Protein 6NPS (pdb70)

Foldseek 3Di:
DDAWQKDFLLCQDPVRHQAAAEEDDPLAFPLLVVLLLVLQVLVCLAHVGGGDYDPDPLRHTLEHEYAGEPVRDVLVVLCCVVPQDPCVVAAPADLKWKWWKGACSDPNHGIYTYIYANHLLNRSQSSLVVSVQSLAFLCCPVQVQRGHHDRMHIDGRTDIDMDHFFQAAAEEAEAELAPPFVQVLCCVPPNGPAQVVVVSVLSSCSSLVGQEYAYYFDPDWQCCPNVHNVSLVSSLSNNRAYEHDQAAFLQRGQCNCVVQEDCPGQLYHDLACVPRVRSVLVVSLVNCQSRLAGHYAGEFFHADGPPHGNDDPPDDLLNSLVVRVVRLVSNLVSCCVRRNVPSLPHAYEHECPDPNVCQACDDPPRRHNDPPPSCQLYAYEFEDLQQLFGAAADDPVRLVGHNFYHYEGEQFHQFPPAGFAFAGQAAVLSNQVRVLLNVLRGRRHHYYYHCHSVFNCVLVSSVSSVCRRCVVVRHDVNFQCVLVVQLVSLCSSQVVFDDPVLSVLLSCQVNVLNLVCNQFPQLRAAACLFALFAQCPLVVLLVSLVVNLVSLVVVCVRGDPSRNSSSLRHGNLNRLLRSLSNNLRSLLNNLVVCQVVLFQVSVVSLVVSVVSVVVNVVSLVVNCPPPNRSSHSSRVADGHADPHNHNPPGDGRDRHHHDADDDFWKKKFWGNDRDIDRADPVDAQEAEHEQQLQQPDFKGKMKIFTNHQAKKKKAKDKDDPQKDKPDGIDIAGSPPRGMDIIMIGGNLVVDDQKDKIWMWMDIPRHIHIYIYIHGNPLPPVDDFLEAEDRPQKFKFFPVSFPAKDWFADDVGDIWTWDWRASDANDGTKIFIPPQADQDDPPPGWIKTKHKYADQAWDKKKKKFKWQLHWANDPVGWAWKWKDKAPDDIDIDTQDDDPDDSVDDQSSVCSSSRIGMGIDMDTHHHTMMMMMMIHGGGPTITTMMMMGHPPDDDDDGSPPNPGHDTNPD/DPAWQKDFLQCQDPVRHQAAAEEDAPLAQVLLVVLLQVLQVLVCLAHVHRGDYDPDPNRHTLEHEYEGEVVRDVLVVLCCVVVQDPCVVQAPAALKWKWWKGACSDPSHGIYTYIYANHLLNRSQSSLVVSVLSLAFLCCPVQVQGGHYDRMDIDGNGDIDIDHFFQFAAEEAEAEPAPPFLQVLCCVPPNGPAQVVCVVVLSSCSSLVGQEYAYYFPQDWQCCRNVHRVSLVSSQSNNRAYEHDQAQFLQRGDCRCVVQEDCPGQLYHDLDCVVRVRNVLVVSLVNCLSRLAGHYAGEFFHDPDDLQVVLVVRLVRLVSNLVSCCVRRNVPSLPHAYEHECEPVCVCQQCPDDPHHHCPPPPSCQLYAYEAEDLQQLFGAAADDPVSLPGHNFYEYEGEQFHQDPPAGFAFAGQAAVLSNQVRVLLNVLRGRRHHYYYHCHSVFNCSLVSSVSSVCRRCVVVRHDVNFQCVLVVQLVSLCSRQVVFDDPVLSVLLSCQVNVLNLVCNQFPQLRQAACLFQLFAQCPLVVLLVSLVVNLVSLVVCCVRTDPSCNSVSLRHGNLSRLLRSLSNNLRSLLNNLVVCQVVLFLVSVVSLVVSVVSVVVNVVSLVVNCPPPNRSSHSSNVADGHADPHNHNPPGDHRDRHHHDADDDFWKKKFFGNDGDIDRADPVDAQEAEHEQQLFQVDFKGKIKIFTNHQAKKKKAKDKDDPQKDKPDGIDIAGSPPRGMDIIMIGGNLVVDDQKDKMWMWMQIPRHIHIYIYIHGNDLVVVDDFLEAEDRPQKFKDFAVSFPAKFWFADPVGDIWTKDWRASDFNDGTWIFIPPQADQDDPPPGWIKTKHKYADQAWFKKKKKFKWQLHFANDPPGWAWKWKDKQNPDIDIDTQDDDPDDSVDDQSSVCSSSRIGMGIDMDTDHHTMMMMMMTHGGGPTITGMIMMGHPPDDDDDGSVPNDGHDTNPD

Organism: Amphibacillus xylanus (strain ATCC 51415 / DSM 6626 / JCM 7361 / LMG 17667 / NBRC 15112 / Ep01) (NCBI:txid698758)

Sequence (1926 aa):
QGMDFTLNQEMLMTDTKSGALFYQEEEALSGVRKIANKVMHDVELVFGYQPEATKDRDMLSRHAVLYGTVGHSPLLDELNAAALIDLTEIAGKREVFLFQVVDQPIQGVEKALVIAGSDKRGTIYGLFHLSEKLGVSPLVDWSGVLPARKESFSLKGDYKYVSKEPSVKYRGFFINDEWPAFGNWSAKNFGGFNAEMYDHVFELLLRLKGNYLWPAMWSARFNDDGPGLANVELADEYGVIMGASHHEPCLRYGEEYKYLRGPDSIYGDAWNFITNREGITKFWEDGLKRTGHFENIITIGMRGEADTKIMGEDATLEDNINLLRDVIQTQNKLIKEHVNPNLKEVPRMLALYKEVEPFFYGDENTPGLINSEELEDVILMLCDDNHGNLRTLPTEDMRKHSGGYGMYYHFDYHGGPVSYEWINSSYLPKIWEQMTMAYDFGVRDLWIVNVGDIATQELPLSFFLDLAYDFDKWGTNNAINKTDDYTKQWIEQQFAGVFNLEQKDKVFELLNGYTKIAHNRRPEAMNVDVYHPVNYHETDQLLDRIDHLLGLAEELYQEVDQQHFTAYFALVYYPTVGNLNLQKMWLLNGKNKYAAQLNLIEANKLAEQVKKACLKRRDQEIVDEYHTIADGKFYGMGLSEHIGFVHWNEDENKNPVLSYVLPVNKPRLLVSIDGTELRSEGSPWHVNTLPLVDFLEPDVNQASFTISSVSEKKAEYHISTDQDWLSCSAANGVLDGKNKLSETIHVFVDRDGLADQAEGRITVKTPVGKVTIVVPVVNNDFTNYPDMTFVDTKGYISIEAEHFATQKATENLDGTLNRFEVLDGYGKTLSAIKAFPTDTHYQVGKDAPFVEYHFVTQEAGVYELEFYLQPSNPVTRREGTMYAGIQVNENDVDVINVLPDGYHVDGPHWGIDVINNIRTTKTKITCEQGLNKLRIYAVSPGFALEKIVIYPDGKKLANSYLGPNETYYVGRQGMDFTLNQEMLMTDTKSGALFYQEEEALSGVRKIANKVMHDVELVFGYQPEATKDRDMLSRHAVLYGTVGHSPLLDELNAAALIDLTEIAGKREVFLFQVVDQQPIQGVEKALVIAGSDKRGTIYGLFHLSEKLGVSPLVDWSGVLPARKESFSLKGDYKYVSKEPSVKYRGFFINDEWPAFGNWSAKNFGGFNAEMYDHVFELLLRLKGNYLWPAMWSARFNDDGPGLANVVELADEYGVIMGASHHEPCLRYGEEYKYLRGPDSIYGDAWNFITNREGITKFWEDGLKRTGHFENIITIGMRDATLEDNINLLRDVIQTQNKLIKEHVNPNLKEVPRMLALYKEVEPFFYGDENTPGLINSEELEDVILMLCCDDNHGNLRTLPTEDMRKHSGGYGMYYHFDYHGGPVSYEWINSSYLPKIWEQMTMAYDFGVRDLWIVNVGDIATQELPLSFFLDLAYDFDKWGTNAINKTDDYTKQWIEQQFAGVFNLEQKDKVFELLNGYTKIAHNRRPEAMNVDVYHPVNYHETDQLLDRIDHLLGLAEELYQEVDQQQHFTAYFALVYYPTVGNLNLQKMWLLNGKNKYAAQLNLIEANKLAEQVKACLKRDQEIVDEYHTIADGKFYGMGLSEHIGFVHWNEDENKNPVLSYVLPVNKPRLLVSIDGTELRSEGSPWHVNTLPLVDFLEPDVNQASFTISSVSEKKAEYHISTDQDWLSCSAANGVLDGKNKLSETIHVFVDRDGLADQAEGRITVKTPVGKVTIVVPVVNNDFTNYPDMTFVDTKGYISIEAEHFATQKATENLDGTLNRFEVLDGYGKTLSAIKAFPTDTHYQVGKDAPFVEYHFVTQQEAGVYELEFYLQPSNPVTREGTMYAGIQVNENDVDVINVLPDGYHVDGPHWGIDVINNIRTTKTKITCEQGLNKLRIYAVSPGFALEKIVIYPDGKKLANSYLGPNETYYVGR

Nearest PDB structures (foldseek):
  6nps-assembly1_B  TM=1.001E+00  e=0.000E+00  Amphibacillus xylanus NBRC 15112
  6nps-assembly1_A  TM=9.978E-01  e=0.000E+00  Amphibacillus xylanus NBRC 15112
  4zmh-assembly1_A  TM=9.050E-01  e=3.331E-96  Saccharophagus degradans 2-40
  4zmh-assembly1_B  TM=9.073E-01  e=1.981E-95  Saccharophagus degradans 2-40
  5by3-assembly1_A  TM=8.675E-01  e=7.682E-57  Bacteroides thetaiotaomicron VPI-5482

Solvent-accessible surface area: 72082 Å² total; per-residue (Å²): 108,45,155,59,2,29,4,32,33,95,47,10,38,126,122,76,74,48,15,12,8,1,17,35,12,150,84,16,49,54,1,1,64,76,0,3,72,41,0,22,95,2,0,62,44,0,0,33,93,125,1,86,21,19,154,74,72,127,112,10,3,139,28,0,2,2,14,2,5,36,61,78,2,57,5,4,73,86,3,53,89,65,86,59,8,69,10,110,55,0,55,84,98,76,1,0,5,0,0,28,5,7,66,120,15,27,164,56,2,76,5,0,0,0,0,0,0,16,45,46,30,0,0,0,7,0,0,15,32,4,2,95,66,1,42,7,2,21,0,14,47,16,0,20,4,60,11,45,142,62,131,58,19,59,11,118,4,89,61,106,90,39,5,160,76,6,32,0,82,22,0,0,0,4,0,14,4,0,103,45,1,0,0,47,16,1,58,108,48,52,66,16,19,22,12,108,0,1,30,55,0,0,12,4,0,1,16,8,48,0,1,0,0,0,2,1,9,89,63,5,59,2,6,39,41,1,110,37,52,31,0,7,90,22,0,45,43,4,0,0,5,12,1,3,0,14,12,3,2,0,14,13,13,24,37,4,3,115,127,69,80,10,126,147,35,108,23,18,63,30,39,52,5,110,104,17,99,136,5,0,31,85,2,0,29,36,2,1,121,84,5,11,140,32,66,18,0,1,1,1,1,5,10,4,62,82,56,70,96,36,42,48,152,140,32,67,53,89,54,11,3,88,13,6,88,50,0,2,103,21,0,5,133,11,0,103,92,59,45,39,108,74,37,155,118,10,52,2,0,5,4,2,5,47,33,6,11,64,16,3,21,9,45,168,131,20,115,14,3,54,121,13,152,50,2,74,34,0,10,4,0,0,1,2,2,5,8,2,2,9,25,13,3,2,61,154,111,17,87,179,34,60,22,12,5,0,0,3,4,3,2,4,16,62,9,32,44,25,2,6,30,10,7,0,2,10,5,10,14,19,1,7,1,4,0,1,6,0,35,22,9,14,0,94,42,0,0,0,0,1,0,0,10,1,11,6,8,10,11,1,0,4,0,0,0,28,0,0,31,38,10,116,120,17,0,39,143,11,45,59,94,13,59,55,10,6,89,106,6,2,77,72,5,0,44,72,24,7,88,148,104,28,41,66,39,0,24,61,0,2,43,13,5,6,25,1,0,17,5,29,49,1,2,12,1,43,39,65,26,9,32,13,32,3,29,68,9,2,56,106,8,12,95,107,0,70,98,13,27,34,10,0,84,72,0,65,159,93,13,58,172,108,25,45,29,3,0,0,5,7,0,2,1,2,0,4,1,0,0,8,2,0,51,1,6,6,15,4,4,52,0,77,37,4,0,101,17,2,11,9,49,0,35,117,20,0,79,88,0,77,61,7,29,142,62,5,70,83,0,7,74,46,3,15,95,19,54,137,3,61,12,84,0,9,2,76,13,24,10,11,0,22,77,57,60,10,47,32,23,6,41,15,1,46,1,13,31,4,14,43,8,62,75,41,12,0,7,0,26,3,36,15,40,82,65,83,1,8,1,8,112,168,41,89,39,56,2,59,0,51,34,0,27,10,6,58,33,90,143,10,23,0,23,0,2,3,0,2,76,102,149,2,91,8,73,11,63,45,84,66,157,42,3,54,24,60,27,58,102,21,80,0,33,3,135,134,94,21,34,46,59,0,87,0,93,14,82,37,132,86,23,67,81,142,24,90,0,95,0,35,0,95,14,64,61,21,105,0,26,0,20,0,28,2,11,32,51,68,24,122,113,51,74,95,46,0,0,6,9,22,60,30,28,2,0,0,22,1,54,25,31,33,63,77,119,39,36,125,52,186,115,41,68,82,6,74,7,44,37,6,84,28,2,3,10,28,81,3,0,0,5,9,7,43,5,51,46,97,8,99,45,79,144,31,7,0,13,0,11,0,29,0,13,6,109,113,59,27,65,11,24,1,17,2,28,2,2,5,6,6,13,10,29,123,128,33,50,1,80,0,0,7,20,8,20,145,84,130,49,74,74,20,67,1,14,37,146,69,25,103,25,86,7,101,85,12,10,103,18,15,31,40,14,13,3,63,24,118,27,123,10,86,4,105,123,18,81,0,53,0,54,0,20,2,20,15,9,4,6,0,0,3,4,0,0,3,13,34,65,69,117,182,44,52,101,34,23,37,5,5,78,29,5,6,25,13,58,103,126,50,149,58,2,40,5,36,31,70,37,8,38,126,121,75,63,42,14,5,7,1,19,35,12,132,95,13,46,50,1,1,62,78,0,4,71,40,0,28,91,1,0,51,43,0,0,34,87,124,6,96,30,18,110,65,71,106,108,10,2,132,23,0,2,1,14,1,6,38,61,77,5,56,4,2,74,82,3,52,90,65,87,61,8,68,8,106,44,0,55,89,88,80,2,0,5,0,0,26,5,6,51,136,14,26,164,61,4,93,5,0,0,0,0,0,0,18,46,46,31,0,0,0,7,0,0,15,32,3,2,87,73,1,43,6,1,20,1,13,47,18,1,25,3,60,13,45,150,64,92,67,20,59,9,140,4,80,62,104,93,42,4,162,76,5,31,0,78,23,0,0,0,8,0,14,7,0,98,50,1,0,1,49,16,0,54,100,49,52,66,17,20,18,10,106,0,1,30,54,0,0,12,4,0,1,16,9,45,0,1,0,0,2,0,0,16,88,53,5,59,3,8,42,41,1,112,36,47,33,0,6,87,23,1,42,43,3,0,0,5,14,2,4,4,24,61,2,2,0,14,15,12,33,24,6,14,122,123,72,102,12,123,144,35,115,23,18,68,33,88,55,8,137,107,20,101,131,5,0,22,82,2,0,26,37,2,1,108,89,5,8,140,33,64,16,0,1,1,2,4,29,160,203,70,80,53,95,84,40,4,75,65,10,61,43,2,0,83,21,0,12,131,11,0,96,99,52,46,39,113,64,40,136,108,9,51,2,0,6,8,3,46,78,123,27,9,45,40,2,58,10,82,173,138,28,110,10,0,43,129,18,150,27,1,88,36,0,9,0,2,5,12,2,2,32,8,3,2,3,22,21,6,3,68,151,112,21,88,166,26,55,26,12,2,0,0,10,4,6,1,4,44,62,9,33,46,27,1,7,23,12,7,0,2,10,7,10,15,19,2,9,2,1,0,2,3,0,38,23,10,14,0,89,40,0,0,0,0,1,1,0,12,0,12,10,7,11,13,1,1,4,0,0,0,28,0,0,30,50,13,109,117,14,0,34,135,11,47,62,77,12,59,52,10,5,86,93,7,2,77,66,5,1,42,76,26,9,86,142,111,24,20,67,34,0,25,63,0,2,42,11,5,6,24,1,0,17,3,32,46,1,2,11,1,41,38,68,25,8,33,13,36,1,28,67,8,2,60,109,5,11,102,108,0,71,98,11,10,39,16,0,60,64,0,51,136,90,15,79,150,131,28,31,39,2,0,0,5,8,0,10,0,1,0,0,2,0,0,2,2,0,36,1,7,6,10,4,4,59,0,74,37,4,1,97,18,1,10,13,50,0,39,137,19,0,89,79,0,76,64,7,30,140,66,7,73,97,8,9,74,51,2,17,94,20,44,140,6,61,12,82,0,10,3,68,13,20,12,11,0,22,76,55,56,9,55,34,27,6,42,14,1,44,0,12,33,4,16,44,9,61,74,39,11,0,6,0,26,3,35,14,38,79,66,80,0,6,2,9,109,168,41,97,42,64,5,57,0,53,33,0,27,13,16,63,32,92,140,10,23,0,24,0,3,2,0,2,75,98,139,2,99,8,77,11,67,43,87,66,153,37,4,52,27,60,30,58,102,22,61,1,9,2,120,116,89,26,48,71,62,0,88,0,94,15,84,36,131,85,25,67,83,139,27,90,1,97,0,32,0,109,14,64,61,20,102,0,24,0,20,0,29,2,8,34,36,77,23,100,110,52,72,96,44,0,0,2,6,27,59,18,29,2,0,0,19,0,54,26,34,33,62,85,124,40,33,128,47,198,112,44,72,93,3,82,7,47,38,6,83,27,2,3,9,29,82,2,0,0,4,8,6,48,5,48,41,96,9,106,45,77,170,35,6,0,21,0,13,0,19,0,9,4,116,98,54,28,66,12,23,0,15,1,26,3,4,4,2,4,11,6,38,117,135,28,42,2,81,0,0,8,18,17,38,134,110,134,46,80,70,23,65,2,12,37,128,69,20,87,14,100,6,101,80,12,11,107,19,15,30,41,19,14,3,62,26,112,32,120,9,98,3,103,113,16,64,0,85,0,50,0,19,3,21,16,9,2,7,1,0,4,6,0,0,3,15,42,68,69,75,173,36,53,114,34,22,36,6,7,83,29,5,17,22,11,58,113

Structure (mmCIF, N/CA/C/O backbone):
data_6NPS
#
_entry.id   6NPS
#
_cell.length_a   63.080
_cell.length_b   96.210
_cell.length_c   111.750
_cell.angle_alpha   84.37
_cell.angle_beta   78.37
_cell.angle_gamma   83.32
#
_symmetry.space_group_name_H-M   'P 1'
#
loop_
_entity.id
_entity.type
_entity.pdbx_description
1 polymer AxyAgu115A
2 non-polymer 'CHLORIDE ION'
3 non-polymer GLYCEROL
4 water water
#
loop_
_atom_site.group_PDB
_atom_site.id
_atom_site.type_symbol
_atom_site.label_atom_id
_atom_site.label_alt_id
_atom_site.label_comp_id
_atom_site.label_asym_id
_atom_site.label_entity_id
_atom_site.label_seq_id
_atom_site.pdbx_PDB_ins_code
_atom_site.Cartn_x
_atom_site.Cartn_y
_atom_site.Cartn_z
_atom_site.occupancy
_atom_site.B_iso_or_equiv
_atom_site.auth_seq_id
_atom_site.auth_comp_id
_atom_site.auth_asym_id
_atom_site.auth_atom_id
_atom_site.pdbx_PDB_model_num
ATOM 1 N N . GLN A 1 1 ? 90.010 106.875 27.546 1.00 108.02 -1 GLN A N 1
ATOM 2 C CA . GLN A 1 1 ? 90.765 106.563 28.758 1.00 104.93 -1 GLN A CA 1
ATOM 3 C C . GLN A 1 1 ? 92.247 106.920 28.598 1.00 102.62 -1 GLN A C 1
ATOM 4 O O . GLN A 1 1 ? 92.813 107.656 29.410 1.00 102.27 -1 GLN A O 1
ATOM 10 N N . GLY A 1 2 ? 92.871 106.401 27.541 1.00 99.28 0 GLY A N 1
ATOM 11 C CA . GLY A 1 2 ? 94.290 106.620 27.337 1.00 92.89 0 GLY A CA 1
ATOM 12 C C . GLY A 1 2 ? 95.153 105.723 28.214 1.00 86.51 0 GLY A C 1
ATOM 13 O O . GLY A 1 2 ? 94.754 104.632 28.647 1.00 84.77 0 GLY A O 1
ATOM 14 N N . MET A 1 3 ? 96.376 106.194 28.457 1.00 77.87 1 MET A N 1
ATOM 15 C CA . MET A 1 3 ? 97.316 105.487 29.312 1.00 72.39 1 MET A CA 1
ATOM 16 C C . MET A 1 3 ? 96.998 105.766 30.784 1.00 59.09 1 MET A C 1
ATOM 17 O O . MET A 1 3 ? 96.164 106.617 31.119 1.00 54.02 1 MET A O 1
ATOM 22 N N . ASP A 1 4 ? 97.676 105.037 31.668 1.00 53.13 2 ASP A N 1
ATOM 23 C CA . ASP A 1 4 ? 97.536 105.278 33.101 1.00 52.40 2 ASP A CA 1
ATOM 24 C C . ASP A 1 4 ? 98.205 106.595 33.504 1.00 46.20 2 ASP A C 1
ATOM 25 O O . ASP A 1 4 ? 99.168 107.051 32.887 1.00 51.10 2 ASP A O 1
ATOM 30 N N . PHE A 1 5 ? 97.709 107.196 34.572 1.00 45.09 3 PHE A N 1
ATOM 31 C CA . PHE A 1 5 ? 98.505 108.189 35.269 1.00 43.94 3 PHE A CA 1
ATOM 32 C C . PHE A 1 5 ? 99.593 107.468 36.056 1.00 47.01 3 PHE A C 1
ATOM 33 O O . PHE A 1 5 ? 99.302 106.541 36.810 1.00 48.34 3 PHE A O 1
ATOM 41 N N . THR A 1 6 ? 100.837 107.896 35.900 1.00 50.38 4 THR A N 1
ATOM 42 C CA . THR A 1 6 ? 101.968 107.236 36.532 1.00 53.81 4 THR A CA 1
ATOM 43 C C . THR A 1 6 ? 102.801 108.247 37.304 1.00 57.94 4 THR A C 1
ATOM 44 O O . THR A 1 6 ? 103.010 109.372 36.842 1.00 55.17 4 THR A O 1
ATOM 48 N N . LEU A 1 7 ? 103.279 107.839 38.476 1.00 51.97 5 LEU A N 1
ATOM 49 C CA . LEU A 1 7 ? 104.319 108.565 39.184 1.00 49.65 5 LEU A CA 1
ATOM 50 C C . LEU A 1 7 ? 105.420 107.572 39.528 1.00 50.25 5 LEU A C 1
ATOM 51 O O . LEU A 1 7 ? 105.135 106.493 40.064 1.00 44.80 5 LEU A O 1
ATOM 56 N N . ASN A 1 8 ? 106.666 107.895 39.186 1.00 46.49 6 ASN A N 1
ATOM 57 C CA . ASN A 1 8 ? 107.749 107.007 39.589 1.00 48.21 6 ASN A CA 1
ATOM 58 C C . ASN A 1 8 ? 108.985 107.830 39.927 1.00 47.66 6 ASN A C 1
ATOM 59 O O . ASN A 1 8 ? 109.010 109.055 39.754 1.00 47.69 6 ASN A O 1
ATOM 64 N N . GLN A 1 9 ? 110.002 107.135 40.449 1.00 47.25 7 GLN A N 1
ATOM 65 C CA . GLN A 1 9 ? 111.223 107.795 40.903 1.00 50.78 7 GLN A CA 1
ATOM 66 C C . GLN A 1 9 ? 111.903 108.575 39.784 1.00 51.85 7 GLN A C 1
ATOM 67 O O . GLN A 1 9 ? 112.430 109.669 40.023 1.00 52.36 7 GLN A O 1
ATOM 73 N N . GLU A 1 10 ? 111.975 107.991 38.581 1.00 49.39 8 GLU A N 1
ATOM 74 C CA . GLU A 1 10 ? 112.581 108.683 37.442 1.00 59.09 8 GLU A CA 1
ATOM 75 C C . GLU A 1 10 ? 111.943 110.052 37.225 1.00 57.25 8 GLU A C 1
ATOM 76 O O . GLU A 1 10 ? 112.630 111.026 36.891 1.00 57.64 8 GLU A O 1
ATOM 82 N N . MET A 1 11 ? 110.640 110.134 37.418 1.00 48.22 9 MET A N 1
ATOM 83 C CA . MET A 1 11 ? 109.938 111.387 37.219 1.00 52.34 9 MET A CA 1
ATOM 84 C C . MET A 1 11 ? 110.413 112.445 38.205 1.00 56.66 9 MET A C 1
ATOM 85 O O . MET A 1 11 ? 110.290 113.642 37.948 1.00 54.64 9 MET A O 1
ATOM 90 N N . LEU A 1 12 ? 110.954 112.002 39.336 1.00 50.37 10 LEU A N 1
ATOM 91 C CA . LEU A 1 12 ? 111.329 112.935 40.389 1.00 51.47 10 LEU A CA 1
ATOM 92 C C . LEU A 1 12 ? 112.821 113.253 40.412 1.00 51.52 10 LEU A C 1
ATOM 93 O O . LEU A 1 12 ? 113.205 114.303 40.940 1.00 52.04 10 LEU A O 1
ATOM 98 N N . MET A 1 13 ? 113.659 112.402 39.830 1.00 48.31 11 MET A N 1
ATOM 99 C CA . MET A 1 13 ? 115.100 112.607 39.888 1.00 53.40 11 MET A CA 1
ATOM 100 C C . MET A 1 13 ? 115.521 113.683 38.910 1.00 66.40 11 MET A C 1
ATOM 101 O O . MET A 1 13 ? 115.001 113.759 37.794 1.00 66.78 11 MET A O 1
ATOM 106 N N . THR A 1 14 ? 116.502 114.490 39.325 1.00 77.69 12 THR A N 1
ATOM 107 C CA . THR A 1 14 ? 116.882 115.676 38.556 1.00 82.88 12 THR A CA 1
ATOM 108 C C . THR A 1 14 ? 117.404 115.330 37.166 1.00 78.37 12 THR A C 1
ATOM 109 O O . THR A 1 14 ? 117.198 116.107 36.228 1.00 80.17 12 THR A O 1
ATOM 113 N N . ASP A 1 15 ? 118.062 114.175 37.002 1.00 77.40 13 ASP A N 1
ATOM 114 C CA . ASP A 1 15 ? 118.630 113.828 35.700 1.00 79.19 13 ASP A CA 1
ATOM 115 C C . ASP A 1 15 ? 117.588 113.343 34.687 1.00 70.26 13 ASP A C 1
ATOM 116 O O . ASP A 1 15 ? 117.853 113.380 33.483 1.00 68.17 13 ASP A O 1
ATOM 121 N N . THR A 1 16 ? 116.407 112.904 35.135 1.00 64.64 14 THR A N 1
ATOM 122 C CA . THR A 1 16 ? 115.427 112.308 34.234 1.00 64.14 14 THR A CA 1
ATOM 123 C C . THR A 1 16 ? 114.051 112.958 34.279 1.00 59.22 14 THR A C 1
ATOM 124 O O . THR A 1 16 ? 113.212 112.624 33.439 1.00 60.51 14 THR A O 1
ATOM 128 N N . LYS A 1 17 ? 113.766 113.828 35.231 1.00 56.74 15 LYS A N 1
ATOM 129 C CA . LYS A 1 17 ? 112.415 114.365 35.285 1.00 57.35 15 LYS A CA 1
ATOM 130 C C . LYS A 1 17 ? 112.141 115.300 34.104 1.00 58.90 15 LYS A C 1
ATOM 131 O O . LYS A 1 17 ? 113.053 115.872 33.495 1.00 56.57 15 LYS A O 1
ATOM 137 N N . SER A 1 18 ? 110.856 115.412 33.756 1.00 58.94 16 SER A N 1
ATOM 138 C CA . SER A 1 18 ? 110.399 116.287 32.684 1.00 58.81 16 SER A CA 1
ATOM 139 C C . SER A 1 18 ? 109.883 117.631 33.192 1.00 59.93 16 SER A C 1
ATOM 140 O O . SER A 1 18 ? 109.741 118.563 32.399 1.00 62.05 16 SER A O 1
ATOM 143 N N . GLY A 1 19 ? 109.613 117.755 34.483 1.00 56.57 17 GLY A N 1
ATOM 144 C CA . GLY A 1 19 ? 109.152 119.016 35.018 1.00 55.08 17 GLY A CA 1
ATOM 145 C C . GLY A 1 19 ? 108.651 118.818 36.429 1.00 54.08 17 GLY A C 1
ATOM 146 O O . GLY A 1 19 ? 108.788 117.737 37.013 1.00 53.26 17 GLY A O 1
ATOM 147 N N . ALA A 1 20 ? 108.071 119.881 36.963 1.00 48.12 18 ALA A N 1
ATOM 148 C CA . ALA A 1 20 ? 107.571 119.843 38.316 1.00 47.74 18 ALA A CA 1
ATOM 149 C C . ALA A 1 20 ? 106.299 119.011 38.388 1.00 48.31 18 ALA A C 1
ATOM 150 O O . ALA A 1 20 ? 105.485 118.994 37.462 1.00 46.99 18 ALA A O 1
ATOM 152 N N . LEU A 1 21 ? 106.130 118.327 39.516 1.00 42.55 19 LEU A N 1
ATOM 153 C CA . LEU A 1 21 ? 104.992 117.437 39.694 1.00 45.46 19 LEU A CA 1
ATOM 154 C C . LEU A 1 21 ? 103.704 118.200 40.006 1.00 47.56 19 LEU A C 1
ATOM 155 O O . LEU A 1 21 ? 102.652 117.921 39.419 1.00 49.27 19 LEU A O 1
ATOM 160 N N . PHE A 1 22 ? 103.762 119.137 40.954 1.00 42.53 20 PHE A N 1
ATOM 161 C CA . PHE A 1 22 ? 102.585 119.848 41.447 1.00 42.84 20 PHE A CA 1
ATOM 162 C C . PHE A 1 22 ? 102.505 121.216 40.796 1.00 45.79 20 PHE A C 1
ATOM 163 O O . PHE A 1 22 ? 103.525 121.877 40.578 1.00 46.63 20 PHE A O 1
ATOM 171 N N . TYR A 1 23 ? 101.284 121.639 40.507 1.00 43.65 21 TYR A N 1
ATOM 172 C CA . TYR A 1 23 ? 101.021 122.951 39.946 1.00 42.43 21 TYR A CA 1
ATOM 173 C C . TYR A 1 23 ? 100.500 123.847 41.059 1.00 46.84 21 TYR A C 1
ATOM 174 O O . TYR A 1 23 ? 99.711 123.401 41.896 1.00 46.88 21 TYR A O 1
ATOM 183 N N . GLN A 1 24 ? 100.954 125.098 41.094 1.00 47.34 22 GLN A N 1
ATOM 184 C CA . GLN A 1 24 ? 100.605 125.996 42.187 1.00 52.72 22 GLN A CA 1
ATOM 185 C C . GLN A 1 24 ? 99.926 127.245 41.630 1.00 53.03 22 GLN A C 1
ATOM 186 O O . GLN A 1 24 ? 100.418 127.846 40.662 1.00 53.80 22 GLN A O 1
ATOM 192 N N . GLU A 1 25 ? 98.800 127.636 42.222 1.00 48.98 23 GLU A N 1
ATOM 193 C CA . GLU A 1 25 ? 98.089 128.823 41.762 1.00 58.83 23 GLU A CA 1
ATOM 194 C C . GLU A 1 25 ? 98.148 129.914 42.822 1.00 57.87 23 GLU A C 1
ATOM 195 O O . GLU A 1 25 ? 97.973 129.648 44.017 1.00 56.43 23 GLU A O 1
ATOM 201 N N . GLU A 1 26 ? 98.410 131.137 42.362 1.00 62.92 24 GLU A N 1
ATOM 202 C CA . GLU A 1 26 ? 98.279 132.324 43.199 1.00 70.06 24 GLU A CA 1
ATOM 203 C C . GLU A 1 26 ? 96.921 132.422 43.896 1.00 65.08 24 GLU A C 1
ATOM 204 O O . GLU A 1 26 ? 96.858 132.861 45.048 1.00 63.94 24 GLU A O 1
ATOM 210 N N . GLU A 1 27 ? 95.843 131.993 43.236 1.00 60.43 25 GLU A N 1
ATOM 211 C CA . GLU A 1 27 ? 94.498 132.133 43.771 1.00 55.28 25 GLU A CA 1
ATOM 212 C C . GLU A 1 27 ? 94.170 131.102 44.839 1.00 52.02 25 GLU A C 1
ATOM 213 O O . GLU A 1 27 ? 93.131 131.232 45.496 1.00 53.09 25 GLU A O 1
ATOM 219 N N . ALA A 1 28 ? 95.019 130.092 45.022 1.00 48.41 26 ALA A N 1
ATOM 220 C CA . ALA A 1 28 ? 94.745 129.041 45.989 1.00 45.57 26 ALA A CA 1
ATOM 221 C C . ALA A 1 28 ? 94.715 129.602 47.407 1.00 46.18 26 ALA A C 1
ATOM 222 O O . ALA A 1 28 ? 95.399 130.579 47.718 1.00 42.73 26 ALA A O 1
ATOM 224 N N . LEU A 1 29 ? 93.913 128.959 48.260 1.00 44.10 27 LEU A N 1
ATOM 225 C CA . LEU A 1 29 ? 93.869 129.294 49.673 1.00 45.01 27 LEU A CA 1
ATOM 226 C C . LEU A 1 29 ? 95.182 128.922 50.334 1.00 45.66 27 LEU A C 1
ATOM 227 O O . LEU A 1 29 ? 95.761 127.860 50.066 1.00 41.65 27 LEU A O 1
ATOM 232 N N . SER A 1 30 ? 95.644 129.809 51.217 1.00 43.54 28 SER A N 1
ATOM 233 C CA . SER A 1 30 ? 96.919 129.609 51.895 1.00 47.33 28 SER A CA 1
ATOM 234 C C . SER A 1 30 ? 96.975 128.265 52.612 1.00 44.43 28 SER A C 1
ATOM 235 O O . SER A 1 30 ? 97.996 127.562 52.568 1.00 44.98 28 SER A O 1
ATOM 238 N N . GLY A 1 31 ? 95.892 127.902 53.297 1.00 36.70 29 GLY A N 1
ATOM 239 C CA . GLY A 1 31 ? 95.879 126.647 54.026 1.00 32.40 29 GLY A CA 1
ATOM 240 C C . GLY A 1 31 ? 95.947 125.432 53.110 1.00 37.96 29 GLY A C 1
ATOM 241 O O . GLY A 1 31 ? 96.538 124.415 53.466 1.00 35.73 29 GLY A O 1
ATOM 242 N N . VAL A 1 32 ? 95.307 125.511 51.937 1.00 39.88 30 VAL A N 1
ATOM 243 C CA . VAL A 1 32 ? 95.351 124.416 50.971 1.00 38.46 30 VAL A CA 1
ATOM 244 C C . VAL A 1 32 ? 96.764 124.244 50.427 1.00 38.65 30 VAL A C 1
ATOM 245 O O . VAL A 1 32 ? 97.276 123.124 50.344 1.00 40.49 30 VAL A O 1
ATOM 249 N N . ARG A 1 33 ? 97.437 125.347 50.107 1.00 42.77 31 ARG A N 1
ATOM 250 C CA . ARG A 1 33 ? 98.829 125.269 49.673 1.00 45.42 31 ARG A CA 1
ATOM 251 C C . ARG A 1 33 ? 99.712 124.628 50.743 1.00 43.15 31 ARG A C 1
ATOM 252 O O . ARG A 1 33 ? 100.566 123.791 50.424 1.00 40.94 31 ARG A O 1
ATOM 260 N N . LYS A 1 34 ? 99.497 124.976 52.028 1.00 39.77 32 LYS A N 1
ATOM 261 C CA . LYS A 1 34 ? 100.273 124.352 53.111 1.00 45.48 32 LYS A CA 1
ATOM 262 C C . LYS A 1 34 ? 100.019 122.847 53.215 1.00 36.75 32 LYS A C 1
ATOM 263 O O . LYS A 1 34 ? 100.938 122.080 53.548 1.00 37.40 32 LYS A O 1
ATOM 269 N N . ILE A 1 35 ? 98.770 122.407 53.032 1.00 38.57 33 ILE A N 1
ATOM 270 C CA . ILE A 1 35 ? 98.496 120.966 53.047 1.00 36.40 33 ILE A CA 1
ATOM 271 C C . ILE A 1 35 ? 99.159 120.298 51.834 1.00 35.16 33 ILE A C 1
ATOM 272 O O . ILE A 1 35 ? 99.740 119.214 51.938 1.00 38.13 33 ILE A O 1
ATOM 277 N N . ALA A 1 36 ? 99.102 120.959 50.663 1.00 38.79 34 ALA A N 1
ATOM 278 C CA . ALA A 1 36 ? 99.761 120.442 49.460 1.00 40.46 34 ALA A CA 1
ATOM 279 C C . ALA A 1 36 ? 101.259 120.224 49.688 1.00 44.60 34 ALA A C 1
ATOM 280 O O . ALA A 1 36 ? 101.818 119.201 49.252 1.00 42.20 34 ALA A O 1
ATOM 282 N N . ASN A 1 37 ? 101.920 121.148 50.409 1.00 38.52 35 ASN A N 1
ATOM 283 C CA . ASN A 1 37 ? 103.325 120.930 50.785 1.00 42.70 35 ASN A CA 1
ATOM 284 C C . ASN A 1 37 ? 103.514 119.731 51.711 1.00 40.26 35 ASN A C 1
ATOM 285 O O . ASN A 1 37 ? 104.542 119.045 51.632 1.00 42.38 35 ASN A O 1
ATOM 290 N N . LYS A 1 38 ? 102.565 119.470 52.615 1.00 33.32 36 LYS A N 1
ATOM 291 C CA . LYS A 1 38 ? 102.659 118.268 53.431 1.00 34.67 36 LYS A CA 1
ATOM 292 C C . LYS A 1 38 ? 102.543 117.019 52.573 1.00 36.65 36 LYS A C 1
ATOM 293 O O . LYS A 1 38 ? 103.254 116.035 52.797 1.00 41.43 36 LYS A O 1
ATOM 299 N N . VAL A 1 39 ? 101.648 117.041 51.580 1.00 34.16 37 VAL A N 1
ATOM 300 C CA . VAL A 1 39 ? 101.501 115.873 50.723 1.00 38.40 37 VAL A CA 1
ATOM 301 C C . VAL A 1 39 ? 102.748 115.665 49.853 1.00 37.09 37 VAL A C 1
ATOM 302 O O . VAL A 1 39 ? 103.130 114.517 49.571 1.00 40.77 37 VAL A O 1
ATOM 306 N N . MET A 1 40 ? 103.404 116.744 49.423 1.00 36.95 38 MET A N 1
ATOM 307 C CA . MET A 1 40 ? 104.681 116.612 48.720 1.00 41.30 38 MET A CA 1
ATOM 308 C C . MET A 1 40 ? 105.718 115.953 49.602 1.00 43.82 38 MET A C 1
ATOM 309 O O . MET A 1 40 ? 106.572 115.196 49.113 1.00 44.67 38 MET A O 1
ATOM 314 N N . HIS A 1 41 ? 105.679 116.238 50.903 1.00 40.32 39 HIS A N 1
ATOM 315 C CA . HIS A 1 41 ? 106.594 115.531 51.783 1.00 42.06 39 HIS A CA 1
ATOM 316 C C . HIS A 1 41 ? 106.233 114.045 51.862 1.00 37.66 39 HIS A C 1
ATOM 317 O O . HIS A 1 41 ? 107.124 113.199 51.889 1.00 38.23 39 HIS A O 1
ATOM 324 N N . ASP A 1 42 ? 104.934 113.709 51.854 1.00 37.89 40 ASP A N 1
ATOM 325 C CA . ASP A 1 42 ? 104.520 112.307 51.788 1.00 45.05 40 ASP A CA 1
ATOM 326 C C . ASP A 1 42 ? 105.034 111.631 50.508 1.00 42.57 40 ASP A C 1
ATOM 327 O O . ASP A 1 42 ? 105.490 110.480 50.545 1.00 42.41 40 ASP A O 1
ATOM 332 N N . VAL A 1 43 ? 104.993 112.336 49.373 1.00 39.03 41 VAL A N 1
ATOM 333 C CA . VAL A 1 43 ? 105.549 111.775 48.143 1.00 39.71 41 VAL A CA 1
ATOM 334 C C . VAL A 1 43 ? 107.033 111.457 48.328 1.00 41.80 41 VAL A C 1
ATOM 335 O O . VAL A 1 43 ? 107.516 110.390 47.918 1.00 41.35 41 VAL A O 1
ATOM 339 N N . GLU A 1 44 ? 107.779 112.376 48.941 1.00 36.67 42 GLU A N 1
ATOM 340 C CA . GLU A 1 44 ? 109.201 112.138 49.193 1.00 41.56 42 GLU A CA 1
ATOM 341 C C . GLU A 1 44 ? 109.427 110.924 50.096 1.00 40.49 42 GLU A C 1
ATOM 342 O O . GLU A 1 44 ? 110.408 110.190 49.929 1.00 41.93 42 GLU A O 1
ATOM 348 N N . LEU A 1 45 ? 108.541 110.688 51.062 1.00 38.03 43 LEU A N 1
ATOM 349 C CA . LEU A 1 45 ? 108.768 109.545 51.945 1.00 36.54 43 LEU A CA 1
ATOM 350 C C . LEU A 1 45 ? 108.539 108.233 51.221 1.00 38.73 43 LEU A C 1
ATOM 351 O O . LEU A 1 45 ? 109.185 107.226 51.547 1.00 41.81 43 LEU A O 1
ATOM 356 N N . VAL A 1 46 ? 107.598 108.215 50.282 1.00 36.41 44 VAL A N 1
ATOM 357 C CA . VAL A 1 46 ? 107.270 106.995 49.544 1.00 40.56 44 VAL A CA 1
ATOM 358 C C . VAL A 1 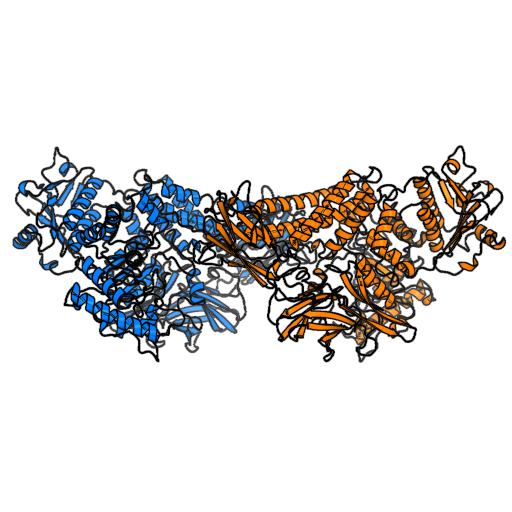46 ? 108.328 106.704 48.487 1.00 37.89 44 VAL A C 1
ATOM 359 O O . VAL A 1 46 ? 108.791 105.557 48.344 1.00 37.46 44 VAL A O 1
ATOM 363 N N . PHE A 1 47 ? 108.705 107.725 47.695 1.00 37.07 45 PHE A N 1
ATOM 364 C CA . PHE A 1 47 ? 109.602 107.503 46.559 1.00 38.59 45 PHE A CA 1
ATOM 365 C C . PHE A 1 47 ? 111.071 107.797 46.844 1.00 43.25 45 PHE A C 1
ATOM 366 O O . PHE A 1 47 ? 111.939 107.330 46.094 1.00 42.73 45 PHE A O 1
ATOM 374 N N . GLY A 1 48 ? 111.389 108.528 47.908 1.00 45.91 46 GLY A N 1
ATOM 375 C CA . GLY A 1 48 ? 112.771 108.826 48.224 1.00 46.49 46 GLY A CA 1
ATOM 376 C C . GLY A 1 48 ? 113.349 110.063 47.572 1.00 47.75 46 GLY A C 1
ATOM 377 O O . GLY A 1 48 ? 114.554 110.305 47.707 1.00 47.60 46 GLY A O 1
ATOM 378 N N . TYR A 1 49 ? 112.545 110.860 46.869 1.00 45.98 47 TYR A N 1
ATOM 379 C CA . TYR A 1 49 ? 113.062 112.054 46.210 1.00 45.00 47 TYR A CA 1
ATOM 380 C C . TYR A 1 49 ? 112.035 113.172 46.344 1.00 47.76 47 TYR A C 1
ATOM 381 O O . TYR A 1 49 ? 110.825 112.928 46.361 1.00 48.38 47 TYR A O 1
ATOM 390 N N . GLN A 1 50 ? 112.516 114.396 46.450 1.00 47.37 48 GLN A N 1
ATOM 391 C CA . GLN A 1 50 ? 111.624 115.511 46.760 1.00 53.51 48 GLN A CA 1
ATOM 392 C C . GLN A 1 50 ? 110.903 115.985 45.500 1.00 50.46 48 GLN A C 1
ATOM 393 O O . GLN A 1 50 ? 111.567 116.383 44.536 1.00 50.33 48 GLN A O 1
ATOM 399 N N . PRO A 1 51 ? 109.569 115.942 45.451 1.00 45.63 49 PRO A N 1
ATOM 400 C CA . PRO A 1 51 ? 108.857 116.549 44.318 1.00 47.23 49 PRO A CA 1
ATOM 401 C C . PRO A 1 51 ? 108.863 118.061 44.413 1.00 50.77 49 PRO A C 1
ATOM 402 O O . PRO A 1 51 ? 109.074 118.660 45.474 1.00 46.91 49 PRO A O 1
ATOM 406 N N . GLU A 1 52 ? 108.618 118.697 43.271 1.00 56.48 50 GLU A N 1
ATOM 407 C CA . GLU A 1 52 ? 108.609 120.152 43.200 1.00 60.38 50 GLU A CA 1
ATOM 408 C C . GLU A 1 52 ? 107.363 120.738 42.538 1.00 60.03 50 GLU A C 1
ATOM 409 O O . GLU A 1 52 ? 106.849 120.208 41.552 1.00 67.22 50 GLU A O 1
ATOM 415 N N . ALA A 1 53 ? 106.896 121.843 43.106 1.00 52.68 51 ALA A N 1
ATOM 416 C CA . ALA A 1 53 ? 105.738 122.581 42.627 1.00 49.44 51 ALA A CA 1
ATOM 417 C C . ALA A 1 53 ? 106.200 123.730 41.745 1.00 50.21 51 ALA A C 1
ATOM 418 O O . ALA A 1 53 ? 107.305 124.252 41.908 1.00 54.79 51 ALA A O 1
ATOM 420 N N . THR A 1 54 ? 105.367 124.115 40.788 1.00 44.98 52 THR A N 1
ATOM 421 C CA . THR A 1 54 ? 105.688 125.263 39.954 1.00 52.43 52 THR A CA 1
ATOM 422 C C . THR A 1 54 ? 104.438 126.096 39.722 1.00 54.06 52 THR A C 1
ATOM 423 O O . THR A 1 54 ? 103.319 125.579 39.751 1.00 53.65 52 THR A O 1
ATOM 427 N N . LYS A 1 55 ? 104.638 127.399 39.510 1.00 60.48 53 LYS A N 1
ATOM 428 C CA . LYS A 1 55 ? 103.558 128.274 39.081 1.00 66.88 53 LYS A CA 1
ATOM 429 C C . LYS A 1 55 ? 103.498 128.441 37.570 1.00 67.83 53 LYS A C 1
ATOM 430 O O . LYS A 1 55 ? 102.510 128.977 37.062 1.00 71.77 53 LYS A O 1
ATOM 436 N N . ASP A 1 56 ? 104.514 127.994 36.842 1.00 65.75 54 ASP A N 1
ATOM 437 C CA . ASP A 1 56 ? 104.556 128.115 35.389 1.00 65.38 54 ASP A CA 1
ATOM 438 C C . ASP A 1 56 ? 104.050 126.813 34.777 1.00 64.51 54 ASP A C 1
ATOM 439 O O . ASP A 1 56 ? 104.614 125.736 35.031 1.00 63.93 54 ASP A O 1
ATOM 444 N N . ARG A 1 57 ? 103.005 126.894 33.993 1.00 58.32 55 ARG A N 1
ATOM 445 C CA . ARG A 1 57 ? 102.457 125.703 33.398 1.00 61.45 55 ARG A CA 1
ATOM 446 C C . ARG A 1 57 ? 103.373 125.000 32.416 1.00 63.11 55 ARG A C 1
ATOM 447 O O . ARG A 1 57 ? 103.258 123.832 32.195 1.00 60.87 55 ARG A O 1
ATOM 455 N N . ASP A 1 58 ? 104.237 125.730 31.771 1.00 62.15 56 ASP A N 1
ATOM 456 C CA . ASP A 1 58 ? 105.175 125.060 30.881 1.00 70.03 56 ASP A CA 1
ATOM 457 C C . ASP A 1 58 ? 106.258 124.295 31.626 1.00 57.63 56 ASP A C 1
ATOM 458 O O . ASP A 1 58 ? 107.031 123.576 30.992 1.00 67.23 56 ASP A O 1
ATOM 463 N N . MET A 1 59 ? 106.305 124.422 32.947 1.00 55.59 57 MET A N 1
ATOM 464 C CA . MET A 1 59 ? 107.309 123.724 33.749 1.00 61.49 57 MET A CA 1
ATOM 465 C C . MET A 1 59 ? 106.791 122.443 34.411 1.00 55.44 57 MET A C 1
ATOM 466 O O . MET A 1 59 ? 107.498 121.825 35.208 1.00 51.20 57 MET A O 1
ATOM 471 N N . LEU A 1 60 ? 105.564 122.046 34.085 1.00 51.79 58 LEU A N 1
ATOM 472 C CA . LEU A 1 60 ? 104.959 120.874 34.693 1.00 51.29 58 LEU A CA 1
ATOM 473 C C . LEU A 1 60 ? 105.529 119.608 34.058 1.00 50.09 58 LEU A C 1
ATOM 474 O O . LEU A 1 60 ? 106.032 119.617 32.931 1.00 52.13 58 LEU A O 1
ATOM 479 N N . SER A 1 61 ? 105.421 118.519 34.795 1.00 48.18 59 SER A N 1
ATOM 480 C CA . SER A 1 61 ? 105.823 117.227 34.272 1.00 56.46 59 SER A CA 1
ATOM 481 C C . SER A 1 61 ? 104.766 116.715 33.290 1.00 51.40 59 SER A C 1
ATOM 482 O O . SER A 1 61 ? 103.607 117.140 33.310 1.00 52.75 59 SER A O 1
ATOM 485 N N . ARG A 1 62 ? 105.172 115.799 32.410 1.00 50.87 60 ARG A N 1
ATOM 486 C CA . ARG A 1 62 ? 104.194 115.169 31.523 1.00 53.34 60 ARG A CA 1
ATOM 487 C C . ARG A 1 62 ? 103.020 114.551 32.288 1.00 49.51 60 ARG A C 1
ATOM 488 O O . ARG A 1 62 ? 101.895 114.564 31.780 1.00 50.05 60 ARG A O 1
ATOM 496 N N . HIS A 1 63 ? 103.241 114.044 33.510 1.00 46.89 61 HIS A N 1
ATOM 497 C CA . HIS A 1 63 ? 102.170 113.618 34.418 1.00 44.91 61 HIS A CA 1
ATOM 498 C C . HIS A 1 63 ? 102.204 114.532 35.636 1.00 49.09 61 HIS A C 1
ATOM 499 O O . HIS A 1 63 ? 103.231 114.613 36.327 1.00 46.91 61 HIS A O 1
ATOM 506 N N . ALA A 1 64 ? 101.086 115.204 35.910 1.00 42.75 62 ALA A N 1
ATOM 507 C CA . ALA A 1 64 ? 101.074 116.296 36.868 1.00 41.81 62 ALA A CA 1
ATOM 508 C C . ALA A 1 64 ? 99.895 116.132 37.815 1.00 44.51 62 ALA A C 1
ATOM 509 O O . ALA A 1 64 ? 98.914 115.455 37.502 1.00 43.12 62 ALA A O 1
ATOM 511 N N . VAL A 1 65 ? 100.010 116.744 38.996 1.00 42.33 63 VAL A N 1
ATOM 512 C CA . VAL A 1 65 ? 98.958 116.752 40.005 1.00 37.88 63 VAL A CA 1
ATOM 513 C C . VAL A 1 65 ? 98.395 118.171 40.009 1.00 43.19 63 VAL A C 1
ATOM 514 O O . VAL A 1 65 ? 99.145 119.134 40.198 1.00 40.90 63 VAL A O 1
ATOM 518 N N . LEU A 1 66 ? 97.098 118.304 39.738 1.00 43.38 64 LEU A N 1
ATOM 519 C CA . LEU A 1 66 ? 96.434 119.606 39.617 1.00 46.46 64 LEU A CA 1
ATOM 520 C C . LEU A 1 66 ? 95.338 119.656 40.671 1.00 48.53 64 LEU A C 1
ATOM 521 O O . LEU A 1 66 ? 94.365 118.898 40.591 1.00 50.67 64 LEU A O 1
ATOM 526 N N . TYR A 1 67 ? 95.504 120.521 41.675 1.00 44.62 65 TYR A N 1
ATOM 527 C CA . TYR A 1 67 ? 94.581 120.594 42.794 1.00 37.81 65 TYR A CA 1
ATOM 528 C C . TYR A 1 67 ? 94.032 122.012 42.944 1.00 38.49 65 TYR A C 1
ATOM 529 O O . TYR A 1 67 ? 94.616 122.985 42.466 1.00 38.05 65 TYR A O 1
ATOM 538 N N . GLY A 1 68 ? 92.900 122.127 43.617 1.00 39.07 66 GLY A N 1
ATOM 539 C CA . GLY A 1 68 ? 92.288 123.430 43.776 1.00 41.92 66 GLY A CA 1
ATOM 540 C C . GLY A 1 68 ? 90.960 123.321 44.481 1.00 41.99 66 GLY A C 1
ATOM 541 O O . GLY A 1 68 ? 90.414 122.225 44.672 1.00 42.21 66 GLY A O 1
ATOM 542 N N . THR A 1 69 ? 90.460 124.494 44.882 1.00 42.93 67 THR A N 1
ATOM 543 C CA . THR A 1 69 ? 89.149 124.681 45.490 1.00 40.59 67 THR A CA 1
ATOM 544 C C . THR A 1 69 ? 88.265 125.386 44.480 1.00 40.45 67 THR A C 1
ATOM 545 O O . THR A 1 69 ? 88.676 126.400 43.890 1.00 43.30 67 THR A O 1
ATOM 549 N N . VAL A 1 70 ? 87.069 124.841 44.245 1.00 43.07 68 VAL A N 1
ATOM 550 C CA . VAL A 1 70 ? 86.161 125.476 43.293 1.00 42.99 68 VAL A CA 1
ATOM 551 C C . VAL A 1 70 ? 85.965 126.939 43.683 1.00 48.45 68 VAL A C 1
ATOM 552 O O . VAL A 1 70 ? 85.884 127.273 44.871 1.00 47.46 68 VAL A O 1
ATOM 556 N N . GLY A 1 71 ? 85.916 127.825 42.682 1.00 48.71 69 GLY A N 1
ATOM 557 C CA . GLY A 1 71 ? 85.812 129.230 42.976 1.00 51.71 69 GLY A CA 1
ATOM 558 C C . GLY A 1 71 ? 87.107 129.891 43.389 1.00 51.12 69 GLY A C 1
ATOM 559 O O . GLY A 1 71 ? 87.125 131.104 43.597 1.00 48.63 69 GLY A O 1
ATOM 560 N N . HIS A 1 72 ? 88.194 129.143 43.500 1.00 44.84 70 HIS A N 1
ATOM 561 C CA . HIS A 1 72 ? 89.498 129.698 43.834 1.00 49.55 70 HIS A CA 1
ATOM 562 C C . HIS A 1 72 ? 90.561 129.123 42.913 1.00 50.47 70 HIS A C 1
ATOM 563 O O . HIS A 1 72 ? 91.722 128.953 43.315 1.00 48.83 70 HIS A O 1
ATOM 570 N N . SER A 1 73 ? 90.180 128.741 41.711 1.00 41.07 71 SER A N 1
ATOM 571 C CA . SER A 1 73 ? 91.116 128.065 40.820 1.00 47.40 71 SER A CA 1
ATOM 572 C C . SER A 1 73 ? 90.682 128.349 39.408 1.00 51.20 71 SER A C 1
ATOM 573 O O . SER A 1 73 ? 89.674 127.797 38.938 1.00 52.55 71 SER A O 1
ATOM 576 N N . PRO A 1 74 ? 91.377 129.244 38.704 1.00 55.46 72 PRO A N 1
ATOM 577 C CA . PRO A 1 74 ? 91.055 129.423 37.282 1.00 53.82 72 PRO A CA 1
ATOM 578 C C . PRO A 1 74 ? 91.258 128.145 36.477 1.00 51.38 72 PRO A C 1
ATOM 579 O O . PRO A 1 74 ? 90.476 127.876 35.550 1.00 48.72 72 PRO A O 1
ATOM 583 N N . LEU A 1 75 ? 92.276 127.332 36.832 1.00 48.76 73 LEU A N 1
ATOM 584 C CA . LEU A 1 75 ? 92.535 126.085 36.108 1.00 51.46 73 LEU A CA 1
ATOM 585 C C . LEU A 1 75 ? 91.344 125.140 36.202 1.00 51.20 73 LEU A C 1
ATOM 586 O O . LEU A 1 75 ? 90.932 124.536 35.202 1.00 54.45 73 LEU A O 1
ATOM 591 N N . LEU A 1 76 ? 90.807 124.963 37.415 1.00 44.43 74 LEU A N 1
ATOM 592 C CA . LEU A 1 76 ? 89.629 124.122 37.581 1.00 45.47 74 LEU A CA 1
ATOM 593 C C . LEU A 1 76 ? 88.485 124.586 36.705 1.00 47.75 74 LEU A C 1
ATOM 594 O O . LEU A 1 76 ? 87.780 123.763 36.112 1.00 49.65 74 LEU A O 1
ATOM 599 N N . ASP A 1 77 ? 88.288 125.904 36.605 1.00 46.34 75 ASP A N 1
ATOM 600 C CA . ASP A 1 77 ? 87.251 126.426 35.729 1.00 53.10 75 ASP A CA 1
ATOM 601 C C . ASP A 1 77 ? 87.552 126.113 34.270 1.00 53.58 75 ASP A C 1
ATOM 602 O O . ASP A 1 77 ? 86.639 125.782 33.503 1.00 52.01 75 ASP A O 1
ATOM 607 N N . GLU A 1 78 ? 88.817 126.227 33.857 1.00 50.49 76 GLU A N 1
ATOM 608 C CA . GLU A 1 78 ? 89.163 125.901 32.470 1.00 58.44 76 GLU A CA 1
ATOM 609 C C . GLU A 1 78 ? 88.877 124.436 32.163 1.00 57.75 76 GLU A C 1
ATOM 610 O O . GLU A 1 78 ? 88.313 124.109 31.112 1.00 59.35 76 GLU A O 1
ATOM 616 N N . LEU A 1 79 ? 89.315 123.535 33.054 1.00 55.78 77 LEU A N 1
ATOM 617 C CA . LEU A 1 79 ? 89.048 122.112 32.867 1.00 55.44 77 LEU A CA 1
ATOM 618 C C . LEU A 1 79 ? 87.555 121.848 32.747 1.00 56.39 77 LEU A C 1
ATOM 619 O O . LEU A 1 79 ? 87.116 121.117 31.849 1.00 51.09 77 LEU A O 1
ATOM 624 N N . ASN A 1 80 ? 86.764 122.459 33.631 1.00 52.78 78 ASN A N 1
ATOM 625 C CA . ASN A 1 80 ? 85.316 122.344 33.579 1.00 52.52 78 ASN A CA 1
ATOM 626 C C . ASN A 1 80 ? 84.770 122.861 32.255 1.00 56.44 78 ASN A C 1
ATOM 627 O O . ASN A 1 80 ? 83.940 122.205 31.618 1.00 57.81 78 ASN A O 1
ATOM 632 N N . ALA A 1 81 ? 85.212 124.057 31.842 1.00 58.15 79 ALA A N 1
ATOM 633 C CA . ALA A 1 81 ? 84.766 124.636 30.579 1.00 60.29 79 ALA A CA 1
ATOM 634 C C . ALA A 1 81 ? 85.063 123.709 29.407 1.00 60.32 79 ALA A C 1
ATOM 635 O O . ALA A 1 81 ? 84.257 123.592 28.475 1.00 63.03 79 ALA A O 1
ATOM 637 N N . ALA A 1 82 ? 86.208 123.032 29.433 1.00 58.26 80 ALA A N 1
ATOM 638 C CA . ALA A 1 82 ? 86.541 122.122 28.345 1.00 61.13 80 ALA A CA 1
ATOM 639 C C . ALA A 1 82 ? 85.891 120.757 28.519 1.00 66.71 80 ALA A C 1
ATOM 640 O O . ALA A 1 82 ? 86.098 119.876 27.674 1.00 65.92 80 ALA A O 1
ATOM 642 N N . ALA A 1 83 ? 85.150 120.561 29.613 1.00 65.53 81 ALA A N 1
ATOM 643 C CA . ALA A 1 83 ? 84.399 119.341 29.875 1.00 64.59 81 ALA A CA 1
ATOM 644 C C . ALA A 1 83 ? 85.318 118.148 30.143 1.00 62.73 81 ALA A C 1
ATOM 645 O O . ALA A 1 83 ? 84.974 117.002 29.843 1.00 64.38 81 ALA A O 1
ATOM 647 N N . LEU A 1 84 ? 86.498 118.396 30.710 1.00 59.55 82 LEU A N 1
ATOM 648 C CA . LEU A 1 84 ? 87.325 117.287 31.171 1.00 58.37 82 LEU A CA 1
ATOM 649 C C . LEU A 1 84 ? 86.957 116.845 32.577 1.00 58.40 82 LEU A C 1
ATOM 650 O O . LEU A 1 84 ? 87.172 115.683 32.928 1.00 58.76 82 LEU A O 1
ATOM 655 N N . ILE A 1 85 ? 86.398 117.750 33.378 1.00 55.54 83 ILE A N 1
ATOM 656 C CA . ILE A 1 85 ? 85.808 117.452 34.673 1.00 53.67 83 ILE A CA 1
ATOM 657 C C . ILE A 1 85 ? 84.406 118.061 34.676 1.00 59.80 83 ILE A C 1
ATOM 658 O O . ILE A 1 85 ? 84.054 118.883 33.823 1.00 57.77 83 ILE A O 1
ATOM 663 N N . ASP A 1 86 ? 83.597 117.637 35.645 1.00 57.81 84 ASP A N 1
ATOM 664 C CA . ASP A 1 86 ? 82.209 118.088 35.778 1.00 60.52 84 ASP A CA 1
ATOM 665 C C . ASP A 1 86 ? 82.036 118.619 37.202 1.00 56.38 84 ASP A C 1
ATOM 666 O O . ASP A 1 86 ? 81.650 117.893 38.117 1.00 54.38 84 ASP A O 1
ATOM 671 N N . LEU A 1 87 ? 82.304 119.908 37.376 1.00 56.57 85 LEU A N 1
ATOM 672 C CA . LEU A 1 87 ? 82.249 120.512 38.700 1.00 56.06 85 LEU A CA 1
ATOM 673 C C . LEU A 1 87 ? 80.835 120.598 39.261 1.00 56.21 85 LEU A C 1
ATOM 674 O O . LEU A 1 87 ? 80.688 120.832 40.468 1.00 54.53 85 LEU A O 1
ATOM 679 N N . THR A 1 88 ? 79.790 120.420 38.450 1.00 54.52 86 THR A N 1
ATOM 680 C CA . THR A 1 88 ? 78.462 120.408 39.060 1.00 57.95 86 THR A CA 1
ATOM 681 C C . THR A 1 88 ? 78.279 119.216 39.991 1.00 58.87 86 THR A C 1
ATOM 682 O O . THR A 1 88 ? 77.380 119.234 40.832 1.00 63.12 86 THR A O 1
ATOM 686 N N . GLU A 1 89 ? 79.120 118.194 39.880 1.00 55.88 87 GLU A N 1
ATOM 687 C CA . GLU A 1 89 ? 79.019 117.061 40.792 1.00 62.20 87 GLU A CA 1
ATOM 688 C C . GLU A 1 89 ? 79.347 117.435 42.239 1.00 59.09 87 GLU A C 1
ATOM 689 O O . GLU A 1 89 ? 78.933 116.729 43.166 1.00 67.15 87 GLU A O 1
ATOM 695 N N . ILE A 1 90 ? 80.140 118.478 42.467 1.00 49.16 88 ILE A N 1
ATOM 696 C CA . ILE A 1 90 ? 80.589 118.802 43.818 1.00 50.25 88 ILE A CA 1
ATOM 697 C C . ILE A 1 90 ? 80.249 120.219 44.244 1.00 51.30 88 ILE A C 1
ATOM 698 O O . ILE A 1 90 ? 80.336 120.514 45.447 1.00 45.17 88 ILE A O 1
ATOM 703 N N . ALA A 1 91 ? 79.881 121.103 43.307 1.00 57.68 89 ALA A N 1
ATOM 704 C CA . ALA A 1 91 ? 79.635 122.508 43.622 1.00 61.60 89 ALA A CA 1
ATOM 705 C C . ALA A 1 91 ? 78.554 122.654 44.685 1.00 59.44 89 ALA A C 1
ATOM 706 O O . ALA A 1 91 ? 77.500 122.009 44.614 1.00 58.58 89 ALA A O 1
ATOM 708 N N . GLY A 1 92 ? 78.808 123.527 45.658 1.00 58.14 90 GLY A N 1
ATOM 709 C CA . GLY A 1 92 ? 77.860 123.773 46.720 1.00 58.67 90 GLY A CA 1
ATOM 710 C C . GLY A 1 92 ? 77.826 122.747 47.842 1.00 56.54 90 GLY A C 1
ATOM 711 O O . GLY A 1 92 ? 77.237 123.034 48.890 1.00 57.74 90 GLY A O 1
ATOM 712 N N . LYS A 1 93 ? 78.419 121.557 47.660 1.00 54.08 91 LYS A N 1
ATOM 713 C CA . LYS A 1 93 ? 78.400 120.522 48.685 1.00 47.39 91 LYS A CA 1
ATOM 714 C C . LYS A 1 93 ? 79.444 120.802 49.760 1.00 46.10 91 LYS A C 1
ATOM 715 O O . LYS A 1 93 ? 80.420 121.509 49.535 1.00 46.85 91 LYS A O 1
ATOM 721 N N . ARG A 1 94 ? 79.239 120.206 50.940 1.00 44.21 92 ARG A N 1
ATOM 722 C CA . ARG A 1 94 ? 80.052 120.471 52.117 1.00 41.52 92 ARG A CA 1
ATOM 723 C C . ARG A 1 94 ? 81.158 119.421 52.212 1.00 39.49 92 ARG A C 1
ATOM 724 O O . ARG A 1 94 ? 80.863 118.229 52.304 1.00 41.35 92 ARG A O 1
ATOM 732 N N . GLU A 1 95 ? 82.417 119.865 52.201 1.00 36.35 93 GLU A N 1
ATOM 733 C CA . GLU A 1 95 ? 83.572 119.006 52.455 1.00 36.04 93 GLU A CA 1
ATOM 734 C C . GLU A 1 95 ? 83.605 117.791 51.524 1.00 37.15 93 GLU A C 1
ATOM 735 O O . GLU A 1 95 ? 83.852 116.664 51.947 1.00 36.17 93 GLU A O 1
ATOM 741 N N . VAL A 1 96 ? 83.373 118.026 50.233 1.00 36.08 94 VAL A N 1
ATOM 742 C CA . VAL A 1 96 ? 83.420 116.959 49.237 1.00 34.58 94 VAL A CA 1
ATOM 743 C C . VAL A 1 96 ? 84.583 117.217 48.270 1.00 36.75 94 VAL A C 1
ATOM 744 O O . VAL A 1 96 ? 84.959 118.369 48.027 1.00 36.53 94 VAL A O 1
ATOM 748 N N . PHE A 1 97 ? 85.114 116.162 47.636 1.00 39.45 95 PHE A N 1
ATOM 749 C CA . PHE A 1 97 ? 86.098 116.416 46.588 1.00 34.46 95 PHE A CA 1
ATOM 750 C C . PHE A 1 97 ? 85.885 115.474 45.415 1.00 36.78 95 PHE A C 1
ATOM 751 O O . PHE A 1 97 ? 85.226 114.436 45.524 1.00 37.75 95 PHE A O 1
ATOM 759 N N . LEU A 1 98 ? 86.432 115.889 44.282 1.00 39.75 96 LEU A N 1
ATOM 760 C CA . LEU A 1 98 ? 86.547 115.091 43.071 1.00 35.56 96 LEU A CA 1
ATOM 761 C C . LEU A 1 98 ? 88.010 114.719 42.907 1.00 39.90 96 LEU A C 1
ATOM 762 O O . LEU A 1 98 ? 88.895 115.565 43.082 1.00 42.41 96 LEU A O 1
ATOM 767 N N . PHE A 1 99 ? 88.266 113.447 42.582 1.00 37.32 97 PHE A N 1
ATOM 768 C CA . PHE A 1 99 ? 89.615 112.895 42.493 1.00 33.36 97 PHE A CA 1
ATOM 769 C C . PHE A 1 99 ? 89.595 112.146 41.161 1.00 39.15 97 PHE A C 1
ATOM 770 O O . PHE A 1 99 ? 88.997 111.067 41.058 1.00 44.10 97 PHE A O 1
ATOM 778 N N . GLN A 1 100 ? 90.176 112.732 40.116 1.00 36.79 98 GLN A N 1
ATOM 779 C CA . GLN A 1 100 ? 89.919 112.223 38.780 1.00 40.82 98 GLN A CA 1
ATOM 780 C C . GLN A 1 100 ? 91.163 112.356 37.917 1.00 42.76 98 GLN A C 1
ATOM 781 O O . GLN A 1 100 ? 91.804 113.412 37.913 1.00 46.91 98 GLN A O 1
ATOM 787 N N . VAL A 1 101 ? 91.463 111.297 37.131 1.00 41.14 99 VAL A N 1
ATOM 788 C CA . VAL A 1 101 ? 92.551 111.343 36.156 1.00 40.27 99 VAL A CA 1
ATOM 789 C C . VAL A 1 101 ? 91.981 111.838 34.846 1.00 44.69 99 VAL A C 1
ATOM 790 O O . VAL A 1 101 ? 90.885 111.419 34.438 1.00 49.23 99 VAL A O 1
ATOM 794 N N . VAL A 1 102 ? 92.720 112.729 34.169 1.00 43.51 100 VAL A N 1
ATOM 795 C CA . VAL A 1 102 ? 92.233 113.383 32.961 1.00 45.12 100 VAL A CA 1
ATOM 796 C C . VAL A 1 102 ? 93.353 113.383 31.926 1.00 48.18 100 VAL A C 1
ATOM 797 O O . VAL A 1 102 ? 94.545 113.435 32.255 1.00 48.18 100 VAL A O 1
ATOM 801 N N . ASP A 1 103 ? 92.955 113.302 30.665 1.00 49.15 101 ASP A N 1
ATOM 802 C CA . ASP A 1 103 ? 93.870 113.132 29.547 1.00 59.42 101 ASP A CA 1
ATOM 803 C C . ASP A 1 103 ? 94.123 114.496 28.913 1.00 64.44 101 ASP A C 1
ATOM 804 O O . ASP A 1 103 ? 93.178 115.270 28.711 1.00 63.77 101 ASP A O 1
ATOM 809 N N . GLN A 1 104 ? 95.396 114.793 28.635 1.00 62.21 102 GLN A N 1
ATOM 810 C CA . GLN A 1 104 ? 95.808 115.990 27.909 1.00 66.08 102 GLN A CA 1
ATOM 811 C C . GLN A 1 104 ? 95.175 117.290 28.428 1.00 65.40 102 GLN A C 1
ATOM 812 O O . GLN A 1 104 ? 94.621 118.066 27.650 1.00 65.78 102 GLN A O 1
ATOM 818 N N . PRO A 1 105 ? 95.282 117.565 29.734 1.00 61.19 103 PRO A N 1
ATOM 819 C CA . PRO A 1 105 ? 94.561 118.725 30.298 1.00 59.92 103 PRO A CA 1
ATOM 820 C C . PRO A 1 105 ? 95.042 120.070 29.788 1.00 65.66 103 PRO A C 1
ATOM 821 O O . PRO A 1 105 ? 94.228 120.981 29.599 1.00 67.37 103 PRO A O 1
ATOM 825 N N . ILE A 1 106 ? 96.347 120.238 29.599 1.00 69.12 104 ILE A N 1
ATOM 826 C CA . ILE A 1 106 ? 96.933 121.482 29.119 1.00 71.05 104 ILE A CA 1
ATOM 827 C C . ILE A 1 106 ? 98.150 121.104 28.296 1.00 72.54 104 ILE A C 1
ATOM 828 O O . ILE A 1 106 ? 98.587 119.952 28.302 1.00 72.23 104 ILE A O 1
ATOM 833 N N . GLN A 1 107 ? 98.697 122.089 27.583 1.00 71.84 105 GLN A N 1
ATOM 834 C CA . GLN A 1 107 ? 99.857 121.830 26.737 1.00 74.16 105 GLN A CA 1
ATOM 835 C C . GLN A 1 107 ? 101.052 121.388 27.577 1.00 71.99 105 GLN A C 1
ATOM 836 O O . GLN A 1 107 ? 101.330 121.954 28.637 1.00 69.11 105 GLN A O 1
ATOM 842 N N . GLY A 1 108 ? 101.754 120.358 27.100 1.00 72.13 106 GLY A N 1
ATOM 843 C CA . GLY A 1 108 ? 102.888 119.802 27.811 1.00 71.75 106 GLY A CA 1
ATOM 844 C C . GLY A 1 108 ? 102.558 118.728 28.834 1.00 65.49 106 GLY A C 1
ATOM 845 O O . GLY A 1 108 ? 103.447 117.939 29.181 1.00 64.82 106 GLY A O 1
ATOM 846 N N . VAL A 1 109 ? 101.317 118.674 29.327 1.00 62.33 107 VAL A N 1
ATOM 847 C CA . VAL A 1 109 ? 100.881 117.681 30.309 1.00 52.18 107 VAL A CA 1
ATOM 848 C C . VAL A 1 109 ? 100.070 116.600 29.585 1.00 57.96 107 VAL A C 1
ATOM 849 O O . VAL A 1 109 ? 99.026 116.888 28.982 1.00 53.46 107 VAL A O 1
ATOM 853 N N . GLU A 1 110 ? 100.548 115.343 29.639 1.00 55.62 108 GLU A N 1
ATOM 854 C CA . GLU A 1 110 ? 99.872 114.210 29.005 1.00 57.23 108 GLU A CA 1
ATOM 855 C C . GLU A 1 110 ? 98.761 113.610 29.868 1.00 52.41 108 GLU A C 1
ATOM 856 O O . GLU A 1 110 ? 97.726 113.204 29.342 1.00 52.31 108 GLU A O 1
ATOM 862 N N . LYS A 1 111 ? 98.968 113.519 31.177 1.00 48.51 109 LYS A N 1
ATOM 863 C CA . LYS A 1 111 ? 97.994 112.992 32.120 1.00 48.48 109 LYS A CA 1
ATOM 864 C C . LYS A 1 111 ? 98.096 113.823 33.374 1.00 48.04 109 LYS A C 1
ATOM 865 O O . LYS A 1 111 ? 99.181 114.287 33.730 1.00 50.05 109 LYS A O 1
ATOM 871 N N . ALA A 1 112 ? 96.966 114.010 34.042 1.00 46.93 110 ALA A N 1
ATOM 872 C CA . ALA A 1 112 ? 96.974 114.699 35.314 1.00 47.53 110 ALA A CA 1
ATOM 873 C C . ALA A 1 112 ? 95.982 114.032 36.250 1.00 47.61 110 ALA A C 1
ATOM 874 O O . ALA A 1 112 ? 94.923 113.536 35.836 1.00 46.96 110 ALA A O 1
ATOM 876 N N . LEU A 1 113 ? 96.333 114.041 37.520 1.00 41.93 111 LEU A N 1
ATOM 877 C CA . LEU A 1 113 ? 95.386 113.746 38.572 1.00 40.68 111 LEU A CA 1
ATOM 878 C C . LEU A 1 113 ? 94.774 115.076 39.015 1.00 45.10 111 LEU A C 1
ATOM 879 O O . LEU A 1 113 ? 95.500 115.976 39.457 1.00 44.51 111 LEU A O 1
ATOM 884 N N . VAL A 1 114 ? 93.457 115.227 38.881 1.00 44.32 112 VAL A N 1
ATOM 885 C CA . VAL A 1 114 ? 92.796 116.465 39.299 1.00 42.52 112 VAL A CA 1
ATOM 886 C C . VAL A 1 114 ? 92.172 116.248 40.673 1.00 42.89 112 VAL A C 1
ATOM 887 O O . VAL A 1 114 ? 91.481 115.246 40.905 1.00 43.92 112 VAL A O 1
ATOM 891 N N . ILE A 1 115 ? 92.447 117.160 41.602 1.00 41.41 113 ILE A N 1
ATOM 892 C CA . ILE A 1 115 ? 91.903 117.086 42.959 1.00 35.55 113 ILE A CA 1
ATOM 893 C C . ILE A 1 115 ? 91.168 118.407 43.185 1.00 38.82 113 ILE A C 1
ATOM 894 O O . ILE A 1 115 ? 91.801 119.447 43.376 1.00 41.11 113 ILE A O 1
ATOM 899 N N . ALA A 1 116 ? 89.839 118.380 43.090 1.00 35.44 114 ALA A N 1
ATOM 900 C CA . ALA A 1 116 ? 88.999 119.572 43.208 1.00 38.80 114 ALA A CA 1
ATOM 901 C C . ALA A 1 116 ? 88.136 119.477 44.471 1.00 40.98 114 ALA A C 1
ATOM 902 O O . ALA A 1 116 ? 87.269 118.606 44.561 1.00 42.38 114 ALA A O 1
ATOM 904 N N . GLY A 1 117 ? 88.334 120.400 45.415 1.00 38.34 115 GLY A N 1
ATOM 905 C CA . GLY A 1 117 ? 87.480 120.489 46.587 1.00 35.54 115 GLY A CA 1
ATOM 906 C C . GLY A 1 117 ? 86.287 121.421 46.411 1.00 40.54 115 GLY A C 1
ATOM 907 O O . GLY A 1 117 ? 86.370 122.459 45.745 1.00 40.46 115 GLY A O 1
ATOM 908 N N . SER A 1 118 ? 85.171 121.056 47.042 1.00 38.86 116 SER A N 1
ATOM 909 C CA . SER A 1 118 ? 84.001 121.935 47.008 1.00 37.72 116 SER A CA 1
ATOM 910 C C . SER A 1 118 ? 84.220 123.188 47.836 1.00 42.58 116 SER A C 1
ATOM 911 O O . SER A 1 118 ? 83.548 124.202 47.610 1.00 46.44 116 SER A O 1
ATOM 914 N N . ASP A 1 119 ? 85.139 123.126 48.779 1.00 39.04 117 ASP A N 1
ATOM 915 C CA . ASP A 1 119 ? 85.436 124.206 49.720 1.00 42.47 117 ASP A CA 1
ATOM 916 C C . ASP A 1 119 ? 86.830 123.890 50.260 1.00 36.78 117 ASP A C 1
ATOM 917 O O . ASP A 1 119 ? 87.450 122.905 49.851 1.00 36.20 117 ASP A O 1
ATOM 922 N N . LYS A 1 120 ? 87.325 124.701 51.194 1.00 32.25 118 LYS A N 1
ATOM 923 C CA . LYS A 1 120 ? 88.696 124.514 51.665 1.00 35.76 118 LYS A CA 1
ATOM 924 C C . LYS A 1 120 ? 88.922 123.105 52.226 1.00 40.46 118 LYS A C 1
ATOM 925 O O . LYS A 1 120 ? 89.884 122.411 51.845 1.00 34.93 118 LYS A O 1
ATOM 931 N N . ARG A 1 121 ? 88.059 122.665 53.152 1.00 32.83 119 ARG A N 1
ATOM 932 C CA . ARG A 1 121 ? 88.314 121.377 53.789 1.00 33.39 119 ARG A CA 1
ATOM 933 C C . ARG A 1 121 ? 88.118 120.207 52.813 1.00 35.83 119 ARG A C 1
ATOM 934 O O . ARG A 1 121 ? 88.824 119.197 52.924 1.00 34.86 119 ARG A O 1
ATOM 942 N N . GLY A 1 122 ? 87.177 120.324 51.867 1.00 34.15 120 GLY A N 1
ATOM 943 C CA . GLY A 1 122 ? 87.057 119.333 50.807 1.00 33.96 120 GLY A CA 1
ATOM 944 C C . GLY A 1 122 ? 88.342 119.181 50.012 1.00 35.64 120 GLY A C 1
ATOM 945 O O . GLY A 1 122 ? 88.736 118.065 49.662 1.00 33.53 120 GLY A O 1
ATOM 946 N N . THR A 1 123 ? 88.994 120.301 49.673 1.00 33.71 121 THR A N 1
ATOM 947 C CA . THR A 1 123 ? 90.270 120.195 48.968 1.00 31.92 121 THR A CA 1
ATOM 948 C C . THR A 1 123 ? 91.299 119.507 49.836 1.00 33.78 121 THR A C 1
ATOM 949 O O . THR A 1 123 ? 92.051 118.639 49.367 1.00 36.05 121 THR A O 1
ATOM 953 N N . ILE A 1 124 ? 91.320 119.850 51.126 1.00 29.89 122 ILE A N 1
ATOM 954 C CA . ILE A 1 124 ? 92.308 119.269 52.029 1.00 29.90 122 ILE A CA 1
ATOM 955 C C . ILE A 1 124 ? 92.115 117.775 52.147 1.00 32.86 122 ILE A C 1
ATOM 956 O O . ILE A 1 124 ? 93.097 117.012 52.142 1.00 33.31 122 ILE A O 1
ATOM 961 N N . TYR A 1 125 ? 90.853 117.325 52.268 1.00 31.01 123 TYR A N 1
ATOM 962 C CA . TYR A 1 125 ? 90.580 115.886 52.328 1.00 33.98 123 TYR A CA 1
ATOM 963 C C . TYR A 1 125 ? 90.974 115.181 51.032 1.00 30.70 123 TYR A C 1
ATOM 964 O O . TYR A 1 125 ? 91.416 114.029 51.062 1.00 32.44 123 TYR A O 1
ATOM 973 N N . GLY A 1 126 ? 90.837 115.863 49.896 1.00 35.23 124 GLY A N 1
ATOM 974 C CA . GLY A 1 126 ? 91.198 115.246 48.625 1.00 36.63 124 GLY A CA 1
ATOM 975 C C . GLY A 1 126 ? 92.704 115.124 48.453 1.00 35.46 124 GLY A C 1
ATOM 976 O O . GLY A 1 126 ? 93.203 114.116 47.932 1.00 34.63 124 GLY A O 1
ATOM 977 N N . LEU A 1 127 ? 93.445 116.152 48.884 1.00 34.79 125 LEU A N 1
ATOM 978 C CA . LEU A 1 127 ? 94.903 116.063 48.947 1.00 37.37 125 LEU A CA 1
ATOM 979 C C . LEU A 1 127 ? 95.352 114.891 49.813 1.00 37.63 125 LEU A C 1
ATOM 980 O O . LEU A 1 127 ? 96.169 114.065 49.389 1.00 38.05 125 LEU A O 1
ATOM 985 N N . PHE A 1 128 ? 94.793 114.763 51.014 1.00 33.71 126 PHE A N 1
ATOM 986 C CA . PHE A 1 128 ? 95.192 113.638 51.843 1.00 33.54 126 PHE A CA 1
ATOM 987 C C . PHE A 1 128 ? 94.682 112.309 51.282 1.00 35.49 126 PHE A C 1
ATOM 988 O O . PHE A 1 128 ? 95.233 111.255 51.615 1.00 37.01 126 PHE A O 1
ATOM 996 N N . HIS A 1 129 ? 93.649 112.324 50.437 1.00 36.16 127 HIS A N 1
ATOM 997 C CA . HIS A 1 129 ? 93.269 111.095 49.736 1.00 34.32 127 HIS A CA 1
ATOM 998 C C . HIS A 1 129 ? 94.403 110.624 48.830 1.00 35.89 127 HIS A C 1
ATOM 999 O O . HIS A 1 129 ? 94.678 109.419 48.740 1.00 40.25 127 HIS A O 1
ATOM 1006 N N . LEU A 1 130 ? 95.095 111.556 48.164 1.00 34.87 128 LEU A N 1
ATOM 1007 C CA . LEU A 1 130 ? 96.277 111.148 47.405 1.00 36.10 128 LEU A CA 1
ATOM 1008 C C . LEU A 1 130 ? 97.290 110.483 48.328 1.00 37.74 128 LEU A C 1
ATOM 1009 O O . LEU A 1 130 ? 97.820 109.401 48.028 1.00 35.65 128 LEU A O 1
ATOM 1014 N N . SER A 1 131 ? 97.533 111.108 49.486 1.00 37.47 129 SER A N 1
ATOM 1015 C CA . SER A 1 131 ? 98.431 110.548 50.500 1.00 34.29 129 SER A CA 1
ATOM 1016 C C . SER A 1 131 ? 98.035 109.126 50.889 1.00 32.35 129 SER A C 1
ATOM 1017 O O . SER A 1 131 ? 98.888 108.218 50.961 1.00 34.85 129 SER A O 1
ATOM 1020 N N . GLU A 1 132 ? 96.730 108.910 51.059 1.00 35.10 130 GLU A N 1
ATOM 1021 C CA . GLU A 1 132 ? 96.195 107.590 51.399 1.00 42.71 130 GLU A CA 1
ATOM 1022 C C . GLU A 1 132 ? 96.452 106.551 50.299 1.00 39.56 130 GLU A C 1
ATOM 1023 O O . GLU A 1 132 ? 96.833 105.418 50.593 1.00 36.97 130 GLU A O 1
ATOM 1029 N N . LYS A 1 133 ? 96.245 106.933 49.038 1.00 38.24 131 LYS A N 1
ATOM 1030 C CA . LYS A 1 133 ? 96.518 106.032 47.920 1.00 38.56 131 LYS A CA 1
ATOM 1031 C C . LYS A 1 133 ? 98.006 105.743 47.746 1.00 35.74 131 LYS A C 1
ATOM 1032 O O . LYS A 1 133 ? 98.368 104.690 47.212 1.00 38.07 131 LYS A O 1
ATOM 1038 N N . LEU A 1 134 ? 98.874 106.642 48.179 1.00 35.08 132 LEU A N 1
ATOM 1039 C CA . LEU A 1 134 ? 100.292 106.337 48.187 1.00 37.33 132 LEU A CA 1
ATOM 1040 C C . LEU A 1 134 ? 100.690 105.518 49.389 1.00 41.78 132 LEU A C 1
ATOM 1041 O O . LEU A 1 134 ? 101.883 105.234 49.532 1.00 40.38 132 LEU A O 1
ATOM 1046 N N . GLY A 1 135 ? 99.736 105.141 50.247 1.00 38.98 133 GLY A N 1
ATOM 1047 C CA . GLY A 1 135 ? 100.047 104.265 51.370 1.00 38.67 133 GLY A CA 1
ATOM 1048 C C . GLY A 1 135 ? 100.480 104.986 52.633 1.00 39.00 133 GLY A C 1
ATOM 1049 O O . GLY A 1 135 ? 101.047 104.358 53.529 1.00 38.47 133 GLY A O 1
ATOM 1050 N N . VAL A 1 136 ? 100.227 106.280 52.738 1.00 37.57 134 VAL A N 1
ATOM 1051 C CA . VAL A 1 136 ? 100.705 107.052 53.873 1.00 41.91 134 VAL A CA 1
ATOM 1052 C C . VAL A 1 136 ? 99.623 107.087 54.945 1.00 41.28 134 VAL A C 1
ATOM 1053 O O . VAL A 1 136 ? 98.471 107.447 54.681 1.00 41.11 134 VAL A O 1
ATOM 1057 N N . SER A 1 137 ? 99.997 106.710 56.154 1.00 35.92 135 SER A N 1
ATOM 1058 C CA . SER A 1 137 ? 99.046 106.674 57.243 1.00 35.25 135 SER A CA 1
ATOM 1059 C C . SER A 1 137 ? 98.717 108.082 57.744 1.00 34.40 135 SER A C 1
ATOM 1060 O O . SER A 1 137 ? 99.571 108.969 57.718 1.00 36.01 135 SER A O 1
ATOM 1063 N N . PRO A 1 138 ? 97.494 108.301 58.237 1.00 34.95 136 PRO A N 1
ATOM 1064 C CA . PRO A 1 138 ? 97.180 109.566 58.934 1.00 36.36 136 PRO A CA 1
ATOM 1065 C C . PRO A 1 138 ? 98.084 109.866 60.121 1.00 33.95 136 PRO A C 1
ATOM 1066 O O . PRO A 1 138 ? 98.108 111.003 60.596 1.00 37.96 136 PRO A O 1
ATOM 1070 N N . LEU A 1 139 ? 98.738 108.857 60.664 1.00 31.30 137 LEU A N 1
ATOM 1071 C CA . LEU A 1 139 ? 99.652 108.959 61.794 1.00 32.18 137 LEU A CA 1
ATOM 1072 C C . LEU A 1 139 ? 101.102 109.099 61.364 1.00 33.36 137 LEU A C 1
ATOM 1073 O O . LEU A 1 139 ? 101.999 109.006 62.216 1.00 35.90 137 LEU A O 1
ATOM 1078 N N . VAL A 1 140 ? 101.348 109.340 60.068 1.00 35.64 138 VAL A N 1
ATOM 1079 C CA . VAL A 1 140 ? 102.717 109.475 59.555 1.00 40.82 138 VAL A CA 1
ATOM 1080 C C . VAL A 1 140 ? 103.532 110.469 60.390 1.00 38.99 138 VAL A C 1
ATOM 1081 O O . VAL A 1 140 ? 104.671 110.187 60.779 1.00 44.69 138 VAL A O 1
ATOM 1085 N N . ASP A 1 141 ? 102.959 111.608 60.717 1.00 40.27 139 ASP A N 1
ATOM 1086 C CA . ASP A 1 141 ? 103.669 112.594 61.526 1.00 47.16 139 ASP A CA 1
ATOM 1087 C C . ASP A 1 141 ? 103.452 112.388 63.021 1.00 47.45 139 ASP A C 1
ATOM 1088 O O . ASP A 1 141 ? 104.411 112.430 63.796 1.00 49.29 139 ASP A O 1
ATOM 1093 N N . TRP A 1 142 ? 102.207 112.132 63.431 1.00 43.58 140 TRP A N 1
ATOM 1094 C CA . TRP A 1 142 ? 101.866 112.038 64.845 1.00 42.07 140 TRP A CA 1
ATOM 1095 C C . TRP A 1 142 ? 102.586 110.888 65.552 1.00 45.65 140 TRP A C 1
ATOM 1096 O O . TRP A 1 142 ? 103.076 111.056 66.677 1.00 46.13 140 TRP A O 1
ATOM 1107 N N . SER A 1 143 ? 102.666 109.709 64.926 1.00 40.67 141 SER A N 1
ATOM 1108 C CA . SER A 1 143 ? 103.255 108.531 65.552 1.00 43.94 141 SER A CA 1
ATOM 1109 C C . SER A 1 143 ? 104.527 108.066 64.848 1.00 45.10 141 SER A C 1
ATOM 1110 O O . SER A 1 143 ? 105.063 106.997 65.186 1.00 46.00 141 SER A O 1
ATOM 1113 N N . GLY A 1 144 ? 105.001 108.812 63.855 1.00 44.66 142 GLY A N 1
ATOM 1114 C CA . GLY A 1 144 ? 106.162 108.355 63.096 1.00 45.40 142 GLY A CA 1
ATOM 1115 C C . GLY A 1 144 ? 105.941 107.065 62.330 1.00 41.06 142 GLY A C 1
ATOM 1116 O O . GLY A 1 144 ? 106.820 106.208 62.310 1.00 42.25 142 GLY A O 1
ATOM 1117 N N . VAL A 1 145 ? 104.786 106.904 61.694 1.00 43.48 143 VAL A N 1
ATOM 1118 C CA . VAL A 1 145 ? 104.523 105.718 60.882 1.00 45.27 143 VAL A CA 1
ATOM 1119 C C . VAL A 1 145 ? 105.072 105.990 59.481 1.00 42.61 143 VAL A C 1
ATOM 1120 O O . VAL A 1 145 ? 104.448 106.683 58.685 1.00 35.74 143 VAL A O 1
ATOM 1124 N N . LEU A 1 146 ? 106.231 105.403 59.157 1.00 45.86 144 LEU A N 1
ATOM 1125 C CA . LEU A 1 146 ? 106.827 105.606 57.826 1.00 45.62 144 LEU A CA 1
ATOM 1126 C C . LEU A 1 146 ? 106.118 104.757 56.772 1.00 42.52 144 LEU A C 1
ATOM 1127 O O . LEU A 1 146 ? 105.897 103.564 56.989 1.00 45.66 144 LEU A O 1
ATOM 1132 N N . PRO A 1 147 ? 105.783 105.310 55.610 1.00 42.86 145 PRO A N 1
ATOM 1133 C CA . PRO A 1 147 ? 105.107 104.498 54.597 1.00 43.98 145 PRO A CA 1
ATOM 1134 C C . PRO A 1 147 ? 106.062 103.537 53.907 1.00 39.87 145 PRO A C 1
ATOM 1135 O O . PRO A 1 147 ? 107.272 103.766 53.838 1.00 42.44 145 PRO A O 1
ATOM 1139 N N . ALA A 1 148 ? 105.506 102.439 53.400 1.00 38.35 146 ALA A N 1
ATOM 1140 C CA . ALA A 1 148 ? 106.305 101.549 52.561 1.00 41.48 146 ALA A CA 1
ATOM 1141 C C . ALA A 1 148 ? 106.841 102.294 51.337 1.00 38.20 146 ALA A C 1
ATOM 1142 O O . ALA A 1 148 ? 106.145 103.110 50.735 1.00 41.56 146 ALA A O 1
ATOM 1144 N N . ARG A 1 149 ? 108.114 102.057 51.017 1.00 43.49 147 ARG A N 1
ATOM 1145 C CA . ARG A 1 149 ? 108.742 102.645 49.837 1.00 44.32 147 ARG A CA 1
ATOM 1146 C C . ARG A 1 149 ? 108.152 102.066 48.543 1.00 47.90 147 ARG A C 1
ATOM 1147 O O . ARG A 1 149 ? 107.788 100.888 48.479 1.00 46.98 147 ARG A O 1
ATOM 1155 N N . LYS A 1 150 ? 108.042 102.917 47.511 1.00 44.74 148 LYS A N 1
ATOM 1156 C CA . LYS A 1 150 ? 107.552 102.543 46.187 1.00 46.20 148 LYS A CA 1
ATOM 1157 C C . LYS A 1 150 ? 108.526 103.034 45.126 1.00 45.12 148 LYS A C 1
ATOM 1158 O O . LYS A 1 150 ? 109.108 104.114 45.245 1.00 46.70 148 LYS A O 1
ATOM 1164 N N . GLU A 1 151 ? 108.667 102.261 44.058 1.00 45.28 149 GLU A N 1
ATOM 1165 C CA . GLU A 1 151 ? 109.348 102.780 42.877 1.00 45.77 149 GLU A CA 1
ATOM 1166 C C . GLU A 1 151 ? 108.379 103.455 41.911 1.00 45.45 149 GLU A C 1
ATOM 1167 O O . GLU A 1 151 ? 108.779 104.382 41.191 1.00 46.22 149 GLU A O 1
ATOM 1173 N N . SER A 1 152 ? 107.110 103.050 41.920 1.00 40.74 150 SER A N 1
ATOM 1174 C CA . SER A 1 152 ? 106.144 103.523 40.934 1.00 40.64 150 SER A CA 1
ATOM 1175 C C . SER A 1 152 ? 104.736 103.304 41.463 1.00 43.37 150 SER A C 1
ATOM 1176 O O . SER A 1 152 ? 104.493 102.442 42.309 1.00 45.23 150 SER A O 1
ATOM 1179 N N . PHE A 1 153 ? 103.811 104.100 40.935 1.00 44.02 151 PHE A N 1
ATOM 1180 C CA . PHE A 1 153 ? 102.425 104.195 41.386 1.00 45.74 151 PHE A CA 1
ATOM 1181 C C . PHE A 1 153 ? 101.599 104.486 40.144 1.00 45.34 151 PHE A C 1
ATOM 1182 O O . PHE A 1 153 ? 102.039 105.257 39.287 1.00 44.35 151 PHE A O 1
ATOM 1190 N N . SER A 1 154 ? 100.442 103.845 40.004 1.00 41.45 152 SER A N 1
ATOM 1191 C CA . SER A 1 154 ? 99.631 104.145 38.830 1.00 48.44 152 SER A CA 1
ATOM 1192 C C . SER A 1 154 ? 98.161 104.183 39.182 1.00 45.19 152 SER A C 1
ATOM 1193 O O . SER A 1 154 ? 97.723 103.546 40.142 1.00 45.93 152 SER A O 1
ATOM 1196 N N . LEU A 1 155 ? 97.405 104.956 38.391 1.00 45.20 153 LEU A N 1
ATOM 1197 C CA . LEU A 1 155 ? 95.951 104.989 38.443 1.00 42.32 153 LEU A CA 1
ATOM 1198 C C . LEU A 1 155 ? 95.455 104.848 37.021 1.00 48.97 153 LEU A C 1
ATOM 1199 O O . LEU A 1 155 ? 96.050 105.417 36.104 1.00 51.43 153 LEU A O 1
ATOM 1204 N N . LYS A 1 156 ? 94.366 104.103 36.842 1.00 51.34 154 LYS A N 1
ATOM 1205 C CA . LYS A 1 156 ? 93.794 103.920 35.515 1.00 53.96 154 LYS A CA 1
ATOM 1206 C C . LYS A 1 156 ? 93.478 105.277 34.882 1.00 49.32 154 LYS A C 1
ATOM 1207 O O . LYS A 1 156 ? 93.193 106.266 35.570 1.00 44.36 154 LYS A O 1
ATOM 1213 N N . GLY A 1 157 ? 93.551 105.328 33.554 1.00 49.72 155 GLY A N 1
ATOM 1214 C CA . GLY A 1 157 ? 93.397 106.589 32.844 1.00 54.65 155 GLY A CA 1
ATOM 1215 C C . GLY A 1 157 ? 92.043 107.269 33.010 1.00 55.78 155 GLY A C 1
ATOM 1216 O O . GLY A 1 157 ? 91.916 108.463 32.710 1.00 52.23 155 GLY A O 1
ATOM 1217 N N . ASP A 1 158 ? 91.025 106.538 33.465 1.00 56.87 156 ASP A N 1
ATOM 1218 C CA . ASP A 1 158 ? 89.717 107.126 33.735 1.00 63.76 156 ASP A CA 1
ATOM 1219 C C . ASP A 1 158 ? 89.327 106.995 35.206 1.00 57.57 156 ASP A C 1
ATOM 1220 O O . ASP A 1 158 ? 88.131 106.995 35.524 1.00 57.26 156 ASP A O 1
ATOM 1225 N N . TYR A 1 159 ? 90.310 106.852 36.100 1.00 48.11 157 TYR A N 1
ATOM 1226 C CA . TYR A 1 159 ? 90.032 106.879 37.531 1.00 46.89 157 TYR A CA 1
ATOM 1227 C C . TYR A 1 159 ? 89.191 108.098 37.864 1.00 41.81 157 TYR A C 1
ATOM 1228 O O . TYR A 1 159 ? 89.466 109.199 37.388 1.00 45.18 157 TYR A O 1
ATOM 1237 N N . LYS A 1 160 ? 88.137 107.890 38.656 1.00 42.99 158 LYS A N 1
ATOM 1238 C CA . LYS A 1 160 ? 87.266 108.984 39.076 1.00 44.50 158 LYS A CA 1
ATOM 1239 C C . LYS A 1 160 ? 86.578 108.591 40.372 1.00 44.70 158 LYS A C 1
ATOM 1240 O O . LYS A 1 160 ? 85.962 107.528 40.454 1.00 43.74 158 LYS A O 1
ATOM 1246 N N . TYR A 1 161 ? 86.694 109.447 41.383 1.00 43.83 159 TYR A N 1
ATOM 1247 C CA . TYR A 1 161 ? 86.038 109.223 42.658 1.00 41.43 159 TYR A CA 1
ATOM 1248 C C . TYR A 1 161 ? 85.516 110.569 43.136 1.00 43.61 159 TYR A C 1
ATOM 1249 O O . TYR A 1 161 ? 86.248 111.562 43.056 1.00 37.98 159 TYR A O 1
ATOM 1258 N N . VAL A 1 162 ? 84.248 110.604 43.583 1.00 41.87 160 VAL A N 1
ATOM 1259 C CA . VAL A 1 162 ? 83.606 111.785 44.180 1.00 41.95 160 VAL A CA 1
ATOM 1260 C C . VAL A 1 162 ? 83.202 111.414 45.615 1.00 43.28 160 VAL A C 1
ATOM 1261 O O . VAL A 1 162 ? 82.355 110.530 45.808 1.00 45.17 160 VAL A O 1
ATOM 1265 N N . SER A 1 163 ? 83.814 112.049 46.622 1.00 38.73 161 SER A N 1
ATOM 1266 C CA . SER A 1 163 ? 83.515 111.699 48.017 1.00 38.93 161 SER A CA 1
ATOM 1267 C C . SER A 1 163 ? 82.071 112.093 48.362 1.00 41.54 161 SER A C 1
ATOM 1268 O O . SER A 1 163 ? 81.393 112.787 47.595 1.00 42.50 161 SER A O 1
ATOM 1271 N N . LYS A 1 164 ? 81.600 111.714 49.548 1.00 36.72 162 LYS A N 1
ATOM 1272 C CA . LYS A 1 164 ? 80.242 112.076 49.975 1.00 40.55 162 LYS A CA 1
ATOM 1273 C C . LYS A 1 164 ? 80.291 113.043 51.163 1.00 40.30 162 LYS A C 1
ATOM 1274 O O . LYS A 1 164 ? 81.265 113.032 51.916 1.00 44.91 162 LYS A O 1
ATOM 1280 N N . GLU A 1 165 ? 79.265 113.879 51.346 1.00 33.85 163 GLU A N 1
ATOM 1281 C CA . GLU A 1 165 ? 79.308 114.807 52.474 1.00 35.77 163 GLU A CA 1
ATOM 1282 C C . GLU A 1 165 ? 79.475 114.007 53.766 1.00 39.03 163 GLU A C 1
ATOM 1283 O O . GLU A 1 165 ? 78.929 112.900 53.885 1.00 36.61 163 GLU A O 1
ATOM 1289 N N . PRO A 1 166 ? 80.247 114.501 54.727 1.00 41.92 164 PRO A N 1
ATOM 1290 C CA . PRO A 1 166 ? 80.413 113.755 55.986 1.00 38.44 164 PRO A CA 1
ATOM 1291 C C . PRO A 1 166 ? 79.081 113.518 56.689 1.00 38.24 164 PRO A C 1
ATOM 1292 O O . PRO A 1 166 ? 78.216 114.397 56.737 1.00 34.71 164 PRO A O 1
ATOM 1296 N N . SER A 1 167 ? 78.931 112.325 57.292 1.00 32.75 165 SER A N 1
ATOM 1297 C CA . SER A 1 167 ? 77.662 111.995 57.939 1.00 33.82 165 SER A CA 1
ATOM 1298 C C . SER A 1 167 ? 77.405 112.901 59.144 1.00 34.34 165 SER A C 1
ATOM 1299 O O . SER A 1 167 ? 76.251 113.235 59.440 1.00 37.96 165 SER A O 1
ATOM 1302 N N . VAL A 1 168 ? 78.459 113.344 59.831 1.00 31.84 166 VAL A N 1
ATOM 1303 C CA . VAL A 1 168 ? 78.299 114.235 60.975 1.00 30.84 166 VAL A CA 1
ATOM 1304 C C . VAL A 1 168 ? 78.939 115.589 60.628 1.00 29.55 166 VAL A C 1
ATOM 1305 O O . VAL A 1 168 ? 80.083 115.655 60.158 1.00 32.45 166 VAL A O 1
ATOM 1309 N N . LYS A 1 169 ? 78.210 116.672 60.880 1.00 30.41 167 LYS A N 1
ATOM 1310 C CA . LYS A 1 169 ? 78.644 117.977 60.363 1.00 32.57 167 LYS A CA 1
ATOM 1311 C C . LYS A 1 169 ? 79.938 118.488 61.011 1.00 36.33 167 LYS A C 1
ATOM 1312 O O . LYS A 1 169 ? 80.831 119.000 60.306 1.00 30.74 167 LYS A O 1
ATOM 1318 N N . TYR A 1 170 ? 80.060 118.380 62.343 1.00 27.42 168 TYR A N 1
ATOM 1319 C CA . TYR A 1 170 ? 81.260 118.798 63.074 1.00 30.33 168 TYR A CA 1
ATOM 1320 C C . TYR A 1 170 ? 81.845 117.608 63.835 1.00 29.25 168 TYR A C 1
ATOM 1321 O O . TYR A 1 170 ? 81.129 116.947 64.595 1.00 30.52 168 TYR A O 1
ATOM 1330 N N . ARG A 1 171 ? 83.146 117.353 63.651 1.00 26.54 169 ARG A N 1
ATOM 1331 C CA . ARG A 1 171 ? 83.747 116.064 64.042 1.00 31.58 169 ARG A CA 1
ATOM 1332 C C . ARG A 1 171 ? 85.133 116.352 64.600 1.00 27.62 169 ARG A C 1
ATOM 1333 O O . ARG A 1 171 ? 85.969 116.921 63.887 1.00 30.64 169 ARG A O 1
ATOM 1341 N N . GLY A 1 172 ? 85.400 115.987 65.851 1.00 29.22 170 GLY A N 1
ATOM 1342 C CA . GLY A 1 172 ? 86.744 116.228 66.341 1.00 25.55 170 GLY A CA 1
ATOM 1343 C C . GLY A 1 172 ? 86.981 115.734 67.752 1.00 26.14 170 GLY A C 1
ATOM 1344 O O . GLY A 1 172 ? 86.297 114.834 68.249 1.00 30.06 170 GLY A O 1
ATOM 1345 N N . PHE A 1 173 ? 87.954 116.375 68.405 1.00 26.11 171 PHE A N 1
ATOM 1346 C CA . PHE A 1 173 ? 88.357 115.963 69.725 1.00 32.88 171 PHE A CA 1
ATOM 1347 C C . PHE A 1 173 ? 88.795 117.160 70.580 1.00 30.54 171 PHE A C 1
ATOM 1348 O O . PHE A 1 173 ? 88.970 118.292 70.114 1.00 31.50 171 PHE A O 1
ATOM 1356 N N . PHE A 1 174 ? 88.983 116.844 71.853 1.00 32.01 172 PHE A N 1
ATOM 1357 C CA . PHE A 1 174 ? 89.267 117.776 72.947 1.00 30.71 172 PHE A CA 1
ATOM 1358 C C . PHE A 1 174 ? 90.551 117.280 73.597 1.00 31.75 172 PHE A C 1
ATOM 1359 O O . PHE A 1 174 ? 90.588 116.149 74.109 1.00 33.30 172 PHE A O 1
ATOM 1367 N N . ILE A 1 175 ? 91.614 118.068 73.499 1.00 34.74 173 ILE A N 1
ATOM 1368 C CA . ILE A 1 175 ? 92.819 117.827 74.285 1.00 39.56 173 ILE A CA 1
ATOM 1369 C C . ILE A 1 175 ? 92.542 118.275 75.718 1.00 44.73 173 ILE A C 1
ATOM 1370 O O . ILE A 1 175 ? 92.406 119.473 75.971 1.00 46.16 173 ILE A O 1
ATOM 1375 N N . ASN A 1 176 ? 92.478 117.338 76.665 1.00 42.44 174 ASN A N 1
ATOM 1376 C CA . ASN A 1 176 ? 92.089 117.676 78.029 1.00 48.34 174 ASN A CA 1
ATOM 1377 C C . ASN A 1 176 ? 92.961 116.902 79.012 1.00 64.84 174 ASN A C 1
ATOM 1378 O O . ASN A 1 176 ? 93.828 116.122 78.621 1.00 59.26 174 ASN A O 1
ATOM 1383 N N . ASP A 1 177 ? 92.736 117.129 80.306 1.00 86.29 175 ASP A N 1
ATOM 1384 C CA . ASP A 1 177 ? 93.449 116.400 81.349 1.00 100.28 175 ASP A CA 1
ATOM 1385 C C . ASP A 1 177 ? 94.948 116.380 81.047 1.00 101.59 175 ASP A C 1
ATOM 1386 O O . ASP A 1 177 ? 95.616 115.346 81.132 1.00 110.96 175 ASP A O 1
ATOM 1391 N N . GLU A 1 178 ? 95.469 117.540 80.636 1.00 83.12 176 GLU A N 1
ATOM 1392 C CA . GLU A 1 178 ? 96.725 117.554 79.901 1.00 70.49 176 GLU A CA 1
ATOM 1393 C C . GLU A 1 178 ? 97.948 117.710 80.798 1.00 69.88 176 GLU A C 1
ATOM 1394 O O . GLU A 1 178 ? 99.071 117.748 80.286 1.00 72.09 176 GLU A O 1
ATOM 1400 N N . TRP A 1 179 ? 97.766 117.752 82.124 1.00 66.48 177 TRP A N 1
ATOM 1401 C CA . TRP A 1 179 ? 98.905 117.765 83.013 1.00 67.89 177 TRP A CA 1
ATOM 1402 C C . TRP A 1 179 ? 98.894 116.494 83.847 1.00 75.86 177 TRP A C 1
ATOM 1403 O O . TRP A 1 179 ? 97.821 116.054 84.271 1.00 79.42 177 TRP A O 1
ATOM 1414 N N . PRO A 1 180 ? 100.064 115.877 84.103 1.00 74.34 178 PRO A N 1
ATOM 1415 C CA . PRO A 1 180 ? 101.399 116.385 83.752 1.00 72.09 178 PRO A CA 1
ATOM 1416 C C . PRO A 1 180 ? 101.904 115.996 82.344 1.00 66.61 178 PRO A C 1
ATOM 1417 O O . PRO A 1 180 ? 102.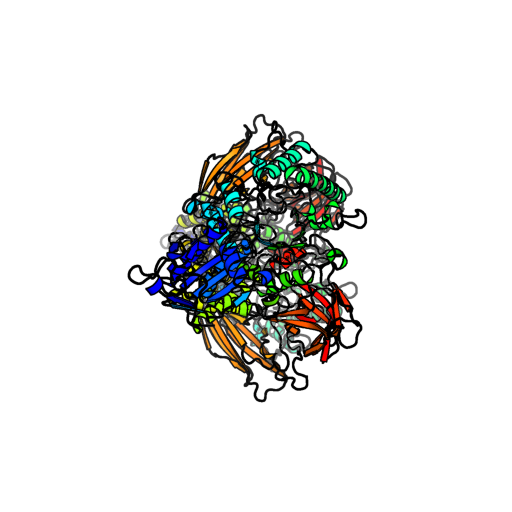863 116.596 81.848 1.00 69.14 178 PRO A O 1
ATOM 1421 N N . ALA A 1 181 ? 101.269 115.009 81.715 1.00 60.55 179 ALA A N 1
ATOM 1422 C CA . ALA A 1 181 ? 101.775 114.449 80.465 1.00 61.61 179 ALA A CA 1
ATOM 1423 C C . ALA A 1 181 ? 101.955 115.483 79.342 1.00 60.69 179 ALA A C 1
ATOM 1424 O O . ALA A 1 181 ? 103.091 115.846 79.011 1.00 56.94 179 ALA A O 1
ATOM 1426 N N . PHE A 1 182 ? 100.845 115.938 78.743 1.00 61.52 180 PHE A N 1
ATOM 1427 C CA . PHE A 1 182 ? 100.906 116.828 77.579 1.00 58.47 180 PHE A CA 1
ATOM 1428 C C . PHE A 1 182 ? 101.720 118.081 77.874 1.00 55.22 180 PHE A C 1
ATOM 1429 O O . PHE A 1 182 ? 102.462 118.561 77.013 1.00 52.65 180 PHE A O 1
ATOM 1437 N N . GLY A 1 183 ? 101.585 118.630 79.082 1.00 55.93 181 GLY A N 1
ATOM 1438 C CA . GLY A 1 183 ? 102.309 119.850 79.407 1.00 52.43 181 GLY A CA 1
ATOM 1439 C C . GLY A 1 183 ? 103.810 119.672 79.275 1.00 56.43 181 GLY A C 1
ATOM 1440 O O . GLY A 1 183 ? 104.479 120.415 78.553 1.00 54.61 181 GLY A O 1
ATOM 1441 N N . ASN A 1 184 ? 104.350 118.643 79.933 1.00 54.97 182 ASN A N 1
ATOM 1442 C CA . ASN A 1 184 ? 105.775 118.333 79.819 1.00 53.40 182 ASN A CA 1
ATOM 1443 C C . ASN A 1 184 ? 106.169 117.979 78.389 1.00 49.85 182 ASN A C 1
ATOM 1444 O O . ASN A 1 184 ? 107.277 118.297 77.945 1.00 55.98 182 ASN A O 1
ATOM 1449 N N . TRP A 1 185 ? 105.296 117.282 77.672 1.00 42.05 183 TRP A N 1
ATOM 1450 C CA . TRP A 1 185 ? 105.595 116.904 76.293 1.00 44.60 183 TRP A CA 1
ATOM 1451 C C . TRP A 1 185 ? 105.707 118.143 75.413 1.00 49.15 183 TRP A C 1
ATOM 1452 O O . TRP A 1 185 ? 106.685 118.317 74.679 1.00 48.90 183 TRP A O 1
ATOM 1463 N N . SER A 1 186 ? 104.700 119.009 75.481 1.00 52.50 184 SER A N 1
ATOM 1464 C CA . SER A 1 186 ? 104.709 120.268 74.734 1.00 55.22 184 SER A CA 1
ATOM 1465 C C . SER A 1 186 ? 105.933 121.124 75.084 1.00 54.03 184 SER A C 1
ATOM 1466 O O . SER A 1 186 ? 106.615 121.642 74.192 1.00 53.32 184 SER A O 1
ATOM 1469 N N . ALA A 1 187 ? 106.223 121.291 76.380 1.00 55.35 185 ALA A N 1
ATOM 1470 C CA . ALA A 1 187 ? 107.375 122.101 76.788 1.00 59.72 185 ALA A CA 1
ATOM 1471 C C . ALA A 1 187 ? 108.683 121.552 76.213 1.00 65.03 185 ALA A C 1
ATOM 1472 O O . ALA A 1 187 ? 109.447 122.279 75.569 1.00 66.17 185 ALA A O 1
ATOM 1474 N N . LYS A 1 188 ? 108.957 120.261 76.425 1.00 63.06 186 LYS A N 1
ATOM 1475 C CA . LYS A 1 188 ? 110.215 119.681 75.954 1.00 62.75 186 LYS A CA 1
ATOM 1476 C C . LYS A 1 188 ? 110.347 119.731 74.432 1.00 55.44 186 LYS A C 1
ATOM 1477 O O . LYS A 1 188 ? 111.421 120.051 73.911 1.00 55.57 186 LYS A O 1
ATOM 1483 N N . ASN A 1 189 ? 109.279 119.390 73.697 1.00 49.29 187 ASN A N 1
ATOM 1484 C CA . ASN A 1 189 ? 109.376 119.247 72.249 1.00 49.47 187 ASN A CA 1
ATOM 1485 C C . ASN A 1 189 ? 109.071 120.532 71.482 1.00 55.84 187 ASN A C 1
ATOM 1486 O O . ASN A 1 189 ? 109.390 120.611 70.291 1.00 59.49 187 ASN A O 1
ATOM 1491 N N . PHE A 1 190 ? 108.449 121.534 72.111 1.00 51.77 188 PHE A N 1
ATOM 1492 C CA . PHE A 1 190 ? 108.028 122.711 71.348 1.00 53.54 188 PHE A CA 1
ATOM 1493 C C . PHE A 1 190 ? 108.105 124.018 72.108 1.00 51.35 188 PHE A C 1
ATOM 1494 O O . PHE A 1 190 ? 107.820 125.064 71.508 1.00 49.54 188 PHE A O 1
ATOM 1502 N N . GLY A 1 191 ? 108.445 124.014 73.388 1.00 51.54 189 GLY A N 1
ATOM 1503 C CA . GLY A 1 191 ? 108.433 125.245 74.164 1.00 57.71 189 GLY A CA 1
ATOM 1504 C C . GLY A 1 191 ? 107.074 125.713 74.660 1.00 55.45 189 GLY A C 1
ATOM 1505 O O . GLY A 1 191 ? 107.006 126.757 75.317 1.00 59.76 189 GLY A O 1
ATOM 1506 N N . GLY A 1 192 ? 105.997 124.991 74.389 1.00 49.51 190 GLY A N 1
ATOM 1507 C CA . GLY A 1 192 ? 104.724 125.293 75.008 1.00 47.84 190 GLY A CA 1
ATOM 1508 C C . GLY A 1 192 ? 103.563 124.964 74.094 1.00 46.65 190 GLY A C 1
ATOM 1509 O O . GLY A 1 192 ? 103.697 124.243 73.096 1.00 49.58 190 GLY A O 1
ATOM 1510 N N . PHE A 1 193 ? 102.397 125.498 74.460 1.00 41.72 191 PHE A N 1
ATOM 1511 C CA . PHE A 1 193 ? 101.175 125.236 73.697 1.00 40.35 191 PHE A CA 1
ATOM 1512 C C . PHE A 1 193 ? 101.015 126.277 72.582 1.00 41.92 191 PHE A C 1
ATOM 1513 O O . PHE A 1 193 ? 100.027 127.017 72.511 1.00 36.38 191 PHE A O 1
ATOM 1521 N N . ASN A 1 194 ? 102.018 126.321 71.702 1.00 42.83 192 ASN A N 1
ATOM 1522 C CA . ASN A 1 194 ? 102.158 127.368 70.702 1.00 42.58 192 ASN A CA 1
ATOM 1523 C C . ASN A 1 194 ? 101.836 126.825 69.316 1.00 41.66 192 ASN A C 1
ATOM 1524 O O . ASN A 1 194 ? 101.474 125.659 69.137 1.00 38.57 192 ASN A O 1
ATOM 1529 N N . ALA A 1 195 ? 101.987 127.694 68.313 1.00 40.21 193 ALA A N 1
ATOM 1530 C CA . ALA A 1 195 ? 101.592 127.332 66.953 1.00 36.01 193 ALA A CA 1
ATOM 1531 C C . ALA A 1 195 ? 102.440 126.204 66.396 1.00 38.67 193 ALA A C 1
ATOM 1532 O O . ALA A 1 195 ? 101.978 125.451 65.533 1.00 38.06 193 ALA A O 1
ATOM 1534 N N . GLU A 1 196 ? 103.696 126.109 66.833 1.00 43.27 194 GLU A N 1
ATOM 1535 C CA . GLU A 1 196 ? 104.570 125.036 66.363 1.00 50.94 194 GLU A CA 1
ATOM 1536 C C . GLU A 1 196 ? 104.031 123.683 66.796 1.00 46.12 194 GLU A C 1
ATOM 1537 O O . GLU A 1 196 ? 103.971 122.730 66.002 1.00 43.44 194 GLU A O 1
ATOM 1543 N N . MET A 1 197 ? 103.619 123.587 68.054 1.00 41.44 195 MET A N 1
ATOM 1544 C CA . MET A 1 197 ? 102.997 122.367 68.531 1.00 41.00 195 MET A CA 1
ATOM 1545 C C . MET A 1 197 ? 101.649 122.132 67.850 1.00 38.89 195 MET A C 1
ATOM 1546 O O . MET A 1 197 ? 101.385 121.029 67.354 1.00 36.51 195 MET A O 1
ATOM 1551 N N . TYR A 1 198 ? 100.804 123.178 67.751 1.00 37.39 196 TYR A N 1
ATOM 1552 C CA . TYR A 1 198 ? 99.440 122.965 67.275 1.00 36.07 196 TYR A CA 1
ATOM 1553 C C . TYR A 1 198 ? 99.393 122.596 65.806 1.00 36.67 196 TYR A C 1
ATOM 1554 O O . TYR A 1 198 ? 98.405 122.004 65.368 1.00 38.41 196 TYR A O 1
ATOM 1563 N N . ASP A 1 199 ? 100.422 122.953 65.037 1.00 34.69 197 ASP A N 1
ATOM 1564 C CA . ASP A 1 199 ? 100.469 122.534 63.642 1.00 36.15 197 ASP A CA 1
ATOM 1565 C C . ASP A 1 199 ? 100.387 121.006 63.530 1.00 30.57 197 ASP A C 1
ATOM 1566 O O . ASP A 1 199 ? 99.670 120.481 62.674 1.00 35.14 197 ASP A O 1
ATOM 1571 N N . HIS A 1 200 ? 101.049 120.276 64.431 1.00 30.66 198 HIS A N 1
ATOM 1572 C CA . HIS A 1 200 ? 100.946 118.804 64.422 1.00 37.40 198 HIS A CA 1
ATOM 1573 C C . HIS A 1 200 ? 99.553 118.304 64.829 1.00 38.82 198 HIS A C 1
ATOM 1574 O O . HIS A 1 200 ? 99.060 117.282 64.310 1.00 34.34 198 HIS A O 1
ATOM 1581 N N . VAL A 1 201 ? 98.938 118.963 65.812 1.00 34.83 199 VAL A N 1
ATOM 1582 C CA . VAL A 1 201 ? 97.567 118.645 66.209 1.00 35.85 199 VAL A CA 1
ATOM 1583 C C . VAL A 1 201 ? 96.612 118.885 65.042 1.00 34.32 199 VAL A C 1
ATOM 1584 O O . VAL A 1 201 ? 95.739 118.058 64.749 1.00 35.23 199 VAL A O 1
ATOM 1588 N N . PHE A 1 202 ? 96.730 120.045 64.391 1.00 30.80 200 PHE A N 1
ATOM 1589 C CA . PHE A 1 202 ? 95.845 120.340 63.271 1.00 31.68 200 PHE A CA 1
ATOM 1590 C C . PHE A 1 202 ? 96.020 119.307 62.156 1.00 34.88 200 PHE A C 1
ATOM 1591 O O . PHE A 1 202 ? 95.040 118.890 61.533 1.00 33.83 200 PHE A O 1
ATOM 1599 N N . GLU A 1 203 ? 97.263 118.906 61.877 1.00 35.55 201 GLU A N 1
ATOM 1600 C CA . GLU A 1 203 ? 97.504 117.941 60.806 1.00 38.61 201 GLU A CA 1
ATOM 1601 C C . GLU A 1 203 ? 96.868 116.598 61.132 1.00 37.93 201 GLU A C 1
ATOM 1602 O O . GLU A 1 203 ? 96.234 115.977 60.270 1.00 35.40 201 GLU A O 1
ATOM 1608 N N . LEU A 1 204 ? 97.025 116.133 62.376 1.00 33.53 202 LEU A N 1
ATOM 1609 C CA . LEU A 1 204 ? 96.434 114.869 62.782 1.00 36.77 202 LEU A CA 1
ATOM 1610 C C . LEU A 1 204 ? 94.922 114.906 62.621 1.00 37.71 202 LEU A C 1
ATOM 1611 O O . LEU A 1 204 ? 94.322 113.969 62.083 1.00 38.78 202 LEU A O 1
ATOM 1616 N N . LEU A 1 205 ? 94.294 115.980 63.100 1.00 32.98 203 LEU A N 1
ATOM 1617 C CA . LEU A 1 205 ? 92.843 116.145 62.991 1.00 30.90 203 LEU A CA 1
ATOM 1618 C C . LEU A 1 205 ? 92.375 116.055 61.535 1.00 30.68 203 LEU A C 1
ATOM 1619 O O . LEU A 1 205 ? 91.423 115.327 61.210 1.00 34.10 203 LEU A O 1
ATOM 1624 N N . LEU A 1 206 ? 93.008 116.827 60.654 1.00 28.51 204 LEU A N 1
ATOM 1625 C CA . LEU A 1 206 ? 92.575 116.860 59.262 1.00 30.96 204 LEU A CA 1
ATOM 1626 C C . LEU A 1 206 ? 92.894 115.547 58.533 1.00 32.82 204 LEU A C 1
ATOM 1627 O O . LEU A 1 206 ? 92.138 115.132 57.649 1.00 30.34 204 LEU A O 1
ATOM 1632 N N . ARG A 1 207 ? 94.003 114.882 58.876 1.00 31.01 205 ARG A N 1
ATOM 1633 C CA . ARG A 1 207 ? 94.281 113.593 58.236 1.00 30.93 205 ARG A CA 1
ATOM 1634 C C . ARG A 1 207 ? 93.247 112.551 58.626 1.00 37.12 205 ARG A C 1
ATOM 1635 O O . ARG A 1 207 ? 92.948 111.629 57.833 1.00 34.78 205 ARG A O 1
ATOM 1643 N N . LEU A 1 208 ? 92.692 112.663 59.848 1.00 33.11 206 LEU A N 1
ATOM 1644 C CA . LEU A 1 208 ? 91.611 111.782 60.273 1.00 27.47 206 LEU A CA 1
ATOM 1645 C C . LEU A 1 208 ? 90.252 112.272 59.782 1.00 27.61 206 LEU A C 1
ATOM 1646 O O . LEU A 1 208 ? 89.233 111.722 60.167 1.00 38.73 206 LEU A O 1
ATOM 1651 N N . LYS A 1 209 ? 90.233 113.281 58.928 1.00 29.57 207 LYS A N 1
ATOM 1652 C CA . LYS A 1 209 ? 89.024 113.853 58.328 1.00 38.86 207 LYS A CA 1
ATOM 1653 C C . LYS A 1 209 ? 88.126 114.567 59.349 1.00 37.69 207 LYS A C 1
ATOM 1654 O O . LYS A 1 209 ? 86.904 114.691 59.132 1.00 34.62 207 LYS A O 1
ATOM 1660 N N . GLY A 1 210 ? 88.701 114.966 60.499 1.00 33.22 208 GLY A N 1
ATOM 1661 C CA . GLY A 1 210 ? 87.995 115.789 61.454 1.00 26.38 208 GLY A CA 1
ATOM 1662 C C . GLY A 1 210 ? 88.028 117.259 61.010 1.00 30.39 208 GLY A C 1
ATOM 1663 O O . GLY A 1 210 ? 88.745 117.667 60.073 1.00 32.18 208 GLY A O 1
ATOM 1664 N N . ASN A 1 211 ? 87.202 118.086 61.680 1.00 28.23 209 ASN A N 1
ATOM 1665 C CA . ASN A 1 211 ? 87.195 119.507 61.349 1.00 28.46 209 ASN A CA 1
ATOM 1666 C C . ASN A 1 211 ? 87.007 120.410 62.568 1.00 30.41 209 ASN A C 1
ATOM 1667 O O . ASN A 1 211 ? 86.915 121.628 62.391 1.00 31.22 209 ASN A O 1
ATOM 1672 N N . TYR A 1 212 ? 87.000 119.879 63.794 1.00 31.54 210 TYR A N 1
ATOM 1673 C CA . TYR A 1 212 ? 86.585 120.650 64.960 1.00 33.12 210 TYR A CA 1
ATOM 1674 C C . TYR A 1 212 ? 87.484 120.290 66.138 1.00 31.88 210 TYR A C 1
ATOM 1675 O O . TYR A 1 212 ? 87.785 119.117 66.335 1.00 29.70 210 TYR A O 1
ATOM 1684 N N . LEU A 1 213 ? 87.903 121.287 66.919 1.00 29.40 211 LEU A N 1
ATOM 1685 C CA . LEU A 1 213 ? 88.854 121.058 68.011 1.00 30.32 211 LEU A CA 1
ATOM 1686 C C . LEU A 1 213 ? 88.476 121.880 69.245 1.00 32.43 211 LEU A C 1
ATOM 1687 O O . LEU A 1 213 ? 88.144 123.065 69.111 1.00 31.43 211 LEU A O 1
ATOM 1692 N N . TRP A 1 214 ? 88.522 121.253 70.433 1.00 33.85 212 TRP A N 1
ATOM 1693 C CA . TRP A 1 214 ? 88.654 121.980 71.684 1.00 31.61 212 TRP A CA 1
ATOM 1694 C C . TRP A 1 214 ? 90.113 121.901 72.117 1.00 33.65 212 TRP A C 1
ATOM 1695 O O . TRP A 1 214 ? 90.640 120.789 72.332 1.00 30.85 212 TRP A O 1
ATOM 1706 N N . PRO A 1 215 ? 90.791 123.023 72.267 1.00 31.07 213 PRO A N 1
ATOM 1707 C CA . PRO A 1 215 ? 92.219 122.999 72.594 1.00 35.54 213 PRO A CA 1
ATOM 1708 C C . PRO A 1 215 ? 92.457 122.806 74.078 1.00 32.49 213 PRO A C 1
ATOM 1709 O O . PRO A 1 215 ? 91.537 122.793 74.906 1.00 32.43 213 PRO A O 1
ATOM 1713 N N . ALA A 1 216 ? 93.732 122.615 74.405 1.00 31.54 214 ALA A N 1
ATOM 1714 C CA . ALA A 1 216 ? 94.116 122.532 75.807 1.00 35.91 214 ALA A CA 1
ATOM 1715 C C . ALA A 1 216 ? 93.793 123.845 76.514 1.00 38.35 214 ALA A C 1
ATOM 1716 O O . ALA A 1 216 ? 93.911 124.936 75.930 1.00 35.26 214 ALA A O 1
ATOM 1718 N N . MET A 1 217 ? 93.338 123.728 77.760 1.00 37.66 215 MET A N 1
ATOM 1719 C CA . MET A 1 217 ? 92.773 124.856 78.473 1.00 42.57 215 MET A CA 1
ATOM 1720 C C . MET A 1 217 ? 93.085 124.865 79.959 1.00 47.66 215 MET A C 1
ATOM 1721 O O . MET A 1 217 ? 92.637 125.789 80.643 1.00 48.12 215 MET A O 1
ATOM 1726 N N . TRP A 1 218 ? 93.833 123.895 80.490 1.00 47.06 216 TRP A N 1
ATOM 1727 C CA . TRP A 1 218 ? 94.030 123.892 81.940 1.00 53.94 216 TRP A CA 1
ATOM 1728 C C . TRP A 1 218 ? 95.034 124.950 82.383 1.00 57.17 216 TRP A C 1
ATOM 1729 O O . TRP A 1 218 ? 94.734 125.760 83.272 1.00 63.99 216 TRP A O 1
ATOM 1740 N N . SER A 1 219 ? 96.248 124.929 81.829 1.00 54.33 217 SER A N 1
ATOM 1741 C CA . SER A 1 219 ? 97.258 125.955 82.102 1.00 59.53 217 SER A CA 1
ATOM 1742 C C . SER A 1 219 ? 97.751 126.562 80.790 1.00 62.96 217 SER A C 1
ATOM 1743 O O . SER A 1 219 ? 98.957 126.756 80.557 1.00 66.78 217 SER A O 1
ATOM 1746 N N . ALA A 1 220 ? 96.804 126.817 79.900 1.00 51.64 218 ALA A N 1
ATOM 1747 C CA . ALA A 1 220 ? 97.085 127.298 78.562 1.00 47.23 218 ALA A CA 1
ATOM 1748 C C . ALA A 1 220 ? 95.951 128.221 78.162 1.00 43.53 218 ALA A C 1
ATOM 1749 O O . ALA A 1 220 ? 94.820 128.074 78.637 1.00 43.57 218 ALA A O 1
ATOM 1751 N N . ARG A 1 221 ? 96.254 129.158 77.268 1.00 41.22 219 ARG A N 1
ATOM 1752 C CA . ARG A 1 221 ? 95.248 130.046 76.691 1.00 36.20 219 ARG A CA 1
ATOM 1753 C C . ARG A 1 221 ? 95.474 130.008 75.187 1.00 36.54 219 ARG A C 1
ATOM 1754 O O . ARG A 1 221 ? 96.417 130.638 74.687 1.00 36.00 219 ARG A O 1
ATOM 1762 N N . PHE A 1 222 ? 94.604 129.276 74.499 1.00 31.48 220 PHE A N 1
ATOM 1763 C CA . PHE A 1 222 ? 94.788 129.031 73.084 1.00 31.27 220 PHE A CA 1
ATOM 1764 C C . PHE A 1 222 ? 94.831 130.350 72.325 1.00 35.71 220 PHE A C 1
ATOM 1765 O O . PHE A 1 222 ? 95.648 130.507 71.413 1.00 38.33 220 PHE A O 1
ATOM 1773 N N . ASN A 1 223 ? 94.007 131.330 72.733 1.00 33.07 221 ASN A N 1
ATOM 1774 C CA . ASN A 1 223 ? 93.951 132.626 72.011 1.00 35.42 221 ASN A CA 1
ATOM 1775 C C . ASN A 1 223 ? 95.149 133.525 72.259 1.00 38.21 221 ASN A C 1
ATOM 1776 O O . ASN A 1 223 ? 95.279 134.543 71.571 1.00 38.89 221 ASN A O 1
ATOM 1781 N N . ASP A 1 224 ? 96.027 133.171 73.209 1.00 43.17 222 ASP A N 1
ATOM 1782 C CA . ASP A 1 224 ? 97.112 134.033 73.652 1.00 43.18 222 ASP A CA 1
ATOM 1783 C C . ASP A 1 224 ? 98.498 133.405 73.585 1.00 42.79 222 ASP A C 1
ATOM 1784 O O . ASP A 1 224 ? 99.479 134.136 73.766 1.00 42.48 222 ASP A O 1
ATOM 1789 N N . ASP A 1 225 ? 98.613 132.089 73.360 1.00 42.15 223 ASP A N 1
ATOM 1790 C CA . ASP A 1 225 ? 99.858 131.345 73.544 1.00 43.73 223 ASP A CA 1
ATOM 1791 C C . ASP A 1 225 ? 100.567 131.051 72.234 1.00 45.55 223 ASP A C 1
ATOM 1792 O O . ASP A 1 225 ? 101.461 130.195 72.208 1.00 47.22 223 ASP A O 1
ATOM 1797 N N . GLY A 1 226 ? 100.149 131.691 71.134 1.00 40.69 224 GLY A N 1
ATOM 1798 C CA . GLY A 1 226 ? 100.613 131.342 69.810 1.00 39.48 224 GLY A CA 1
ATOM 1799 C C . GLY A 1 226 ? 102.110 131.358 69.599 1.00 44.01 224 GLY A C 1
ATOM 1800 O O . GLY A 1 226 ? 102.633 130.487 68.890 1.00 43.75 224 GLY A O 1
ATOM 1801 N N . PRO A 1 227 ? 102.853 132.338 70.162 1.00 47.09 225 PRO A N 1
ATOM 1802 C CA . PRO A 1 227 ? 102.517 133.530 70.965 1.00 48.46 225 PRO A CA 1
ATOM 1803 C C . PRO A 1 227 ? 101.395 134.378 70.347 1.00 51.53 225 PRO A C 1
ATOM 1804 O O . PRO A 1 227 ? 101.160 134.254 69.143 1.00 47.53 225 PRO A O 1
ATOM 1808 N N . GLY A 1 228 ? 100.735 135.207 71.159 1.00 51.10 226 GLY A N 1
ATOM 1809 C CA . GLY A 1 228 ? 99.623 136.005 70.671 1.00 49.29 226 GLY A CA 1
ATOM 1810 C C . GLY A 1 228 ? 98.567 135.129 70.016 1.00 46.26 226 GLY A C 1
ATOM 1811 O O . GLY A 1 228 ? 98.285 134.008 70.455 1.00 43.67 226 GLY A O 1
ATOM 1812 N N . LEU A 1 229 ? 98.008 135.629 68.918 1.00 37.80 227 LEU A N 1
ATOM 1813 C CA . LEU A 1 229 ? 96.941 134.967 68.184 1.00 34.85 227 LEU A CA 1
ATOM 1814 C C . LEU A 1 229 ? 97.424 133.935 67.181 1.00 33.48 227 LEU A C 1
ATOM 1815 O O . LEU A 1 229 ? 96.614 133.475 66.379 1.00 38.60 227 LEU A O 1
ATOM 1820 N N . ALA A 1 230 ? 98.704 133.562 67.172 1.00 39.57 228 ALA A N 1
ATOM 1821 C CA . ALA A 1 230 ? 99.174 132.651 66.120 1.00 36.07 228 ALA A CA 1
ATOM 1822 C C . ALA A 1 230 ? 98.470 131.285 66.118 1.00 39.09 228 ALA A C 1
ATOM 1823 O O . ALA A 1 230 ? 98.353 130.668 65.049 1.00 36.80 228 ALA A O 1
ATOM 1825 N N . ASN A 1 231 ? 97.993 130.766 67.263 1.00 39.10 229 ASN A N 1
ATOM 1826 C CA . ASN A 1 231 ? 97.279 129.480 67.208 1.00 33.92 229 ASN A CA 1
ATOM 1827 C C . ASN A 1 231 ? 95.941 129.641 66.472 1.00 35.83 229 ASN A C 1
ATOM 1828 O O . ASN A 1 231 ? 95.556 128.816 65.618 1.00 34.00 229 ASN A O 1
ATOM 1833 N N . VAL A 1 232 ? 95.192 130.671 66.852 1.00 34.63 230 VAL A N 1
ATOM 1834 C CA . VAL A 1 232 ? 93.912 130.986 66.238 1.00 34.27 230 VAL A CA 1
ATOM 1835 C C . VAL A 1 232 ? 94.095 131.242 64.747 1.00 34.13 230 VAL A C 1
ATOM 1836 O O . VAL A 1 232 ? 93.309 130.763 63.909 1.00 37.11 230 VAL A O 1
ATOM 1840 N N . GLU A 1 233 ? 95.112 132.026 64.396 1.00 32.31 231 GLU A N 1
ATOM 1841 C CA . GLU A 1 233 ? 95.297 132.359 62.987 1.00 38.53 231 GLU A CA 1
ATOM 1842 C C . GLU A 1 233 ? 95.607 131.099 62.185 1.00 38.32 231 GLU A C 1
ATOM 1843 O O . GLU A 1 233 ? 95.049 130.906 61.102 1.00 37.10 231 GLU A O 1
ATOM 1849 N N . LEU A 1 234 ? 96.432 130.197 62.740 1.00 38.01 232 LEU A N 1
ATOM 1850 C CA . LEU A 1 234 ? 96.808 128.971 62.027 1.00 38.87 232 LEU A CA 1
ATOM 1851 C C . LEU A 1 234 ? 95.606 128.045 61.863 1.00 38.01 232 LEU A C 1
ATOM 1852 O O . LEU A 1 234 ? 95.393 127.475 60.783 1.00 34.27 232 LEU A O 1
ATOM 1857 N N . ALA A 1 235 ? 94.808 127.866 62.922 1.00 33.34 233 ALA A N 1
ATOM 1858 C CA . ALA A 1 235 ? 93.607 127.036 62.795 1.00 36.62 233 ALA A CA 1
ATOM 1859 C C . ALA A 1 235 ? 92.712 127.551 61.667 1.00 34.33 233 ALA A C 1
ATOM 1860 O O . ALA A 1 235 ? 92.235 126.784 60.816 1.00 34.10 233 ALA A O 1
ATOM 1862 N N . ASP A 1 236 ? 92.465 128.849 61.671 1.00 34.48 234 ASP A N 1
ATOM 1863 C CA . ASP A 1 236 ? 91.594 129.472 60.685 1.00 38.28 234 ASP A CA 1
ATOM 1864 C C . ASP A 1 236 ? 92.152 129.318 59.272 1.00 41.97 234 ASP A C 1
ATOM 1865 O O . ASP A 1 236 ? 91.394 129.111 58.328 1.00 40.16 234 ASP A O 1
ATOM 1870 N N . GLU A 1 237 ? 93.474 129.414 59.113 1.00 38.24 235 GLU A N 1
ATOM 1871 C CA . GLU A 1 237 ? 94.102 129.166 57.814 1.00 39.96 235 GLU A CA 1
ATOM 1872 C C . GLU A 1 237 ? 93.824 127.739 57.312 1.00 40.36 235 GLU A C 1
ATOM 1873 O O . GLU A 1 237 ? 93.479 127.525 56.142 1.00 40.68 235 GLU A O 1
ATOM 1879 N N . TYR A 1 238 ? 93.977 126.749 58.181 1.00 34.14 236 TYR A N 1
ATOM 1880 C CA . TYR A 1 238 ? 93.718 125.381 57.788 1.00 37.87 236 TYR A CA 1
ATOM 1881 C C . TYR A 1 238 ? 92.232 125.048 57.711 1.00 42.00 236 TYR A C 1
ATOM 1882 O O . TYR A 1 238 ? 91.887 123.978 57.199 1.00 44.76 236 TYR A O 1
ATOM 1891 N N . GLY A 1 239 ? 91.349 125.898 58.229 1.00 34.81 237 GLY A N 1
ATOM 1892 C CA . GLY A 1 239 ? 89.948 125.523 58.315 1.00 33.78 237 GLY A CA 1
ATOM 1893 C C . GLY A 1 239 ? 89.646 124.529 59.417 1.00 38.87 237 GLY A C 1
ATOM 1894 O O . GLY A 1 239 ? 88.637 123.827 59.337 1.00 41.81 237 GLY A O 1
ATOM 1895 N N . VAL A 1 240 ? 90.488 124.443 60.446 1.00 36.65 238 VAL A N 1
ATOM 1896 C CA . VAL A 1 240 ? 90.127 123.762 61.685 1.00 32.58 238 VAL A CA 1
ATOM 1897 C C . VAL A 1 240 ? 89.184 124.688 62.452 1.00 37.21 238 VAL A C 1
ATOM 1898 O O . VAL A 1 240 ? 89.576 125.783 62.855 1.00 37.83 238 VAL A O 1
ATOM 1902 N N . ILE A 1 241 ? 87.937 124.258 62.638 1.00 36.10 239 ILE A N 1
ATOM 1903 C CA . ILE A 1 241 ? 86.920 125.052 63.326 1.00 31.79 239 ILE A CA 1
ATOM 1904 C C . ILE A 1 241 ? 87.195 124.962 64.821 1.00 32.61 239 ILE A C 1
ATOM 1905 O O . ILE A 1 241 ? 87.245 123.864 65.388 1.00 33.29 239 ILE A O 1
ATOM 1910 N N . MET A 1 242 ? 87.381 126.097 65.471 1.00 32.91 240 MET A N 1
ATOM 1911 C CA . MET A 1 242 ? 87.707 126.041 66.893 1.00 33.80 240 MET A CA 1
ATOM 1912 C C . MET A 1 242 ? 86.424 125.999 67.715 1.00 36.49 240 MET A C 1
ATOM 1913 O O . MET A 1 242 ? 85.413 126.599 67.353 1.00 36.20 240 MET A O 1
ATOM 1918 N N . GLY A 1 243 ? 86.460 125.269 68.827 1.00 33.55 241 GLY A N 1
ATOM 1919 C CA . GLY A 1 243 ? 85.366 125.391 69.779 1.00 30.02 241 GLY A CA 1
ATOM 1920 C C . GLY A 1 243 ? 85.879 125.470 71.202 1.00 32.07 241 GLY A C 1
ATOM 1921 O O . GLY A 1 243 ? 87.085 125.587 71.456 1.00 32.92 241 GLY A O 1
ATOM 1922 N N . ALA A 1 244 ? 84.959 125.340 72.148 1.00 34.99 242 ALA A N 1
ATOM 1923 C CA . ALA A 1 244 ? 85.328 125.492 73.537 1.00 37.77 242 ALA A CA 1
ATOM 1924 C C . ALA A 1 244 ? 84.424 124.621 74.377 1.00 36.82 242 ALA A C 1
ATOM 1925 O O . ALA A 1 244 ? 83.281 124.328 74.004 1.00 37.39 242 ALA A O 1
ATOM 1927 N N . SER A 1 245 ? 84.934 124.223 75.539 1.00 38.53 243 SER A N 1
ATOM 1928 C CA . SER A 1 245 ? 84.186 123.315 76.371 1.00 44.53 243 SER A CA 1
ATOM 1929 C C . SER A 1 245 ? 82.978 124.022 76.976 1.00 46.88 243 SER A C 1
ATOM 1930 O O . SER A 1 245 ? 82.782 125.239 76.852 1.00 41.17 243 SER A O 1
ATOM 1933 N N . HIS A 1 246 ? 82.206 123.205 77.694 1.00 50.77 244 HIS A N 1
ATOM 1934 C CA . HIS A 1 246 ? 80.920 123.559 78.278 1.00 50.54 244 HIS A CA 1
ATOM 1935 C C . HIS A 1 246 ? 80.970 124.785 79.176 1.00 50.08 244 HIS A C 1
ATOM 1936 O O . HIS A 1 246 ? 79.935 125.432 79.364 1.00 57.97 244 HIS A O 1
ATOM 1943 N N . HIS A 1 247 ? 82.127 125.081 79.733 1.00 48.15 245 HIS A N 1
ATOM 1944 C CA . HIS A 1 247 ? 82.291 126.226 80.597 1.00 49.36 245 HIS A CA 1
ATOM 1945 C C . HIS A 1 247 ? 83.135 127.335 80.040 1.00 48.26 245 HIS A C 1
ATOM 1946 O O . HIS A 1 247 ? 83.717 128.049 80.783 1.00 49.22 245 HIS A O 1
ATOM 1953 N N . GLU A 1 248 ? 83.241 127.446 78.734 1.00 44.91 246 GLU A N 1
ATOM 1954 C CA . GLU A 1 248 ? 84.051 128.488 78.107 1.00 42.17 246 GLU A CA 1
ATOM 1955 C C . GLU A 1 248 ? 83.231 129.235 77.061 1.00 41.48 246 GLU A C 1
ATOM 1956 O O . GLU A 1 248 ? 83.552 129.190 75.870 1.00 44.10 246 GLU A O 1
ATOM 1962 N N . PRO A 1 249 ? 82.198 129.976 77.475 1.00 40.70 247 PRO A N 1
ATOM 1963 C CA . PRO A 1 249 ? 81.347 130.670 76.502 1.00 38.13 247 PRO A CA 1
ATOM 1964 C C . PRO A 1 249 ? 81.974 131.914 75.870 1.00 40.67 247 PRO A C 1
ATOM 1965 O O . PRO A 1 249 ? 82.889 132.550 76.405 1.00 42.35 247 PRO A O 1
ATOM 1969 N N . CYS A 1 250 ? 81.453 132.228 74.675 1.00 36.93 248 CYS A N 1
ATOM 1970 C CA . CYS A 1 250 ? 81.695 133.484 73.973 1.00 36.75 248 CYS A CA 1
ATOM 1971 C C . CYS A 1 250 ? 83.167 133.658 73.630 1.00 34.55 248 CYS A C 1
ATOM 1972 O O . CYS A 1 250 ? 83.709 134.764 73.716 1.00 39.59 248 CYS A O 1
ATOM 1975 N N . LEU A 1 251 ? 83.810 132.557 73.264 1.00 35.95 249 LEU A N 1
ATOM 1976 C CA . LEU A 1 251 ? 85.166 132.531 72.690 1.00 41.65 249 LEU A CA 1
ATOM 1977 C C . LEU A 1 251 ? 86.243 132.912 73.709 1.00 43.10 249 LEU A C 1
ATOM 1978 O O . LEU A 1 251 ? 87.320 133.416 73.352 1.00 40.96 249 LEU A O 1
ATOM 1983 N N . ARG A 1 252 ? 85.955 132.651 74.980 1.00 39.84 250 ARG A N 1
ATOM 1984 C CA . ARG A 1 252 ? 86.857 132.907 76.098 1.00 36.33 250 ARG A CA 1
ATOM 1985 C C . ARG A 1 252 ? 87.267 131.569 76.696 1.00 36.60 250 ARG A C 1
ATOM 1986 O O . ARG A 1 252 ? 86.430 130.897 77.315 1.00 39.03 250 ARG A O 1
ATOM 1994 N N . TYR A 1 253 ? 88.549 131.200 76.584 1.00 35.39 251 TYR A N 1
ATOM 1995 C CA . TYR A 1 253 ? 88.947 129.940 77.224 1.00 37.90 251 TYR A CA 1
ATOM 1996 C C . TYR A 1 253 ? 89.105 130.127 78.730 1.00 40.07 251 TYR A C 1
ATOM 1997 O O . TYR A 1 253 ? 89.240 131.246 79.222 1.00 39.29 251 TYR A O 1
ATOM 2006 N N . GLY A 1 254 ? 89.159 128.992 79.448 1.00 42.07 252 GLY A N 1
ATOM 2007 C CA . GLY A 1 254 ? 88.910 128.989 80.879 1.00 40.38 252 GLY A CA 1
ATOM 2008 C C . GLY A 1 254 ? 89.904 129.784 81.702 1.00 44.13 252 GLY A C 1
ATOM 2009 O O . GLY A 1 254 ? 89.575 130.232 82.806 1.00 53.00 252 GLY A O 1
ATOM 2010 N N . GLU A 1 255 ? 91.128 129.969 81.207 1.00 38.92 253 GLU A N 1
ATOM 2011 C CA . GLU A 1 255 ? 92.118 130.701 81.998 1.00 41.84 253 GLU A CA 1
ATOM 2012 C C . GLU A 1 255 ? 92.143 132.210 81.699 1.00 43.02 253 GLU A C 1
ATOM 2013 O O . GLU A 1 255 ? 92.820 132.963 82.425 1.00 47.06 253 GLU A O 1
ATOM 2019 N N . GLU A 1 256 ? 91.430 132.675 80.662 1.00 41.44 254 GLU A N 1
ATOM 2020 C CA . GLU A 1 256 ? 91.508 134.093 80.292 1.00 40.18 254 GLU A CA 1
ATOM 2021 C C . GLU A 1 256 ? 91.073 134.991 81.437 1.00 38.40 254 GLU A C 1
ATOM 2022 O O . GLU A 1 256 ? 91.750 135.978 81.747 1.00 45.98 254 GLU A O 1
ATOM 2028 N N . TYR A 1 257 ? 89.945 134.660 82.094 1.00 41.24 255 TYR A N 1
ATOM 2029 C CA . TYR A 1 257 ? 89.381 135.582 83.082 1.00 40.91 255 TYR A CA 1
ATOM 2030 C C . TYR A 1 257 ? 90.324 135.781 84.257 1.00 46.71 255 TYR A C 1
ATOM 2031 O O . TYR A 1 257 ? 90.383 136.878 84.841 1.00 47.16 255 TYR A O 1
ATOM 2040 N N . LYS A 1 258 ? 91.098 134.755 84.589 1.00 44.24 256 LYS A N 1
ATOM 2041 C CA . LYS A 1 258 ? 92.026 134.853 85.707 1.00 47.66 256 LYS A CA 1
ATOM 2042 C C . LYS A 1 258 ? 93.010 136.013 85.546 1.00 46.26 256 LYS A C 1
ATOM 2043 O O . LYS A 1 258 ? 93.400 136.623 86.543 1.00 45.77 256 LYS A O 1
ATOM 2049 N N . TYR A 1 259 ? 93.430 136.322 84.318 1.00 46.84 257 TYR A N 1
ATOM 2050 C CA . TYR A 1 259 ? 94.420 137.376 84.079 1.00 53.38 257 TYR A CA 1
ATOM 2051 C C . TYR A 1 259 ? 93.795 138.740 83.827 1.00 55.66 257 TYR A C 1
ATOM 2052 O O . TYR A 1 259 ? 94.495 139.751 83.923 1.00 58.40 257 TYR A O 1
ATOM 2061 N N . LEU A 1 260 ? 92.510 138.789 83.465 1.00 57.62 258 LEU A N 1
ATOM 2062 C CA . LEU A 1 260 ? 91.833 140.032 83.111 1.00 56.84 258 LEU A CA 1
ATOM 2063 C C . LEU A 1 260 ? 90.943 140.568 84.225 1.00 57.38 258 LEU A C 1
ATOM 2064 O O . LEU A 1 260 ? 90.505 141.720 84.144 1.00 54.01 258 LEU A O 1
ATOM 2069 N N . ARG A 1 261 ? 90.665 139.769 85.258 1.00 55.62 259 ARG A N 1
ATOM 2070 C CA . ARG A 1 261 ? 89.760 140.189 86.321 1.00 54.09 259 ARG A CA 1
ATOM 2071 C C . ARG A 1 261 ? 90.491 141.041 87.355 1.00 52.94 259 ARG A C 1
ATOM 2072 O O . ARG A 1 261 ? 91.725 141.089 87.409 1.00 55.26 259 ARG A O 1
ATOM 2080 N N . GLY A 1 262 ? 89.712 141.701 88.207 1.00 49.86 260 GLY A N 1
ATOM 2081 C CA . GLY A 1 262 ? 90.269 142.442 89.305 1.00 52.22 260 GLY A CA 1
ATOM 2082 C C . GLY A 1 262 ? 89.339 143.506 89.856 1.00 57.89 260 GLY A C 1
ATOM 2083 O O . GLY A 1 262 ? 88.343 143.874 89.229 1.00 59.12 260 GLY A O 1
ATOM 2084 N N . PRO A 1 263 ? 89.652 144.005 91.058 1.00 59.46 261 PRO A N 1
ATOM 2085 C CA . PRO A 1 263 ? 88.796 145.025 91.712 1.00 68.67 261 PRO A CA 1
ATOM 2086 C C . PRO A 1 263 ? 88.530 146.280 90.889 1.00 67.04 261 PRO A C 1
ATOM 2087 O O . PRO A 1 263 ? 87.517 146.951 91.125 1.00 71.03 261 PRO A O 1
ATOM 2091 N N . ASP A 1 264 ? 89.437 146.659 89.988 1.00 58.16 262 ASP A N 1
ATOM 2092 C CA . ASP A 1 264 ? 89.295 147.870 89.191 1.00 60.29 262 ASP A CA 1
ATOM 2093 C C . ASP A 1 264 ? 89.232 147.564 87.703 1.00 54.51 262 ASP A C 1
ATOM 2094 O O . ASP A 1 264 ? 89.477 148.446 86.880 1.00 54.65 262 ASP A O 1
ATOM 2099 N N . SER A 1 265 ? 88.925 146.330 87.359 1.00 52.76 263 SER A N 1
ATOM 2100 C CA . SER A 1 265 ? 88.829 145.885 85.982 1.00 50.79 263 SER A CA 1
ATOM 2101 C C . SER A 1 265 ? 87.459 146.181 85.402 1.00 50.24 263 SER A C 1
ATOM 2102 O O . SER A 1 265 ? 86.446 146.059 86.081 1.00 55.33 263 SER A O 1
ATOM 2105 N N . ILE A 1 266 ? 87.426 146.536 84.116 1.00 50.04 264 ILE A N 1
ATOM 2106 C CA . ILE A 1 266 ? 86.149 146.608 83.404 1.00 54.21 264 ILE A CA 1
ATOM 2107 C C . ILE A 1 266 ? 85.420 145.272 83.371 1.00 54.46 264 ILE A C 1
ATOM 2108 O O . ILE A 1 266 ? 84.236 145.228 83.014 1.00 54.02 264 ILE A O 1
ATOM 2113 N N . TYR A 1 267 ? 86.101 144.172 83.697 1.00 51.64 265 TYR A N 1
ATOM 2114 C CA . TYR A 1 267 ? 85.477 142.855 83.721 1.00 46.07 265 TYR A CA 1
ATOM 2115 C C . TYR A 1 267 ? 85.087 142.405 85.128 1.00 46.71 265 TYR A C 1
ATOM 2116 O O . TYR A 1 267 ? 84.642 141.257 85.301 1.00 46.25 265 TYR A O 1
ATOM 2125 N N . GLY A 1 268 ? 85.246 143.272 86.127 1.00 48.10 266 GLY A N 1
ATOM 2126 C CA . GLY A 1 268 ? 84.898 142.946 87.509 1.00 49.37 266 GLY A CA 1
ATOM 2127 C C . GLY A 1 268 ? 85.834 141.892 88.091 1.00 49.49 266 GLY A C 1
ATOM 2128 O O . GLY A 1 268 ? 86.895 141.560 87.533 1.00 49.63 266 GLY A O 1
ATOM 2129 N N . ASP A 1 269 ? 85.414 141.342 89.231 1.00 52.53 267 ASP A N 1
ATOM 2130 C CA . ASP A 1 269 ? 86.218 140.347 89.955 1.00 62.43 267 ASP A CA 1
ATOM 2131 C C . ASP A 1 269 ? 85.312 139.286 90.588 1.00 62.10 267 ASP A C 1
ATOM 2132 O O . ASP A 1 269 ? 85.365 139.005 91.786 1.00 64.02 267 ASP A O 1
ATOM 2137 N N . ALA A 1 270 ? 84.466 138.686 89.762 1.00 56.57 268 ALA A N 1
ATOM 2138 C CA . ALA A 1 270 ? 83.500 137.701 90.215 1.00 54.11 268 ALA A CA 1
ATOM 2139 C C . ALA A 1 270 ? 82.953 136.972 89.000 1.00 54.11 268 ALA A C 1
ATOM 2140 O O . ALA A 1 270 ? 82.368 137.600 88.110 1.00 47.65 268 ALA A O 1
ATOM 2142 N N . TRP A 1 271 ? 83.169 135.654 88.929 1.00 57.79 269 TRP A N 1
ATOM 2143 C CA . TRP A 1 271 ? 82.588 134.831 87.862 1.00 56.67 269 TRP A CA 1
ATOM 2144 C C . TRP A 1 271 ? 81.141 134.566 88.264 1.00 58.14 269 TRP A C 1
ATOM 2145 O O . TRP A 1 271 ? 80.787 133.512 88.797 1.00 57.66 269 TRP A O 1
ATOM 2156 N N . ASN A 1 272 ? 80.302 135.577 88.039 1.00 55.18 270 ASN A N 1
ATOM 2157 C CA . ASN A 1 272 ? 78.977 135.638 88.650 1.00 58.04 270 ASN A CA 1
ATOM 2158 C C . ASN A 1 272 ? 78.146 136.644 87.860 1.00 58.33 270 ASN A C 1
ATOM 2159 O O . ASN A 1 272 ? 78.359 137.856 87.973 1.00 57.00 270 ASN A O 1
ATOM 2164 N N . PHE A 1 273 ? 77.216 136.140 87.049 1.00 61.91 271 PHE A N 1
ATOM 2165 C CA . PHE A 1 273 ? 76.392 137.006 86.216 1.00 60.56 271 PHE A CA 1
ATOM 2166 C C . PHE A 1 273 ? 75.376 137.790 87.028 1.00 61.87 271 PHE A C 1
ATOM 2167 O O . PHE A 1 273 ? 74.827 138.778 86.527 1.00 59.83 271 PHE A O 1
ATOM 2175 N N . ILE A 1 274 ? 75.103 137.366 88.262 1.00 64.63 272 ILE A N 1
ATOM 2176 C CA . ILE A 1 274 ? 74.174 138.100 89.118 1.00 65.60 272 ILE A CA 1
ATOM 2177 C C . ILE A 1 274 ? 74.855 139.317 89.733 1.00 66.74 272 ILE A C 1
ATOM 2178 O O . ILE A 1 274 ? 74.359 140.447 89.623 1.00 67.55 272 ILE A O 1
ATOM 2183 N N . THR A 1 275 ? 75.990 139.109 90.412 1.00 65.75 273 THR A N 1
ATOM 2184 C CA . THR A 1 275 ? 76.619 140.210 91.141 1.00 72.25 273 THR A CA 1
ATOM 2185 C C . THR A 1 275 ? 77.597 141.011 90.289 1.00 67.17 273 THR A C 1
ATOM 2186 O O . THR A 1 275 ? 77.903 142.154 90.635 1.00 63.20 273 THR A O 1
ATOM 2190 N N . ASN A 1 276 ? 78.096 140.444 89.192 1.00 63.71 274 ASN A N 1
ATOM 2191 C CA . ASN A 1 276 ? 79.028 141.132 88.301 1.00 58.17 274 ASN A CA 1
ATOM 2192 C C . ASN A 1 276 ? 78.484 141.051 86.868 1.00 58.81 274 ASN A C 1
ATOM 2193 O O . ASN A 1 276 ? 79.142 140.586 85.939 1.00 58.31 274 ASN A O 1
ATOM 2198 N N . ARG A 1 277 ? 77.246 141.513 86.687 1.00 60.35 275 ARG A N 1
ATOM 2199 C CA . ARG A 1 277 ? 76.611 141.381 85.379 1.00 63.43 275 ARG A CA 1
ATOM 2200 C C . ARG A 1 277 ? 77.390 142.128 84.304 1.00 56.67 275 ARG A C 1
ATOM 2201 O O . ARG A 1 277 ? 77.755 141.553 83.279 1.00 48.68 275 ARG A O 1
ATOM 2209 N N . GLU A 1 278 ? 77.681 143.409 84.536 1.00 58.04 276 GLU A N 1
ATOM 2210 C CA . GLU A 1 278 ? 78.289 144.239 83.491 1.00 60.75 276 GLU A CA 1
ATOM 2211 C C . GLU A 1 278 ? 79.726 143.814 83.184 1.00 55.03 276 GLU A C 1
ATOM 2212 O O . GLU A 1 278 ? 80.156 143.851 82.025 1.00 59.78 276 GLU A O 1
ATOM 2218 N N . GLY A 1 279 ? 80.489 143.435 84.209 1.00 50.38 277 GLY A N 1
ATOM 2219 C CA . GLY A 1 279 ? 81.837 142.946 83.971 1.00 49.37 277 GLY A CA 1
ATOM 2220 C C . GLY A 1 279 ? 81.861 141.701 83.102 1.00 48.36 277 GLY A C 1
ATOM 2221 O O . GLY A 1 279 ? 82.643 141.609 82.142 1.00 45.24 277 GLY A O 1
ATOM 2222 N N . ILE A 1 280 ? 81.001 140.724 83.422 1.00 44.52 278 ILE A N 1
ATOM 2223 C CA . ILE A 1 280 ? 80.972 139.480 82.650 1.00 46.09 278 ILE A CA 1
ATOM 2224 C C . ILE A 1 280 ? 80.481 139.738 81.232 1.00 47.26 278 ILE A C 1
ATOM 2225 O O . ILE A 1 280 ? 80.973 139.137 80.278 1.00 43.36 278 ILE A O 1
ATOM 2230 N N . THR A 1 281 ? 79.543 140.672 81.064 1.00 50.92 279 THR A N 1
ATOM 2231 C CA . THR A 1 281 ? 79.030 141.003 79.735 1.00 50.47 279 THR A CA 1
ATOM 2232 C C . THR A 1 281 ? 80.102 141.637 78.857 1.00 48.87 279 THR A C 1
ATOM 2233 O O . THR A 1 281 ? 80.227 141.291 77.677 1.00 45.41 279 THR A O 1
ATOM 2237 N N . LYS A 1 282 ? 80.860 142.600 79.403 1.00 44.42 280 LYS A N 1
ATOM 2238 C CA . LYS A 1 282 ? 81.939 143.215 78.635 1.00 45.43 280 LYS A CA 1
ATOM 2239 C C . LYS A 1 282 ? 83.067 142.223 78.399 1.00 43.56 280 LYS A C 1
ATOM 2240 O O . LYS A 1 282 ? 83.732 142.269 77.357 1.00 45.08 280 LYS A O 1
ATOM 2246 N N . PHE A 1 283 ? 83.245 141.267 79.311 1.00 41.65 281 PHE A N 1
ATOM 2247 C CA . PHE A 1 283 ? 84.198 140.194 79.079 1.00 39.43 281 PHE A CA 1
ATOM 2248 C C . PHE A 1 283 ? 83.824 139.383 77.837 1.00 38.03 281 PHE A C 1
ATOM 2249 O O . PHE A 1 283 ? 84.665 139.164 76.954 1.00 37.81 281 PHE A O 1
ATOM 2257 N N . TRP A 1 284 ? 82.550 138.964 77.732 1.00 38.01 282 TRP A N 1
ATOM 2258 C CA . TRP A 1 284 ? 82.072 138.200 76.579 1.00 39.29 282 TRP A CA 1
ATOM 2259 C C . TRP A 1 284 ? 82.090 139.043 75.307 1.00 39.77 282 TRP A C 1
ATOM 2260 O O . TRP A 1 284 ? 82.422 138.539 74.225 1.00 40.08 282 TRP A O 1
ATOM 2271 N N . GLU A 1 285 ? 81.734 140.319 75.421 1.00 38.63 283 GLU A N 1
ATOM 2272 C CA . GLU A 1 285 ? 81.810 141.238 74.284 1.00 39.66 283 GLU A CA 1
ATOM 2273 C C . GLU A 1 285 ? 83.239 141.377 73.743 1.00 40.33 283 GLU A C 1
ATOM 2274 O O . GLU A 1 285 ? 83.464 141.318 72.528 1.00 41.59 283 GLU A O 1
ATOM 2280 N N . ASP A 1 286 ? 84.223 141.609 74.625 1.00 39.48 284 ASP A N 1
ATOM 2281 C CA . ASP A 1 286 ? 85.599 141.726 74.144 1.00 37.94 284 ASP A CA 1
ATOM 2282 C C . ASP A 1 286 ? 86.115 140.403 73.585 1.00 42.49 284 ASP A C 1
ATOM 2283 O O . ASP A 1 286 ? 86.907 140.397 72.630 1.00 43.29 284 ASP A O 1
ATOM 2288 N N . GLY A 1 287 ? 85.649 139.277 74.125 1.00 41.03 285 GLY A N 1
ATOM 2289 C CA . GLY A 1 287 ? 86.005 137.989 73.540 1.00 34.69 285 GLY A CA 1
ATOM 2290 C C . GLY A 1 287 ? 85.452 137.813 72.131 1.00 39.22 285 GLY A C 1
ATOM 2291 O O . GLY A 1 287 ? 86.144 137.310 71.228 1.00 38.52 285 GLY A O 1
ATOM 2292 N N . LEU A 1 288 ? 84.195 138.191 71.928 1.00 36.19 286 LEU A N 1
ATOM 2293 C CA . LEU A 1 288 ? 83.596 138.041 70.606 1.00 37.24 286 LEU A CA 1
ATOM 2294 C C . LEU A 1 288 ? 84.223 138.999 69.597 1.00 38.92 286 LEU A C 1
ATOM 2295 O O . LEU A 1 288 ? 84.389 138.646 68.421 1.00 42.07 286 LEU A O 1
ATOM 2300 N N . LYS A 1 289 ? 84.564 140.214 70.028 1.00 44.54 287 LYS A N 1
ATOM 2301 C CA . LYS A 1 289 ? 85.279 141.140 69.152 1.00 45.87 287 LYS A CA 1
ATOM 2302 C C . LYS A 1 289 ? 86.664 140.616 68.789 1.00 46.11 287 LYS A C 1
ATOM 2303 O O . LYS A 1 289 ? 87.159 140.899 67.696 1.00 44.43 287 LYS A O 1
ATOM 2309 N N . ARG A 1 290 ? 87.309 139.860 69.687 1.00 43.51 288 ARG A N 1
ATOM 2310 C CA . ARG A 1 290 ? 88.710 139.509 69.470 1.00 43.80 288 ARG A CA 1
ATOM 2311 C C . ARG A 1 290 ? 88.869 138.347 68.489 1.00 41.02 288 ARG A C 1
ATOM 2312 O O . ARG A 1 290 ? 89.795 138.347 67.673 1.00 46.35 288 ARG A O 1
ATOM 2320 N N . THR A 1 291 ? 88.025 137.322 68.561 1.00 38.79 289 THR A N 1
ATOM 2321 C CA . THR A 1 291 ? 88.190 136.203 67.641 1.00 38.56 289 THR A CA 1
ATOM 2322 C C . THR A 1 291 ? 86.889 135.838 66.929 1.00 38.02 289 THR A C 1
ATOM 2323 O O . THR A 1 291 ? 86.817 134.776 66.296 1.00 37.59 289 THR A O 1
ATOM 2327 N N . GLY A 1 292 ? 85.879 136.711 66.962 1.00 42.38 290 GLY A N 1
ATOM 2328 C CA . GLY A 1 292 ? 84.613 136.377 66.331 1.00 41.67 290 GLY A CA 1
ATOM 2329 C C . GLY A 1 292 ? 84.680 136.229 64.820 1.00 42.14 290 GLY A C 1
ATOM 2330 O O . GLY A 1 292 ? 83.793 135.600 64.227 1.00 41.01 290 GLY A O 1
ATOM 2331 N N . HIS A 1 293 ? 85.712 136.755 64.182 1.00 39.51 291 HIS A N 1
ATOM 2332 C CA . HIS A 1 293 ? 85.764 136.688 62.722 1.00 48.00 291 HIS A CA 1
ATOM 2333 C C . HIS A 1 293 ? 86.510 135.461 62.201 1.00 48.18 291 HIS A C 1
ATOM 2334 O O . HIS A 1 293 ? 86.569 135.258 60.979 1.00 48.13 291 HIS A O 1
ATOM 2341 N N . PHE A 1 294 ? 87.073 134.647 63.089 1.00 39.34 292 PHE A N 1
ATOM 2342 C CA . PHE A 1 294 ? 87.668 133.380 62.704 1.00 36.01 292 PHE A CA 1
ATOM 2343 C C . PHE A 1 294 ? 86.589 132.307 62.666 1.00 40.36 292 PHE A C 1
ATOM 2344 O O . PHE A 1 294 ? 85.462 132.511 63.118 1.00 39.06 292 PHE A O 1
ATOM 2352 N N . GLU A 1 295 ? 86.931 131.138 62.114 1.00 42.56 293 GLU A N 1
ATOM 2353 C CA . GLU A 1 295 ? 85.940 130.074 61.964 1.00 41.75 293 GLU A CA 1
ATOM 2354 C C . GLU A 1 295 ? 85.851 129.288 63.273 1.00 37.05 293 GLU A C 1
ATOM 2355 O O . GLU A 1 295 ? 86.819 128.629 63.682 1.00 34.33 293 GLU A O 1
ATOM 2361 N N . ASN A 1 296 ? 84.697 129.337 63.933 1.00 33.27 294 ASN A N 1
ATOM 2362 C CA . ASN A 1 296 ? 84.573 128.679 65.231 1.00 33.76 294 ASN A CA 1
ATOM 2363 C C . ASN A 1 296 ? 83.094 128.417 65.490 1.00 34.95 294 ASN A C 1
ATOM 2364 O O . ASN A 1 296 ? 82.217 128.862 64.749 1.00 32.85 294 ASN A O 1
ATOM 2369 N N . ILE A 1 297 ? 82.826 127.639 66.523 1.00 31.83 295 ILE A N 1
ATOM 2370 C CA . ILE A 1 297 ? 81.483 127.487 67.051 1.00 33.87 295 ILE A CA 1
ATOM 2371 C C . ILE A 1 297 ? 81.488 128.164 68.409 1.00 37.63 295 ILE A C 1
ATOM 2372 O O . ILE A 1 297 ? 82.388 127.915 69.226 1.00 36.52 295 ILE A O 1
ATOM 2377 N N . ILE A 1 298 ? 80.562 129.095 68.607 1.00 33.31 296 ILE A N 1
ATOM 2378 C CA . ILE A 1 298 ? 80.496 129.851 69.853 1.00 29.98 296 ILE A CA 1
ATOM 2379 C C . ILE A 1 298 ? 79.728 129.043 70.885 1.00 33.70 296 ILE A C 1
ATOM 2380 O O . ILE A 1 298 ? 78.568 128.664 70.663 1.00 39.25 296 ILE A O 1
ATOM 2385 N N . THR A 1 299 ? 80.362 128.776 72.024 1.00 35.76 297 THR A N 1
ATOM 2386 C CA . THR A 1 299 ? 79.653 128.104 73.101 1.00 36.10 297 THR A CA 1
ATOM 2387 C C . THR A 1 299 ? 78.846 129.143 73.871 1.00 36.23 297 THR A C 1
ATOM 2388 O O . THR A 1 299 ? 79.304 130.268 74.093 1.00 39.22 297 THR A O 1
ATOM 2392 N N . ILE A 1 300 ? 77.607 128.801 74.221 1.00 39.93 298 ILE A N 1
ATOM 2393 C CA . ILE A 1 300 ? 76.771 129.712 75.000 1.00 39.52 298 ILE A CA 1
ATOM 2394 C C . ILE A 1 300 ? 76.401 129.006 76.305 1.00 41.47 298 ILE A C 1
ATOM 2395 O O . ILE A 1 300 ? 76.684 127.822 76.489 1.00 43.83 298 ILE A O 1
ATOM 2400 N N . GLY A 1 301 ? 75.778 129.749 77.216 1.00 41.54 299 GLY A N 1
ATOM 2401 C CA . GLY A 1 301 ? 75.528 129.239 78.549 1.00 49.95 299 GLY A CA 1
ATOM 2402 C C . GLY A 1 301 ? 76.568 129.743 79.541 1.00 51.63 299 GLY A C 1
ATOM 2403 O O . GLY A 1 301 ? 77.382 130.612 79.226 1.00 46.67 299 GLY A O 1
ATOM 2404 N N . MET A 1 302 ? 76.561 129.150 80.752 1.00 51.89 300 MET A N 1
ATOM 2405 C CA . MET A 1 302 ? 77.557 129.507 81.763 1.00 58.03 300 MET A CA 1
ATOM 2406 C C . MET A 1 302 ? 77.673 128.522 82.926 1.00 65.37 300 MET A C 1
ATOM 2407 O O . MET A 1 302 ? 76.769 128.446 83.766 1.00 68.60 300 MET A O 1
ATOM 2412 N N . ARG A 1 303 ? 78.827 127.864 83.025 1.00 66.87 301 ARG A N 1
ATOM 2413 C CA . ARG A 1 303 ? 79.121 126.936 84.114 1.00 73.24 301 ARG A CA 1
ATOM 2414 C C . ARG A 1 303 ? 80.274 127.520 84.940 1.00 78.68 301 ARG A C 1
ATOM 2415 O O . ARG A 1 303 ? 80.968 128.424 84.476 1.00 79.10 301 ARG A O 1
ATOM 2423 N N . GLY A 1 304 ? 80.482 127.014 86.155 1.00 83.18 302 GLY A N 1
ATOM 2424 C CA . GLY A 1 304 ? 81.543 127.517 87.000 1.00 82.97 302 GLY A CA 1
ATOM 2425 C C . GLY A 1 304 ? 82.913 127.273 86.394 1.00 85.00 302 GLY A C 1
ATOM 2426 O O . GLY A 1 304 ? 83.096 126.496 85.447 1.00 78.49 302 GLY A O 1
ATOM 2427 N N . GLU A 1 305 ? 83.900 127.959 86.969 1.00 85.63 303 GLU A N 1
ATOM 2428 C CA . GLU A 1 305 ? 85.270 127.883 86.478 1.00 84.12 303 GLU A CA 1
ATOM 2429 C C . GLU A 1 305 ? 85.931 126.569 86.874 1.00 79.40 303 GLU A C 1
ATOM 2430 O O . GLU A 1 305 ? 85.747 126.070 87.993 1.00 77.11 303 GLU A O 1
ATOM 2436 N N . ALA A 1 306 ? 86.721 126.025 85.944 1.00 77.38 304 ALA A N 1
ATOM 2437 C CA . ALA A 1 306 ? 87.411 124.749 86.121 1.00 77.30 304 ALA A CA 1
ATOM 2438 C C . ALA A 1 306 ? 86.420 123.628 86.440 1.00 84.46 304 ALA A C 1
ATOM 2439 O O . ALA A 1 306 ? 86.546 122.925 87.449 1.00 85.85 304 ALA A O 1
ATOM 2441 N N . ASP A 1 307 ? 85.423 123.472 85.562 1.00 84.84 305 ASP A N 1
ATOM 2442 C CA . ASP A 1 307 ? 84.448 122.374 85.615 1.00 87.85 305 ASP A CA 1
ATOM 2443 C C . ASP A 1 307 ? 83.806 122.255 87.002 1.00 85.54 305 ASP A C 1
ATOM 2444 O O . ASP A 1 307 ? 83.876 121.219 87.670 1.00 84.08 305 ASP A O 1
ATOM 2449 N N . THR A 1 308 ? 83.181 123.350 87.434 1.00 82.57 306 THR A N 1
ATOM 2450 C CA . THR A 1 308 ? 82.364 123.377 88.639 1.00 79.32 306 THR A CA 1
ATOM 2451 C C . THR A 1 308 ? 80.934 123.768 88.267 1.00 78.05 306 THR A C 1
ATOM 2452 O O . THR A 1 308 ? 80.629 124.095 87.115 1.00 73.54 306 THR A O 1
ATOM 2456 N N . LYS A 1 309 ? 80.047 123.705 89.258 1.00 81.60 307 LYS A N 1
ATOM 2457 C CA . LYS A 1 309 ? 78.709 124.270 89.131 1.00 84.13 307 LYS A CA 1
ATOM 2458 C C . LYS A 1 309 ? 78.765 125.794 89.235 1.00 80.65 307 LYS A C 1
ATOM 2459 O O . LYS A 1 309 ? 79.531 126.342 90.033 1.00 74.64 307 LYS A O 1
ATOM 2465 N N . ILE A 1 310 ? 77.944 126.474 88.425 1.00 83.50 308 ILE A N 1
ATOM 2466 C CA . ILE A 1 310 ? 77.887 127.938 88.473 1.00 85.71 308 ILE A CA 1
ATOM 2467 C C . ILE A 1 310 ? 77.307 128.420 89.799 1.00 90.72 308 ILE A C 1
ATOM 2468 O O . ILE A 1 310 ? 77.737 129.451 90.332 1.00 91.49 308 ILE A O 1
ATOM 2473 N N . MET A 1 311 ? 76.351 127.686 90.361 1.00 94.68 309 MET A N 1
ATOM 2474 C CA . MET A 1 311 ? 75.666 128.060 91.590 1.00 99.89 309 MET A CA 1
ATOM 2475 C C . MET A 1 311 ? 76.044 127.107 92.723 1.00 103.86 309 MET A C 1
ATOM 2476 O O . MET A 1 311 ? 76.664 126.059 92.512 1.00 102.01 309 MET A O 1
ATOM 2481 N N . GLY A 1 312 ? 75.663 127.486 93.941 1.00 107.80 310 GLY A N 1
ATOM 2482 C CA . GLY A 1 312 ? 76.050 126.757 95.131 1.00 114.38 310 GLY A CA 1
ATOM 2483 C C . GLY A 1 312 ? 75.166 125.552 95.409 1.00 121.26 310 GLY A C 1
ATOM 2484 O O . GLY A 1 312 ? 74.352 125.124 94.588 1.00 121.24 310 GLY A O 1
ATOM 2485 N N . GLU A 1 313 ? 75.350 124.990 96.608 1.00 126.25 311 GLU A N 1
ATOM 2486 C CA . GLU A 1 313 ? 74.543 123.843 97.014 1.00 132.78 311 GLU A CA 1
ATOM 2487 C C . GLU A 1 313 ? 73.103 124.239 97.309 1.00 139.21 311 GLU A C 1
ATOM 2488 O O . GLU A 1 313 ? 72.186 123.435 97.102 1.00 135.17 311 GLU A O 1
ATOM 2494 N N . ASP A 1 314 ? 72.887 125.465 97.790 1.00 145.08 312 ASP A N 1
ATOM 2495 C CA . ASP A 1 314 ? 71.559 125.961 98.126 1.00 149.39 312 ASP A CA 1
ATOM 2496 C C . ASP A 1 314 ? 70.780 126.444 96.908 1.00 143.96 312 ASP A C 1
ATOM 2497 O O . ASP A 1 314 ? 69.659 126.942 97.069 1.00 150.14 312 ASP A O 1
ATOM 2502 N N . ALA A 1 315 ? 71.337 126.307 95.706 1.00 134.17 313 ALA A N 1
ATOM 2503 C CA . ALA A 1 315 ? 70.653 126.765 94.505 1.00 119.54 313 ALA A CA 1
ATOM 2504 C C . ALA A 1 315 ? 69.485 125.846 94.175 1.00 112.39 313 ALA A C 1
ATOM 2505 O O . ALA A 1 315 ? 69.624 124.618 94.143 1.00 113.78 313 ALA A O 1
ATOM 2507 N N . THR A 1 316 ? 68.328 126.453 93.936 1.00 106.83 314 THR A N 1
ATOM 2508 C CA . THR A 1 316 ? 67.160 125.716 93.497 1.00 97.50 314 THR A CA 1
ATOM 2509 C C . THR A 1 316 ? 67.344 125.283 92.042 1.00 93.38 314 THR A C 1
ATOM 2510 O O . THR A 1 316 ? 68.358 125.566 91.394 1.00 85.14 314 THR A O 1
ATOM 2514 N N . LEU A 1 317 ? 66.346 124.580 91.521 1.00 71.77 315 LEU A N 1
ATOM 2515 C CA . LEU A 1 317 ? 66.348 124.259 90.104 1.00 74.76 315 LEU A CA 1
ATOM 2516 C C . LEU A 1 317 ? 65.797 125.412 89.265 1.00 77.10 315 LEU A C 1
ATOM 2517 O O . LEU A 1 317 ? 66.272 125.634 88.146 1.00 79.57 315 LEU A O 1
ATOM 2522 N N . GLU A 1 318 ? 64.807 126.155 89.775 1.00 75.95 316 GLU A N 1
ATOM 2523 C CA . GLU A 1 318 ? 64.306 127.294 89.012 1.00 78.86 316 GLU A CA 1
ATOM 2524 C C . GLU A 1 318 ? 65.326 128.426 88.965 1.00 84.08 316 GLU A C 1
ATOM 2525 O O . GLU A 1 318 ? 65.390 129.153 87.968 1.00 85.20 316 GLU A O 1
ATOM 2531 N N . ASP A 1 319 ? 66.147 128.582 90.010 1.00 82.79 317 ASP A N 1
ATOM 2532 C CA . ASP A 1 319 ? 67.168 129.627 89.986 1.00 83.98 317 ASP A CA 1
ATOM 2533 C C . ASP A 1 319 ? 68.241 129.316 88.950 1.00 67.90 317 ASP A C 1
ATOM 2534 O O . ASP A 1 319 ? 68.582 130.166 88.123 1.00 64.41 317 ASP A O 1
ATOM 2539 N N . ASN A 1 320 ? 68.663 128.061 88.901 1.00 61.85 318 ASN A N 1
ATOM 2540 C CA . ASN A 1 320 ? 69.654 127.651 87.924 1.00 67.01 318 ASN A CA 1
ATOM 2541 C C . ASN A 1 320 ? 69.097 127.880 86.521 1.00 66.93 318 ASN A C 1
ATOM 2542 O O . ASN A 1 320 ? 69.824 128.296 85.619 1.00 71.89 318 ASN A O 1
ATOM 2547 N N . ILE A 1 321 ? 67.806 127.607 86.340 1.00 61.96 319 ILE A N 1
ATOM 2548 C CA . ILE A 1 321 ? 67.170 127.784 85.039 1.00 65.60 319 ILE A CA 1
ATOM 2549 C C . ILE A 1 321 ? 66.900 129.263 84.754 1.00 64.43 319 ILE A C 1
ATOM 2550 O O . ILE A 1 321 ? 67.072 129.723 83.624 1.00 65.46 319 ILE A O 1
ATOM 2555 N N . ASN A 1 322 ? 66.502 130.032 85.770 1.00 61.57 320 ASN A N 1
ATOM 2556 C CA . ASN A 1 322 ? 66.308 131.473 85.587 1.00 70.82 320 ASN A CA 1
ATOM 2557 C C . ASN A 1 322 ? 67.602 132.170 85.168 1.00 72.37 320 ASN A C 1
ATOM 2558 O O . ASN A 1 322 ? 67.574 133.158 84.413 1.00 71.02 320 ASN A O 1
ATOM 2563 N N . LEU A 1 323 ? 68.739 131.686 85.663 1.00 69.30 321 LEU A N 1
ATOM 2564 C CA . LEU A 1 323 ? 70.019 132.287 85.313 1.00 72.01 321 LEU A CA 1
ATOM 2565 C C . LEU A 1 323 ? 70.397 131.983 83.861 1.00 67.60 321 LEU A C 1
ATOM 2566 O O . LEU A 1 323 ? 70.669 132.902 83.079 1.00 65.79 321 LEU A O 1
ATOM 2571 N N . LEU A 1 324 ? 70.403 130.694 83.480 1.00 64.66 322 LEU A N 1
ATOM 2572 C CA . LEU A 1 324 ? 70.780 130.314 82.116 1.00 61.78 322 LEU A CA 1
ATOM 2573 C C . LEU A 1 324 ? 69.925 131.014 81.073 1.00 60.74 322 LEU A C 1
ATOM 2574 O O . LEU A 1 324 ? 70.425 131.410 80.017 1.00 67.24 322 LEU A O 1
ATOM 2579 N N . ARG A 1 325 ? 68.633 131.164 81.332 1.00 61.96 323 ARG A N 1
ATOM 2580 C CA . ARG A 1 325 ? 67.792 131.884 80.386 1.00 63.17 323 ARG A CA 1
ATOM 2581 C C . ARG A 1 325 ? 68.278 133.314 80.201 1.00 67.45 323 ARG A C 1
ATOM 2582 O O . ARG A 1 325 ? 68.188 133.871 79.097 1.00 64.40 323 ARG A O 1
ATOM 2590 N N . ASP A 1 326 ? 68.774 133.925 81.289 1.00 71.55 324 ASP A N 1
ATOM 2591 C CA . ASP A 1 326 ? 69.197 135.318 81.247 1.00 73.08 324 ASP A CA 1
ATOM 2592 C C . ASP A 1 326 ? 70.525 135.435 80.529 1.00 59.42 324 ASP A C 1
ATOM 2593 O O . ASP A 1 326 ? 70.709 136.289 79.654 1.00 59.90 324 ASP A O 1
ATOM 2598 N N . VAL A 1 327 ? 71.481 134.602 80.909 1.00 55.72 325 VAL A N 1
ATOM 2599 C CA . VAL A 1 327 ? 72.772 134.589 80.239 1.00 59.54 325 VAL A CA 1
ATOM 2600 C C . VAL A 1 327 ? 72.595 134.451 78.725 1.00 59.33 325 VAL A C 1
ATOM 2601 O O . VAL A 1 327 ? 73.037 135.310 77.947 1.00 55.70 325 VAL A O 1
ATOM 2605 N N . ILE A 1 328 ? 71.885 133.397 78.293 1.00 58.06 326 ILE A N 1
ATOM 2606 C CA . ILE A 1 328 ? 71.772 133.090 76.863 1.00 55.33 326 ILE A CA 1
ATOM 2607 C C . ILE A 1 328 ? 71.158 134.255 76.096 1.00 54.51 326 ILE A C 1
ATOM 2608 O O . ILE A 1 328 ? 71.625 134.630 75.008 1.00 55.58 326 ILE A O 1
ATOM 2613 N N . GLN A 1 329 ? 70.104 134.860 76.641 1.00 60.09 327 GLN A N 1
ATOM 2614 C CA . GLN A 1 329 ? 69.529 136.021 75.974 1.00 63.84 327 GLN A CA 1
ATOM 2615 C C . GLN A 1 329 ? 70.571 137.118 75.772 1.00 62.63 327 GLN A C 1
ATOM 2616 O O . GLN A 1 329 ? 70.592 137.782 74.724 1.00 62.43 327 GLN A O 1
ATOM 2622 N N . THR A 1 330 ? 71.439 137.324 76.770 1.00 62.70 328 THR A N 1
ATOM 2623 C CA . THR A 1 330 ? 72.494 138.336 76.673 1.00 67.30 328 THR A CA 1
ATOM 2624 C C . THR A 1 330 ? 73.530 137.952 75.617 1.00 58.51 328 THR A C 1
ATOM 2625 O O . THR A 1 330 ? 73.926 138.778 74.784 1.00 56.71 328 THR A O 1
ATOM 2629 N N . GLN A 1 331 ? 73.994 136.699 75.659 1.00 53.89 329 GLN A N 1
ATOM 2630 C CA . GLN A 1 331 ? 75.030 136.255 74.737 1.00 50.48 329 GLN A CA 1
ATOM 2631 C C . GLN A 1 331 ? 74.570 136.383 73.289 1.00 53.45 329 GLN A C 1
ATOM 2632 O O . GLN A 1 331 ? 75.304 136.915 72.443 1.00 53.15 329 GLN A O 1
ATOM 2638 N N . ASN A 1 332 ? 73.325 135.984 72.994 1.00 54.53 330 ASN A N 1
ATOM 2639 C CA . ASN A 1 332 ? 72.828 136.118 71.626 1.00 50.50 330 ASN A CA 1
ATOM 2640 C C . ASN A 1 332 ? 72.840 137.559 71.160 1.00 54.32 330 ASN A C 1
ATOM 2641 O O . ASN A 1 332 ? 73.113 137.839 69.982 1.00 52.90 330 ASN A O 1
ATOM 2646 N N . LYS A 1 333 ? 72.508 138.483 72.069 1.00 52.46 331 LYS A N 1
ATOM 2647 C CA . LYS A 1 333 ? 72.491 139.919 71.754 1.00 53.31 331 LYS A CA 1
ATOM 2648 C C . LYS A 1 333 ? 73.893 140.404 71.396 1.00 41.87 331 LYS A C 1
ATOM 2649 O O . LYS A 1 333 ? 74.081 141.129 70.418 1.00 47.09 331 LYS A O 1
ATOM 2655 N N . LEU A 1 334 ? 74.871 139.995 72.197 1.00 42.84 332 LEU A N 1
ATOM 2656 C CA . LEU A 1 334 ? 76.275 140.270 71.909 1.00 47.42 332 LEU A CA 1
ATOM 2657 C C . LEU A 1 334 ? 76.701 139.681 70.561 1.00 45.07 332 LEU A C 1
ATOM 2658 O O . LEU A 1 334 ? 77.344 140.358 69.744 1.00 46.45 332 LEU A O 1
ATOM 2663 N N . ILE A 1 335 ? 76.294 138.450 70.280 1.00 44.53 333 ILE A N 1
ATOM 2664 C CA . ILE A 1 335 ? 76.726 137.815 69.036 1.00 45.24 333 ILE A CA 1
ATOM 2665 C C . ILE A 1 335 ? 76.155 138.556 67.827 1.00 46.17 333 ILE A C 1
ATOM 2666 O O . ILE A 1 335 ? 76.886 138.879 66.882 1.00 45.07 333 ILE A O 1
ATOM 2671 N N . LYS A 1 336 ? 74.900 138.947 67.924 1.00 46.52 334 LYS A N 1
ATOM 2672 C CA . LYS A 1 336 ? 74.273 139.694 66.857 1.00 53.33 334 LYS A CA 1
ATOM 2673 C C . LYS A 1 336 ? 74.980 141.036 66.635 1.00 55.70 334 LYS A C 1
ATOM 2674 O O . LYS A 1 336 ? 75.075 141.505 65.501 1.00 55.13 334 LYS A O 1
ATOM 2680 N N . GLU A 1 337 ? 75.473 141.655 67.709 1.00 54.28 335 GLU A N 1
ATOM 2681 C CA . GLU A 1 337 ? 76.045 143.007 67.588 1.00 59.67 335 GLU A CA 1
ATOM 2682 C C . GLU A 1 337 ? 77.489 142.995 67.093 1.00 59.13 335 GLU A C 1
ATOM 2683 O O . GLU A 1 337 ? 77.902 143.919 66.389 1.00 63.84 335 GLU A O 1
ATOM 2689 N N . HIS A 1 338 ? 78.260 141.958 67.419 1.00 53.87 336 HIS A N 1
ATOM 2690 C CA . HIS A 1 338 ? 79.696 141.974 67.213 1.00 51.78 336 HIS A CA 1
ATOM 2691 C C . HIS A 1 338 ? 80.236 140.837 66.365 1.00 51.57 336 HIS A C 1
ATOM 2692 O O . HIS A 1 338 ? 81.451 140.781 66.158 1.00 53.27 336 HIS A O 1
ATOM 2699 N N . VAL A 1 339 ? 79.391 139.924 65.890 1.00 46.28 337 VAL A N 1
ATOM 2700 C CA . VAL A 1 339 ? 79.848 138.800 65.075 1.00 47.23 337 VAL A CA 1
ATOM 2701 C C . VAL A 1 339 ? 79.103 138.824 63.749 1.00 52.29 337 VAL A C 1
ATOM 2702 O O . VAL A 1 339 ? 79.723 138.928 62.688 1.00 56.01 337 VAL A O 1
ATOM 2706 N N . ASN A 1 340 ? 77.767 138.755 63.804 1.00 48.35 338 ASN A N 1
ATOM 2707 C CA . ASN A 1 340 ? 76.958 138.715 62.589 1.00 46.90 338 ASN A CA 1
ATOM 2708 C C . ASN A 1 340 ? 75.513 139.020 62.931 1.00 52.24 338 ASN A C 1
ATOM 2709 O O . ASN A 1 340 ? 74.927 138.321 63.770 1.00 53.61 338 ASN A O 1
ATOM 2714 N N . PRO A 1 341 ? 74.907 140.037 62.297 1.00 58.21 339 PRO A N 1
ATOM 2715 C CA . PRO A 1 341 ? 73.500 140.367 62.596 1.00 59.37 339 PRO A CA 1
ATOM 2716 C C . PRO A 1 341 ? 72.498 139.231 62.355 1.00 60.47 339 PRO A C 1
ATOM 2717 O O . PRO A 1 341 ? 71.396 139.298 62.917 1.00 60.89 339 PRO A O 1
ATOM 2721 N N . ASN A 1 342 ? 72.858 138.265 61.516 1.00 60.70 340 ASN A N 1
ATOM 2722 C CA . ASN A 1 342 ? 71.994 137.131 61.215 1.00 68.13 340 ASN A CA 1
ATOM 2723 C C . ASN A 1 342 ? 72.371 135.955 62.099 1.00 58.81 340 ASN A C 1
ATOM 2724 O O . ASN A 1 342 ? 73.241 135.155 61.755 1.00 53.90 340 ASN A O 1
ATOM 2729 N N . LEU A 1 343 ? 71.707 135.857 63.244 1.00 55.81 341 LEU A N 1
ATOM 2730 C CA . LEU A 1 343 ? 71.987 134.793 64.212 1.00 59.37 341 LEU A CA 1
ATOM 2731 C C . LEU A 1 343 ? 71.988 133.399 63.580 1.00 61.81 341 LEU A C 1
ATOM 2732 O O . LEU A 1 343 ? 72.798 132.548 63.959 1.00 60.98 341 LEU A O 1
ATOM 2737 N N . LYS A 1 344 ? 71.099 133.138 62.613 1.00 61.88 342 LYS A N 1
ATOM 2738 C CA . LYS A 1 344 ? 71.069 131.810 62.003 1.00 66.73 342 LYS A CA 1
ATOM 2739 C C . LYS A 1 344 ? 72.359 131.474 61.263 1.00 67.52 342 LYS A C 1
ATOM 2740 O O . LYS A 1 344 ? 72.651 130.292 61.057 1.00 71.06 342 LYS A O 1
ATOM 2746 N N . GLU A 1 345 ? 73.136 132.473 60.858 1.00 63.09 343 GLU A N 1
ATOM 2747 C CA . GLU A 1 345 ? 74.413 132.209 60.216 1.00 57.50 343 GLU A CA 1
ATOM 2748 C C . GLU A 1 345 ? 75.545 131.981 61.209 1.00 53.44 343 GLU A C 1
ATOM 2749 O O . GLU A 1 345 ? 76.684 131.762 60.777 1.00 53.50 343 GLU A O 1
ATOM 2755 N N . VAL A 1 346 ? 75.282 132.012 62.513 1.00 43.38 344 VAL A N 1
ATOM 2756 C CA . VAL A 1 346 ? 76.374 131.884 63.470 1.00 43.19 344 VAL A CA 1
ATOM 2757 C C . VAL A 1 346 ? 76.240 130.544 64.186 1.00 42.68 344 VAL A C 1
ATOM 2758 O O . VAL A 1 346 ? 75.311 130.357 64.988 1.00 42.97 344 VAL A O 1
ATOM 2762 N N . PRO A 1 347 ? 77.160 129.608 63.978 1.00 41.50 345 PRO A N 1
ATOM 2763 C CA . PRO A 1 347 ? 77.086 128.323 64.704 1.00 44.14 345 PRO A CA 1
ATOM 2764 C C . PRO A 1 347 ? 77.291 128.544 66.199 1.00 43.59 345 PRO A C 1
ATOM 2765 O O . PRO A 1 347 ? 78.279 129.150 66.635 1.00 39.83 345 PRO A O 1
ATOM 2769 N N . ARG A 1 348 ? 76.341 128.052 66.985 1.00 36.65 346 ARG A N 1
ATOM 2770 C CA . ARG A 1 348 ? 76.413 128.154 68.427 1.00 36.38 346 ARG A CA 1
ATOM 2771 C C . ARG A 1 348 ? 76.030 126.810 69.023 1.00 36.34 346 ARG A C 1
ATOM 2772 O O . ARG A 1 348 ? 75.334 126.002 68.386 1.00 39.00 346 ARG A O 1
ATOM 2780 N N . MET A 1 349 ? 76.503 126.582 70.255 1.00 32.80 347 MET A N 1
ATOM 2781 C CA . MET A 1 349 ? 76.317 125.301 70.928 1.00 39.14 347 MET A CA 1
ATOM 2782 C C . MET A 1 349 ? 76.061 125.547 72.412 1.00 41.45 347 MET A C 1
ATOM 2783 O O . MET A 1 349 ? 76.739 126.364 73.046 1.00 39.52 347 MET A O 1
ATOM 2788 N N . LEU A 1 350 ? 75.094 124.815 72.963 1.00 37.07 348 LEU A N 1
ATOM 2789 C CA . LEU A 1 350 ? 74.814 124.826 74.391 1.00 38.72 348 LEU A CA 1
ATOM 2790 C C . LEU A 1 350 ? 75.061 123.419 74.915 1.00 42.32 348 LEU A C 1
ATOM 2791 O O . LEU A 1 350 ? 74.485 122.453 74.406 1.00 39.85 348 LEU A O 1
ATOM 2796 N N . ALA A 1 351 ? 75.954 123.293 75.886 1.00 38.14 349 ALA A N 1
ATOM 2797 C CA . ALA A 1 351 ? 76.296 121.990 76.429 1.00 44.64 349 ALA A CA 1
ATOM 2798 C C . ALA A 1 351 ? 75.273 121.598 77.486 1.00 54.25 349 ALA A C 1
ATOM 2799 O O . ALA A 1 351 ? 75.072 122.333 78.455 1.00 60.84 349 ALA A O 1
ATOM 2801 N N . LEU A 1 352 ? 74.610 120.456 77.306 1.00 51.71 350 LEU A N 1
ATOM 2802 C CA . LEU A 1 352 ? 73.824 119.873 78.396 1.00 56.90 350 LEU A CA 1
ATOM 2803 C C . LEU A 1 352 ? 74.696 118.925 79.225 1.00 58.30 350 LEU A C 1
ATOM 2804 O O . LEU A 1 352 ? 74.397 117.749 79.388 1.00 52.40 350 LEU A O 1
ATOM 2809 N N . TYR A 1 353 ? 75.807 119.469 79.742 1.00 61.09 351 TYR A N 1
ATOM 2810 C CA . TYR A 1 353 ? 76.843 118.679 80.414 1.00 57.97 351 TYR A CA 1
ATOM 2811 C C . TYR A 1 353 ? 76.574 118.604 81.913 1.00 56.78 351 TYR A C 1
ATOM 2812 O O . TYR A 1 353 ? 76.359 119.635 82.554 1.00 48.68 351 TYR A O 1
ATOM 2821 N N . LYS A 1 354 ? 76.623 117.370 82.459 1.00 59.19 352 LYS A N 1
ATOM 2822 C CA . LYS A 1 354 ? 76.414 117.039 83.872 1.00 56.71 352 LYS A CA 1
ATOM 2823 C C . LYS A 1 354 ? 75.143 117.668 84.432 1.00 54.57 352 LYS A C 1
ATOM 2824 O O . LYS A 1 354 ? 74.037 117.364 83.967 1.00 52.35 352 LYS A O 1
ATOM 2830 N N . GLU A 1 355 ? 75.292 118.568 85.418 1.00 54.62 353 GLU A N 1
ATOM 2831 C CA . GLU A 1 355 ? 74.132 119.145 86.079 1.00 56.81 353 GLU A CA 1
ATOM 2832 C C . GLU A 1 355 ? 73.253 119.960 85.138 1.00 57.22 353 GLU A C 1
ATOM 2833 O O . GLU A 1 355 ? 72.119 120.283 85.507 1.00 58.45 353 GLU A O 1
ATOM 2839 N N . VAL A 1 356 ? 73.741 120.306 83.941 1.00 57.54 354 VAL A N 1
ATOM 2840 C CA . VAL A 1 356 ? 72.965 121.172 83.049 1.00 62.55 354 VAL A CA 1
ATOM 2841 C C . VAL A 1 356 ? 71.802 120.407 82.400 1.00 57.98 354 VAL A C 1
ATOM 2842 O O . VAL A 1 356 ? 70.742 120.998 82.127 1.00 54.31 354 VAL A O 1
ATOM 2846 N N . GLU A 1 357 ? 71.979 119.103 82.121 1.00 52.90 355 GLU A N 1
ATOM 2847 C CA . GLU A 1 357 ? 70.893 118.285 81.566 1.00 50.60 355 GLU A CA 1
ATOM 2848 C C . GLU A 1 357 ? 69.604 118.380 82.384 1.00 53.47 355 GLU A C 1
ATOM 2849 O O . GLU A 1 357 ? 68.539 118.598 81.782 1.00 55.24 355 GLU A O 1
ATOM 2855 N N . PRO A 1 358 ? 69.613 118.261 83.725 1.00 57.06 356 PRO A N 1
ATOM 2856 C CA . PRO A 1 358 ? 68.398 118.626 84.484 1.00 58.71 356 PRO A CA 1
ATOM 2857 C C . PRO A 1 358 ? 67.928 120.064 84.252 1.00 58.70 356 PRO A C 1
ATOM 2858 O O . PRO A 1 358 ? 66.730 120.342 84.372 1.00 54.16 356 PRO A O 1
ATOM 2862 N N . PHE A 1 359 ? 68.833 120.991 83.932 1.00 63.03 357 PHE A N 1
ATOM 2863 C CA . PHE A 1 359 ? 68.408 122.372 83.706 1.00 63.83 357 PHE A CA 1
ATOM 2864 C C . PHE A 1 359 ? 67.637 122.488 82.402 1.00 64.48 357 PHE A C 1
ATOM 2865 O O . PHE A 1 359 ? 66.730 123.324 82.284 1.00 62.90 357 PHE A O 1
ATOM 2873 N N . PHE A 1 360 ? 67.961 121.629 81.432 1.00 65.11 358 PHE A N 1
ATOM 2874 C CA . PHE A 1 360 ? 67.358 121.728 80.105 1.00 63.83 358 PHE A CA 1
ATOM 2875 C C . PHE A 1 360 ? 65.891 121.301 80.138 1.00 62.45 358 PHE A C 1
ATOM 2876 O O . PHE A 1 360 ? 65.003 122.037 79.679 1.00 57.52 358 PHE A O 1
ATOM 2884 N N . TYR A 1 361 ? 65.615 120.133 80.724 1.00 66.86 359 TYR A N 1
ATOM 2885 C CA . TYR A 1 361 ? 64.267 119.568 80.693 1.00 73.10 359 TYR A CA 1
ATOM 2886 C C . TYR A 1 361 ? 63.337 120.234 81.714 1.00 86.75 359 TYR A C 1
ATOM 2887 O O . TYR A 1 361 ? 62.240 120.686 81.358 1.00 94.93 359 TYR A O 1
ATOM 2896 N N . GLY A 1 362 ? 63.766 120.320 82.981 1.00 87.43 360 GLY A N 1
ATOM 2897 C CA . GLY A 1 362 ? 62.958 120.879 84.061 1.00 87.04 360 GLY A CA 1
ATOM 2898 C C . GLY A 1 362 ? 62.245 119.829 84.897 1.00 85.85 360 GLY A C 1
ATOM 2899 O O . GLY A 1 362 ? 62.794 118.745 85.123 1.00 84.67 360 GLY A O 1
ATOM 2900 N N . ASP A 1 363 ? 61.091 120.171 85.385 1.00 87.79 361 ASP A N 1
ATOM 2901 C CA . ASP A 1 363 ? 60.303 119.286 86.192 1.00 89.86 361 ASP A CA 1
ATOM 2902 C C . ASP A 1 363 ? 58.871 119.722 86.152 1.00 94.11 361 ASP A C 1
ATOM 2903 O O . ASP A 1 363 ? 58.530 120.712 85.532 1.00 86.73 361 ASP A O 1
ATOM 2908 N N . GLU A 1 364 ? 58.059 119.028 86.922 1.00 100.91 362 GLU A N 1
ATOM 2909 C CA . GLU A 1 364 ? 56.641 119.269 86.948 1.00 113.13 362 GLU A CA 1
ATOM 2910 C C . GLU A 1 364 ? 56.319 120.712 87.302 1.00 115.07 362 GLU A C 1
ATOM 2911 O O . GLU A 1 364 ? 55.429 121.315 86.688 1.00 114.99 362 GLU A O 1
ATOM 2917 N N . ASN A 1 365 ? 56.995 121.230 88.325 1.00 117.08 363 ASN A N 1
ATOM 2918 C CA . ASN A 1 365 ? 56.878 122.622 88.770 1.00 116.19 363 ASN A CA 1
ATOM 2919 C C . ASN A 1 365 ? 57.501 123.745 87.965 1.00 113.66 363 ASN A C 1
ATOM 2920 O O . ASN A 1 365 ? 56.908 124.770 87.737 1.00 110.60 363 ASN A O 1
ATOM 2925 N N . THR A 1 366 ? 58.734 123.493 87.569 1.00 114.33 364 THR A N 1
ATOM 2926 C CA . THR A 1 366 ? 59.624 124.353 86.806 1.00 115.36 364 THR A CA 1
ATOM 2927 C C . THR A 1 366 ? 59.530 123.979 85.329 1.00 118.38 364 THR A C 1
ATOM 2928 O O . THR A 1 366 ? 60.155 122.996 84.901 1.00 111.42 364 THR A O 1
ATOM 2932 N N . PRO A 1 367 ? 58.752 124.711 84.516 1.00 124.51 365 PRO A N 1
ATOM 2933 C CA . PRO A 1 367 ? 58.702 124.418 83.075 1.00 127.54 365 PRO A CA 1
ATOM 2934 C C . PRO A 1 367 ? 60.100 124.785 82.587 1.00 124.81 365 PRO A C 1
ATOM 2935 O O . PRO A 1 367 ? 60.467 125.965 82.584 1.00 131.09 365 PRO A O 1
ATOM 2939 N N . GLY A 1 368 ? 60.867 123.773 82.159 1.00 117.67 366 GLY A N 1
ATOM 2940 C CA . GLY A 1 368 ? 62.306 123.848 81.922 1.00 105.03 366 GLY A CA 1
ATOM 2941 C C . GLY A 1 368 ? 62.760 124.654 80.708 1.00 96.27 366 GLY A C 1
ATOM 2942 O O . GLY A 1 368 ? 61.973 125.328 80.028 1.00 91.12 366 GLY A O 1
ATOM 2943 N N . LEU A 1 369 ? 64.066 124.567 80.421 1.00 91.39 367 LEU A N 1
ATOM 2944 C CA . LEU A 1 369 ? 64.690 125.400 79.397 1.00 89.08 367 LEU A CA 1
ATOM 2945 C C . LEU A 1 369 ? 64.452 124.894 77.976 1.00 87.68 367 LEU A C 1
ATOM 2946 O O . LEU A 1 369 ? 64.576 125.678 77.026 1.00 92.21 367 LEU A O 1
ATOM 2951 N N . ILE A 1 370 ? 64.096 123.616 77.814 1.00 77.50 368 ILE A N 1
ATOM 2952 C CA . ILE A 1 370 ? 63.858 123.052 76.488 1.00 69.44 368 ILE A CA 1
ATOM 2953 C C . ILE A 1 370 ? 62.826 123.875 75.723 1.00 62.54 368 ILE A C 1
ATOM 2954 O O . ILE A 1 370 ? 61.875 124.414 76.304 1.00 66.24 368 ILE A O 1
ATOM 2959 N N . ASN A 1 371 ? 63.032 123.987 74.408 1.00 55.62 369 ASN A N 1
ATOM 2960 C CA . ASN A 1 371 ? 62.174 124.657 73.431 1.00 58.52 369 ASN A CA 1
ATOM 2961 C C . ASN A 1 371 ? 62.167 126.170 73.594 1.00 66.50 369 ASN A C 1
ATOM 2962 O O . ASN A 1 371 ? 61.353 126.851 72.947 1.00 61.53 369 ASN A O 1
ATOM 2967 N N . SER A 1 372 ? 63.050 126.721 74.432 1.00 73.22 370 SER A N 1
ATOM 2968 C CA . SER A 1 372 ? 63.238 128.163 74.463 1.00 77.86 370 SER A CA 1
ATOM 2969 C C . SER A 1 372 ? 63.520 128.686 73.058 1.00 76.81 370 SER A C 1
ATOM 2970 O O . SER A 1 372 ? 64.206 128.051 72.256 1.00 79.96 370 SER A O 1
ATOM 2973 N N . GLU A 1 373 ? 62.977 129.861 72.749 1.00 75.50 371 GLU A N 1
ATOM 2974 C CA . GLU A 1 373 ? 63.208 130.466 71.441 1.00 75.20 371 GLU A CA 1
ATOM 2975 C C . GLU A 1 373 ? 64.610 131.063 71.332 1.00 68.04 371 GLU A C 1
ATOM 2976 O O . GLU A 1 373 ? 65.077 131.344 70.226 1.00 64.91 371 GLU A O 1
ATOM 2982 N N . GLU A 1 374 ? 65.319 131.105 72.427 1.00 64.05 372 GLU A N 1
ATOM 2983 C CA . GLU A 1 374 ? 66.650 131.563 72.387 1.00 64.84 372 GLU A CA 1
ATOM 2984 C C . GLU A 1 374 ? 67.590 130.435 71.921 1.00 62.22 372 GLU A C 1
ATOM 2985 O O . GLU A 1 374 ? 68.662 130.686 71.458 1.00 59.64 372 GLU A O 1
ATOM 2991 N N . LEU A 1 375 ? 67.144 129.196 72.038 1.00 58.65 373 LEU A N 1
ATOM 2992 C CA . LEU A 1 375 ? 67.879 128.021 71.581 1.00 52.80 373 LEU A CA 1
ATOM 2993 C C . LEU A 1 375 ? 67.567 127.631 70.140 1.00 53.07 373 LEU A C 1
ATOM 2994 O O . LEU A 1 375 ? 68.145 126.659 69.633 1.00 48.58 373 LEU A O 1
ATOM 2999 N N . GLU A 1 376 ? 66.720 128.384 69.450 1.00 56.85 374 GLU A N 1
ATOM 3000 C CA . GLU A 1 376 ? 66.468 128.075 68.053 1.00 65.99 374 GLU A CA 1
ATOM 3001 C C . GLU A 1 376 ? 67.746 128.278 67.238 1.00 59.31 374 GLU A C 1
ATOM 3002 O O . GLU A 1 376 ? 68.440 129.299 67.382 1.00 55.42 374 GLU A O 1
ATOM 3008 N N . ASP A 1 377 ? 68.073 127.279 66.414 1.00 51.15 375 ASP A N 1
ATOM 3009 C CA . ASP A 1 377 ? 69.254 127.194 65.566 1.00 50.12 375 ASP A CA 1
ATOM 3010 C C . ASP A 1 377 ? 70.501 126.852 66.364 1.00 43.38 375 ASP A C 1
ATOM 3011 O O . ASP A 1 377 ? 71.559 126.712 65.750 1.00 48.05 375 ASP A O 1
ATOM 3016 N N . VAL A 1 378 ? 70.424 126.706 67.690 1.00 38.39 376 VAL A N 1
ATOM 3017 C CA . VAL A 1 378 ? 71.583 126.337 68.497 1.00 37.46 376 VAL A CA 1
ATOM 3018 C C . VAL A 1 378 ? 71.756 124.817 68.507 1.00 38.43 376 VAL A C 1
ATOM 3019 O O . VAL A 1 378 ? 70.781 124.059 68.667 1.00 35.56 376 VAL A O 1
ATOM 3023 N N . ILE A 1 379 ? 73.002 124.358 68.359 1.00 35.59 377 ILE A N 1
ATOM 3024 C CA . ILE A 1 379 ? 73.293 122.939 68.553 1.00 36.95 377 ILE A CA 1
ATOM 3025 C C . ILE A 1 379 ? 73.175 122.598 70.033 1.00 37.48 377 ILE A C 1
ATOM 3026 O O . ILE A 1 379 ? 73.790 123.251 70.876 1.00 36.03 377 ILE A O 1
ATOM 3031 N N . LEU A 1 380 ? 72.438 121.530 70.355 1.00 38.98 378 LEU A N 1
ATOM 3032 C CA . LEU A 1 380 ? 72.233 121.125 71.746 1.00 36.97 378 LEU A CA 1
ATOM 3033 C C . LEU A 1 380 ? 73.134 119.935 71.984 1.00 38.61 378 LEU A C 1
ATOM 3034 O O . LEU A 1 380 ? 72.882 118.832 71.473 1.00 34.14 378 LEU A O 1
ATOM 3039 N N . MET A 1 381 ? 74.221 120.155 72.710 1.00 33.21 379 MET A N 1
ATOM 3040 C CA . MET A 1 381 ? 75.235 119.120 72.828 1.00 33.19 379 MET A CA 1
ATOM 3041 C C . MET A 1 381 ? 74.926 118.270 74.054 1.00 37.94 379 MET A C 1
ATOM 3042 O O . MET A 1 381 ? 75.008 118.761 75.189 1.00 34.56 379 MET A O 1
ATOM 3047 N N . LEU A 1 382 ? 74.525 117.013 73.819 1.00 30.68 380 LEU A N 1
ATOM 3048 C CA . LEU A 1 382 ? 74.340 116.035 74.881 1.00 35.63 380 LEU A CA 1
ATOM 3049 C C . LEU A 1 382 ? 75.704 115.473 75.274 1.00 39.87 380 LEU A C 1
ATOM 3050 O O . LEU A 1 382 ? 76.700 115.622 74.554 1.00 37.55 380 LEU A O 1
ATOM 3055 N N . CYS A 1 383 ? 75.755 114.809 76.421 1.00 34.18 381 CYS A N 1
ATOM 3056 C CA . CYS A 1 383 ? 77.037 114.340 76.923 1.00 33.72 381 CYS A CA 1
ATOM 3057 C C . CYS A 1 383 ? 76.844 112.930 77.438 1.00 34.18 381 CYS A C 1
ATOM 3058 O O . CYS A 1 383 ? 75.744 112.579 77.892 1.00 32.83 381 CYS A O 1
ATOM 3061 N N . ASP A 1 384 ? 77.901 112.117 77.343 1.00 32.28 382 ASP A N 1
ATOM 3062 C CA . ASP A 1 384 ? 77.902 110.838 78.049 1.00 34.12 382 ASP A CA 1
ATOM 3063 C C . ASP A 1 384 ? 78.101 111.080 79.550 1.00 33.20 382 ASP A C 1
ATOM 3064 O O . ASP A 1 384 ? 78.133 112.216 80.031 1.00 32.00 382 ASP A O 1
ATOM 3069 N N . ASP A 1 385 ? 78.213 109.992 80.317 1.00 30.53 383 ASP A N 1
ATOM 3070 C CA . ASP A 1 385 ? 78.308 110.105 81.756 1.00 31.11 383 ASP A CA 1
ATOM 3071 C C . ASP A 1 385 ? 79.759 110.216 82.231 1.00 34.99 383 ASP A C 1
ATOM 3072 O O . ASP A 1 385 ? 80.028 109.962 83.408 1.00 31.02 383 ASP A O 1
ATOM 3077 N N . ASN A 1 386 ? 80.693 110.552 81.331 1.00 28.09 384 ASN A N 1
ATOM 3078 C CA . ASN A 1 386 ? 82.116 110.763 81.588 1.00 27.51 384 ASN A CA 1
ATOM 3079 C C . ASN A 1 386 ? 82.814 109.413 81.591 1.00 29.29 384 ASN A C 1
ATOM 3080 O O . ASN A 1 386 ? 84.039 109.368 81.690 1.00 29.32 384 ASN A O 1
ATOM 3085 N N . HIS A 1 387 ? 82.076 108.317 81.412 1.00 26.97 385 HIS A N 1
ATOM 3086 C CA . HIS A 1 387 ? 82.660 106.988 81.396 1.00 30.04 385 HIS A CA 1
ATOM 3087 C C . HIS A 1 387 ? 82.299 106.218 80.147 1.00 33.29 385 HIS A C 1
ATOM 3088 O O . HIS A 1 387 ? 82.524 105.010 80.095 1.00 30.99 385 HIS A O 1
ATOM 3095 N N . GLY A 1 388 ? 81.750 106.891 79.139 1.00 30.17 386 GLY A N 1
ATOM 3096 C CA . GLY A 1 388 ? 81.502 106.235 77.878 1.00 28.34 386 GLY A CA 1
ATOM 3097 C C . GLY A 1 388 ? 80.120 105.641 77.728 1.00 31.25 386 GLY A C 1
ATOM 3098 O O . GLY A 1 388 ? 79.879 104.911 76.748 1.00 29.14 386 GLY A O 1
ATOM 3099 N N . ASN A 1 389 ? 79.199 105.967 78.628 1.00 27.07 387 ASN A N 1
ATOM 3100 C CA . ASN A 1 389 ? 77.804 105.548 78.547 1.00 29.21 387 ASN A CA 1
ATOM 3101 C C . ASN A 1 389 ? 76.970 106.787 78.262 1.00 27.71 387 ASN A C 1
ATOM 3102 O O . ASN A 1 389 ? 77.034 107.756 79.023 1.00 31.86 387 ASN A O 1
ATOM 3107 N N . LEU A 1 390 ? 76.211 106.770 77.168 1.00 30.72 388 LEU A N 1
ATOM 3108 C CA . LEU A 1 390 ? 75.333 107.905 76.901 1.00 33.56 388 LEU A CA 1
ATOM 3109 C C . LEU A 1 390 ? 74.387 108.133 78.071 1.00 35.46 388 LEU A C 1
ATOM 3110 O O . LEU A 1 390 ? 74.149 107.245 78.896 1.00 32.71 388 LEU A O 1
ATOM 3115 N N . ARG A 1 391 ? 73.836 109.343 78.111 1.00 29.21 389 ARG A N 1
ATOM 3116 C CA . ARG A 1 391 ? 72.759 109.706 79.016 1.00 36.15 389 ARG A CA 1
ATOM 3117 C C . ARG A 1 391 ? 71.463 109.808 78.219 1.00 36.53 389 ARG A C 1
ATOM 3118 O O . ARG A 1 391 ? 71.164 108.920 77.412 1.00 40.52 389 ARG A O 1
ATOM 3126 N N . THR A 1 392 ? 70.670 110.850 78.432 1.00 35.94 390 THR A N 1
ATOM 3127 C CA . THR A 1 392 ? 69.434 110.950 77.666 1.00 36.36 390 THR A CA 1
ATOM 3128 C C . THR A 1 392 ? 69.731 111.376 76.236 1.00 39.52 390 THR A C 1
ATOM 3129 O O . THR A 1 392 ? 70.806 111.903 75.918 1.00 39.68 390 THR A O 1
ATOM 3133 N N . LEU A 1 393 ? 68.764 111.116 75.366 1.00 37.36 391 LEU A N 1
ATOM 3134 C CA . LEU A 1 393 ? 68.910 111.280 73.931 1.00 35.11 391 LEU A CA 1
ATOM 3135 C C . LEU A 1 393 ? 67.619 111.903 73.415 1.00 37.89 391 LEU A C 1
ATOM 3136 O O . LEU A 1 393 ? 66.585 111.855 74.095 1.00 39.73 391 LEU A O 1
ATOM 3141 N N . PRO A 1 394 ? 67.632 112.466 72.208 1.00 37.51 392 PRO A N 1
ATOM 3142 C CA . PRO A 1 394 ? 66.424 113.148 71.716 1.00 41.90 392 PRO A CA 1
ATOM 3143 C C . PRO A 1 394 ? 65.226 112.205 71.567 1.00 45.84 392 PRO A C 1
ATOM 3144 O O . PRO A 1 394 ? 65.335 111.110 71.005 1.00 45.28 392 PRO A O 1
ATOM 3148 N N . THR A 1 395 ? 64.081 112.629 72.105 1.00 44.91 393 THR A N 1
ATOM 3149 C CA . THR A 1 395 ? 62.806 112.030 71.749 1.00 47.68 393 THR A CA 1
ATOM 3150 C C . THR A 1 395 ? 62.448 112.434 70.316 1.00 51.64 393 THR A C 1
ATOM 3151 O O . THR A 1 395 ? 63.049 113.339 69.718 1.00 41.97 393 THR A O 1
ATOM 3155 N N . GLU A 1 396 ? 61.401 111.803 69.791 1.00 56.11 394 GLU A N 1
ATOM 3156 C CA . GLU A 1 396 ? 60.961 112.066 68.427 1.00 59.28 394 GLU A CA 1
ATOM 3157 C C . GLU A 1 396 ? 60.567 113.527 68.273 1.00 51.80 394 GLU A C 1
ATOM 3158 O O . GLU A 1 396 ? 60.883 114.156 67.263 1.00 53.83 394 GLU A O 1
ATOM 3164 N N . ASP A 1 397 ? 59.878 114.071 69.271 1.00 47.75 395 ASP A N 1
ATOM 3165 C CA . ASP A 1 397 ? 59.502 115.484 69.222 1.00 53.16 395 ASP A CA 1
ATOM 3166 C C . ASP A 1 397 ? 60.737 116.384 69.244 1.00 50.21 395 ASP A C 1
ATOM 3167 O O . ASP A 1 397 ? 60.827 117.338 68.467 1.00 49.91 395 ASP A O 1
ATOM 3172 N N . MET A 1 398 ? 61.727 116.058 70.092 1.00 45.37 396 MET A N 1
ATOM 3173 C CA . MET A 1 398 ? 62.973 116.819 70.130 1.00 46.08 396 MET A CA 1
ATOM 3174 C C . MET A 1 398 ? 63.735 116.763 68.813 1.00 42.76 396 MET A C 1
ATOM 3175 O O . MET A 1 398 ? 64.515 117.674 68.515 1.00 39.95 396 MET A O 1
ATOM 3180 N N . ARG A 1 399 ? 63.562 115.701 68.024 1.00 39.93 397 ARG A N 1
ATOM 3181 C CA . ARG A 1 399 ? 64.345 115.621 66.802 1.00 39.11 397 ARG A CA 1
ATOM 3182 C C . ARG A 1 399 ? 63.885 116.621 65.758 1.00 46.73 397 ARG A C 1
ATOM 3183 O O . ARG A 1 399 ? 64.561 116.788 64.740 1.00 50.71 397 ARG A O 1
ATOM 3191 N N . LYS A 1 400 ? 62.774 117.305 66.005 1.00 48.11 398 LYS A N 1
ATOM 3192 C CA . LYS A 1 400 ? 62.342 118.413 65.162 1.00 54.65 398 LYS A CA 1
ATOM 3193 C C . LYS A 1 400 ? 63.199 119.668 65.341 1.00 52.65 398 LYS A C 1
ATOM 3194 O O . LYS A 1 400 ? 63.036 120.627 64.575 1.00 53.04 398 LYS A O 1
ATOM 3200 N N . HIS A 1 401 ? 64.095 119.690 66.325 1.00 47.27 399 HIS A N 1
ATOM 3201 C CA . HIS A 1 401 ? 64.776 120.926 66.712 1.00 43.71 399 HIS A CA 1
ATOM 3202 C C . HIS A 1 401 ? 65.713 121.376 65.608 1.00 43.89 399 HIS A C 1
ATOM 3203 O O . HIS A 1 401 ? 66.629 120.651 65.205 1.00 45.86 399 HIS A O 1
ATOM 3210 N N . SER A 1 402 ? 65.468 122.560 65.085 1.00 45.19 400 SER A N 1
ATOM 3211 C CA . SER A 1 402 ? 66.386 123.121 64.118 1.00 53.70 400 SER A CA 1
ATOM 3212 C C . SER A 1 402 ? 67.641 123.574 64.852 1.00 53.38 400 SER A C 1
ATOM 3213 O O . SER A 1 402 ? 67.572 124.261 65.875 1.00 62.70 400 SER A O 1
ATOM 3216 N N . GLY A 1 403 ? 68.796 123.196 64.335 1.00 45.72 401 GLY A N 1
ATOM 3217 C CA . GLY A 1 403 ? 70.039 123.345 65.044 1.00 43.50 401 GLY A CA 1
ATOM 3218 C C . GLY A 1 403 ? 70.661 122.005 65.372 1.00 39.39 401 GLY A C 1
ATOM 3219 O O . GLY A 1 403 ? 71.885 121.912 65.499 1.00 40.89 401 GLY A O 1
ATOM 3220 N N . GLY A 1 404 ? 69.837 120.967 65.490 1.00 33.17 402 GLY A N 1
ATOM 3221 C CA . GLY A 1 404 ? 70.380 119.635 65.711 1.00 33.85 402 GLY A CA 1
ATOM 3222 C C . GLY A 1 404 ? 71.033 119.449 67.080 1.00 33.98 402 GLY A C 1
ATOM 3223 O O . GLY A 1 404 ? 70.955 120.294 67.989 1.00 37.91 402 GLY A O 1
ATOM 3224 N N . TYR A 1 405 ? 71.714 118.311 67.207 1.00 30.71 403 TYR A N 1
ATOM 3225 C CA . TYR A 1 405 ? 72.234 117.836 68.480 1.00 32.93 403 TYR A CA 1
ATOM 3226 C C . TYR A 1 405 ? 73.691 117.445 68.338 1.00 34.25 403 TYR A C 1
ATOM 3227 O O . TYR A 1 405 ? 74.164 117.042 67.257 1.00 35.15 403 TYR A O 1
ATOM 3236 N N . GLY A 1 406 ? 74.385 117.529 69.459 1.00 31.92 404 GLY A N 1
ATOM 3237 C CA . GLY A 1 406 ? 75.767 117.117 69.549 1.00 28.44 404 GLY A CA 1
ATOM 3238 C C . GLY A 1 406 ? 75.978 116.024 70.577 1.00 29.86 404 GLY A C 1
ATOM 3239 O O . GLY A 1 406 ? 75.130 115.809 71.445 1.00 30.97 404 GLY A O 1
ATOM 3240 N N . MET A 1 407 ? 77.102 115.333 70.506 1.00 30.49 405 MET A N 1
ATOM 3241 C CA . MET A 1 407 ? 77.461 114.366 71.544 1.00 28.81 405 MET A CA 1
ATOM 3242 C C . MET A 1 407 ? 78.905 114.601 71.945 1.00 32.19 405 MET A C 1
ATOM 3243 O O . MET A 1 407 ? 79.800 114.685 71.089 1.00 28.23 405 MET A O 1
ATOM 3248 N N . TYR A 1 408 ? 79.122 114.718 73.251 1.00 30.16 406 TYR A N 1
ATOM 3249 C CA . TYR A 1 408 ? 80.442 114.837 73.853 1.00 30.44 406 TYR A CA 1
ATOM 3250 C C . TYR A 1 408 ? 80.730 113.529 74.586 1.00 31.60 406 TYR A C 1
ATOM 3251 O O . TYR A 1 408 ? 80.032 113.186 75.545 1.00 29.56 406 TYR A O 1
ATOM 3260 N N . TYR A 1 409 ? 81.725 112.786 74.099 1.00 25.04 407 TYR A N 1
ATOM 3261 C CA . TYR A 1 409 ? 82.054 111.422 74.499 1.00 24.56 407 TYR A CA 1
ATOM 3262 C C . TYR A 1 409 ? 83.443 111.443 75.135 1.00 26.43 407 TYR A C 1
ATOM 3263 O O . TYR A 1 409 ? 84.210 112.383 74.921 1.00 28.76 407 TYR A O 1
ATOM 3272 N N . HIS A 1 410 ? 83.737 110.476 76.021 1.00 27.45 408 HIS A N 1
ATOM 3273 C CA . HIS A 1 410 ? 85.020 110.439 76.733 1.00 28.41 408 HIS A CA 1
ATOM 3274 C C . HIS A 1 410 ? 85.786 109.147 76.446 1.00 29.80 408 HIS A C 1
ATOM 3275 O O . HIS A 1 410 ? 85.253 108.049 76.634 1.00 29.47 408 HIS A O 1
ATOM 3282 N N . PHE A 1 411 ? 87.049 109.290 76.029 1.00 30.57 409 PHE A N 1
ATOM 3283 C CA . PHE A 1 411 ? 88.076 108.256 76.096 1.00 29.83 409 PHE A CA 1
ATOM 3284 C C . PHE A 1 411 ? 89.009 108.473 77.269 1.00 31.79 409 PHE A C 1
ATOM 3285 O O . PHE A 1 411 ? 89.931 107.677 77.449 1.00 32.93 409 PHE A O 1
ATOM 3293 N N . ASP A 1 412 ? 88.822 109.559 78.032 1.00 29.46 410 ASP A N 1
ATOM 3294 C CA . ASP A 1 412 ? 89.751 110.030 79.056 1.00 29.39 410 ASP A CA 1
ATOM 3295 C C . ASP A 1 412 ? 88.950 110.920 79.985 1.00 28.90 410 ASP A C 1
ATOM 3296 O O . ASP A 1 412 ? 88.124 111.701 79.516 1.00 30.91 410 ASP A O 1
ATOM 3301 N N . TYR A 1 413 ? 89.143 110.783 81.290 1.00 26.51 411 TYR A N 1
ATOM 3302 C CA . TYR A 1 413 ? 88.372 111.603 82.207 1.00 29.68 411 TYR A CA 1
ATOM 3303 C C . TYR A 1 413 ? 89.113 111.789 83.522 1.00 30.42 411 TYR A C 1
ATOM 3304 O O . TYR A 1 413 ? 89.589 110.827 84.123 1.00 28.85 411 TYR A O 1
ATOM 3313 N N . HIS A 1 414 ? 89.126 113.008 84.002 1.00 29.63 412 HIS A N 1
ATOM 3314 C CA . HIS A 1 414 ? 89.722 113.357 85.287 1.00 31.14 412 HIS A CA 1
ATOM 3315 C C . HIS A 1 414 ? 88.554 113.685 86.206 1.00 34.36 412 HIS A C 1
ATOM 3316 O O . HIS A 1 414 ? 88.012 114.790 86.144 1.00 32.43 412 HIS A O 1
ATOM 3323 N N . GLY A 1 415 ? 88.163 112.753 87.066 1.00 27.51 413 GLY A N 1
ATOM 3324 C CA . GLY A 1 415 ? 87.001 112.975 87.915 1.00 28.61 413 GLY A CA 1
ATOM 3325 C C . GLY A 1 415 ? 86.567 111.661 88.530 1.00 33.94 413 GLY A C 1
ATOM 3326 O O . GLY A 1 415 ? 87.295 110.674 88.461 1.00 31.40 413 GLY A O 1
ATOM 3327 N N . GLY A 1 416 ? 85.376 111.655 89.131 1.00 30.63 414 GLY A N 1
ATOM 3328 C CA . GLY A 1 416 ? 84.891 110.457 89.806 1.00 32.66 414 GLY A CA 1
ATOM 3329 C C . GLY A 1 416 ? 84.156 109.458 88.910 1.00 35.86 414 GLY A C 1
ATOM 3330 O O . GLY A 1 416 ? 83.744 109.794 87.797 1.00 31.69 414 GLY A O 1
ATOM 3331 N N . PRO A 1 417 ? 83.956 108.198 89.391 1.00 32.50 415 PRO A N 1
ATOM 3332 C CA . PRO A 1 417 ? 84.470 107.688 90.687 1.00 34.75 415 PRO A CA 1
ATOM 3333 C C . PRO A 1 417 ? 85.988 107.499 90.722 1.00 33.57 415 PRO A C 1
ATOM 3334 O O . PRO A 1 417 ? 86.560 107.581 91.797 1.00 32.50 415 PRO A O 1
ATOM 3338 N N . VAL A 1 418 ? 86.612 107.179 89.589 1.00 29.67 416 VAL A N 1
ATOM 3339 C CA . VAL A 1 418 ? 88.063 106.998 89.452 1.00 33.81 416 VAL A CA 1
ATOM 3340 C C . VAL A 1 418 ? 88.451 107.560 88.079 1.00 31.10 416 VAL A C 1
ATOM 3341 O O . VAL A 1 418 ? 87.856 107.182 87.058 1.00 34.33 416 VAL A O 1
ATOM 3345 N N . SER A 1 419 ? 89.493 108.374 88.043 1.00 29.56 417 SER A N 1
ATOM 3346 C CA . SER A 1 419 ? 89.958 108.931 86.784 1.00 29.73 417 SER A CA 1
ATOM 3347 C C . SER A 1 419 ? 90.557 107.830 85.919 1.00 31.17 417 SER A C 1
ATOM 3348 O O . SER A 1 419 ? 90.949 106.767 86.403 1.00 29.79 417 SER A O 1
ATOM 3351 N N . TYR A 1 420 ? 90.601 108.086 84.612 1.00 26.81 418 TYR A N 1
ATOM 3352 C CA . TYR A 1 420 ? 91.329 107.216 83.702 1.00 28.73 418 TYR A CA 1
ATOM 3353 C C . TYR A 1 420 ? 91.998 108.101 82.665 1.00 32.69 418 TYR A C 1
ATOM 3354 O O . TYR A 1 420 ? 91.337 108.785 81.850 1.00 31.97 418 TYR A O 1
ATOM 3363 N N . GLU A 1 421 ? 93.323 108.130 82.732 1.00 32.25 419 GLU A N 1
ATOM 3364 C CA . GLU A 1 421 ? 94.054 109.133 81.968 1.00 36.35 419 GLU A CA 1
ATOM 3365 C C . GLU A 1 421 ? 95.430 108.670 81.524 1.00 37.56 419 GLU A C 1
ATOM 3366 O O . GLU A 1 421 ? 96.188 109.506 81.029 1.00 39.43 419 GLU A O 1
ATOM 3372 N N . TRP A 1 422 ? 95.808 107.400 81.710 1.00 31.29 420 TRP A N 1
ATOM 3373 C CA . TRP A 1 422 ? 97.194 107.020 81.474 1.00 32.80 420 TRP A CA 1
ATOM 3374 C C . TRP A 1 422 ? 97.384 106.439 80.064 1.00 35.00 420 TRP A C 1
ATOM 3375 O O . TRP A 1 422 ? 98.107 106.998 79.231 1.00 36.22 420 TRP A O 1
ATOM 3386 N N . ILE A 1 423 ? 96.763 105.296 79.810 1.00 26.14 421 ILE A N 1
ATOM 3387 C CA . ILE A 1 423 ? 96.827 104.605 78.525 1.00 31.65 421 ILE A CA 1
ATOM 3388 C C . ILE A 1 423 ? 95.402 104.265 78.129 1.00 30.77 421 ILE A C 1
ATOM 3389 O O . ILE A 1 423 ? 94.575 103.968 79.000 1.00 34.09 421 ILE A O 1
ATOM 3394 N N . ASN A 1 424 ? 95.111 104.305 76.823 1.00 33.12 422 ASN A N 1
ATOM 3395 C CA . ASN A 1 424 ? 93.808 103.886 76.269 1.00 29.85 422 ASN A CA 1
ATOM 3396 C C . ASN A 1 424 ? 93.247 102.661 76.989 1.00 29.82 422 ASN A C 1
ATOM 3397 O O . ASN A 1 424 ? 93.929 101.635 77.127 1.00 31.36 422 ASN A O 1
ATOM 3402 N N . SER A 1 425 ? 91.979 102.759 77.423 1.00 28.15 423 SER A N 1
ATOM 3403 C CA . SER A 1 425 ? 91.243 101.622 77.971 1.00 29.39 423 SER A CA 1
ATOM 3404 C C . SER A 1 425 ? 89.847 101.531 77.356 1.00 35.52 423 SER A C 1
ATOM 3405 O O . SER A 1 425 ? 88.950 100.920 77.952 1.00 34.50 423 SER A O 1
ATOM 3408 N N . SER A 1 426 ? 89.640 102.145 76.184 1.00 29.77 424 SER A N 1
ATOM 3409 C CA . SER A 1 426 ? 88.386 102.083 75.449 1.00 32.63 424 SER A CA 1
ATOM 3410 C C . SER A 1 426 ? 88.413 100.985 74.381 1.00 34.42 424 SER A C 1
ATOM 3411 O O . SER A 1 426 ? 89.464 100.576 73.874 1.00 36.24 424 SER A O 1
ATOM 3414 N N . TYR A 1 427 ? 87.230 100.512 74.040 1.00 31.89 425 TYR A N 1
ATOM 3415 C CA . TYR A 1 427 ? 87.071 99.249 73.313 1.00 28.25 425 TYR A CA 1
ATOM 3416 C C . TYR A 1 427 ? 86.117 99.497 72.162 1.00 22.35 425 TYR A C 1
ATOM 3417 O O . TYR A 1 427 ? 84.996 99.948 72.392 1.00 32.48 425 TYR A O 1
ATOM 3426 N N . LEU A 1 428 ? 86.536 99.183 70.929 1.00 25.17 426 LEU A N 1
ATOM 3427 C CA . LEU A 1 428 ? 85.747 99.577 69.759 1.00 25.53 426 LEU A CA 1
ATOM 3428 C C . LEU A 1 428 ? 84.307 99.094 69.778 1.00 28.93 426 LEU A C 1
ATOM 3429 O O . LEU A 1 428 ? 83.417 99.898 69.442 1.00 29.61 426 LEU A O 1
ATOM 3434 N N . PRO A 1 429 ? 83.996 97.844 70.158 1.00 29.62 427 PRO A N 1
ATOM 3435 C CA . PRO A 1 429 ? 82.584 97.417 70.168 1.00 26.49 427 PRO A CA 1
ATOM 3436 C C . PRO A 1 429 ? 81.687 98.279 71.007 1.00 26.11 427 PRO A C 1
ATOM 3437 O O . PRO A 1 429 ? 80.530 98.522 70.635 1.00 30.32 427 PRO A O 1
ATOM 3441 N N . LYS A 1 430 ? 82.182 98.726 72.165 1.00 27.28 428 LYS A N 1
ATOM 3442 C CA . LYS A 1 430 ? 81.412 99.611 73.017 1.00 29.10 428 LYS A CA 1
ATOM 3443 C C . LYS A 1 430 ? 81.233 100.984 72.371 1.00 31.73 428 LYS A C 1
ATOM 3444 O O . LYS A 1 430 ? 80.128 101.555 72.380 1.00 30.43 428 LYS A O 1
ATOM 3450 N N . ILE A 1 431 ? 82.312 101.534 71.820 1.00 26.67 429 ILE A N 1
ATOM 3451 C CA . ILE A 1 431 ? 82.212 102.829 71.130 1.00 29.97 429 ILE A CA 1
ATOM 3452 C C . ILE A 1 431 ? 81.211 102.747 69.997 1.00 29.80 429 ILE A C 1
ATOM 3453 O O . ILE A 1 431 ? 80.405 103.671 69.794 1.00 32.18 429 ILE A O 1
ATOM 3458 N N . TRP A 1 432 ? 81.284 101.663 69.193 1.00 31.71 430 TRP A N 1
ATOM 3459 C CA . TRP A 1 432 ? 80.347 101.508 68.086 1.00 28.60 430 TRP A CA 1
ATOM 3460 C C . TRP A 1 432 ? 78.914 101.469 68.603 1.00 29.37 430 TRP A C 1
ATOM 3461 O O . TRP A 1 432 ? 78.033 102.155 68.073 1.00 31.61 430 TRP A O 1
ATOM 3472 N N . GLU A 1 433 ? 78.665 100.683 69.660 1.00 30.05 431 GLU A N 1
ATOM 3473 C CA . GLU A 1 433 ? 77.298 100.530 70.148 1.00 32.51 431 GLU A CA 1
ATOM 3474 C C . GLU A 1 433 ? 76.746 101.857 70.670 1.00 29.85 431 GLU A C 1
ATOM 3475 O O . GLU A 1 433 ? 75.585 102.196 70.438 1.00 29.77 431 GLU A O 1
ATOM 3481 N N . GLN A 1 434 ? 77.538 102.579 71.437 1.00 27.57 432 GLN A N 1
ATOM 3482 C CA . GLN A 1 434 ? 77.040 103.832 72.001 1.00 29.51 432 GLN A CA 1
ATOM 3483 C C . GLN A 1 434 ? 76.894 104.902 70.917 1.00 30.22 432 GLN A C 1
ATOM 3484 O O . GLN A 1 434 ? 75.867 105.595 70.838 1.00 34.35 432 GLN A O 1
ATOM 3490 N N . MET A 1 435 ? 77.938 105.104 70.105 1.00 31.84 433 MET A N 1
ATOM 3491 C CA . MET A 1 435 ? 77.866 106.207 69.142 1.00 32.97 433 MET A CA 1
ATOM 3492 C C . MET A 1 435 ? 76.904 105.916 68.003 1.00 33.30 433 MET A C 1
ATOM 3493 O O . MET A 1 435 ? 76.280 106.851 67.500 1.00 33.80 433 MET A O 1
ATOM 3498 N N . THR A 1 436 ? 76.700 104.637 67.600 1.00 28.45 434 THR A N 1
ATOM 3499 C CA . THR A 1 436 ? 75.643 104.422 66.616 1.00 28.89 434 THR A CA 1
ATOM 3500 C C . THR A 1 436 ? 74.266 104.632 67.215 1.00 31.04 434 THR A C 1
ATOM 3501 O O . THR A 1 436 ? 73.353 105.067 66.507 1.00 30.72 434 THR A O 1
ATOM 3505 N N . MET A 1 437 ? 74.081 104.312 68.497 1.00 30.16 435 MET A N 1
ATOM 3506 C CA . MET A 1 437 ? 72.798 104.611 69.118 1.00 33.56 435 MET A CA 1
ATOM 3507 C C . MET A 1 437 ? 72.523 106.119 69.138 1.00 32.68 435 MET A C 1
ATOM 3508 O O . MET A 1 437 ? 71.383 106.559 68.915 1.00 33.40 435 MET A O 1
ATOM 3513 N N . ALA A 1 438 ? 73.545 106.925 69.418 1.00 32.53 436 ALA A N 1
ATOM 3514 C CA . ALA A 1 438 ? 73.363 108.381 69.409 1.00 31.13 436 ALA A CA 1
ATOM 3515 C C . ALA A 1 438 ? 72.949 108.869 68.026 1.00 33.31 436 ALA A C 1
ATOM 3516 O O . ALA A 1 438 ? 72.027 109.690 67.888 1.00 31.26 436 ALA A O 1
ATOM 3518 N N . TYR A 1 439 ? 73.565 108.315 66.973 1.00 30.56 437 TYR A N 1
ATOM 3519 C CA . TYR A 1 439 ? 73.149 108.661 65.614 1.00 32.77 437 TYR A CA 1
ATOM 3520 C C . TYR A 1 439 ? 71.721 108.215 65.335 1.00 33.86 437 TYR A C 1
ATOM 3521 O O . TYR A 1 439 ? 70.939 108.947 64.720 1.00 35.52 437 TYR A O 1
ATOM 3530 N N . ASP A 1 440 ? 71.374 106.997 65.755 1.00 33.01 438 ASP A N 1
ATOM 3531 C CA . ASP A 1 440 ? 70.020 106.481 65.578 1.00 36.71 438 ASP A CA 1
ATOM 3532 C C . ASP A 1 440 ? 68.978 107.361 66.261 1.00 36.18 438 ASP A C 1
ATOM 3533 O O . ASP A 1 440 ? 67.832 107.438 65.809 1.00 35.41 438 ASP A O 1
ATOM 3538 N N . PHE A 1 441 ? 69.319 107.973 67.381 1.00 31.47 439 PHE A N 1
ATOM 3539 C CA . PHE A 1 441 ? 68.381 108.877 68.032 1.00 34.95 439 PHE A CA 1
ATOM 3540 C C . PHE A 1 441 ? 68.451 110.302 67.464 1.00 37.49 439 PHE A C 1
ATOM 3541 O O . PHE A 1 441 ? 67.882 111.222 68.062 1.00 39.76 439 PHE A O 1
ATOM 3549 N N . GLY A 1 442 ? 69.176 110.513 66.372 1.00 35.01 440 GLY A N 1
ATOM 3550 C CA . GLY A 1 442 ? 69.186 111.808 65.728 1.00 37.08 440 GLY A CA 1
ATOM 3551 C C . GLY A 1 442 ? 70.234 112.767 66.243 1.00 38.71 440 GLY A C 1
ATOM 3552 O O . GLY A 1 442 ? 70.061 113.976 66.097 1.00 40.09 440 GLY A O 1
ATOM 3553 N N . VAL A 1 443 ? 71.326 112.277 66.817 1.00 34.67 441 VAL A N 1
ATOM 3554 C CA . VAL A 1 443 ? 72.437 113.129 67.247 1.00 36.36 441 VAL A CA 1
ATOM 3555 C C . VAL A 1 443 ? 73.456 113.121 66.121 1.00 38.03 441 VAL A C 1
ATOM 3556 O O . VAL A 1 443 ? 74.320 112.240 66.056 1.00 38.48 441 VAL A O 1
ATOM 3560 N N . ARG A 1 444 ? 73.390 114.122 65.255 1.00 30.36 442 ARG A N 1
ATOM 3561 C CA . ARG A 1 444 ? 74.104 114.033 63.994 1.00 35.48 442 ARG A CA 1
ATOM 3562 C C . ARG A 1 444 ? 74.836 115.297 63.592 1.00 36.79 442 ARG A C 1
ATOM 3563 O O . ARG A 1 444 ? 75.488 115.292 62.547 1.00 33.47 442 ARG A O 1
ATOM 3571 N N . ASP A 1 445 ? 74.760 116.370 64.367 1.00 35.30 443 ASP A N 1
ATOM 3572 C CA . ASP A 1 445 ? 75.384 117.613 63.933 1.00 35.66 443 ASP A CA 1
ATOM 3573 C C . ASP A 1 445 ? 76.790 117.807 64.474 1.00 37.04 443 ASP A C 1
ATOM 3574 O O . ASP A 1 445 ? 77.639 118.386 63.789 1.00 32.09 443 ASP A O 1
ATOM 3579 N N . LEU A 1 446 ? 77.080 117.311 65.668 1.00 33.16 444 LEU A N 1
ATOM 3580 C CA . LEU A 1 446 ? 78.404 117.543 66.220 1.00 30.88 444 LEU A CA 1
ATOM 3581 C C . LEU A 1 446 ? 78.793 116.347 67.071 1.00 29.53 444 LEU A C 1
ATOM 3582 O O . LEU A 1 446 ? 77.995 115.900 67.896 1.00 33.49 444 LEU A O 1
ATOM 3587 N N . TRP A 1 447 ? 80.018 115.842 66.892 1.00 27.73 445 TRP A N 1
ATOM 3588 C CA . TRP A 1 447 ? 80.541 114.758 67.712 1.00 31.56 445 TRP A CA 1
ATOM 3589 C C . TRP A 1 447 ? 81.934 115.161 68.150 1.00 30.45 445 TRP A C 1
ATOM 3590 O O . TRP A 1 447 ? 82.801 115.405 67.300 1.00 30.49 445 TRP A O 1
ATOM 3601 N N . ILE A 1 448 ? 82.189 115.173 69.453 1.00 27.73 446 ILE A N 1
ATOM 3602 C CA . ILE A 1 448 ? 83.544 115.458 69.902 1.00 27.40 446 ILE A CA 1
ATOM 3603 C C . ILE A 1 448 ? 83.907 114.480 71.027 1.00 29.36 446 ILE A C 1
ATOM 3604 O O . ILE A 1 448 ? 83.059 114.123 71.851 1.00 30.79 446 ILE A O 1
ATOM 3609 N N . VAL A 1 449 ? 85.157 114.018 71.056 1.00 25.25 447 VAL A N 1
ATOM 3610 C CA . VAL A 1 449 ? 85.575 113.072 72.094 1.00 25.02 447 VAL A CA 1
ATOM 3611 C C . VAL A 1 449 ? 86.721 113.659 72.900 1.00 29.11 447 VAL A C 1
ATOM 3612 O O . VAL A 1 449 ? 87.645 114.248 72.350 1.00 28.96 447 VAL A O 1
ATOM 3616 N N . ASN A 1 450 ? 86.650 113.504 74.225 1.00 28.04 448 ASN A N 1
ATOM 3617 C CA . ASN A 1 450 ? 87.770 113.841 75.091 1.00 30.02 448 ASN A CA 1
ATOM 3618 C C . ASN A 1 450 ? 88.859 112.778 74.974 1.00 30.06 448 ASN A C 1
ATOM 3619 O O . ASN A 1 450 ? 88.640 111.612 75.352 1.00 29.64 448 ASN A O 1
ATOM 3624 N N . VAL A 1 451 ? 90.037 113.169 74.477 1.00 29.46 449 VAL A N 1
ATOM 3625 C CA . VAL A 1 451 ? 91.120 112.204 74.247 1.00 32.85 449 VAL A CA 1
ATOM 3626 C C . VAL A 1 451 ? 92.286 112.440 75.188 1.00 33.19 449 VAL A C 1
ATOM 3627 O O . VAL A 1 451 ? 93.376 111.946 74.923 1.00 32.42 449 VAL A O 1
ATOM 3631 N N . GLY A 1 452 ? 92.091 113.205 76.268 1.00 35.93 450 GLY A N 1
ATOM 3632 C CA . GLY A 1 452 ? 93.199 113.436 77.184 1.00 38.17 450 GLY A CA 1
ATOM 3633 C C . GLY A 1 452 ? 94.422 114.025 76.500 1.00 38.02 450 GLY A C 1
ATOM 3634 O O . GLY A 1 452 ? 94.319 115.042 75.808 1.00 35.25 450 GLY A O 1
ATOM 3635 N N . ASP A 1 453 ? 95.577 113.375 76.659 1.00 35.47 451 ASP A N 1
ATOM 3636 C CA . ASP A 1 453 ? 96.825 113.813 76.048 1.00 40.01 451 ASP A CA 1
ATOM 3637 C C . ASP A 1 453 ? 97.041 113.193 74.681 1.00 39.64 451 ASP A C 1
ATOM 3638 O O . ASP A 1 453 ? 98.169 113.227 74.188 1.00 42.04 451 ASP A O 1
ATOM 3643 N N . ILE A 1 454 ? 95.989 112.627 74.078 1.00 35.25 452 ILE A N 1
ATOM 3644 C CA . ILE A 1 454 ? 95.959 112.051 72.729 1.00 35.62 452 ILE A CA 1
ATOM 3645 C C . ILE A 1 454 ? 96.730 110.744 72.628 1.00 36.57 452 ILE A C 1
ATOM 3646 O O . ILE A 1 454 ? 96.224 109.764 72.075 1.00 39.27 452 ILE A O 1
ATOM 3651 N N . ALA A 1 455 ? 97.964 110.721 73.120 1.00 37.24 453 ALA A N 1
ATOM 3652 C CA . ALA A 1 455 ? 98.790 109.517 72.999 1.00 43.36 453 ALA A CA 1
ATOM 3653 C C . ALA A 1 455 ? 98.136 108.225 73.486 1.00 39.16 453 ALA A C 1
ATOM 3654 O O . ALA A 1 455 ? 97.496 108.193 74.534 1.00 35.89 453 ALA A O 1
ATOM 3656 N N . THR A 1 456 ? 98.342 107.140 72.716 1.00 35.70 454 THR A N 1
ATOM 3657 C CA . THR A 1 456 ? 97.740 105.810 72.854 1.00 33.49 454 THR A CA 1
ATOM 3658 C C . THR A 1 456 ? 96.252 105.791 72.515 1.00 32.40 454 THR A C 1
ATOM 3659 O O . THR A 1 456 ? 95.654 104.710 72.440 1.00 32.87 454 THR A O 1
ATOM 3663 N N . GLN A 1 457 ? 95.648 106.939 72.230 1.00 34.96 455 GLN A N 1
ATOM 3664 C CA . GLN A 1 457 ? 94.252 106.931 71.800 1.00 33.33 455 GLN A CA 1
ATOM 3665 C C . GLN A 1 457 ? 94.081 106.866 70.280 1.00 32.23 455 GLN A C 1
ATOM 3666 O O . GLN A 1 457 ? 92.970 107.085 69.798 1.00 30.35 455 GLN A O 1
ATOM 3672 N N . GLU A 1 458 ? 95.127 106.537 69.524 1.00 33.51 456 GLU A N 1
ATOM 3673 C CA . GLU A 1 458 ? 95.060 106.682 68.070 1.00 35.44 456 GLU A CA 1
ATOM 3674 C C . GLU A 1 458 ? 94.070 105.706 67.438 1.00 33.78 456 GLU A C 1
ATOM 3675 O O . GLU A 1 458 ? 93.350 106.081 66.516 1.00 33.95 456 GLU A O 1
ATOM 3681 N N . LEU A 1 459 ? 94.003 104.445 67.908 1.00 31.03 457 LEU A N 1
ATOM 3682 C CA . LEU A 1 459 ? 93.031 103.529 67.299 1.00 31.86 457 LEU A CA 1
ATOM 3683 C C . LEU A 1 459 ? 91.589 103.961 67.567 1.00 27.48 457 LEU A C 1
ATOM 3684 O O . LEU A 1 459 ? 90.816 104.097 66.605 1.00 30.14 457 LEU A O 1
ATOM 3689 N N . PRO A 1 460 ? 91.155 104.202 68.813 1.00 26.48 458 PRO A N 1
ATOM 3690 C CA . PRO A 1 460 ? 89.748 104.598 69.001 1.00 26.51 458 PRO A CA 1
ATOM 3691 C C . PRO A 1 460 ? 89.432 106.001 68.466 1.00 30.50 458 PRO A C 1
ATOM 3692 O O . PRO A 1 460 ? 88.289 106.234 68.047 1.00 27.57 458 PRO A O 1
ATOM 3696 N N . LEU A 1 461 ? 90.406 106.911 68.423 1.00 26.93 459 LEU A N 1
ATOM 3697 C CA . LEU A 1 461 ? 90.172 108.212 67.789 1.00 29.01 459 LEU A CA 1
ATOM 3698 C C . LEU A 1 461 ? 89.988 108.061 66.281 1.00 31.11 459 LEU A C 1
ATOM 3699 O O . LEU A 1 461 ? 89.120 108.701 65.681 1.00 32.26 459 LEU A O 1
ATOM 3704 N N . SER A 1 462 ? 90.820 107.237 65.639 1.00 32.44 460 SER A N 1
ATOM 3705 C CA . SER A 1 462 ? 90.652 106.986 64.211 1.00 33.20 460 SER A CA 1
ATOM 3706 C C . SER A 1 462 ? 89.253 106.424 63.941 1.00 28.52 460 SER A C 1
ATOM 3707 O O . SER A 1 462 ? 88.564 106.849 63.005 1.00 30.40 460 SER A O 1
ATOM 3710 N N . PHE A 1 463 ? 88.819 105.470 64.778 1.00 28.43 461 PHE A N 1
ATOM 3711 C CA . PHE A 1 463 ? 87.516 104.845 64.606 1.00 28.07 461 PHE A CA 1
ATOM 3712 C C . PHE A 1 463 ? 86.386 105.858 64.780 1.00 25.31 461 PHE A C 1
ATOM 3713 O O . PHE A 1 463 ? 85.433 105.892 63.993 1.00 31.40 461 PHE A O 1
ATOM 3721 N N . PHE A 1 464 ? 86.454 106.648 65.858 1.00 27.49 462 PHE A N 1
ATOM 3722 C CA . PHE A 1 464 ? 85.428 107.631 66.184 1.00 27.48 462 PHE A CA 1
ATOM 3723 C C . PHE A 1 464 ? 85.243 108.618 65.033 1.00 30.04 462 PHE A C 1
ATOM 3724 O O . PHE A 1 464 ? 84.112 108.868 64.582 1.00 29.17 462 PHE A O 1
ATOM 3732 N N . LEU A 1 465 ? 86.353 109.113 64.484 1.00 26.46 463 LEU A N 1
ATOM 3733 C CA . LEU A 1 465 ? 86.284 110.065 63.379 1.00 29.70 463 LEU A CA 1
ATOM 3734 C C . LEU A 1 465 ? 85.990 109.393 62.027 1.00 35.62 463 LEU A C 1
ATOM 3735 O O . LEU A 1 465 ? 85.448 110.051 61.119 1.00 33.06 463 LEU A O 1
ATOM 3740 N N . ASP A 1 466 ? 86.310 108.102 61.864 1.00 33.28 464 ASP A N 1
ATOM 3741 C CA . ASP A 1 466 ? 85.923 107.421 60.626 1.00 29.72 464 ASP A CA 1
ATOM 3742 C C . ASP A 1 466 ? 84.438 107.139 60.636 1.00 26.48 464 ASP A C 1
ATOM 3743 O O . ASP A 1 466 ? 83.771 107.236 59.605 1.00 32.97 464 ASP A O 1
ATOM 3748 N N . LEU A 1 467 ? 83.917 106.778 61.808 1.00 29.29 465 LEU A N 1
ATOM 3749 C CA . LEU A 1 467 ? 82.482 106.610 62.016 1.00 31.59 465 LEU A CA 1
ATOM 3750 C C . LEU A 1 467 ? 81.724 107.913 61.785 1.00 31.53 465 LEU A C 1
ATOM 3751 O O . LEU A 1 467 ? 80.685 107.923 61.108 1.00 32.38 465 LEU A O 1
ATOM 3756 N N . ALA A 1 468 ? 82.234 109.032 62.322 1.00 30.78 466 ALA A N 1
ATOM 3757 C CA . ALA A 1 468 ? 81.588 110.332 62.113 1.00 30.74 466 ALA A CA 1
ATOM 3758 C C . ALA A 1 468 ? 81.605 110.724 60.642 1.00 32.13 466 ALA A C 1
ATOM 3759 O O . ALA A 1 468 ? 80.641 111.313 60.128 1.00 33.45 466 ALA A O 1
ATOM 3761 N N . TYR A 1 469 ? 82.699 110.414 59.949 1.00 29.17 467 TYR A N 1
ATOM 3762 C CA . TYR A 1 469 ? 82.832 110.853 58.565 1.00 28.12 467 TYR A CA 1
ATOM 3763 C C . TYR A 1 469 ? 81.961 110.033 57.620 1.00 32.03 467 TYR A C 1
ATOM 3764 O O . TYR A 1 469 ? 81.316 110.597 56.735 1.00 33.33 467 TYR A O 1
ATOM 3773 N N . ASP A 1 470 ? 81.919 108.703 57.781 1.00 30.44 468 ASP A N 1
ATOM 3774 C CA . ASP A 1 470 ? 81.201 107.798 56.844 1.00 39.28 468 ASP A CA 1
ATOM 3775 C C . ASP A 1 470 ? 80.378 106.808 57.661 1.00 39.83 468 ASP A C 1
ATOM 3776 O O . ASP A 1 470 ? 80.775 105.660 57.913 1.00 36.82 468 ASP A O 1
ATOM 3781 N N . PHE A 1 471 ? 79.213 107.271 58.102 1.00 35.70 469 PHE A N 1
ATOM 3782 C CA . PHE A 1 471 ? 78.402 106.426 58.969 1.00 39.27 469 PHE A CA 1
ATOM 3783 C C . PHE A 1 471 ? 77.803 105.255 58.191 1.00 39.44 469 PHE A C 1
ATOM 3784 O O . PHE A 1 471 ? 77.538 104.193 58.761 1.00 37.42 469 PHE A O 1
ATOM 3792 N N . ASP A 1 472 ? 77.592 105.417 56.890 1.00 40.06 470 ASP A N 1
ATOM 3793 C CA . ASP A 1 472 ? 77.029 104.311 56.125 1.00 42.60 470 ASP A CA 1
ATOM 3794 C C . ASP A 1 472 ? 78.009 103.150 56.020 1.00 41.39 470 ASP A C 1
ATOM 3795 O O . ASP A 1 472 ? 77.584 101.985 56.021 1.00 40.66 470 ASP A O 1
ATOM 3800 N N . LYS A 1 473 ? 79.319 103.432 55.983 1.00 40.36 471 LYS A N 1
ATOM 3801 C CA . LYS A 1 473 ? 80.294 102.344 55.956 1.00 41.48 471 LYS A CA 1
ATOM 3802 C C . LYS A 1 473 ? 80.465 101.683 57.326 1.00 40.68 471 LYS A C 1
ATOM 3803 O O . LYS A 1 473 ? 80.615 100.448 57.406 1.00 32.76 471 LYS A O 1
ATOM 3809 N N . TRP A 1 474 ? 80.551 102.474 58.415 1.00 32.67 472 TRP A N 1
ATOM 3810 C CA . TRP A 1 474 ? 80.974 101.897 59.685 1.00 34.36 472 TRP A CA 1
ATOM 3811 C C . TRP A 1 474 ? 79.888 101.896 60.747 1.00 33.30 472 TRP A C 1
ATOM 3812 O O . TRP A 1 474 ? 80.107 101.328 61.822 1.00 32.63 472 TRP A O 1
ATOM 3823 N N . GLY A 1 475 ? 78.721 102.477 60.471 1.00 33.23 473 GLY A N 1
ATOM 3824 C CA . GLY A 1 475 ? 77.729 102.617 61.513 1.00 30.15 473 GLY A CA 1
ATOM 3825 C C . GLY A 1 475 ? 76.702 101.517 61.701 1.00 33.11 473 GLY A C 1
ATOM 3826 O O . GLY A 1 475 ? 77.001 100.307 61.635 1.00 33.17 473 GLY A O 1
ATOM 3827 N N . THR A 1 476 ? 75.463 101.949 61.963 1.00 33.19 474 THR A N 1
ATOM 3828 C CA . THR A 1 476 ? 74.423 101.001 62.361 1.00 41.03 474 THR A CA 1
ATOM 3829 C C . THR A 1 476 ? 74.266 99.861 61.361 1.00 38.36 474 THR A C 1
ATOM 3830 O O . THR A 1 476 ? 74.048 98.719 61.769 1.00 39.96 474 THR A O 1
ATOM 3834 N N . ASN A 1 477 ? 74.380 100.131 60.061 1.00 39.39 475 ASN A N 1
ATOM 3835 C CA A ASN A 1 477 ? 74.194 99.060 59.076 0.50 44.31 475 ASN A CA 1
ATOM 3836 C CA B ASN A 1 477 ? 74.188 99.057 59.092 0.50 44.29 475 ASN A CA 1
ATOM 3837 C C . ASN A 1 477 ? 75.388 98.118 59.008 1.00 47.61 475 ASN A C 1
ATOM 3838 O O . ASN A 1 477 ? 75.311 97.092 58.326 1.00 54.05 475 ASN A O 1
ATOM 3847 N N . ALA A 1 478 ? 76.480 98.428 59.699 1.00 41.22 476 ALA A N 1
ATOM 3848 C CA . ALA A 1 478 ? 77.668 97.598 59.675 1.00 38.22 476 ALA A CA 1
ATOM 3849 C C . ALA A 1 478 ? 77.896 96.974 61.046 1.00 33.24 476 ALA A C 1
ATOM 3850 O O . ALA A 1 478 ? 78.898 97.256 61.706 1.00 36.87 476 ALA A O 1
ATOM 3852 N N . ILE A 1 479 ? 76.955 96.163 61.506 1.00 35.43 477 ILE A N 1
ATOM 3853 C CA . ILE A 1 479 ? 77.123 95.511 62.802 1.00 41.74 477 ILE A CA 1
ATOM 3854 C C . ILE A 1 479 ? 78.296 94.523 62.756 1.00 34.17 477 ILE A C 1
ATOM 3855 O O . ILE A 1 479 ? 78.581 93.901 61.727 1.00 33.82 477 ILE A O 1
ATOM 3860 N N . ASN A 1 480 ? 78.985 94.372 63.880 1.00 31.29 478 ASN A N 1
ATOM 3861 C CA . ASN A 1 480 ? 80.095 93.428 64.005 1.00 35.98 478 ASN A CA 1
ATOM 3862 C C . ASN A 1 480 ? 81.176 93.656 62.938 1.00 40.40 478 ASN A C 1
ATOM 3863 O O . ASN A 1 480 ? 81.734 92.710 62.366 1.00 35.88 478 ASN A O 1
ATOM 3868 N N . LYS A 1 481 ? 81.506 94.921 62.671 1.00 32.96 479 LYS A N 1
ATOM 3869 C CA . LYS A 1 481 ? 82.600 95.207 61.746 1.00 35.16 479 LYS A CA 1
ATOM 3870 C C . LYS A 1 481 ? 83.779 95.932 62.405 1.00 35.51 479 LYS A C 1
ATOM 3871 O O . LYS A 1 481 ? 84.692 96.370 61.690 1.00 33.11 479 LYS A O 1
ATOM 3877 N N . THR A 1 482 ? 83.795 96.073 63.741 1.00 32.11 480 THR A N 1
ATOM 3878 C CA . THR A 1 482 ? 84.928 96.756 64.362 1.00 32.58 480 THR A CA 1
ATOM 3879 C C . THR A 1 482 ? 86.181 95.885 64.316 1.00 31.07 480 THR A C 1
ATOM 3880 O O . THR A 1 482 ? 87.292 96.419 64.303 1.00 34.64 480 THR A O 1
ATOM 3884 N N . ASP A 1 483 ? 86.033 94.558 64.277 1.00 34.96 481 ASP A N 1
ATOM 3885 C CA . ASP A 1 483 ? 87.193 93.708 64.015 1.00 39.33 481 ASP A CA 1
ATOM 3886 C C . ASP A 1 483 ? 87.773 93.988 62.636 1.00 33.77 481 ASP A C 1
ATOM 3887 O O . ASP A 1 483 ? 88.995 94.071 62.476 1.00 33.02 481 ASP A O 1
ATOM 3892 N N . ASP A 1 484 ? 86.918 94.034 61.611 1.00 32.65 482 ASP A N 1
ATOM 3893 C CA . ASP A 1 484 ? 87.368 94.448 60.280 1.00 35.63 482 ASP A CA 1
ATOM 3894 C C . ASP A 1 484 ? 87.992 95.844 60.295 1.00 32.48 482 ASP A C 1
ATOM 3895 O O . ASP A 1 484 ? 89.004 96.082 59.619 1.00 32.35 482 ASP A O 1
ATOM 3900 N N . TYR A 1 485 ? 87.404 96.788 61.043 1.00 31.75 483 TYR A N 1
ATOM 3901 C CA . TYR A 1 485 ? 88.023 98.115 61.135 1.00 28.57 483 TYR A CA 1
ATOM 3902 C C . TYR A 1 485 ? 89.432 97.998 61.703 1.00 31.20 483 TYR A C 1
ATOM 3903 O O . TYR A 1 485 ? 90.387 98.580 61.170 1.00 31.34 483 TYR A O 1
ATOM 3912 N N . THR A 1 486 ? 89.578 97.223 62.785 1.00 30.32 484 THR A N 1
ATOM 3913 C CA . THR A 1 486 ? 90.882 97.091 63.427 1.00 36.02 484 THR A CA 1
ATOM 3914 C C . THR A 1 486 ? 91.887 96.528 62.447 1.00 35.67 484 THR A C 1
ATOM 3915 O O . THR A 1 486 ? 93.000 97.053 62.306 1.00 33.97 484 THR A O 1
ATOM 3919 N N . LYS A 1 487 ? 91.486 95.489 61.700 1.00 32.08 485 LYS A N 1
ATOM 3920 C CA . LYS A 1 487 ? 92.424 94.878 60.774 1.00 34.90 485 LYS A CA 1
ATOM 3921 C C . LYS A 1 487 ? 92.800 95.845 59.675 1.00 33.09 485 LYS A C 1
ATOM 3922 O O . LYS A 1 487 ? 93.952 95.872 59.239 1.00 36.62 485 LYS A O 1
ATOM 3928 N N . GLN A 1 488 ? 91.832 96.617 59.177 1.00 30.40 486 GLN A N 1
ATOM 3929 C CA . GLN A 1 488 ? 92.170 97.640 58.192 1.00 37.59 486 GLN A CA 1
ATOM 3930 C C . GLN A 1 488 ? 93.083 98.708 58.786 1.00 32.90 486 GLN A C 1
ATOM 3931 O O . GLN A 1 488 ? 93.963 99.257 58.085 1.00 29.56 486 GLN A O 1
ATOM 3937 N N . TRP A 1 489 ? 92.881 99.039 60.056 1.00 31.42 487 TRP A N 1
ATOM 3938 C CA . TRP A 1 489 ? 93.746 100.028 60.681 1.00 33.24 487 TRP A CA 1
ATOM 3939 C C . TRP A 1 489 ? 95.168 99.478 60.831 1.00 36.41 487 TRP A C 1
ATOM 3940 O O . TRP A 1 489 ? 96.139 100.208 60.620 1.00 34.24 487 TRP A O 1
ATOM 3951 N N . ILE A 1 490 ? 95.303 98.193 61.183 1.00 34.07 488 ILE A N 1
ATOM 3952 C CA . ILE A 1 490 ? 96.630 97.564 61.263 1.00 31.90 488 ILE A CA 1
ATOM 3953 C C . ILE A 1 490 ? 97.328 97.583 59.903 1.00 33.19 488 ILE A C 1
ATOM 3954 O O . ILE A 1 490 ? 98.520 97.891 59.801 1.00 37.28 488 ILE A O 1
ATOM 3959 N N . GLU A 1 491 ? 96.592 97.278 58.831 1.00 35.20 489 GLU A N 1
ATOM 3960 C CA . GLU A 1 491 ? 97.176 97.315 57.492 1.00 41.74 489 GLU A CA 1
ATOM 3961 C C . GLU A 1 491 ? 97.683 98.711 57.149 1.00 40.52 489 GLU A C 1
ATOM 3962 O O . GLU A 1 491 ? 98.745 98.868 56.524 1.00 39.84 489 GLU A O 1
ATOM 3968 N N . GLN A 1 492 ? 96.920 99.734 57.542 1.00 38.43 490 GLN A N 1
ATOM 3969 C CA . GLN A 1 492 ? 97.277 101.127 57.267 1.00 39.61 490 GLN A CA 1
ATOM 3970 C C . GLN A 1 492 ? 98.566 101.531 57.979 1.00 37.79 490 GLN A C 1
ATOM 3971 O O . GLN A 1 492 ? 99.389 102.257 57.416 1.00 39.41 490 GLN A O 1
ATOM 3977 N N . GLN A 1 493 ? 98.773 101.069 59.220 1.00 35.98 491 GLN A N 1
ATOM 3978 C CA . GLN A 1 493 ? 100.020 101.374 59.915 1.00 35.94 491 GLN A CA 1
ATOM 3979 C C . GLN A 1 493 ? 101.179 100.452 59.526 1.00 41.32 491 GLN A C 1
ATOM 3980 O O . GLN A 1 493 ? 102.331 100.880 59.586 1.00 42.17 491 GLN A O 1
ATOM 3986 N N . PHE A 1 494 ? 100.926 99.179 59.191 1.00 37.67 492 PHE A N 1
ATOM 3987 C CA . PHE A 1 494 ? 102.011 98.198 59.158 1.00 34.84 492 PHE A CA 1
ATOM 3988 C C . PHE A 1 494 ? 102.149 97.480 57.812 1.00 41.30 492 PHE A C 1
ATOM 3989 O O . PHE A 1 494 ? 102.872 96.481 57.727 1.00 38.18 492 PHE A O 1
ATOM 3997 N N . ALA A 1 495 ? 101.515 97.988 56.752 1.00 43.56 493 ALA A N 1
ATOM 3998 C CA . ALA A 1 495 ? 101.731 97.432 55.419 1.00 47.99 493 ALA A CA 1
ATOM 3999 C C . ALA A 1 495 ? 103.219 97.411 55.103 1.00 49.60 493 ALA A C 1
ATOM 4000 O O . ALA A 1 495 ? 103.917 98.409 55.286 1.00 47.96 493 ALA A O 1
ATOM 4002 N N . GLY A 1 496 ? 103.715 96.260 54.656 1.00 50.79 494 GLY A N 1
ATOM 4003 C CA . GLY A 1 496 ? 105.119 96.158 54.331 1.00 56.67 494 GLY A CA 1
ATOM 4004 C C . GLY A 1 496 ? 106.032 95.964 55.519 1.00 58.47 494 GLY A C 1
ATOM 4005 O O . GLY A 1 496 ? 107.209 95.639 55.326 1.00 60.96 494 GLY A O 1
ATOM 4006 N N . VAL A 1 497 ? 105.536 96.151 56.738 1.00 53.34 495 VAL A N 1
ATOM 4007 C CA . VAL A 1 497 ? 106.320 95.901 57.941 1.00 47.16 495 VAL A CA 1
ATOM 4008 C C . VAL A 1 497 ? 106.155 94.463 58.414 1.00 45.12 495 VAL A C 1
ATOM 4009 O O . VAL A 1 497 ? 107.128 93.765 58.726 1.00 46.05 495 VAL A O 1
ATOM 4013 N N . PHE A 1 498 ? 104.908 94.031 58.515 1.00 37.64 496 PHE A N 1
ATOM 4014 C CA . PHE A 1 498 ? 104.530 92.755 59.092 1.00 37.13 496 PHE A CA 1
ATOM 4015 C C . PHE A 1 498 ? 103.891 91.898 58.006 1.00 40.66 496 PHE A C 1
ATOM 4016 O O . PHE A 1 498 ? 103.174 92.416 57.144 1.00 44.01 496 PHE A O 1
ATOM 4024 N N . ASN A 1 499 ? 104.152 90.600 58.021 1.00 41.95 497 ASN A N 1
ATOM 4025 C CA . ASN A 1 499 ? 103.458 89.751 57.067 1.00 42.87 497 ASN A CA 1
ATOM 4026 C C . ASN A 1 499 ? 102.056 89.446 57.605 1.00 44.92 497 ASN A C 1
ATOM 4027 O O . ASN A 1 499 ? 101.648 89.915 58.680 1.00 39.64 497 ASN A O 1
ATOM 4032 N N . LEU A 1 500 ? 101.318 88.615 56.867 1.00 44.82 498 LEU A N 1
ATOM 4033 C CA . LEU A 1 500 ? 99.939 88.320 57.241 1.00 47.73 498 LEU A CA 1
ATOM 4034 C C . LEU A 1 500 ? 99.834 87.743 58.655 1.00 43.84 498 LEU A C 1
ATOM 4035 O O . LEU A 1 500 ? 98.979 88.167 59.454 1.00 38.02 498 LEU A O 1
ATOM 4040 N N . GLU A 1 501 ? 100.687 86.757 58.984 1.00 41.40 499 GLU A N 1
ATOM 4041 C CA . GLU A 1 501 ? 100.632 86.131 60.297 1.00 40.06 499 GLU A CA 1
ATOM 4042 C C . GLU A 1 501 ? 100.997 87.128 61.402 1.00 39.91 499 GLU A C 1
ATOM 4043 O O . GLU A 1 501 ? 100.414 87.096 62.496 1.00 37.32 499 GLU A O 1
ATOM 4049 N N . GLN A 1 502 ? 101.965 88.015 61.139 1.00 34.09 500 GLN A N 1
ATOM 4050 C CA . GLN A 1 502 ? 102.316 89.034 62.130 1.00 36.67 500 GLN A CA 1
ATOM 4051 C C . GLN A 1 502 ? 101.183 90.037 62.329 1.00 34.28 500 GLN A C 1
ATOM 4052 O O . GLN A 1 502 ? 100.924 90.482 63.465 1.00 38.03 500 GLN A O 1
ATOM 4058 N N . LYS A 1 503 ? 100.502 90.417 61.246 1.00 35.93 501 LYS A N 1
ATOM 4059 C CA . LYS A 1 503 ? 99.374 91.337 61.382 1.00 35.71 501 LYS A CA 1
ATOM 4060 C C . LYS A 1 503 ? 98.234 90.703 62.152 1.00 36.43 501 LYS A C 1
ATOM 4061 O O . LYS A 1 503 ? 97.529 91.408 62.885 1.00 34.42 501 LYS A O 1
ATOM 4067 N N . ASP A 1 504 ? 98.051 89.382 62.065 1.00 39.36 502 ASP A N 1
ATOM 4068 C CA . ASP A 1 504 ? 96.991 88.831 62.896 1.00 43.01 502 ASP A CA 1
ATOM 4069 C C . ASP A 1 504 ? 97.422 88.774 64.349 1.00 32.75 502 ASP A C 1
ATOM 4070 O O . ASP A 1 504 ? 96.580 88.798 65.246 1.00 33.15 502 ASP A O 1
ATOM 4075 N N . LYS A 1 505 ? 98.721 88.690 64.615 1.00 29.94 503 LYS A N 1
ATOM 4076 C CA . LYS A 1 505 ? 99.159 88.788 65.995 1.00 30.44 503 LYS A CA 1
ATOM 4077 C C . LYS A 1 505 ? 98.924 90.201 66.530 1.00 28.50 503 LYS A C 1
ATOM 4078 O O . LYS A 1 505 ? 98.476 90.363 67.674 1.00 31.01 503 LYS A O 1
ATOM 4084 N N . VAL A 1 506 ? 99.195 91.230 65.712 1.00 32.54 504 VAL A N 1
ATOM 4085 C CA . VAL A 1 506 ? 98.876 92.605 66.130 1.00 30.13 504 VAL A CA 1
ATOM 4086 C C . VAL A 1 506 ? 97.391 92.728 66.445 1.00 31.16 504 VAL A C 1
ATOM 4087 O O . VAL A 1 506 ? 97.001 93.363 67.428 1.00 30.50 504 VAL A O 1
ATOM 4091 N N . PHE A 1 507 ? 96.535 92.096 65.637 1.00 27.06 505 PHE A N 1
ATOM 4092 C CA . PHE A 1 507 ? 95.105 92.135 65.938 1.00 27.61 505 PHE A CA 1
ATOM 4093 C C . PHE A 1 507 ? 94.801 91.503 67.300 1.00 32.47 505 PHE A C 1
ATOM 4094 O O . PHE A 1 507 ? 94.040 92.070 68.095 1.00 34.35 505 PHE A O 1
ATOM 4102 N N . GLU A 1 508 ? 95.385 90.325 67.597 1.00 29.54 506 GLU A N 1
ATOM 4103 C CA . GLU A 1 508 ? 95.207 89.742 68.929 1.00 31.49 506 GLU A CA 1
ATOM 4104 C C . GLU A 1 508 ? 95.606 90.709 70.038 1.00 31.31 506 GLU A C 1
ATOM 4105 O O . GLU A 1 508 ? 94.964 90.730 71.091 1.00 31.71 506 GLU A O 1
ATOM 4111 N N . LEU A 1 509 ? 96.721 91.444 69.861 1.00 28.51 507 LEU A N 1
ATOM 4112 C CA . LEU A 1 509 ? 97.214 92.351 70.901 1.00 32.49 507 LEU A CA 1
ATOM 4113 C C . LEU A 1 509 ? 96.242 93.503 71.125 1.00 30.83 507 LEU A C 1
ATOM 4114 O O . LEU A 1 509 ? 95.912 93.834 72.269 1.00 30.95 507 LEU A O 1
ATOM 4119 N N . LEU A 1 510 ? 95.801 94.153 70.031 1.00 31.58 508 LEU A N 1
ATOM 4120 C CA . LEU A 1 510 ? 94.988 95.369 70.167 1.00 33.41 508 LEU A CA 1
ATOM 4121 C C . LEU A 1 510 ? 93.603 95.025 70.686 1.00 32.54 508 LEU A C 1
ATOM 4122 O O . LEU A 1 510 ? 93.093 95.668 71.619 1.00 29.86 508 LEU A O 1
ATOM 4127 N N . ASN A 1 511 ? 92.981 94.019 70.074 1.00 33.72 509 ASN A N 1
ATOM 4128 C CA . ASN A 1 511 ? 91.684 93.542 70.526 1.00 37.40 509 ASN A CA 1
ATOM 4129 C C . ASN A 1 511 ? 91.784 92.975 71.929 1.00 40.93 509 ASN A C 1
ATOM 4130 O O . ASN A 1 511 ? 90.908 93.212 72.772 1.00 39.71 509 ASN A O 1
ATOM 4135 N N . GLY A 1 512 ? 92.857 92.229 72.196 1.00 38.90 510 GLY A N 1
ATOM 4136 C CA . GLY A 1 512 ? 93.163 91.687 73.500 1.00 35.98 510 GLY A CA 1
ATOM 4137 C C . GLY A 1 512 ? 93.315 92.696 74.614 1.00 31.72 510 GLY A C 1
ATOM 4138 O O . GLY A 1 512 ? 92.586 92.617 75.610 1.00 33.23 510 GLY A O 1
ATOM 4139 N N . TYR A 1 513 ? 94.262 93.638 74.505 1.00 26.40 511 TYR A N 1
ATOM 4140 C CA . TYR A 1 513 ? 94.474 94.531 75.638 1.00 29.88 511 TYR A CA 1
ATOM 4141 C C . TYR A 1 513 ? 93.266 95.442 75.861 1.00 31.12 511 TYR A C 1
ATOM 4142 O O . TYR A 1 513 ? 92.918 95.745 77.015 1.00 28.87 511 TYR A O 1
ATOM 4151 N N . THR A 1 514 ? 92.579 95.866 74.786 1.00 30.93 512 THR A N 1
ATOM 4152 C CA . THR A 1 514 ? 91.490 96.819 75.003 1.00 28.34 512 THR A CA 1
ATOM 4153 C C . THR A 1 514 ? 90.282 96.160 75.660 1.00 31.03 512 THR A C 1
ATOM 4154 O O . THR A 1 514 ? 89.587 96.814 76.460 1.00 30.63 512 THR A O 1
ATOM 4158 N N . LYS A 1 515 ? 90.015 94.882 75.350 1.00 28.80 513 LYS A N 1
ATOM 4159 C CA . LYS A 1 515 ? 88.953 94.167 76.057 1.00 31.60 513 LYS A CA 1
ATOM 4160 C C . LYS A 1 515 ? 89.242 94.075 77.556 1.00 31.91 513 LYS A C 1
ATOM 4161 O O . LYS A 1 515 ? 88.380 94.369 78.390 1.00 35.23 513 LYS A O 1
ATOM 4167 N N . ILE A 1 516 ? 90.457 93.671 77.916 1.00 33.08 514 ILE A N 1
ATOM 4168 C CA . ILE A 1 516 ? 90.832 93.543 79.328 1.00 30.69 514 ILE A CA 1
ATOM 4169 C C . ILE A 1 516 ? 90.868 94.912 80.035 1.00 31.92 514 ILE A C 1
ATOM 4170 O O . ILE A 1 516 ? 90.317 95.076 81.132 1.00 28.72 514 ILE A O 1
ATOM 4175 N N . ALA A 1 517 ? 91.474 95.927 79.410 1.00 28.65 515 ALA A N 1
ATOM 4176 C CA . ALA A 1 517 ? 91.502 97.247 80.032 1.00 29.07 515 ALA A CA 1
ATOM 4177 C C . ALA A 1 517 ? 90.102 97.802 80.247 1.00 32.70 515 ALA A C 1
ATOM 4178 O O . ALA A 1 517 ? 89.844 98.464 81.267 1.00 31.73 515 ALA A O 1
ATOM 4180 N N . HIS A 1 518 ? 89.213 97.569 79.329 1.00 32.50 516 HIS A N 1
ATOM 4181 C CA . HIS A 1 518 ? 87.905 98.070 79.468 1.00 33.36 516 HIS A CA 1
ATOM 4182 C C . HIS A 1 518 ? 87.130 97.386 80.548 1.00 33.13 516 HIS A C 1
ATOM 4183 O O . HIS A 1 518 ? 86.232 97.914 81.034 1.00 32.65 516 HIS A O 1
ATOM 4190 N N . ASN A 1 519 ? 87.498 96.192 80.903 1.00 31.20 517 ASN A N 1
ATOM 4191 C CA . ASN A 1 519 ? 86.817 95.470 81.979 1.00 32.83 517 ASN A CA 1
ATOM 4192 C C . ASN A 1 519 ? 87.154 96.042 83.360 1.00 30.50 517 ASN A C 1
ATOM 4193 O O . ASN A 1 519 ? 86.331 95.937 84.287 1.00 31.94 517 ASN A O 1
ATOM 4198 N N . ARG A 1 520 ? 88.353 96.609 83.531 1.00 29.89 518 ARG A N 1
ATOM 4199 C CA . ARG A 1 520 ? 88.699 97.327 84.776 1.00 28.04 518 ARG A CA 1
ATOM 4200 C C . ARG A 1 520 ? 89.810 98.287 84.400 1.00 33.19 518 ARG A C 1
ATOM 4201 O O . ARG A 1 520 ? 90.938 97.837 84.156 1.00 35.47 518 ARG A O 1
ATOM 4209 N N . ARG A 1 521 ? 89.508 99.601 84.342 1.00 29.46 519 ARG A N 1
ATOM 4210 C CA . ARG A 1 521 ? 90.486 100.541 83.825 1.00 30.17 519 ARG A CA 1
ATOM 4211 C C . ARG A 1 521 ? 91.702 100.610 84.767 1.00 32.07 519 ARG A C 1
ATOM 4212 O O . ARG A 1 521 ? 91.605 100.285 85.957 1.00 30.97 519 ARG A O 1
ATOM 4220 N N . PRO A 1 522 ? 92.871 100.971 84.237 1.00 32.01 520 PRO A N 1
ATOM 4221 C CA . PRO A 1 522 ? 94.138 100.782 84.983 1.00 34.00 520 PRO A CA 1
ATOM 4222 C C . PRO A 1 522 ? 94.179 101.342 86.401 1.00 32.12 520 PRO A C 1
ATOM 4223 O O . PRO A 1 522 ? 94.573 100.621 87.325 1.00 32.08 520 PRO A O 1
ATOM 4227 N N . GLU A 1 523 ? 93.850 102.627 86.584 1.00 28.05 521 GLU A N 1
ATOM 4228 C CA . GLU A 1 523 ? 93.951 103.251 87.897 1.00 31.67 521 GLU A CA 1
ATOM 4229 C C . GLU A 1 523 ? 93.016 102.586 88.898 1.00 32.88 521 GLU A C 1
ATOM 4230 O O . GLU A 1 523 ? 93.281 102.594 90.108 1.00 28.74 521 GLU A O 1
ATOM 4236 N N . ALA A 1 524 ? 91.909 102.031 88.416 1.00 26.61 522 ALA A N 1
ATOM 4237 C CA . ALA A 1 524 ? 90.935 101.359 89.261 1.00 31.08 522 ALA A CA 1
ATOM 4238 C C . ALA A 1 524 ? 91.256 99.876 89.485 1.00 26.32 522 ALA A C 1
ATOM 4239 O O . ALA A 1 524 ? 90.528 99.211 90.210 1.00 29.34 522 ALA A O 1
ATOM 4241 N N . MET A 1 525 ? 92.217 99.321 88.771 1.00 26.30 523 MET A N 1
ATOM 4242 C CA . MET A 1 525 ? 92.561 97.914 88.979 1.00 27.61 523 MET A CA 1
ATOM 4243 C C . MET A 1 525 ? 93.291 97.778 90.313 1.00 30.89 523 MET A C 1
ATOM 4244 O O . MET A 1 525 ? 93.997 98.690 90.761 1.00 29.68 523 MET A O 1
ATOM 4249 N N . ASN A 1 526 ? 93.016 96.691 91.031 1.00 30.52 524 ASN A N 1
ATOM 4250 C CA . ASN A 1 526 ? 93.573 96.562 92.359 1.00 26.55 524 ASN A CA 1
ATOM 4251 C C . ASN A 1 526 ? 93.457 95.111 92.793 1.00 29.01 524 ASN A C 1
ATOM 4252 O O . ASN A 1 526 ? 93.025 94.247 92.035 1.00 27.19 524 ASN A O 1
ATOM 4257 N N . VAL A 1 527 ? 93.848 94.857 94.031 1.00 27.36 525 VAL A N 1
ATOM 4258 C CA . VAL A 1 527 ? 93.822 93.490 94.514 1.00 31.73 525 VAL A CA 1
ATOM 4259 C C . VAL A 1 527 ? 92.389 93.084 94.846 1.00 32.40 525 VAL A C 1
ATOM 4260 O O . VAL A 1 527 ? 91.579 93.902 95.299 1.00 31.05 525 VAL A O 1
ATOM 4264 N N . ASP A 1 528 ? 92.034 91.832 94.537 1.00 36.86 526 ASP A N 1
ATOM 4265 C CA . ASP A 1 528 ? 90.724 91.289 94.869 1.00 42.56 526 ASP A CA 1
ATOM 4266 C C . ASP A 1 528 ? 89.583 91.932 94.082 1.00 43.07 526 ASP A C 1
ATOM 4267 O O . ASP A 1 528 ? 88.420 91.800 94.460 1.00 45.01 526 ASP A O 1
ATOM 4272 N N . VAL A 1 529 ? 89.859 92.626 92.988 1.00 35.64 527 VAL A N 1
ATOM 4273 C CA . VAL A 1 529 ? 88.777 92.922 92.047 1.00 32.03 527 VAL A CA 1
ATOM 4274 C C . VAL A 1 529 ? 88.298 91.623 91.422 1.00 27.31 527 VAL A C 1
ATOM 4275 O O . VAL A 1 529 ? 87.129 91.245 91.531 1.00 30.88 527 VAL A O 1
ATOM 4279 N N . TYR A 1 530 ? 89.216 90.896 90.810 1.00 27.77 528 TYR A N 1
ATOM 4280 C CA . TYR A 1 530 ? 88.980 89.515 90.406 1.00 32.36 528 TYR A CA 1
ATOM 4281 C C . TYR A 1 530 ? 89.217 88.593 91.604 1.00 35.12 528 TYR A C 1
ATOM 4282 O O . TYR A 1 530 ? 90.091 88.845 92.438 1.00 32.20 528 TYR A O 1
ATOM 4291 N N . HIS A 1 531 ? 88.430 87.532 91.705 1.00 31.46 529 HIS A N 1
ATOM 4292 C CA . HIS A 1 531 ? 88.620 86.665 92.854 1.00 30.60 529 HIS A CA 1
ATOM 4293 C C . HIS A 1 531 ? 89.898 85.855 92.660 1.00 26.29 529 HIS A C 1
ATOM 4294 O O . HIS A 1 531 ? 90.179 85.400 91.553 1.00 29.21 529 HIS A O 1
ATOM 4301 N N . PRO A 1 532 ? 90.690 85.659 93.710 1.00 28.22 530 PRO A N 1
ATOM 4302 C CA . PRO A 1 532 ? 91.957 84.925 93.554 1.00 29.28 530 PRO A CA 1
ATOM 4303 C C . PRO A 1 532 ? 91.778 83.486 93.062 1.00 32.30 530 PRO A C 1
ATOM 4304 O O . PRO A 1 532 ? 92.677 82.982 92.378 1.00 31.42 530 PRO A O 1
ATOM 4308 N N . VAL A 1 533 ? 90.667 82.801 93.390 1.00 33.24 531 VAL A N 1
ATOM 4309 C CA . VAL A 1 533 ? 90.506 81.393 92.996 1.00 29.84 531 VAL A CA 1
ATOM 4310 C C . VAL A 1 533 ? 89.180 81.068 92.276 1.00 29.97 531 VAL A C 1
ATOM 4311 O O . VAL A 1 533 ? 89.158 80.189 91.405 1.00 28.64 531 VAL A O 1
ATOM 4315 N N . ASN A 1 534 ? 88.066 81.726 92.627 1.00 28.58 532 ASN A N 1
ATOM 4316 C CA . ASN A 1 534 ? 86.748 81.225 92.201 1.00 29.18 532 ASN A CA 1
ATOM 4317 C C . ASN A 1 534 ? 86.587 81.263 90.687 1.00 36.26 532 ASN A C 1
ATOM 4318 O O . ASN A 1 534 ? 86.967 82.250 90.041 1.00 34.60 532 ASN A O 1
ATOM 4323 N N . TYR A 1 535 ? 86.045 80.159 90.128 1.00 30.13 533 TYR A N 1
ATOM 4324 C CA . TYR A 1 535 ? 85.746 79.928 88.707 1.00 31.12 533 TYR A CA 1
ATOM 4325 C C . TYR A 1 535 ? 86.986 80.013 87.833 1.00 31.87 533 TYR A C 1
ATOM 4326 O O . TYR A 1 535 ? 86.870 80.180 86.629 1.00 31.97 533 TYR A O 1
ATOM 4335 N N . HIS A 1 536 ? 88.190 79.963 88.405 1.00 34.05 534 HIS A N 1
ATOM 4336 C CA . HIS A 1 536 ? 89.426 80.105 87.621 1.00 30.57 534 HIS A CA 1
ATOM 4337 C C . HIS A 1 536 ? 89.521 81.465 86.922 1.00 27.67 534 HIS A C 1
ATOM 4338 O O . HIS A 1 536 ? 90.235 81.579 85.914 1.00 30.73 534 HIS A O 1
ATOM 4345 N N . GLU A 1 537 ? 88.827 82.500 87.398 1.00 28.37 535 GLU A N 1
ATOM 4346 C CA . GLU A 1 537 ? 88.833 83.743 86.613 1.00 30.93 535 GLU A CA 1
ATOM 4347 C C . GLU A 1 537 ? 90.210 84.394 86.634 1.00 32.81 535 GLU A C 1
ATOM 4348 O O . GLU A 1 537 ? 90.689 84.849 85.588 1.00 32.08 535 GLU A O 1
ATOM 4354 N N . THR A 1 538 ? 90.896 84.390 87.788 1.00 26.61 536 THR A N 1
ATOM 4355 C CA . THR A 1 538 ? 92.237 84.959 87.832 1.00 24.06 536 THR A CA 1
ATOM 4356 C C . THR A 1 538 ? 93.210 84.190 86.958 1.00 29.69 536 THR A C 1
ATOM 4357 O O . THR A 1 538 ? 93.945 84.781 86.164 1.00 31.01 536 THR A O 1
ATOM 4361 N N . ASP A 1 539 ? 93.243 82.854 87.078 1.00 30.72 537 ASP A N 1
ATOM 4362 C CA . ASP A 1 539 ? 94.226 82.103 86.302 1.00 32.94 537 ASP A CA 1
ATOM 4363 C C . ASP A 1 539 ? 93.924 82.102 84.812 1.00 29.41 537 ASP A C 1
ATOM 4364 O O . ASP A 1 539 ? 94.853 82.087 83.988 1.00 29.10 537 ASP A O 1
ATOM 4369 N N . GLN A 1 540 ? 92.653 82.096 84.426 1.00 27.26 538 GLN A N 1
ATOM 4370 C CA . GLN A 1 540 ? 92.359 82.224 82.998 1.00 32.07 538 GLN A CA 1
ATOM 4371 C C . GLN A 1 540 ? 92.824 83.577 82.451 1.00 28.21 538 GLN A C 1
ATOM 4372 O O . GLN A 1 540 ? 93.379 83.649 81.350 1.00 29.97 538 GLN A O 1
ATOM 4378 N N . LEU A 1 541 ? 92.608 84.665 83.194 1.00 29.64 539 LEU A N 1
ATOM 4379 C CA . LEU A 1 541 ? 93.067 85.967 82.694 1.00 26.08 539 LEU A CA 1
ATOM 4380 C C . LEU A 1 541 ? 94.603 86.053 82.683 1.00 29.30 539 LEU A C 1
ATOM 4381 O O . LEU A 1 541 ? 95.197 86.526 81.705 1.00 28.44 539 LEU A O 1
ATOM 4386 N N . LEU A 1 542 ? 95.274 85.546 83.740 1.00 26.82 540 LEU A N 1
ATOM 4387 C CA . LEU A 1 542 ? 96.748 85.484 83.727 1.00 27.71 540 LEU A CA 1
ATOM 4388 C C . LEU A 1 542 ? 97.281 84.725 82.516 1.00 32.20 540 LEU A C 1
ATOM 4389 O O . LEU A 1 542 ? 98.317 85.102 81.934 1.00 32.54 540 LEU A O 1
ATOM 4394 N N . ASP A 1 543 ? 96.621 83.621 82.147 1.00 32.16 541 ASP A N 1
ATOM 4395 C CA . ASP A 1 543 ? 97.083 82.850 81.002 1.00 35.33 541 ASP A CA 1
ATOM 4396 C C . ASP A 1 543 ? 96.877 83.612 79.696 1.00 30.17 541 ASP A C 1
ATOM 4397 O O . ASP A 1 543 ? 97.742 83.568 78.820 1.00 33.12 541 ASP A O 1
ATOM 4402 N N . ARG A 1 544 ? 95.736 84.294 79.537 1.00 31.90 542 ARG A N 1
ATOM 4403 C CA . ARG A 1 544 ? 95.536 85.189 78.386 1.00 29.53 542 ARG A CA 1
ATOM 4404 C C . ARG A 1 544 ? 96.595 86.283 78.323 1.00 30.75 542 ARG A C 1
ATOM 4405 O O . ARG A 1 544 ? 97.144 86.576 77.256 1.00 30.37 542 ARG A O 1
ATOM 4413 N N . ILE A 1 545 ? 96.854 86.943 79.456 1.00 27.15 543 ILE A N 1
ATOM 4414 C CA . ILE A 1 545 ? 97.867 87.984 79.514 1.00 27.78 543 ILE A CA 1
ATOM 4415 C C . ILE A 1 545 ? 99.229 87.435 79.142 1.00 31.31 543 ILE A C 1
ATOM 4416 O O . ILE A 1 545 ? 99.979 88.064 78.383 1.00 33.28 543 ILE A O 1
ATOM 4421 N N . ASP A 1 546 ? 99.594 86.266 79.693 1.00 31.87 544 ASP A N 1
ATOM 4422 C CA . ASP A 1 546 ? 100.898 85.715 79.343 1.00 36.03 544 ASP A CA 1
ATOM 4423 C C . ASP A 1 546 ? 100.960 85.367 77.859 1.00 32.89 544 ASP A C 1
ATOM 4424 O O . ASP A 1 546 ? 101.998 85.553 77.223 1.00 36.52 544 ASP A O 1
ATOM 4429 N N . HIS A 1 547 ? 99.857 84.926 77.271 1.00 28.97 545 HIS A N 1
ATOM 4430 C CA . HIS A 1 547 ? 99.875 84.665 75.836 1.00 30.41 545 HIS A CA 1
ATOM 4431 C C . HIS A 1 547 ? 100.107 85.966 75.057 1.00 31.28 545 HIS A C 1
ATOM 4432 O O . HIS A 1 547 ? 100.951 86.025 74.148 1.00 28.93 545 HIS A O 1
ATOM 4439 N N . LEU A 1 548 ? 99.375 87.029 75.417 1.00 31.06 546 LEU A N 1
ATOM 4440 C CA . LEU A 1 548 ? 99.502 88.316 74.706 1.00 30.24 546 LEU A CA 1
ATOM 4441 C C . LEU A 1 548 ? 100.883 88.963 74.911 1.00 32.14 546 LEU A C 1
ATOM 4442 O O . LEU A 1 548 ? 101.487 89.448 73.947 1.00 32.49 546 LEU A O 1
ATOM 4447 N N . LEU A 1 549 ? 101.391 89.025 76.159 1.00 34.51 547 LEU A N 1
ATOM 4448 C CA . LEU A 1 549 ? 102.757 89.521 76.370 1.00 32.59 547 LEU A CA 1
ATOM 4449 C C . LEU A 1 549 ? 103.767 88.755 75.515 1.00 35.43 547 LEU A C 1
ATOM 4450 O O . LEU A 1 549 ? 104.688 89.354 74.937 1.00 35.71 547 LEU A O 1
ATOM 4455 N N . GLY A 1 550 ? 103.599 87.427 75.397 1.00 36.50 548 GLY A N 1
ATOM 4456 C CA . GLY A 1 550 ? 104.484 86.667 74.538 1.00 33.06 548 GLY A CA 1
ATOM 4457 C C . GLY A 1 550 ? 104.450 87.134 73.095 1.00 35.01 548 GLY A C 1
ATOM 4458 O O . GLY A 1 550 ? 105.499 87.249 72.449 1.00 34.73 548 GLY A O 1
ATOM 4459 N N . LEU A 1 551 ? 103.244 87.388 72.552 1.00 32.90 549 LEU A N 1
ATOM 4460 C CA . LEU A 1 551 ? 103.159 87.894 71.183 1.00 35.16 549 LEU A CA 1
ATOM 4461 C C . LEU A 1 551 ? 103.799 89.278 71.066 1.00 29.61 549 LEU A C 1
ATOM 4462 O O . LEU A 1 551 ? 104.479 89.578 70.078 1.00 29.46 549 LEU A O 1
ATOM 4467 N N . ALA A 1 552 ? 103.560 90.141 72.044 1.00 29.63 550 ALA A N 1
ATOM 4468 C CA . ALA A 1 552 ? 104.105 91.492 71.975 1.00 31.48 550 ALA A CA 1
ATOM 4469 C C . ALA A 1 552 ? 105.626 91.450 71.969 1.00 31.73 550 ALA A C 1
ATOM 4470 O O . ALA A 1 552 ? 106.268 92.231 71.265 1.00 32.76 550 ALA A O 1
ATOM 4472 N N . GLU A 1 553 ? 106.222 90.516 72.713 1.00 32.00 551 GLU A N 1
ATOM 4473 C CA . GLU A 1 553 ? 107.678 90.402 72.688 1.00 35.19 551 GLU A CA 1
ATOM 4474 C C . GLU A 1 553 ? 108.199 89.759 71.407 1.00 33.97 551 GLU A C 1
ATOM 4475 O O . GLU A 1 553 ? 109.309 90.089 70.964 1.00 35.72 551 GLU A O 1
ATOM 4481 N N . GLU A 1 554 ? 107.433 88.861 70.779 1.00 36.56 552 GLU A N 1
ATOM 4482 C CA . GLU A 1 554 ? 107.872 88.327 69.494 1.00 38.91 552 GLU A CA 1
ATOM 4483 C C . GLU A 1 554 ? 107.968 89.443 68.469 1.00 39.53 552 GLU A C 1
ATOM 4484 O O . GLU A 1 554 ? 108.972 89.564 67.751 1.00 39.75 552 GLU A O 1
ATOM 4490 N N . LEU A 1 555 ? 106.920 90.276 68.374 1.00 34.02 553 LEU A N 1
ATOM 4491 C CA . LEU A 1 555 ? 106.949 91.322 67.348 1.00 36.38 553 LEU A CA 1
ATOM 4492 C C . LEU A 1 555 ? 107.955 92.419 67.681 1.00 34.08 553 LEU A C 1
ATOM 4493 O O . LEU A 1 555 ? 108.507 93.047 66.773 1.00 35.74 553 LEU A O 1
ATOM 4498 N N . TYR A 1 556 ? 108.170 92.692 68.971 1.00 32.85 554 TYR A N 1
ATOM 4499 C CA . TYR A 1 556 ? 109.212 93.631 69.406 1.00 34.75 554 TYR A CA 1
ATOM 4500 C C . TYR A 1 556 ? 110.568 93.238 68.830 1.00 35.97 554 TYR A C 1
ATOM 4501 O O . TYR A 1 556 ? 111.326 94.094 68.362 1.00 33.90 554 TYR A O 1
ATOM 4510 N N . GLN A 1 557 ? 110.872 91.939 68.827 1.00 35.15 555 GLN A N 1
ATOM 4511 C CA . GLN A 1 557 ? 112.138 91.487 68.279 1.00 37.06 555 GLN A CA 1
ATOM 4512 C C . GLN A 1 557 ? 112.113 91.359 66.763 1.00 39.71 555 GLN A C 1
ATOM 4513 O O . GLN A 1 557 ? 113.168 91.442 66.122 1.00 46.21 555 GLN A O 1
ATOM 4519 N N . GLU A 1 558 ? 110.945 91.125 66.162 1.00 39.91 556 GLU A N 1
ATOM 4520 C CA . GLU A 1 558 ? 110.900 90.939 64.697 1.00 43.47 556 GLU A CA 1
ATOM 4521 C C . GLU A 1 558 ? 110.800 92.248 63.912 1.00 41.70 556 GLU A C 1
ATOM 4522 O O . GLU A 1 558 ? 111.321 92.327 62.797 1.00 40.61 556 GLU A O 1
ATOM 4528 N N . VAL A 1 559 ? 110.157 93.285 64.454 1.00 36.85 557 VAL A N 1
ATOM 4529 C CA . VAL A 1 559 ? 110.000 94.524 63.684 1.00 35.35 557 VAL A CA 1
ATOM 4530 C C . VAL A 1 559 ? 111.362 95.103 63.319 1.00 40.25 557 VAL A C 1
ATOM 4531 O O . VAL A 1 559 ? 112.310 95.054 64.106 1.00 44.59 557 VAL A O 1
ATOM 4535 N N . ASP A 1 560 ? 111.482 95.622 62.102 1.00 46.74 558 ASP A N 1
ATOM 4536 C CA . ASP A 1 560 ? 112.739 96.232 61.678 1.00 57.90 558 ASP A CA 1
ATOM 4537 C C . ASP A 1 560 ? 112.948 97.587 62.361 1.00 56.11 558 ASP A C 1
ATOM 4538 O O . ASP A 1 560 ? 112.007 98.215 62.861 1.00 57.17 558 ASP A O 1
ATOM 4543 N N . GLN A 1 561 ? 114.208 98.042 62.356 1.00 54.28 559 GLN A N 1
ATOM 4544 C CA . GLN A 1 561 ? 114.602 99.277 63.046 1.00 52.27 559 GLN A CA 1
ATOM 4545 C C . GLN A 1 561 ? 113.792 100.481 62.582 1.00 51.27 559 GLN A C 1
ATOM 4546 O O . GLN A 1 561 ? 113.418 101.335 63.394 1.00 50.23 559 GLN A O 1
ATOM 4552 N N . GLN A 1 562 ? 113.539 100.581 61.270 1.00 48.64 560 GLN A N 1
ATOM 4553 C CA . GLN A 1 562 ? 112.851 101.727 60.704 1.00 54.24 560 GLN A CA 1
ATOM 4554 C C . GLN A 1 562 ? 111.429 101.842 61.230 1.00 47.19 560 GLN A C 1
ATOM 4555 O O . GLN A 1 562 ? 110.888 102.942 61.311 1.00 49.71 560 GLN A O 1
ATOM 4561 N N . HIS A 1 563 ? 110.796 100.732 61.594 1.00 40.40 561 HIS A N 1
ATOM 4562 C CA . HIS A 1 563 ? 109.399 100.790 61.983 1.00 37.40 561 HIS A CA 1
ATOM 4563 C C . HIS A 1 563 ? 109.207 100.485 63.454 1.00 35.62 561 HIS A C 1
ATOM 4564 O O . HIS A 1 563 ? 108.061 100.383 63.913 1.00 36.98 561 HIS A O 1
ATOM 4571 N N . PHE A 1 564 ? 110.307 100.359 64.212 1.00 38.93 562 PHE A N 1
ATOM 4572 C CA . PHE A 1 564 ? 110.208 100.048 65.638 1.00 39.46 562 PHE A CA 1
ATOM 4573 C C . PHE A 1 564 ? 109.406 101.098 66.396 1.00 36.54 562 PHE A C 1
ATOM 4574 O O . PHE A 1 564 ? 108.551 100.756 67.224 1.00 38.11 562 PHE A O 1
ATOM 4582 N N . THR A 1 565 ? 109.678 102.381 66.147 1.00 39.26 563 THR A N 1
ATOM 4583 C CA . THR A 1 565 ? 109.024 103.436 66.920 1.00 41.09 563 THR A CA 1
ATOM 4584 C C . THR A 1 565 ? 107.501 103.345 66.817 1.00 36.62 563 THR A C 1
ATOM 4585 O O . THR A 1 565 ? 106.791 103.469 67.823 1.00 37.46 563 THR A O 1
ATOM 4589 N N . ALA A 1 566 ? 106.988 103.114 65.607 1.00 32.64 564 ALA A N 1
ATOM 4590 C CA . ALA A 1 566 ? 105.547 102.971 65.404 1.00 36.50 564 ALA A CA 1
ATOM 4591 C C . ALA A 1 566 ? 104.999 101.722 66.075 1.00 31.52 564 ALA A C 1
ATOM 4592 O O . ALA A 1 566 ? 103.951 101.773 66.715 1.00 33.69 564 ALA A O 1
ATOM 4594 N N . TYR A 1 567 ? 105.675 100.580 65.935 1.00 31.89 565 TYR A N 1
ATOM 4595 C CA . TYR A 1 567 ? 105.255 99.398 66.680 1.00 31.90 565 TYR A CA 1
ATOM 4596 C C . TYR A 1 567 ? 105.192 99.693 68.185 1.00 29.74 565 TYR A C 1
ATOM 4597 O O . TYR A 1 567 ? 104.191 99.406 68.860 1.00 30.20 565 TYR A O 1
ATOM 4606 N N . PHE A 1 568 ? 106.239 100.304 68.720 1.00 30.28 566 PHE A N 1
ATOM 4607 C CA . PHE A 1 568 ? 106.298 100.552 70.158 1.00 31.13 566 PHE A CA 1
ATOM 4608 C C . PHE A 1 568 ? 105.188 101.503 70.614 1.00 34.56 566 PHE A C 1
ATOM 4609 O O . PHE A 1 568 ? 104.481 101.235 71.589 1.00 33.56 566 PHE A O 1
ATOM 4617 N N . ALA A 1 569 ? 105.042 102.646 69.938 1.00 28.86 567 ALA A N 1
ATOM 4618 C CA . ALA A 1 569 ? 104.077 103.637 70.397 1.00 34.88 567 ALA A CA 1
ATOM 4619 C C . ALA A 1 569 ? 102.634 103.205 70.155 1.00 31.73 567 ALA A C 1
ATOM 4620 O O . ALA A 1 569 ? 101.758 103.523 70.963 1.00 33.42 567 ALA A O 1
ATOM 4622 N N . LEU A 1 570 ? 102.367 102.447 69.090 1.00 31.82 568 LEU A N 1
ATOM 4623 C CA . LEU A 1 570 ? 100.995 102.096 68.752 1.00 31.56 568 LEU A CA 1
ATOM 4624 C C . LEU A 1 570 ? 100.555 100.755 69.332 1.00 33.95 568 LEU A C 1
ATOM 4625 O O . LEU A 1 570 ? 99.348 100.542 69.519 1.00 34.80 568 LEU A O 1
ATOM 4630 N N . VAL A 1 571 ? 101.473 99.806 69.528 1.00 28.47 569 VAL A N 1
ATOM 4631 C CA . VAL A 1 571 ? 101.032 98.461 69.897 1.00 29.85 569 VAL A CA 1
ATOM 4632 C C . VAL A 1 571 ? 101.719 98.023 71.196 1.00 29.66 569 VAL A C 1
ATOM 4633 O O . VAL A 1 571 ? 101.065 97.654 72.175 1.00 29.42 569 VAL A O 1
ATOM 4637 N N . TYR A 1 572 ? 103.049 98.053 71.215 1.00 28.75 570 TYR A N 1
ATOM 4638 C CA . TYR A 1 572 ? 103.767 97.445 72.328 1.00 26.61 570 TYR A CA 1
ATOM 4639 C C . TYR A 1 572 ? 103.521 98.196 73.639 1.00 31.56 570 TYR A C 1
ATOM 4640 O O . TYR A 1 572 ? 103.205 97.587 74.664 1.00 26.11 570 TYR A O 1
ATOM 4649 N N . TYR A 1 573 ? 103.695 99.522 73.643 1.00 30.48 571 TYR A N 1
ATOM 4650 C CA . TYR A 1 573 ? 103.540 100.263 74.897 1.00 28.96 571 TYR A CA 1
ATOM 4651 C C . TYR A 1 573 ? 102.110 100.177 75.457 1.00 27.56 571 TYR A C 1
ATOM 4652 O O . TYR A 1 573 ? 101.955 99.825 76.636 1.00 30.15 571 TYR A O 1
ATOM 4661 N N . PRO A 1 574 ? 101.035 100.485 74.700 1.00 31.07 572 PRO A N 1
ATOM 4662 C CA . PRO A 1 574 ? 99.663 100.261 75.235 1.00 24.40 572 PRO A CA 1
ATOM 4663 C C . PRO A 1 574 ? 99.409 98.830 75.714 1.00 29.42 572 PRO A C 1
ATOM 4664 O O . PRO A 1 574 ? 98.724 98.634 76.726 1.00 30.21 572 PRO A O 1
ATOM 4668 N N . THR A 1 575 ? 99.837 97.813 74.954 1.00 31.02 573 THR A N 1
ATOM 4669 C CA . THR A 1 575 ? 99.560 96.427 75.359 1.00 29.24 573 THR A CA 1
ATOM 4670 C C . THR A 1 575 ? 100.265 96.087 76.653 1.00 25.55 573 THR A C 1
ATOM 4671 O O . THR A 1 575 ? 99.640 95.682 77.638 1.00 29.12 573 THR A O 1
ATOM 4675 N N . VAL A 1 576 ? 101.576 96.277 76.673 1.00 29.53 574 VAL A N 1
ATOM 4676 C CA . VAL A 1 576 ? 102.370 95.829 77.801 1.00 30.08 574 VAL A CA 1
ATOM 4677 C C . VAL A 1 576 ? 102.082 96.690 79.008 1.00 30.94 574 VAL A C 1
ATOM 4678 O O . VAL A 1 576 ? 101.987 96.189 80.133 1.00 28.59 574 VAL A O 1
ATOM 4682 N N . GLY A 1 577 ? 101.886 97.993 78.796 1.00 31.93 575 GLY A N 1
ATOM 4683 C CA . GLY A 1 577 ? 101.591 98.856 79.917 1.00 30.61 575 GLY A CA 1
ATOM 4684 C C . GLY A 1 577 ? 100.331 98.432 80.630 1.00 30.44 575 GLY A C 1
ATOM 4685 O O . GLY A 1 577 ? 100.316 98.283 81.850 1.00 31.55 575 GLY A O 1
ATOM 4686 N N . ASN A 1 578 ? 99.247 98.252 79.876 1.00 25.67 576 ASN A N 1
ATOM 4687 C CA . ASN A 1 578 ? 97.986 97.825 80.473 1.00 25.14 576 ASN A CA 1
ATOM 4688 C C . ASN A 1 578 ? 98.094 96.425 81.069 1.00 25.74 576 ASN A C 1
ATOM 4689 O O . ASN A 1 578 ? 97.635 96.163 82.187 1.00 29.27 576 ASN A O 1
ATOM 4694 N N . LEU A 1 579 ? 98.643 95.494 80.304 1.00 25.78 577 LEU A N 1
ATOM 4695 C CA . LEU A 1 579 ? 98.534 94.109 80.734 1.00 28.89 577 LEU A CA 1
ATOM 4696 C C . LEU A 1 579 ? 99.547 93.760 81.816 1.00 28.39 577 LEU A C 1
ATOM 4697 O O . LEU A 1 579 ? 99.262 92.899 82.658 1.00 26.03 577 LEU A O 1
ATOM 4702 N N . ASN A 1 580 ? 100.732 94.375 81.802 1.00 28.21 578 ASN A N 1
ATOM 4703 C CA . ASN A 1 580 ? 101.643 94.190 82.932 1.00 30.27 578 ASN A CA 1
ATOM 4704 C C . ASN A 1 580 ? 101.005 94.684 84.231 1.00 32.55 578 ASN A C 1
ATOM 4705 O O . ASN A 1 580 ? 101.144 94.056 85.297 1.00 27.83 578 ASN A O 1
ATOM 4710 N N . LEU A 1 581 ? 100.266 95.795 84.156 1.00 28.13 579 LEU A N 1
ATOM 4711 C CA . LEU A 1 581 ? 99.615 96.312 85.360 1.00 28.19 579 LEU A CA 1
ATOM 4712 C C . LEU A 1 581 ? 98.506 95.375 85.843 1.00 27.83 579 LEU A C 1
ATOM 4713 O O . LEU A 1 581 ? 98.356 95.162 87.057 1.00 29.12 579 LEU A O 1
ATOM 4718 N N . GLN A 1 582 ? 97.678 94.857 84.918 1.00 26.37 580 GLN A N 1
ATOM 4719 C CA . GLN A 1 582 ? 96.655 93.878 85.300 1.00 28.40 580 GLN A CA 1
ATOM 4720 C C . GLN A 1 582 ? 97.312 92.656 85.954 1.00 28.99 580 GLN A C 1
ATOM 4721 O O . GLN A 1 582 ? 96.898 92.207 87.027 1.00 25.34 580 GLN A O 1
ATOM 4727 N N . LYS A 1 583 ? 98.367 92.136 85.325 1.00 28.58 581 LYS A N 1
ATOM 4728 C CA . LYS A 1 583 ? 99.052 90.950 85.835 1.00 28.94 581 LYS A CA 1
ATOM 4729 C C . LYS A 1 583 ? 99.581 91.175 87.240 1.00 30.94 581 LYS A C 1
ATOM 4730 O O . LYS A 1 583 ? 99.475 90.297 88.109 1.00 30.33 581 LYS A O 1
ATOM 4736 N N . MET A 1 584 ? 100.186 92.336 87.466 1.00 27.00 582 MET A N 1
ATOM 4737 C CA . MET A 1 584 ? 100.734 92.670 88.771 1.00 30.67 582 MET A CA 1
ATOM 4738 C C . MET A 1 584 ? 99.685 92.518 89.852 1.00 30.82 582 MET A C 1
ATOM 4739 O O . MET A 1 584 ? 99.943 91.926 90.902 1.00 29.46 582 MET A O 1
ATOM 4744 N N . TRP A 1 585 ? 98.503 93.083 89.620 1.00 26.60 583 TRP A N 1
ATOM 4745 C CA . TRP A 1 585 ? 97.448 93.042 90.627 1.00 25.17 583 TRP A CA 1
ATOM 4746 C C . TRP A 1 585 ? 96.848 91.651 90.784 1.00 24.08 583 TRP A C 1
ATOM 4747 O O . TRP A 1 585 ? 96.438 91.278 91.883 1.00 27.55 583 TRP A O 1
ATOM 4758 N N . LEU A 1 586 ? 96.677 90.925 89.678 1.00 27.32 584 LEU A N 1
ATOM 4759 C CA . LEU A 1 586 ? 96.166 89.568 89.738 1.00 26.93 584 LEU A CA 1
ATOM 4760 C C . LEU A 1 586 ? 97.120 88.659 90.513 1.00 26.24 584 LEU A C 1
ATOM 4761 O O . LEU A 1 586 ? 96.673 87.864 91.345 1.00 27.19 584 LEU A O 1
ATOM 4766 N N . LEU A 1 587 ? 98.431 88.770 90.258 1.00 26.67 585 LEU A N 1
ATOM 4767 C CA . LEU A 1 587 ? 99.420 88.043 91.070 1.00 27.87 585 LEU A CA 1
ATOM 4768 C C . LEU A 1 587 ? 99.390 88.469 92.529 1.00 28.26 585 LEU A C 1
ATOM 4769 O O . LEU A 1 587 ? 99.626 87.650 93.432 1.00 24.20 585 LEU A O 1
ATOM 4774 N N . ASN A 1 588 ? 99.196 89.770 92.794 1.00 26.58 586 ASN A N 1
ATOM 4775 C CA . ASN A 1 588 ? 99.095 90.231 94.171 1.00 26.39 586 ASN A CA 1
ATOM 4776 C C . ASN A 1 588 ? 97.901 89.578 94.872 1.00 26.18 586 ASN A C 1
ATOM 4777 O O . ASN A 1 588 ? 97.973 89.248 96.070 1.00 28.08 586 ASN A O 1
ATOM 4782 N N . GLY A 1 589 ? 96.789 89.419 94.156 1.00 26.93 587 GLY A N 1
ATOM 4783 C CA . GLY A 1 589 ? 95.658 88.690 94.718 1.00 27.43 587 GLY A CA 1
ATOM 4784 C C . GLY A 1 589 ? 95.998 87.242 95.067 1.00 28.87 587 GLY A C 1
ATOM 4785 O O . GLY A 1 589 ? 95.637 86.761 96.138 1.00 25.35 587 GLY A O 1
ATOM 4786 N N . LYS A 1 590 ? 96.711 86.540 94.185 1.00 27.60 588 LYS A N 1
ATOM 4787 C CA . LYS A 1 590 ? 97.137 85.174 94.524 1.00 28.36 588 LYS A CA 1
ATOM 4788 C C . LYS A 1 590 ? 98.110 85.172 95.695 1.00 29.51 588 LYS A C 1
ATOM 4789 O O . LYS A 1 590 ? 98.010 84.312 96.582 1.00 27.58 588 LYS A O 1
ATOM 4795 N N . ASN A 1 591 ? 99.022 86.162 95.733 1.00 29.76 589 ASN A N 1
ATOM 4796 C CA . ASN A 1 591 ? 100.011 86.267 96.804 1.00 30.08 589 ASN A CA 1
ATOM 4797 C C . ASN A 1 591 ? 99.332 86.427 98.151 1.00 34.35 589 ASN A C 1
ATOM 4798 O O . ASN A 1 591 ? 99.629 85.705 99.115 1.00 30.43 589 ASN A O 1
ATOM 4803 N N . LYS A 1 592 ? 98.420 87.389 98.235 1.00 32.03 590 LYS A N 1
ATOM 4804 C CA . LYS A 1 592 ? 97.699 87.646 99.471 1.00 35.63 590 LYS A CA 1
ATOM 4805 C C . LYS A 1 592 ? 96.898 86.427 99.918 1.00 30.79 590 LYS A C 1
ATOM 4806 O O . LYS A 1 592 ? 96.843 86.120 101.107 1.00 29.92 590 LYS A O 1
ATOM 4812 N N . TYR A 1 593 ? 96.211 85.767 98.985 1.00 29.20 591 TYR A N 1
ATOM 4813 C CA . TYR A 1 593 ? 95.357 84.631 99.335 1.00 35.93 591 TYR A CA 1
ATOM 4814 C C . TYR A 1 593 ? 96.197 83.453 99.833 1.00 36.81 591 TYR A C 1
ATOM 4815 O O . TYR A 1 593 ? 95.841 82.787 100.818 1.00 32.73 591 TYR A O 1
ATOM 4824 N N . ALA A 1 594 ? 97.299 83.160 99.143 1.00 32.19 592 ALA A N 1
ATOM 4825 C CA . ALA A 1 594 ? 98.173 82.076 99.586 1.00 30.82 592 ALA A CA 1
ATOM 4826 C C . ALA A 1 594 ? 98.808 82.397 100.929 1.00 27.92 592 ALA A C 1
ATOM 4827 O O . ALA A 1 594 ? 99.006 81.501 101.774 1.00 29.33 592 ALA A O 1
ATOM 4829 N N . ALA A 1 595 ? 99.089 83.667 101.182 1.00 28.04 593 ALA A N 1
ATOM 4830 C CA . ALA A 1 595 ? 99.757 84.012 102.438 1.00 27.59 593 ALA A CA 1
ATOM 4831 C C . ALA A 1 595 ? 98.837 83.849 103.649 1.00 28.89 593 ALA A C 1
ATOM 4832 O O . ALA A 1 595 ? 99.298 83.441 104.716 1.00 26.96 593 ALA A O 1
ATOM 4834 N N . GLN A 1 596 ? 97.534 84.092 103.491 1.00 27.82 594 GLN A N 1
ATOM 4835 C CA . GLN A 1 596 ? 96.563 83.853 104.565 1.00 29.67 594 GLN A CA 1
ATOM 4836 C C . GLN A 1 596 ? 96.422 82.375 104.898 1.00 28.86 594 GLN A C 1
ATOM 4837 O O . GLN A 1 596 ? 95.878 82.026 105.962 1.00 32.86 594 GLN A O 1
ATOM 4843 N N . LEU A 1 597 ? 96.900 81.495 104.025 1.00 28.03 595 LEU A N 1
ATOM 4844 C CA . LEU A 1 597 ? 96.920 80.074 104.323 1.00 28.36 595 LEU A CA 1
ATOM 4845 C C . LEU A 1 597 ? 98.306 79.578 104.746 1.00 32.40 595 LEU A C 1
ATOM 4846 O O . LEU A 1 597 ? 98.488 78.361 104.903 1.00 29.56 595 LEU A O 1
ATOM 4851 N N . ASN A 1 598 ? 99.263 80.487 104.951 1.00 27.40 596 ASN A N 1
ATOM 4852 C CA . ASN A 1 598 ? 100.653 80.186 105.328 1.00 30.80 596 ASN A CA 1
ATOM 4853 C C . ASN A 1 598 ? 101.313 79.287 104.276 1.00 29.48 596 ASN A C 1
ATOM 4854 O O . ASN A 1 598 ? 102.100 78.384 104.618 1.00 28.25 596 ASN A O 1
ATOM 4859 N N . LEU A 1 599 ? 100.940 79.445 103.015 1.00 26.18 597 LEU A N 1
ATOM 4860 C CA . LEU A 1 599 ? 101.527 78.627 101.945 1.00 26.77 597 LEU A CA 1
ATOM 4861 C C . LEU A 1 599 ? 102.864 79.219 101.510 1.00 31.45 597 LEU A C 1
ATOM 4862 O O . LEU A 1 599 ? 102.945 80.401 101.182 1.00 29.07 597 LEU A O 1
ATOM 4867 N N . ILE A 1 600 ? 103.905 78.401 101.479 1.00 29.67 598 ILE A N 1
ATOM 4868 C CA . ILE A 1 600 ? 105.240 78.889 101.117 1.00 33.16 598 ILE A CA 1
ATOM 4869 C C . ILE A 1 600 ? 105.251 79.502 99.724 1.00 34.47 598 ILE A C 1
ATOM 4870 O O . ILE A 1 600 ? 105.996 80.457 99.466 1.00 35.66 598 ILE A O 1
ATOM 4875 N N . GLU A 1 601 ? 104.405 79.010 98.824 1.00 31.13 599 GLU A N 1
ATOM 4876 C CA . GLU A 1 601 ? 104.351 79.529 97.457 1.00 32.69 599 GLU A CA 1
ATOM 4877 C C . GLU A 1 601 ? 103.946 80.994 97.396 1.00 35.49 599 GLU A C 1
ATOM 4878 O O . GLU A 1 601 ? 104.181 81.643 96.367 1.00 29.98 599 GLU A O 1
ATOM 4884 N N . ALA A 1 602 ? 103.377 81.550 98.471 1.00 34.10 600 ALA A N 1
ATOM 4885 C CA . ALA A 1 602 ? 103.165 83.000 98.514 1.00 29.25 600 ALA A CA 1
ATOM 4886 C C . ALA A 1 602 ? 104.440 83.784 98.234 1.00 31.28 600 ALA A C 1
ATOM 4887 O O . ALA A 1 602 ? 104.403 84.845 97.603 1.00 32.64 600 ALA A O 1
ATOM 4889 N N . ASN A 1 603 ? 105.574 83.306 98.718 1.00 28.81 601 ASN A N 1
ATOM 4890 C CA . ASN A 1 603 ? 106.777 84.128 98.687 1.00 30.03 601 ASN A CA 1
ATOM 4891 C C . ASN A 1 603 ? 107.261 84.343 97.255 1.00 34.13 601 ASN A C 1
ATOM 4892 O O . ASN A 1 603 ? 107.650 85.460 96.871 1.00 33.89 601 ASN A O 1
ATOM 4897 N N . LYS A 1 604 ? 107.169 83.309 96.426 1.00 32.67 602 LYS A N 1
ATOM 4898 C CA . LYS A 1 604 ? 107.504 83.456 95.016 1.00 37.11 602 LYS A CA 1
ATOM 4899 C C . LYS A 1 604 ? 106.524 84.371 94.289 1.00 31.68 602 LYS A C 1
ATOM 4900 O O . LYS A 1 604 ? 106.917 85.090 93.368 1.00 32.31 602 LYS A O 1
ATOM 4906 N N . LEU A 1 605 ? 105.247 84.349 94.672 1.00 28.73 603 LEU A N 1
ATOM 4907 C CA . LEU A 1 605 ? 104.291 85.238 94.027 1.00 28.28 603 LEU A CA 1
ATOM 4908 C C . LEU A 1 605 ? 104.605 86.693 94.363 1.00 29.68 603 LEU A C 1
ATOM 4909 O O . LEU A 1 605 ? 104.482 87.579 93.503 1.00 32.86 603 LEU A O 1
ATOM 4914 N N . ALA A 1 606 ? 105.073 86.957 95.590 1.00 29.12 604 ALA A N 1
ATOM 4915 C CA . ALA A 1 606 ? 105.421 88.334 95.950 1.00 30.20 604 ALA A CA 1
ATOM 4916 C C . ALA A 1 606 ? 106.554 88.861 95.074 1.00 35.54 604 ALA A C 1
ATOM 4917 O O . ALA A 1 606 ? 106.542 90.033 94.651 1.00 30.82 604 ALA A O 1
ATOM 4919 N N . GLU A 1 607 ? 107.569 88.028 94.839 1.00 32.97 605 GLU A N 1
ATOM 4920 C CA . GLU A 1 607 ? 108.668 88.429 93.969 1.00 35.16 605 GLU A CA 1
ATOM 4921 C C . GLU A 1 607 ? 108.172 88.694 92.551 1.00 32.66 605 GLU A C 1
ATOM 4922 O O . GLU A 1 607 ? 108.665 89.614 91.889 1.00 35.67 605 GLU A O 1
ATOM 4928 N N . GLN A 1 608 ? 107.175 87.939 92.088 1.00 29.66 606 GLN A N 1
ATOM 4929 C CA . GLN A 1 608 ? 106.613 88.198 90.759 1.00 29.11 606 GLN A CA 1
ATOM 4930 C C . GLN A 1 608 ? 105.865 89.536 90.717 1.00 32.82 606 GLN A C 1
ATOM 4931 O O . GLN A 1 608 ? 105.934 90.255 89.713 1.00 30.83 606 GLN A O 1
ATOM 4937 N N . VAL A 1 609 ? 105.167 89.898 91.801 1.00 32.51 607 VAL A N 1
ATOM 4938 C CA . VAL A 1 609 ? 104.498 91.196 91.856 1.00 28.59 607 VAL A CA 1
ATOM 4939 C C . VAL A 1 609 ? 105.521 92.313 91.770 1.00 30.26 607 VAL A C 1
ATOM 4940 O O . VAL A 1 609 ? 105.375 93.257 90.982 1.00 30.81 607 VAL A O 1
ATOM 4944 N N . LYS A 1 610 ? 106.590 92.189 92.553 1.00 30.33 608 LYS A N 1
ATOM 4945 C CA A LYS A 1 610 ? 107.673 93.164 92.568 0.50 33.48 608 LYS A CA 1
ATOM 4946 C CA B LYS A 1 610 ? 107.631 93.204 92.554 0.50 33.33 608 LYS A CA 1
ATOM 4947 C C . LYS A 1 610 ? 108.277 93.352 91.181 1.00 34.32 608 LYS A C 1
ATOM 4948 O O . LYS A 1 610 ? 108.584 94.483 90.758 1.00 32.42 608 LYS A O 1
ATOM 4959 N N . ALA A 1 611 ? 108.467 92.249 90.450 1.00 33.54 609 ALA A N 1
ATOM 4960 C CA . ALA A 1 611 ? 109.063 92.360 89.110 1.00 33.69 609 ALA A CA 1
ATOM 4961 C C . ALA A 1 611 ? 108.135 93.070 88.127 1.00 32.82 609 ALA A C 1
ATOM 4962 O O . ALA A 1 611 ? 108.611 93.771 87.225 1.00 33.72 609 ALA A O 1
ATOM 4964 N N . CYS A 1 612 ? 106.818 92.843 88.240 1.00 29.79 610 CYS A N 1
ATOM 4965 C CA . CYS A 1 612 ? 105.852 93.595 87.428 1.00 28.50 610 CYS A CA 1
ATOM 4966 C C . CYS A 1 612 ? 105.944 95.082 87.699 1.00 28.67 610 CYS A C 1
ATOM 4967 O O . CYS A 1 612 ? 105.869 95.918 86.770 1.00 30.01 610 CYS A O 1
ATOM 4970 N N . LEU A 1 613 ? 106.055 95.454 88.962 1.00 29.87 611 LEU A N 1
ATOM 4971 C CA . LEU A 1 613 ? 106.150 96.878 89.261 1.00 33.93 611 LEU A CA 1
ATOM 4972 C C . LEU A 1 613 ? 107.413 97.495 88.656 1.00 37.70 611 LEU A C 1
ATOM 4973 O O . LEU A 1 613 ? 107.392 98.628 88.152 1.00 33.13 611 LEU A O 1
ATOM 4978 N N . LYS A 1 614 ? 108.526 96.774 88.719 1.00 34.51 612 LYS A N 1
ATOM 4979 C CA . LYS A 1 614 ? 109.742 97.249 88.071 1.00 37.72 612 LYS A CA 1
ATOM 4980 C C . LYS A 1 614 ? 109.557 97.392 86.558 1.00 40.33 612 LYS A C 1
ATOM 4981 O O . LYS A 1 614 ? 110.023 98.373 85.947 1.00 39.50 612 LYS A O 1
ATOM 4987 N N . ARG A 1 615 ? 108.877 96.427 85.929 1.00 38.02 613 ARG A N 1
ATOM 4988 C CA A ARG A 1 615 ? 108.677 96.510 84.485 0.50 37.51 613 ARG A CA 1
ATOM 4989 C CA B ARG A 1 615 ? 108.664 96.502 84.486 0.50 37.54 613 ARG A CA 1
ATOM 4990 C C . ARG A 1 615 ? 107.789 97.696 84.110 1.00 35.79 613 ARG A C 1
ATOM 4991 O O . ARG A 1 615 ? 107.967 98.283 83.039 1.00 32.84 613 ARG A O 1
ATOM 5006 N N . ASP A 1 616 ? 106.850 98.083 84.975 1.00 37.66 614 ASP A N 1
ATOM 5007 C CA . ASP A 1 616 ? 106.020 99.256 84.688 1.00 40.29 614 ASP A CA 1
ATOM 5008 C C . ASP A 1 616 ? 106.868 100.524 84.566 1.00 42.14 614 ASP A C 1
ATOM 5009 O O . ASP A 1 616 ? 106.629 101.368 83.694 1.00 39.47 614 ASP A O 1
ATOM 5014 N N . GLN A 1 617 ? 107.852 100.682 85.439 1.00 41.14 615 GLN A N 1
ATOM 5015 C CA . GLN A 1 617 ? 108.677 101.862 85.334 1.00 48.16 615 GLN A CA 1
ATOM 5016 C C . GLN A 1 617 ? 109.631 101.769 84.151 1.00 41.00 615 GLN A C 1
ATOM 5017 O O . GLN A 1 617 ? 109.954 102.794 83.540 1.00 35.01 615 GLN A O 1
ATOM 5023 N N . GLU A 1 618 ? 110.073 100.563 83.799 1.00 35.76 616 GLU A N 1
ATOM 5024 C CA . GLU A 1 618 ? 110.982 100.425 82.670 1.00 36.36 616 GLU A CA 1
ATOM 5025 C C . GLU A 1 618 ? 110.283 100.741 81.364 1.00 36.28 616 GLU A C 1
ATOM 5026 O O . GLU A 1 618 ? 110.862 101.408 80.505 1.00 38.78 616 GLU A O 1
ATOM 5032 N N . ILE A 1 619 ? 109.043 100.286 81.195 1.00 33.00 617 ILE A N 1
ATOM 5033 C CA . ILE A 1 619 ? 108.393 100.515 79.920 1.00 30.72 617 ILE A CA 1
ATOM 5034 C C . ILE A 1 619 ? 108.036 101.997 79.737 1.00 36.52 617 ILE A C 1
ATOM 5035 O O . ILE A 1 619 ? 108.074 102.503 78.615 1.00 35.68 617 ILE A O 1
ATOM 5040 N N . VAL A 1 620 ? 107.714 102.715 80.826 1.00 36.14 618 VAL A N 1
ATOM 5041 C CA . VAL A 1 620 ? 107.463 104.158 80.728 1.00 36.44 618 VAL A CA 1
ATOM 5042 C C . VAL A 1 620 ? 108.736 104.896 80.336 1.00 40.80 618 VAL A C 1
ATOM 5043 O O . VAL A 1 620 ? 108.717 105.773 79.451 1.00 41.95 618 VAL A O 1
ATOM 5047 N N . ASP A 1 621 ? 109.856 104.571 80.993 1.00 38.01 619 ASP A N 1
ATOM 5048 C CA . ASP A 1 621 ? 111.126 105.204 80.650 1.00 42.89 619 ASP A CA 1
ATOM 5049 C C . ASP A 1 621 ? 111.490 104.958 79.198 1.00 46.10 619 ASP A C 1
ATOM 5050 O O . ASP A 1 621 ? 111.962 105.875 78.506 1.00 42.30 619 ASP A O 1
ATOM 5055 N N . GLU A 1 622 ? 111.314 103.714 78.725 1.00 40.09 620 GLU A N 1
ATOM 5056 C CA . GLU A 1 622 ? 111.564 103.424 77.317 1.00 39.29 620 GLU A CA 1
ATOM 5057 C C . GLU A 1 622 ? 110.672 104.280 76.421 1.00 36.86 620 GLU A C 1
ATOM 5058 O O . GLU A 1 622 ? 111.138 104.849 75.427 1.00 42.25 620 GLU A O 1
ATOM 5064 N N . TYR A 1 623 ? 109.401 104.444 76.792 1.00 33.33 621 TYR A N 1
ATOM 5065 C CA . TYR A 1 623 ? 108.480 105.226 75.973 1.00 33.97 621 TYR A CA 1
ATOM 5066 C C . TYR A 1 623 ? 108.922 106.686 75.873 1.00 41.59 621 TYR A C 1
ATOM 5067 O O . TYR A 1 623 ? 108.814 107.315 74.809 1.00 38.82 621 TYR A O 1
ATOM 5076 N N . HIS A 1 624 ? 109.454 107.227 76.968 1.00 37.74 622 HIS A N 1
ATOM 5077 C CA . HIS A 1 624 ? 109.889 108.609 77.046 1.00 43.24 622 HIS A CA 1
ATOM 5078 C C . HIS A 1 624 ? 111.225 108.853 76.361 1.00 43.81 622 HIS A C 1
ATOM 5079 O O . HIS A 1 624 ? 111.581 110.014 76.163 1.00 45.27 622 HIS A O 1
ATOM 5086 N N . THR A 1 625 ? 111.966 107.807 75.983 1.00 42.77 623 THR A N 1
ATOM 5087 C CA . THR A 1 625 ? 113.230 108.012 75.300 1.00 48.31 623 THR A CA 1
ATOM 5088 C C . THR A 1 625 ? 113.274 107.539 73.841 1.00 50.15 623 THR A C 1
ATOM 5089 O O . THR A 1 625 ? 114.218 107.905 73.132 1.00 56.72 623 THR A O 1
ATOM 5093 N N . ILE A 1 626 ? 112.304 106.759 73.354 1.00 44.75 624 ILE A N 1
ATOM 5094 C CA . ILE A 1 626 ? 112.381 106.361 71.947 1.00 49.21 624 ILE A CA 1
ATOM 5095 C C . ILE A 1 626 ? 112.302 107.587 71.023 1.00 47.11 624 ILE A C 1
ATOM 5096 O O . ILE A 1 626 ? 111.641 108.595 71.327 1.00 42.23 624 ILE A O 1
ATOM 5101 N N . ALA A 1 627 ? 112.982 107.477 69.878 1.00 48.20 625 ALA A N 1
ATOM 5102 C CA . ALA A 1 627 ? 112.937 108.481 68.816 1.00 49.88 625 ALA A CA 1
ATOM 5103 C C . ALA A 1 627 ? 113.290 109.867 69.356 1.00 49.05 625 ALA A C 1
ATOM 5104 O O . ALA A 1 627 ? 112.639 110.861 69.039 1.00 48.96 625 ALA A O 1
ATOM 5106 N N . ASP A 1 628 ? 114.320 109.918 70.207 1.00 52.04 626 ASP A N 1
ATOM 5107 C CA . ASP A 1 628 ? 114.836 111.160 70.787 1.00 61.01 626 ASP A CA 1
ATOM 5108 C C . ASP A 1 628 ? 113.763 111.923 71.569 1.00 56.52 626 ASP A C 1
ATOM 5109 O O . ASP A 1 628 ? 113.636 113.141 71.459 1.00 54.39 626 ASP A O 1
ATOM 5114 N N . GLY A 1 629 ? 112.992 111.201 72.379 1.00 46.69 627 GLY A N 1
ATOM 5115 C CA . GLY A 1 629 ? 112.017 111.855 73.234 1.00 46.01 627 GLY A CA 1
ATOM 5116 C C . GLY A 1 629 ? 110.788 112.357 72.511 1.00 50.62 627 GLY A C 1
ATOM 5117 O O . GLY A 1 629 ? 110.132 113.302 72.981 1.00 49.29 627 GLY A O 1
ATOM 5118 N N . LYS A 1 630 ? 110.466 111.752 71.359 1.00 48.97 628 LYS A N 1
ATOM 5119 C CA . LYS A 1 630 ? 109.249 112.083 70.621 1.00 48.60 628 LYS A CA 1
ATOM 5120 C C . LYS A 1 630 ? 107.999 112.015 71.505 1.00 48.71 628 LYS A C 1
ATOM 5121 O O . LYS A 1 630 ? 107.077 112.831 71.343 1.00 46.52 628 LYS A O 1
ATOM 5127 N N . PHE A 1 631 ? 107.945 111.049 72.439 1.00 41.76 629 PHE A N 1
ATOM 5128 C CA . PHE A 1 631 ? 106.808 110.874 73.343 1.00 40.43 629 PHE A CA 1
ATOM 5129 C C . PHE A 1 631 ? 107.135 111.257 74.787 1.00 39.45 629 PHE A C 1
ATOM 5130 O O . PHE A 1 631 ? 106.437 110.824 75.708 1.00 41.24 629 PHE A O 1
ATOM 5138 N N . TYR A 1 632 ? 108.163 112.063 74.999 1.00 41.72 630 TYR A N 1
ATOM 5139 C CA . TYR A 1 632 ? 108.571 112.384 76.362 1.00 48.15 630 TYR A CA 1
ATOM 5140 C C . TYR A 1 632 ? 107.418 112.974 77.170 1.00 47.87 630 TYR A C 1
ATOM 5141 O O . TYR A 1 632 ? 106.750 113.918 76.742 1.00 48.81 630 TYR A O 1
ATOM 5150 N N . GLY A 1 633 ? 107.194 112.416 78.357 1.00 44.15 631 GLY A N 1
ATOM 5151 C CA . GLY A 1 633 ? 106.174 112.902 79.255 1.00 41.43 631 GLY A CA 1
ATOM 5152 C C . GLY A 1 633 ? 104.792 112.328 79.032 1.00 44.50 631 GLY A C 1
ATOM 5153 O O . GLY A 1 633 ? 103.948 112.427 79.936 1.00 43.40 631 GLY A O 1
ATOM 5154 N N . MET A 1 634 ? 104.544 111.686 77.879 1.00 42.85 632 MET A N 1
ATOM 5155 C CA . MET A 1 634 ? 103.206 111.182 77.570 1.00 41.02 632 MET A CA 1
ATOM 5156 C C . MET A 1 634 ? 102.762 110.065 78.508 1.00 41.57 632 MET A C 1
ATOM 5157 O O . MET A 1 634 ? 101.564 109.780 78.579 1.00 41.40 632 MET A O 1
ATOM 5162 N N . GLY A 1 635 ? 103.692 109.434 79.228 1.00 43.03 633 GLY A N 1
ATOM 5163 C CA . GLY A 1 635 ? 103.352 108.353 80.139 1.00 44.00 633 GLY A CA 1
ATOM 5164 C C . GLY A 1 635 ? 103.565 108.692 81.600 1.00 44.74 633 GLY A C 1
ATOM 5165 O O . GLY A 1 635 ? 103.645 107.792 82.446 1.00 39.84 633 GLY A O 1
ATOM 5166 N N . LEU A 1 636 ? 103.617 109.991 81.913 1.00 40.35 634 LEU A N 1
ATOM 5167 C CA . LEU A 1 636 ? 103.962 110.477 83.247 1.00 42.58 634 LEU A CA 1
ATOM 5168 C C . LEU A 1 636 ? 102.863 110.342 84.309 1.00 41.63 634 LEU A C 1
ATOM 5169 O O . LEU A 1 636 ? 103.186 110.400 85.505 1.00 43.65 634 LEU A O 1
ATOM 5174 N N . SER A 1 637 ? 101.591 110.205 83.928 1.00 42.79 635 SER A N 1
ATOM 5175 C CA . SER A 1 637 ? 100.512 110.209 84.911 1.00 46.65 635 SER A CA 1
ATOM 5176 C C . SER A 1 637 ? 100.661 109.043 85.880 1.00 42.58 635 SER A C 1
ATOM 5177 O O . SER A 1 637 ? 100.876 107.904 85.451 1.00 43.32 635 SER A O 1
ATOM 5180 N N . GLU A 1 638 ? 100.549 109.337 87.178 1.00 38.87 636 GLU A N 1
ATOM 5181 C CA . GLU A 1 638 ? 100.358 108.303 88.193 1.00 39.38 636 GLU A CA 1
ATOM 5182 C C . GLU A 1 638 ? 99.172 107.459 87.799 1.00 40.39 636 GLU A C 1
ATOM 5183 O O . GLU A 1 638 ? 98.124 107.988 87.420 1.00 37.25 636 GLU A O 1
ATOM 5189 N N . HIS A 1 639 ? 99.330 106.127 87.893 1.00 31.78 637 HIS A N 1
ATOM 5190 C CA . HIS A 1 639 ? 98.286 105.251 87.386 1.00 33.40 637 HIS A CA 1
ATOM 5191 C C . HIS A 1 639 ? 98.092 103.971 88.201 1.00 36.30 637 HIS A C 1
ATOM 5192 O O . HIS A 1 639 ? 97.300 103.109 87.789 1.00 39.51 637 HIS A O 1
ATOM 5199 N N . ILE A 1 640 ? 98.755 103.817 89.346 1.00 32.76 638 ILE A N 1
ATOM 5200 C CA . ILE A 1 640 ? 98.729 102.562 90.096 1.00 31.02 638 ILE A CA 1
ATOM 5201 C C . ILE A 1 640 ? 97.982 102.763 91.402 1.00 29.62 638 ILE A C 1
ATOM 5202 O O . ILE A 1 640 ? 98.341 103.643 92.194 1.00 30.40 638 ILE A O 1
ATOM 5207 N N . GLY A 1 641 ? 96.975 101.915 91.649 1.00 31.86 639 GLY A N 1
ATOM 5208 C CA . GLY A 1 641 ? 96.407 101.781 92.996 1.00 31.82 639 GLY A CA 1
ATOM 5209 C C . GLY A 1 641 ? 95.708 103.019 93.531 1.00 33.77 639 GLY A C 1
ATOM 5210 O O . GLY A 1 641 ? 95.874 103.357 94.708 1.00 29.24 639 GLY A O 1
ATOM 5211 N N . PHE A 1 642 ? 94.920 103.712 92.699 1.00 29.52 640 PHE A N 1
ATOM 5212 C CA . PHE A 1 642 ? 94.206 104.883 93.215 1.00 28.76 640 PHE A CA 1
ATOM 5213 C C . PHE A 1 642 ? 93.297 104.447 94.357 1.00 28.00 640 PHE A C 1
ATOM 5214 O O . PHE A 1 642 ? 92.685 103.382 94.290 1.00 33.12 640 PHE A O 1
ATOM 5222 N N . VAL A 1 643 ? 93.256 105.236 95.428 1.00 29.73 641 VAL A N 1
ATOM 5223 C CA . VAL A 1 643 ? 92.279 105.046 96.498 1.00 33.23 641 VAL A CA 1
ATOM 5224 C C . VAL A 1 643 ? 91.251 106.169 96.521 1.00 37.09 641 VAL A C 1
ATOM 5225 O O . VAL A 1 643 ? 90.324 106.126 97.348 1.00 33.40 641 VAL A O 1
ATOM 5229 N N . HIS A 1 644 ? 91.451 107.219 95.724 1.00 31.56 642 HIS A N 1
ATOM 5230 C CA . HIS A 1 644 ? 90.501 108.296 95.543 1.00 32.12 642 HIS A CA 1
ATOM 5231 C C . HIS A 1 644 ? 90.197 108.447 94.066 1.00 33.55 642 HIS A C 1
ATOM 5232 O O . HIS A 1 644 ? 90.676 107.686 93.220 1.00 31.16 642 HIS A O 1
ATOM 5239 N N . TRP A 1 645 ? 89.416 109.480 93.748 1.00 32.44 643 TRP A N 1
ATOM 5240 C CA . TRP A 1 645 ? 89.100 109.692 92.348 1.00 32.67 643 TRP A CA 1
ATOM 5241 C C . TRP A 1 645 ? 90.339 110.134 91.596 1.00 32.90 643 TRP A C 1
ATOM 5242 O O . TRP A 1 645 ? 90.487 109.825 90.409 1.00 31.71 643 TRP A O 1
ATOM 5253 N N . ASN A 1 646 ? 91.244 110.853 92.278 1.00 30.89 644 ASN A N 1
ATOM 5254 C CA . ASN A 1 646 ? 92.504 111.290 91.694 1.00 25.51 644 ASN A CA 1
ATOM 5255 C C . ASN A 1 646 ? 93.658 110.531 92.356 1.00 27.88 644 ASN A C 1
ATOM 5256 O O . ASN A 1 646 ? 93.460 109.642 93.198 1.00 31.64 644 ASN A O 1
ATOM 5261 N N . GLU A 1 647 ? 94.876 110.875 91.958 1.00 28.11 645 GLU A N 1
ATOM 5262 C CA . GLU A 1 647 ? 96.079 110.150 92.341 1.00 33.12 645 GLU A CA 1
ATOM 5263 C C . GLU A 1 647 ? 96.513 110.387 93.781 1.00 35.69 645 GLU A C 1
ATOM 5264 O O . GLU A 1 647 ? 97.447 109.712 94.230 1.00 36.17 645 GLU A O 1
ATOM 5270 N N . ASP A 1 648 ? 95.923 111.349 94.493 1.00 35.47 646 ASP A N 1
ATOM 5271 C CA . ASP A 1 648 ? 96.332 111.608 95.864 1.00 32.95 646 ASP A CA 1
ATOM 5272 C C . ASP A 1 648 ? 96.301 110.325 96.690 1.00 35.81 646 ASP A C 1
ATOM 5273 O O . ASP A 1 648 ? 95.306 109.601 96.689 1.00 33.68 646 ASP A O 1
ATOM 5278 N N . GLU A 1 649 ? 97.386 110.077 97.423 1.00 36.82 647 GLU A N 1
ATOM 5279 C CA . GLU A 1 649 ? 97.480 108.955 98.361 1.00 33.51 647 GLU A CA 1
ATOM 5280 C C . GLU A 1 649 ? 97.389 107.602 97.659 1.00 28.09 647 GLU A C 1
ATOM 5281 O O . GLU A 1 649 ? 97.058 106.591 98.293 1.00 32.18 647 GLU A O 1
ATOM 5287 N N . ASN A 1 650 ? 97.730 107.531 96.372 1.00 25.76 648 ASN A N 1
ATOM 5288 C CA . ASN A 1 650 ? 97.616 106.219 95.743 1.00 25.16 648 ASN A CA 1
ATOM 5289 C C . ASN A 1 650 ? 98.700 105.308 96.293 1.00 29.59 648 ASN A C 1
ATOM 5290 O O . ASN A 1 650 ? 99.685 105.765 96.904 1.00 30.63 648 ASN A O 1
ATOM 5295 N N . LYS A 1 651 ? 98.481 104.001 96.140 1.00 28.72 649 LYS A N 1
ATOM 5296 C CA . LYS A 1 651 ? 99.347 103.065 96.850 1.00 34.32 649 LYS A CA 1
ATOM 5297 C C . LYS A 1 651 ? 99.687 101.856 95.992 1.00 31.31 649 LYS A C 1
ATOM 5298 O O . LYS A 1 651 ? 98.849 101.324 95.252 1.00 32.52 649 LYS A O 1
ATOM 5304 N N . ASN A 1 652 ? 100.932 101.414 96.137 1.00 28.94 650 ASN A N 1
ATOM 5305 C CA . ASN A 1 652 ? 101.423 100.228 95.449 1.00 30.23 650 ASN A CA 1
ATOM 5306 C C . ASN A 1 652 ? 100.855 98.942 96.069 1.00 31.98 650 ASN A C 1
ATOM 5307 O O . ASN A 1 652 ? 100.319 98.958 97.188 1.00 31.74 650 ASN A O 1
ATOM 5312 N N . PRO A 1 653 ? 100.972 97.811 95.366 1.00 27.06 651 PRO A N 1
ATOM 5313 C CA . PRO A 1 653 ? 100.613 96.513 95.981 1.00 26.76 651 PRO A CA 1
ATOM 5314 C C . PRO A 1 653 ? 101.405 96.286 97.252 1.00 30.72 651 PRO A C 1
ATOM 5315 O O . PRO A 1 653 ? 102.590 96.624 97.336 1.00 29.94 651 PRO A O 1
ATOM 5319 N N . VAL A 1 654 ? 100.741 95.727 98.256 1.00 31.74 652 VAL A N 1
ATOM 5320 C CA . VAL A 1 654 ? 101.411 95.331 99.482 1.00 29.46 652 VAL A CA 1
ATOM 5321 C C . VAL A 1 654 ? 101.748 93.843 99.349 1.00 29.30 652 VAL A C 1
ATOM 5322 O O . VAL A 1 654 ? 100.873 93.033 99.013 1.00 28.16 652 VAL A O 1
ATOM 5326 N N . LEU A 1 655 ? 103.004 93.480 99.580 1.00 28.93 653 LEU A N 1
ATOM 5327 C CA . LEU A 1 655 ? 103.427 92.088 99.386 1.00 30.58 653 LEU A CA 1
ATOM 5328 C C . LEU A 1 655 ? 103.284 91.343 100.699 1.00 30.93 653 LEU A C 1
ATOM 5329 O O . LEU A 1 655 ? 103.658 91.868 101.753 1.00 30.90 653 LEU A O 1
ATOM 5334 N N . SER A 1 656 ? 102.800 90.102 100.638 1.00 27.04 654 SER A N 1
ATOM 5335 C CA . SER A 1 656 ? 102.683 89.284 101.839 1.00 28.38 654 SER A CA 1
ATOM 5336 C C . SER A 1 656 ? 103.743 88.201 101.759 1.00 29.55 654 SER A C 1
ATOM 5337 O O . SER A 1 656 ? 103.880 87.562 100.714 1.00 30.28 654 SER A O 1
ATOM 5340 N N . TYR A 1 657 ? 104.490 88.002 102.836 1.00 29.28 655 TYR A N 1
ATOM 5341 C CA . TYR A 1 657 ? 105.448 86.911 102.911 1.00 30.97 655 TYR A CA 1
ATOM 5342 C C . TYR A 1 657 ? 105.104 85.982 104.065 1.00 28.99 655 TYR A C 1
ATOM 5343 O O . TYR A 1 657 ? 104.637 86.415 105.113 1.00 29.53 655 TYR A O 1
ATOM 5352 N N . VAL A 1 658 ? 105.381 84.701 103.880 1.00 26.96 656 VAL A N 1
ATOM 5353 C CA . VAL A 1 658 ? 104.978 83.670 104.840 1.00 28.61 656 VAL A CA 1
ATOM 5354 C C . VAL A 1 658 ? 106.209 83.191 105.582 1.00 31.50 656 VAL A C 1
ATOM 5355 O O . VAL A 1 658 ? 107.305 83.148 105.010 1.00 32.42 656 VAL A O 1
ATOM 5359 N N . LEU A 1 659 ? 106.037 82.850 106.860 1.00 30.21 657 LEU A N 1
ATOM 5360 C CA . LEU A 1 659 ? 107.071 82.211 107.649 1.00 31.41 657 LEU A CA 1
ATOM 5361 C C . LEU A 1 659 ? 106.650 80.751 107.844 1.00 38.67 657 LEU A C 1
ATOM 5362 O O . LEU A 1 659 ? 105.537 80.496 108.346 1.00 34.74 657 LEU A O 1
ATOM 5367 N N . PRO A 1 660 ? 107.480 79.771 107.465 1.00 41.71 658 PRO A N 1
ATOM 5368 C CA . PRO A 1 660 ? 107.050 78.352 107.534 1.00 40.66 658 PRO A CA 1
ATOM 5369 C C . PRO A 1 660 ? 106.638 77.932 108.931 1.00 32.84 658 PRO A C 1
ATOM 5370 O O . PRO A 1 660 ? 107.247 78.317 109.910 1.00 34.89 658 PRO A O 1
ATOM 5374 N N . VAL A 1 661 ? 105.641 77.053 109.018 1.00 32.60 659 VAL A N 1
ATOM 5375 C CA . VAL A 1 661 ? 105.307 76.495 110.323 1.00 33.61 659 VAL A CA 1
ATOM 5376 C C . VAL A 1 661 ? 106.223 75.307 110.626 1.00 40.64 659 VAL A C 1
ATOM 5377 O O . VAL A 1 661 ? 106.952 74.828 109.754 1.00 40.52 659 VAL A O 1
ATOM 5381 N N . ASN A 1 662 ? 106.144 74.801 111.843 1.00 39.48 660 ASN A N 1
ATOM 5382 C CA . ASN A 1 662 ? 107.054 73.749 112.325 1.00 42.86 660 ASN A CA 1
ATOM 5383 C C . ASN A 1 662 ? 106.691 72.349 111.827 1.00 49.40 660 ASN A C 1
ATOM 5384 O O . ASN A 1 662 ? 107.585 71.570 111.479 1.00 54.11 660 ASN A O 1
ATOM 5389 N N . LYS A 1 663 ? 105.352 71.969 111.810 1.00 46.66 661 LYS A N 1
ATOM 5390 C CA . LYS A 1 663 ? 105.062 70.567 111.481 1.00 41.55 661 LYS A CA 1
ATOM 5391 C C . LYS A 1 663 ? 104.946 70.374 109.975 1.00 38.62 661 LYS A C 1
ATOM 5392 O O . LYS A 1 663 ? 104.574 71.303 109.255 1.00 39.35 661 LYS A O 1
ATOM 5398 N N . PRO A 1 664 ? 105.243 69.146 109.452 1.00 40.10 662 PRO A N 1
ATOM 5399 C CA . PRO A 1 664 ? 105.174 68.899 107.990 1.00 42.57 662 PRO A CA 1
ATOM 5400 C C . PRO A 1 664 ? 103.744 68.729 107.490 1.00 45.20 662 PRO A C 1
ATOM 5401 O O . PRO A 1 664 ? 103.260 67.641 107.115 1.00 51.97 662 PRO A O 1
ATOM 5405 N N . ARG A 1 665 ? 103.045 69.837 107.475 1.00 43.77 663 ARG A N 1
ATOM 5406 C CA . ARG A 1 665 ? 101.648 69.881 107.116 1.00 37.67 663 ARG A CA 1
ATOM 5407 C C . ARG A 1 665 ? 101.513 70.182 105.631 1.00 36.89 663 ARG A C 1
ATOM 5408 O O . ARG A 1 665 ? 102.381 70.818 105.004 1.00 37.22 663 ARG A O 1
ATOM 5416 N N . LEU A 1 666 ? 100.378 69.749 105.078 1.00 30.72 664 LEU A N 1
ATOM 5417 C CA . LEU A 1 666 ? 100.085 69.918 103.673 1.00 31.98 664 LEU A CA 1
ATOM 5418 C C . LEU A 1 666 ? 98.649 70.393 103.525 1.00 36.64 664 LEU A C 1
ATOM 5419 O O . LEU A 1 666 ? 97.728 69.813 104.114 1.00 36.85 664 LEU A O 1
ATOM 5424 N N . LEU A 1 667 ? 98.448 71.399 102.705 1.00 31.74 665 LEU A N 1
ATOM 5425 C CA . LEU A 1 667 ? 97.115 71.905 102.451 1.00 30.63 665 LEU A CA 1
ATOM 5426 C C . LEU A 1 667 ? 96.599 71.284 101.160 1.00 32.84 665 LEU A C 1
ATOM 5427 O O . LEU A 1 667 ? 97.277 71.339 100.133 1.00 33.98 665 LEU A O 1
ATOM 5432 N N . VAL A 1 668 ? 95.412 70.684 101.211 1.00 31.05 666 VAL A N 1
ATOM 5433 C CA . VAL A 1 668 ? 94.740 70.181 100.013 1.00 31.57 666 VAL A CA 1
ATOM 5434 C C . VAL A 1 668 ? 93.661 71.176 99.603 1.00 30.72 666 VAL A C 1
ATOM 5435 O O . VAL A 1 668 ? 92.805 71.534 100.421 1.00 32.49 666 VAL A O 1
ATOM 5439 N N . SER A 1 669 ? 93.661 71.604 98.333 1.00 29.42 667 SER A N 1
ATOM 5440 C CA . SER A 1 669 ? 92.664 72.568 97.892 1.00 34.13 667 SER A CA 1
ATOM 5441 C C . SER A 1 669 ? 92.079 72.161 96.549 1.00 31.86 667 SER A C 1
ATOM 5442 O O . SER A 1 669 ? 92.771 71.586 95.707 1.00 33.32 667 SER A O 1
ATOM 5445 N N . ILE A 1 670 ? 90.795 72.447 96.359 1.00 31.57 668 ILE A N 1
ATOM 5446 C CA . ILE A 1 670 ? 90.090 72.085 95.131 1.00 29.27 668 ILE A CA 1
ATOM 5447 C C . ILE A 1 670 ? 90.271 73.228 94.138 1.00 37.29 668 ILE A C 1
ATOM 5448 O O . ILE A 1 670 ? 89.926 74.371 94.440 1.00 30.80 668 ILE A O 1
ATOM 5453 N N . ASP A 1 671 ? 90.787 72.942 92.951 1.00 36.52 669 ASP A N 1
ATOM 5454 C CA . ASP A 1 671 ? 91.100 74.061 92.064 1.00 42.66 669 ASP A CA 1
ATOM 5455 C C . ASP A 1 671 ? 89.808 74.748 91.616 1.00 39.12 669 ASP A C 1
ATOM 5456 O O . ASP A 1 671 ? 88.778 74.101 91.426 1.00 38.71 669 ASP A O 1
ATOM 5461 N N . GLY A 1 672 ? 89.856 76.076 91.488 1.00 40.31 670 GLY A N 1
ATOM 5462 C CA . GLY A 1 672 ? 88.703 76.852 91.084 1.00 38.95 670 GLY A CA 1
ATOM 5463 C C . GLY A 1 672 ? 87.735 77.228 92.187 1.00 35.04 670 GLY A C 1
ATOM 5464 O O . GLY A 1 672 ? 86.681 77.805 91.881 1.00 34.58 670 GLY A O 1
ATOM 5465 N N . THR A 1 673 ? 88.040 76.913 93.454 1.00 36.89 671 THR A N 1
ATOM 5466 C CA . THR A 1 673 ? 87.153 77.148 94.604 1.00 34.66 671 THR A CA 1
ATOM 5467 C C . THR A 1 673 ? 87.987 77.537 95.823 1.00 34.35 671 THR A C 1
ATOM 5468 O O . THR A 1 673 ? 89.219 77.431 95.820 1.00 33.69 671 THR A O 1
ATOM 5472 N N . GLU A 1 674 ? 87.309 77.920 96.908 1.00 30.43 672 GLU A N 1
ATOM 5473 C CA . GLU A 1 674 ? 87.968 78.177 98.183 1.00 34.41 672 GLU A CA 1
ATOM 5474 C C . GLU A 1 674 ? 88.007 76.959 99.089 1.00 34.76 672 GLU A C 1
ATOM 5475 O O . GLU A 1 674 ? 88.427 77.079 100.245 1.00 35.41 672 GLU A O 1
ATOM 5481 N N . LEU A 1 675 ? 87.554 75.812 98.613 1.00 33.60 673 LEU A N 1
ATOM 5482 C CA . LEU A 1 675 ? 87.484 74.621 99.453 1.00 36.87 673 LEU A CA 1
ATOM 5483 C C . LEU A 1 675 ? 88.882 74.097 99.742 1.00 35.22 673 LEU A C 1
ATOM 5484 O O . LEU A 1 675 ? 89.640 73.820 98.821 1.00 36.48 673 LEU A O 1
ATOM 5489 N N . ARG A 1 676 ? 89.207 73.890 101.017 1.00 32.56 674 ARG A N 1
ATOM 5490 C CA . ARG A 1 676 ? 90.563 73.467 101.342 1.00 34.56 674 ARG A CA 1
ATOM 5491 C C . ARG A 1 676 ? 90.576 72.755 102.682 1.00 36.81 674 ARG A C 1
ATOM 5492 O O . ARG A 1 676 ? 89.658 72.900 103.498 1.00 37.04 674 ARG A O 1
ATOM 5500 N N . SER A 1 677 ? 91.638 71.992 102.916 1.00 31.96 675 SER A N 1
ATOM 5501 C CA . SER A 1 677 ? 91.665 71.291 104.190 1.00 30.48 675 SER A CA 1
ATOM 5502 C C . SER A 1 677 ? 93.084 70.817 104.475 1.00 34.36 675 SER A C 1
ATOM 5503 O O . SER A 1 677 ? 93.799 70.404 103.564 1.00 31.00 675 SER A O 1
ATOM 5506 N N . GLU A 1 678 ? 93.467 70.828 105.751 1.00 28.79 676 GLU A N 1
ATOM 5507 C CA . GLU A 1 678 ? 94.703 70.166 106.162 1.00 36.26 676 GLU A CA 1
ATOM 5508 C C . GLU A 1 678 ? 94.496 68.755 106.695 1.00 38.66 676 GLU A C 1
ATOM 5509 O O . GLU A 1 678 ? 95.463 68.142 107.169 1.00 39.37 676 GLU A O 1
ATOM 5515 N N . GLY A 1 679 ? 93.273 68.228 106.635 1.00 37.23 677 GLY A N 1
ATOM 5516 C CA . GLY A 1 679 ? 93.036 66.853 107.036 1.00 35.50 677 GLY A CA 1
ATOM 5517 C C . GLY A 1 679 ? 92.843 66.639 108.517 1.00 40.50 677 GLY A C 1
ATOM 5518 O O . GLY A 1 679 ? 93.010 65.515 108.994 1.00 38.21 677 GLY A O 1
ATOM 5519 N N . SER A 1 680 ? 92.473 67.685 109.273 1.00 35.04 678 SER A N 1
ATOM 5520 C CA . SER A 1 680 ? 92.307 67.348 110.676 1.00 36.11 678 SER A CA 1
ATOM 5521 C C . SER A 1 680 ? 90.982 66.613 110.895 1.00 36.34 678 SER A C 1
ATOM 5522 O O . SER A 1 680 ? 89.950 67.040 110.369 1.00 38.07 678 SER A O 1
ATOM 5525 N N . PRO A 1 681 ? 90.960 65.556 111.708 1.00 39.53 679 PRO A N 1
ATOM 5526 C CA . PRO A 1 681 ? 89.668 64.965 112.094 1.00 46.57 679 PRO A CA 1
ATOM 5527 C C . PRO A 1 681 ? 88.783 65.885 112.915 1.00 47.09 679 PRO A C 1
ATOM 5528 O O . PRO A 1 681 ? 87.585 65.587 113.074 1.00 39.04 679 PRO A O 1
ATOM 5532 N N . TRP A 1 682 ? 89.339 66.957 113.502 1.00 39.00 680 TRP A N 1
ATOM 5533 C CA . TRP A 1 682 ? 88.563 67.826 114.368 1.00 38.15 680 TRP A CA 1
ATOM 5534 C C . TRP A 1 682 ? 87.841 68.923 113.613 1.00 39.77 680 TRP A C 1
ATOM 5535 O O . TRP A 1 682 ? 86.938 69.534 114.184 1.00 43.85 680 TRP A O 1
ATOM 5546 N N . HIS A 1 683 ? 88.235 69.199 112.372 1.00 33.73 681 HIS A N 1
ATOM 5547 C CA . HIS A 1 683 ? 87.688 70.300 111.582 1.00 33.48 681 HIS A CA 1
ATOM 5548 C C . HIS A 1 683 ? 87.296 69.745 110.212 1.00 38.24 681 HIS A C 1
ATOM 5549 O O . HIS A 1 683 ? 87.064 68.549 110.046 1.00 40.51 681 HIS A O 1
ATOM 5556 N N . VAL A 1 684 ? 87.245 70.589 109.194 1.00 39.95 682 VAL A N 1
ATOM 5557 C CA . VAL A 1 684 ? 86.725 70.134 107.910 1.00 43.10 682 VAL A CA 1
ATOM 5558 C C . VAL A 1 684 ? 87.789 69.309 107.186 1.00 41.98 682 VAL A C 1
ATOM 5559 O O . VAL A 1 684 ? 88.923 69.747 106.954 1.00 40.07 682 VAL A O 1
ATOM 5563 N N . ASN A 1 685 ? 87.442 68.081 106.863 1.00 36.94 683 ASN A N 1
ATOM 5564 C CA . ASN A 1 685 ? 88.376 67.222 106.163 1.00 38.38 683 ASN A CA 1
ATOM 5565 C C . ASN A 1 685 ? 87.720 66.495 104.980 1.00 40.60 683 ASN A C 1
ATOM 5566 O O . ASN A 1 685 ? 88.312 65.565 104.445 1.00 40.45 683 ASN A O 1
ATOM 5571 N N . THR A 1 686 ? 86.498 66.861 104.598 1.00 40.84 684 THR A N 1
ATOM 5572 C CA . THR A 1 686 ? 85.840 66.311 103.417 1.00 43.64 684 THR A CA 1
ATOM 5573 C C . THR A 1 686 ? 85.488 67.471 102.501 1.00 40.22 684 THR A C 1
ATOM 5574 O O . THR A 1 686 ? 84.852 68.432 102.940 1.00 45.39 684 THR A O 1
ATOM 5578 N N . LEU A 1 687 ? 85.925 67.398 101.245 1.00 39.01 685 LEU A N 1
ATOM 5579 C CA . LEU A 1 687 ? 85.783 68.451 100.243 1.00 39.83 685 LEU A CA 1
ATOM 5580 C C . LEU A 1 687 ? 85.081 67.927 98.988 1.00 44.74 685 LEU A C 1
ATOM 5581 O O . LEU A 1 687 ? 85.432 66.848 98.478 1.00 38.28 685 LEU A O 1
ATOM 5586 N N . PRO A 1 688 ? 84.103 68.663 98.459 1.00 41.67 686 PRO A N 1
ATOM 5587 C CA . PRO A 1 688 ? 83.490 68.270 97.179 1.00 43.90 686 PRO A CA 1
ATOM 5588 C C . PRO A 1 688 ? 84.214 68.813 95.955 1.00 43.11 686 PRO A C 1
ATOM 5589 O O . PRO A 1 688 ? 84.606 69.978 95.886 1.00 41.83 686 PRO A O 1
ATOM 5593 N N . LEU A 1 689 ? 84.371 67.957 94.950 1.00 39.31 687 LEU A N 1
ATOM 5594 C CA . LEU A 1 689 ? 84.962 68.357 93.684 1.00 36.03 687 LEU A CA 1
ATOM 5595 C C . LEU A 1 689 ? 83.882 68.105 92.646 1.00 43.71 687 LEU A C 1
ATOM 5596 O O . LEU A 1 689 ? 83.560 66.942 92.352 1.00 39.67 687 LEU A O 1
ATOM 5601 N N . VAL A 1 690 ? 83.318 69.171 92.080 1.00 40.98 688 VAL A N 1
ATOM 5602 C CA . VAL A 1 690 ? 82.046 69.016 91.386 1.00 43.87 688 VAL A CA 1
ATOM 5603 C C . VAL A 1 690 ? 82.175 69.114 89.863 1.00 42.38 688 VAL A C 1
ATOM 5604 O O . VAL A 1 690 ? 81.159 69.133 89.170 1.00 41.24 688 VAL A O 1
ATOM 5608 N N . ASP A 1 691 ? 83.396 69.137 89.322 1.00 39.91 689 ASP A N 1
ATOM 5609 C CA . ASP A 1 691 ? 83.576 69.389 87.890 1.00 42.19 689 ASP A CA 1
ATOM 5610 C C . ASP A 1 691 ? 82.843 68.359 87.024 1.00 40.12 689 ASP A C 1
ATOM 5611 O O . ASP A 1 691 ? 82.354 68.697 85.933 1.00 37.19 689 ASP A O 1
ATOM 5616 N N . PHE A 1 692 ? 82.771 67.086 87.471 1.00 34.95 690 PHE A N 1
ATOM 5617 C CA . PHE A 1 692 ? 82.186 66.047 86.613 1.00 36.08 690 PHE A CA 1
ATOM 5618 C C . PHE A 1 692 ? 80.673 66.018 86.699 1.00 38.62 690 PHE A C 1
ATOM 5619 O O . PHE A 1 692 ? 80.054 65.164 86.065 1.00 38.70 690 PHE A O 1
ATOM 5627 N N . LEU A 1 693 ? 80.066 66.954 87.442 1.00 35.38 691 LEU A N 1
ATOM 5628 C CA . LEU A 1 693 ? 78.622 67.128 87.394 1.00 37.19 691 LEU A CA 1
ATOM 5629 C C . LEU A 1 693 ? 78.146 67.653 86.041 1.00 41.57 691 LEU A C 1
ATOM 5630 O O . LEU A 1 693 ? 76.943 67.617 85.769 1.00 42.78 691 LEU A O 1
ATOM 5635 N N . GLU A 1 694 ? 79.060 68.109 85.161 1.00 39.94 692 GLU A N 1
ATOM 5636 C CA . GLU A 1 694 ? 78.648 68.338 83.769 1.00 41.12 692 GLU A CA 1
ATOM 5637 C C . GLU A 1 694 ? 79.086 67.175 82.891 1.00 42.25 692 GLU A C 1
ATOM 5638 O O . GLU A 1 694 ? 80.277 66.838 82.879 1.00 42.72 692 GLU A O 1
ATOM 5644 N N . PRO A 1 695 ? 78.160 66.578 82.133 1.00 43.24 693 PRO A N 1
ATOM 5645 C CA . PRO A 1 695 ? 78.456 65.325 81.414 1.00 45.52 693 PRO A CA 1
ATOM 5646 C C . PRO A 1 695 ? 79.589 65.412 80.407 1.00 46.01 693 PRO A C 1
ATOM 5647 O O . PRO A 1 695 ? 80.194 64.379 80.101 1.00 45.54 693 PRO A O 1
ATOM 5651 N N . ASP A 1 696 ? 79.894 66.576 79.859 1.00 42.26 694 ASP A N 1
ATOM 5652 C CA . ASP A 1 696 ? 80.945 66.653 78.863 1.00 45.67 694 ASP A CA 1
ATOM 5653 C C . ASP A 1 696 ? 82.291 67.066 79.437 1.00 46.70 694 ASP A C 1
ATOM 5654 O O . ASP A 1 696 ? 83.215 67.338 78.665 1.00 47.86 694 ASP A O 1
ATOM 5659 N N . VAL A 1 697 ? 82.444 67.124 80.760 1.00 40.51 695 VAL A N 1
ATOM 5660 C CA . VAL A 1 697 ? 83.722 67.489 81.351 1.00 39.99 695 VAL A CA 1
ATOM 5661 C C . VAL A 1 697 ? 84.517 66.223 81.681 1.00 41.08 695 VAL A C 1
ATOM 5662 O O . VAL A 1 697 ? 83.995 65.263 82.270 1.00 41.53 695 VAL A O 1
ATOM 5666 N N . ASN A 1 698 ? 85.783 66.197 81.267 1.00 41.42 696 ASN A N 1
ATOM 5667 C CA . ASN A 1 698 ? 86.597 65.014 81.494 1.00 43.86 696 ASN A CA 1
ATOM 5668 C C . ASN A 1 698 ? 87.927 65.344 82.165 1.00 45.91 696 ASN A C 1
ATOM 5669 O O . ASN A 1 698 ? 88.851 64.524 82.126 1.00 48.01 696 ASN A O 1
ATOM 5674 N N . GLN A 1 699 ? 88.044 66.512 82.792 1.00 45.24 697 GLN A N 1
ATOM 5675 C CA . GLN A 1 699 ? 89.264 66.831 83.518 1.00 50.59 697 GLN A CA 1
ATOM 5676 C C . GLN A 1 699 ? 88.929 67.698 84.720 1.00 43.94 697 GLN A C 1
ATOM 5677 O O . GLN A 1 699 ? 88.040 68.548 84.654 1.00 40.51 697 GLN A O 1
ATOM 5683 N N . ALA A 1 700 ? 89.657 67.483 85.810 1.00 39.79 698 ALA A N 1
ATOM 5684 C CA . ALA A 1 700 ? 89.537 68.332 86.991 1.00 41.24 698 ALA A CA 1
ATOM 5685 C C . ALA A 1 700 ? 90.840 68.198 87.767 1.00 40.16 698 ALA A C 1
ATOM 5686 O O . ALA A 1 700 ? 91.677 67.341 87.461 1.00 36.27 698 ALA A O 1
ATOM 5688 N N . SER A 1 701 ? 91.013 69.045 88.780 1.00 35.91 699 SER A N 1
ATOM 5689 C CA . SER A 1 701 ? 92.263 68.907 89.513 1.00 40.20 699 SER A CA 1
ATOM 5690 C C . SER A 1 701 ? 92.133 69.464 90.915 1.00 37.52 699 SER A C 1
ATOM 5691 O O . SER A 1 701 ? 91.230 70.250 91.217 1.00 36.98 699 SER A O 1
ATOM 5694 N N . PHE A 1 702 ? 93.035 69.001 91.782 1.00 34.17 700 PHE A N 1
ATOM 5695 C CA . PHE A 1 702 ? 93.221 69.615 93.089 1.00 31.42 700 PHE A CA 1
ATOM 5696 C C . PHE A 1 702 ? 94.710 69.795 93.321 1.00 35.82 700 PHE A C 1
ATOM 5697 O O . PHE A 1 702 ? 95.537 69.219 92.606 1.00 37.63 700 PHE A O 1
ATOM 5705 N N . THR A 1 703 ? 95.066 70.601 94.333 1.00 32.25 701 THR A N 1
ATOM 5706 C CA . THR A 1 703 ? 96.458 70.920 94.583 1.00 31.31 701 THR A CA 1
ATOM 5707 C C . THR A 1 703 ? 96.811 70.536 96.007 1.00 33.12 701 THR A C 1
ATOM 5708 O O . THR A 1 703 ? 95.969 70.590 96.912 1.00 34.47 701 THR A O 1
ATOM 5712 N N . ILE A 1 704 ? 98.060 70.117 96.189 1.00 30.04 702 ILE A N 1
ATOM 5713 C CA . ILE A 1 704 ? 98.659 69.869 97.498 1.00 28.20 702 ILE A CA 1
ATOM 5714 C C . ILE A 1 704 ? 99.832 70.838 97.660 1.00 35.18 702 ILE A C 1
ATOM 5715 O O . ILE A 1 704 ? 100.698 70.905 96.778 1.00 34.26 702 ILE A O 1
ATOM 5720 N N . SER A 1 705 ? 99.863 71.581 98.789 1.00 30.34 703 SER A N 1
ATOM 5721 C CA . SER A 1 705 ? 100.783 72.692 98.985 1.00 30.61 703 SER A CA 1
ATOM 5722 C C . SER A 1 705 ? 101.468 72.620 100.332 1.00 26.98 703 SER A C 1
ATOM 5723 O O . SER A 1 705 ? 100.835 72.318 101.354 1.00 35.15 703 SER A O 1
ATOM 5726 N N . SER A 1 706 ? 102.745 72.999 100.328 1.00 28.78 704 SER A N 1
ATOM 5727 C CA . SER A 1 706 ? 103.558 73.106 101.539 1.00 32.73 704 SER A CA 1
ATOM 5728 C C . SER A 1 706 ? 103.197 74.336 102.380 1.00 37.17 704 SER A C 1
ATOM 5729 O O . SER A 1 706 ? 103.047 75.450 101.860 1.00 29.48 704 SER A O 1
ATOM 5732 N N . VAL A 1 707 ? 103.150 74.136 103.692 1.00 37.53 705 VAL A N 1
ATOM 5733 C CA . VAL A 1 707 ? 103.115 75.233 104.652 1.00 35.53 705 VAL A CA 1
ATOM 5734 C C . VAL A 1 707 ? 104.359 75.278 105.495 1.00 32.95 705 VAL A C 1
ATOM 5735 O O . VAL A 1 707 ? 104.537 76.238 106.241 1.00 35.40 705 VAL A O 1
ATOM 5739 N N . SER A 1 708 ? 105.204 74.255 105.438 1.00 34.48 706 SER A N 1
ATOM 5740 C CA . SER A 1 708 ? 106.455 74.207 106.185 1.00 33.49 706 SER A CA 1
ATOM 5741 C C . SER A 1 708 ? 107.627 74.028 105.219 1.00 36.64 706 SER A C 1
ATOM 5742 O O . SER A 1 708 ? 107.443 73.764 104.026 1.00 39.85 706 SER A O 1
ATOM 5745 N N . GLU A 1 709 ? 108.845 74.125 105.748 1.00 38.37 707 GLU A N 1
ATOM 5746 C CA . GLU A 1 709 ? 110.040 73.829 104.973 1.00 49.05 707 GLU A CA 1
ATOM 5747 C C . GLU A 1 709 ? 110.544 72.405 105.205 1.00 52.97 707 GLU A C 1
ATOM 5748 O O . GLU A 1 709 ? 111.694 72.104 104.881 1.00 55.86 707 GLU A O 1
ATOM 5754 N N . LYS A 1 710 ? 109.692 71.518 105.717 1.00 49.38 708 LYS A N 1
ATOM 5755 C CA . LYS A 1 710 ? 110.031 70.127 105.996 1.00 49.38 708 LYS A CA 1
ATOM 5756 C C . LYS A 1 710 ? 109.549 69.230 104.865 1.00 46.93 708 LYS A C 1
ATOM 5757 O O . LYS A 1 710 ? 108.625 69.568 104.120 1.00 38.92 708 LYS A O 1
ATOM 5763 N N . LYS A 1 711 ? 110.174 68.066 104.734 1.00 48.99 709 LYS A N 1
ATOM 5764 C CA . LYS A 1 711 ? 109.675 67.153 103.714 1.00 48.44 709 LYS A CA 1
ATOM 5765 C C . LYS A 1 711 ? 108.370 66.535 104.212 1.00 43.79 709 LYS A C 1
ATOM 5766 O O . LYS A 1 711 ? 108.246 66.151 105.383 1.00 42.25 709 LYS A O 1
ATOM 5772 N N . ALA A 1 712 ? 107.368 66.526 103.350 1.00 41.31 710 ALA A N 1
ATOM 5773 C CA . ALA A 1 712 ? 106.036 66.047 103.703 1.00 43.49 710 ALA A CA 1
ATOM 5774 C C . ALA A 1 712 ? 105.562 65.117 102.598 1.00 42.48 710 ALA A C 1
ATOM 5775 O O . ALA A 1 712 ? 105.410 65.564 101.462 1.00 38.48 710 ALA A O 1
ATOM 5777 N N . GLU A 1 713 ? 105.343 63.847 102.917 1.00 39.90 711 GLU A N 1
ATOM 5778 C CA . GLU A 1 713 ? 104.871 62.874 101.932 1.00 44.15 711 GLU A CA 1
ATOM 5779 C C . GLU A 1 713 ? 103.351 62.796 101.914 1.00 42.71 711 GLU A C 1
ATOM 5780 O O . GLU A 1 713 ? 102.700 62.876 102.957 1.00 42.43 711 GLU A O 1
ATOM 5786 N N . TYR A 1 714 ? 102.781 62.630 100.726 1.00 41.92 712 TYR A N 1
ATOM 5787 C CA . TYR A 1 714 ? 101.354 62.390 100.605 1.00 40.48 712 TYR A CA 1
ATOM 5788 C C . TYR A 1 714 ? 101.118 61.042 99.917 1.00 44.78 712 TYR A C 1
ATOM 5789 O O . TYR A 1 714 ? 101.983 60.547 99.185 1.00 41.16 712 TYR A O 1
ATOM 5798 N N . HIS A 1 715 ? 99.942 60.453 100.148 1.00 40.81 713 HIS A N 1
ATOM 5799 C CA . HIS A 1 715 ? 99.530 59.207 99.490 1.00 39.24 713 HIS A CA 1
ATOM 5800 C C . HIS A 1 715 ? 98.074 59.340 99.053 1.00 42.20 713 HIS A C 1
ATOM 5801 O O . HIS A 1 715 ? 97.196 59.687 99.856 1.00 46.28 713 HIS A O 1
ATOM 5808 N N . ILE A 1 716 ? 97.812 59.085 97.781 1.00 38.88 714 ILE A N 1
ATOM 5809 C CA . ILE A 1 716 ? 96.502 59.286 97.179 1.00 38.42 714 ILE A CA 1
ATOM 5810 C C . ILE A 1 716 ? 95.925 57.946 96.725 1.00 46.34 714 ILE A C 1
ATOM 5811 O O . ILE A 1 716 ? 96.598 57.176 96.033 1.00 41.75 714 ILE A O 1
ATOM 5816 N N . SER A 1 717 ? 94.677 57.672 97.086 1.00 45.14 715 SER A N 1
ATOM 5817 C CA . SER A 1 717 ? 94.008 56.493 96.559 1.00 45.13 715 SER A CA 1
ATOM 5818 C C . SER A 1 717 ? 92.544 56.813 96.323 1.00 45.55 715 SER A C 1
ATOM 5819 O O . SER A 1 717 ? 92.006 57.794 96.862 1.00 41.82 715 SER A O 1
ATOM 5822 N N . THR A 1 718 ? 91.901 55.999 95.492 1.00 36.74 716 THR A N 1
ATOM 5823 C CA . THR A 1 718 ? 90.478 56.157 95.237 1.00 42.81 716 THR A CA 1
ATOM 5824 C C . THR A 1 718 ? 89.743 54.871 95.577 1.00 46.59 716 THR A C 1
ATOM 5825 O O . THR A 1 718 ? 90.332 53.792 95.699 1.00 46.65 716 THR A O 1
ATOM 5829 N N . ASP A 1 719 ? 88.436 54.990 95.751 1.00 42.86 717 ASP A N 1
ATOM 5830 C CA . ASP A 1 719 ? 87.638 53.863 96.202 1.00 45.57 717 ASP A CA 1
ATOM 5831 C C . ASP A 1 719 ? 86.753 53.291 95.100 1.00 48.23 717 ASP A C 1
ATOM 5832 O O . ASP A 1 719 ? 85.795 52.586 95.412 1.00 53.22 717 ASP A O 1
ATOM 5837 N N . GLN A 1 720 ? 87.014 53.637 93.832 1.00 48.82 718 GLN A N 1
ATOM 5838 C CA . GLN A 1 720 ? 86.260 53.162 92.673 1.00 47.38 718 GLN A CA 1
ATOM 5839 C C . GLN A 1 720 ? 87.222 52.933 91.514 1.00 47.58 718 GLN A C 1
ATOM 5840 O O . GLN A 1 720 ? 88.119 53.751 91.277 1.00 46.64 718 GLN A O 1
ATOM 5846 N N . ASP A 1 721 ? 86.978 51.868 90.731 1.00 50.96 719 ASP A N 1
ATOM 5847 C CA . ASP A 1 721 ? 87.826 51.560 89.585 1.00 50.83 719 ASP A CA 1
ATOM 5848 C C . ASP A 1 721 ? 87.711 52.590 88.469 1.00 47.41 719 ASP A C 1
ATOM 5849 O O . ASP A 1 721 ? 88.697 52.834 87.765 1.00 48.51 719 ASP A O 1
ATOM 5854 N N . TRP A 1 722 ? 86.546 53.224 88.292 1.00 46.58 720 TRP A N 1
ATOM 5855 C CA . TRP A 1 722 ? 86.420 54.273 87.268 1.00 45.98 720 TRP A CA 1
ATOM 5856 C C . TRP A 1 722 ? 87.071 55.619 87.626 1.00 43.23 720 TRP A C 1
ATOM 5857 O O . TRP A 1 722 ? 87.077 56.530 86.768 1.00 37.63 720 TRP A O 1
ATOM 5868 N N . LEU A 1 723 ? 87.590 55.793 88.844 1.00 40.10 721 LEU A N 1
ATOM 5869 C CA . LEU A 1 723 ? 88.077 57.093 89.319 1.00 40.94 721 LEU A CA 1
ATOM 5870 C C . LEU A 1 723 ? 89.565 56.981 89.625 1.00 41.47 721 LEU A C 1
ATOM 5871 O O . LEU A 1 723 ? 89.978 56.108 90.397 1.00 45.22 721 LEU A O 1
ATOM 5876 N N . SER A 1 724 ? 90.378 57.820 89.003 1.00 40.56 722 SER A N 1
ATOM 5877 C CA . SER A 1 724 ? 91.809 57.702 89.245 1.00 46.34 722 SER A CA 1
ATOM 5878 C C . SER A 1 724 ? 92.439 59.085 89.220 1.00 43.38 722 SER A C 1
ATOM 5879 O O . SER A 1 724 ? 91.812 60.070 88.815 1.00 44.93 722 SER A O 1
ATOM 5882 N N . CYS A 1 725 ? 93.700 59.153 89.657 1.00 43.03 723 CYS A N 1
ATOM 5883 C CA . CYS A 1 725 ? 94.450 60.403 89.696 1.00 47.47 723 CYS A CA 1
ATOM 5884 C C . CYS A 1 725 ? 95.807 60.251 89.032 1.00 51.32 723 CYS A C 1
ATOM 5885 O O . CYS A 1 725 ? 96.303 59.142 88.834 1.00 48.59 723 CYS A O 1
ATOM 5888 N N . SER A 1 726 ? 96.430 61.401 88.747 1.00 46.19 724 SER A N 1
ATOM 5889 C CA . SER A 1 726 ? 97.726 61.408 88.079 1.00 46.87 724 SER A CA 1
ATOM 5890 C C . SER A 1 726 ? 98.860 60.912 88.967 1.00 50.19 724 SER A C 1
ATOM 5891 O O . SER A 1 726 ? 99.958 60.677 88.454 1.00 54.61 724 SER A O 1
ATOM 5894 N N . ALA A 1 727 ? 98.625 60.701 90.262 1.00 44.80 725 ALA A N 1
ATOM 5895 C CA . ALA A 1 727 ? 99.704 60.342 91.162 1.00 41.66 725 ALA A CA 1
ATOM 5896 C C . ALA A 1 727 ? 99.135 59.447 92.241 1.00 46.81 725 ALA A C 1
ATOM 5897 O O . ALA A 1 727 ? 97.944 59.516 92.552 1.00 53.04 725 ALA A O 1
ATOM 5899 N N . ALA A 1 728 ? 99.992 58.586 92.794 1.00 47.39 726 ALA A N 1
ATOM 5900 C CA . ALA A 1 728 ? 99.674 57.804 93.981 1.00 50.66 726 ALA A CA 1
ATOM 5901 C C . ALA A 1 728 ? 100.491 58.218 95.193 1.00 53.91 726 ALA A C 1
ATOM 5902 O O . ALA A 1 728 ? 99.989 58.151 96.311 1.00 53.85 726 ALA A O 1
ATOM 5904 N N . ASN A 1 729 ? 101.738 58.628 94.993 1.00 49.92 727 ASN A N 1
ATOM 5905 C CA . ASN A 1 729 ? 102.626 58.972 96.091 1.00 56.40 727 ASN A CA 1
ATOM 5906 C C . ASN A 1 729 ? 103.498 60.134 95.653 1.00 55.70 727 ASN A C 1
ATOM 5907 O O . ASN A 1 729 ? 103.782 60.304 94.461 1.00 58.24 727 ASN A O 1
ATOM 5912 N N . GLY A 1 730 ? 103.917 60.933 96.625 1.00 48.17 728 GLY A N 1
ATOM 5913 C CA . GLY A 1 730 ? 104.800 62.044 96.327 1.00 45.55 728 GLY A CA 1
ATOM 5914 C C . GLY A 1 730 ? 105.330 62.638 97.612 1.00 43.46 728 GLY A C 1
ATOM 5915 O O . GLY A 1 730 ? 104.933 62.261 98.717 1.00 43.06 728 GLY A O 1
ATOM 5916 N N . VAL A 1 731 ? 106.250 63.569 97.455 1.00 44.23 729 VAL A N 1
ATOM 5917 C CA . VAL A 1 731 ? 106.804 64.267 98.600 1.00 49.16 729 VAL A CA 1
ATOM 5918 C C . VAL A 1 731 ? 107.013 65.719 98.185 1.00 44.89 729 VAL A C 1
ATOM 5919 O O . VAL A 1 731 ? 107.370 66.010 97.040 1.00 47.13 729 VAL A O 1
ATOM 5923 N N . LEU A 1 732 ? 106.687 66.628 99.084 1.00 41.76 730 LEU A N 1
ATOM 5924 C CA . LEU A 1 732 ? 106.985 68.036 98.917 1.00 42.72 730 LEU A CA 1
ATOM 5925 C C . LEU A 1 732 ? 107.963 68.438 100.011 1.00 46.74 730 LEU A C 1
ATOM 5926 O O . LEU A 1 732 ? 108.030 67.803 101.063 1.00 50.04 730 LEU A O 1
ATOM 5931 N N . ASP A 1 733 ? 108.747 69.486 99.770 1.00 46.30 731 ASP A N 1
ATOM 5932 C CA . ASP A 1 733 ? 109.760 69.844 100.753 1.00 54.96 731 ASP A CA 1
ATOM 5933 C C . ASP A 1 733 ? 109.732 71.293 101.208 1.00 55.31 731 ASP A C 1
ATOM 5934 O O . ASP A 1 733 ? 110.526 71.653 102.078 1.00 61.10 731 ASP A O 1
ATOM 5939 N N . GLY A 1 734 ? 108.875 72.137 100.657 1.00 53.43 732 GLY A N 1
ATOM 5940 C CA . GLY A 1 734 ? 108.919 73.512 101.113 1.00 57.20 732 GLY A CA 1
ATOM 5941 C C . GLY A 1 734 ? 110.103 74.327 100.623 1.00 61.23 732 GLY A C 1
ATOM 5942 O O . GLY A 1 734 ? 110.116 75.550 100.824 1.00 59.47 732 GLY A O 1
ATOM 5943 N N . LYS A 1 735 ? 111.082 73.708 99.956 1.00 64.88 733 LYS A N 1
ATOM 5944 C CA . LYS A 1 735 ? 112.204 74.458 99.397 1.00 70.26 733 LYS A CA 1
ATOM 5945 C C . LYS A 1 735 ? 112.245 74.357 97.877 1.00 73.23 733 LYS A C 1
ATOM 5946 O O . LYS A 1 735 ? 112.027 75.370 97.211 1.00 77.45 733 LYS A O 1
ATOM 5952 N N . ASN A 1 736 ? 112.479 73.179 97.290 1.00 73.66 734 ASN A N 1
ATOM 5953 C CA . ASN A 1 736 ? 112.468 73.131 95.830 1.00 79.66 734 ASN A CA 1
ATOM 5954 C C . ASN A 1 736 ? 111.059 72.840 95.286 1.00 72.98 734 ASN A C 1
ATOM 5955 O O . ASN A 1 736 ? 110.623 73.464 94.310 1.00 74.57 734 ASN A O 1
ATOM 5960 N N . LYS A 1 737 ? 110.332 71.900 95.887 1.00 62.38 735 LYS A N 1
ATOM 5961 C CA . LYS A 1 737 ? 108.973 71.591 95.444 1.00 58.36 735 LYS A CA 1
ATOM 5962 C C . LYS A 1 737 ? 107.983 72.031 96.515 1.00 49.31 735 LYS A C 1
ATOM 5963 O O . LYS A 1 737 ? 107.922 71.448 97.604 1.00 51.75 735 LYS A O 1
ATOM 5969 N N . LEU A 1 738 ? 107.202 73.050 96.187 1.00 44.86 736 LEU A N 1
ATOM 5970 C CA . LEU A 1 738 ? 106.277 73.691 97.111 1.00 47.71 736 LEU A CA 1
ATOM 5971 C C . LEU A 1 738 ? 104.839 73.217 96.953 1.00 49.46 736 LEU A C 1
ATOM 5972 O O . LEU A 1 738 ? 104.066 73.282 97.915 1.00 48.74 736 LEU A O 1
ATOM 5977 N N . SER A 1 739 ? 104.445 72.788 95.753 1.00 41.28 737 SER A N 1
ATOM 5978 C CA . SER A 1 739 ? 103.083 72.334 95.538 1.00 40.15 737 SER A CA 1
ATOM 5979 C C . SER A 1 739 ? 103.086 71.308 94.421 1.00 41.12 737 SER A C 1
ATOM 5980 O O . SER A 1 739 ? 104.062 71.171 93.684 1.00 38.64 737 SER A O 1
ATOM 5983 N N . GLU A 1 740 ? 101.990 70.562 94.334 1.00 38.13 738 GLU A N 1
ATOM 5984 C CA . GLU A 1 740 ? 101.776 69.593 93.267 1.00 40.24 738 GLU A CA 1
ATOM 5985 C C . GLU A 1 740 ? 100.307 69.635 92.859 1.00 39.93 738 GLU A C 1
ATOM 5986 O O . GLU A 1 740 ? 99.419 69.669 93.717 1.00 38.61 738 GLU A O 1
ATOM 5992 N N . THR A 1 741 ? 100.037 69.673 91.559 1.00 37.32 739 THR A N 1
ATOM 5993 C CA . THR A 1 741 ? 98.670 69.625 91.056 1.00 38.01 739 THR A CA 1
ATOM 5994 C C . THR A 1 741 ? 98.327 68.194 90.657 1.00 39.99 739 THR A C 1
ATOM 5995 O O . THR A 1 741 ? 99.056 67.577 89.875 1.00 41.37 739 THR A O 1
ATOM 5999 N N . ILE A 1 742 ? 97.253 67.648 91.219 1.00 38.46 740 ILE A N 1
ATOM 6000 C CA . ILE A 1 742 ? 96.851 66.273 90.939 1.00 37.77 740 ILE A CA 1
ATOM 6001 C C . ILE A 1 742 ? 95.674 66.336 89.980 1.00 37.30 740 ILE A C 1
ATOM 6002 O O . ILE A 1 742 ? 94.672 67.012 90.262 1.00 38.18 740 ILE A O 1
ATOM 6007 N N . HIS A 1 743 ? 95.796 65.666 88.833 1.00 38.47 741 HIS A N 1
ATOM 6008 C CA . HIS A 1 743 ? 94.682 65.580 87.903 1.00 41.03 741 HIS A CA 1
ATOM 6009 C C . HIS A 1 743 ? 93.811 64.381 88.224 1.00 37.35 741 HIS A C 1
ATOM 6010 O O . HIS A 1 743 ? 94.305 63.294 88.548 1.00 39.63 741 HIS A O 1
ATOM 6017 N N . VAL A 1 744 ? 92.504 64.580 88.108 1.00 35.52 742 VAL A N 1
ATOM 6018 C CA . VAL A 1 744 ? 91.518 63.552 88.409 1.00 34.35 742 VAL A CA 1
ATOM 6019 C C . VAL A 1 744 ? 90.879 63.104 87.097 1.00 38.96 742 VAL A C 1
ATOM 6020 O O . VAL A 1 744 ? 90.530 63.943 86.263 1.00 42.53 742 VAL A O 1
ATOM 6024 N N . PHE A 1 745 ? 90.674 61.795 86.945 1.00 40.26 743 PHE A N 1
ATOM 6025 C CA . PHE A 1 745 ? 90.152 61.194 85.709 1.00 45.91 743 PHE A CA 1
ATOM 6026 C C . PHE A 1 745 ? 88.948 60.327 86.034 1.00 44.31 743 PHE A C 1
ATOM 6027 O O . PHE A 1 745 ? 89.008 59.493 86.947 1.00 41.07 743 PHE A O 1
ATOM 6035 N N . VAL A 1 746 ? 87.870 60.505 85.268 1.00 41.11 744 VAL A N 1
ATOM 6036 C CA . VAL A 1 746 ? 86.676 59.674 85.380 1.00 38.46 744 VAL A CA 1
ATOM 6037 C C . VAL A 1 746 ? 86.517 58.876 84.090 1.00 40.71 744 VAL A C 1
ATOM 6038 O O . VAL A 1 746 ? 86.435 59.454 83.000 1.00 41.94 744 VAL A O 1
ATOM 6042 N N . ASP A 1 747 ? 86.455 57.557 84.210 1.00 38.34 745 ASP A N 1
ATOM 6043 C CA . ASP A 1 747 ? 86.167 56.722 83.049 1.00 40.59 745 ASP A CA 1
ATOM 6044 C C . ASP A 1 747 ? 84.660 56.664 82.872 1.00 41.23 745 ASP A C 1
ATOM 6045 O O . ASP A 1 747 ? 83.969 55.943 83.587 1.00 45.49 745 ASP A O 1
ATOM 6050 N N . ARG A 1 748 ? 84.145 57.419 81.905 1.00 41.01 746 ARG A N 1
ATOM 6051 C CA . ARG A 1 748 ? 82.713 57.496 81.649 1.00 42.27 746 ARG A CA 1
ATOM 6052 C C . ARG A 1 748 ? 82.184 56.303 80.869 1.00 47.43 746 ARG A C 1
ATOM 6053 O O . ARG A 1 748 ? 80.963 56.154 80.750 1.00 47.85 746 ARG A O 1
ATOM 6061 N N . ASP A 1 749 ? 83.059 55.434 80.377 1.00 50.62 747 ASP A N 1
ATOM 6062 C CA . ASP A 1 749 ? 82.638 54.294 79.561 1.00 48.25 747 ASP A CA 1
ATOM 6063 C C . ASP A 1 749 ? 81.872 53.288 80.417 1.00 48.44 747 ASP A C 1
ATOM 6064 O O . ASP A 1 749 ? 82.465 52.567 81.227 1.00 53.68 747 ASP A O 1
ATOM 6069 N N . GLY A 1 750 ? 80.553 53.186 80.213 1.00 44.52 748 GLY A N 1
ATOM 6070 C CA . GLY A 1 750 ? 79.762 52.225 80.981 1.00 47.70 748 GLY A CA 1
ATOM 6071 C C . GLY A 1 750 ? 79.367 52.711 82.368 1.00 45.59 748 GLY A C 1
ATOM 6072 O O . GLY A 1 750 ? 78.802 51.940 83.147 1.00 46.24 748 GLY A O 1
ATOM 6073 N N . LEU A 1 751 ? 79.634 53.966 82.677 1.00 40.44 749 LEU A N 1
ATOM 6074 C CA . LEU A 1 751 ? 79.281 54.553 83.966 1.00 41.91 749 LEU A CA 1
ATOM 6075 C C . LEU A 1 751 ? 77.806 54.955 83.993 1.00 46.71 749 LEU A C 1
ATOM 6076 O O . LEU A 1 751 ? 77.301 55.589 83.052 1.00 45.87 749 LEU A O 1
ATOM 6081 N N . ALA A 1 752 ? 77.131 54.624 85.096 1.00 40.59 750 ALA A N 1
ATOM 6082 C CA . ALA A 1 752 ? 75.718 54.953 85.271 1.00 43.47 750 ALA A CA 1
ATOM 6083 C C . ALA A 1 752 ? 75.492 56.459 85.227 1.00 47.03 750 ALA A C 1
ATOM 6084 O O . ALA A 1 752 ? 76.421 57.263 85.354 1.00 39.99 750 ALA A O 1
ATOM 6086 N N . ASP A 1 753 ? 74.227 56.839 85.045 1.00 45.70 751 ASP A N 1
ATOM 6087 C CA . ASP A 1 753 ? 73.893 58.245 84.885 1.00 40.96 751 ASP A CA 1
ATOM 6088 C C . ASP A 1 753 ? 74.331 59.081 86.080 1.00 44.08 751 ASP A C 1
ATOM 6089 O O . ASP A 1 753 ? 74.745 60.227 85.898 1.00 42.35 751 ASP A O 1
ATOM 6094 N N . GLN A 1 754 ? 74.261 58.544 87.296 1.00 41.88 752 GLN A N 1
ATOM 6095 C CA . GLN A 1 754 ? 74.799 59.233 88.460 1.00 49.82 752 GLN A CA 1
ATOM 6096 C C . GLN A 1 754 ? 75.657 58.288 89.277 1.00 49.31 752 GLN A C 1
ATOM 6097 O O . GLN A 1 754 ? 75.257 57.152 89.539 1.00 55.52 752 GLN A O 1
ATOM 6103 N N . ALA A 1 755 ? 76.847 58.747 89.651 1.00 47.81 753 ALA A N 1
ATOM 6104 C CA . ALA A 1 755 ? 77.745 57.928 90.453 1.00 48.32 753 ALA A CA 1
ATOM 6105 C C . ALA A 1 755 ? 78.493 58.852 91.397 1.00 46.31 753 ALA A C 1
ATOM 6106 O O . ALA A 1 755 ? 78.563 60.061 91.178 1.00 39.41 753 ALA A O 1
ATOM 6108 N N . GLU A 1 756 ? 79.044 58.290 92.461 1.00 46.19 754 GLU A N 1
ATOM 6109 C CA . GLU A 1 756 ? 79.856 59.112 93.347 1.00 43.47 754 GLU A CA 1
ATOM 6110 C C . GLU A 1 756 ? 81.046 58.311 93.841 1.00 45.94 754 GLU A C 1
ATOM 6111 O O . GLU A 1 756 ? 80.885 57.175 94.302 1.00 47.18 754 GLU A O 1
ATOM 6117 N N . GLY A 1 757 ? 82.248 58.873 93.704 1.00 40.60 755 GLY A N 1
ATOM 6118 C CA . GLY A 1 757 ? 83.450 58.225 94.177 1.00 41.13 755 GLY A CA 1
ATOM 6119 C C . GLY A 1 757 ? 84.149 59.095 95.218 1.00 42.25 755 GLY A C 1
ATOM 6120 O O . GLY A 1 757 ? 83.791 60.267 95.438 1.00 39.51 755 GLY A O 1
ATOM 6121 N N . ARG A 1 758 ? 85.163 58.522 95.852 1.00 39.47 756 ARG A N 1
ATOM 6122 C CA . ARG A 1 758 ? 85.910 59.293 96.840 1.00 42.53 756 ARG A CA 1
ATOM 6123 C C . ARG A 1 758 ? 87.403 59.101 96.647 1.00 41.51 756 ARG A C 1
ATOM 6124 O O . ARG A 1 758 ? 87.879 57.978 96.426 1.00 39.75 756 ARG A O 1
ATOM 6132 N N . ILE A 1 759 ? 88.130 60.209 96.729 1.00 36.60 757 ILE A N 1
ATOM 6133 C CA . ILE A 1 759 ? 89.584 60.223 96.711 1.00 37.51 757 ILE A CA 1
ATOM 6134 C C . ILE A 1 759 ? 90.064 60.453 98.140 1.00 40.40 757 ILE A C 1
ATOM 6135 O O . ILE A 1 759 ? 89.571 61.357 98.832 1.00 42.02 757 ILE A O 1
ATOM 6140 N N . THR A 1 760 ? 91.032 59.667 98.585 1.00 37.80 758 THR A N 1
ATOM 6141 C CA . THR A 1 760 ? 91.610 59.847 99.907 1.00 38.27 758 THR A CA 1
ATOM 6142 C C . THR A 1 760 ? 93.042 60.361 99.776 1.00 37.49 758 THR A C 1
ATOM 6143 O O . THR A 1 760 ? 93.857 59.765 99.068 1.00 38.20 758 THR A O 1
ATOM 6147 N N . VAL A 1 761 ? 93.341 61.480 100.436 1.00 32.67 759 VAL A N 1
ATOM 6148 C CA . VAL A 1 761 ? 94.678 62.075 100.414 1.00 30.51 759 VAL A CA 1
ATOM 6149 C C . VAL A 1 761 ? 95.225 62.018 101.834 1.00 40.36 759 VAL A C 1
ATOM 6150 O O . VAL A 1 761 ? 94.746 62.748 102.716 1.00 38.96 759 VAL A O 1
ATOM 6154 N N . LYS A 1 762 ? 96.258 61.212 102.046 1.00 31.32 760 LYS A N 1
ATOM 6155 C CA . LYS A 1 762 ? 96.873 61.093 103.357 1.00 41.39 760 LYS A CA 1
ATOM 6156 C C . LYS A 1 762 ? 98.128 61.950 103.404 1.00 44.37 760 LYS A C 1
ATOM 6157 O O . LYS A 1 762 ? 98.947 61.928 102.472 1.00 40.42 760 LYS A O 1
ATOM 6163 N N . THR A 1 763 ? 98.243 62.754 104.470 1.00 41.07 761 THR A N 1
ATOM 6164 C CA . THR A 1 763 ? 99.362 63.661 104.673 1.00 41.23 761 THR A CA 1
ATOM 6165 C C . THR A 1 763 ? 100.009 63.329 106.014 1.00 43.44 761 THR A C 1
ATOM 6166 O O . THR A 1 763 ? 99.457 62.526 106.778 1.00 44.77 761 THR A O 1
ATOM 6170 N N . PRO A 1 764 ? 101.169 63.908 106.340 1.00 43.03 762 PRO A N 1
ATOM 6171 C CA . PRO A 1 764 ? 101.829 63.542 107.605 1.00 45.99 762 PRO A CA 1
ATOM 6172 C C . PRO A 1 764 ? 101.000 63.824 108.839 1.00 44.85 762 PRO A C 1
ATOM 6173 O O . PRO A 1 764 ? 101.245 63.197 109.875 1.00 45.97 762 PRO A O 1
ATOM 6177 N N . VAL A 1 765 ? 99.982 64.680 108.761 1.00 42.06 763 VAL A N 1
ATOM 6178 C CA . VAL A 1 765 ? 99.237 65.061 109.951 1.00 46.27 763 VAL A CA 1
ATOM 6179 C C . VAL A 1 765 ? 97.760 64.699 109.883 1.00 49.32 763 VAL A C 1
ATOM 6180 O O . VAL A 1 765 ? 97.039 64.915 110.865 1.00 47.22 763 VAL A O 1
ATOM 6184 N N . GLY A 1 766 ? 97.282 64.124 108.777 1.00 44.41 764 GLY A N 1
ATOM 6185 C CA . GLY A 1 766 ? 95.862 63.813 108.704 1.00 48.04 764 GLY A CA 1
ATOM 6186 C C . GLY A 1 766 ? 95.428 63.233 107.373 1.00 47.85 764 GLY A C 1
ATOM 6187 O O . GLY A 1 766 ? 96.246 62.659 106.655 1.00 45.13 764 GLY A O 1
ATOM 6188 N N . LYS A 1 767 ? 94.165 63.420 107.013 1.00 42.57 765 LYS A N 1
ATOM 6189 C CA . LYS A 1 767 ? 93.592 62.754 105.851 1.00 41.93 765 LYS A CA 1
ATOM 6190 C C . LYS A 1 767 ? 92.475 63.624 105.304 1.00 33.78 765 LYS A C 1
ATOM 6191 O O . LYS A 1 767 ? 91.610 64.048 106.072 1.00 35.16 765 LYS A O 1
ATOM 6197 N N . VAL A 1 768 ? 92.503 63.911 104.014 1.00 33.95 766 VAL A N 1
ATOM 6198 C CA . VAL A 1 768 ? 91.456 64.692 103.351 1.00 36.19 766 VAL A CA 1
ATOM 6199 C C . VAL A 1 768 ? 90.703 63.750 102.420 1.00 40.39 766 VAL A C 1
ATOM 6200 O O . VAL A 1 768 ? 91.323 63.018 101.637 1.00 38.06 766 VAL A O 1
ATOM 6204 N N . THR A 1 769 ? 89.376 63.749 102.503 1.00 33.76 767 THR A N 1
ATOM 6205 C CA . THR A 1 769 ? 88.565 63.003 101.549 1.00 35.79 767 THR A CA 1
ATOM 6206 C C . THR A 1 769 ? 87.985 63.975 100.529 1.00 35.84 767 THR A C 1
ATOM 6207 O O . THR A 1 769 ? 87.461 65.034 100.898 1.00 38.42 767 THR A O 1
ATOM 6211 N N . ILE A 1 770 ? 88.157 63.671 99.249 1.00 31.03 768 ILE A N 1
ATOM 6212 C CA . ILE A 1 770 ? 87.596 64.486 98.178 1.00 30.58 768 ILE A CA 1
ATOM 6213 C C . ILE A 1 770 ? 86.437 63.712 97.569 1.00 38.36 768 ILE A C 1
ATOM 6214 O O . ILE A 1 770 ? 86.616 62.571 97.099 1.00 35.91 768 ILE A O 1
ATOM 6219 N N . VAL A 1 771 ? 85.229 64.279 97.639 1.00 38.07 769 VAL A N 1
ATOM 6220 C CA . VAL A 1 771 ? 84.049 63.578 97.139 1.00 36.66 769 VAL A CA 1
ATOM 6221 C C . VAL A 1 771 ? 83.823 63.987 95.697 1.00 40.75 769 VAL A C 1
ATOM 6222 O O . VAL A 1 771 ? 83.796 65.181 95.383 1.00 37.15 769 VAL A O 1
ATOM 6226 N N . VAL A 1 772 ? 83.668 62.997 94.817 1.00 40.33 770 VAL A N 1
ATOM 6227 C CA . VAL A 1 772 ? 83.606 63.263 93.384 1.00 34.71 770 VAL A CA 1
ATOM 6228 C C . VAL A 1 772 ? 82.280 62.732 92.852 1.00 38.42 770 VAL A C 1
ATOM 6229 O O . VAL A 1 772 ? 82.193 61.571 92.435 1.00 37.92 770 VAL A O 1
ATOM 6233 N N . PRO A 1 773 ? 81.228 63.546 92.828 1.00 38.53 771 PRO A N 1
ATOM 6234 C CA . PRO A 1 773 ? 79.976 63.120 92.195 1.00 36.53 771 PRO A CA 1
ATOM 6235 C C . PRO A 1 773 ? 80.036 63.351 90.689 1.00 38.82 771 PRO A C 1
ATOM 6236 O O . PRO A 1 773 ? 80.659 64.293 90.201 1.00 43.97 771 PRO A O 1
ATOM 6240 N N . VAL A 1 774 ? 79.375 62.478 89.945 1.00 35.56 772 VAL A N 1
ATOM 6241 C CA . VAL A 1 774 ? 79.475 62.472 88.492 1.00 37.58 772 VAL A CA 1
ATOM 6242 C C . VAL A 1 774 ? 78.076 62.422 87.897 1.00 37.52 772 VAL A C 1
ATOM 6243 O O . VAL A 1 774 ? 77.239 61.643 88.352 1.00 38.03 772 VAL A O 1
ATOM 6247 N N . VAL A 1 775 ? 77.833 63.226 86.868 1.00 37.26 773 VAL A N 1
ATOM 6248 C CA . VAL A 1 775 ? 76.651 63.094 86.021 1.00 39.55 773 VAL A CA 1
ATOM 6249 C C . VAL A 1 775 ? 77.114 62.584 84.655 1.00 37.22 773 VAL A C 1
ATOM 6250 O O . VAL A 1 775 ? 78.026 63.152 84.038 1.00 37.69 773 VAL A O 1
ATOM 6254 N N . ASN A 1 776 ? 76.531 61.479 84.198 1.00 39.79 774 ASN A N 1
ATOM 6255 C CA . ASN A 1 776 ? 76.930 60.889 82.932 1.00 40.50 774 ASN A CA 1
ATOM 6256 C C . ASN A 1 776 ? 75.758 60.780 81.965 1.00 48.43 774 ASN A C 1
ATOM 6257 O O . ASN A 1 776 ? 75.891 60.158 80.905 1.00 48.67 774 ASN A O 1
ATOM 6262 N N . ASN A 1 777 ? 74.593 61.259 82.376 1.00 49.41 775 ASN A N 1
ATOM 6263 C CA . ASN A 1 777 ? 73.453 61.495 81.518 1.00 56.49 775 ASN A CA 1
ATOM 6264 C C . ASN A 1 777 ? 73.800 62.631 80.574 1.00 68.39 775 ASN A C 1
ATOM 6265 O O . ASN A 1 777 ? 74.073 63.737 81.034 1.00 69.23 775 ASN A O 1
ATOM 6270 N N . ASP A 1 778 ? 73.794 62.402 79.272 1.00 82.05 776 ASP A N 1
ATOM 6271 C CA . ASP A 1 778 ? 74.131 63.538 78.421 1.00 98.23 776 ASP A CA 1
ATOM 6272 C C . ASP A 1 778 ? 72.909 64.313 77.923 1.00 89.66 776 ASP A C 1
ATOM 6273 O O . ASP A 1 778 ? 73.081 65.351 77.270 1.00 89.36 776 ASP A O 1
ATOM 6278 N N . PHE A 1 779 ? 71.691 63.858 78.236 1.00 78.34 777 PHE A N 1
ATOM 6279 C CA . PHE A 1 779 ? 70.474 64.662 78.088 1.00 64.74 777 PHE A CA 1
ATOM 6280 C C . PHE A 1 779 ? 70.090 64.885 76.622 1.00 65.74 777 PHE A C 1
ATOM 6281 O O . PHE A 1 779 ? 69.462 65.892 76.279 1.00 63.78 777 PHE A O 1
ATOM 6289 N N . THR A 1 780 ? 70.455 63.935 75.760 1.00 71.77 778 THR A N 1
ATOM 6290 C CA . THR A 1 780 ? 70.000 63.900 74.373 1.00 77.38 778 THR A CA 1
ATOM 6291 C C . THR A 1 780 ? 68.477 64.033 74.238 1.00 76.90 778 THR A C 1
ATOM 6292 O O . THR A 1 780 ? 68.001 64.450 73.176 1.00 81.44 778 THR A O 1
ATOM 6296 N N . ASN A 1 781 ? 67.705 63.690 75.284 1.00 71.12 779 ASN A N 1
ATOM 6297 C CA . ASN A 1 781 ? 66.240 63.738 75.276 1.00 64.44 779 ASN A CA 1
ATOM 6298 C C . ASN A 1 781 ? 65.668 65.157 75.265 1.00 62.06 779 ASN A C 1
ATOM 6299 O O . ASN A 1 781 ? 64.456 65.312 75.080 1.00 61.09 779 ASN A O 1
ATOM 6304 N N . TYR A 1 782 ? 66.491 66.186 75.474 1.00 58.32 780 TYR A N 1
ATOM 6305 C CA . TYR A 1 782 ? 66.114 67.587 75.348 1.00 53.31 780 TYR A CA 1
ATOM 6306 C C . TYR A 1 782 ? 66.681 68.172 74.062 1.00 53.02 780 TYR A C 1
ATOM 6307 O O . TYR A 1 782 ? 67.664 67.664 73.516 1.00 56.22 780 TYR A O 1
ATOM 6316 N N . PRO A 1 783 ? 66.088 69.246 73.550 1.00 56.33 781 PRO A N 1
ATOM 6317 C CA . PRO A 1 783 ? 66.630 69.889 72.343 1.00 56.47 781 PRO A CA 1
ATOM 6318 C C . PRO A 1 783 ? 67.975 70.569 72.590 1.00 54.69 781 PRO A C 1
ATOM 6319 O O . PRO A 1 783 ? 68.373 70.865 73.725 1.00 49.72 781 PRO A O 1
ATOM 6323 N N . ASP A 1 784 ? 68.676 70.839 71.487 1.00 52.99 782 ASP A N 1
ATOM 6324 C CA . ASP A 1 784 ? 69.919 71.585 71.578 1.00 55.87 782 ASP A CA 1
ATOM 6325 C C . ASP A 1 784 ? 69.659 72.920 72.265 1.00 50.26 782 ASP A C 1
ATOM 6326 O O . ASP A 1 784 ? 68.546 73.452 72.229 1.00 49.39 782 ASP A O 1
ATOM 6331 N N . MET A 1 785 ? 70.689 73.420 72.950 1.00 42.97 783 MET A N 1
ATOM 6332 C CA . MET A 1 785 ? 70.682 74.669 73.705 1.00 45.80 783 MET A CA 1
ATOM 6333 C C . MET A 1 785 ? 69.843 74.600 74.976 1.00 46.00 783 MET A C 1
ATOM 6334 O O . MET A 1 785 ? 69.589 75.640 75.584 1.00 48.02 783 MET A O 1
ATOM 6339 N N . THR A 1 786 ? 69.463 73.409 75.440 1.00 40.53 784 THR A N 1
ATOM 6340 C CA . THR A 1 786 ? 68.815 73.297 76.742 1.00 39.59 784 THR A CA 1
ATOM 6341 C C . THR A 1 786 ? 69.854 73.294 77.861 1.00 42.50 784 THR A C 1
ATOM 6342 O O . THR A 1 786 ? 70.696 72.387 77.929 1.00 38.98 784 THR A O 1
ATOM 6346 N N . PHE A 1 787 ? 69.771 74.277 78.757 1.00 36.96 785 PHE A N 1
ATOM 6347 C CA . PHE A 1 787 ? 70.649 74.307 79.916 1.00 36.76 785 PHE A CA 1
ATOM 6348 C C . PHE A 1 787 ? 70.117 73.356 80.982 1.00 41.66 785 PHE A C 1
ATOM 6349 O O . PHE A 1 787 ? 68.906 73.269 81.211 1.00 46.51 785 PHE A O 1
ATOM 6357 N N . VAL A 1 788 ? 71.008 72.597 81.607 1.00 37.80 786 VAL A N 1
ATOM 6358 C CA . VAL A 1 788 ? 70.575 71.565 82.558 1.00 37.76 786 VAL A CA 1
ATOM 6359 C C . VAL A 1 788 ? 71.244 71.861 83.895 1.00 42.04 786 VAL A C 1
ATOM 6360 O O . VAL A 1 788 ? 72.476 71.875 83.978 1.00 45.44 786 VAL A O 1
ATOM 6364 N N . ASP A 1 789 ? 70.439 72.110 84.932 1.00 41.26 787 ASP A N 1
ATOM 6365 C CA . ASP A 1 789 ? 70.967 72.366 86.272 1.00 46.96 787 ASP A CA 1
ATOM 6366 C C . ASP A 1 789 ? 71.519 71.077 86.878 1.00 49.69 787 ASP A C 1
ATOM 6367 O O . ASP A 1 789 ? 70.760 70.227 87.340 1.00 49.61 787 ASP A O 1
ATOM 6372 N N . THR A 1 790 ? 72.836 70.950 86.954 1.00 49.32 788 THR A N 1
ATOM 6373 C CA . THR A 1 790 ? 73.406 69.879 87.746 1.00 49.06 788 THR A CA 1
ATOM 6374 C C . THR A 1 790 ? 74.240 70.361 88.925 1.00 51.89 788 THR A C 1
ATOM 6375 O O . THR A 1 790 ? 74.471 69.575 89.844 1.00 53.95 788 THR A O 1
ATOM 6379 N N . LYS A 1 791 ? 74.693 71.615 88.937 1.00 48.95 789 LYS A N 1
ATOM 6380 C CA . LYS A 1 791 ? 75.549 72.111 90.007 1.00 47.59 789 LYS A CA 1
ATOM 6381 C C . LYS A 1 791 ? 74.790 72.913 91.058 1.00 47.19 789 LYS A C 1
ATOM 6382 O O . LYS A 1 791 ? 75.408 73.418 92.006 1.00 45.10 789 LYS A O 1
ATOM 6388 N N . GLY A 1 792 ? 73.478 73.041 90.938 1.00 44.20 790 GLY A N 1
ATOM 6389 C CA . GLY A 1 792 ? 72.742 73.908 91.838 1.00 44.94 790 GLY A CA 1
ATOM 6390 C C . GLY A 1 792 ? 72.496 75.306 91.307 1.00 47.02 790 GLY A C 1
ATOM 6391 O O . GLY A 1 792 ? 71.913 76.130 92.018 1.00 51.87 790 GLY A O 1
ATOM 6392 N N . TYR A 1 793 ? 72.923 75.604 90.087 1.00 44.66 791 TYR A N 1
ATOM 6393 C CA . TYR A 1 793 ? 72.650 76.911 89.493 1.00 41.77 791 TYR A CA 1
ATOM 6394 C C . TYR A 1 793 ? 72.879 76.759 88.005 1.00 41.04 791 TYR A C 1
ATOM 6395 O O . TYR A 1 793 ? 73.493 75.789 87.569 1.00 39.13 791 TYR A O 1
ATOM 6404 N N . ILE A 1 794 ? 72.380 77.721 87.231 1.00 34.32 792 ILE A N 1
ATOM 6405 C CA . ILE A 1 794 ? 72.571 77.745 85.786 1.00 35.40 792 ILE A CA 1
ATOM 6406 C C . ILE A 1 794 ? 73.128 79.108 85.418 1.00 35.41 792 ILE A C 1
ATOM 6407 O O . ILE A 1 794 ? 72.688 80.123 85.964 1.00 34.66 792 ILE A O 1
ATOM 6412 N N . SER A 1 795 ? 74.098 79.129 84.502 1.00 30.61 793 SER A N 1
ATOM 6413 C CA . SER A 1 795 ? 74.727 80.356 84.048 1.00 37.70 793 SER A CA 1
ATOM 6414 C C . SER A 1 795 ? 74.793 80.263 82.530 1.00 38.02 793 SER A C 1
ATOM 6415 O O . SER A 1 795 ? 75.342 79.292 81.988 1.00 35.89 793 SER A O 1
ATOM 6418 N N . ILE A 1 796 ? 74.239 81.277 81.861 1.00 35.42 794 ILE A N 1
ATOM 6419 C CA . ILE A 1 796 ? 73.942 81.269 80.431 1.00 39.82 794 ILE A CA 1
ATOM 6420 C C . ILE A 1 796 ? 74.586 82.499 79.816 1.00 38.46 794 ILE A C 1
ATOM 6421 O O . ILE A 1 796 ? 74.273 83.617 80.226 1.00 36.43 794 ILE A O 1
ATOM 6426 N N . GLU A 1 797 ? 75.475 82.318 78.841 1.00 39.59 795 GLU A N 1
ATOM 6427 C CA . GLU A 1 797 ? 75.841 83.492 78.056 1.00 37.93 795 GLU A CA 1
ATOM 6428 C C . GLU A 1 797 ? 74.653 83.846 77.166 1.00 36.40 795 GLU A C 1
ATOM 6429 O O . GLU A 1 797 ? 73.991 82.966 76.602 1.00 37.80 795 GLU A O 1
ATOM 6435 N N . ALA A 1 798 ? 74.341 85.142 77.108 1.00 32.38 796 ALA A N 1
ATOM 6436 C CA . ALA A 1 798 ? 73.080 85.585 76.534 1.00 33.71 796 ALA A CA 1
ATOM 6437 C C . ALA A 1 798 ? 72.953 85.180 75.069 1.00 30.88 796 ALA A C 1
ATOM 6438 O O . ALA A 1 798 ? 71.840 85.027 74.557 1.00 34.71 796 ALA A O 1
ATOM 6440 N N . GLU A 1 799 ? 74.074 85.017 74.377 1.00 30.86 797 GLU A N 1
ATOM 6441 C CA . GLU A 1 799 ? 74.038 84.589 72.985 1.00 39.11 797 GLU A CA 1
ATOM 6442 C C . GLU A 1 799 ? 73.526 83.152 72.808 1.00 37.40 797 GLU A C 1
ATOM 6443 O O . GLU A 1 799 ? 73.094 82.796 71.705 1.00 35.06 797 GLU A O 1
ATOM 6449 N N . HIS A 1 800 ? 73.482 82.349 73.871 1.00 33.07 798 HIS A N 1
ATOM 6450 C CA . HIS A 1 800 ? 73.050 80.939 73.752 1.00 38.01 798 HIS A CA 1
ATOM 6451 C C . HIS A 1 800 ? 71.552 80.737 74.002 1.00 39.35 798 HIS A C 1
ATOM 6452 O O . HIS A 1 800 ? 71.120 79.800 74.685 1.00 38.07 798 HIS A O 1
ATOM 6459 N N . PHE A 1 801 ? 70.730 81.585 73.383 1.00 36.69 799 PHE A N 1
ATOM 6460 C CA . PHE A 1 801 ? 69.300 81.348 73.368 1.00 34.18 799 PHE A CA 1
ATOM 6461 C C . PHE A 1 801 ? 68.961 80.212 72.416 1.00 40.54 799 PHE A C 1
ATOM 6462 O O . PHE A 1 801 ? 69.665 79.960 71.434 1.00 41.20 799 PHE A O 1
ATOM 6470 N N . ALA A 1 802 ? 67.854 79.537 72.708 1.00 40.29 800 ALA A N 1
ATOM 6471 C CA . ALA A 1 802 ? 67.410 78.417 71.897 1.00 42.22 800 ALA A CA 1
ATOM 6472 C C . ALA A 1 802 ? 66.678 78.889 70.655 1.00 44.47 800 ALA A C 1
ATOM 6473 O O . ALA A 1 802 ? 66.772 78.248 69.609 1.00 40.18 800 ALA A O 1
ATOM 6475 N N . THR A 1 803 ? 65.951 79.993 70.745 1.00 41.58 801 THR A N 1
ATOM 6476 C CA . THR A 1 803 ? 65.262 80.523 69.582 1.00 43.59 801 THR A CA 1
ATOM 6477 C C . THR A 1 803 ? 64.977 81.990 69.843 1.00 41.20 801 THR A C 1
ATOM 6478 O O . THR A 1 803 ? 65.213 82.490 70.942 1.00 37.24 801 THR A O 1
ATOM 6482 N N . GLN A 1 804 ? 64.486 82.674 68.812 1.00 40.30 802 GLN A N 1
ATOM 6483 C CA . GLN A 1 804 ? 64.214 84.104 68.904 1.00 40.96 802 GLN A CA 1
ATOM 6484 C C . GLN A 1 804 ? 63.106 84.433 67.923 1.00 46.60 802 GLN A C 1
ATOM 6485 O O . GLN A 1 804 ? 62.909 83.736 66.922 1.00 48.54 802 GLN A O 1
ATOM 6491 N N . LYS A 1 805 ? 62.340 85.471 68.226 1.00 44.43 803 LYS A N 1
ATOM 6492 C CA . LYS A 1 805 ? 61.301 85.876 67.298 1.00 43.44 803 LYS A CA 1
ATOM 6493 C C . LYS A 1 805 ? 61.486 87.348 66.994 1.00 44.48 803 LYS A C 1
ATOM 6494 O O . LYS A 1 805 ? 61.584 88.175 67.915 1.00 41.55 803 LYS A O 1
ATOM 6500 N N . ALA A 1 806 ? 61.584 87.656 65.708 1.00 39.34 804 ALA A N 1
ATOM 6501 C CA . ALA A 1 806 ? 61.628 89.038 65.271 1.00 45.63 804 ALA A CA 1
ATOM 6502 C C . ALA A 1 806 ? 60.208 89.508 64.967 1.00 49.86 804 ALA A C 1
ATOM 6503 O O . ALA A 1 806 ? 59.276 88.708 64.870 1.00 46.70 804 ALA A O 1
ATOM 6505 N N . THR A 1 807 ? 60.028 90.820 64.855 1.00 45.40 805 THR A N 1
ATOM 6506 C CA . THR A 1 807 ? 58.764 91.339 64.349 1.00 48.10 805 THR A CA 1
ATOM 6507 C C . THR A 1 807 ? 59.075 92.208 63.138 1.00 46.30 805 THR A C 1
ATOM 6508 O O . THR A 1 807 ? 60.215 92.647 62.940 1.00 45.04 805 THR A O 1
ATOM 6512 N N . GLU A 1 808 ? 58.058 92.460 62.323 1.00 47.23 806 GLU A N 1
ATOM 6513 C CA . GLU A 1 808 ? 58.259 93.116 61.038 1.00 52.59 806 GLU A CA 1
ATOM 6514 C C . GLU A 1 808 ? 57.613 94.496 61.000 1.00 51.48 806 GLU A C 1
ATOM 6515 O O . GLU A 1 808 ? 56.529 94.705 61.549 1.00 56.34 806 GLU A O 1
ATOM 6521 N N . ASN A 1 809 ? 58.284 95.433 60.341 1.00 48.43 807 ASN A N 1
ATOM 6522 C CA . ASN A 1 809 ? 57.760 96.770 60.141 1.00 51.05 807 ASN A CA 1
ATOM 6523 C C . ASN A 1 809 ? 57.181 96.911 58.735 1.00 58.41 807 ASN A C 1
ATOM 6524 O O . ASN A 1 809 ? 57.201 95.974 57.939 1.00 57.83 807 ASN A O 1
ATOM 6529 N N . LEU A 1 810 ? 56.675 98.114 58.430 1.00 61.44 808 LEU A N 1
ATOM 6530 C CA . LEU A 1 810 ? 55.962 98.329 57.173 1.00 66.54 808 LEU A CA 1
ATOM 6531 C C . LEU A 1 810 ? 56.928 98.296 55.997 1.00 68.01 808 LEU A C 1
ATOM 6532 O O . LEU A 1 810 ? 56.672 97.618 54.992 1.00 68.31 808 LEU A O 1
ATOM 6537 N N . ASP A 1 811 ? 58.071 98.977 56.135 1.00 68.49 809 ASP A N 1
ATOM 6538 C CA . ASP A 1 811 ? 59.100 99.065 55.104 1.00 72.34 809 ASP A CA 1
ATOM 6539 C C . ASP A 1 811 ? 59.792 97.725 54.832 1.00 75.16 809 ASP A C 1
ATOM 6540 O O . ASP A 1 811 ? 60.672 97.646 53.965 1.00 78.16 809 ASP A O 1
ATOM 6545 N N . GLY A 1 812 ? 59.397 96.666 55.549 1.00 69.26 810 GLY A N 1
ATOM 6546 C CA . GLY A 1 812 ? 60.003 95.356 55.418 1.00 63.41 810 GLY A CA 1
ATOM 6547 C C . GLY A 1 812 ? 61.112 95.056 56.408 1.00 61.23 810 GLY A C 1
ATOM 6548 O O . GLY A 1 812 ? 61.525 93.895 56.508 1.00 63.71 810 GLY A O 1
ATOM 6549 N N . THR A 1 813 ? 61.603 96.054 57.138 1.00 57.26 811 THR A N 1
ATOM 6550 C CA . THR A 1 813 ? 62.640 95.831 58.137 1.00 56.10 811 THR A CA 1
ATOM 6551 C C . THR A 1 813 ? 62.110 95.000 59.301 1.00 53.37 811 THR A C 1
ATOM 6552 O O . THR A 1 813 ? 60.899 94.876 59.519 1.00 54.35 811 THR A O 1
ATOM 6556 N N . LEU A 1 814 ? 63.038 94.450 60.073 1.00 42.68 812 LEU A N 1
ATOM 6557 C CA . LEU A 1 814 ? 62.692 93.597 61.197 1.00 45.35 812 LEU A CA 1
ATOM 6558 C C . LEU A 1 814 ? 63.182 94.217 62.495 1.00 39.90 812 LEU A C 1
ATOM 6559 O O . LEU A 1 814 ? 64.207 94.898 62.524 1.00 39.43 812 LEU A O 1
ATOM 6564 N N . ASN A 1 815 ? 62.438 93.964 63.569 1.00 41.81 813 ASN A N 1
ATOM 6565 C CA . ASN A 1 815 ? 62.887 94.255 64.927 1.00 40.82 813 ASN A CA 1
ATOM 6566 C C . ASN A 1 815 ? 63.334 92.944 65.556 1.00 38.93 813 ASN A C 1
ATOM 6567 O O . ASN A 1 815 ? 62.544 92.000 65.669 1.00 37.09 813 ASN A O 1
ATOM 6572 N N . ARG A 1 816 ? 64.584 92.891 65.995 1.00 38.89 814 ARG A N 1
ATOM 6573 C CA . ARG A 1 816 ? 65.150 91.612 66.394 1.00 37.70 814 ARG A CA 1
ATOM 6574 C C . ARG A 1 816 ? 66.285 91.836 67.371 1.00 36.92 814 ARG A C 1
ATOM 6575 O O . ARG A 1 816 ? 66.953 92.871 67.334 1.00 38.49 814 ARG A O 1
ATOM 6583 N N . PHE A 1 817 ? 66.519 90.846 68.228 1.00 36.08 815 PHE A N 1
ATOM 6584 C CA . PHE A 1 817 ? 67.773 90.809 68.961 1.00 36.61 815 PHE A CA 1
ATOM 6585 C C . PHE A 1 817 ? 68.935 90.445 68.048 1.00 34.70 815 PHE A C 1
ATOM 6586 O O . PHE A 1 817 ? 68.835 89.559 67.207 1.00 35.67 815 PHE A O 1
ATOM 6594 N N . GLU A 1 818 ? 70.037 91.148 68.210 1.00 37.40 816 GLU A N 1
ATOM 6595 C CA . GLU A 1 818 ? 71.268 90.860 67.493 1.00 40.64 816 GLU A CA 1
ATOM 6596 C C . GLU A 1 818 ? 72.366 90.504 68.486 1.00 39.62 816 GLU A C 1
ATOM 6597 O O . GLU A 1 818 ? 72.434 91.095 69.578 1.00 41.10 816 GLU A O 1
ATOM 6603 N N . VAL A 1 819 ? 73.273 89.611 68.092 1.00 32.98 817 VAL A N 1
ATOM 6604 C CA . VAL A 1 819 ? 74.442 89.308 68.918 1.00 30.85 817 VAL A CA 1
ATOM 6605 C C . VAL A 1 819 ? 75.539 90.286 68.540 1.00 37.28 817 VAL A C 1
ATOM 6606 O O . VAL A 1 819 ? 75.905 90.383 67.362 1.00 40.19 817 VAL A O 1
ATOM 6610 N N . LEU A 1 820 ? 76.054 91.012 69.538 1.00 33.64 818 LEU A N 1
ATOM 6611 C CA . LEU A 1 820 ? 77.208 91.889 69.387 1.00 34.03 818 LEU A CA 1
ATOM 6612 C 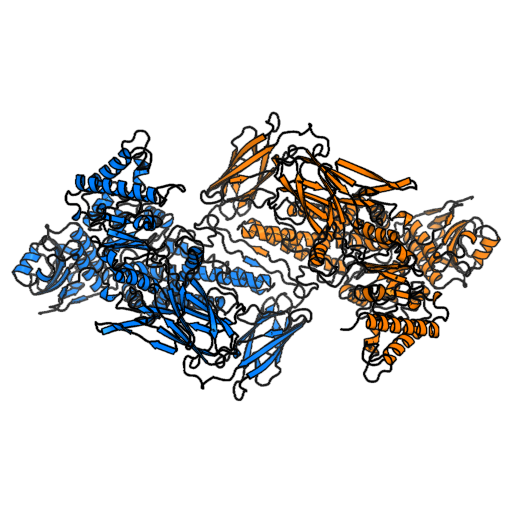C . LEU A 1 820 ? 78.440 91.071 69.766 1.00 33.29 818 LEU A C 1
ATOM 6613 O O . LEU A 1 820 ? 78.691 90.840 70.948 1.00 33.87 818 LEU A O 1
ATOM 6618 N N . ASP A 1 821 ? 79.201 90.633 68.759 1.00 34.96 819 ASP A N 1
ATOM 6619 C CA . ASP A 1 821 ? 80.372 89.792 68.992 1.00 42.17 819 ASP A CA 1
ATOM 6620 C C . ASP A 1 821 ? 81.381 90.519 69.861 1.00 41.97 819 ASP A C 1
ATOM 6621 O O . ASP A 1 821 ? 81.633 91.710 69.672 1.00 39.27 819 ASP A O 1
ATOM 6626 N N . GLY A 1 822 ? 81.938 89.800 70.840 1.00 39.31 820 GLY A N 1
ATOM 6627 C CA . GLY A 1 822 ? 83.003 90.352 71.675 1.00 36.87 820 GLY A CA 1
ATOM 6628 C C . GLY A 1 822 ? 82.585 91.462 72.609 1.00 36.94 820 GLY A C 1
ATOM 6629 O O . GLY A 1 822 ? 83.439 92.032 73.288 1.00 36.42 820 GLY A O 1
ATOM 6630 N N . TYR A 1 823 ? 81.299 91.770 72.696 1.00 36.44 821 TYR A N 1
ATOM 6631 C CA . TYR A 1 823 ? 80.854 92.885 73.514 1.00 35.72 821 TYR A CA 1
ATOM 6632 C C . TYR A 1 823 ? 80.905 92.511 74.996 1.00 39.49 821 TYR A C 1
ATOM 6633 O O . TYR A 1 823 ? 80.809 91.335 75.365 1.00 34.95 821 TYR A O 1
ATOM 6642 N N . GLY A 1 824 ? 81.148 93.514 75.849 1.00 36.64 822 GLY A N 1
ATOM 6643 C CA . GLY A 1 824 ? 80.983 93.312 77.280 1.00 35.91 822 GLY A CA 1
ATOM 6644 C C . GLY A 1 824 ? 82.169 92.662 77.984 1.00 37.84 822 GLY A C 1
ATOM 6645 O O . GLY A 1 824 ? 83.298 92.604 77.481 1.00 37.31 822 GLY A O 1
ATOM 6646 N N . LYS A 1 825 ? 81.883 92.140 79.183 1.00 36.64 823 LYS A N 1
ATOM 6647 C CA . LYS A 1 825 ? 82.938 91.622 80.042 1.00 37.07 823 LYS A CA 1
ATOM 6648 C C . LYS A 1 825 ? 83.337 90.217 79.654 1.00 40.06 823 LYS A C 1
ATOM 6649 O O . LYS A 1 825 ? 84.495 89.825 79.869 1.00 39.78 823 LYS A O 1
ATOM 6655 N N . THR A 1 826 ? 82.406 89.451 79.089 1.00 40.42 824 THR A N 1
ATOM 6656 C CA . THR A 1 826 ? 82.694 88.055 78.767 1.00 45.08 824 THR A CA 1
ATOM 6657 C C . THR A 1 826 ? 82.420 87.790 77.280 1.00 41.36 824 THR A C 1
ATOM 6658 O O . THR A 1 826 ? 82.954 88.505 76.421 1.00 46.75 824 THR A O 1
ATOM 6662 N N . LEU A 1 827 ? 81.596 86.800 76.944 1.00 36.41 825 LEU A N 1
ATOM 6663 C CA . LEU A 1 827 ? 81.546 86.337 75.556 1.00 35.44 825 LEU A CA 1
ATOM 6664 C C . LEU A 1 827 ? 81.006 87.424 74.625 1.00 35.95 825 LEU A C 1
ATOM 6665 O O . LEU A 1 827 ? 81.649 87.804 73.648 1.00 40.29 825 LEU A O 1
ATOM 6670 N N . SER A 1 828 ? 79.841 87.953 74.921 1.00 34.56 826 SER A N 1
ATOM 6671 C CA . SER A 1 828 ? 79.177 88.850 73.973 1.00 37.81 826 SER A CA 1
ATOM 6672 C C . SER A 1 828 ? 77.927 89.371 74.658 1.00 34.90 826 SER A C 1
ATOM 6673 O O . SER A 1 828 ? 77.725 89.165 75.862 1.00 35.57 826 SER A O 1
ATOM 6676 N N . ALA A 1 829 ? 77.069 90.028 73.888 1.00 31.50 827 ALA A N 1
ATOM 6677 C CA . ALA A 1 829 ? 75.862 90.577 74.467 1.00 29.08 827 ALA A CA 1
ATOM 6678 C C . ALA A 1 829 ? 74.804 90.541 73.387 1.00 30.76 827 ALA A C 1
ATOM 6679 O O . ALA A 1 829 ? 75.117 90.430 72.205 1.00 33.18 827 ALA A O 1
ATOM 6681 N N . ILE A 1 830 ? 73.554 90.662 73.795 1.00 34.87 828 ILE A N 1
ATOM 6682 C CA . ILE A 1 830 ? 72.473 90.761 72.820 1.00 36.33 828 ILE A CA 1
ATOM 6683 C C . ILE A 1 830 ? 71.778 92.089 73.056 1.00 34.82 828 ILE A C 1
ATOM 6684 O O . ILE A 1 830 ? 71.717 92.579 74.186 1.00 31.00 828 ILE A O 1
ATOM 6689 N N . LYS A 1 831 ? 71.288 92.687 71.979 1.00 33.27 829 LYS A N 1
ATOM 6690 C CA . LYS A 1 831 ? 70.654 93.996 72.034 1.00 34.59 829 LYS A CA 1
ATOM 6691 C C . LYS A 1 831 ? 69.614 94.052 70.922 1.00 35.14 829 LYS A C 1
ATOM 6692 O O . LYS A 1 831 ? 69.834 93.506 69.844 1.00 36.98 829 LYS A O 1
ATOM 6698 N N . ALA A 1 832 ? 68.485 94.696 71.184 1.00 36.14 830 ALA A N 1
ATOM 6699 C CA . ALA A 1 832 ? 67.445 94.789 70.168 1.00 39.41 830 ALA A CA 1
ATOM 6700 C C . ALA A 1 832 ? 67.754 95.885 69.155 1.00 36.57 830 ALA A C 1
ATOM 6701 O O . ALA A 1 832 ? 68.195 96.973 69.517 1.00 34.03 830 ALA A O 1
ATOM 6703 N N . PHE A 1 833 ? 67.508 95.596 67.875 1.00 38.41 831 PHE A N 1
ATOM 6704 C CA . PHE A 1 833 ? 67.613 96.602 66.811 1.00 38.35 831 PHE A CA 1
ATOM 6705 C C . PHE A 1 833 ? 66.305 96.639 66.031 1.00 36.11 831 PHE A C 1
ATOM 6706 O O . PHE A 1 833 ? 65.731 95.576 65.749 1.00 37.76 831 PHE A O 1
ATOM 6714 N N . PRO A 1 834 ? 65.837 97.824 65.601 1.00 34.75 832 PRO A N 1
ATOM 6715 C CA . PRO A 1 834 ? 66.421 99.171 65.763 1.00 35.04 832 PRO A CA 1
ATOM 6716 C C . PRO A 1 834 ? 66.503 99.615 67.238 1.00 38.90 832 PRO A C 1
ATOM 6717 O O . PRO A 1 834 ? 65.697 99.171 68.050 1.00 43.53 832 PRO A O 1
ATOM 6721 N N . THR A 1 835 ? 67.459 100.484 67.566 1.00 40.42 833 THR A N 1
ATOM 6722 C CA . THR A 1 835 ? 67.777 100.814 68.957 1.00 41.24 833 THR A CA 1
ATOM 6723 C C . THR A 1 835 ? 66.930 101.932 69.552 1.00 42.06 833 THR A C 1
ATOM 6724 O O . THR A 1 835 ? 67.002 102.130 70.763 1.00 42.28 833 THR A O 1
ATOM 6728 N N . ASP A 1 836 ? 66.187 102.691 68.754 1.00 41.55 834 ASP A N 1
ATOM 6729 C CA . ASP A 1 836 ? 65.483 103.869 69.235 1.00 45.46 834 ASP A CA 1
ATOM 6730 C C . ASP A 1 836 ? 64.001 103.636 69.477 1.00 48.08 834 ASP A C 1
ATOM 6731 O O . ASP A 1 836 ? 63.303 104.572 69.890 1.00 49.35 834 ASP A O 1
ATOM 6736 N N . THR A 1 837 ? 63.491 102.429 69.225 1.00 40.80 835 THR A N 1
ATOM 6737 C CA . THR A 1 837 ? 62.080 102.155 69.454 1.00 40.78 835 THR A CA 1
ATOM 6738 C C . THR A 1 837 ? 61.849 101.780 70.906 1.00 42.12 835 THR A C 1
ATOM 6739 O O . THR A 1 837 ? 62.608 100.996 71.479 1.00 40.00 835 THR A O 1
ATOM 6743 N N . HIS A 1 838 ? 60.758 102.293 71.474 1.00 42.50 836 HIS A N 1
ATOM 6744 C CA . HIS A 1 838 ? 60.216 101.794 72.734 1.00 43.22 836 HIS A CA 1
ATOM 6745 C C . HIS A 1 838 ? 59.213 100.698 72.375 1.00 44.55 836 HIS A C 1
ATOM 6746 O O . HIS A 1 838 ? 58.102 100.980 71.909 1.00 43.67 836 HIS A O 1
ATOM 6753 N N . TYR A 1 839 ? 59.611 99.441 72.584 1.00 37.26 837 TYR A N 1
ATOM 6754 C CA . TYR A 1 839 ? 58.798 98.300 72.205 1.00 42.34 837 TYR A CA 1
ATOM 6755 C C . TYR A 1 839 ? 57.710 98.053 73.241 1.00 41.59 837 TYR A C 1
ATOM 6756 O O . TYR A 1 839 ? 57.865 98.390 74.415 1.00 43.14 837 TYR A O 1
ATOM 6765 N N . GLN A 1 840 ? 56.615 97.430 72.813 1.00 40.18 838 GLN A N 1
ATOM 6766 C CA . GLN A 1 840 ? 55.539 97.027 73.713 1.00 45.33 838 GLN A CA 1
ATOM 6767 C C . GLN A 1 840 ? 55.313 95.530 73.596 1.00 42.66 838 GLN A C 1
ATOM 6768 O O . GLN A 1 840 ? 55.130 95.019 72.491 1.00 42.53 838 GLN A O 1
ATOM 6774 N N . VAL A 1 841 ? 55.319 94.832 74.736 1.00 44.06 839 VAL A N 1
ATOM 6775 C CA . VAL A 1 841 ? 55.091 93.393 74.728 1.00 45.76 839 VAL A CA 1
ATOM 6776 C C . VAL A 1 841 ? 53.731 93.090 74.129 1.00 53.82 839 VAL A C 1
ATOM 6777 O O . VAL A 1 841 ? 52.727 93.768 74.397 1.00 55.80 839 VAL A O 1
ATOM 6781 N N . GLY A 1 842 ? 53.718 92.163 73.207 1.00 50.00 840 GLY A N 1
ATOM 6782 C CA . GLY A 1 842 ? 52.513 91.748 72.547 1.00 51.09 840 GLY A CA 1
ATOM 6783 C C . GLY A 1 842 ? 52.195 92.561 71.337 1.00 52.08 840 GLY A C 1
ATOM 6784 O O . GLY A 1 842 ? 51.353 92.247 70.559 1.00 58.45 840 GLY A O 1
ATOM 6785 N N . LYS A 1 843 ? 52.912 93.616 71.156 1.00 50.32 841 LYS A N 1
ATOM 6786 C CA . LYS A 1 843 ? 52.712 94.438 69.982 1.00 44.98 841 LYS A CA 1
ATOM 6787 C C . LYS A 1 843 ? 53.803 94.322 68.931 1.00 50.48 841 LYS A C 1
ATOM 6788 O O . LYS A 1 843 ? 53.610 93.703 67.881 1.00 54.28 841 LYS A O 1
ATOM 6794 N N . ASP A 1 844 ? 54.975 94.865 69.241 1.00 44.78 842 ASP A N 1
ATOM 6795 C CA . ASP A 1 844 ? 56.115 94.835 68.337 1.00 45.59 842 ASP A CA 1
ATOM 6796 C C . ASP A 1 844 ? 57.411 94.363 68.999 1.00 44.10 842 ASP A C 1
ATOM 6797 O O . ASP A 1 844 ? 58.447 94.333 68.331 1.00 43.32 842 ASP A O 1
ATOM 6802 N N . ALA A 1 845 ? 57.406 94.021 70.288 1.00 42.45 843 ALA A N 1
ATOM 6803 C CA . ALA A 1 845 ? 58.660 93.674 70.967 1.00 43.88 843 ALA A CA 1
ATOM 6804 C C . ALA A 1 845 ? 59.204 92.336 70.469 1.00 40.31 843 ALA A C 1
ATOM 6805 O O . ALA A 1 845 ? 58.493 91.338 70.525 1.00 37.71 843 ALA A O 1
ATOM 6807 N N . PRO A 1 846 ? 60.458 92.266 70.037 1.00 36.58 844 PRO A N 1
ATOM 6808 C CA . PRO A 1 846 ? 61.080 90.963 69.763 1.00 38.37 844 PRO A CA 1
ATOM 6809 C C . PRO A 1 846 ? 61.514 90.281 71.058 1.00 38.42 844 PRO A C 1
ATOM 6810 O O . PRO A 1 846 ? 61.655 90.912 72.115 1.00 36.73 844 PRO A O 1
ATOM 6814 N N . PHE A 1 847 ? 61.772 88.979 70.958 1.00 34.77 845 PHE A N 1
ATOM 6815 C CA . PHE A 1 847 ? 62.221 88.230 72.125 1.00 37.89 845 PHE A CA 1
ATOM 6816 C C . PHE A 1 847 ? 63.275 87.199 71.744 1.00 37.11 845 PHE A C 1
ATOM 6817 O O . PHE A 1 847 ? 63.452 86.850 70.571 1.00 37.51 845 PHE A O 1
ATOM 6825 N N . VAL A 1 848 ? 64.013 86.762 72.762 1.00 34.98 846 VAL A N 1
ATOM 6826 C CA . VAL A 1 848 ? 64.859 85.575 72.696 1.00 36.79 846 VAL A CA 1
ATOM 6827 C C . VAL A 1 848 ? 64.324 84.607 73.733 1.00 38.70 846 VAL A C 1
ATOM 6828 O O . VAL A 1 848 ? 63.742 85.012 74.744 1.00 36.12 846 VAL A O 1
ATOM 6832 N N . GLU A 1 849 ? 64.507 83.322 73.473 1.00 36.68 847 GLU A N 1
ATOM 6833 C CA . GLU A 1 849 ? 63.953 82.287 74.335 1.00 40.81 847 GLU A CA 1
ATOM 6834 C C . GLU A 1 849 ? 65.051 81.318 74.753 1.00 40.50 847 GLU A C 1
ATOM 6835 O O . GLU A 1 849 ? 65.756 80.772 73.903 1.00 40.49 847 GLU A O 1
ATOM 6841 N N . TYR A 1 850 ? 65.164 81.097 76.059 1.00 37.18 848 TYR A N 1
ATOM 6842 C CA . TYR A 1 850 ? 66.127 80.188 76.660 1.00 37.60 848 TYR A CA 1
ATOM 6843 C C . TYR A 1 850 ? 65.393 78.983 77.219 1.00 41.50 848 TYR A C 1
ATOM 6844 O O . TYR A 1 850 ? 64.278 79.116 77.736 1.00 45.00 848 TYR A O 1
ATOM 6853 N N . HIS A 1 851 ? 65.992 77.800 77.084 1.00 37.79 849 HIS A N 1
ATOM 6854 C CA . HIS A 1 851 ? 65.407 76.568 77.606 1.00 35.70 849 HIS A CA 1
ATOM 6855 C C . HIS A 1 851 ? 66.287 76.082 78.743 1.00 38.16 849 HIS A C 1
ATOM 6856 O O . HIS A 1 851 ? 67.512 76.078 78.608 1.00 38.59 849 HIS A O 1
ATOM 6863 N N . PHE A 1 852 ? 65.681 75.695 79.864 1.00 41.77 850 PHE A N 1
ATOM 6864 C CA . PHE A 1 852 ? 66.495 75.235 80.984 1.00 43.13 850 PHE A CA 1
ATOM 6865 C C . PHE A 1 852 ? 65.702 74.254 81.839 1.00 44.51 850 PHE A C 1
ATOM 6866 O O . PHE A 1 852 ? 64.463 74.298 81.876 1.00 47.70 850 PHE A O 1
ATOM 6874 N N . VAL A 1 853 ? 66.431 73.366 82.523 1.00 40.23 851 VAL A N 1
ATOM 6875 C CA . VAL A 1 853 ? 65.859 72.215 83.243 1.00 44.93 851 VAL A CA 1
ATOM 6876 C C . VAL A 1 853 ? 66.206 72.355 84.723 1.00 48.20 851 VAL A C 1
ATOM 6877 O O . VAL A 1 853 ? 67.386 72.388 85.092 1.00 45.69 851 VAL A O 1
ATOM 6881 N N . THR A 1 854 ? 65.194 72.448 85.564 1.00 48.34 852 THR A N 1
ATOM 6882 C CA . THR A 1 854 ? 65.439 72.541 86.990 1.00 53.76 852 THR A CA 1
ATOM 6883 C C . THR A 1 854 ? 65.356 71.154 87.615 1.00 56.44 852 THR A C 1
ATOM 6884 O O . THR A 1 854 ? 64.734 70.239 87.070 1.00 51.33 852 THR A O 1
ATOM 6888 N N . GLN A 1 855 ? 65.981 71.013 88.787 1.00 59.64 853 GLN A N 1
ATOM 6889 C CA . GLN A 1 855 ? 65.829 69.786 89.572 1.00 67.02 853 GLN A CA 1
ATOM 6890 C C . GLN A 1 855 ? 64.587 69.788 90.463 1.00 66.18 853 GLN A C 1
ATOM 6891 O O . GLN A 1 855 ? 64.059 68.715 90.777 1.00 65.14 853 GLN A O 1
ATOM 6897 N N . GLU A 1 856 ? 64.108 70.960 90.883 1.00 65.97 854 GLU A N 1
ATOM 6898 C CA . GLU A 1 856 ? 62.951 71.065 91.757 1.00 68.17 854 GLU A CA 1
ATOM 6899 C C . GLU A 1 856 ? 62.106 72.263 91.344 1.00 65.98 854 GLU A C 1
ATOM 6900 O O . GLU A 1 856 ? 62.636 73.289 90.920 1.00 63.13 854 GLU A O 1
ATOM 6906 N N . ALA A 1 857 ? 60.789 72.118 91.437 1.00 66.21 855 ALA A N 1
ATOM 6907 C CA . ALA A 1 857 ? 59.916 73.269 91.286 1.00 64.77 855 ALA A CA 1
ATOM 6908 C C . ALA A 1 857 ? 60.162 74.230 92.447 1.00 63.83 855 ALA A C 1
ATOM 6909 O O . ALA A 1 857 ? 60.658 73.839 93.505 1.00 70.23 855 ALA A O 1
ATOM 6911 N N . GLY A 1 858 ? 59.864 75.496 92.239 1.00 57.88 856 GLY A N 1
ATOM 6912 C CA . GLY A 1 858 ? 59.963 76.449 93.320 1.00 52.21 856 GLY A CA 1
ATOM 6913 C C . GLY A 1 858 ? 60.340 77.819 92.810 1.00 54.14 856 GLY A C 1
ATOM 6914 O O . GLY A 1 858 ? 60.359 78.077 91.604 1.00 52.38 856 GLY A O 1
ATOM 6915 N N . VAL A 1 859 ? 60.645 78.693 93.766 1.00 49.50 857 VAL A N 1
ATOM 6916 C CA . VAL A 1 859 ? 61.028 80.059 93.467 1.00 47.03 857 VAL A CA 1
ATOM 6917 C C . VAL A 1 859 ? 62.517 80.095 93.185 1.00 47.28 857 VAL A C 1
ATOM 6918 O O . VAL A 1 859 ? 63.336 79.584 93.976 1.00 44.89 857 VAL A O 1
ATOM 6922 N N . TYR A 1 860 ? 62.865 80.684 92.048 1.00 43.25 858 TYR A N 1
ATOM 6923 C CA . TYR A 1 860 ? 64.244 80.857 91.633 1.00 43.00 858 TYR A CA 1
ATOM 6924 C C . TYR A 1 860 ? 64.556 82.335 91.547 1.00 41.22 858 TYR A C 1
ATOM 6925 O O . TYR A 1 860 ? 63.669 83.167 91.296 1.00 42.76 858 TYR A O 1
ATOM 6934 N N . GLU A 1 861 ? 65.827 82.655 91.756 1.00 39.89 859 GLU A N 1
ATOM 6935 C CA . GLU A 1 861 ? 66.339 83.980 91.446 1.00 43.46 859 GLU A CA 1
ATOM 6936 C C . GLU A 1 861 ? 66.834 83.985 90.008 1.00 43.10 859 GLU A C 1
ATOM 6937 O O . GLU A 1 861 ? 67.558 83.080 89.589 1.00 40.95 859 GLU A O 1
ATOM 6943 N N . LEU A 1 862 ? 66.420 85.000 89.259 1.00 38.98 860 LEU A N 1
ATOM 6944 C CA . LEU A 1 862 ? 66.840 85.220 87.886 1.00 42.02 860 LEU A CA 1
ATOM 6945 C C . LEU A 1 862 ? 67.630 86.520 87.883 1.00 41.77 860 LEU A C 1
ATOM 6946 O O . LEU A 1 862 ? 67.083 87.585 88.164 1.00 39.52 860 LEU A O 1
ATOM 6951 N N . GLU A 1 863 ? 68.918 86.421 87.601 1.00 41.44 861 GLU A N 1
ATOM 6952 C CA . GLU A 1 863 ? 69.823 87.546 87.668 1.00 41.13 861 GLU A CA 1
ATOM 6953 C C . GLU A 1 863 ? 70.347 87.853 86.271 1.00 39.20 861 GLU A C 1
ATOM 6954 O O . GLU A 1 863 ? 70.821 86.956 85.568 1.00 37.80 861 GLU A O 1
ATOM 6960 N N . PHE A 1 864 ? 70.238 89.105 85.869 1.00 36.36 862 PHE A N 1
ATOM 6961 C CA . PHE A 1 864 ? 70.778 89.561 84.601 1.00 32.75 862 PHE A CA 1
ATOM 6962 C C . PHE A 1 864 ? 72.093 90.273 84.854 1.00 36.44 862 PHE A C 1
ATOM 6963 O O . PHE A 1 864 ? 72.212 91.070 85.791 1.00 36.41 862 PHE A O 1
ATOM 6971 N N . TYR A 1 865 ? 73.048 90.040 83.980 1.00 32.04 863 TYR A N 1
ATOM 6972 C CA . TYR A 1 865 ? 74.249 90.859 83.895 1.00 30.08 863 TYR A CA 1
ATOM 6973 C C . TYR A 1 865 ? 74.084 91.754 82.666 1.00 33.16 863 TYR A C 1
ATOM 6974 O O . TYR A 1 865 ? 73.958 91.250 81.549 1.00 34.16 863 TYR A O 1
ATOM 6983 N N . LEU A 1 866 ? 74.078 93.070 82.874 1.00 29.08 864 LEU A N 1
ATOM 6984 C CA . LEU A 1 866 ? 73.781 94.031 81.812 1.00 36.66 864 LEU A CA 1
ATOM 6985 C C . LEU A 1 866 ? 74.900 95.045 81.653 1.00 33.70 864 LEU A C 1
ATOM 6986 O O . LEU A 1 866 ? 75.531 95.458 82.631 1.00 32.43 864 LEU A O 1
ATOM 6991 N N . GLN A 1 867 ? 75.102 95.496 80.425 1.00 34.85 865 GLN A N 1
ATOM 6992 C CA . GLN A 1 867 ? 75.927 96.674 80.239 1.00 39.04 865 GLN A CA 1
ATOM 6993 C C . GLN A 1 867 ? 75.326 97.831 81.036 1.00 33.82 865 GLN A C 1
ATOM 6994 O O . GLN A 1 867 ? 74.095 97.979 81.068 1.00 34.41 865 GLN A O 1
ATOM 7000 N N . PRO A 1 868 ? 76.159 98.666 81.708 1.00 31.88 866 PRO A N 1
ATOM 7001 C CA . PRO A 1 868 ? 75.595 99.762 82.550 1.00 35.66 866 PRO A CA 1
ATOM 7002 C C . PRO A 1 868 ? 75.188 100.991 81.740 1.00 40.67 866 PRO A C 1
ATOM 7003 O O . PRO A 1 868 ? 75.789 102.067 81.788 1.00 38.73 866 PRO A O 1
ATOM 7007 N N . SER A 1 869 ? 74.131 100.835 80.969 1.00 37.84 867 SER A N 1
ATOM 7008 C CA . SER A 1 869 ? 73.540 101.917 80.200 1.00 38.58 867 SER A CA 1
ATOM 7009 C C . SER A 1 869 ? 72.667 102.806 81.078 1.00 42.48 867 SER A C 1
ATOM 7010 O O . SER A 1 869 ? 72.118 102.376 82.098 1.00 42.48 867 SER A O 1
ATOM 7013 N N . ASN A 1 870 ? 72.501 104.050 80.637 1.00 37.56 868 ASN A N 1
ATOM 7014 C CA . ASN A 1 870 ? 71.640 104.970 81.344 1.00 31.58 868 ASN A CA 1
ATOM 7015 C C . ASN A 1 870 ? 70.319 105.123 80.602 1.00 35.09 868 ASN A C 1
ATOM 7016 O O . ASN A 1 870 ? 70.282 104.969 79.379 1.00 36.40 868 ASN A O 1
ATOM 7021 N N . PRO A 1 871 ? 69.210 105.411 81.295 1.00 36.57 869 PRO A N 1
ATOM 7022 C CA . PRO A 1 871 ? 67.938 105.609 80.591 1.00 39.67 869 PRO A CA 1
ATOM 7023 C C . PRO A 1 871 ? 68.063 106.683 79.518 1.00 42.00 869 PRO A C 1
ATOM 7024 O O . PRO A 1 871 ? 68.735 107.708 79.707 1.00 37.13 869 PRO A O 1
ATOM 7028 N N . VAL A 1 872 ? 67.369 106.461 78.389 1.00 37.71 870 VAL A N 1
ATOM 7029 C CA . VAL A 1 872 ? 67.445 107.398 77.256 1.00 38.07 870 VAL A CA 1
ATOM 7030 C C . VAL A 1 872 ? 66.452 108.545 77.346 1.00 35.51 870 VAL A C 1
ATOM 7031 O O . VAL A 1 872 ? 66.530 109.485 76.530 1.00 40.97 870 VAL A O 1
ATOM 7035 N N . THR A 1 873 ? 65.517 108.513 78.294 1.00 36.78 871 THR A N 1
ATOM 7036 C CA . THR A 1 873 ? 64.583 109.625 78.458 1.00 44.29 871 THR A CA 1
ATOM 7037 C C . THR A 1 873 ? 64.742 110.254 79.843 1.00 49.96 871 THR A C 1
ATOM 7038 O O . THR A 1 873 ? 65.355 109.686 80.750 1.00 45.79 871 THR A O 1
ATOM 7042 N N . ARG A 1 874 ? 64.151 111.437 80.005 1.00 54.22 872 ARG A N 1
ATOM 7043 C CA A ARG A 1 874 ? 64.277 112.134 81.278 0.50 60.28 872 ARG A CA 1
ATOM 7044 C CA B ARG A 1 874 ? 64.238 112.159 81.269 0.50 60.26 872 ARG A CA 1
ATOM 7045 C C . ARG A 1 874 ? 63.504 111.450 82.396 1.00 62.54 872 ARG A C 1
ATOM 7046 O O . ARG A 1 874 ? 63.657 111.848 83.558 1.00 65.44 872 ARG A O 1
ATOM 7061 N N . GLU A 1 875 ? 62.718 110.414 82.081 1.00 61.79 873 GLU A N 1
ATOM 7062 C CA . GLU A 1 875 ? 61.955 109.676 83.082 1.00 63.68 873 GLU A CA 1
ATOM 7063 C C . GLU A 1 875 ? 62.803 108.686 83.879 1.00 61.95 873 GLU A C 1
ATOM 7064 O O . GLU A 1 875 ? 62.328 108.163 84.896 1.00 61.92 873 GLU A O 1
ATOM 7070 N N . GLY A 1 876 ? 64.035 108.416 83.454 1.00 57.13 874 GLY A N 1
ATOM 7071 C CA . GLY A 1 876 ? 64.968 107.702 84.308 1.00 57.38 874 GLY A CA 1
ATOM 7072 C C . GLY A 1 876 ? 64.620 106.261 84.619 1.00 61.17 874 GLY A C 1
ATOM 7073 O O . GLY A 1 876 ? 65.015 105.755 85.682 1.00 63.23 874 GLY A O 1
ATOM 7074 N N . THR A 1 877 ? 63.910 105.578 83.715 1.00 55.78 875 THR A N 1
ATOM 7075 C CA . THR A 1 877 ? 63.551 104.168 83.865 1.00 54.56 875 THR A CA 1
ATOM 7076 C C . THR A 1 877 ? 64.124 103.345 82.707 1.00 43.56 875 THR A C 1
ATOM 7077 O O . THR A 1 877 ? 64.463 103.875 81.646 1.00 48.10 875 THR A O 1
ATOM 7081 N N . MET A 1 878 ? 64.212 102.033 82.905 1.00 41.23 876 MET A N 1
ATOM 7082 C CA . MET A 1 878 ? 64.572 101.130 81.812 1.00 42.69 876 MET A CA 1
ATOM 7083 C C . MET A 1 878 ? 63.921 99.771 82.043 1.00 44.91 876 MET A C 1
ATOM 7084 O O . MET A 1 878 ? 64.182 99.122 83.060 1.00 46.98 876 MET A O 1
ATOM 7089 N N . TYR A 1 879 ? 63.084 99.331 81.108 1.00 41.04 877 TYR A N 1
ATOM 7090 C CA . TYR A 1 879 ? 62.286 98.127 81.305 1.00 40.05 877 TYR A CA 1
ATOM 7091 C C . TYR A 1 879 ? 62.701 97.007 80.353 1.00 40.80 877 TYR A C 1
ATOM 7092 O O . TYR A 1 879 ? 63.200 97.260 79.250 1.00 35.46 877 TYR A O 1
ATOM 7101 N N . ALA A 1 880 ? 62.478 95.764 80.793 1.00 39.04 878 ALA A N 1
ATOM 7102 C CA . ALA A 1 880 ? 62.550 94.596 79.926 1.00 40.36 878 ALA A CA 1
ATOM 7103 C C . ALA A 1 880 ? 61.367 93.698 80.263 1.00 42.32 878 ALA A C 1
ATOM 7104 O O . ALA A 1 880 ? 60.762 93.818 81.333 1.00 43.49 878 ALA A O 1
ATOM 7106 N N . GLY A 1 881 ? 61.014 92.802 79.345 1.00 38.82 879 GLY A N 1
ATOM 7107 C CA . GLY A 1 881 ? 59.926 91.871 79.554 1.00 38.40 879 GLY A CA 1
ATOM 7108 C C . GLY A 1 881 ? 60.499 90.492 79.840 1.00 42.72 879 GLY A C 1
ATOM 7109 O O . GLY A 1 881 ? 61.439 90.052 79.166 1.00 41.10 879 GLY A O 1
ATOM 7110 N N . ILE A 1 882 ? 59.936 89.821 80.846 1.00 43.93 880 ILE A N 1
ATOM 7111 C CA . ILE A 1 882 ? 60.280 88.420 81.087 1.00 47.84 880 ILE A CA 1
ATOM 7112 C C . ILE A 1 882 ? 59.011 87.587 81.129 1.00 47.92 880 ILE A C 1
ATOM 7113 O O . ILE A 1 882 ? 57.995 87.996 81.703 1.00 52.07 880 ILE A O 1
ATOM 7118 N N . GLN A 1 883 ? 59.074 86.408 80.518 1.00 45.37 881 GLN A N 1
ATOM 7119 C CA . GLN A 1 883 ? 57.979 85.463 80.588 1.00 45.79 881 GLN A CA 1
ATOM 7120 C C . GLN A 1 883 ? 58.535 84.075 80.839 1.00 47.46 881 GLN A C 1
ATOM 7121 O O . GLN A 1 883 ? 59.420 83.613 80.109 1.00 46.97 881 GLN A O 1
ATOM 7127 N N . VAL A 1 884 ? 58.015 83.424 81.871 1.00 48.75 882 VAL A N 1
ATOM 7128 C CA . VAL A 1 884 ? 58.427 82.080 82.262 1.00 48.79 882 VAL A CA 1
ATOM 7129 C C . VAL A 1 884 ? 57.303 81.133 81.891 1.00 50.76 882 VAL A C 1
ATOM 7130 O O . VAL A 1 884 ? 56.176 81.279 82.378 1.00 51.39 882 VAL A O 1
ATOM 7134 N N . ASN A 1 885 ? 57.605 80.174 81.020 1.00 52.47 883 ASN A N 1
ATOM 7135 C CA . ASN A 1 885 ? 56.639 79.157 80.575 1.00 58.91 883 ASN A CA 1
ATOM 7136 C C . ASN A 1 885 ? 55.420 79.887 80.009 1.00 61.74 883 ASN A C 1
ATOM 7137 O O . ASN A 1 885 ? 55.579 80.749 79.125 1.00 61.36 883 ASN A O 1
ATOM 7142 N N . GLU A 1 886 ? 54.205 79.605 80.479 1.00 62.47 884 GLU A N 1
ATOM 7143 C CA . GLU A 1 886 ? 53.017 80.231 79.921 1.00 73.48 884 GLU A CA 1
ATOM 7144 C C . GLU A 1 886 ? 52.411 81.302 80.822 1.00 75.35 884 GLU A C 1
ATOM 7145 O O . GLU A 1 886 ? 51.309 81.783 80.539 1.00 78.66 884 GLU A O 1
ATOM 7151 N N . ASN A 1 887 ? 53.111 81.715 81.872 1.00 72.63 885 ASN A N 1
ATOM 7152 C CA . ASN A 1 887 ? 52.579 82.731 82.763 1.00 70.76 885 ASN A CA 1
ATOM 7153 C C . ASN A 1 887 ? 52.530 84.088 82.052 1.00 69.45 885 ASN A C 1
ATOM 7154 O O . ASN A 1 887 ? 52.997 84.254 80.920 1.00 67.32 885 ASN A O 1
ATOM 7159 N N . ASP A 1 888 ? 51.941 85.069 82.721 1.00 71.65 886 ASP A N 1
ATOM 7160 C CA . ASP A 1 888 ? 51.871 86.394 82.133 1.00 72.00 886 ASP A CA 1
ATOM 7161 C C . ASP A 1 888 ? 53.266 86.987 81.982 1.00 63.31 886 ASP A C 1
ATOM 7162 O O . ASP A 1 888 ? 54.183 86.691 82.756 1.00 59.27 886 ASP A O 1
ATOM 7167 N N . VAL A 1 889 ? 53.426 87.819 80.950 1.00 60.03 887 VAL A N 1
ATOM 7168 C CA . VAL A 1 889 ? 54.647 88.597 80.814 1.00 57.39 887 VAL A CA 1
ATOM 7169 C C . VAL A 1 889 ? 54.733 89.556 81.987 1.00 60.73 887 VAL A C 1
ATOM 7170 O O . VAL A 1 889 ? 53.727 90.127 82.421 1.00 64.69 887 VAL A O 1
ATOM 7174 N N . ASP A 1 890 ? 55.928 89.710 82.536 1.00 59.53 888 ASP A N 1
ATOM 7175 C CA . ASP A 1 890 ? 56.166 90.682 83.590 1.00 60.88 888 ASP A CA 1
ATOM 7176 C C . ASP A 1 890 ? 57.147 91.713 83.063 1.00 51.95 888 ASP A C 1
ATOM 7177 O O . ASP A 1 890 ? 58.265 91.366 82.676 1.00 47.25 888 ASP A O 1
ATOM 7182 N N . VAL A 1 891 ? 56.733 92.974 83.038 1.00 47.34 889 VAL A N 1
ATOM 7183 C CA . VAL A 1 891 ? 57.613 94.054 82.618 1.00 46.62 889 VAL A CA 1
ATOM 7184 C C . VAL A 1 891 ? 58.325 94.593 83.858 1.00 46.91 889 VAL A C 1
ATOM 7185 O O . VAL A 1 891 ? 57.682 95.082 84.790 1.00 51.88 889 VAL A O 1
ATOM 7189 N N . ILE A 1 892 ? 59.648 94.454 83.894 1.00 43.81 890 ILE A N 1
ATOM 7190 C CA . ILE A 1 892 ? 60.434 94.683 85.100 1.00 46.07 890 ILE A CA 1
ATOM 7191 C C . ILE A 1 892 ? 61.372 95.848 84.849 1.00 43.27 890 ILE A C 1
ATOM 7192 O O . ILE A 1 892 ? 61.887 96.016 83.740 1.00 40.33 890 ILE A O 1
ATOM 7197 N N . ASN A 1 893 ? 61.581 96.657 85.886 1.00 44.64 891 ASN A N 1
ATOM 7198 C CA . ASN A 1 893 ? 62.564 97.730 85.874 1.00 41.29 891 ASN A CA 1
ATOM 7199 C C . ASN A 1 893 ? 63.922 97.132 86.178 1.00 41.99 891 ASN A C 1
ATOM 7200 O O . ASN A 1 893 ? 64.099 96.525 87.237 1.00 44.85 891 ASN A O 1
ATOM 7205 N N . VAL A 1 894 ? 64.894 97.330 85.282 1.00 36.35 892 VAL A N 1
ATOM 7206 C CA . VAL A 1 894 ? 66.198 96.695 85.459 1.00 40.28 892 VAL A CA 1
ATOM 7207 C C . VAL A 1 894 ? 67.177 97.621 86.175 1.00 44.14 892 VAL A C 1
ATOM 7208 O O . VAL A 1 894 ? 68.360 97.293 86.308 1.00 44.55 892 VAL A O 1
ATOM 7212 N N . LEU A 1 895 ? 66.703 98.762 86.653 1.00 40.04 893 LEU A N 1
ATOM 7213 C CA . LEU A 1 895 ? 67.522 99.733 87.392 1.00 42.43 893 LEU A CA 1
ATOM 7214 C C . LEU A 1 895 ? 67.237 99.706 88.900 1.00 43.18 893 LEU A C 1
ATOM 7215 O O . LEU A 1 895 ? 66.138 99.347 89.320 1.00 46.40 893 LEU A O 1
ATOM 7220 N N . PRO A 1 896 ? 68.203 100.120 89.734 1.00 45.73 894 PRO A N 1
ATOM 7221 C CA . PRO A 1 896 ? 67.929 100.315 91.167 1.00 47.16 894 PRO A CA 1
ATOM 7222 C C . PRO A 1 896 ? 66.949 101.437 91.444 1.00 52.78 894 PRO A C 1
ATOM 7223 O O . PRO A 1 896 ? 66.858 102.428 90.705 1.00 52.04 894 PRO A O 1
ATOM 7227 N N . ASP A 1 897 ? 66.245 101.292 92.566 1.00 56.85 895 ASP A N 1
ATOM 7228 C CA . ASP A 1 897 ? 65.464 102.392 93.115 1.00 67.01 895 ASP A CA 1
ATOM 7229 C C . ASP A 1 897 ? 66.316 103.653 93.204 1.00 60.76 895 ASP A C 1
ATOM 7230 O O . ASP A 1 897 ? 67.459 103.613 93.676 1.00 57.05 895 ASP A O 1
ATOM 7235 N N . GLY A 1 898 ? 65.759 104.766 92.735 1.00 57.06 896 GLY A N 1
ATOM 7236 C CA . GLY A 1 898 ? 66.437 106.043 92.841 1.00 57.12 896 GLY A CA 1
ATOM 7237 C C . GLY A 1 898 ? 67.645 106.220 91.951 1.00 57.69 896 GLY A C 1
ATOM 7238 O O . GLY A 1 898 ? 68.454 107.122 92.196 1.00 57.21 896 GLY A O 1
ATOM 7239 N N . TYR A 1 899 ? 67.788 105.392 90.914 1.00 52.71 897 TYR A N 1
ATOM 7240 C CA . TYR A 1 899 ? 68.971 105.438 90.070 1.00 44.10 897 TYR A CA 1
ATOM 7241 C C . TYR A 1 899 ? 69.143 106.803 89.414 1.00 43.76 897 TYR A C 1
ATOM 7242 O O . TYR A 1 899 ? 68.174 107.424 88.971 1.00 45.91 897 TYR A O 1
ATOM 7251 N N . HIS A 1 900 ? 70.391 107.258 89.315 1.00 40.81 898 HIS A N 1
ATOM 7252 C CA . HIS A 1 900 ? 70.681 108.459 88.534 1.00 42.11 898 HIS A CA 1
ATOM 7253 C C . HIS A 1 900 ? 72.182 108.535 88.321 1.00 42.08 898 HIS A C 1
ATOM 7254 O O . HIS A 1 900 ? 72.963 108.118 89.181 1.00 38.61 898 HIS A O 1
ATOM 7261 N N . VAL A 1 901 ? 72.579 109.049 87.159 1.00 41.42 899 VAL A N 1
ATOM 7262 C CA . VAL A 1 901 ? 73.992 109.302 86.920 1.00 40.60 899 VAL A CA 1
ATOM 7263 C C . VAL A 1 901 ? 74.560 110.157 88.052 1.00 46.99 899 VAL A C 1
ATOM 7264 O O . VAL A 1 901 ? 73.914 111.102 88.539 1.00 40.90 899 VAL A O 1
ATOM 7268 N N . ASP A 1 902 ? 75.765 109.792 88.501 1.00 45.18 900 ASP A N 1
ATOM 7269 C CA . ASP A 1 902 ? 76.518 110.332 89.620 1.00 50.24 900 ASP A CA 1
ATOM 7270 C C . ASP A 1 902 ? 75.987 109.841 90.963 1.00 48.70 900 ASP A C 1
ATOM 7271 O O . ASP A 1 902 ? 76.525 110.252 91.994 1.00 48.25 900 ASP A O 1
ATOM 7276 N N . GLY A 1 903 ? 74.959 108.985 90.996 1.00 42.73 901 GLY A N 1
ATOM 7277 C CA . GLY A 1 903 ? 74.525 108.414 92.250 1.00 44.09 901 GLY A CA 1
ATOM 7278 C C . GLY A 1 903 ? 75.424 107.271 92.698 1.00 41.43 901 GLY A C 1
ATOM 7279 O O . GLY A 1 903 ? 76.424 106.935 92.060 1.00 38.50 901 GLY A O 1
ATOM 7280 N N . PRO A 1 904 ? 75.070 106.665 93.854 1.00 43.63 902 PRO A N 1
ATOM 7281 C CA . PRO A 1 904 ? 75.895 105.586 94.422 1.00 44.63 902 PRO A CA 1
ATOM 7282 C C . PRO A 1 904 ? 75.926 104.326 93.579 1.00 38.47 902 PRO A C 1
ATOM 7283 O O . PRO A 1 904 ? 77.007 103.770 93.373 1.00 38.00 902 PRO A O 1
ATOM 7287 N N . HIS A 1 905 ? 74.767 103.860 93.099 1.00 35.55 903 HIS A N 1
ATOM 7288 C CA . HIS A 1 905 ? 74.740 102.630 92.302 1.00 35.78 903 HIS A CA 1
ATOM 7289 C C . HIS A 1 905 ? 75.381 102.839 90.942 1.00 34.61 903 HIS A C 1
ATOM 7290 O O . HIS A 1 905 ? 76.064 101.939 90.419 1.00 36.71 903 HIS A O 1
ATOM 7297 N N . TRP A 1 906 ? 75.089 103.991 90.309 1.00 32.57 904 TRP A N 1
ATOM 7298 C CA . TRP A 1 906 ? 75.720 104.329 89.043 1.00 30.51 904 TRP A CA 1
ATOM 7299 C C . TRP A 1 906 ? 77.232 104.236 89.174 1.00 31.58 904 TRP A C 1
ATOM 7300 O O . TRP A 1 906 ? 77.908 103.697 88.293 1.00 32.61 904 TRP A O 1
ATOM 7311 N N . GLY A 1 907 ? 77.773 104.733 90.294 1.00 29.26 905 GLY A N 1
ATOM 7312 C CA . GLY A 1 907 ? 79.217 104.787 90.452 1.00 31.68 905 GLY A CA 1
ATOM 7313 C C . GLY A 1 907 ? 79.857 103.418 90.632 1.00 32.99 905 GLY A C 1
ATOM 7314 O O . GLY A 1 907 ? 80.924 103.154 90.068 1.00 36.56 905 GLY A O 1
ATOM 7315 N N . ILE A 1 908 ? 79.236 102.539 91.435 1.00 34.54 906 ILE A N 1
ATOM 7316 C CA . ILE A 1 908 ? 79.701 101.145 91.532 1.00 33.10 906 ILE A CA 1
ATOM 7317 C C . ILE A 1 908 ? 79.684 100.486 90.157 1.00 36.81 906 ILE A C 1
ATOM 7318 O O . ILE A 1 908 ? 80.667 99.872 89.714 1.00 34.88 906 ILE A O 1
ATOM 7323 N N . ASP A 1 909 ? 78.551 100.604 89.453 1.00 35.37 907 ASP A N 1
ATOM 7324 C CA . ASP A 1 909 ? 78.388 99.859 88.201 1.00 33.64 907 ASP A CA 1
ATOM 7325 C C . ASP A 1 909 ? 79.325 100.368 87.122 1.00 32.40 907 ASP A C 1
ATOM 7326 O O . ASP A 1 909 ? 79.780 99.591 86.283 1.00 32.75 907 ASP A O 1
ATOM 7331 N N . VAL A 1 910 ? 79.629 101.676 87.111 1.00 30.77 908 VAL A N 1
ATOM 7332 C CA . VAL A 1 910 ? 80.456 102.193 86.023 1.00 28.85 908 VAL A CA 1
ATOM 7333 C C . VAL A 1 910 ? 81.912 101.695 86.157 1.00 30.84 908 VAL A C 1
ATOM 7334 O O . VAL A 1 910 ? 82.571 101.368 85.161 1.00 35.28 908 VAL A O 1
ATOM 7338 N N . ILE A 1 911 ? 82.405 101.558 87.383 1.00 26.07 909 ILE A N 1
ATOM 7339 C CA . ILE A 1 911 ? 83.750 101.020 87.636 1.00 30.68 909 ILE A CA 1
ATOM 7340 C C . ILE A 1 911 ? 83.802 99.503 87.392 1.00 33.08 909 ILE A C 1
ATOM 7341 O O . ILE A 1 911 ? 84.802 98.978 86.886 1.00 31.21 909 ILE A O 1
ATOM 7346 N N . ASN A 1 912 ? 82.732 98.776 87.736 1.00 30.26 910 ASN A N 1
ATOM 7347 C CA . ASN A 1 912 ? 82.660 97.347 87.404 1.00 30.31 910 ASN A CA 1
ATOM 7348 C C . ASN A 1 912 ? 82.339 97.080 85.942 1.00 34.34 910 ASN A C 1
ATOM 7349 O O . ASN A 1 912 ? 82.395 95.915 85.520 1.00 32.43 910 ASN A O 1
ATOM 7354 N N . ASN A 1 913 ? 81.952 98.103 85.196 1.00 36.54 911 ASN A N 1
ATOM 7355 C CA . ASN A 1 913 ? 81.492 97.972 83.813 1.00 37.46 911 ASN A CA 1
ATOM 7356 C C . ASN A 1 913 ? 80.372 96.944 83.653 1.00 35.62 911 ASN A C 1
ATOM 7357 O O . ASN A 1 913 ? 80.334 96.181 82.676 1.00 33.99 911 ASN A O 1
ATOM 7362 N N . ILE A 1 914 ? 79.465 96.884 84.625 1.00 30.13 912 ILE A N 1
ATOM 7363 C CA . ILE A 1 914 ? 78.398 95.897 84.568 1.00 30.18 912 ILE A CA 1
ATOM 7364 C C . ILE A 1 914 ? 77.350 96.332 85.560 1.00 31.09 912 ILE A C 1
ATOM 7365 O O . ILE A 1 914 ? 77.659 96.970 86.567 1.00 34.76 912 ILE A O 1
ATOM 7370 N N . ARG A 1 915 ? 76.096 96.063 85.228 1.00 32.55 913 ARG A N 1
ATOM 7371 C CA . ARG A 1 915 ? 74.986 96.186 86.148 1.00 33.33 913 ARG A CA 1
ATOM 7372 C C . ARG A 1 915 ? 74.375 94.806 86.330 1.00 34.92 913 ARG A C 1
ATOM 7373 O O . ARG A 1 915 ? 74.187 94.072 85.352 1.00 34.75 913 ARG A O 1
ATOM 7381 N N . THR A 1 916 ? 74.053 94.447 87.560 1.00 34.04 914 THR A N 1
ATOM 7382 C CA . THR A 1 916 ? 73.280 93.236 87.792 1.00 40.61 914 THR A CA 1
ATOM 7383 C C . THR A 1 916 ? 71.926 93.611 88.384 1.00 41.34 914 THR A C 1
ATOM 7384 O O . THR A 1 916 ? 71.803 94.602 89.106 1.00 41.89 914 THR A O 1
ATOM 7388 N N . THR A 1 917 ? 70.904 92.860 88.014 1.00 36.82 915 THR A N 1
ATOM 7389 C CA . THR A 1 917 ? 69.562 93.029 88.546 1.00 40.32 915 THR A CA 1
ATOM 7390 C C . THR A 1 917 ? 68.988 91.635 88.786 1.00 40.93 915 THR A C 1
ATOM 7391 O O . THR A 1 917 ? 69.330 90.683 88.073 1.00 41.49 915 THR A O 1
ATOM 7395 N N . LYS A 1 918 ? 68.142 91.507 89.812 1.00 39.29 916 LYS A N 1
ATOM 7396 C CA . LYS A 1 918 ? 67.576 90.224 90.227 1.00 43.25 916 LYS A CA 1
ATOM 7397 C C . LYS A 1 918 ? 66.063 90.323 90.356 1.00 47.41 916 LYS A C 1
ATOM 7398 O O . LYS A 1 918 ? 65.533 91.332 90.835 1.00 42.86 916 LYS A O 1
ATOM 7404 N N . THR A 1 919 ? 65.381 89.252 89.958 1.00 45.37 917 THR A N 1
ATOM 7405 C CA . THR A 1 919 ? 63.937 89.120 90.056 1.00 50.28 917 THR A CA 1
ATOM 7406 C C . THR A 1 919 ? 63.630 87.670 90.422 1.00 46.04 917 THR A C 1
ATOM 7407 O O . THR A 1 919 ? 64.391 86.769 90.084 1.00 46.29 917 THR A O 1
ATOM 7411 N N . LYS A 1 920 ? 62.538 87.445 91.144 1.00 43.61 918 LYS A N 1
ATOM 7412 C CA . LYS A 1 920 ? 62.143 86.083 91.479 1.00 50.17 918 LYS A CA 1
ATOM 7413 C C . LYS A 1 920 ? 61.162 85.545 90.438 1.00 47.22 918 LYS A C 1
ATOM 7414 O O . LYS A 1 920 ? 60.294 86.271 89.953 1.00 48.88 918 LYS A O 1
ATOM 7420 N N . ILE A 1 921 ? 61.316 84.266 90.084 1.00 45.73 919 ILE A N 1
ATOM 7421 C CA . ILE A 1 921 ? 60.427 83.600 89.136 1.00 45.88 919 ILE A CA 1
ATOM 7422 C C . ILE A 1 921 ? 60.041 82.248 89.723 1.00 46.46 919 ILE A C 1
ATOM 7423 O O . ILE A 1 921 ? 60.724 81.703 90.589 1.00 50.11 919 ILE A O 1
ATOM 7428 N N . THR A 1 922 ? 58.914 81.710 89.276 1.00 49.57 920 THR A N 1
ATOM 7429 C CA . THR A 1 922 ? 58.517 80.367 89.682 1.00 53.49 920 THR A CA 1
ATOM 7430 C C . THR A 1 922 ? 58.731 79.424 88.510 1.00 56.18 920 THR A C 1
ATOM 7431 O O . THR A 1 922 ? 58.262 79.691 87.401 1.00 59.27 920 THR A O 1
ATOM 7435 N N . CYS A 1 923 ? 59.477 78.351 88.742 1.00 56.93 921 CYS A N 1
ATOM 7436 C CA . CYS A 1 923 ? 59.721 77.355 87.711 1.00 55.90 921 CYS A CA 1
ATOM 7437 C C . CYS A 1 923 ? 59.044 76.042 88.058 1.00 58.73 921 CYS A C 1
ATOM 7438 O O . CYS A 1 923 ? 58.854 75.705 89.235 1.00 59.40 921 CYS A O 1
ATOM 7441 N N . GLU A 1 924 ? 58.722 75.299 87.005 1.00 57.72 922 GLU A N 1
ATOM 7442 C CA . GLU A 1 924 ? 58.283 73.919 87.089 1.00 58.82 922 GLU A CA 1
ATOM 7443 C C . GLU A 1 924 ? 59.478 72.999 87.331 1.00 59.49 922 GLU A C 1
ATOM 7444 O O . GLU A 1 924 ? 60.639 73.378 87.158 1.00 51.40 922 GLU A O 1
ATOM 7450 N N . GLN A 1 925 ? 59.185 71.774 87.751 1.00 62.19 923 GLN A N 1
ATOM 7451 C CA . GLN A 1 925 ? 60.196 70.728 87.760 1.00 63.68 923 GLN A CA 1
ATOM 7452 C C . GLN A 1 925 ? 60.492 70.308 86.329 1.00 60.79 923 GLN A C 1
ATOM 7453 O O . GLN A 1 925 ? 59.572 70.132 85.526 1.00 60.20 923 GLN A O 1
ATOM 7459 N N . GLY A 1 926 ? 61.771 70.149 85.996 1.00 59.88 924 GLY A N 1
ATOM 7460 C CA . GLY A 1 926 ? 62.078 69.729 84.637 1.00 57.79 924 GLY A CA 1
ATOM 7461 C C . GLY A 1 926 ? 62.219 70.881 83.659 1.00 50.51 924 GLY A C 1
ATOM 7462 O O . GLY A 1 926 ? 62.776 71.917 84.015 1.00 44.32 924 GLY A O 1
ATOM 7463 N N . LEU A 1 927 ? 61.715 70.713 82.439 1.00 49.31 925 LEU A N 1
ATOM 7464 C CA . LEU A 1 927 ? 61.976 71.654 81.356 1.00 50.38 925 LEU A CA 1
ATOM 7465 C C . LEU A 1 927 ? 61.180 72.949 81.524 1.00 52.97 925 LEU A C 1
ATOM 7466 O O . LEU A 1 927 ? 59.966 72.916 81.734 1.00 53.05 925 LEU A O 1
ATOM 7471 N N . ASN A 1 928 ? 61.872 74.091 81.413 1.00 47.79 926 ASN A N 1
ATOM 7472 C CA . ASN A 1 928 ? 61.272 75.418 81.512 1.00 50.47 926 ASN A CA 1
ATOM 7473 C C . ASN A 1 928 ? 61.680 76.256 80.302 1.00 49.53 926 ASN A C 1
ATOM 7474 O O . ASN A 1 928 ? 62.731 76.033 79.692 1.00 46.95 926 ASN A O 1
ATOM 7479 N N . LYS A 1 929 ? 60.850 77.243 79.977 1.00 47.22 927 LYS A N 1
ATOM 7480 C CA . LYS A 1 929 ? 61.135 78.238 78.945 1.00 48.65 927 LYS A CA 1
ATOM 7481 C C . LYS A 1 929 ? 61.178 79.620 79.583 1.00 44.41 927 LYS A C 1
ATOM 7482 O O . LYS A 1 929 ? 60.343 79.932 80.437 1.00 45.34 927 LYS A O 1
ATOM 7488 N N . LEU A 1 930 ? 62.145 80.441 79.167 1.00 36.87 928 LEU A N 1
ATOM 7489 C CA . LEU A 1 930 ? 62.259 81.829 79.606 1.00 40.06 928 LEU A CA 1
ATOM 7490 C C . LEU A 1 930 ? 62.352 82.719 78.374 1.00 41.13 928 LEU A C 1
ATOM 7491 O O . LEU A 1 930 ? 63.269 82.557 77.564 1.00 42.60 928 LEU A O 1
ATOM 7496 N N . ARG A 1 931 ? 61.407 83.644 78.219 1.00 43.50 929 ARG A N 1
ATOM 7497 C CA . ARG A 1 931 ? 61.449 84.626 77.138 1.00 39.75 929 ARG A CA 1
ATOM 7498 C C . ARG A 1 931 ? 61.850 85.969 77.701 1.00 41.94 929 ARG A C 1
ATOM 7499 O O . ARG A 1 931 ? 61.278 86.415 78.702 1.00 45.61 929 ARG A O 1
ATOM 7507 N N . ILE A 1 932 ? 62.807 86.626 77.050 1.00 37.50 930 ILE A N 1
ATOM 7508 C CA . ILE A 1 932 ? 63.168 87.999 77.374 1.00 39.21 930 ILE A CA 1
ATOM 7509 C C . ILE A 1 932 ? 62.764 88.887 76.202 1.00 38.16 930 ILE A C 1
ATOM 7510 O O . ILE A 1 932 ? 63.193 88.667 75.055 1.00 37.09 930 ILE A O 1
ATOM 7515 N N . TYR A 1 933 ? 61.913 89.870 76.482 1.00 39.02 931 TYR A N 1
ATOM 7516 C CA . TYR A 1 933 ? 61.431 90.809 75.475 1.00 38.30 931 TYR A CA 1
ATOM 7517 C C . TYR A 1 933 ? 62.150 92.139 75.636 1.00 41.76 931 TYR A C 1
ATOM 7518 O O . TYR A 1 933 ? 62.329 92.634 76.763 1.00 39.57 931 TYR A O 1
ATOM 7527 N N . ALA A 1 934 ? 62.517 92.751 74.514 1.00 37.63 932 ALA A N 1
ATOM 7528 C CA . ALA A 1 934 ? 63.001 94.122 74.577 1.00 35.64 932 ALA A CA 1
ATOM 7529 C C . ALA A 1 934 ? 61.838 95.078 74.768 1.00 38.45 932 ALA A C 1
ATOM 7530 O O . ALA A 1 934 ? 60.783 94.899 74.162 1.00 36.84 932 ALA A O 1
ATOM 7532 N N . VAL A 1 935 ? 62.041 96.120 75.601 1.00 35.26 933 VAL A N 1
ATOM 7533 C CA . VAL A 1 935 ? 61.029 97.155 75.796 1.00 39.65 933 VAL A CA 1
ATOM 7534 C C . VAL A 1 935 ? 61.698 98.528 75.658 1.00 40.48 933 VAL A C 1
ATOM 7535 O O . VAL A 1 935 ? 61.606 99.168 74.603 1.00 39.80 933 VAL A O 1
ATOM 7539 N N . SER A 1 936 ? 62.435 98.984 76.724 1.00 36.77 934 SER A N 1
ATOM 7540 C CA . SER A 1 936 ? 63.188 100.219 76.649 1.00 39.44 934 SER A CA 1
ATOM 7541 C C . SER A 1 936 ? 64.456 100.052 75.828 1.00 38.19 934 SER A C 1
ATOM 7542 O O . SER A 1 936 ? 65.074 98.994 75.842 1.00 39.17 934 SER A O 1
ATOM 7545 N N . PRO A 1 937 ? 64.890 101.116 75.154 1.00 39.43 935 PRO A N 1
ATOM 7546 C CA . PRO A 1 937 ? 66.245 101.148 74.572 1.00 38.80 935 PRO A CA 1
ATOM 7547 C C . PRO A 1 937 ? 67.333 101.106 75.655 1.00 38.08 935 PRO A C 1
ATOM 7548 O O . PRO A 1 937 ? 67.097 101.422 76.821 1.00 39.68 935 PRO A O 1
ATOM 7552 N N . GLY A 1 938 ? 68.554 100.771 75.241 1.00 35.84 936 GLY A N 1
ATOM 7553 C CA . GLY A 1 938 ? 69.668 100.674 76.162 1.00 40.00 936 GLY A CA 1
ATOM 7554 C C . GLY A 1 938 ? 69.858 99.326 76.851 1.00 41.79 936 GLY A C 1
ATOM 7555 O O . GLY A 1 938 ? 70.801 99.174 77.645 1.00 38.20 936 GLY A O 1
ATOM 7556 N N . PHE A 1 939 ? 69.022 98.338 76.555 1.00 41.38 937 PHE A N 1
ATOM 7557 C CA . PHE A 1 939 ? 69.073 97.029 77.210 1.00 40.34 937 PHE A CA 1
ATOM 7558 C C . PHE A 1 939 ? 70.046 96.136 76.449 1.00 40.64 937 PHE A C 1
ATOM 7559 O O . PHE A 1 939 ? 69.760 95.716 75.324 1.00 38.96 937 PHE A O 1
ATOM 7567 N N . ALA A 1 940 ? 71.219 95.874 77.038 1.00 37.26 938 ALA A N 1
ATOM 7568 C CA . ALA A 1 940 ? 72.227 95.017 76.423 1.00 35.88 938 ALA A CA 1
ATOM 7569 C C . ALA A 1 940 ? 72.595 93.931 77.433 1.00 39.89 938 ALA A C 1
ATOM 7570 O O . ALA A 1 940 ? 73.157 94.226 78.500 1.00 37.23 938 ALA A O 1
ATOM 7572 N N . LEU A 1 941 ? 72.258 92.685 77.107 1.00 32.51 939 LEU A N 1
ATOM 7573 C CA . LEU A 1 941 ? 72.277 91.602 78.075 1.00 33.05 939 LEU A CA 1
ATOM 7574 C C . LEU A 1 941 ? 73.460 90.699 77.773 1.00 31.78 939 LEU A C 1
ATOM 7575 O O . LEU A 1 941 ? 73.592 90.204 76.642 1.00 33.26 939 LEU A O 1
ATOM 7580 N N . GLU A 1 942 ? 74.291 90.455 78.783 1.00 34.70 940 GLU A N 1
ATOM 7581 C CA . GLU A 1 942 ? 75.513 89.674 78.632 1.00 32.88 940 GLU A CA 1
ATOM 7582 C C . GLU A 1 942 ? 75.395 88.265 79.191 1.00 34.44 940 GLU A C 1
ATOM 7583 O O . GLU A 1 942 ? 75.917 87.336 78.577 1.00 34.24 940 GLU A O 1
ATOM 7589 N N . LYS A 1 943 ? 74.751 88.088 80.344 1.00 30.89 941 LYS A N 1
ATOM 7590 C CA . LYS A 1 943 ? 74.736 86.792 81.017 1.00 36.08 941 LYS A CA 1
ATOM 7591 C C . LYS A 1 943 ? 73.473 86.725 81.862 1.00 33.60 941 LYS A C 1
ATOM 7592 O O . LYS A 1 943 ? 72.986 87.747 82.354 1.00 32.44 941 LYS A O 1
ATOM 7598 N N . ILE A 1 944 ? 72.935 85.514 82.000 1.00 28.17 942 ILE A N 1
ATOM 7599 C CA . ILE A 1 944 ? 71.800 85.228 82.870 1.00 32.23 942 ILE A CA 1
ATOM 7600 C C . ILE A 1 944 ? 72.239 84.140 83.844 1.00 36.90 942 ILE A C 1
ATOM 7601 O O . ILE A 1 944 ? 72.789 83.116 83.424 1.00 34.38 942 ILE A O 1
ATOM 7606 N N . VAL A 1 945 ? 71.936 84.322 85.125 1.00 34.18 943 VAL A N 1
ATOM 7607 C CA . VAL A 1 945 ? 72.222 83.314 86.140 1.00 37.38 943 VAL A CA 1
ATOM 7608 C C . VAL A 1 945 ? 70.924 82.978 86.858 1.00 37.12 943 VAL A C 1
ATOM 7609 O O . VAL A 1 945 ? 70.172 83.886 87.220 1.00 36.91 943 VAL A O 1
ATOM 7613 N N . ILE A 1 946 ? 70.662 81.677 87.071 1.00 34.88 944 ILE A N 1
ATOM 7614 C CA . ILE A 1 946 ? 69.443 81.208 87.720 1.00 35.73 944 ILE A CA 1
ATOM 7615 C C . ILE A 1 946 ? 69.828 80.262 88.858 1.00 39.87 944 ILE A C 1
ATOM 7616 O O . ILE A 1 946 ? 70.632 79.343 88.662 1.00 39.42 944 ILE A O 1
ATOM 7621 N N . TYR A 1 947 ? 69.239 80.461 90.032 1.00 40.90 945 TYR A N 1
ATOM 7622 C CA . TYR A 1 947 ? 69.612 79.663 91.192 1.00 41.82 945 TYR A CA 1
ATOM 7623 C C . TYR A 1 947 ? 68.455 79.691 92.171 1.00 41.71 945 TYR A C 1
ATOM 7624 O O . TYR A 1 947 ? 67.618 80.592 92.111 1.00 42.33 945 TYR A O 1
ATOM 7633 N N . PRO A 1 948 ? 68.334 78.683 93.036 1.00 46.49 946 PRO A N 1
ATOM 7634 C CA . PRO A 1 948 ? 67.141 78.619 93.891 1.00 44.08 946 PRO A CA 1
ATOM 7635 C C . PRO A 1 948 ? 67.112 79.784 94.875 1.00 45.36 946 PRO A C 1
ATOM 7636 O O . PRO A 1 948 ? 68.147 80.351 95.247 1.00 44.97 946 PRO A O 1
ATOM 7640 N N . ASP A 1 949 ? 65.898 80.183 95.243 1.00 47.38 947 ASP A N 1
ATOM 7641 C CA . ASP A 1 949 ? 65.700 81.253 96.212 1.00 54.23 947 ASP A CA 1
ATOM 7642 C C . ASP A 1 949 ? 66.524 81.012 97.472 1.00 53.68 947 ASP A C 1
ATOM 7643 O O . ASP A 1 949 ? 66.446 79.944 98.088 1.00 53.74 947 ASP A O 1
ATOM 7648 N N . GLY A 1 950 ? 67.306 82.012 97.865 1.00 54.22 948 GLY A N 1
ATOM 7649 C CA . GLY A 1 950 ? 68.051 81.930 99.105 1.00 57.99 948 GLY A CA 1
ATOM 7650 C C . GLY A 1 950 ? 69.435 81.321 99.017 1.00 62.53 948 GLY A C 1
ATOM 7651 O O . GLY A 1 950 ? 70.170 81.349 100.014 1.00 65.79 948 GLY A O 1
ATOM 7652 N N . LYS A 1 951 ? 69.828 80.777 97.876 1.00 60.78 949 LYS A N 1
ATOM 7653 C CA . LYS A 1 951 ? 71.183 80.252 97.748 1.00 61.92 949 LYS A CA 1
ATOM 7654 C C . LYS A 1 951 ? 72.153 81.365 97.379 1.00 56.98 949 LYS A C 1
ATOM 7655 O O . LYS A 1 951 ? 71.804 82.337 96.701 1.00 56.83 949 LYS A O 1
ATOM 7661 N N . LYS A 1 952 ? 73.383 81.226 97.847 1.00 58.35 950 LYS A N 1
ATOM 7662 C CA . LYS A 1 952 ? 74.423 82.203 97.569 1.00 62.69 950 LYS A CA 1
ATOM 7663 C C . LYS A 1 952 ? 75.576 81.503 96.876 1.00 54.44 950 LYS A C 1
ATOM 7664 O O . LYS A 1 952 ? 76.026 80.447 97.327 1.00 52.29 950 LYS A O 1
ATOM 7670 N N . LEU A 1 953 ? 76.000 82.061 95.748 1.00 47.47 951 LEU A N 1
ATOM 7671 C CA . LEU A 1 953 ? 77.036 81.474 94.922 1.00 45.37 951 LEU A CA 1
ATOM 7672 C C . LEU A 1 953 ? 78.377 82.058 95.312 1.00 41.64 951 LEU A C 1
ATOM 7673 O O . LEU A 1 953 ? 78.450 83.106 95.940 1.00 41.37 951 LEU A O 1
ATOM 7678 N N . ALA A 1 954 ? 79.442 81.377 94.912 1.00 44.07 952 ALA A N 1
ATOM 7679 C CA . ALA A 1 954 ? 80.774 81.920 95.133 1.00 43.11 952 ALA A CA 1
ATOM 7680 C C . ALA A 1 954 ? 80.899 83.276 94.424 1.00 42.13 952 ALA A C 1
ATOM 7681 O O . ALA A 1 954 ? 80.457 83.446 93.278 1.00 37.99 952 ALA A O 1
ATOM 7683 N N . ASN A 1 955 ? 81.480 84.249 95.132 1.00 38.64 953 ASN A N 1
ATOM 7684 C CA . ASN A 1 955 ? 81.667 85.601 94.602 1.00 39.85 953 ASN A CA 1
ATOM 7685 C C . ASN A 1 955 ? 82.704 85.630 93.494 1.00 38.46 953 ASN A C 1
ATOM 7686 O O . ASN A 1 955 ? 83.680 84.870 93.504 1.00 34.52 953 ASN A O 1
ATOM 7691 N N . SER A 1 956 ? 82.537 86.565 92.563 1.00 34.55 954 SER A N 1
ATOM 7692 C CA . SER A 1 956 ? 83.530 86.706 91.507 1.00 33.33 954 SER A CA 1
ATOM 7693 C C . SER A 1 956 ? 83.286 88.042 90.812 1.00 36.70 954 SER A C 1
ATOM 7694 O O . SER A 1 956 ? 82.238 88.664 90.989 1.00 36.94 954 SER A O 1
ATOM 7697 N N . TYR A 1 957 ? 84.267 88.469 90.016 1.00 34.85 955 TYR A N 1
ATOM 7698 C CA . TYR A 1 957 ? 84.102 89.694 89.237 1.00 33.88 955 TYR A CA 1
ATOM 7699 C C . TYR A 1 957 ? 83.208 89.473 88.030 1.00 35.35 955 TYR A C 1
ATOM 7700 O O . TYR A 1 957 ? 82.360 90.316 87.735 1.00 35.56 955 TYR A O 1
ATOM 7709 N N . LEU A 1 958 ? 83.393 88.366 87.317 1.00 32.83 956 LEU A N 1
ATOM 7710 C CA . LEU A 1 958 ? 82.707 88.110 86.057 1.00 34.39 956 LEU A CA 1
ATOM 7711 C C . LEU A 1 958 ? 81.413 87.324 86.195 1.00 34.46 956 LEU A C 1
ATOM 7712 O O . LEU A 1 958 ? 80.721 87.133 85.192 1.00 36.13 956 LEU A O 1
ATOM 7717 N N . GLY A 1 959 ? 81.071 86.839 87.383 1.00 32.86 957 GLY A N 1
ATOM 7718 C CA . GLY A 1 959 ? 79.970 85.915 87.518 1.00 36.06 957 GLY A CA 1
ATOM 7719 C C . GLY A 1 959 ? 80.430 84.499 87.226 1.00 36.73 957 GLY A C 1
ATOM 7720 O O . GLY A 1 959 ? 81.542 84.285 86.728 1.00 36.81 957 GLY A O 1
ATOM 7721 N N . PRO A 1 960 ? 79.570 83.508 87.515 1.00 37.25 958 PRO A N 1
ATOM 7722 C CA . PRO A 1 960 ? 79.956 82.105 87.332 1.00 36.13 958 PRO A CA 1
ATOM 7723 C C . PRO A 1 960 ? 80.124 81.804 85.864 1.00 37.50 958 PRO A C 1
ATOM 7724 O O . PRO A 1 960 ? 79.394 82.334 85.034 1.00 37.42 958 PRO A O 1
ATOM 7728 N N . ASN A 1 961 ? 81.071 80.937 85.541 1.00 39.99 959 ASN A N 1
ATOM 7729 C CA . ASN A 1 961 ? 81.232 80.651 84.125 1.00 42.65 959 ASN A CA 1
ATOM 7730 C C . ASN A 1 961 ? 80.035 79.833 83.625 1.00 36.24 959 ASN A C 1
ATOM 7731 O O . ASN A 1 961 ? 79.277 79.265 84.403 1.00 34.92 959 ASN A O 1
ATOM 7736 N N . GLU A 1 962 ? 79.828 79.835 82.309 1.00 35.84 960 GLU A N 1
ATOM 7737 C CA . GLU A 1 962 ? 78.638 79.217 81.727 1.00 31.64 960 GLU A CA 1
ATOM 7738 C C . GLU A 1 962 ? 78.550 77.735 82.105 1.00 33.48 960 GLU A C 1
ATOM 7739 O O . GLU A 1 962 ? 79.547 77.015 82.088 1.00 35.34 960 GLU A O 1
ATOM 7745 N N . THR A 1 963 ? 77.345 77.273 82.424 1.00 31.11 961 THR A N 1
ATOM 7746 C CA . THR A 1 963 ? 77.154 75.878 82.800 1.00 35.37 961 THR A CA 1
ATOM 7747 C C . THR A 1 963 ? 76.728 75.063 81.584 1.00 35.97 961 THR A C 1
ATOM 7748 O O . THR A 1 963 ? 76.605 75.572 80.471 1.00 33.45 961 THR A O 1
ATOM 7752 N N . TYR A 1 964 ? 76.479 73.781 81.795 1.00 32.99 962 TYR A N 1
ATOM 7753 C CA . TYR A 1 964 ? 76.319 72.864 80.679 1.00 33.28 962 TYR A CA 1
ATOM 7754 C C . TYR A 1 964 ? 75.002 73.090 79.928 1.00 38.36 962 TYR A C 1
ATOM 7755 O O . TYR A 1 964 ? 73.944 73.288 80.541 1.00 38.53 962 TYR A O 1
ATOM 7764 N N . TYR A 1 965 ? 75.057 73.002 78.588 1.00 33.92 963 TYR A N 1
ATOM 7765 C CA . TYR A 1 965 ? 73.847 72.930 77.767 1.00 37.22 963 TYR A CA 1
ATOM 7766 C C . TYR A 1 965 ? 74.025 71.854 76.716 1.00 35.30 963 TYR A C 1
ATOM 7767 O O . TYR A 1 965 ? 75.138 71.610 76.255 1.00 38.73 963 TYR A O 1
ATOM 7776 N N . VAL A 1 966 ? 72.905 71.255 76.307 1.00 36.39 964 VAL A N 1
ATOM 7777 C CA . VAL A 1 966 ? 72.914 70.155 75.350 1.00 40.18 964 VAL A CA 1
ATOM 7778 C C . VAL A 1 966 ? 73.426 70.653 74.009 1.00 45.86 964 VAL A C 1
ATOM 7779 O O . VAL A 1 966 ? 73.013 71.712 73.525 1.00 47.64 964 VAL A O 1
ATOM 7783 N N . GLY A 1 967 ? 74.348 69.900 73.408 1.00 48.09 965 GLY A N 1
ATOM 7784 C CA . GLY A 1 967 ? 74.998 70.332 72.193 1.00 43.05 965 GLY A CA 1
ATOM 7785 C C . GLY A 1 967 ? 76.228 71.179 72.412 1.00 50.12 965 GLY A C 1
ATOM 7786 O O . GLY A 1 967 ? 76.864 71.577 71.434 1.00 50.66 965 GLY A O 1
ATOM 7787 N N . ARG A 1 968 ? 76.583 71.441 73.645 1.00 52.78 966 ARG A N 1
ATOM 7788 C CA . ARG A 1 968 ? 77.748 72.239 73.876 1.00 62.18 966 ARG A CA 1
ATOM 7789 C C . ARG A 1 968 ? 78.936 71.537 73.287 1.00 67.51 966 ARG A C 1
ATOM 7790 O O . ARG A 1 968 ? 79.721 72.168 72.644 1.00 71.95 966 ARG A O 1
ATOM 7798 N N . GLN B 1 1 ? 115.685 75.388 179.299 1.00 91.29 -1 GLN B N 1
ATOM 7799 C CA . GLN B 1 1 ? 116.128 75.699 177.939 1.00 91.48 -1 GLN B CA 1
ATOM 7800 C C . GLN B 1 1 ? 117.581 75.274 177.701 1.00 92.73 -1 GLN B C 1
ATOM 7801 O O . GLN B 1 1 ? 117.849 74.380 176.896 1.00 91.76 -1 GLN B O 1
ATOM 7807 N N . GLY B 1 2 ? 118.508 75.938 178.392 1.00 90.21 0 GLY B N 1
ATOM 7808 C CA . GLY B 1 2 ? 119.918 75.604 178.242 1.00 84.31 0 GLY B CA 1
ATOM 7809 C C . GLY B 1 2 ? 120.510 76.053 176.916 1.00 75.10 0 GLY B C 1
ATOM 7810 O O . GLY B 1 2 ? 120.199 77.126 176.387 1.00 72.78 0 GLY B O 1
ATOM 7811 N N . MET B 1 3 ? 121.384 75.219 176.376 1.00 66.08 1 MET B N 1
ATOM 7812 C CA . MET B 1 3 ? 122.116 75.556 175.169 1.00 65.52 1 MET B CA 1
ATOM 7813 C C . MET B 1 3 ? 121.252 75.336 173.930 1.00 54.57 1 MET B C 1
ATOM 7814 O O . MET B 1 3 ? 120.221 74.667 173.969 1.00 51.39 1 MET B O 1
ATOM 7819 N N . ASP B 1 4 ? 121.672 75.944 172.829 1.00 54.26 2 ASP B N 1
ATOM 7820 C CA . ASP B 1 4 ? 120.941 75.834 171.583 1.00 52.04 2 ASP B CA 1
ATOM 7821 C C . ASP B 1 4 ? 121.153 74.463 170.959 1.00 48.29 2 ASP B C 1
ATOM 7822 O O . ASP B 1 4 ? 122.167 73.799 171.182 1.00 52.99 2 ASP B O 1
ATOM 7827 N N . PHE B 1 5 ? 120.173 74.034 170.186 1.00 45.57 3 PHE B N 1
ATOM 7828 C CA . PHE B 1 5 ? 120.402 72.951 169.246 1.00 42.72 3 PHE B CA 1
ATOM 7829 C C . PHE B 1 5 ? 121.222 73.468 168.088 1.00 45.72 3 PHE B C 1
ATOM 7830 O O . PHE B 1 5 ? 120.849 74.460 167.455 1.00 47.90 3 PHE B O 1
ATOM 7838 N N . THR B 1 6 ? 122.315 72.802 167.782 1.00 46.75 4 THR B N 1
ATOM 7839 C CA . THR B 1 6 ? 123.180 73.289 166.726 1.00 51.02 4 THR B CA 1
ATOM 7840 C C . THR B 1 6 ? 123.561 72.147 165.809 1.00 52.07 4 THR B C 1
ATOM 7841 O O . THR B 1 6 ? 123.788 71.011 166.255 1.00 51.81 4 THR B O 1
ATOM 7845 N N . LEU B 1 7 ? 123.650 72.466 164.531 1.00 41.78 5 LEU B N 1
ATOM 7846 C CA . LEU B 1 7 ? 124.151 71.556 163.525 1.00 47.15 5 LEU B CA 1
ATOM 7847 C C . LEU B 1 7 ? 125.174 72.325 162.701 1.00 49.55 5 LEU B C 1
ATOM 7848 O O . LEU B 1 7 ? 124.923 73.475 162.316 1.00 47.49 5 LEU B O 1
ATOM 7853 N N . ASN B 1 8 ? 126.335 71.721 162.472 1.00 47.94 6 ASN B N 1
ATOM 7854 C CA . ASN B 1 8 ? 127.379 72.379 161.702 1.00 49.07 6 ASN B CA 1
ATOM 7855 C C . ASN B 1 8 ? 128.197 71.317 160.977 1.00 49.45 6 ASN B C 1
ATOM 7856 O O . ASN B 1 8 ? 128.065 70.112 161.230 1.00 47.53 6 ASN B O 1
ATOM 7861 N N . GLN B 1 9 ? 129.086 71.792 160.102 1.00 44.01 7 GLN B N 1
ATOM 7862 C CA . GLN B 1 9 ? 129.829 70.886 159.235 1.00 46.07 7 GLN B CA 1
ATOM 7863 C C . GLN B 1 9 ? 130.675 69.912 160.033 1.00 48.19 7 GLN B C 1
ATOM 7864 O O . GLN B 1 9 ? 130.790 68.735 159.661 1.00 49.91 7 GLN B O 1
ATOM 7870 N N . GLU B 1 10 ? 131.332 70.400 161.094 1.00 45.67 8 GLU B N 1
ATOM 7871 C CA . GLU B 1 10 ? 132.220 69.554 161.891 1.00 48.72 8 GLU B CA 1
ATOM 7872 C C . GLU B 1 10 ? 131.464 68.406 162.544 1.00 45.37 8 GLU B C 1
ATOM 7873 O O . GLU B 1 10 ? 132.038 67.344 162.792 1.00 48.46 8 GLU B O 1
ATOM 7879 N N . MET B 1 11 ? 130.190 68.606 162.857 1.00 44.53 9 MET B N 1
ATOM 7880 C CA . MET B 1 11 ? 129.408 67.525 163.432 1.00 50.74 9 MET B CA 1
ATOM 7881 C C . MET B 1 11 ? 129.071 66.463 162.409 1.00 47.15 9 MET B C 1
ATOM 7882 O O . MET B 1 11 ? 128.513 65.430 162.783 1.00 48.30 9 MET B O 1
ATOM 7887 N N . LEU B 1 12 ? 129.330 66.715 161.126 1.00 42.95 10 LEU B N 1
ATOM 7888 C CA . LEU B 1 12 ? 129.022 65.758 160.075 1.00 42.10 10 LEU B CA 1
ATOM 7889 C C . LEU B 1 12 ? 130.253 65.117 159.467 1.00 43.72 10 LEU B C 1
ATOM 7890 O O . LEU B 1 12 ? 130.132 64.065 158.833 1.00 46.46 10 LEU B O 1
ATOM 7895 N N . MET B 1 13 ? 131.419 65.706 159.653 1.00 43.05 11 MET B N 1
ATOM 7896 C CA . MET B 1 13 ? 132.611 65.222 158.993 1.00 50.40 11 MET B CA 1
ATOM 7897 C C . MET B 1 13 ? 133.129 63.984 159.695 1.00 57.50 11 MET B C 1
ATOM 7898 O O . MET B 1 13 ? 133.071 63.886 160.920 1.00 58.01 11 MET B O 1
ATOM 7903 N N . THR B 1 14 ? 133.666 63.054 158.897 1.00 62.86 12 THR B N 1
ATOM 7904 C CA . THR B 1 14 ? 134.051 61.731 159.388 1.00 66.67 12 THR B CA 1
ATOM 7905 C C . THR B 1 14 ? 135.054 61.801 160.527 1.00 68.96 12 THR B C 1
ATOM 7906 O O . THR B 1 14 ? 135.071 60.917 161.393 1.00 72.40 12 THR B O 1
ATOM 7910 N N . ASP B 1 15 ? 135.890 62.829 160.554 1.00 70.15 13 ASP B N 1
ATOM 7911 C CA . ASP B 1 15 ? 136.973 62.905 161.528 1.00 75.41 13 ASP B CA 1
ATOM 7912 C C . ASP B 1 15 ? 136.576 63.596 162.828 1.00 68.48 13 ASP B C 1
ATOM 7913 O O . ASP B 1 15 ? 137.284 63.457 163.827 1.00 69.40 13 ASP B O 1
ATOM 7918 N N . THR B 1 16 ? 135.472 64.341 162.848 1.00 65.18 14 THR B N 1
ATOM 7919 C CA . THR B 1 16 ? 135.128 65.136 164.017 1.00 61.21 14 THR B CA 1
ATOM 7920 C C . THR B 1 16 ? 133.715 64.891 164.532 1.00 55.61 14 THR B C 1
ATOM 7921 O O . THR B 1 16 ? 133.390 65.372 165.620 1.00 53.97 14 THR B O 1
ATOM 7925 N N . LYS B 1 17 ? 132.875 64.152 163.810 1.00 54.22 15 LYS B N 1
ATOM 7926 C CA . LYS B 1 17 ? 131.533 63.858 164.305 1.00 55.55 15 LYS B CA 1
ATOM 7927 C C . LYS B 1 17 ? 131.589 63.025 165.595 1.00 58.74 15 LYS B C 1
ATOM 7928 O O . LYS B 1 17 ? 132.492 62.215 165.814 1.00 56.37 15 LYS B O 1
ATOM 7934 N N . SER B 1 18 ? 130.590 63.238 166.449 1.00 58.52 16 SER B N 1
ATOM 7935 C CA . SER B 1 18 ? 130.364 62.437 167.641 1.00 56.29 16 SER B CA 1
ATOM 7936 C C . SER B 1 18 ? 129.430 61.260 167.399 1.00 55.30 16 SER B C 1
ATOM 7937 O O . SER B 1 18 ? 129.310 60.401 168.276 1.00 58.21 16 SER B O 1
ATOM 7940 N N . GLY B 1 19 ? 128.755 61.194 166.263 1.00 47.23 17 GLY B N 1
ATOM 7941 C CA . GLY B 1 19 ? 127.859 60.086 166.016 1.00 44.81 17 GLY B CA 1
ATOM 7942 C C . GLY B 1 19 ? 126.942 60.415 164.861 1.00 47.67 17 GLY B C 1
ATOM 7943 O O . GLY B 1 19 ? 127.124 61.418 164.171 1.00 52.74 17 GLY B O 1
ATOM 7944 N N . ALA B 1 20 ? 125.940 59.555 164.678 1.00 42.91 18 ALA B N 1
ATOM 7945 C CA . ALA B 1 20 ? 124.991 59.742 163.598 1.00 43.31 18 ALA B CA 1
ATOM 7946 C C . ALA B 1 20 ? 124.000 60.832 163.961 1.00 41.08 18 ALA B C 1
ATOM 7947 O O . ALA B 1 20 ? 123.592 60.985 165.115 1.00 43.71 18 ALA B O 1
ATOM 7949 N N . LEU B 1 21 ? 123.607 61.581 162.951 1.00 36.31 19 LEU B N 1
ATOM 7950 C CA . LEU B 1 21 ? 122.690 62.682 163.147 1.00 35.65 19 LEU B CA 1
ATOM 7951 C C . LEU B 1 21 ? 121.251 62.200 163.364 1.00 37.29 19 LEU B C 1
ATOM 7952 O O . LEU B 1 21 ? 120.542 62.719 164.234 1.00 36.02 19 LEU B O 1
ATOM 7957 N N . PHE B 1 22 ? 120.776 61.254 162.553 1.00 35.00 20 PHE B N 1
ATOM 7958 C CA . PHE B 1 22 ? 119.373 60.837 162.589 1.00 34.06 20 PHE B CA 1
ATOM 7959 C C . PHE B 1 22 ? 119.252 59.517 163.337 1.00 39.20 20 PHE B C 1
ATOM 7960 O O . PHE B 1 22 ? 120.154 58.681 163.268 1.00 37.20 20 PHE B O 1
ATOM 7968 N N . TYR B 1 23 ? 118.159 59.360 164.089 1.00 39.24 21 TYR B N 1
ATOM 7969 C CA . TYR B 1 23 ? 117.812 58.098 164.724 1.00 42.60 21 TYR B CA 1
ATOM 7970 C C . TYR B 1 23 ? 116.767 57.400 163.863 1.00 44.49 21 TYR B C 1
ATOM 7971 O O . TYR B 1 23 ? 115.862 58.043 163.334 1.00 46.01 21 TYR B O 1
ATOM 7980 N N . GLN B 1 24 ? 116.906 56.096 163.719 1.00 42.44 22 GLN B N 1
ATOM 7981 C CA . GLN B 1 24 ? 116.048 55.295 162.864 1.00 46.98 22 GLN B CA 1
ATOM 7982 C C . GLN B 1 24 ? 115.418 54.189 163.706 1.00 45.65 22 GLN B C 1
ATOM 7983 O O . GLN B 1 24 ? 116.140 53.444 164.378 1.00 46.25 22 GLN B O 1
ATOM 7989 N N . GLU B 1 25 ? 114.091 54.095 163.697 1.00 41.51 23 GLU B N 1
ATOM 7990 C CA . GLU B 1 25 ? 113.390 53.023 164.402 1.00 47.84 23 GLU B CA 1
ATOM 7991 C C . GLU B 1 25 ? 112.798 52.027 163.407 1.00 45.07 23 GLU B C 1
ATOM 7992 O O . GLU B 1 25 ? 112.214 52.418 162.391 1.00 43.68 23 GLU B O 1
ATOM 7998 N N . GLU B 1 26 ? 112.917 50.740 163.721 1.00 47.73 24 GLU B N 1
ATOM 7999 C CA . GLU B 1 26 ? 112.303 49.708 162.895 1.00 51.78 24 GLU B CA 1
ATOM 8000 C C . GLU B 1 26 ? 110.791 49.857 162.824 1.00 49.99 24 GLU B C 1
ATOM 8001 O O . GLU B 1 26 ? 110.179 49.460 161.828 1.00 49.43 24 GLU B O 1
ATOM 8007 N N . GLU B 1 27 ? 110.174 50.416 163.868 1.00 48.32 25 GLU B N 1
ATOM 8008 C CA . GLU B 1 27 ? 108.735 50.634 163.921 1.00 46.70 25 GLU B CA 1
ATOM 8009 C C . GLU B 1 27 ? 108.268 51.775 163.027 1.00 42.27 25 GLU B C 1
ATOM 8010 O O . GLU B 1 27 ? 107.064 51.951 162.866 1.00 42.98 25 GLU B O 1
ATOM 8016 N N . ALA B 1 28 ? 109.167 52.572 162.465 1.00 37.04 26 ALA B N 1
ATOM 8017 C CA . ALA B 1 28 ? 108.711 53.726 161.705 1.00 37.53 26 ALA B CA 1
ATOM 8018 C C . ALA B 1 28 ? 108.026 53.265 160.417 1.00 41.31 26 ALA B C 1
ATOM 8019 O O . ALA B 1 28 ? 108.318 52.184 159.891 1.00 38.46 26 ALA B O 1
ATOM 8021 N N . LEU B 1 29 ? 107.096 54.088 159.925 1.00 35.98 27 LEU B N 1
ATOM 8022 C CA . LEU B 1 29 ? 106.468 53.812 158.641 1.00 34.74 27 LEU B CA 1
ATOM 8023 C C . LEU B 1 29 ? 107.492 53.933 157.525 1.00 38.00 27 LEU B C 1
ATOM 8024 O O . LEU B 1 29 ? 108.272 54.894 157.471 1.00 35.58 27 LEU B O 1
ATOM 8029 N N . SER B 1 30 ? 107.448 52.993 156.579 1.00 32.96 28 SER B N 1
ATOM 8030 C CA . SER B 1 30 ? 108.502 52.974 155.568 1.00 36.98 28 SER B CA 1
ATOM 8031 C C . SER B 1 30 ? 108.490 54.234 154.710 1.00 34.01 28 SER B C 1
ATOM 8032 O O . SER B 1 30 ? 109.552 54.695 154.273 1.00 33.83 28 SER B O 1
ATOM 8035 N N . GLY B 1 31 ? 107.317 54.819 154.478 1.00 32.54 29 GLY B N 1
ATOM 8036 C CA . GLY B 1 31 ? 107.260 56.057 153.722 1.00 34.98 29 GLY B CA 1
ATOM 8037 C C . GLY B 1 31 ? 107.847 57.227 154.483 1.00 35.55 29 GLY B C 1
ATOM 8038 O O . GLY B 1 31 ? 108.431 58.133 153.884 1.00 33.45 29 GLY B O 1
ATOM 8039 N N . VAL B 1 32 ? 107.706 57.226 155.814 1.00 33.97 30 VAL B N 1
ATOM 8040 C CA . VAL B 1 32 ? 108.349 58.251 156.619 1.00 31.16 30 VAL B CA 1
ATOM 8041 C C . VAL B 1 32 ? 109.873 58.124 156.534 1.00 30.93 30 VAL B C 1
ATOM 8042 O O . VAL B 1 32 ? 110.589 59.124 156.374 1.00 35.86 30 VAL B O 1
ATOM 8046 N N . ARG B 1 33 ? 110.388 56.898 156.653 1.00 30.82 31 ARG B N 1
ATOM 8047 C CA . ARG B 1 33 ? 111.823 56.634 156.525 1.00 33.48 31 ARG B CA 1
ATOM 8048 C C . ARG B 1 33 ? 112.359 57.033 155.151 1.00 35.49 31 ARG B C 1
ATOM 8049 O O . ARG B 1 33 ? 113.505 57.492 155.045 1.00 33.88 31 ARG B O 1
ATOM 8057 N N . LYS B 1 34 ? 111.554 56.876 154.091 1.00 32.76 32 LYS B N 1
ATOM 8058 C CA . LYS B 1 34 ? 111.961 57.353 152.766 1.00 39.88 32 LYS B CA 1
ATOM 8059 C C . LYS B 1 34 ? 112.060 58.877 152.722 1.00 33.76 32 LYS B C 1
ATOM 8060 O O . LYS B 1 34 ? 112.977 59.432 152.098 1.00 33.33 32 LYS B O 1
ATOM 8066 N N . ILE B 1 35 ? 111.099 59.578 153.309 1.00 29.80 33 ILE B N 1
ATOM 8067 C CA . ILE B 1 35 ? 111.187 61.048 153.290 1.00 28.65 33 ILE B CA 1
ATOM 8068 C C . ILE B 1 35 ? 112.369 61.524 154.176 1.00 28.01 33 ILE B C 1
ATOM 8069 O O . ILE B 1 35 ? 113.093 62.465 153.828 1.00 31.91 33 ILE B O 1
ATOM 8074 N N . ALA B 1 36 ? 112.619 60.841 155.301 1.00 28.38 34 ALA B N 1
ATOM 8075 C CA . ALA B 1 36 ? 113.766 61.187 156.148 1.00 31.02 34 ALA B CA 1
ATOM 8076 C C . ALA B 1 36 ? 115.083 61.046 155.384 1.00 33.18 34 ALA B C 1
ATOM 8077 O O . ALA B 1 36 ? 115.998 61.855 155.570 1.00 35.73 34 ALA B O 1
ATOM 8079 N N . ASN B 1 37 ? 115.191 60.049 154.492 1.00 29.80 35 ASN B N 1
ATOM 8080 C CA . ASN B 1 37 ? 116.378 59.961 153.638 1.00 35.89 35 ASN B CA 1
ATOM 8081 C C . ASN B 1 37 ? 116.464 61.112 152.634 1.00 33.50 35 ASN B C 1
ATOM 8082 O O . ASN B 1 37 ? 117.574 61.535 152.265 1.00 34.48 35 ASN B O 1
ATOM 8087 N N . LYS B 1 38 ? 115.321 61.607 152.150 1.00 30.05 36 LYS B N 1
ATOM 8088 C CA . LYS B 1 38 ? 115.360 62.780 151.288 1.00 33.06 36 LYS B CA 1
ATOM 8089 C C . LYS B 1 38 ? 115.820 64.002 152.072 1.00 31.69 36 LYS B C 1
ATOM 8090 O O . LYS B 1 38 ? 116.604 64.800 151.571 1.00 30.18 36 LYS B O 1
ATOM 8096 N N . VAL B 1 39 ? 115.368 64.138 153.318 1.00 28.56 37 VAL B N 1
ATOM 8097 C CA . VAL B 1 39 ? 115.812 65.258 154.131 1.00 34.28 37 VAL B CA 1
ATOM 8098 C C . VAL B 1 39 ? 117.298 65.134 154.468 1.00 35.67 37 VAL B C 1
ATOM 8099 O O . VAL B 1 39 ? 118.023 66.139 154.457 1.00 32.46 37 VAL B O 1
ATOM 8103 N N . MET B 1 40 ? 117.803 63.912 154.662 1.00 32.10 38 MET B N 1
ATOM 8104 C CA . MET B 1 40 ? 119.240 63.750 154.880 1.00 31.34 38 MET B CA 1
ATOM 8105 C C . MET B 1 40 ? 120.025 64.204 153.665 1.00 34.36 38 MET B C 1
ATOM 8106 O O . MET B 1 40 ? 121.120 64.777 153.793 1.00 35.38 38 MET B O 1
ATOM 8111 N N . HIS B 1 41 ? 119.488 63.960 152.472 1.00 33.97 39 HIS B N 1
ATOM 8112 C CA . HIS B 1 41 ? 120.166 64.485 151.299 1.00 40.43 39 HIS B CA 1
ATOM 8113 C C . HIS B 1 41 ? 120.092 66.024 151.265 1.00 36.32 39 HIS B C 1
ATOM 8114 O O . HIS B 1 41 ? 121.052 66.662 150.845 1.00 32.95 39 HIS B O 1
ATOM 8121 N N . ASP B 1 42 ? 118.996 66.622 151.749 1.00 35.62 40 ASP B N 1
ATOM 8122 C CA . ASP B 1 42 ? 118.919 68.090 151.866 1.00 36.44 40 ASP B CA 1
ATOM 8123 C C . ASP B 1 42 ? 119.981 68.633 152.827 1.00 34.40 40 ASP B C 1
ATOM 8124 O O . ASP B 1 42 ? 120.611 69.657 152.555 1.00 35.63 40 ASP B O 1
ATOM 8129 N N . VAL B 1 43 ? 120.159 67.983 153.981 1.00 32.04 41 VAL B N 1
ATOM 8130 C CA . VAL B 1 43 ? 121.259 68.337 154.875 1.00 35.45 41 VAL B CA 1
ATOM 8131 C C . VAL B 1 43 ? 122.587 68.290 154.131 1.00 36.49 41 VAL B C 1
ATOM 8132 O O . VAL B 1 43 ? 123.413 69.206 154.255 1.00 38.12 41 VAL B O 1
ATOM 8136 N N . GLU B 1 44 ? 122.816 67.229 153.331 1.00 32.26 42 GLU B N 1
ATOM 8137 C CA . GLU B 1 44 ? 124.060 67.151 152.565 1.00 32.97 42 GLU B CA 1
ATOM 8138 C C . GLU B 1 44 ? 124.204 68.335 151.594 1.00 31.60 42 GLU B C 1
ATOM 8139 O O . GLU B 1 44 ? 125.308 68.866 151.414 1.00 33.23 42 GLU B O 1
ATOM 8145 N N . LEU B 1 45 ? 123.116 68.763 150.959 1.00 28.39 43 LEU B N 1
ATOM 8146 C CA . LEU B 1 45 ? 123.243 69.892 150.036 1.00 35.35 43 LEU B CA 1
ATOM 8147 C C . LEU B 1 45 ? 123.631 71.161 150.789 1.00 34.14 43 LEU B C 1
ATOM 8148 O O . LEU B 1 45 ? 124.450 71.945 150.305 1.00 38.78 43 LEU B O 1
ATOM 8153 N N . VAL B 1 46 ? 123.057 71.371 151.982 1.00 34.14 44 VAL B N 1
ATOM 8154 C CA . VAL B 1 46 ? 123.272 72.615 152.731 1.00 34.05 44 VAL B CA 1
ATOM 8155 C C . VAL B 1 46 ? 124.663 72.662 153.355 1.00 33.64 44 VAL B C 1
ATOM 8156 O O . VAL B 1 46 ? 125.328 73.715 153.348 1.00 37.84 44 VAL B O 1
ATOM 8160 N N . PHE B 1 47 ? 125.106 71.557 153.981 1.00 31.75 45 PHE B N 1
ATOM 8161 C CA . PHE B 1 47 ? 126.359 71.578 154.718 1.00 34.71 45 PHE B CA 1
ATOM 8162 C C . PHE B 1 47 ? 127.524 70.982 153.959 1.00 36.22 45 PHE B C 1
ATOM 8163 O O . PHE B 1 47 ? 128.670 71.265 154.304 1.00 40.83 45 PHE B O 1
ATOM 8171 N N . GLY B 1 48 ? 127.274 70.195 152.931 1.00 39.36 46 GLY B N 1
ATOM 8172 C CA . GLY B 1 48 ? 128.343 69.647 152.113 1.00 36.32 46 GLY B CA 1
ATOM 8173 C C . GLY B 1 48 ? 128.705 68.208 152.458 1.00 41.31 46 GLY B C 1
ATOM 8174 O O . GLY B 1 48 ? 129.420 67.561 151.689 1.00 43.47 46 GLY B O 1
ATOM 8175 N N . TYR B 1 49 ? 128.243 67.700 153.592 1.00 38.91 47 TYR B N 1
ATOM 8176 C CA . TYR B 1 49 ? 128.647 66.382 154.064 1.00 41.59 47 TYR B CA 1
ATOM 8177 C C . TYR B 1 49 ? 127.401 65.550 154.313 1.00 40.16 47 TYR B C 1
ATOM 8178 O O . TYR B 1 49 ? 126.383 66.061 154.792 1.00 39.41 47 TYR B O 1
ATOM 8187 N N . GLN B 1 50 ? 127.478 64.278 153.961 1.00 44.06 48 GLN B N 1
ATOM 8188 C CA . GLN B 1 50 ? 126.318 63.399 154.041 1.00 43.87 48 GLN B CA 1
ATOM 8189 C C . GLN B 1 50 ? 126.066 62.992 155.489 1.00 40.71 48 GLN B C 1
ATOM 8190 O O . GLN B 1 50 ? 126.947 62.400 156.109 1.00 41.13 48 GLN B O 1
ATOM 8196 N N . PRO B 1 51 ? 124.895 63.270 156.056 1.00 37.27 49 PRO B N 1
ATOM 8197 C CA . PRO B 1 51 ? 124.604 62.766 157.397 1.00 40.31 49 PRO B CA 1
ATOM 8198 C C . PRO B 1 51 ? 124.358 61.259 157.376 1.00 45.34 49 PRO B C 1
ATOM 8199 O O . PRO B 1 51 ? 124.125 60.641 156.331 1.00 44.85 49 PRO B O 1
ATOM 8203 N N . GLU B 1 52 ? 124.433 60.674 158.567 1.00 48.28 50 GLU B N 1
ATOM 8204 C CA . GLU B 1 52 ? 124.216 59.254 158.799 1.00 51.71 50 GLU B CA 1
ATOM 8205 C C . GLU B 1 52 ? 123.019 59.060 159.733 1.00 46.01 50 GLU B C 1
ATOM 8206 O O . GLU B 1 52 ? 122.700 59.934 160.544 1.00 42.04 50 GLU B O 1
ATOM 8212 N N . ALA B 1 53 ? 122.319 57.929 159.581 1.00 43.44 51 ALA B N 1
ATOM 8213 C CA . ALA B 1 53 ? 121.278 57.499 160.512 1.00 38.90 51 ALA B CA 1
ATOM 8214 C C . ALA B 1 53 ? 121.732 56.225 161.202 1.00 44.72 51 ALA B C 1
ATOM 8215 O O . ALA B 1 53 ? 122.544 55.474 160.657 1.00 45.09 51 ALA B O 1
ATOM 8217 N N . THR B 1 54 ? 121.260 56.012 162.434 1.00 40.46 52 THR B N 1
ATOM 8218 C CA . THR B 1 54 ? 121.623 54.822 163.182 1.00 41.17 52 THR B CA 1
ATOM 8219 C C . THR B 1 54 ? 120.377 54.253 163.858 1.00 44.63 52 THR B C 1
ATOM 8220 O O . THR B 1 54 ? 119.444 54.980 164.185 1.00 43.24 52 THR B O 1
ATOM 8224 N N . LYS B 1 55 ? 120.371 52.933 164.046 1.00 48.43 53 LYS B N 1
ATOM 8225 C CA . LYS B 1 55 ? 119.366 52.243 164.839 1.00 51.98 53 LYS B CA 1
ATOM 8226 C C . LYS B 1 55 ? 119.778 52.111 166.294 1.00 54.65 53 LYS B C 1
ATOM 8227 O O . LYS B 1 55 ? 118.972 51.675 167.119 1.00 53.39 53 LYS B O 1
ATOM 8233 N N . ASP B 1 56 ? 121.017 52.451 166.613 1.00 55.57 54 ASP B N 1
ATOM 8234 C CA . ASP B 1 56 ? 121.589 52.260 167.935 1.00 54.88 54 ASP B CA 1
ATOM 8235 C C . ASP B 1 56 ? 121.675 53.622 168.604 1.00 55.08 54 ASP B C 1
ATOM 8236 O O . ASP B 1 56 ? 122.400 54.507 168.131 1.00 58.48 54 ASP B O 1
ATOM 8241 N N . ARG B 1 57 ? 120.972 53.775 169.724 1.00 54.12 55 ARG B N 1
ATOM 8242 C CA . ARG B 1 57 ? 120.950 55.067 170.398 1.00 56.11 55 ARG B CA 1
ATOM 8243 C C . ARG B 1 57 ? 122.326 55.465 170.904 1.00 55.09 55 ARG B C 1
ATOM 8244 O O . ARG B 1 57 ? 122.624 56.657 170.988 1.00 56.00 55 ARG B O 1
ATOM 8252 N N . ASP B 1 58 ? 123.171 54.499 171.251 1.00 54.44 56 ASP B N 1
ATOM 8253 C CA . ASP B 1 58 ? 124.522 54.799 171.701 1.00 58.97 56 ASP B CA 1
ATOM 8254 C C . ASP B 1 58 ? 125.381 55.398 170.608 1.00 52.88 56 ASP B C 1
ATOM 8255 O O . ASP B 1 58 ? 126.465 55.914 170.906 1.00 54.81 56 ASP B O 1
ATOM 8260 N N . MET B 1 59 ? 124.946 55.299 169.354 1.00 50.60 57 MET B N 1
ATOM 8261 C CA . MET B 1 59 ? 125.712 55.751 168.205 1.00 49.54 57 MET B CA 1
ATOM 8262 C C . MET B 1 59 ? 125.280 57.123 167.717 1.00 49.23 57 MET B C 1
ATOM 8263 O O . MET B 1 59 ? 125.775 57.579 166.683 1.00 45.92 57 MET B O 1
ATOM 8268 N N . LEU B 1 60 ? 124.356 57.768 168.425 1.00 47.02 58 LEU B N 1
ATOM 8269 C CA . LEU B 1 60 ? 123.830 59.059 168.032 1.00 48.26 58 LEU B CA 1
ATOM 8270 C C . LEU B 1 60 ? 124.808 60.174 168.354 1.00 47.16 58 LEU B C 1
ATOM 8271 O O . LEU B 1 60 ? 125.584 60.101 169.307 1.00 45.57 58 LEU B O 1
ATOM 8276 N N . SER B 1 61 ? 124.737 61.232 167.554 1.00 45.67 59 SER B N 1
ATOM 8277 C CA . SER B 1 61 ? 125.527 62.424 167.809 1.00 48.60 59 SER B CA 1
ATOM 8278 C C . SER B 1 61 ? 125.065 63.091 169.113 1.00 48.41 59 SER B C 1
ATOM 8279 O O . SER B 1 61 ? 123.948 62.859 169.589 1.00 48.60 59 SER B O 1
ATOM 8282 N N . ARG B 1 62 ? 125.877 64.018 169.623 1.00 49.57 60 ARG B N 1
ATOM 8283 C CA . ARG B 1 62 ? 125.520 64.741 170.844 1.00 50.91 60 ARG B CA 1
ATOM 8284 C C . ARG B 1 62 ? 124.227 65.504 170.566 1.00 46.99 60 ARG B C 1
ATOM 8285 O O . ARG B 1 62 ? 123.314 65.517 171.392 1.00 52.27 60 ARG B O 1
ATOM 8293 N N . HIS B 1 63 ? 124.157 66.137 169.398 1.00 42.74 61 HIS B N 1
ATOM 8294 C CA . HIS B 1 63 ? 122.929 66.805 168.955 1.00 42.16 61 HIS B CA 1
ATOM 8295 C C . HIS B 1 63 ? 122.311 65.959 167.853 1.00 44.48 61 HIS B C 1
ATOM 8296 O O . HIS B 1 63 ? 122.938 65.762 166.808 1.00 48.37 61 HIS B O 1
ATOM 8303 N N . ALA B 1 64 ? 121.075 65.513 168.054 1.00 36.26 62 ALA B N 1
ATOM 8304 C CA . ALA B 1 64 ? 120.484 64.501 167.200 1.00 37.76 62 ALA B CA 1
ATOM 8305 C C . ALA B 1 64 ? 119.099 64.928 166.742 1.00 40.03 62 ALA B C 1
ATOM 8306 O O . ALA B 1 64 ? 118.427 65.735 167.381 1.00 40.41 62 ALA B O 1
ATOM 8308 N N . VAL B 1 65 ? 118.664 64.372 165.617 1.00 39.22 63 VAL B N 1
ATOM 8309 C CA . VAL B 1 65 ? 117.315 64.590 165.116 1.00 39.77 63 VAL B CA 1
ATOM 8310 C C . VAL B 1 65 ? 116.514 63.324 165.379 1.00 38.00 63 VAL B C 1
ATOM 8311 O O . VAL B 1 65 ? 116.875 62.246 164.897 1.00 40.91 63 VAL B O 1
ATOM 8315 N N . LEU B 1 66 ? 115.426 63.451 166.129 1.00 35.72 64 LEU B N 1
ATOM 8316 C CA . LEU B 1 66 ? 114.570 62.321 166.485 1.00 39.29 64 LEU B CA 1
ATOM 8317 C C . LEU B 1 66 ? 113.199 62.538 165.846 1.00 40.76 64 LEU B C 1
ATOM 8318 O O . LEU B 1 66 ? 112.483 63.475 166.211 1.00 43.20 64 LEU B O 1
ATOM 8323 N N . TYR B 1 67 ? 112.818 61.698 164.888 1.00 36.47 65 TYR B N 1
ATOM 8324 C CA . TYR B 1 67 ? 111.526 61.891 164.242 1.00 31.18 65 TYR B CA 1
ATOM 8325 C C . TYR B 1 67 ? 110.679 60.640 164.391 1.00 31.98 65 TYR B C 1
ATOM 8326 O O . TYR B 1 67 ? 111.187 59.530 164.610 1.00 33.74 65 TYR B O 1
ATOM 8335 N N . GLY B 1 68 ? 109.368 60.804 164.271 1.00 32.81 66 GLY B N 1
ATOM 8336 C CA . GLY B 1 68 ? 108.489 59.676 164.494 1.00 32.54 66 GLY B CA 1
ATOM 8337 C C . GLY B 1 68 ? 107.048 60.068 164.255 1.00 35.35 66 GLY B C 1
ATOM 8338 O O . GLY B 1 68 ? 106.702 61.255 164.170 1.00 32.13 66 GLY B O 1
ATOM 8339 N N . THR B 1 69 ? 106.227 59.045 164.105 1.00 32.67 67 THR B N 1
ATOM 8340 C CA . THR B 1 69 ? 104.783 59.162 164.011 1.00 32.84 67 THR B CA 1
ATOM 8341 C C . THR B 1 69 ? 104.195 58.599 165.289 1.00 37.07 67 THR B C 1
ATOM 8342 O O . THR B 1 69 ? 104.537 57.475 165.696 1.00 36.15 67 THR B O 1
ATOM 8346 N N . VAL B 1 70 ? 103.328 59.384 165.928 1.00 38.14 68 VAL B N 1
ATOM 8347 C CA . VAL B 1 70 ? 102.643 58.922 167.132 1.00 39.88 68 VAL B CA 1
ATOM 8348 C C . VAL B 1 70 ? 102.018 57.554 166.875 1.00 43.27 68 VAL B C 1
ATOM 8349 O O . VAL B 1 70 ? 101.359 57.342 165.852 1.00 46.60 68 VAL B O 1
ATOM 8353 N N . GLY B 1 71 ? 102.223 56.614 167.806 1.00 41.77 69 GLY B N 1
ATOM 8354 C CA . GLY B 1 71 ? 101.705 55.290 167.653 1.00 45.78 69 GLY B CA 1
ATOM 8355 C C . GLY B 1 71 ? 102.603 54.362 166.876 1.00 48.35 69 GLY B C 1
ATOM 8356 O O . GLY B 1 71 ? 102.332 53.161 166.830 1.00 47.21 69 GLY B O 1
ATOM 8357 N N . HIS B 1 72 ? 103.657 54.878 166.261 1.00 43.89 70 HIS B N 1
ATOM 8358 C CA . HIS B 1 72 ? 104.638 54.061 165.570 1.00 42.53 70 HIS B CA 1
ATOM 8359 C C . HIS B 1 72 ? 106.044 54.411 166.033 1.00 42.78 70 HIS B C 1
ATOM 8360 O O . HIS B 1 72 ? 106.991 54.397 165.237 1.00 41.95 70 HIS B O 1
ATOM 8367 N N . SER B 1 73 ? 106.194 54.787 167.279 1.00 39.34 71 SER B N 1
ATOM 8368 C CA . SER B 1 73 ? 107.525 55.195 167.690 1.00 43.91 71 SER B CA 1
ATOM 8369 C C . SER B 1 73 ? 107.649 54.981 169.185 1.00 46.40 71 SER B C 1
ATOM 8370 O O . SER B 1 73 ? 107.057 55.751 169.959 1.00 44.53 71 SER B O 1
ATOM 8373 N N . PRO B 1 74 ? 108.371 53.945 169.640 1.00 48.23 72 PRO B N 1
ATOM 8374 C CA . PRO B 1 74 ? 108.582 53.807 171.098 1.00 47.35 72 PRO B CA 1
ATOM 8375 C C . PRO B 1 74 ? 109.242 55.031 171.719 1.00 47.20 72 PRO B C 1
ATOM 8376 O O . PRO B 1 74 ? 108.926 55.407 172.860 1.00 41.26 72 PRO B O 1
ATOM 8380 N N . LEU B 1 75 ? 110.164 55.663 170.989 1.00 42.15 73 LEU B N 1
ATOM 8381 C CA . LEU B 1 75 ? 110.913 56.767 171.566 1.00 45.89 73 LEU B CA 1
ATOM 8382 C C . LEU B 1 75 ? 110.006 57.956 171.870 1.00 43.89 73 LEU B C 1
ATOM 8383 O O . LEU B 1 75 ? 110.135 58.582 172.931 1.00 44.64 73 LEU B O 1
ATOM 8388 N N . LEU B 1 76 ? 109.107 58.301 170.939 1.00 39.76 74 LEU B N 1
ATOM 8389 C CA . LEU B 1 76 ? 108.156 59.372 171.210 1.00 41.21 74 LEU B CA 1
ATOM 8390 C C . LEU B 1 76 ? 107.362 59.084 172.468 1.00 42.40 74 LEU B C 1
ATOM 8391 O O . LEU B 1 76 ? 107.176 59.969 173.302 1.00 45.57 74 LEU B O 1
ATOM 8396 N N . ASP B 1 77 ? 106.892 57.848 172.637 1.00 43.92 75 ASP B N 1
ATOM 8397 C CA . ASP B 1 77 ? 106.145 57.550 173.855 1.00 52.12 75 ASP B CA 1
ATOM 8398 C C . ASP B 1 77 ? 107.018 57.640 175.099 1.00 45.86 75 ASP B C 1
ATOM 8399 O O . ASP B 1 77 ? 106.537 58.045 176.165 1.00 45.53 75 ASP B O 1
ATOM 8404 N N . GLU B 1 78 ? 108.302 57.303 174.983 1.00 45.42 76 GLU B N 1
ATOM 8405 C CA . GLU B 1 78 ? 109.209 57.487 176.111 1.00 53.67 76 GLU B CA 1
ATOM 8406 C C . GLU B 1 78 ? 109.379 58.965 176.433 1.00 52.95 76 GLU B C 1
ATOM 8407 O O . GLU B 1 78 ? 109.354 59.362 177.603 1.00 53.42 76 GLU B O 1
ATOM 8413 N N . LEU B 1 79 ? 109.609 59.795 175.401 1.00 47.63 77 LEU B N 1
ATOM 8414 C CA . LEU B 1 79 ? 109.766 61.226 175.642 1.00 46.27 77 LEU B CA 1
ATOM 8415 C C . LEU B 1 79 ? 108.500 61.802 176.247 1.00 44.91 77 LEU B C 1
ATOM 8416 O O . LEU B 1 79 ? 108.559 62.622 177.166 1.00 51.05 77 LEU B O 1
ATOM 8421 N N . ASN B 1 80 ? 107.347 61.362 175.746 1.00 42.90 78 ASN B N 1
ATOM 8422 C CA . ASN B 1 80 ? 106.058 61.767 176.290 1.00 45.04 78 ASN B CA 1
ATOM 8423 C C . ASN B 1 80 ? 105.940 61.407 177.766 1.00 52.61 78 ASN B C 1
ATOM 8424 O O . ASN B 1 80 ? 105.600 62.259 178.591 1.00 57.79 78 ASN B O 1
ATOM 8429 N N . ALA B 1 81 ? 106.226 60.143 178.113 1.00 50.69 79 ALA B N 1
ATOM 8430 C CA . ALA B 1 81 ? 106.129 59.684 179.503 1.00 50.17 79 ALA B CA 1
ATOM 8431 C C . ALA B 1 81 ? 107.061 60.452 180.429 1.00 53.44 79 ALA B C 1
ATOM 8432 O O . ALA B 1 81 ? 106.717 60.707 181.589 1.00 57.01 79 ALA B O 1
ATOM 8434 N N . ALA B 1 82 ? 108.256 60.811 179.950 1.00 54.93 80 ALA B N 1
ATOM 8435 C CA . ALA B 1 82 ? 109.188 61.611 180.751 1.00 60.01 80 ALA B CA 1
ATOM 8436 C C . ALA B 1 82 ? 108.817 63.089 180.805 1.00 61.60 80 ALA B C 1
ATOM 8437 O O . ALA B 1 82 ? 109.541 63.865 181.439 1.00 61.25 80 ALA B O 1
ATOM 8439 N N . ALA B 1 83 ? 107.738 63.494 180.125 1.00 56.02 81 ALA B N 1
ATOM 8440 C CA . ALA B 1 83 ? 107.285 64.884 180.082 1.00 56.29 81 ALA B CA 1
ATOM 8441 C C . ALA B 1 83 ? 108.298 65.803 179.405 1.00 56.24 81 ALA B C 1
ATOM 8442 O O . ALA B 1 83 ? 108.419 66.976 179.764 1.00 60.53 81 ALA B O 1
ATOM 8444 N N . LEU B 1 84 ? 109.054 65.299 178.427 1.00 51.25 82 LEU B N 1
ATOM 8445 C CA . LEU B 1 84 ? 109.904 66.190 177.647 1.00 51.89 82 LEU B CA 1
ATOM 8446 C C . LEU B 1 84 ? 109.183 66.733 176.431 1.00 48.22 82 LEU B C 1
ATOM 8447 O O . LEU B 1 84 ? 109.583 67.771 175.900 1.00 50.32 82 LEU B O 1
ATOM 8452 N N . ILE B 1 85 ? 108.135 66.041 175.983 1.00 50.28 83 ILE B N 1
ATOM 8453 C CA . ILE B 1 85 ? 107.200 66.533 174.984 1.00 47.17 83 ILE B CA 1
ATOM 8454 C C . ILE B 1 85 ? 105.803 66.201 175.491 1.00 51.00 83 ILE B C 1
ATOM 8455 O O . ILE B 1 85 ? 105.625 65.330 176.351 1.00 51.52 83 ILE B O 1
ATOM 8460 N N . ASP B 1 86 ? 104.804 66.891 174.929 1.00 51.91 84 ASP B N 1
ATOM 8461 C CA . ASP B 1 86 ? 103.385 66.700 175.260 1.00 53.62 84 ASP B CA 1
ATOM 8462 C C . ASP B 1 86 ? 102.628 66.279 173.997 1.00 47.69 84 ASP B C 1
ATOM 8463 O O . ASP B 1 86 ? 102.160 67.114 173.222 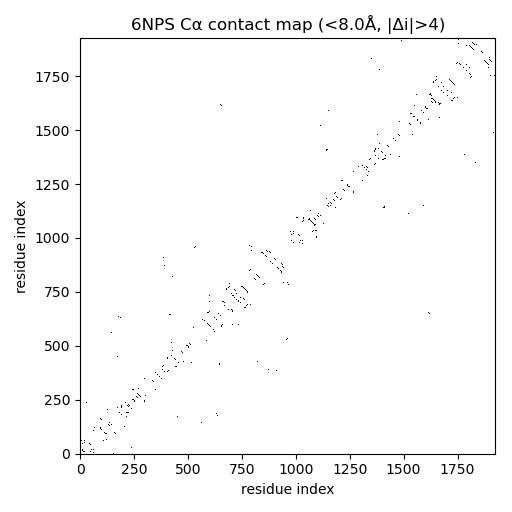1.00 47.59 84 ASP B O 1
ATOM 8468 N N . LEU B 1 87 ? 102.481 64.974 173.800 1.00 44.20 85 LEU B N 1
ATOM 8469 C CA . LEU B 1 87 ? 101.828 64.506 172.585 1.00 46.14 85 LEU B CA 1
ATOM 8470 C C . LEU B 1 87 ? 100.325 64.742 172.599 1.00 48.47 85 LEU B C 1
ATOM 8471 O O . LEU B 1 87 ? 99.681 64.590 171.548 1.00 46.65 85 LEU B O 1
ATOM 8476 N N . THR B 1 88 ? 99.731 65.083 173.745 1.00 46.01 86 THR B N 1
ATOM 8477 C CA . THR B 1 88 ? 98.298 65.341 173.689 1.00 52.93 86 THR B CA 1
ATOM 8478 C C . THR B 1 88 ? 97.974 66.543 172.812 1.00 54.94 86 THR B C 1
ATOM 8479 O O . THR B 1 88 ? 96.846 66.649 172.327 1.00 56.09 86 THR B O 1
ATOM 8483 N N . GLU B 1 89 ? 98.930 67.438 172.563 1.00 53.42 87 GLU B N 1
ATOM 8484 C CA . GLU B 1 89 ? 98.545 68.588 171.759 1.00 60.01 87 GLU B CA 1
ATOM 8485 C C . GLU B 1 89 ? 98.489 68.283 170.261 1.00 55.80 87 GLU B C 1
ATOM 8486 O O . GLU B 1 89 ? 98.002 69.121 169.494 1.00 62.85 87 GLU B O 1
ATOM 8492 N N . ILE B 1 90 ? 98.938 67.116 169.809 1.00 44.24 88 ILE B N 1
ATOM 8493 C CA . ILE B 1 90 ? 98.783 66.739 168.408 1.00 44.73 88 ILE B CA 1
ATOM 8494 C C . ILE B 1 90 ? 98.005 65.448 168.221 1.00 51.22 88 ILE B C 1
ATOM 8495 O O . ILE B 1 90 ? 97.618 65.138 167.079 1.00 49.59 88 ILE B O 1
ATOM 8500 N N . ALA B 1 91 ? 97.773 64.671 169.280 1.00 55.00 89 ALA B N 1
ATOM 8501 C CA . ALA B 1 91 ? 97.179 63.352 169.101 1.00 58.43 89 ALA B CA 1
ATOM 8502 C C . ALA B 1 91 ? 95.756 63.474 168.555 1.00 55.84 89 ALA B C 1
ATOM 8503 O O . ALA B 1 91 ? 94.981 64.352 168.965 1.00 49.72 89 ALA B O 1
ATOM 8505 N N . GLY B 1 92 ? 95.427 62.599 167.597 1.00 52.88 90 GLY B N 1
ATOM 8506 C CA . GLY B 1 92 ? 94.119 62.607 166.972 1.00 53.21 90 GLY B CA 1
ATOM 8507 C C . GLY B 1 92 ? 93.852 63.750 166.004 1.00 53.56 90 GLY B C 1
ATOM 8508 O O . GLY B 1 92 ? 92.719 63.872 165.514 1.00 52.66 90 GLY B O 1
ATOM 8509 N N . LYS B 1 93 ? 94.838 64.600 165.720 1.00 47.22 91 LYS B N 1
ATOM 8510 C CA . LYS B 1 93 ? 94.655 65.677 164.759 1.00 43.46 91 LYS B CA 1
ATOM 8511 C C . LYS B 1 93 ? 95.165 65.251 163.389 1.00 42.23 91 LYS B C 1
ATOM 8512 O O . LYS B 1 93 ? 96.046 64.395 163.266 1.00 45.72 91 LYS B O 1
ATOM 8518 N N . ARG B 1 94 ? 94.613 65.880 162.354 1.00 36.89 92 ARG B N 1
ATOM 8519 C CA . ARG B 1 94 ? 94.910 65.534 160.967 1.00 35.62 92 ARG B CA 1
ATOM 8520 C C . ARG B 1 94 ? 96.142 66.308 160.471 1.00 35.01 92 ARG B C 1
ATOM 8521 O O . ARG B 1 94 ? 96.136 67.553 160.452 1.00 33.79 92 ARG B O 1
ATOM 8529 N N . GLU B 1 95 ? 97.188 65.577 160.062 1.00 31.33 93 GLU B N 1
ATOM 8530 C CA . GLU B 1 95 ? 98.328 66.119 159.319 1.00 29.97 93 GLU B CA 1
ATOM 8531 C C . GLU B 1 95 ? 99.037 67.254 160.065 1.00 32.77 93 GLU B C 1
ATOM 8532 O O . GLU B 1 95 ? 99.400 68.286 159.488 1.00 32.19 93 GLU B O 1
ATOM 8538 N N . VAL B 1 96 ? 99.286 67.036 161.353 1.00 28.06 94 VAL B N 1
ATOM 8539 C CA . VAL B 1 96 ? 99.907 68.020 162.224 1.00 28.34 94 VAL B CA 1
ATOM 8540 C C . VAL B 1 96 ? 101.247 67.463 162.719 1.00 32.03 94 VAL B C 1
ATOM 8541 O O . VAL B 1 96 ? 101.427 66.245 162.806 1.00 30.48 94 VAL B O 1
ATOM 8545 N N . PHE B 1 97 ? 102.189 68.341 163.041 1.00 30.14 95 PHE B N 1
ATOM 8546 C CA . PHE B 1 97 ? 103.430 67.877 163.640 1.00 31.58 95 PHE B CA 1
ATOM 8547 C C . PHE B 1 97 ? 103.823 68.810 164.773 1.00 33.32 95 PHE B C 1
ATOM 8548 O O . PHE B 1 97 ? 103.409 69.976 164.842 1.00 30.03 95 PHE B O 1
ATOM 8556 N N . LEU B 1 98 ? 104.593 68.243 165.689 1.00 31.87 96 LEU B N 1
ATOM 8557 C CA . LEU B 1 98 ? 105.308 68.977 166.717 1.00 33.86 96 LEU B CA 1
ATOM 8558 C C . LEU B 1 98 ? 106.776 69.045 166.304 1.00 33.58 96 LEU B C 1
ATOM 8559 O O . LEU B 1 98 ? 107.341 68.073 165.788 1.00 35.10 96 LEU B O 1
ATOM 8564 N N . PHE B 1 99 ? 107.385 70.197 166.491 1.00 29.13 97 PHE B N 1
ATOM 8565 C CA . PHE B 1 99 ? 108.757 70.418 166.046 1.00 31.67 97 PHE B CA 1
ATOM 8566 C C . PHE B 1 99 ? 109.404 71.127 167.223 1.00 36.96 97 PHE B C 1
ATOM 8567 O O . PHE B 1 99 ? 109.146 72.318 167.439 1.00 34.77 97 PHE B O 1
ATOM 8575 N N . GLN B 1 100 ? 110.190 70.387 168.021 1.00 31.14 98 GLN B N 1
ATOM 8576 C CA . GLN B 1 100 ? 110.555 70.882 169.338 1.00 32.28 98 GLN B CA 1
ATOM 8577 C C . GLN B 1 100 ? 111.980 70.489 169.697 1.00 39.83 98 GLN B C 1
ATOM 8578 O O . GLN B 1 100 ? 112.358 69.326 169.533 1.00 41.30 98 GLN B O 1
ATOM 8584 N N . VAL B 1 101 ? 112.754 71.441 170.219 1.00 35.64 99 VAL B N 1
ATOM 8585 C CA . VAL B 1 101 ? 114.081 71.144 170.766 1.00 39.62 99 VAL B CA 1
ATOM 8586 C C . VAL B 1 101 ? 113.921 70.744 172.221 1.00 43.97 99 VAL B C 1
ATOM 8587 O O . VAL B 1 101 ? 113.261 71.450 172.998 1.00 48.25 99 VAL B O 1
ATOM 8591 N N . VAL B 1 102 ? 114.537 69.626 172.606 1.00 42.85 100 VAL B N 1
ATOM 8592 C CA . VAL B 1 102 ? 114.453 69.144 173.978 1.00 44.30 100 VAL B CA 1
ATOM 8593 C C . VAL B 1 102 ? 115.867 68.868 174.486 1.00 48.27 100 VAL B C 1
ATOM 8594 O O . VAL B 1 102 ? 116.792 68.596 173.707 1.00 43.50 100 VAL B O 1
ATOM 8598 N N . ASP B 1 103 ? 116.040 68.988 175.805 1.00 50.10 101 ASP B N 1
ATOM 8599 C CA . ASP B 1 103 ? 117.334 68.843 176.450 1.00 58.52 101 ASP B CA 1
ATOM 8600 C C . ASP B 1 103 ? 117.491 67.446 177.050 1.00 57.89 101 ASP B C 1
ATOM 8601 O O . ASP B 1 103 ? 116.540 66.887 177.612 1.00 54.80 101 ASP B O 1
ATOM 8606 N N . GLN B 1 104 ? 118.700 66.892 176.902 1.00 57.47 102 GLN B N 1
ATOM 8607 C CA A GLN B 1 104 ? 119.106 65.603 177.448 0.50 57.78 102 GLN B CA 1
ATOM 8608 C CA B GLN B 1 104 ? 119.110 65.599 177.438 0.50 57.76 102 GLN B CA 1
ATOM 8609 C C . GLN B 1 104 ? 118.016 64.540 177.287 1.00 57.76 102 GLN B C 1
ATOM 8610 O O . GLN B 1 104 ? 117.563 63.950 178.268 1.00 58.88 102 GLN B O 1
ATOM 8621 N N . PRO B 1 105 ? 117.584 64.251 176.040 1.00 55.86 103 PRO B N 1
ATOM 8622 C CA . PRO B 1 105 ? 116.471 63.297 175.846 1.00 55.07 103 PRO B CA 1
ATOM 8623 C C . PRO B 1 105 ? 116.809 61.863 176.204 1.00 57.08 103 PRO B C 1
ATOM 8624 O O . PRO B 1 105 ? 115.965 61.148 176.760 1.00 56.21 103 PRO B O 1
ATOM 8628 N N . ILE B 1 106 ? 118.008 61.404 175.854 1.00 62.31 104 ILE B N 1
ATOM 8629 C CA . ILE B 1 106 ? 118.458 60.048 176.130 1.00 64.37 104 ILE B CA 1
ATOM 8630 C C . ILE B 1 106 ? 119.942 60.136 176.428 1.00 64.71 104 ILE B C 1
ATOM 8631 O O . ILE B 1 106 ? 120.592 61.146 176.146 1.00 61.76 104 ILE B O 1
ATOM 8636 N N . GLN B 1 107 ? 120.481 59.056 176.984 1.00 61.76 105 GLN B N 1
ATOM 8637 C CA . GLN B 1 107 ? 121.880 59.033 177.372 1.00 63.27 105 GLN B CA 1
ATOM 8638 C C . GLN B 1 107 ? 122.773 59.279 176.172 1.00 62.20 105 GLN B C 1
ATOM 8639 O O . GLN B 1 107 ? 122.559 58.734 175.090 1.00 61.91 105 GLN B O 1
ATOM 8645 N N . GLY B 1 108 ? 123.781 60.114 176.386 1.00 62.99 106 GLY B N 1
ATOM 8646 C CA . GLY B 1 108 ? 124.722 60.465 175.345 1.00 61.52 106 GLY B CA 1
ATOM 8647 C C . GLY B 1 108 ? 124.267 61.557 174.392 1.00 57.47 106 GLY B C 1
ATOM 8648 O O . GLY B 1 108 ? 125.103 62.121 173.679 1.00 56.68 106 GLY B O 1
ATOM 8649 N N . VAL B 1 109 ? 122.975 61.862 174.337 1.00 53.46 107 VAL B N 1
ATOM 8650 C CA . VAL B 1 109 ? 122.460 62.899 173.449 1.00 52.17 107 VAL B CA 1
ATOM 8651 C C . VAL B 1 109 ? 122.191 64.130 174.301 1.00 53.77 107 VAL B C 1
ATOM 8652 O O . VAL B 1 109 ? 121.398 64.069 175.248 1.00 52.95 107 VAL B O 1
ATOM 8656 N N . GLU B 1 110 ? 122.863 65.246 173.974 1.00 52.65 108 GLU B N 1
ATOM 8657 C CA . GLU B 1 110 ? 122.777 66.466 174.777 1.00 54.32 108 GLU B CA 1
ATOM 8658 C C . GLU B 1 110 ? 121.553 67.299 174.402 1.00 50.17 108 GLU B C 1
ATOM 8659 O O . GLU B 1 110 ? 120.850 67.808 175.277 1.00 50.07 108 GLU B O 1
ATOM 8665 N N . LYS B 1 111 ? 121.328 67.508 173.109 1.00 43.41 109 LYS B N 1
ATOM 8666 C CA . LYS B 1 111 ? 120.140 68.185 172.603 1.00 45.01 109 LYS B CA 1
ATOM 8667 C C . LYS B 1 111 ? 119.584 67.401 171.433 1.00 42.70 109 LYS B C 1
ATOM 8668 O O . LYS B 1 111 ? 120.323 66.759 170.683 1.00 46.97 109 LYS B O 1
ATOM 8674 N N . ALA B 1 112 ? 118.275 67.463 171.270 1.00 38.00 110 ALA B N 1
ATOM 8675 C CA . ALA B 1 112 ? 117.655 66.827 170.130 1.00 39.11 110 ALA B CA 1
ATOM 8676 C C . ALA B 1 112 ? 116.581 67.735 169.581 1.00 40.34 110 ALA B C 1
ATOM 8677 O O . ALA B 1 112 ? 115.926 68.482 170.318 1.00 39.03 110 ALA B O 1
ATOM 8679 N N . LEU B 1 113 ? 116.411 67.645 168.277 1.00 38.00 111 LEU B N 1
ATOM 8680 C CA . LEU B 1 113 ? 115.251 68.188 167.601 1.00 40.04 111 LEU B CA 1
ATOM 8681 C C . LEU B 1 113 ? 114.270 67.038 167.402 1.00 42.35 111 LEU B C 1
ATOM 8682 O O . LEU B 1 113 ? 114.595 66.049 166.736 1.00 42.53 111 LEU B O 1
ATOM 8687 N N . VAL B 1 114 ? 113.099 67.146 168.021 1.00 39.68 112 VAL B N 1
ATOM 8688 C CA . VAL B 1 114 ? 112.072 66.119 167.960 1.00 37.88 112 VAL B CA 1
ATOM 8689 C C . VAL B 1 114 ? 111.018 66.533 166.947 1.00 37.22 112 VAL B C 1
ATOM 8690 O O . VAL B 1 114 ? 110.461 67.640 167.035 1.00 34.97 112 VAL B O 1
ATOM 8694 N N . ILE B 1 115 ? 110.745 65.657 165.981 1.00 32.19 113 ILE B N 1
ATOM 8695 C CA . ILE B 1 115 ? 109.748 65.912 164.935 1.00 33.47 113 ILE B CA 1
ATOM 8696 C C . ILE B 1 115 ? 108.732 64.780 165.057 1.00 35.38 113 ILE B C 1
ATOM 8697 O O . ILE B 1 115 ? 109.010 63.651 164.655 1.00 35.56 113 ILE B O 1
ATOM 8702 N N . ALA B 1 116 ? 107.556 65.081 165.608 1.00 32.33 114 ALA B N 1
ATOM 8703 C CA . ALA B 1 116 ? 106.511 64.103 165.895 1.00 32.00 114 ALA B CA 1
ATOM 8704 C C . ALA B 1 116 ? 105.275 64.428 165.059 1.00 32.63 114 ALA B C 1
ATOM 8705 O O . ALA B 1 116 ? 104.650 65.474 165.255 1.00 33.93 114 ALA B O 1
ATOM 8707 N N . GLY B 1 117 ? 104.912 63.542 164.152 1.00 33.85 115 GLY B N 1
ATOM 8708 C CA . GLY B 1 117 ? 103.695 63.718 163.387 1.00 30.08 115 GLY B CA 1
ATOM 8709 C C . GLY B 1 117 ? 102.505 63.029 164.018 1.00 29.40 115 GLY B C 1
ATOM 8710 O O . GLY B 1 117 ? 102.620 61.996 164.682 1.00 31.58 115 GLY B O 1
ATOM 8711 N N . SER B 1 118 ? 101.323 63.612 163.825 1.00 27.83 116 SER B N 1
ATOM 8712 C CA . SER B 1 118 ? 100.128 62.957 164.346 1.00 29.22 116 SER B CA 1
ATOM 8713 C C . SER B 1 118 ? 99.735 61.745 163.509 1.00 34.39 116 SER B C 1
ATOM 8714 O O . SER B 1 118 ? 98.995 60.888 164.001 1.00 36.88 116 SER B O 1
ATOM 8717 N N . ASP B 1 119 ? 100.223 61.663 162.278 1.00 28.45 117 ASP B N 1
ATOM 8718 C CA . ASP B 1 119 ? 99.923 60.586 161.331 1.00 33.88 117 ASP B CA 1
ATOM 8719 C C . ASP B 1 119 ? 101.069 60.603 160.332 1.00 26.06 117 ASP B C 1
ATOM 8720 O O . ASP B 1 119 ? 101.973 61.422 160.438 1.00 27.88 117 ASP B O 1
ATOM 8725 N N . LYS B 1 120 ? 101.021 59.704 159.345 1.00 27.60 118 LYS B N 1
ATOM 8726 C CA . LYS B 1 120 ? 102.095 59.620 158.354 1.00 29.00 118 LYS B CA 1
ATOM 8727 C C . LYS B 1 120 ? 102.403 60.973 157.708 1.00 31.48 118 LYS B C 1
ATOM 8728 O O . LYS B 1 120 ? 103.564 61.414 157.643 1.00 28.93 118 LYS B O 1
ATOM 8734 N N . ARG B 1 121 ? 101.387 61.614 157.147 1.00 27.55 119 ARG B N 1
ATOM 8735 C CA . ARG B 1 121 ? 101.672 62.836 156.410 1.00 27.05 119 ARG B CA 1
ATOM 8736 C C . ARG B 1 121 ? 102.098 63.983 157.331 1.00 28.49 119 ARG B C 1
ATOM 8737 O O . ARG B 1 121 ? 102.906 64.830 156.928 1.00 24.30 119 ARG B O 1
ATOM 8745 N N . GLY B 1 122 ? 101.556 64.056 158.549 1.00 26.81 120 GLY B N 1
ATOM 8746 C CA . GLY B 1 122 ? 102.028 65.059 159.480 1.00 29.95 120 GLY B CA 1
ATOM 8747 C C . GLY B 1 122 ? 103.520 64.922 159.750 1.00 30.17 120 GLY B C 1
ATOM 8748 O O . GLY B 1 122 ? 104.234 65.916 159.838 1.00 29.19 120 GLY B O 1
ATOM 8749 N N . THR B 1 123 ? 104.006 63.680 159.870 1.00 30.95 121 THR B N 1
ATOM 8750 C CA . THR B 1 123 ? 105.437 63.448 160.077 1.00 30.02 121 THR B CA 1
ATOM 8751 C C . THR B 1 123 ? 106.242 63.903 158.875 1.00 29.15 121 THR B C 1
ATOM 8752 O O . THR B 1 123 ? 107.308 64.532 159.020 1.00 29.37 121 THR B O 1
ATOM 8756 N N . ILE B 1 124 ? 105.730 63.599 157.670 1.00 24.89 122 ILE B N 1
ATOM 8757 C CA . ILE B 1 124 ? 106.404 64.002 156.438 1.00 22.64 122 ILE B CA 1
ATOM 8758 C C . ILE B 1 124 ? 106.475 65.523 156.339 1.00 26.95 122 ILE B C 1
ATOM 8759 O O . ILE B 1 124 ? 107.523 66.081 155.975 1.00 27.44 122 ILE B O 1
ATOM 8764 N N . TYR B 1 125 ? 105.374 66.220 156.654 1.00 25.37 123 TYR B N 1
ATOM 8765 C CA . TYR B 1 125 ? 105.417 67.688 156.598 1.00 26.88 123 TYR B CA 1
ATOM 8766 C C . TYR B 1 125 ? 106.356 68.238 157.669 1.00 27.22 123 TYR B C 1
ATOM 8767 O O . TYR B 1 125 ? 106.992 69.277 157.461 1.00 29.34 123 TYR B O 1
ATOM 8776 N N . GLY B 1 126 ? 106.449 67.555 158.816 1.00 27.81 124 GLY B N 1
ATOM 8777 C CA . GLY B 1 126 ? 107.390 67.979 159.848 1.00 27.30 124 GLY B CA 1
ATOM 8778 C C . GLY B 1 126 ? 108.841 67.804 159.427 1.00 28.06 124 GLY B C 1
ATOM 8779 O O . GLY B 1 126 ? 109.690 68.647 159.723 1.00 28.51 124 GLY B O 1
ATOM 8780 N N . LEU B 1 127 ? 109.151 66.694 158.751 1.00 26.60 125 LEU B N 1
ATOM 8781 C CA . LEU B 1 127 ? 110.498 66.485 158.214 1.00 27.10 125 LEU B CA 1
ATOM 8782 C C . LEU B 1 127 ? 110.841 67.514 157.154 1.00 31.08 125 LEU B C 1
ATOM 8783 O O . LEU B 1 127 ? 111.953 68.060 157.139 1.00 34.30 125 LEU B O 1
ATOM 8788 N N . PHE B 1 128 ? 109.908 67.797 156.256 1.00 26.18 126 PHE B N 1
ATOM 8789 C CA . PHE B 1 128 ? 110.189 68.835 155.293 1.00 27.66 126 PHE B CA 1
ATOM 8790 C C . PHE B 1 128 ? 110.183 70.207 155.949 1.00 33.68 126 PHE B C 1
ATOM 8791 O O . PHE B 1 128 ? 110.736 71.140 155.383 1.00 35.13 126 PHE B O 1
ATOM 8799 N N . HIS B 1 129 ? 109.594 70.357 157.141 1.00 30.94 127 HIS B N 1
ATOM 8800 C CA . HIS B 1 129 ? 109.751 71.635 157.830 1.00 30.27 127 HIS B CA 1
ATOM 8801 C C . HIS B 1 129 ? 111.216 71.863 158.185 1.00 29.60 127 HIS B C 1
ATOM 8802 O O . HIS B 1 129 ? 111.730 72.986 158.082 1.00 31.53 127 HIS B O 1
ATOM 8809 N N . LEU B 1 130 ? 111.926 70.796 158.569 1.00 29.63 128 LEU B N 1
ATOM 8810 C CA . LEU B 1 130 ? 113.359 70.921 158.828 1.00 29.42 128 LEU B CA 1
ATOM 8811 C C . LEU B 1 130 ? 114.106 71.382 157.578 1.00 32.41 128 LEU B C 1
ATOM 8812 O O . LEU B 1 130 ? 114.971 72.268 157.656 1.00 34.32 128 LEU B O 1
ATOM 8817 N N . SER B 1 131 ? 113.822 70.756 156.412 1.00 29.75 129 SER B N 1
ATOM 8818 C CA . SER B 1 131 ? 114.449 71.219 155.162 1.00 28.81 129 SER B CA 1
ATOM 8819 C C . SER B 1 131 ? 114.171 72.697 154.908 1.00 28.91 129 SER B C 1
ATOM 8820 O O . SER B 1 131 ? 115.056 73.434 154.450 1.00 29.89 129 SER B O 1
ATOM 8823 N N . GLU B 1 132 ? 112.946 73.141 155.171 1.00 30.44 130 GLU B N 1
ATOM 8824 C CA . GLU B 1 132 ? 112.602 74.561 155.012 1.00 33.76 130 GLU B CA 1
ATOM 8825 C C . GLU B 1 132 ? 113.461 75.463 155.919 1.00 32.03 130 GLU B C 1
ATOM 8826 O O . GLU B 1 132 ? 114.040 76.460 155.464 1.00 29.50 130 GLU B O 1
ATOM 8832 N N . LYS B 1 133 ? 113.564 75.114 157.204 1.00 30.96 131 LYS B N 1
ATOM 8833 C CA . LYS B 1 133 ? 114.395 75.868 158.138 1.00 35.05 131 LYS B CA 1
ATOM 8834 C C . LYS B 1 133 ? 115.846 75.912 157.693 1.00 35.35 131 LYS B C 1
ATOM 8835 O O . LYS B 1 133 ? 116.549 76.874 157.996 1.00 35.18 131 LYS B O 1
ATOM 8841 N N . LEU B 1 134 ? 116.317 74.872 156.996 1.00 30.07 132 LEU B N 1
ATOM 8842 C CA . LEU B 1 134 ? 117.687 74.849 156.501 1.00 31.95 132 LEU B CA 1
ATOM 8843 C C . LEU B 1 134 ? 117.816 75.559 155.168 1.00 32.04 132 LEU B C 1
ATOM 8844 O O . LEU B 1 134 ? 118.928 75.622 154.622 1.00 34.71 132 LEU B O 1
ATOM 8849 N N . GLY B 1 135 ? 116.722 76.111 154.650 1.00 31.74 133 GLY B N 1
ATOM 8850 C CA . GLY B 1 135 ? 116.800 76.934 153.455 1.00 30.75 133 GLY B CA 1
ATOM 8851 C C . GLY B 1 135 ? 116.610 76.176 152.155 1.00 31.82 133 GLY B C 1
ATOM 8852 O O . GLY B 1 135 ? 116.966 76.685 151.089 1.00 31.91 133 GLY B O 1
ATOM 8853 N N . VAL B 1 136 ? 116.079 74.968 152.202 1.00 31.04 134 VAL B N 1
ATOM 8854 C CA . VAL B 1 136 ? 115.924 74.163 151.003 1.00 32.73 134 VAL B CA 1
ATOM 8855 C C . VAL B 1 136 ? 114.552 74.433 150.392 1.00 37.21 134 VAL B C 1
ATOM 8856 O O . VAL B 1 136 ? 113.524 74.302 151.064 1.00 32.26 134 VAL B O 1
ATOM 8860 N N . SER B 1 137 ? 114.528 74.746 149.100 1.00 31.18 135 SER B N 1
ATOM 8861 C CA . SER B 1 137 ? 113.259 74.982 148.413 1.00 29.03 135 SER B CA 1
ATOM 8862 C C . SER B 1 137 ? 112.454 73.697 148.169 1.00 29.33 135 SER B C 1
ATOM 8863 O O . SER B 1 137 ? 113.029 72.631 147.880 1.00 30.28 135 SER B O 1
ATOM 8866 N N . PRO B 1 138 ? 111.130 73.771 148.222 1.00 28.52 136 PRO B N 1
ATOM 8867 C CA . PRO B 1 138 ? 110.289 72.675 147.744 1.00 26.51 136 PRO B CA 1
ATOM 8868 C C . PRO B 1 138 ? 110.601 72.234 146.316 1.00 30.23 136 PRO B C 1
ATOM 8869 O O . PRO B 1 138 ? 110.240 71.121 145.918 1.00 29.22 136 PRO B O 1
ATOM 8873 N N . LEU B 1 139 ? 111.272 73.099 145.544 1.00 29.81 137 LEU B N 1
ATOM 8874 C CA . LEU B 1 139 ? 111.615 72.823 144.155 1.00 29.87 137 LEU B CA 1
ATOM 8875 C C . LEU B 1 139 ? 113.039 72.303 143.999 1.00 29.04 137 LEU B C 1
ATOM 8876 O O . LEU B 1 139 ? 113.530 72.226 142.881 1.00 28.92 137 LEU B O 1
ATOM 8881 N N . VAL B 1 140 ? 113.698 71.945 145.102 1.00 28.41 138 VAL B N 1
ATOM 8882 C CA . VAL B 1 140 ? 115.100 71.533 145.050 1.00 31.41 138 VAL B CA 1
ATOM 8883 C C . VAL B 1 140 ? 115.301 70.390 144.047 1.00 31.94 138 VAL B C 1
ATOM 8884 O O . VAL B 1 140 ? 116.284 70.359 143.312 1.00 34.68 138 VAL B O 1
ATOM 8888 N N . ASP B 1 141 ? 114.397 69.432 144.018 1.00 31.83 139 ASP B N 1
ATOM 8889 C CA . ASP B 1 141 ? 114.575 68.318 143.083 1.00 38.85 139 ASP B CA 1
ATOM 8890 C C . ASP B 1 141 ? 113.909 68.604 141.743 1.00 38.74 139 ASP B C 1
ATOM 8891 O O . ASP B 1 141 ? 114.519 68.411 140.687 1.00 36.52 139 ASP B O 1
ATOM 8896 N N . TRP B 1 142 ? 112.705 69.165 141.782 1.00 35.73 140 TRP B N 1
ATOM 8897 C CA . TRP B 1 142 ? 111.907 69.340 140.572 1.00 35.49 140 TRP B CA 1
ATOM 8898 C C . TRP B 1 142 ? 112.551 70.305 139.588 1.00 36.60 140 TRP B C 1
ATOM 8899 O O . TRP B 1 142 ? 112.566 70.035 138.379 1.00 40.46 140 TRP B O 1
ATOM 8910 N N . SER B 1 143 ? 113.105 71.426 140.060 1.00 29.29 141 SER B N 1
ATOM 8911 C CA . SER B 1 143 ? 113.726 72.388 139.157 1.00 31.58 141 SER B CA 1
ATOM 8912 C C . SER B 1 143 ? 115.211 72.541 139.396 1.00 33.30 141 SER B C 1
ATOM 8913 O O . SER B 1 143 ? 115.803 73.469 138.858 1.00 33.59 141 SER B O 1
ATOM 8916 N N . GLY B 1 144 ? 115.807 71.722 140.256 1.00 36.23 142 GLY B N 1
ATOM 8917 C CA . GLY B 1 144 ? 117.234 71.849 140.513 1.00 36.94 142 GLY B CA 1
ATOM 8918 C C . GLY B 1 144 ? 117.620 73.132 141.232 1.00 33.56 142 GLY B C 1
ATOM 8919 O O . GLY B 1 144 ? 118.576 73.788 140.835 1.00 35.94 142 GLY B O 1
ATOM 8920 N N . VAL B 1 145 ? 116.885 73.512 142.275 1.00 34.48 143 VAL B N 1
ATOM 8921 C CA . VAL B 1 145 ? 117.191 74.729 143.036 1.00 35.74 143 VAL B CA 1
ATOM 8922 C C . VAL B 1 145 ? 118.128 74.324 144.176 1.00 31.84 143 VAL B C 1
ATOM 8923 O O . VAL B 1 145 ? 117.685 73.840 145.196 1.00 32.27 143 VAL B O 1
ATOM 8927 N N . LEU B 1 146 ? 119.404 74.579 144.028 1.00 33.15 144 LEU B N 1
ATOM 8928 C CA . LEU B 1 146 ? 120.366 74.258 145.089 1.00 33.13 144 LEU B CA 1
ATOM 8929 C C . LEU B 1 146 ? 120.288 75.257 146.240 1.00 33.02 144 LEU B C 1
ATOM 8930 O O . LEU B 1 146 ? 120.396 76.467 146.006 1.00 33.66 144 LEU B O 1
ATOM 8935 N N . PRO B 1 147 ? 120.250 74.799 147.485 1.00 33.98 145 PRO B N 1
ATOM 8936 C CA . PRO B 1 147 ? 120.205 75.739 148.614 1.00 36.76 145 PRO B CA 1
ATOM 8937 C C . PRO B 1 147 ? 121.526 76.446 148.813 1.00 37.81 145 PRO B C 1
ATOM 8938 O O . PRO B 1 147 ? 122.570 76.030 148.321 1.00 40.42 145 PRO B O 1
ATOM 8942 N N . ALA B 1 148 ? 121.468 77.544 149.557 1.00 34.96 146 ALA B N 1
ATOM 8943 C CA . ALA B 1 148 ? 122.695 78.201 149.950 1.00 38.74 146 ALA B CA 1
ATOM 8944 C C . ALA B 1 148 ? 123.446 77.339 150.972 1.00 36.79 146 ALA B C 1
ATOM 8945 O O . ALA B 1 148 ? 122.838 76.648 151.788 1.00 35.91 146 ALA B O 1
ATOM 8947 N N . ARG B 1 149 ? 124.768 77.336 150.871 1.00 38.35 147 ARG B N 1
ATOM 8948 C CA . ARG B 1 149 ? 125.608 76.584 151.798 1.00 41.29 147 ARG B CA 1
ATOM 8949 C C . ARG B 1 149 ? 125.631 77.274 153.158 1.00 44.58 147 ARG B C 1
ATOM 8950 O O . ARG B 1 149 ? 125.668 78.508 153.244 1.00 46.69 147 ARG B O 1
ATOM 8958 N N . LYS B 1 150 ? 125.601 76.474 154.220 1.00 40.50 148 LYS B N 1
ATOM 8959 C CA . LYS B 1 150 ? 125.770 76.961 155.579 1.00 40.90 148 LYS B CA 1
ATOM 8960 C C . LYS B 1 150 ? 127.010 76.340 156.202 1.00 43.66 148 LYS B C 1
ATOM 8961 O O . LYS B 1 150 ? 127.389 75.202 155.894 1.00 39.79 148 LYS B O 1
ATOM 8967 N N . GLU B 1 151 ? 127.611 77.082 157.117 1.00 47.98 149 GLU B N 1
ATOM 8968 C CA . GLU B 1 151 ? 128.538 76.467 158.050 1.00 51.37 149 GLU B CA 1
ATOM 8969 C C . GLU B 1 151 ? 127.793 75.941 159.276 1.00 48.40 149 GLU B C 1
ATOM 8970 O O . GLU B 1 151 ? 128.100 74.852 159.769 1.00 47.85 149 GLU B O 1
ATOM 8976 N N . SER B 1 152 ? 126.769 76.659 159.736 1.00 44.67 150 SER B N 1
ATOM 8977 C CA . SER B 1 152 ? 126.144 76.344 161.009 1.00 47.22 150 SER B CA 1
ATOM 8978 C C . SER B 1 152 ? 124.680 76.741 160.976 1.00 46.16 150 SER B C 1
ATOM 8979 O O . SER B 1 152 ? 124.279 77.683 160.285 1.00 45.89 150 SER B O 1
ATOM 8982 N N . PHE B 1 153 ? 123.895 76.020 161.763 1.00 41.54 151 PHE B N 1
ATOM 8983 C CA . PHE B 1 153 ? 122.466 76.230 161.918 1.00 40.91 151 PHE B CA 1
ATOM 8984 C C . PHE B 1 153 ? 122.161 76.075 163.401 1.00 44.36 151 PHE B C 1
ATOM 8985 O O . PHE B 1 153 ? 122.744 75.209 164.058 1.00 47.56 151 PHE B O 1
ATOM 8993 N N . SER B 1 154 ? 121.297 76.929 163.948 1.00 42.33 152 SER B N 1
ATOM 8994 C CA . SER B 1 154 ? 120.963 76.829 165.364 1.00 47.96 152 SER B CA 1
ATOM 8995 C C . SER B 1 154 ? 119.481 77.034 165.593 1.00 46.84 152 SER B C 1
ATOM 8996 O O . SER B 1 154 ? 118.851 77.836 164.909 1.00 47.33 152 SER B O 1
ATOM 8999 N N . LEU B 1 155 ? 118.935 76.322 166.573 1.00 44.30 153 LEU B N 1
ATOM 9000 C CA . LEU B 1 155 ? 117.621 76.625 167.111 1.00 41.81 153 LEU B CA 1
ATOM 9001 C C . LEU B 1 155 ? 117.771 76.873 168.607 1.00 48.74 153 LEU B C 1
ATOM 9002 O O . LEU B 1 155 ? 118.658 76.306 169.251 1.00 48.36 153 LEU B O 1
ATOM 9007 N N . LYS B 1 156 ? 116.913 77.728 169.161 1.00 49.71 154 LYS B N 1
ATOM 9008 C CA . LYS B 1 156 ? 116.947 77.980 170.603 1.00 53.35 154 LYS B CA 1
ATOM 9009 C C . LYS B 1 156 ? 116.622 76.696 171.361 1.00 45.79 154 LYS B C 1
ATOM 9010 O O . LYS B 1 156 ? 115.862 75.843 170.888 1.00 43.55 154 LYS B O 1
ATOM 9016 N N . GLY B 1 157 ? 117.185 76.577 172.564 1.00 46.09 155 GLY B N 1
ATOM 9017 C CA . GLY B 1 157 ? 117.051 75.350 173.330 1.00 47.81 155 GLY B CA 1
ATOM 9018 C C . GLY B 1 157 ? 115.630 75.041 173.735 1.00 49.60 155 GLY B C 1
ATOM 9019 O O . GLY B 1 157 ? 115.342 73.916 174.159 1.00 53.28 155 GLY B O 1
ATOM 9020 N N . ASP B 1 158 ? 114.739 76.021 173.643 1.00 48.67 156 ASP B N 1
ATOM 9021 C CA . ASP B 1 158 ? 113.344 75.829 173.991 1.00 57.32 156 ASP B CA 1
ATOM 9022 C C . ASP B 1 158 ? 112.422 75.936 172.779 1.00 51.98 156 ASP B C 1
ATOM 9023 O O . ASP B 1 158 ? 111.201 76.000 172.959 1.00 55.93 156 ASP B O 1
ATOM 9028 N N . TYR B 1 159 ? 112.983 76.003 171.563 1.00 44.24 157 TYR B N 1
ATOM 9029 C CA . TYR B 1 159 ? 112.193 76.073 170.329 1.00 42.05 157 TYR B CA 1
ATOM 9030 C C . TYR B 1 159 ? 111.027 75.082 170.348 1.00 40.11 157 TYR B C 1
ATOM 9031 O O . TYR B 1 159 ? 111.186 73.921 170.730 1.00 42.21 157 TYR B O 1
ATOM 9040 N N . LYS B 1 160 ? 109.845 75.548 169.943 1.00 40.38 158 LYS B N 1
ATOM 9041 C CA . LYS B 1 160 ? 108.661 74.691 169.920 1.00 38.87 158 LYS B CA 1
ATOM 9042 C C . LYS B 1 160 ? 107.665 75.279 168.937 1.00 41.66 158 LYS B C 1
ATOM 9043 O O . LYS B 1 160 ? 107.235 76.427 169.101 1.00 40.99 158 LYS B O 1
ATOM 9049 N N . TYR B 1 161 ? 107.306 74.501 167.928 1.00 39.00 159 TYR B N 1
ATOM 9050 C CA . TYR B 1 161 ? 106.256 74.849 166.980 1.00 38.25 159 TYR B CA 1
ATOM 9051 C C . TYR B 1 161 ? 105.301 73.673 166.858 1.00 37.04 159 TYR B C 1
ATOM 9052 O O . TYR B 1 161 ? 105.740 72.529 166.675 1.00 38.67 159 TYR B O 1
ATOM 9061 N N . VAL B 1 162 ? 104.001 73.939 166.965 1.00 36.65 160 VAL B N 1
ATOM 9062 C CA . VAL B 1 162 ? 102.963 72.936 166.705 1.00 36.58 160 VAL B CA 1
ATOM 9063 C C . VAL B 1 162 ? 102.156 73.409 165.491 1.00 37.64 160 VAL B C 1
ATOM 9064 O O . VAL B 1 162 ? 101.551 74.493 165.541 1.00 34.47 160 VAL B O 1
ATOM 9068 N N . SER B 1 163 ? 102.157 72.628 164.399 1.00 31.48 161 SER B N 1
ATOM 9069 C CA . SER B 1 163 ? 101.493 73.134 163.198 1.00 29.29 161 SER B CA 1
ATOM 9070 C C . SER B 1 163 ? 99.971 73.009 163.356 1.00 35.12 161 SER B C 1
ATOM 9071 O O . SER B 1 163 ? 99.461 72.473 164.350 1.00 33.09 161 SER B O 1
ATOM 9074 N N . LYS B 1 164 ? 99.230 73.520 162.378 1.00 32.76 162 LYS B N 1
ATOM 9075 C CA . LYS B 1 164 ? 97.777 73.489 162.451 1.00 37.89 162 LYS B CA 1
ATOM 9076 C C . LYS B 1 164 ? 97.197 72.566 161.386 1.00 32.30 162 LYS B C 1
ATOM 9077 O O . LYS B 1 164 ? 97.820 72.329 160.347 1.00 32.59 162 LYS B O 1
ATOM 9083 N N . GLU B 1 165 ? 96.006 72.018 161.644 1.00 30.91 163 GLU B N 1
ATOM 9084 C CA . GLU B 1 165 ? 95.414 71.149 160.628 1.00 32.38 163 GLU B CA 1
ATOM 9085 C C . GLU B 1 165 ? 95.252 71.950 159.339 1.00 32.11 163 GLU B C 1
ATOM 9086 O O . GLU B 1 165 ? 94.920 73.132 159.399 1.00 27.93 163 GLU B O 1
ATOM 9092 N N . PRO B 1 166 ? 95.563 71.381 158.185 1.00 32.89 164 PRO B N 1
ATOM 9093 C CA . PRO B 1 166 ? 95.409 72.124 156.924 1.00 29.49 164 PRO B CA 1
ATOM 9094 C C . PRO B 1 166 ? 94.005 72.665 156.752 1.00 29.45 164 PRO B C 1
ATOM 9095 O O . PRO B 1 166 ? 93.027 72.002 157.080 1.00 30.93 164 PRO B O 1
ATOM 9099 N N . SER B 1 167 ? 93.911 73.861 156.157 1.00 27.15 165 SER B N 1
ATOM 9100 C CA . SER B 1 167 ? 92.623 74.499 155.965 1.00 28.01 165 SER B CA 1
ATOM 9101 C C . SER B 1 167 ? 91.737 73.702 155.035 1.00 27.70 165 SER B C 1
ATOM 9102 O O . SER B 1 167 ? 90.521 73.624 155.235 1.00 31.51 165 SER B O 1
ATOM 9105 N N . VAL B 1 168 ? 92.301 73.116 153.990 1.00 28.12 166 VAL B N 1
ATOM 9106 C CA . VAL B 1 168 ? 91.526 72.327 153.044 1.00 27.78 166 VAL B CA 1
ATOM 9107 C C . VAL B 1 168 ? 91.966 70.872 153.206 1.00 27.80 166 VAL B C 1
ATOM 9108 O O . VAL B 1 168 ? 93.167 70.583 153.229 1.00 25.26 166 VAL B O 1
ATOM 9112 N N . LYS B 1 169 ? 91.003 69.951 153.293 1.00 25.31 167 LYS B N 1
ATOM 9113 C CA . LYS B 1 169 ? 91.331 68.586 153.720 1.00 26.99 167 LYS B CA 1
ATOM 9114 C C . LYS B 1 169 ? 92.146 67.820 152.668 1.00 31.08 167 LYS B C 1
ATOM 9115 O O . LYS B 1 169 ? 93.077 67.068 153.016 1.00 27.76 167 LYS B O 1
ATOM 9121 N N . TYR B 1 170 ? 91.782 67.940 151.388 1.00 24.90 168 TYR B N 1
ATOM 9122 C CA . TYR B 1 170 ? 92.499 67.256 150.304 1.00 27.23 168 TYR B CA 1
ATOM 9123 C C . TYR B 1 170 ? 92.966 68.299 149.307 1.00 23.71 168 TYR B C 1
ATOM 9124 O O . TYR B 1 170 ? 92.164 69.137 148.877 1.00 25.23 168 TYR B O 1
ATOM 9133 N N . ARG B 1 171 ? 94.255 68.274 148.965 1.00 22.76 169 ARG B N 1
ATOM 9134 C CA . ARG B 1 171 ? 94.897 69.403 148.287 1.00 29.70 169 ARG B CA 1
ATOM 9135 C C . ARG B 1 171 ? 95.873 68.846 147.269 1.00 24.33 169 ARG B C 1
ATOM 9136 O O . ARG B 1 171 ? 96.786 68.131 147.651 1.00 24.57 169 ARG B O 1
ATOM 9144 N N . GLY B 1 172 ? 95.725 69.176 145.986 1.00 25.75 170 GLY B N 1
ATOM 9145 C CA . GLY B 1 172 ? 96.775 68.692 145.093 1.00 21.03 170 GLY B CA 1
ATOM 9146 C C . GLY B 1 172 ? 96.569 69.137 143.654 1.00 24.55 170 GLY B C 1
ATOM 9147 O O . GLY B 1 172 ? 96.011 70.199 143.398 1.00 21.89 170 GLY B O 1
ATOM 9148 N N . PHE B 1 173 ? 97.010 68.321 142.700 1.00 24.97 171 PHE B N 1
ATOM 9149 C CA . PHE B 1 173 ? 97.005 68.742 141.327 1.00 24.72 171 PHE B CA 1
ATOM 9150 C C . PHE B 1 173 ? 96.823 67.524 140.412 1.00 24.98 171 PHE B C 1
ATOM 9151 O O . PHE B 1 173 ? 96.889 66.358 140.831 1.00 24.88 171 PHE B O 1
ATOM 9159 N N . PHE B 1 174 ? 96.580 67.838 139.151 1.00 23.43 172 PHE B N 1
ATOM 9160 C CA . PHE B 1 174 ? 96.208 66.903 138.080 1.00 26.32 172 PHE B CA 1
ATOM 9161 C C . PHE B 1 174 ? 97.198 67.150 136.956 1.00 26.67 172 PHE B C 1
ATOM 9162 O O . PHE B 1 174 ? 97.261 68.270 136.413 1.00 27.69 172 PHE B O 1
ATOM 9170 N N . ILE B 1 175 ? 97.963 66.122 136.617 1.00 25.42 173 ILE B N 1
ATOM 9171 C CA . ILE B 1 175 ? 98.812 66.142 135.432 1.00 30.34 173 ILE B CA 1
ATOM 9172 C C . ILE B 1 175 ? 97.940 65.833 134.223 1.00 33.27 173 ILE B C 1
ATOM 9173 O O . ILE B 1 175 ? 97.333 64.759 134.152 1.00 33.25 173 ILE B O 1
ATOM 9178 N N . ASN B 1 176 ? 97.849 66.759 133.284 1.00 32.31 174 ASN B N 1
ATOM 9179 C CA . ASN B 1 176 ? 96.847 66.573 132.247 1.00 36.84 174 ASN B CA 1
ATOM 9180 C C . ASN B 1 176 ? 97.298 67.256 130.963 1.00 43.42 174 ASN B C 1
ATOM 9181 O O . ASN B 1 176 ? 98.337 67.910 130.923 1.00 39.41 174 ASN B O 1
ATOM 9186 N N . ASP B 1 177 ? 96.519 67.067 129.890 1.00 45.62 175 ASP B N 1
ATOM 9187 C CA . ASP B 1 177 ? 96.924 67.558 128.576 1.00 52.16 175 ASP B CA 1
ATOM 9188 C C . ASP B 1 177 ? 98.389 67.210 128.295 1.00 49.30 175 ASP B C 1
ATOM 9189 O O . ASP B 1 177 ? 99.148 68.029 127.775 1.00 49.22 175 ASP B O 1
ATOM 9194 N N . GLU B 1 178 ? 98.802 65.986 128.660 1.00 46.78 176 GLU B N 1
ATOM 9195 C CA . GLU B 1 178 ? 100.221 65.710 128.879 1.00 46.11 176 GLU B CA 1
ATOM 9196 C C . GLU B 1 178 ? 100.978 65.293 127.620 1.00 48.20 176 GLU B C 1
ATOM 9197 O O . GLU B 1 178 ? 102.179 64.998 127.708 1.00 45.60 176 GLU B O 1
ATOM 9203 N N . TRP B 1 179 ? 100.318 65.259 126.452 1.00 38.47 177 TRP B N 1
ATOM 9204 C CA . TRP B 1 179 ? 101.052 65.097 125.220 1.00 38.27 177 TRP B CA 1
ATOM 9205 C C . TRP B 1 179 ? 100.926 66.398 124.439 1.00 47.37 177 TRP B C 1
ATOM 9206 O O . TRP B 1 179 ? 99.843 66.997 124.450 1.00 48.45 177 TRP B O 1
ATOM 9217 N N . PRO B 1 180 ? 101.992 66.859 123.743 1.00 47.74 178 PRO B N 1
ATOM 9218 C CA . PRO B 1 180 ? 103.283 66.172 123.551 1.00 47.35 178 PRO B CA 1
ATOM 9219 C C . PRO B 1 180 ? 104.364 66.364 124.653 1.00 47.24 178 PRO B C 1
ATOM 9220 O O . PRO B 1 180 ? 105.328 65.594 124.695 1.00 46.27 178 PRO B O 1
ATOM 9224 N N . ALA B 1 181 ? 104.215 67.366 125.526 1.00 43.81 179 ALA B N 1
ATOM 9225 C CA . ALA B 1 181 ? 105.311 67.760 126.412 1.00 43.76 179 ALA B CA 1
ATOM 9226 C C . ALA B 1 181 ? 105.677 66.675 127.428 1.00 40.64 179 ALA B C 1
ATOM 9227 O O . ALA B 1 181 ? 106.739 66.053 127.334 1.00 37.07 179 ALA B O 1
ATOM 9229 N N . PHE B 1 182 ? 104.827 66.491 128.435 1.00 38.05 180 PHE B N 1
ATOM 9230 C CA . PHE B 1 182 ? 105.129 65.579 129.530 1.00 38.50 180 PHE B CA 1
ATOM 9231 C C . PHE B 1 182 ? 105.390 64.151 129.025 1.00 41.42 180 PHE B C 1
ATOM 9232 O O . PHE B 1 182 ? 106.202 63.415 129.610 1.00 37.20 180 PHE B O 1
ATOM 9240 N N . GLY B 1 183 ? 104.737 63.735 127.941 1.00 40.33 181 GLY B N 1
ATOM 9241 C CA . GLY B 1 183 ? 104.941 62.358 127.479 1.00 37.11 181 GLY B CA 1
ATOM 9242 C C . GLY B 1 183 ? 106.348 62.146 126.949 1.00 39.74 181 GLY B C 1
ATOM 9243 O O . GLY B 1 183 ? 106.995 61.128 127.228 1.00 37.25 181 GLY B O 1
ATOM 9244 N N . ASN B 1 184 ? 106.846 63.116 126.181 1.00 40.84 182 ASN B N 1
ATOM 9245 C CA . ASN B 1 184 ? 108.210 63.046 125.657 1.00 41.31 182 ASN B CA 1
ATOM 9246 C C . ASN B 1 184 ? 109.241 63.241 126.759 1.00 37.70 182 ASN B C 1
ATOM 9247 O O . ASN B 1 184 ? 110.301 62.608 126.747 1.00 41.54 182 ASN B O 1
ATOM 9252 N N . TRP B 1 185 ? 108.957 64.144 127.699 1.00 31.85 183 TRP B N 1
ATOM 9253 C CA . TRP B 1 185 ? 109.844 64.367 128.835 1.00 34.59 183 TRP B CA 1
ATOM 9254 C C . TRP B 1 185 ? 110.042 63.072 129.617 1.00 39.04 183 TRP B C 1
ATOM 9255 O O . TRP B 1 185 ? 111.168 62.654 129.896 1.00 38.86 183 TRP B O 1
ATOM 9266 N N . SER B 1 186 ? 108.936 62.446 130.003 1.00 35.01 184 SER B N 1
ATOM 9267 C CA . SER B 1 186 ? 108.994 61.241 130.827 1.00 36.58 184 SER B CA 1
ATOM 9268 C C . SER B 1 186 ? 109.582 60.051 130.064 1.00 38.64 184 SER B C 1
ATOM 9269 O O . SER B 1 186 ? 110.425 59.318 130.605 1.00 42.39 184 SER B O 1
ATOM 9272 N N . ALA B 1 187 ? 109.200 59.866 128.800 1.00 40.08 185 ALA B N 1
ATOM 9273 C CA . ALA B 1 187 ? 109.854 58.866 127.970 1.00 45.18 185 ALA B CA 1
ATOM 9274 C C . ALA B 1 187 ? 111.376 59.042 127.966 1.00 53.18 185 ALA B C 1
ATOM 9275 O O . ALA B 1 187 ? 112.120 58.086 128.194 1.00 50.50 185 ALA B O 1
ATOM 9277 N N . LYS B 1 188 ? 111.861 60.267 127.730 1.00 51.03 186 LYS B N 1
ATOM 9278 C CA . LYS B 1 188 ? 113.302 60.483 127.578 1.00 51.57 186 LYS B CA 1
ATOM 9279 C C . LYS B 1 188 ? 114.047 60.352 128.909 1.00 46.22 186 LYS B C 1
ATOM 9280 O O . LYS B 1 188 ? 115.154 59.805 128.953 1.00 48.23 186 LYS B O 1
ATOM 9286 N N . ASN B 1 189 ? 113.482 60.870 129.989 1.00 37.32 187 ASN B N 1
ATOM 9287 C CA . ASN B 1 189 ? 114.189 60.916 131.262 1.00 40.50 187 ASN B CA 1
ATOM 9288 C C . ASN B 1 189 ? 113.944 59.675 132.128 1.00 44.53 187 ASN B C 1
ATOM 9289 O O . ASN B 1 189 ? 114.786 59.352 132.971 1.00 47.84 187 ASN B O 1
ATOM 9294 N N . PHE B 1 190 ? 112.835 58.950 131.934 1.00 40.72 188 PHE B N 1
ATOM 9295 C CA . PHE B 1 190 ? 112.565 57.804 132.794 1.00 43.12 188 PHE B CA 1
ATOM 9296 C C . PHE B 1 190 ? 112.078 56.559 132.071 1.00 42.22 188 PHE B C 1
ATOM 9297 O O . PHE B 1 190 ? 111.839 55.556 132.743 1.00 42.37 188 PHE B O 1
ATOM 9305 N N . GLY B 1 191 ? 111.897 56.587 130.755 1.00 43.35 189 GLY B N 1
ATOM 9306 C CA . GLY B 1 191 ? 111.325 55.446 130.055 1.00 49.55 189 GLY B CA 1
ATOM 9307 C C . GLY B 1 191 ? 109.816 55.299 130.176 1.00 50.04 189 GLY B C 1
ATOM 9308 O O . GLY B 1 191 ? 109.291 54.259 129.783 1.00 54.58 189 GLY B O 1
ATOM 9309 N N . GLY B 1 192 ? 109.094 56.303 130.701 1.00 43.27 190 GLY B N 1
ATOM 9310 C CA . GLY B 1 192 ? 107.647 56.296 130.654 1.00 39.71 190 GLY B CA 1
ATOM 9311 C C . GLY B 1 192 ? 107.031 56.756 131.961 1.00 38.14 190 GLY B C 1
ATOM 9312 O O . GLY B 1 192 ? 107.698 57.333 132.831 1.00 38.12 190 GLY B O 1
ATOM 9313 N N . PHE B 1 193 ? 105.716 56.527 132.093 1.00 32.76 191 PHE B N 1
ATOM 9314 C CA . PHE B 1 193 ? 104.956 57.023 133.248 1.00 33.68 191 PHE B CA 1
ATOM 9315 C C . PHE B 1 193 ? 105.032 56.020 134.409 1.00 34.97 191 PHE B C 1
ATOM 9316 O O . PHE B 1 193 ? 104.019 55.510 134.907 1.00 30.75 191 PHE B O 1
ATOM 9324 N N . ASN B 1 194 ? 106.247 55.762 134.859 1.00 31.94 192 ASN B N 1
ATOM 9325 C CA . ASN B 1 194 ? 106.524 54.665 135.785 1.00 32.78 192 ASN B CA 1
ATOM 9326 C C . ASN B 1 194 ? 106.896 55.213 137.161 1.00 34.89 192 ASN B C 1
ATOM 9327 O O . ASN B 1 194 ? 106.888 56.423 137.399 1.00 27.02 192 ASN B O 1
ATOM 9332 N N . ALA B 1 195 ? 107.240 54.310 138.083 1.00 30.53 193 ALA B N 1
ATOM 9333 C CA . ALA B 1 195 ? 107.425 54.743 139.469 1.00 31.12 193 ALA B CA 1
ATOM 9334 C C . ALA B 1 195 ? 108.689 55.580 139.646 1.00 33.73 193 ALA B C 1
ATOM 9335 O O . ALA B 1 195 ? 108.781 56.360 140.592 1.00 30.81 193 ALA B O 1
ATOM 9337 N N . GLU B 1 196 ? 109.685 55.397 138.784 1.00 33.03 194 GLU B N 1
ATOM 9338 C CA . GLU B 1 196 ? 110.865 56.255 138.830 1.00 40.15 194 GLU B CA 1
ATOM 9339 C C . GLU B 1 196 ? 110.482 57.703 138.526 1.00 40.58 194 GLU B C 1
ATOM 9340 O O . GLU B 1 196 ? 110.917 58.640 139.219 1.00 35.89 194 GLU B O 1
ATOM 9346 N N . MET B 1 197 ? 109.662 57.904 137.489 1.00 33.23 195 MET B N 1
ATOM 9347 C CA . MET B 1 197 ? 109.155 59.242 137.200 1.00 29.22 195 MET B CA 1
ATOM 9348 C C . MET B 1 197 ? 108.280 59.742 138.338 1.00 30.63 195 MET B C 1
ATOM 9349 O O . MET B 1 197 ? 108.487 60.851 138.849 1.00 29.29 195 MET B O 1
ATOM 9354 N N . TYR B 1 198 ? 107.320 58.917 138.794 1.00 30.81 196 TYR B N 1
ATOM 9355 C CA . TYR B 1 198 ? 106.333 59.420 139.742 1.00 29.26 196 TYR B CA 1
ATOM 9356 C C . TYR B 1 198 ? 106.936 59.716 141.111 1.00 30.11 196 TYR B C 1
ATOM 9357 O O . TYR B 1 198 ? 106.372 60.522 141.858 1.00 30.75 196 TYR B O 1
ATOM 9366 N N . ASP B 1 199 ? 108.046 59.074 141.473 1.00 29.63 197 ASP B N 1
ATOM 9367 C CA . ASP B 1 199 ? 108.721 59.461 142.716 1.00 30.22 197 ASP B CA 1
ATOM 9368 C C . ASP B 1 199 ? 109.015 60.971 142.738 1.00 27.75 197 ASP B C 1
ATOM 9369 O O . ASP B 1 199 ? 108.842 61.635 143.764 1.00 29.96 197 ASP B O 1
ATOM 9374 N N . HIS B 1 200 ? 109.422 61.537 141.619 1.00 26.37 198 HIS B N 1
ATOM 9375 C CA . HIS B 1 200 ? 109.663 62.987 141.610 1.00 30.20 198 HIS B CA 1
ATOM 9376 C C . HIS B 1 200 ? 108.368 63.782 141.728 1.00 31.98 198 HIS B C 1
ATOM 9377 O O . HIS B 1 200 ? 108.350 64.859 142.351 1.00 30.67 198 HIS B O 1
ATOM 9384 N N . VAL B 1 201 ? 107.291 63.313 141.078 1.00 29.79 199 VAL B N 1
ATOM 9385 C CA . VAL B 1 201 ? 105.982 63.962 141.238 1.00 27.40 199 VAL B CA 1
ATOM 9386 C C . VAL B 1 201 ? 105.534 63.920 142.694 1.00 27.57 199 VAL B C 1
ATOM 9387 O O . VAL B 1 201 ? 105.025 64.915 143.234 1.00 29.46 199 VAL B O 1
ATOM 9391 N N . PHE B 1 202 ? 105.639 62.756 143.335 1.00 25.08 200 PHE B N 1
ATOM 9392 C CA . PHE B 1 202 ? 105.135 62.644 144.703 1.00 22.81 200 PHE B CA 1
ATOM 9393 C C . PHE B 1 202 ? 105.928 63.541 145.622 1.00 25.63 200 PHE B C 1
ATOM 9394 O O . PHE B 1 202 ? 105.381 64.133 146.551 1.00 26.42 200 PHE B O 1
ATOM 9402 N N . GLU B 1 203 ? 107.236 63.625 145.400 1.00 27.25 201 GLU B N 1
ATOM 9403 C CA . GLU B 1 203 ? 108.066 64.420 146.289 1.00 30.69 201 GLU B CA 1
ATOM 9404 C C . GLU B 1 203 ? 107.730 65.900 146.144 1.00 29.76 201 GLU B C 1
ATOM 9405 O O . GLU B 1 203 ? 107.656 66.619 147.145 1.00 28.40 201 GLU B O 1
ATOM 9411 N N . LEU B 1 204 ? 107.548 66.371 144.908 1.00 26.11 202 LEU B N 1
ATOM 9412 C CA . LEU B 1 204 ? 107.126 67.751 144.693 1.00 26.37 202 LEU B CA 1
ATOM 9413 C C . LEU B 1 204 ? 105.809 68.023 145.394 1.00 31.64 202 LEU B C 1
ATOM 9414 O O . LEU B 1 204 ? 105.656 69.045 146.097 1.00 31.87 202 LEU B O 1
ATOM 9419 N N . LEU B 1 205 ? 104.852 67.111 145.237 1.00 24.77 203 LEU B N 1
ATOM 9420 C CA . LEU B 1 205 ? 103.540 67.314 145.850 1.00 25.85 203 LEU B CA 1
ATOM 9421 C C . LEU B 1 205 ? 103.673 67.444 147.372 1.00 25.26 203 LEU B C 1
ATOM 9422 O O . LEU B 1 205 ? 103.120 68.362 147.987 1.00 24.73 203 LEU B O 1
ATOM 9427 N N . LEU B 1 206 ? 104.413 66.516 147.999 1.00 25.50 204 LEU B N 1
ATOM 9428 C CA . LEU B 1 206 ? 104.504 66.534 149.458 1.00 23.69 204 LEU B CA 1
ATOM 9429 C C . LEU B 1 206 ? 105.341 67.708 149.974 1.00 22.86 204 LEU B C 1
ATOM 9430 O O . LEU B 1 206 ? 105.035 68.252 151.040 1.00 25.02 204 LEU B O 1
ATOM 9435 N N . ARG B 1 207 ? 106.396 68.127 149.245 1.00 21.43 205 ARG B N 1
ATOM 9436 C CA . ARG B 1 207 ? 107.153 69.298 149.666 1.00 25.57 205 ARG B CA 1
ATOM 9437 C C . ARG B 1 207 ? 106.305 70.573 149.594 1.00 30.42 205 ARG B C 1
ATOM 9438 O O . ARG B 1 207 ? 106.565 71.554 150.322 1.00 25.98 205 ARG B O 1
ATOM 9446 N N . LEU B 1 208 ? 105.298 70.586 148.736 1.00 30.22 206 LEU B N 1
ATOM 9447 C CA . LEU B 1 208 ? 104.382 71.721 148.675 1.00 27.48 206 LEU B CA 1
ATOM 9448 C C . LEU B 1 208 ? 103.221 71.554 149.649 1.00 26.22 206 LEU B C 1
ATOM 9449 O O . LEU B 1 208 ? 102.288 72.360 149.637 1.00 30.78 206 LEU B O 1
ATOM 9454 N N . LYS B 1 209 ? 103.273 70.526 150.498 1.00 25.77 207 LYS B N 1
ATOM 9455 C CA . LYS B 1 209 ? 102.276 70.235 151.530 1.00 28.63 207 LYS B CA 1
ATOM 9456 C C . LYS B 1 209 ? 100.941 69.752 150.942 1.00 28.44 207 LYS B C 1
ATOM 9457 O O . LYS B 1 209 ? 99.904 69.795 151.622 1.00 31.50 207 LYS B O 1
ATOM 9463 N N . GLY B 1 210 ? 100.928 69.313 149.663 1.00 23.72 208 GLY B N 1
ATOM 9464 C CA . GLY B 1 210 ? 99.775 68.616 149.128 1.00 23.41 208 GLY B CA 1
ATOM 9465 C C . GLY B 1 210 ? 99.684 67.161 149.598 1.00 27.62 208 GLY B C 1
ATOM 9466 O O . GLY B 1 210 ? 100.585 66.595 150.220 1.00 28.75 208 GLY B O 1
ATOM 9467 N N . ASN B 1 211 ? 98.517 66.550 149.361 1.00 23.07 209 ASN B N 1
ATOM 9468 C CA . ASN B 1 211 ? 98.345 65.150 149.730 1.00 25.47 209 ASN B CA 1
ATOM 9469 C C . ASN B 1 211 ? 97.525 64.377 148.686 1.00 26.70 209 ASN B C 1
ATOM 9470 O O . ASN B 1 211 ? 97.211 63.209 148.920 1.00 25.66 209 ASN B O 1
ATOM 9475 N N . TYR B 1 212 ? 97.176 64.977 147.536 1.00 26.68 210 TYR B N 1
ATOM 9476 C CA . TYR B 1 212 ? 96.210 64.396 146.609 1.00 25.04 210 TYR B CA 1
ATOM 9477 C C . TYR B 1 212 ? 96.668 64.606 145.175 1.00 26.40 210 TYR B C 1
ATOM 9478 O O . TYR B 1 212 ? 97.185 65.666 144.828 1.00 25.46 210 TYR B O 1
ATOM 9487 N N . LEU B 1 213 ? 96.501 63.583 144.339 1.00 24.85 211 LEU B N 1
ATOM 9488 C CA . LEU B 1 213 ? 97.019 63.607 142.977 1.00 27.57 211 LEU B CA 1
ATOM 9489 C C . LEU B 1 213 ? 96.034 62.910 142.037 1.00 25.43 211 LEU B C 1
ATOM 9490 O O . LEU B 1 213 ? 95.578 61.817 142.350 1.00 27.38 211 LEU B O 1
ATOM 9495 N N . TRP B 1 214 ? 95.726 63.533 140.897 1.00 26.62 212 TRP B N 1
ATOM 9496 C CA . TRP B 1 214 ? 95.156 62.848 139.733 1.00 26.16 212 TRP B CA 1
ATOM 9497 C C . TRP B 1 214 ? 96.295 62.612 138.751 1.00 25.83 212 TRP B C 1
ATOM 9498 O O . TRP B 1 214 ? 96.951 63.578 138.324 1.00 24.89 212 TRP B O 1
ATOM 9509 N N . PRO B 1 215 ? 96.594 61.372 138.398 1.00 26.52 213 PRO B N 1
ATOM 9510 C CA . PRO B 1 215 ? 97.776 61.087 137.571 1.00 28.91 213 PRO B CA 1
ATOM 9511 C C . PRO B 1 215 ? 97.471 61.320 136.100 1.00 27.69 213 PRO B C 1
ATOM 9512 O O . PRO B 1 215 ? 96.319 61.505 135.709 1.00 28.35 213 PRO B O 1
ATOM 9516 N N . ALA B 1 216 ? 98.536 61.260 135.290 1.00 27.25 214 ALA B N 1
ATOM 9517 C CA . ALA B 1 216 ? 98.403 61.307 133.834 1.00 29.83 214 ALA B CA 1
ATOM 9518 C C . ALA B 1 216 ? 97.507 60.171 133.364 1.00 28.76 214 ALA B C 1
ATOM 9519 O O . ALA B 1 216 ? 97.664 59.029 133.816 1.00 28.35 214 ALA B O 1
ATOM 9521 N N . MET B 1 217 ? 96.535 60.487 132.470 1.00 26.64 215 MET B N 1
ATOM 9522 C CA . MET B 1 217 ? 95.553 59.486 132.068 1.00 33.49 215 MET B CA 1
ATOM 9523 C C . MET B 1 217 ? 95.173 59.531 130.600 1.00 37.37 215 MET B C 1
ATOM 9524 O O . MET B 1 217 ? 94.213 58.847 130.219 1.00 38.89 215 MET B O 1
ATOM 9529 N N . TRP B 1 218 ? 95.886 60.279 129.751 1.00 34.45 216 TRP B N 1
ATOM 9530 C CA . TRP B 1 218 ? 95.454 60.387 128.362 1.00 41.88 216 TRP B CA 1
ATOM 9531 C C . TRP B 1 218 ? 95.720 59.091 127.621 1.00 45.02 216 TRP B C 1
ATOM 9532 O O . TRP B 1 218 ? 94.827 58.557 126.940 1.00 46.64 216 TRP B O 1
ATOM 9543 N N . SER B 1 219 ? 96.981 58.623 127.672 1.00 40.02 217 SER B N 1
ATOM 9544 C CA . SER B 1 219 ? 97.372 57.297 127.214 1.00 47.90 217 SER B CA 1
ATOM 9545 C C . SER B 1 219 ? 97.917 56.410 128.342 1.00 44.36 217 SER B C 1
ATOM 9546 O O . SER B 1 219 ? 97.798 55.200 128.247 1.00 46.73 217 SER B O 1
ATOM 9549 N N . ALA B 1 220 ? 98.498 56.981 129.391 1.00 39.14 218 ALA B N 1
ATOM 9550 C CA . ALA B 1 220 ? 99.016 56.221 130.530 1.00 37.02 218 ALA B CA 1
ATOM 9551 C C . ALA B 1 220 ? 97.892 55.519 131.294 1.00 38.43 218 ALA B C 1
ATOM 9552 O O . ALA B 1 220 ? 96.717 55.894 131.236 1.00 38.47 218 ALA B O 1
ATOM 9554 N N . ARG B 1 221 ? 98.279 54.476 132.026 1.00 38.25 219 ARG B N 1
ATOM 9555 C CA . ARG B 1 221 ? 97.415 53.762 132.963 1.00 36.12 219 ARG B CA 1
ATOM 9556 C C . ARG B 1 221 ? 98.179 53.698 134.285 1.00 32.60 219 ARG B C 1
ATOM 9557 O O . ARG B 1 221 ? 99.038 52.830 134.472 1.00 31.79 219 ARG B O 1
ATOM 9565 N N . PHE B 1 222 ? 97.843 54.601 135.188 1.00 27.09 220 PHE B N 1
ATOM 9566 C CA . PHE B 1 222 ? 98.589 54.722 136.437 1.00 26.25 220 PHE B CA 1
ATOM 9567 C C . PHE B 1 222 ? 98.687 53.395 137.179 1.00 29.60 220 PHE B C 1
ATOM 9568 O O . PHE B 1 222 ? 99.763 53.047 137.689 1.00 31.07 220 PHE B O 1
ATOM 9576 N N . ASN B 1 223 ? 97.591 52.610 137.210 1.00 27.28 221 ASN B N 1
ATOM 9577 C CA . ASN B 1 223 ? 97.524 51.344 137.967 1.00 29.81 221 ASN B CA 1
ATOM 9578 C C . ASN B 1 223 ? 98.263 50.177 137.314 1.00 30.88 221 ASN B C 1
ATOM 9579 O O . ASN B 1 223 ? 98.374 49.112 137.940 1.00 32.64 221 ASN B O 1
ATOM 9584 N N . ASP B 1 224 ? 98.790 50.348 136.098 1.00 35.12 222 ASP B N 1
ATOM 9585 C CA . ASP B 1 224 ? 99.415 49.262 135.333 1.00 35.59 222 ASP B CA 1
ATOM 9586 C C . ASP B 1 224 ? 100.813 49.577 134.820 1.00 38.03 222 ASP B C 1
ATOM 9587 O O . ASP B 1 224 ? 101.489 48.659 134.352 1.00 35.49 222 ASP B O 1
ATOM 9592 N N . ASP B 1 225 ? 101.240 50.845 134.818 1.00 36.62 223 ASP B N 1
ATOM 9593 C CA . ASP B 1 225 ? 102.475 51.276 134.161 1.00 40.79 223 ASP B CA 1
ATOM 9594 C C . ASP B 1 225 ? 103.645 51.370 135.119 1.00 39.22 223 ASP B C 1
ATOM 9595 O O . ASP B 1 225 ? 104.659 52.002 134.787 1.00 41.52 223 ASP B O 1
ATOM 9600 N N . GLY B 1 226 ? 103.502 50.842 136.328 1.00 37.16 224 GLY B N 1
ATOM 9601 C CA . GLY B 1 226 ? 104.524 50.967 137.335 1.00 33.39 224 GLY B CA 1
ATOM 9602 C C . GLY B 1 226 ? 105.938 50.626 136.901 1.00 36.03 224 GLY B C 1
ATOM 9603 O O . GLY B 1 226 ? 106.859 51.331 137.277 1.00 35.78 224 GLY B O 1
ATOM 9604 N N . PRO B 1 227 ? 106.179 49.512 136.166 1.00 42.36 225 PRO B N 1
ATOM 9605 C CA . PRO B 1 227 ? 105.337 48.397 135.688 1.00 45.65 225 PRO B CA 1
ATOM 9606 C C . PRO B 1 227 ? 104.423 47.857 136.795 1.00 46.34 225 PRO B C 1
ATOM 9607 O O . PRO B 1 227 ? 104.681 48.073 138.008 1.00 37.74 225 PRO B O 1
ATOM 9611 N N . GLY B 1 228 ? 103.339 47.216 136.360 1.00 44.49 226 GLY B N 1
ATOM 9612 C CA . GLY B 1 228 ? 102.337 46.715 137.272 1.00 41.69 226 GLY B CA 1
ATOM 9613 C C . GLY B 1 228 ? 101.855 47.772 138.245 1.00 39.85 226 GLY B C 1
ATOM 9614 O O . GLY B 1 228 ? 101.634 48.954 137.898 1.00 37.14 226 GLY B O 1
ATOM 9615 N N . LEU B 1 229 ? 101.714 47.352 139.499 1.00 33.06 227 LEU B N 1
ATOM 9616 C CA . LEU B 1 229 ? 101.188 48.185 140.564 1.00 33.78 227 LEU B CA 1
ATOM 9617 C C . LEU B 1 229 ? 102.234 49.080 141.233 1.00 32.26 227 LEU B C 1
ATOM 9618 O O . LEU B 1 229 ? 101.938 49.672 142.276 1.00 33.01 227 LEU B O 1
ATOM 9623 N N . ALA B 1 230 ? 103.435 49.229 140.666 1.00 30.57 228 ALA B N 1
ATOM 9624 C CA . ALA B 1 230 ? 104.475 49.964 141.391 1.00 30.04 228 ALA B CA 1
ATOM 9625 C C . ALA B 1 230 ? 104.152 51.451 141.612 1.00 30.97 228 ALA B C 1
ATOM 9626 O O . ALA B 1 230 ? 104.543 52.001 142.645 1.00 27.84 228 ALA B O 1
ATOM 9628 N N . ASN B 1 231 ? 103.466 52.143 140.678 1.00 30.89 229 ASN B N 1
ATOM 9629 C CA . ASN B 1 231 ? 103.087 53.532 140.951 1.00 25.78 229 ASN B CA 1
ATOM 9630 C C . ASN B 1 231 ? 102.120 53.611 142.144 1.00 29.54 229 ASN B C 1
ATOM 9631 O O . ASN B 1 231 ? 102.238 54.496 143.023 1.00 26.04 229 ASN B O 1
ATOM 9636 N N . VAL B 1 232 ? 101.098 52.735 142.140 1.00 28.44 230 VAL B N 1
ATOM 9637 C CA A VAL B 1 232 ? 100.089 52.790 143.193 0.50 30.03 230 VAL B CA 1
ATOM 9638 C CA B VAL B 1 232 ? 100.081 52.759 143.188 0.50 30.18 230 VAL B CA 1
ATOM 9639 C C . VAL B 1 232 ? 100.685 52.357 144.529 1.00 28.81 230 VAL B C 1
ATOM 9640 O O . VAL B 1 232 ? 100.333 52.907 145.573 1.00 32.46 230 VAL B O 1
ATOM 9647 N N . GLU B 1 233 ? 101.581 51.360 144.530 1.00 27.25 231 GLU B N 1
ATOM 9648 C CA . GLU B 1 233 ? 102.234 50.971 145.787 1.00 31.73 231 GLU B CA 1
ATOM 9649 C C . GLU B 1 233 ? 103.080 52.111 146.343 1.00 33.77 231 GLU B C 1
ATOM 9650 O O . GLU B 1 233 ? 103.059 52.373 147.558 1.00 31.08 231 GLU B O 1
ATOM 9656 N N . LEU B 1 234 ? 103.833 52.801 145.467 1.00 30.44 232 LEU B N 1
ATOM 9657 C CA . LEU B 1 234 ? 104.668 53.921 145.905 1.00 32.23 232 LEU B CA 1
ATOM 9658 C C . LEU B 1 234 ? 103.822 55.080 146.429 1.00 32.48 232 LEU B C 1
ATOM 9659 O O . LEU B 1 234 ? 104.132 55.651 147.485 1.00 26.50 232 LEU B O 1
ATOM 9664 N N . ALA B 1 235 ? 102.738 55.447 145.721 1.00 29.42 233 ALA B N 1
ATOM 9665 C CA . ALA B 1 235 ? 101.879 56.524 146.231 1.00 29.23 233 ALA B CA 1
ATOM 9666 C C . ALA B 1 235 ? 101.391 56.184 147.629 1.00 31.23 233 ALA B C 1
ATOM 9667 O O . ALA B 1 235 ? 101.430 57.019 148.556 1.00 25.92 233 ALA B O 1
ATOM 9669 N N . ASP B 1 236 ? 100.976 54.935 147.813 1.00 27.70 234 ASP B N 1
ATOM 9670 C CA . ASP B 1 236 ? 100.401 54.547 149.084 1.00 34.66 234 ASP B CA 1
ATOM 9671 C C . ASP B 1 236 ? 101.460 54.494 150.192 1.00 35.42 234 ASP B C 1
ATOM 9672 O O . ASP B 1 236 ? 101.159 54.791 151.350 1.00 32.70 234 ASP B O 1
ATOM 9677 N N . GLU B 1 237 ? 102.689 54.119 149.856 1.00 30.30 235 GLU B N 1
ATOM 9678 C CA . GLU B 1 237 ? 103.766 54.156 150.834 1.00 33.11 235 GLU B CA 1
ATOM 9679 C C . GLU B 1 237 ? 104.010 55.591 151.343 1.00 32.16 235 GLU B C 1
ATOM 9680 O O . GLU B 1 237 ? 104.142 55.823 152.546 1.00 31.08 235 GLU B O 1
ATOM 9686 N N . TYR B 1 238 ? 104.086 56.561 150.436 1.00 26.17 236 TYR B N 1
ATOM 9687 C CA . TYR B 1 238 ? 104.277 57.953 150.814 1.00 31.81 236 TYR B CA 1
ATOM 9688 C C . TYR B 1 238 ? 103.056 58.587 151.454 1.00 33.58 236 TYR B C 1
ATOM 9689 O O . TYR B 1 238 ? 103.197 59.625 152.094 1.00 39.39 236 TYR B O 1
ATOM 9698 N N . GLY B 1 239 ? 101.866 58.018 151.286 1.00 32.27 237 GLY B N 1
ATOM 9699 C CA . GLY B 1 239 ? 100.654 58.689 151.732 1.00 27.47 237 GLY B CA 1
ATOM 9700 C C . GLY B 1 239 ? 100.166 59.754 150.765 1.00 33.01 237 GLY B C 1
ATOM 9701 O O . GLY B 1 239 ? 99.442 60.645 151.182 1.00 31.48 237 GLY B O 1
ATOM 9702 N N . VAL B 1 240 ? 100.558 59.684 149.493 1.00 27.38 238 VAL B N 1
ATOM 9703 C CA . VAL B 1 240 ? 99.896 60.455 148.443 1.00 28.68 238 VAL B CA 1
ATOM 9704 C C . VAL B 1 240 ? 98.545 59.801 148.149 1.00 31.00 238 VAL B C 1
ATOM 9705 O O . VAL B 1 240 ? 98.479 58.649 147.708 1.00 31.70 238 VAL B O 1
ATOM 9709 N N . ILE B 1 241 ? 97.462 60.534 148.377 1.00 29.16 239 ILE B N 1
ATOM 9710 C CA . ILE B 1 241 ? 96.124 59.983 148.174 1.00 24.80 239 ILE B CA 1
ATOM 9711 C C . ILE B 1 241 ? 95.813 60.058 146.686 1.00 25.30 239 ILE B C 1
ATOM 9712 O O . ILE B 1 241 ? 95.860 61.133 146.087 1.00 28.29 239 ILE B O 1
ATOM 9717 N N . MET B 1 242 ? 95.541 58.929 146.068 1.00 27.02 240 MET B N 1
ATOM 9718 C CA . MET B 1 242 ? 95.275 58.966 144.633 1.00 27.88 240 MET B CA 1
ATOM 9719 C C . MET B 1 242 ? 93.804 59.271 144.386 1.00 29.21 240 MET B C 1
ATOM 9720 O O . MET B 1 242 ? 92.931 58.840 145.138 1.00 29.76 240 MET B O 1
ATOM 9725 N N . GLY B 1 243 ? 93.533 60.029 143.330 1.00 27.53 241 GLY B N 1
ATOM 9726 C CA . GLY B 1 243 ? 92.145 60.226 142.904 1.00 26.69 241 GLY B CA 1
ATOM 9727 C C . GLY B 1 243 ? 92.032 60.116 141.388 1.00 29.94 241 GLY B C 1
ATOM 9728 O O . GLY B 1 243 ? 93.015 59.800 140.697 1.00 30.44 241 GLY B O 1
ATOM 9729 N N . ALA B 1 244 ? 90.859 60.438 140.852 1.00 28.80 242 ALA B N 1
ATOM 9730 C CA . ALA B 1 244 ? 90.654 60.310 139.423 1.00 32.07 242 ALA B CA 1
ATOM 9731 C C . ALA B 1 244 ? 89.629 61.342 138.996 1.00 27.92 242 ALA B C 1
ATOM 9732 O O . ALA B 1 244 ? 88.806 61.799 139.807 1.00 32.56 242 ALA B O 1
ATOM 9734 N N . SER B 1 245 ? 89.685 61.719 137.719 1.00 31.18 243 SER B N 1
ATOM 9735 C CA . SER B 1 245 ? 88.812 62.779 137.235 1.00 38.36 243 SER B CA 1
ATOM 9736 C C . SER B 1 245 ? 87.377 62.270 137.150 1.00 39.58 243 SER B C 1
ATOM 9737 O O . SER B 1 245 ? 87.068 61.104 137.441 1.00 35.68 243 SER B O 1
ATOM 9740 N N . HIS B 1 246 ? 86.500 63.159 136.706 1.00 37.77 244 HIS B N 1
ATOM 9741 C CA . HIS B 1 246 ? 85.068 62.942 136.867 1.00 43.57 244 HIS B CA 1
ATOM 9742 C C . HIS B 1 246 ? 84.559 61.775 136.054 1.00 41.82 244 HIS B C 1
ATOM 9743 O O . HIS B 1 246 ? 83.513 61.221 136.394 1.00 48.88 244 HIS B O 1
ATOM 9750 N N . HIS B 1 247 ? 85.247 61.395 134.981 1.00 42.24 245 HIS B N 1
ATOM 9751 C CA . HIS B 1 247 ? 84.811 60.262 134.175 1.00 44.77 245 HIS B CA 1
ATOM 9752 C C . HIS B 1 247 ? 85.632 58.985 134.431 1.00 44.48 245 HIS B C 1
ATOM 9753 O O . HIS B 1 247 ? 85.648 58.079 133.577 1.00 39.39 245 HIS B O 1
ATOM 9760 N N . GLU B 1 248 ? 86.279 58.868 135.594 1.00 39.84 246 GLU B N 1
ATOM 9761 C CA . GLU B 1 248 ? 87.078 57.689 135.939 1.00 34.47 246 GLU B CA 1
ATOM 9762 C C . GLU B 1 248 ? 86.599 57.084 137.265 1.00 30.10 246 GLU B C 1
ATOM 9763 O O . GLU B 1 248 ? 87.358 57.020 138.242 1.00 34.57 246 GLU B O 1
ATOM 9769 N N . PRO B 1 249 ? 85.347 56.634 137.336 1.00 32.40 247 PRO B N 1
ATOM 9770 C CA . PRO B 1 249 ? 84.826 56.108 138.600 1.00 33.58 247 PRO B CA 1
ATOM 9771 C C . PRO B 1 249 ? 85.419 54.750 138.991 1.00 35.41 247 PRO B C 1
ATOM 9772 O O . PRO B 1 249 ? 85.928 53.983 138.173 1.00 33.81 247 PRO B O 1
ATOM 9776 N N . CYS B 1 250 ? 85.335 54.472 140.295 1.00 29.99 248 CYS B N 1
ATOM 9777 C CA . CYS B 1 250 ? 85.660 53.160 140.882 1.00 30.67 248 CYS B CA 1
ATOM 9778 C C . CYS B 1 250 ? 87.087 52.707 140.592 1.00 30.73 248 CYS B C 1
ATOM 9779 O O . CYS B 1 250 ? 87.335 51.516 140.342 1.00 33.32 248 CYS B O 1
ATOM 9782 N N . LEU B 1 251 ? 88.024 53.641 140.707 1.00 28.16 249 LEU B N 1
ATOM 9783 C CA . LEU B 1 251 ? 89.464 53.345 140.680 1.00 28.48 249 LEU B CA 1
ATOM 9784 C C . LEU B 1 251 ? 89.916 52.768 139.325 1.00 34.54 249 LEU B C 1
ATOM 9785 O O . LEU B 1 251 ? 90.934 52.064 139.254 1.00 34.58 249 LEU B O 1
ATOM 9790 N N . ARG B 1 252 ? 89.194 53.107 138.240 1.00 30.14 250 ARG B N 1
ATOM 9791 C CA . ARG B 1 252 ? 89.518 52.726 136.865 1.00 32.29 250 ARG B CA 1
ATOM 9792 C C . ARG B 1 252 ? 89.908 53.970 136.064 1.00 31.06 250 ARG B C 1
ATOM 9793 O O . ARG B 1 252 ? 89.043 54.787 135.739 1.00 36.30 250 ARG B O 1
ATOM 9801 N N . TYR B 1 253 ? 91.189 54.092 135.693 1.00 28.90 251 TYR B N 1
ATOM 9802 C CA . TYR B 1 253 ? 91.564 55.265 134.901 1.00 31.67 251 TYR B CA 1
ATOM 9803 C C . TYR B 1 253 ? 91.082 55.121 133.454 1.00 34.33 251 TYR B C 1
ATOM 9804 O O . TYR B 1 253 ? 90.768 54.019 132.980 1.00 32.09 251 TYR B O 1
ATOM 9813 N N . GLY B 1 254 ? 91.046 56.267 132.753 1.00 36.64 252 GLY B N 1
ATOM 9814 C CA . GLY B 1 254 ? 90.312 56.373 131.499 1.00 36.93 252 GLY B CA 1
ATOM 9815 C C . GLY B 1 254 ? 90.725 55.365 130.444 1.00 40.16 252 GLY B C 1
ATOM 9816 O O . GLY B 1 254 ? 89.891 54.921 129.650 1.00 45.79 252 GLY B O 1
ATOM 9817 N N . GLU B 1 255 ? 92.000 54.982 130.409 1.00 35.58 253 GLU B N 1
ATOM 9818 C CA . GLU B 1 255 ? 92.449 54.073 129.349 1.00 41.14 253 GLU B CA 1
ATOM 9819 C C . GLU B 1 255 ? 92.251 52.588 129.684 1.00 40.87 253 GLU B C 1
ATOM 9820 O O . GLU B 1 255 ? 92.515 51.737 128.823 1.00 37.80 253 GLU B O 1
ATOM 9826 N N . GLU B 1 256 ? 91.791 52.243 130.892 1.00 36.01 254 GLU B N 1
ATOM 9827 C CA . GLU B 1 256 ? 91.737 50.812 131.247 1.00 38.59 254 GLU B CA 1
ATOM 9828 C C . GLU B 1 256 ? 90.704 50.057 130.424 1.00 34.87 254 GLU B C 1
ATOM 9829 O O . GLU B 1 256 ? 90.957 48.925 129.994 1.00 37.55 254 GLU B O 1
ATOM 9835 N N . TYR B 1 257 ? 89.527 50.648 130.195 1.00 30.33 255 TYR B N 1
ATOM 9836 C CA . TYR B 1 257 ? 88.479 49.903 129.517 1.00 33.06 255 TYR B CA 1
ATOM 9837 C C . TYR B 1 257 ? 88.894 49.518 128.101 1.00 40.58 255 TYR B C 1
ATOM 9838 O O . TYR B 1 257 ? 88.546 48.421 127.622 1.00 38.97 255 TYR B O 1
ATOM 9847 N N . LYS B 1 258 ? 89.689 50.368 127.449 1.00 40.13 256 LYS B N 1
ATOM 9848 C CA . LYS B 1 258 ? 90.098 50.138 126.061 1.00 42.96 256 LYS B CA 1
ATOM 9849 C C . LYS B 1 258 ? 90.782 48.798 125.880 1.00 45.02 256 LYS B C 1
ATOM 9850 O O . LYS B 1 258 ? 90.629 48.147 124.838 1.00 46.82 256 LYS B O 1
ATOM 9856 N N . TYR B 1 259 ? 91.573 48.393 126.866 1.00 45.02 257 TYR B N 1
ATOM 9857 C CA . TYR B 1 259 ? 92.350 47.170 126.836 1.00 50.76 257 TYR B CA 1
ATOM 9858 C C . TYR B 1 259 ? 91.596 45.967 127.382 1.00 50.49 257 TYR B C 1
ATOM 9859 O O . TYR B 1 259 ? 92.008 44.835 127.129 1.00 52.40 257 TYR B O 1
ATOM 9868 N N . LEU B 1 260 ? 90.507 46.166 128.120 1.00 47.23 258 LEU B N 1
ATOM 9869 C CA . LEU B 1 260 ? 89.805 45.028 128.699 1.00 48.01 258 LEU B CA 1
ATOM 9870 C C . LEU B 1 260 ? 88.462 44.716 128.038 1.00 48.59 258 LEU B C 1
ATOM 9871 O O . LEU B 1 260 ? 87.944 43.615 128.237 1.00 45.37 258 LEU B O 1
ATOM 9876 N N . ARG B 1 261 ? 87.890 45.651 127.271 1.00 43.45 259 ARG B N 1
ATOM 9877 C CA . ARG B 1 261 ? 86.583 45.511 126.646 1.00 40.56 259 ARG B CA 1
ATOM 9878 C C . ARG B 1 261 ? 86.657 44.569 125.454 1.00 46.07 259 ARG B C 1
ATOM 9879 O O . ARG B 1 261 ? 87.736 44.279 124.930 1.00 53.85 259 ARG B O 1
ATOM 9887 N N . GLY B 1 262 ? 85.491 44.103 125.001 1.00 45.21 260 GLY B N 1
ATOM 9888 C CA . GLY B 1 262 ? 85.423 43.293 123.802 1.00 44.94 260 GLY B CA 1
ATOM 9889 C C . GLY B 1 262 ? 84.148 42.475 123.697 1.00 51.22 260 GLY B C 1
ATOM 9890 O O . GLY B 1 262 ? 83.445 42.267 124.690 1.00 54.52 260 GLY B O 1
ATOM 9891 N N . PRO B 1 263 ? 83.815 41.996 122.487 1.00 49.92 261 PRO B N 1
ATOM 9892 C CA . PRO B 1 263 ? 82.551 41.249 122.319 1.00 58.78 261 PRO B CA 1
ATOM 9893 C C . PRO B 1 263 ? 82.459 39.997 123.194 1.00 61.03 261 PRO B C 1
ATOM 9894 O O . PRO B 1 263 ? 81.347 39.556 123.517 1.00 63.75 261 PRO B O 1
ATOM 9898 N N . ASP B 1 264 ? 83.581 39.415 123.606 1.00 48.80 262 ASP B N 1
ATOM 9899 C CA . ASP B 1 264 ? 83.524 38.212 124.434 1.00 49.44 262 ASP B CA 1
ATOM 9900 C C . ASP B 1 264 ? 84.121 38.438 125.814 1.00 48.16 262 ASP B C 1
ATOM 9901 O O . ASP B 1 264 ? 84.544 37.483 126.472 1.00 48.28 262 ASP B O 1
ATOM 9906 N N . SER B 1 265 ? 84.127 39.663 126.271 1.00 44.09 263 SER B N 1
ATOM 9907 C CA . SER B 1 265 ? 84.794 39.971 127.521 1.00 42.97 263 SER B CA 1
ATOM 9908 C C . SER B 1 265 ? 83.775 39.988 128.651 1.00 45.35 263 SER B C 1
ATOM 9909 O O . SER B 1 265 ? 82.602 40.312 128.446 1.00 45.16 263 SER B O 1
ATOM 9912 N N . ILE B 1 266 ? 84.219 39.610 129.854 1.00 46.22 264 ILE B N 1
ATOM 9913 C CA . ILE B 1 266 ? 83.322 39.719 131.005 1.00 47.15 264 ILE B CA 1
ATOM 9914 C C . ILE B 1 266 ? 82.895 41.158 131.262 1.00 45.97 264 ILE B C 1
ATOM 9915 O O . ILE B 1 266 ? 81.959 41.387 132.036 1.00 49.15 264 ILE B O 1
ATOM 9920 N N . TYR B 1 267 ? 83.590 42.145 130.682 1.00 41.91 265 TYR B N 1
ATOM 9921 C CA . TYR B 1 267 ? 83.241 43.548 130.870 1.00 37.45 265 TYR B CA 1
ATOM 9922 C C . TYR B 1 267 ? 82.424 44.118 129.714 1.00 39.73 265 TYR B C 1
ATOM 9923 O O . TYR B 1 267 ? 82.143 45.325 129.700 1.00 39.61 265 TYR B O 1
ATOM 9932 N N . GLY B 1 268 ? 82.047 43.284 128.752 1.00 38.93 266 GLY B N 1
ATOM 9933 C CA . GLY B 1 268 ? 81.222 43.727 127.648 1.00 43.17 266 GLY B CA 1
ATOM 9934 C C . GLY B 1 268 ? 82.017 44.644 126.724 1.00 46.22 266 GLY B C 1
ATOM 9935 O O . GLY B 1 268 ? 83.252 44.738 126.780 1.00 42.34 266 GLY B O 1
ATOM 9936 N N . ASP B 1 269 ? 81.279 45.348 125.870 1.00 45.11 267 ASP B N 1
ATOM 9937 C CA . ASP B 1 269 ? 81.912 46.099 124.795 1.00 52.00 267 ASP B CA 1
ATOM 9938 C C . ASP B 1 269 ? 81.220 47.437 124.589 1.00 54.41 267 ASP B C 1
ATOM 9939 O O . ASP B 1 269 ? 81.032 47.879 123.451 1.00 53.79 267 ASP B O 1
ATOM 9944 N N . ALA B 1 270 ? 80.830 48.097 125.681 1.00 49.47 268 ALA B N 1
ATOM 9945 C CA . ALA B 1 270 ? 80.073 49.337 125.571 1.00 50.51 268 ALA B CA 1
ATOM 9946 C C . ALA B 1 270 ? 80.090 50.041 126.912 1.00 48.73 268 ALA B C 1
ATOM 9947 O O . ALA B 1 270 ? 79.696 49.456 127.926 1.00 44.17 268 ALA B O 1
ATOM 9949 N N . TRP B 1 271 ? 80.489 51.306 126.906 1.00 49.08 269 TRP B N 1
ATOM 9950 C CA . TRP B 1 271 ? 80.443 52.124 128.117 1.00 45.87 269 TRP B CA 1
ATOM 9951 C C . TRP B 1 271 ? 79.012 52.617 128.302 1.00 47.58 269 TRP B C 1
ATOM 9952 O O . TRP B 1 271 ? 78.666 53.761 128.005 1.00 47.15 269 TRP B O 1
ATOM 9963 N N . ASN B 1 272 ? 78.167 51.735 128.825 1.00 45.29 270 ASN B N 1
ATOM 9964 C CA . ASN B 1 272 ? 76.729 51.969 128.783 1.00 45.19 270 ASN B CA 1
ATOM 9965 C C . ASN B 1 272 ? 76.076 51.128 129.867 1.00 46.66 270 ASN B C 1
ATOM 9966 O O . ASN B 1 272 ? 76.002 49.907 129.732 1.00 48.71 270 ASN B O 1
ATOM 9971 N N . PHE B 1 273 ? 75.592 51.781 130.924 1.00 47.14 271 PHE B N 1
ATOM 9972 C CA . PHE B 1 273 ? 75.049 51.077 132.078 1.00 47.98 271 PHE B CA 1
ATOM 9973 C C . PHE B 1 273 ? 73.668 50.495 131.821 1.00 52.31 271 PHE B C 1
ATOM 9974 O O . PHE B 1 273 ? 73.228 49.612 132.570 1.00 50.64 271 PHE B O 1
ATOM 9982 N N . ILE B 1 274 ? 72.969 50.946 130.786 1.00 56.06 272 ILE B N 1
ATOM 9983 C CA . ILE B 1 274 ? 71.659 50.362 130.543 1.00 60.43 272 ILE B CA 1
ATOM 9984 C C . ILE B 1 274 ? 71.746 49.133 129.629 1.00 55.16 272 ILE B C 1
ATOM 9985 O O . ILE B 1 274 ? 71.034 48.150 129.848 1.00 54.52 272 ILE B O 1
ATOM 9990 N N . THR B 1 275 ? 72.629 49.115 128.616 1.00 47.72 273 THR B N 1
ATOM 9991 C CA . THR B 1 275 ? 72.742 47.939 127.750 1.00 52.36 273 THR B CA 1
ATOM 9992 C C . THR B 1 275 ? 73.858 46.981 128.148 1.00 51.36 273 THR B C 1
ATOM 9993 O O . THR B 1 275 ? 73.881 45.855 127.647 1.00 54.96 273 THR B O 1
ATOM 9997 N N . ASN B 1 276 ? 74.799 47.406 128.990 1.00 50.32 274 ASN B N 1
ATOM 9998 C CA . ASN B 1 276 ? 75.914 46.590 129.458 1.00 48.72 274 ASN B CA 1
ATOM 9999 C C . ASN B 1 276 ? 76.031 46.714 130.981 1.00 46.40 274 ASN B C 1
ATOM 10000 O O . ASN B 1 276 ? 77.114 46.912 131.542 1.00 46.68 274 ASN B O 1
ATOM 10005 N N . ARG B 1 277 ? 74.895 46.570 131.674 1.00 44.17 275 ARG B N 1
ATOM 10006 C CA . ARG B 1 277 ? 74.873 46.777 133.127 1.00 48.12 275 ARG B CA 1
ATOM 10007 C C . ARG B 1 277 ? 75.817 45.814 133.852 1.00 46.12 275 ARG B C 1
ATOM 10008 O O . ARG B 1 277 ? 76.633 46.218 134.691 1.00 43.28 275 ARG B O 1
ATOM 10016 N N . GLU B 1 278 ? 75.689 44.533 133.534 1.00 45.21 276 GLU B N 1
ATOM 10017 C CA . GLU B 1 278 ? 76.503 43.502 134.162 1.00 49.96 276 GLU B CA 1
ATOM 10018 C C . GLU B 1 278 ? 77.994 43.661 133.879 1.00 44.44 276 GLU B C 1
ATOM 10019 O O . GLU B 1 278 ? 78.826 43.432 134.757 1.00 47.54 276 GLU B O 1
ATOM 10025 N N . GLY B 1 279 ? 78.327 44.051 132.654 1.00 42.64 277 GLY B N 1
ATOM 10026 C CA . GLY B 1 279 ? 79.722 44.177 132.258 1.00 39.98 277 GLY B CA 1
ATOM 10027 C C . GLY B 1 279 ? 80.424 45.334 132.936 1.00 40.56 277 GLY B C 1
ATOM 10028 O O . GLY B 1 279 ? 81.552 45.182 133.420 1.00 42.56 277 GLY B O 1
ATOM 10029 N N . ILE B 1 280 ? 79.777 46.513 132.949 1.00 37.93 278 ILE B N 1
ATOM 10030 C CA . ILE B 1 280 ? 80.283 47.694 133.649 1.00 37.40 278 ILE B CA 1
ATOM 10031 C C . ILE B 1 280 ? 80.351 47.453 135.153 1.00 37.52 278 ILE B C 1
ATOM 10032 O O . ILE B 1 280 ? 81.288 47.900 135.830 1.00 38.43 278 ILE B O 1
ATOM 10037 N N . THR B 1 281 ? 79.339 46.793 135.711 1.00 35.58 279 THR B N 1
ATOM 10038 C CA . THR B 1 281 ? 79.365 46.483 137.137 1.00 38.75 279 THR B CA 1
ATOM 10039 C C . THR B 1 281 ? 80.568 45.616 137.487 1.00 38.76 279 THR B C 1
ATOM 10040 O O . THR B 1 281 ? 81.261 45.870 138.480 1.00 37.17 279 THR B O 1
ATOM 10044 N N . LYS B 1 282 ? 80.815 44.569 136.692 1.00 34.55 280 LYS B N 1
ATOM 10045 C CA . LYS B 1 282 ? 81.978 43.713 136.928 1.00 37.15 280 LYS B CA 1
ATOM 10046 C C . LYS B 1 282 ? 83.278 44.500 136.761 1.00 37.65 280 LYS B C 1
ATOM 10047 O O . LYS B 1 282 ? 84.249 44.311 137.522 1.00 34.31 280 LYS B O 1
ATOM 10053 N N . PHE B 1 283 ? 83.308 45.411 135.773 1.00 33.69 281 PHE B N 1
ATOM 10054 C CA . PHE B 1 283 ? 84.483 46.237 135.545 1.00 33.67 281 PHE B CA 1
ATOM 10055 C C . PHE B 1 283 ? 84.793 47.095 136.780 1.00 33.75 281 PHE B C 1
ATOM 10056 O O . PHE B 1 283 ? 85.950 47.165 137.237 1.00 31.08 281 PHE B O 1
ATOM 10064 N N . TRP B 1 284 ? 83.760 47.702 137.369 1.00 30.61 282 TRP B N 1
ATOM 10065 C CA . TRP B 1 284 ? 83.957 48.477 138.601 1.00 29.81 282 TRP B CA 1
ATOM 10066 C C . TRP B 1 284 ? 84.322 47.577 139.777 1.00 32.15 282 TRP B C 1
ATOM 10067 O O . TRP B 1 284 ? 85.207 47.914 140.566 1.00 34.79 282 TRP B O 1
ATOM 10078 N N . GLU B 1 285 ? 83.650 46.428 139.900 1.00 32.79 283 GLU B N 1
ATOM 10079 C CA . GLU B 1 285 ? 83.972 45.489 140.968 1.00 35.99 283 GLU B CA 1
ATOM 10080 C C . GLU B 1 285 ? 85.450 45.076 140.925 1.00 37.48 283 GLU B C 1
ATOM 10081 O O . GLU B 1 285 ? 86.148 45.084 141.947 1.00 33.65 283 GLU B O 1
ATOM 10087 N N . ASP B 1 286 ? 85.934 44.674 139.750 1.00 33.87 284 ASP B N 1
ATOM 10088 C CA . ASP B 1 286 ? 87.330 44.278 139.647 1.00 38.13 284 ASP B CA 1
ATOM 10089 C C . ASP B 1 286 ? 88.260 45.461 139.858 1.00 33.09 284 ASP B C 1
ATOM 10090 O O . ASP B 1 286 ? 89.357 45.293 140.405 1.00 36.60 284 ASP B O 1
ATOM 10095 N N . GLY B 1 287 ? 87.848 46.669 139.457 1.00 34.15 285 GLY B N 1
ATOM 10096 C CA . GLY B 1 287 ? 88.625 47.852 139.788 1.00 33.89 285 GLY B CA 1
ATOM 10097 C C . GLY B 1 287 ? 88.773 48.071 141.292 1.00 34.50 285 GLY B C 1
ATOM 10098 O O . GLY B 1 287 ? 89.866 48.393 141.786 1.00 32.09 285 GLY B O 1
ATOM 10099 N N . LEU B 1 288 ? 87.680 47.907 142.038 1.00 30.42 286 LEU B N 1
ATOM 10100 C CA . LEU B 1 288 ? 87.732 48.167 143.480 1.00 29.76 286 LEU B CA 1
ATOM 10101 C C . LEU B 1 288 ? 88.498 47.074 144.213 1.00 33.09 286 LEU B C 1
ATOM 10102 O O . LEU B 1 288 ? 89.185 47.353 145.205 1.00 37.77 286 LEU B O 1
ATOM 10107 N N . LYS B 1 289 ? 88.394 45.830 143.745 1.00 34.10 287 LYS B N 1
ATOM 10108 C CA . LYS B 1 289 ? 89.183 44.753 144.348 1.00 38.69 287 LYS B CA 1
ATOM 10109 C C . LYS B 1 289 ? 90.678 44.976 144.125 1.00 37.43 287 LYS B C 1
ATOM 10110 O O . LYS B 1 289 ? 91.495 44.685 145.000 1.00 36.62 287 LYS B O 1
ATOM 10116 N N . ARG B 1 290 ? 91.049 45.495 142.952 1.00 38.41 288 ARG B N 1
ATOM 10117 C CA . ARG B 1 290 ? 92.458 45.645 142.588 1.00 42.62 288 ARG B CA 1
ATOM 10118 C C . ARG B 1 290 ? 93.171 46.721 143.418 1.00 37.35 288 ARG B C 1
ATOM 10119 O O . ARG B 1 290 ? 94.321 46.528 143.828 1.00 40.61 288 ARG B O 1
ATOM 10127 N N . THR B 1 291 ? 92.563 47.894 143.630 1.00 35.12 289 THR B N 1
ATOM 10128 C CA . THR B 1 291 ? 93.291 48.917 144.377 1.00 35.36 289 THR B CA 1
ATOM 10129 C C . THR B 1 291 ? 92.484 49.542 145.516 1.00 35.53 289 THR B C 1
ATOM 10130 O O . THR B 1 291 ? 92.917 50.567 146.071 1.00 33.25 289 THR B O 1
ATOM 10134 N N . GLY B 1 292 ? 91.346 48.957 145.891 1.00 37.69 290 GLY B N 1
ATOM 10135 C CA . GLY B 1 292 ? 90.559 49.527 146.964 1.00 33.58 290 GLY B CA 1
ATOM 10136 C C . GLY B 1 292 ? 91.247 49.548 148.318 1.00 35.27 290 GLY B C 1
ATOM 10137 O O . GLY B 1 292 ? 90.850 50.330 149.188 1.00 32.76 290 GLY B O 1
ATOM 10138 N N . HIS B 1 293 ? 92.262 48.717 148.538 1.00 36.12 291 HIS B N 1
ATOM 10139 C CA . HIS B 1 293 ? 92.913 48.752 149.854 1.00 40.90 291 HIS B CA 1
ATOM 10140 C C . HIS B 1 293 ? 94.030 49.794 149.958 1.00 40.25 291 HIS B C 1
ATOM 10141 O O . HIS B 1 293 ? 94.638 49.933 151.030 1.00 42.69 291 HIS B O 1
ATOM 10148 N N . PHE B 1 294 ? 94.335 50.512 148.888 1.00 33.97 292 PHE B N 1
ATOM 10149 C CA . PHE B 1 294 ? 95.304 51.587 148.963 1.00 30.53 292 PHE B CA 1
ATOM 10150 C C . PHE B 1 294 ? 94.586 52.895 149.358 1.00 36.27 292 PHE B C 1
ATOM 10151 O O . PHE B 1 294 ? 93.349 52.971 149.437 1.00 31.67 292 PHE B O 1
ATOM 10159 N N . GLU B 1 295 ? 95.364 53.941 149.631 1.00 33.28 293 GLU B N 1
ATOM 10160 C CA . GLU B 1 295 ? 94.754 55.181 150.125 1.00 33.32 293 GLU B CA 1
ATOM 10161 C C . GLU B 1 295 ? 94.331 56.010 148.920 1.00 28.81 293 GLU B C 1
ATOM 10162 O O . GLU B 1 295 ? 95.170 56.432 148.126 1.00 27.05 293 GLU B O 1
ATOM 10168 N N . ASN B 1 296 ? 93.032 56.202 148.745 1.00 26.54 294 ASN B N 1
ATOM 10169 C CA . ASN B 1 296 ? 92.579 56.932 147.565 1.00 27.74 294 ASN B CA 1
ATOM 10170 C C . ASN B 1 296 ? 91.205 57.531 147.860 1.00 29.41 294 ASN B C 1
ATOM 10171 O O . ASN B 1 296 ? 90.600 57.257 148.885 1.00 30.01 294 ASN B O 1
ATOM 10176 N N . ILE B 1 297 ? 90.744 58.396 146.966 1.00 27.82 295 ILE B N 1
ATOM 10177 C CA . ILE B 1 297 ? 89.359 58.856 146.975 1.00 29.27 295 ILE B CA 1
ATOM 10178 C C . ILE B 1 297 ? 88.705 58.224 145.766 1.00 27.67 295 ILE B C 1
ATOM 10179 O O . ILE B 1 297 ? 89.237 58.309 144.649 1.00 29.67 295 ILE B O 1
ATOM 10184 N N . ILE B 1 298 ? 87.580 57.549 145.983 1.00 27.21 296 ILE B N 1
ATOM 10185 C CA . ILE B 1 298 ? 86.915 56.830 144.897 1.00 26.52 296 ILE B CA 1
ATOM 10186 C C . ILE B 1 298 ? 85.944 57.791 144.238 1.00 28.19 296 ILE B C 1
ATOM 10187 O O . ILE B 1 298 ? 85.069 58.342 144.913 1.00 29.69 296 ILE B O 1
ATOM 10192 N N . THR B 1 299 ? 86.086 57.971 142.931 1.00 29.69 297 THR B N 1
ATOM 10193 C CA . THR B 1 299 ? 85.142 58.760 142.173 1.00 34.70 297 THR B CA 1
ATOM 10194 C C . THR B 1 299 ? 83.939 57.895 141.879 1.00 34.65 297 THR B C 1
ATOM 10195 O O . THR B 1 299 ? 84.062 56.718 141.529 1.00 33.23 297 THR B O 1
ATOM 10199 N N . ILE B 1 300 ? 82.755 58.461 142.073 1.00 34.13 298 ILE B N 1
ATOM 10200 C CA . ILE B 1 300 ? 81.527 57.725 141.816 1.00 28.04 298 ILE B CA 1
ATOM 10201 C C . ILE B 1 300 ? 80.766 58.507 140.739 1.00 35.96 298 ILE B C 1
ATOM 10202 O O . ILE B 1 300 ? 81.137 59.631 140.383 1.00 38.65 298 ILE B O 1
ATOM 10207 N N . GLY B 1 301 ? 79.687 57.907 140.237 1.00 32.84 299 GLY B N 1
ATOM 10208 C CA . GLY B 1 301 ? 78.985 58.448 139.090 1.00 36.75 299 GLY B CA 1
ATOM 10209 C C . GLY B 1 301 ? 79.409 57.738 137.822 1.00 40.27 299 GLY B C 1
ATOM 10210 O O . GLY B 1 301 ? 80.253 56.836 137.823 1.00 39.99 299 GLY B O 1
ATOM 10211 N N . MET B 1 302 ? 78.811 58.154 136.711 1.00 41.18 300 MET B N 1
ATOM 10212 C CA . MET B 1 302 ? 79.114 57.567 135.411 1.00 48.89 300 MET B CA 1
ATOM 10213 C C . MET B 1 302 ? 78.768 58.529 134.279 1.00 56.58 300 MET B C 1
ATOM 10214 O O . MET B 1 302 ? 77.602 58.863 134.070 1.00 56.61 300 MET B O 1
ATOM 10219 N N . ARG B 1 303 ? 79.789 58.970 133.551 1.00 73.24 301 ARG B N 1
ATOM 10220 C CA . ARG B 1 303 ? 79.595 59.893 132.440 1.00 89.15 301 ARG B CA 1
ATOM 10221 C C . ARG B 1 303 ? 79.033 59.174 131.217 1.00 90.89 301 ARG B C 1
ATOM 10222 O O . ARG B 1 303 ? 77.846 58.852 131.166 1.00 89.05 301 ARG B O 1
ATOM 10230 N N . ASP B 1 314 ? 68.757 63.228 124.875 1.00 140.97 312 ASP B N 1
ATOM 10231 C CA . ASP B 1 314 ? 68.001 62.036 124.467 1.00 144.20 312 ASP B CA 1
ATOM 10232 C C . ASP B 1 314 ? 66.704 61.879 125.241 1.00 140.32 312 ASP B C 1
ATOM 10233 O O . ASP B 1 314 ? 65.629 61.729 124.657 1.00 143.93 312 ASP B O 1
ATOM 10238 N N . ALA B 1 315 ? 66.832 61.866 126.565 1.00 130.05 313 ALA B N 1
ATOM 10239 C CA . ALA B 1 315 ? 65.792 61.315 127.423 1.00 121.47 313 ALA B CA 1
ATOM 10240 C C . ALA B 1 315 ? 65.297 62.308 128.459 1.00 111.68 313 ALA B C 1
ATOM 10241 O O . ALA B 1 315 ? 65.590 63.504 128.392 1.00 115.22 313 ALA B O 1
ATOM 10243 N N . THR B 1 316 ? 64.592 61.787 129.452 1.00 101.17 314 THR B N 1
ATOM 10244 C CA . THR B 1 316 ? 63.802 62.543 130.409 1.00 88.80 314 THR B CA 1
ATOM 10245 C C . THR B 1 316 ? 64.645 62.951 131.625 1.00 81.30 314 THR B C 1
ATOM 10246 O O . THR B 1 316 ? 65.680 62.345 131.939 1.00 71.91 314 THR B O 1
ATOM 10250 N N . LEU B 1 317 ? 64.202 64.017 132.294 1.00 81.50 315 LEU B N 1
ATOM 10251 C CA . LEU B 1 317 ? 64.837 64.416 133.547 1.00 81.90 315 LEU B CA 1
ATOM 10252 C C . LEU B 1 317 ? 64.678 63.336 134.614 1.00 72.30 315 LEU B C 1
ATOM 10253 O O . LEU B 1 317 ? 65.646 62.959 135.277 1.00 67.27 315 LEU B O 1
ATOM 10258 N N . GLU B 1 318 ? 63.445 62.864 134.822 1.00 74.61 316 GLU B N 1
ATOM 10259 C CA . GLU B 1 318 ? 63.187 61.853 135.842 1.00 76.03 316 GLU B CA 1
ATOM 10260 C C . GLU B 1 318 ? 63.979 60.578 135.576 1.00 72.11 316 GLU B C 1
ATOM 10261 O O . GLU B 1 318 ? 64.625 60.041 136.484 1.00 68.85 316 GLU B O 1
ATOM 10267 N N . ASP B 1 319 ? 63.983 60.098 134.332 1.00 73.64 317 ASP B N 1
ATOM 10268 C CA . ASP B 1 319 ? 64.718 58.871 134.058 1.00 75.86 317 ASP B CA 1
ATOM 10269 C C . ASP B 1 319 ? 66.233 59.051 134.156 1.00 68.11 317 ASP B C 1
ATOM 10270 O O . ASP B 1 319 ? 66.931 58.081 134.460 1.00 60.52 317 ASP B O 1
ATOM 10275 N N . ASN B 1 320 ? 66.769 60.261 133.945 1.00 69.65 318 ASN B N 1
ATOM 10276 C CA . ASN B 1 320 ? 68.213 60.427 134.129 1.00 61.65 318 ASN B CA 1
ATOM 10277 C C . ASN B 1 320 ? 68.587 60.479 135.601 1.00 57.12 318 ASN B C 1
ATOM 10278 O O . ASN B 1 320 ? 69.668 60.017 135.980 1.00 59.85 318 ASN B O 1
ATOM 10283 N N . ILE B 1 321 ? 67.729 61.059 136.443 1.00 61.90 319 ILE B N 1
ATOM 10284 C CA . ILE B 1 321 ? 67.945 60.963 137.887 1.00 60.18 319 ILE B CA 1
ATOM 10285 C C . ILE B 1 321 ? 67.861 59.504 138.325 1.00 56.09 319 ILE B C 1
ATOM 10286 O O . ILE B 1 321 ? 68.684 59.033 139.122 1.00 54.69 319 ILE B O 1
ATOM 10291 N N . ASN B 1 322 ? 66.883 58.767 137.781 1.00 56.36 320 ASN B N 1
ATOM 10292 C CA . ASN B 1 322 ? 66.720 57.347 138.092 1.00 64.40 320 ASN B CA 1
ATOM 10293 C C . ASN B 1 322 ? 67.951 56.541 137.703 1.00 64.44 320 ASN B C 1
ATOM 10294 O O . ASN B 1 322 ? 68.383 55.662 138.457 1.00 60.23 320 ASN B O 1
ATOM 10299 N N . LEU B 1 323 ? 68.525 56.830 136.530 1.00 63.88 321 LEU B N 1
ATOM 10300 C CA . LEU B 1 323 ? 69.717 56.128 136.071 1.00 62.24 321 LEU B CA 1
ATOM 10301 C C . LEU B 1 323 ? 70.921 56.434 136.958 1.00 59.64 321 LEU B C 1
ATOM 10302 O O . LEU B 1 323 ? 71.606 55.521 137.443 1.00 52.38 321 LEU B O 1
ATOM 10307 N N . LEU B 1 324 ? 71.203 57.722 137.182 1.00 57.10 322 LEU B N 1
ATOM 10308 C CA . LEU B 1 324 ? 72.342 58.087 138.014 1.00 53.44 322 LEU B CA 1
ATOM 10309 C C . LEU B 1 324 ? 72.172 57.575 139.445 1.00 48.30 322 LEU B C 1
ATOM 10310 O O . LEU B 1 324 ? 73.147 57.158 140.090 1.00 39.34 322 LEU B O 1
ATOM 10315 N N . ARG B 1 325 ? 70.949 57.585 139.959 1.00 45.86 323 ARG B N 1
ATOM 10316 C CA . ARG B 1 325 ? 70.747 57.041 141.297 1.00 51.22 323 ARG B CA 1
ATOM 10317 C C . ARG B 1 325 ? 71.039 55.538 141.327 1.00 49.85 323 ARG B C 1
ATOM 10318 O O . ARG B 1 325 ? 71.632 55.030 142.284 1.00 47.98 323 ARG B O 1
ATOM 10326 N N . ASP B 1 326 ? 70.627 54.820 140.281 1.00 46.91 324 ASP B N 1
ATOM 10327 C CA . ASP B 1 326 ? 70.930 53.397 140.161 1.00 50.75 324 ASP B CA 1
ATOM 10328 C C . ASP B 1 326 ? 72.440 53.160 140.057 1.00 49.38 324 ASP B C 1
ATOM 10329 O O . ASP B 1 326 ? 72.980 52.282 140.742 1.00 53.15 324 ASP B O 1
ATOM 10334 N N . VAL B 1 327 ? 73.147 53.964 139.243 1.00 41.77 325 VAL B N 1
ATOM 10335 C CA . VAL B 1 327 ? 74.607 53.829 139.131 1.00 42.72 325 VAL B CA 1
ATOM 10336 C C . VAL B 1 327 ? 75.271 54.014 140.484 1.00 43.26 325 VAL B C 1
ATOM 10337 O O . VAL B 1 327 ? 76.171 53.248 140.870 1.00 44.66 325 VAL B O 1
ATOM 10341 N N . ILE B 1 328 ? 74.874 55.072 141.205 1.00 39.50 326 ILE B N 1
ATOM 10342 C CA . ILE B 1 328 ? 75.522 55.390 142.475 1.00 36.31 326 ILE B CA 1
ATOM 10343 C C . ILE B 1 328 ? 75.198 54.332 143.533 1.00 40.23 326 ILE B C 1
ATOM 10344 O O . ILE B 1 328 ? 76.068 53.933 144.322 1.00 36.99 326 ILE B O 1
ATOM 10349 N N . GLN B 1 329 ? 73.940 53.886 143.586 1.00 34.35 327 GLN B N 1
ATOM 10350 C CA . GLN B 1 329 ? 73.577 52.810 144.501 1.00 43.33 327 GLN B CA 1
ATOM 10351 C C . GLN B 1 329 ? 74.400 51.548 144.234 1.00 46.02 327 GLN B C 1
ATOM 10352 O O . GLN B 1 329 ? 74.833 50.870 145.175 1.00 44.37 327 GLN B O 1
ATOM 10358 N N . THR B 1 330 ? 74.568 51.187 142.954 1.00 47.08 328 THR B N 1
ATOM 10359 C CA . THR B 1 330 ? 75.383 50.024 142.594 1.00 47.98 328 THR B CA 1
ATOM 10360 C C . THR B 1 330 ? 76.823 50.208 143.073 1.00 44.14 328 THR B C 1
ATOM 10361 O O . THR B 1 330 ? 77.421 49.290 143.659 1.00 38.96 328 THR B O 1
ATOM 10365 N N . GLN B 1 331 ? 77.373 51.405 142.862 1.00 37.02 329 GLN B N 1
ATOM 10366 C CA . GLN B 1 331 ? 78.753 51.681 143.229 1.00 37.33 329 GLN B CA 1
ATOM 10367 C C . GLN B 1 331 ? 78.932 51.654 144.740 1.00 42.63 329 GLN B C 1
ATOM 10368 O O . GLN B 1 331 ? 79.881 51.036 145.244 1.00 41.04 329 GLN B O 1
ATOM 10374 N N . ASN B 1 332 ? 78.023 52.305 145.485 1.00 37.03 330 ASN B N 1
ATOM 10375 C CA . ASN B 1 332 ? 78.117 52.267 146.943 1.00 35.58 330 ASN B CA 1
ATOM 10376 C C . ASN B 1 332 ? 78.006 50.831 147.457 1.00 37.92 330 ASN B C 1
ATOM 10377 O O . ASN B 1 332 ? 78.696 50.451 148.409 1.00 43.76 330 ASN B O 1
ATOM 10382 N N . LYS B 1 333 ? 77.184 50.011 146.804 1.00 39.35 331 LYS B N 1
ATOM 10383 C CA . LYS B 1 333 ? 77.069 48.614 147.202 1.00 41.90 331 LYS B CA 1
ATOM 10384 C C . LYS B 1 333 ? 78.368 47.860 146.936 1.00 41.49 331 LYS B C 1
ATOM 10385 O O . LYS B 1 333 ? 78.818 47.077 147.781 1.00 44.40 331 LYS B O 1
ATOM 10391 N N . LEU B 1 334 ? 78.970 48.068 145.760 1.00 39.86 332 LEU B N 1
ATOM 10392 C CA . LEU B 1 334 ? 80.279 47.479 145.469 1.00 42.64 332 LEU B CA 1
ATOM 10393 C C . LEU B 1 334 ? 81.317 47.880 146.499 1.00 36.72 332 LEU B C 1
ATOM 10394 O O . LEU B 1 334 ? 82.094 47.035 146.974 1.00 38.54 332 LEU B O 1
ATOM 10399 N N . ILE B 1 335 ? 81.351 49.162 146.849 1.00 32.97 333 ILE B N 1
ATOM 10400 C CA . ILE B 1 335 ? 82.325 49.678 147.809 1.00 28.83 333 ILE B CA 1
ATOM 10401 C C . ILE B 1 335 ? 82.116 49.041 149.187 1.00 35.25 333 ILE B C 1
ATOM 10402 O O . ILE B 1 335 ? 83.080 48.647 149.852 1.00 40.20 333 ILE B O 1
ATOM 10407 N N . LYS B 1 336 ? 80.857 48.889 149.618 1.00 35.57 334 LYS B N 1
ATOM 10408 C CA . LYS B 1 336 ? 80.595 48.216 150.888 1.00 38.91 334 LYS B CA 1
ATOM 10409 C C . LYS B 1 336 ? 81.072 46.772 150.875 1.00 50.04 334 LYS B C 1
ATOM 10410 O O . LYS B 1 336 ? 81.592 46.274 151.884 1.00 49.13 334 LYS B O 1
ATOM 10416 N N . GLU B 1 337 ? 80.886 46.075 149.752 1.00 49.65 335 GLU B N 1
ATOM 10417 C CA . GLU B 1 337 ? 81.208 44.654 149.665 1.00 47.83 335 GLU B CA 1
ATOM 10418 C C . GLU B 1 337 ? 82.697 44.397 149.491 1.00 43.64 335 GLU B C 1
ATOM 10419 O O . GLU B 1 337 ? 83.202 43.365 149.946 1.00 48.48 335 GLU B O 1
ATOM 10425 N N . HIS B 1 338 ? 83.405 45.284 148.818 1.00 39.48 336 HIS B N 1
ATOM 10426 C CA . HIS B 1 338 ? 84.771 45.017 148.394 1.00 41.17 336 HIS B CA 1
ATOM 10427 C C . HIS B 1 338 ? 85.809 45.981 148.918 1.00 40.49 336 HIS B C 1
ATOM 10428 O O . HIS B 1 338 ? 86.995 45.780 148.633 1.00 43.86 336 HIS B O 1
ATOM 10435 N N . VAL B 1 339 ? 85.420 47.037 149.641 1.00 37.42 337 VAL B N 1
ATOM 10436 C CA . VAL B 1 339 ? 86.372 48.009 150.166 1.00 37.36 337 VAL B CA 1
ATOM 10437 C C . VAL B 1 339 ? 86.188 48.110 151.677 1.00 41.97 337 VAL B C 1
ATOM 10438 O O . VAL B 1 339 ? 87.121 47.832 152.434 1.00 46.49 337 VAL B O 1
ATOM 10442 N N . ASN B 1 340 ? 84.984 48.447 152.138 1.00 37.70 338 ASN B N 1
ATOM 10443 C CA . ASN B 1 340 ? 84.757 48.654 153.570 1.00 39.04 338 ASN B CA 1
ATOM 10444 C C . ASN B 1 340 ? 83.262 48.680 153.828 1.00 40.49 338 ASN B C 1
ATOM 10445 O O . ASN B 1 340 ? 82.551 49.470 153.190 1.00 47.52 338 ASN B O 1
ATOM 10450 N N . PRO B 1 341 ? 82.731 47.824 154.707 1.00 47.33 339 PRO B N 1
ATOM 10451 C CA . PRO B 1 341 ? 81.272 47.828 154.935 1.00 49.30 339 PRO B CA 1
ATOM 10452 C C . PRO B 1 341 ? 80.762 49.123 155.545 1.00 52.50 339 PRO B C 1
ATOM 10453 O O . PRO B 1 341 ? 79.545 49.353 155.539 1.00 53.98 339 PRO B O 1
ATOM 10457 N N . ASN B 1 342 ? 81.641 49.971 156.060 1.00 47.93 340 ASN B N 1
ATOM 10458 C CA . ASN B 1 342 ? 81.250 51.241 156.652 1.00 53.64 340 ASN B CA 1
ATOM 10459 C C . ASN B 1 342 ? 81.533 52.331 155.618 1.00 49.59 340 ASN B C 1
ATOM 10460 O O . ASN B 1 342 ? 82.654 52.836 155.541 1.00 46.57 340 ASN B O 1
ATOM 10465 N N . LEU B 1 343 ? 80.503 52.703 154.840 1.00 51.30 341 LEU B N 1
ATOM 10466 C CA . LEU B 1 343 ? 80.678 53.667 153.750 1.00 48.14 341 LEU B CA 1
ATOM 10467 C C . LEU B 1 343 ? 81.314 54.950 154.237 1.00 49.04 341 LEU B C 1
ATOM 10468 O O . LEU B 1 343 ? 82.157 55.534 153.546 1.00 50.92 341 LEU B O 1
ATOM 10473 N N . LYS B 1 344 ? 80.902 55.423 155.412 1.00 50.11 342 LYS B N 1
ATOM 10474 C CA . LYS B 1 344 ? 81.406 56.682 155.929 1.00 54.89 342 LYS B CA 1
ATOM 10475 C C . LYS B 1 344 ? 82.911 56.670 156.113 1.00 55.70 342 LYS B C 1
ATOM 10476 O O . LYS B 1 344 ? 83.525 57.738 156.167 1.00 53.70 342 LYS B O 1
ATOM 10482 N N . GLU B 1 345 ? 83.515 55.493 156.229 1.00 51.67 343 GLU B N 1
ATOM 10483 C CA . GLU B 1 345 ? 84.962 55.387 156.263 1.00 49.10 343 GLU B CA 1
ATOM 10484 C C . GLU B 1 345 ? 85.585 55.488 154.876 1.00 47.01 343 GLU B C 1
ATOM 10485 O O . GLU B 1 345 ? 86.820 55.491 154.763 1.00 52.77 343 GLU B O 1
ATOM 10491 N N . VAL B 1 346 ? 84.790 55.570 153.812 1.00 39.88 344 VAL B N 1
ATOM 10492 C CA . VAL B 1 346 ? 85.386 55.457 152.486 1.00 36.18 344 VAL B CA 1
ATOM 10493 C C . VAL B 1 346 ? 85.270 56.818 151.803 1.00 36.12 344 VAL B C 1
ATOM 10494 O O . VAL B 1 346 ? 84.160 57.227 151.429 1.00 37.29 344 VAL B O 1
ATOM 10498 N N . PRO B 1 347 ? 86.359 57.558 151.648 1.00 37.69 345 PRO B N 1
ATOM 10499 C CA . PRO B 1 347 ? 86.288 58.850 150.917 1.00 35.65 345 PRO B CA 1
ATOM 10500 C C . PRO B 1 347 ? 85.810 58.629 149.485 1.00 33.39 345 PRO B C 1
ATOM 10501 O O . PRO B 1 347 ? 86.351 57.799 148.757 1.00 33.21 345 PRO B O 1
ATOM 10505 N N . ARG B 1 348 ? 84.752 59.336 149.105 1.00 29.46 346 ARG B N 1
ATOM 10506 C CA . ARG B 1 348 ? 84.185 59.248 147.767 1.00 25.20 346 ARG B CA 1
ATOM 10507 C C . ARG B 1 348 ? 83.925 60.659 147.274 1.00 27.56 346 ARG B C 1
ATOM 10508 O O . ARG B 1 348 ? 83.709 61.561 148.081 1.00 27.90 346 ARG B O 1
ATOM 10516 N N . MET B 1 349 ? 83.951 60.842 145.952 1.00 28.58 347 MET B N 1
ATOM 10517 C CA . MET B 1 349 ? 83.742 62.155 145.349 1.00 28.22 347 MET B CA 1
ATOM 10518 C C . MET B 1 349 ? 82.832 62.003 144.133 1.00 29.91 347 MET B C 1
ATOM 10519 O O . MET B 1 349 ? 82.949 61.054 143.340 1.00 31.16 347 MET B O 1
ATOM 10524 N N . LEU B 1 350 ? 81.914 62.943 143.979 1.00 29.95 348 LEU B N 1
ATOM 10525 C CA . LEU B 1 350 ? 81.055 63.000 142.813 1.00 26.72 348 LEU B CA 1
ATOM 10526 C C . LEU B 1 350 ? 81.261 64.360 142.174 1.00 32.46 348 LEU B C 1
ATOM 10527 O O . LEU B 1 350 ? 81.235 65.378 142.868 1.00 31.33 348 LEU B O 1
ATOM 10532 N N . ALA B 1 351 ? 81.487 64.399 140.870 1.00 36.24 349 ALA B N 1
ATOM 10533 C CA . ALA B 1 351 ? 81.738 65.685 140.232 1.00 38.94 349 ALA B CA 1
ATOM 10534 C C . ALA B 1 351 ? 80.415 66.323 139.818 1.00 43.69 349 ALA B C 1
ATOM 10535 O O . ALA B 1 351 ? 79.592 65.675 139.178 1.00 42.34 349 ALA B O 1
ATOM 10537 N N . LEU B 1 352 ? 80.199 67.587 140.204 1.00 43.79 350 LEU B N 1
ATOM 10538 C CA . LEU B 1 352 ? 79.020 68.317 139.747 1.00 49.83 350 LEU B CA 1
ATOM 10539 C C . LEU B 1 352 ? 79.451 69.106 138.517 1.00 58.87 350 LEU B C 1
ATOM 10540 O O . LEU B 1 352 ? 79.792 70.285 138.578 1.00 54.60 350 LEU B O 1
ATOM 10545 N N . TYR B 1 353 ? 79.402 68.447 137.371 1.00 67.37 351 TYR B N 1
ATOM 10546 C CA . TYR B 1 353 ? 79.701 69.141 136.135 1.00 81.23 351 TYR B CA 1
ATOM 10547 C C . TYR B 1 353 ? 78.425 69.890 135.741 1.00 83.63 351 TYR B C 1
ATOM 10548 O O . TYR B 1 353 ? 77.522 70.097 136.558 1.00 83.29 351 TYR B O 1
ATOM 10557 N N . LYS B 1 354 ? 78.354 70.310 134.489 1.00 86.23 352 LYS B N 1
ATOM 10558 C CA . LYS B 1 354 ? 77.167 71.003 133.980 1.00 80.07 352 LYS B CA 1
ATOM 10559 C C . LYS B 1 354 ? 76.014 70.071 133.599 1.00 76.19 352 LYS B C 1
ATOM 10560 O O . LYS B 1 354 ? 74.853 70.362 133.888 1.00 73.44 352 LYS B O 1
ATOM 10566 N N . GLU B 1 355 ? 76.335 68.955 132.953 1.00 74.42 353 GLU B N 1
ATOM 10567 C CA . GLU B 1 355 ? 75.327 67.972 132.545 1.00 84.94 353 GLU B CA 1
ATOM 10568 C C . GLU B 1 355 ? 74.601 67.267 133.703 1.00 81.83 353 GLU B C 1
ATOM 10569 O O . GLU B 1 355 ? 73.387 67.069 133.657 1.00 87.41 353 GLU B O 1
ATOM 10575 N N . VAL B 1 356 ? 75.357 66.894 134.732 1.00 71.67 354 VAL B N 1
ATOM 10576 C CA . VAL B 1 356 ? 74.832 66.202 135.903 1.00 66.49 354 VAL B CA 1
ATOM 10577 C C . VAL B 1 356 ? 74.163 67.153 136.879 1.00 65.23 354 VAL B C 1
ATOM 10578 O O . VAL B 1 356 ? 73.313 66.713 137.665 1.00 62.18 354 VAL B O 1
ATOM 10582 N N . GLU B 1 357 ? 74.491 68.444 136.827 1.00 63.22 355 GLU B N 1
ATOM 10583 C CA . GLU B 1 357 ? 73.895 69.402 137.751 1.00 62.74 355 GLU B CA 1
ATOM 10584 C C . GLU B 1 357 ? 72.376 69.365 137.763 1.00 62.15 355 GLU B C 1
ATOM 10585 O O . GLU B 1 357 ? 71.799 69.409 138.865 1.00 55.55 355 GLU B O 1
ATOM 10591 N N . PRO B 1 358 ? 71.671 69.305 136.623 1.00 68.49 356 PRO B N 1
ATOM 10592 C CA . PRO B 1 358 ? 70.207 69.133 136.695 1.00 70.99 356 PRO B CA 1
ATOM 10593 C C . PRO B 1 358 ? 69.769 67.863 137.421 1.00 65.17 356 PRO B C 1
ATOM 10594 O O . PRO B 1 358 ? 68.720 67.875 138.081 1.00 63.21 356 PRO B O 1
ATOM 10598 N N . PHE B 1 359 ? 70.538 66.766 137.325 1.00 62.62 357 PHE B N 1
ATOM 10599 C CA . PHE B 1 359 ? 70.175 65.544 138.048 1.00 63.74 357 PHE B CA 1
ATOM 10600 C C . PHE B 1 359 ? 70.375 65.719 139.550 1.00 61.88 357 PHE B C 1
ATOM 10601 O O . PHE B 1 359 ? 69.688 65.080 140.355 1.00 64.24 357 PHE B O 1
ATOM 10609 N N . PHE B 1 360 ? 71.300 66.594 139.928 1.00 56.76 358 PHE B N 1
ATOM 10610 C CA . PHE B 1 360 ? 71.598 66.892 141.324 1.00 51.82 358 PHE B CA 1
ATOM 10611 C C . PHE B 1 360 ? 70.510 67.762 141.949 1.00 51.06 358 PHE B C 1
ATOM 10612 O O . PHE B 1 360 ? 69.936 67.397 142.980 1.00 48.42 358 PHE B O 1
ATOM 10620 N N . TYR B 1 361 ? 70.161 68.894 141.304 1.00 51.35 359 TYR B N 1
ATOM 10621 C CA . TYR B 1 361 ? 69.126 69.782 141.835 1.00 54.51 359 TYR B CA 1
ATOM 10622 C C . TYR B 1 361 ? 67.711 69.286 141.554 1.00 60.20 359 TYR B C 1
ATOM 10623 O O . TYR B 1 361 ? 66.784 69.585 142.330 1.00 61.53 359 TYR B O 1
ATOM 10632 N N . GLY B 1 362 ? 67.520 68.535 140.459 1.00 61.23 360 GLY B N 1
ATOM 10633 C CA . GLY B 1 362 ? 66.179 68.219 140.009 1.00 64.80 360 GLY B CA 1
ATOM 10634 C C . GLY B 1 362 ? 65.531 69.468 139.424 1.00 71.07 360 GLY B C 1
ATOM 10635 O O . GLY B 1 362 ? 66.204 70.398 138.954 1.00 68.30 360 GLY B O 1
ATOM 10636 N N . ASP B 1 363 ? 64.204 69.483 139.452 1.00 79.32 361 ASP B N 1
ATOM 10637 C CA . ASP B 1 363 ? 63.455 70.674 139.049 1.00 88.27 361 ASP B CA 1
ATOM 10638 C C . ASP B 1 363 ? 62.117 70.672 139.787 1.00 88.72 361 ASP B C 1
ATOM 10639 O O . ASP B 1 363 ? 61.952 69.957 140.784 1.00 87.61 361 ASP B O 1
ATOM 10644 N N . GLU B 1 364 ? 61.151 71.454 139.268 1.00 88.86 362 GLU B N 1
ATOM 10645 C CA . GLU B 1 364 ? 59.903 71.747 139.970 1.00 85.90 362 GLU B CA 1
ATOM 10646 C C . GLU B 1 364 ? 59.071 70.509 140.267 1.00 88.67 362 GLU B C 1
ATOM 10647 O O . GLU B 1 364 ? 58.217 70.559 141.159 1.00 95.58 362 GLU B O 1
ATOM 10653 N N . ASN B 1 365 ? 59.259 69.414 139.533 1.00 87.20 363 ASN B N 1
ATOM 10654 C CA . ASN B 1 365 ? 58.307 68.315 139.619 1.00 90.34 363 ASN B CA 1
ATOM 10655 C C . ASN B 1 365 ? 58.904 66.947 139.935 1.00 95.67 363 ASN B C 1
ATOM 10656 O O . ASN B 1 365 ? 58.137 66.031 140.252 1.00 96.98 363 ASN B O 1
ATOM 10661 N N . THR B 1 366 ? 60.228 66.770 139.880 1.00 97.04 364 THR B N 1
ATOM 10662 C CA . THR B 1 366 ? 60.819 65.489 140.312 1.00 99.54 364 THR B CA 1
ATOM 10663 C C . THR B 1 366 ? 62.038 65.748 141.199 1.00 95.89 364 THR B C 1
ATOM 10664 O O . THR B 1 366 ? 62.913 66.564 140.837 1.00 85.14 364 THR B O 1
ATOM 10668 N N . PRO B 1 367 ? 62.129 65.082 142.352 1.00 100.03 365 PRO B N 1
ATOM 10669 C CA . PRO B 1 367 ? 63.243 65.344 143.274 1.00 98.80 365 PRO B CA 1
ATOM 10670 C C . PRO B 1 367 ? 64.586 64.926 142.690 1.00 91.29 365 PRO B C 1
ATOM 10671 O O . PRO B 1 367 ? 64.697 63.927 141.973 1.00 94.92 365 PRO B O 1
ATOM 10675 N N . GLY B 1 368 ? 65.617 65.715 143.009 1.00 81.41 366 GLY B N 1
ATOM 10676 C CA . GLY B 1 368 ? 66.973 65.431 142.593 1.00 69.27 366 GLY B CA 1
ATOM 10677 C C . GLY B 1 368 ? 67.769 64.699 143.670 1.00 58.25 366 GLY B C 1
ATOM 10678 O O . GLY B 1 368 ? 67.295 64.464 144.780 1.00 59.30 366 GLY B O 1
ATOM 10679 N N . LEU B 1 369 ? 69.020 64.357 143.316 1.00 47.89 367 LEU B N 1
ATOM 10680 C CA . LEU B 1 369 ? 69.914 63.626 144.215 1.00 50.86 367 LEU B CA 1
ATOM 10681 C C . LEU B 1 369 ? 70.431 64.473 145.376 1.00 47.15 367 LEU B C 1
ATOM 10682 O O . LEU B 1 369 ? 70.964 63.914 146.338 1.00 44.99 367 LEU B O 1
ATOM 10687 N N . ILE B 1 370 ? 70.310 65.798 145.297 1.00 47.33 368 ILE B N 1
ATOM 10688 C CA . ILE B 1 370 ? 70.694 66.669 146.403 1.00 46.52 368 ILE B CA 1
ATOM 10689 C C . ILE B 1 370 ? 70.036 66.158 147.682 1.00 46.63 368 ILE B C 1
ATOM 10690 O O . ILE B 1 370 ? 68.846 65.808 147.693 1.00 43.54 368 ILE B O 1
ATOM 10695 N N . ASN B 1 371 ? 70.839 66.022 148.736 1.00 36.67 369 ASN B N 1
ATOM 10696 C CA . ASN B 1 371 ? 70.411 65.575 150.064 1.00 47.19 369 ASN B CA 1
ATOM 10697 C C . ASN B 1 371 ? 69.956 64.117 150.130 1.00 45.96 369 ASN B C 1
ATOM 10698 O O . ASN B 1 371 ? 69.333 63.716 151.126 1.00 49.17 369 ASN B O 1
ATOM 10703 N N . SER B 1 372 ? 70.245 63.315 149.115 1.00 44.59 370 SER B N 1
ATOM 10704 C CA . SER B 1 372 ? 69.764 61.936 149.123 1.00 46.92 370 SER B CA 1
ATOM 10705 C C . SER B 1 372 ? 70.703 61.061 149.947 1.00 45.35 370 SER B C 1
ATOM 10706 O O . SER B 1 372 ? 71.888 61.379 150.149 1.00 43.07 370 SER B O 1
ATOM 10709 N N . GLU B 1 373 ? 70.166 59.941 150.430 1.00 48.38 371 GLU B N 1
ATOM 10710 C CA . GLU B 1 373 ? 71.017 58.999 151.157 1.00 57.02 371 GLU B CA 1
ATOM 10711 C C . GLU B 1 373 ? 72.239 58.584 150.339 1.00 46.44 371 GLU B C 1
ATOM 10712 O O . GLU B 1 373 ? 73.327 58.439 150.898 1.00 47.15 371 GLU B O 1
ATOM 10718 N N . GLU B 1 374 ? 72.098 58.476 149.013 1.00 47.50 372 GLU B N 1
ATOM 10719 C CA . GLU B 1 374 ? 73.190 58.034 148.147 1.00 48.19 372 GLU B CA 1
ATOM 10720 C C . GLU B 1 374 ? 74.414 58.941 148.237 1.00 44.85 372 GLU B C 1
ATOM 10721 O O . GLU B 1 374 ? 75.548 58.449 148.252 1.00 41.94 372 GLU B O 1
ATOM 10727 N N . LEU B 1 375 ? 74.217 60.267 148.253 1.00 36.97 373 LEU B N 1
ATOM 10728 C CA . LEU B 1 375 ? 75.319 61.227 148.341 1.00 38.15 373 LEU B CA 1
ATOM 10729 C C . LEU B 1 375 ? 75.710 61.584 149.781 1.00 38.16 373 LEU B C 1
ATOM 10730 O O . LEU B 1 375 ? 76.621 62.406 149.989 1.00 35.35 373 LEU B O 1
ATOM 10735 N N . GLU B 1 376 ? 75.077 60.986 150.781 1.00 36.02 374 GLU B N 1
ATOM 10736 C CA . GLU B 1 376 ? 75.493 61.255 152.149 1.00 47.36 374 GLU B CA 1
ATOM 10737 C C . GLU B 1 376 ? 76.967 60.885 152.334 1.00 41.67 374 GLU B C 1
ATOM 10738 O O . GLU B 1 376 ? 77.400 59.781 151.974 1.00 42.03 374 GLU B O 1
ATOM 10744 N N . ASP B 1 377 ? 77.735 61.843 152.849 1.00 36.51 375 ASP B N 1
ATOM 10745 C CA . ASP B 1 377 ? 79.161 61.768 153.153 1.00 38.59 375 ASP B CA 1
ATOM 10746 C C . ASP B 1 377 ? 80.041 61.828 151.917 1.00 35.48 375 ASP B C 1
ATOM 10747 O O . ASP B 1 377 ? 81.264 61.725 152.048 1.00 36.57 375 ASP B O 1
ATOM 10752 N N . VAL B 1 378 ? 79.469 62.051 150.731 1.00 28.09 376 VAL B N 1
ATOM 10753 C CA . VAL B 1 378 ? 80.251 62.175 149.497 1.00 29.65 376 VAL B CA 1
ATOM 10754 C C . VAL B 1 378 ? 80.709 63.623 149.305 1.00 31.14 376 VAL B C 1
ATOM 10755 O O . VAL B 1 378 ? 79.909 64.556 149.453 1.00 30.45 376 VAL B O 1
ATOM 10759 N N . ILE B 1 379 ? 81.978 63.810 148.918 1.00 28.08 377 ILE B N 1
ATOM 10760 C CA . ILE B 1 379 ? 82.483 65.122 148.535 1.00 29.59 377 ILE B CA 1
ATOM 10761 C C . ILE B 1 379 ? 81.861 65.519 147.206 1.00 28.87 377 ILE B C 1
ATOM 10762 O O . ILE B 1 379 ? 81.948 64.773 146.215 1.00 26.30 377 ILE B O 1
ATOM 10767 N N . LEU B 1 380 ? 81.267 66.715 147.156 1.00 29.63 378 LEU B N 1
ATOM 10768 C CA . LEU B 1 380 ? 80.620 67.187 145.932 1.00 30.59 378 LEU B CA 1
ATOM 10769 C C . LEU B 1 380 ? 81.574 68.176 145.272 1.00 26.27 378 LEU B C 1
ATOM 10770 O O . LEU B 1 380 ? 81.747 69.307 145.752 1.00 27.56 378 LEU B O 1
ATOM 10775 N N . MET B 1 381 ? 82.172 67.775 144.164 1.00 29.22 379 MET B N 1
ATOM 10776 C CA . MET B 1 381 ? 83.223 68.575 143.550 1.00 29.71 379 MET B CA 1
ATOM 10777 C C . MET B 1 381 ? 82.638 69.482 142.475 1.00 32.76 379 MET B C 1
ATOM 10778 O O . MET B 1 381 ? 82.089 69.006 141.475 1.00 34.43 379 MET B O 1
ATOM 10783 N N . LEU B 1 382 ? 82.749 70.787 142.701 1.00 31.20 380 LEU B N 1
ATOM 10784 C CA . LEU B 1 382 ? 82.423 71.800 141.721 1.00 34.13 380 LEU B CA 1
ATOM 10785 C C . LEU B 1 382 ? 83.640 72.045 140.827 1.00 35.13 380 LEU B C 1
ATOM 10786 O O . LEU B 1 382 ? 84.750 71.578 141.094 1.00 33.60 380 LEU B O 1
ATOM 10791 N N . CYS B 1 383 ? 83.449 72.803 139.770 1.00 38.12 381 CYS B N 1
ATOM 10792 C CA A CYS B 1 383 ? 84.574 73.087 138.900 0.50 44.97 381 CYS B CA 1
ATOM 10793 C CA B CYS B 1 383 ? 84.539 73.075 138.843 0.50 45.12 381 CYS B CA 1
ATOM 10794 C C . CYS B 1 383 ? 84.456 74.502 138.363 1.00 43.83 381 CYS B C 1
ATOM 10795 O O . CYS B 1 383 ? 83.381 75.112 138.370 1.00 45.56 381 CYS B O 1
ATOM 10800 N N . ASP B 1 384 ? 85.598 75.041 137.933 1.00 28.84 382 ASP B N 1
ATOM 10801 C CA . ASP B 1 384 ? 85.572 76.341 137.270 1.00 29.01 382 ASP B CA 1
ATOM 10802 C C . ASP B 1 384 ? 85.084 76.141 135.829 1.00 28.58 382 ASP B C 1
ATOM 10803 O O . ASP B 1 384 ? 84.638 75.062 135.424 1.00 25.76 382 ASP B O 1
ATOM 10808 N N . ASP B 1 385 ? 85.212 77.169 135.020 1.00 24.83 383 ASP B N 1
ATOM 10809 C CA . ASP B 1 385 ? 84.718 77.136 133.657 1.00 26.85 383 ASP B CA 1
ATOM 10810 C C . ASP B 1 385 ? 85.814 76.752 132.668 1.00 29.44 383 ASP B C 1
ATOM 10811 O O . ASP B 1 385 ? 85.694 77.050 131.485 1.00 26.67 383 ASP B O 1
ATOM 10816 N N . ASN B 1 386 ? 86.904 76.144 133.144 1.00 26.75 384 ASN B N 1
ATOM 10817 C CA . ASN B 1 386 ? 88.043 75.668 132.377 1.00 26.76 384 ASN B CA 1
ATOM 10818 C C . ASN B 1 386 ? 88.993 76.808 132.095 1.00 28.02 384 ASN B C 1
ATOM 10819 O O . ASN B 1 386 ? 90.094 76.565 131.577 1.00 28.65 384 ASN B O 1
ATOM 10824 N N . HIS B 1 387 ? 88.659 78.048 132.503 1.00 23.59 385 HIS B N 1
ATOM 10825 C CA . HIS B 1 387 ? 89.524 79.176 132.233 1.00 26.72 385 HIS B CA 1
ATOM 10826 C C . HIS B 1 387 ? 89.833 79.976 133.487 1.00 32.40 385 HIS B C 1
ATOM 10827 O O . HIS B 1 387 ? 90.327 81.097 133.373 1.00 26.63 385 HIS B O 1
ATOM 10834 N N . GLY B 1 388 ? 89.556 79.426 134.667 1.00 28.36 386 GLY B N 1
ATOM 10835 C CA . GLY B 1 388 ? 89.971 80.084 135.886 1.00 23.36 386 GLY B CA 1
ATOM 10836 C C . GLY B 1 388 ? 88.913 80.940 136.547 1.00 24.96 386 GLY B C 1
ATOM 10837 O O . GLY B 1 388 ? 89.217 81.589 137.558 1.00 26.87 386 GLY B O 1
ATOM 10838 N N . ASN B 1 389 ? 87.673 80.905 136.050 1.00 25.29 387 ASN B N 1
ATOM 10839 C CA . ASN B 1 389 ? 86.534 81.563 136.666 1.00 28.19 387 ASN B CA 1
ATOM 10840 C C . ASN B 1 389 ? 85.607 80.518 137.257 1.00 23.86 387 ASN B C 1
ATOM 10841 O O . ASN B 1 389 ? 85.174 79.592 136.558 1.00 28.77 387 ASN B O 1
ATOM 10846 N N . LEU B 1 390 ? 85.259 80.693 138.515 1.00 26.98 388 LEU B N 1
ATOM 10847 C CA . LEU B 1 390 ? 84.330 79.772 139.138 1.00 32.74 388 LEU B CA 1
ATOM 10848 C C . LEU B 1 390 ? 82.970 79.839 138.462 1.00 32.03 388 LEU B C 1
ATOM 10849 O O . LEU B 1 390 ? 82.638 80.797 137.769 1.00 29.75 388 LEU B O 1
ATOM 10854 N N . ARG B 1 391 ? 82.182 78.790 138.680 1.00 27.19 389 ARG B N 1
ATOM 10855 C CA . ARG B 1 391 ? 80.788 78.746 138.244 1.00 31.52 389 ARG B CA 1
ATOM 10856 C C . ARG B 1 391 ? 79.944 78.792 139.501 1.00 32.08 389 ARG B C 1
ATOM 10857 O O . ARG B 1 391 ? 80.259 79.575 140.397 1.00 35.18 389 ARG B O 1
ATOM 10865 N N . THR B 1 392 ? 78.897 77.981 139.604 1.00 33.23 390 THR B N 1
ATOM 10866 C CA . THR B 1 392 ? 78.017 78.104 140.756 1.00 37.32 390 THR B CA 1
ATOM 10867 C C . THR B 1 392 ? 78.661 77.501 142.002 1.00 38.52 390 THR B C 1
ATOM 10868 O O . THR B 1 392 ? 79.600 76.688 141.937 1.00 36.04 390 THR B O 1
ATOM 10872 N N . LEU B 1 393 ? 78.163 77.939 143.152 1.00 32.93 391 LEU B N 1
ATOM 10873 C CA . LEU B 1 393 ? 78.807 77.670 144.424 1.00 30.86 391 LEU B CA 1
ATOM 10874 C C . LEU B 1 393 ? 77.706 77.313 145.402 1.00 34.73 391 LEU B C 1
ATOM 10875 O O . LEU B 1 393 ? 76.525 77.573 145.135 1.00 31.51 391 LEU B O 1
ATOM 10880 N N . PRO B 1 394 ? 78.053 76.692 146.530 1.00 31.80 392 PRO B N 1
ATOM 10881 C CA . PRO B 1 394 ? 77.016 76.246 147.468 1.00 31.42 392 PRO B CA 1
ATOM 10882 C C . PRO B 1 394 ? 76.220 77.426 148.018 1.00 36.88 392 PRO B C 1
ATOM 10883 O O . PRO B 1 394 ? 76.779 78.461 148.383 1.00 35.03 392 PRO B O 1
ATOM 10887 N N . THR B 1 395 ? 74.905 77.262 148.070 1.00 37.25 393 THR B N 1
ATOM 10888 C CA . THR B 1 395 ? 74.069 78.178 148.834 1.00 42.37 393 THR B CA 1
ATOM 10889 C C . THR B 1 395 ? 74.216 77.889 150.321 1.00 43.74 393 THR B C 1
ATOM 10890 O O . THR B 1 395 ? 74.799 76.871 150.729 1.00 38.46 393 THR B O 1
ATOM 10894 N N . GLU B 1 396 ? 73.599 78.751 151.134 1.00 43.26 394 GLU B N 1
ATOM 10895 C CA . GLU B 1 396 ? 73.703 78.611 152.584 1.00 46.78 394 GLU B CA 1
ATOM 10896 C C . GLU B 1 396 ? 73.177 77.258 153.059 1.00 43.48 394 GLU B C 1
ATOM 10897 O O . GLU B 1 396 ? 73.802 76.607 153.910 1.00 42.76 394 GLU B O 1
ATOM 10903 N N . ASP B 1 397 ? 72.022 76.822 152.542 1.00 41.08 395 ASP B N 1
ATOM 10904 C CA . ASP B 1 397 ? 71.517 75.515 152.952 1.00 51.88 395 ASP B CA 1
ATOM 10905 C C . ASP B 1 397 ? 72.394 74.372 152.433 1.00 45.99 395 ASP B C 1
ATOM 10906 O O . ASP B 1 397 ? 72.556 73.363 153.119 1.00 45.87 395 ASP B O 1
ATOM 10911 N N . MET B 1 398 ? 72.997 74.518 151.259 1.00 41.29 396 MET B N 1
ATOM 10912 C CA . MET B 1 398 ? 73.873 73.465 150.768 1.00 37.96 396 MET B CA 1
ATOM 10913 C C . MET B 1 398 ? 75.118 73.280 151.624 1.00 37.42 396 MET B C 1
ATOM 10914 O O . MET B 1 398 ? 75.703 72.191 151.615 1.00 36.64 396 MET B O 1
ATOM 10919 N N . ARG B 1 399 ? 75.531 74.301 152.373 1.00 32.14 397 ARG B N 1
ATOM 10920 C CA . ARG B 1 399 ? 76.784 74.189 153.099 1.00 36.86 397 ARG B CA 1
ATOM 10921 C C . ARG B 1 399 ? 76.689 73.262 154.291 1.00 37.06 397 ARG B C 1
ATOM 10922 O O . ARG B 1 399 ? 77.721 72.946 154.889 1.00 41.76 397 ARG B O 1
ATOM 10930 N N . LYS B 1 400 ? 75.487 72.849 154.674 1.00 34.49 398 LYS B N 1
ATOM 10931 C CA . LYS B 1 400 ? 75.336 71.836 155.707 1.00 39.46 398 LYS B CA 1
ATOM 10932 C C . LYS B 1 400 ? 75.674 70.425 155.214 1.00 38.28 398 LYS B C 1
ATOM 10933 O O . LYS B 1 400 ? 75.707 69.500 156.027 1.00 40.09 398 LYS B O 1
ATOM 10939 N N . HIS B 1 401 ? 75.940 70.232 153.927 1.00 35.78 399 HIS B N 1
ATOM 10940 C CA . HIS B 1 401 ? 76.072 68.863 153.408 1.00 35.88 399 HIS B CA 1
ATOM 10941 C C . HIS B 1 401 ? 77.245 68.141 154.068 1.00 40.46 399 HIS B C 1
ATOM 10942 O O . HIS B 1 401 ? 78.386 68.629 154.053 1.00 38.71 399 HIS B O 1
ATOM 10949 N N . SER B 1 402 ? 76.956 67.011 154.685 1.00 39.08 400 SER B N 1
ATOM 10950 C CA . SER B 1 402 ? 78.003 66.184 155.242 1.00 46.64 400 SER B CA 1
ATOM 10951 C C . SER B 1 402 ? 78.790 65.569 154.096 1.00 45.98 400 SER B C 1
ATOM 10952 O O . SER B 1 402 ? 78.220 64.944 153.189 1.00 49.76 400 SER B O 1
ATOM 10955 N N . GLY B 1 403 ? 80.104 65.711 154.140 1.00 39.62 401 GLY B N 1
ATOM 10956 C CA . GLY B 1 403 ? 80.950 65.332 153.027 1.00 35.69 401 GLY B CA 1
ATOM 10957 C C . GLY B 1 403 ? 81.591 66.526 152.370 1.00 32.45 401 GLY B C 1
ATOM 10958 O O . GLY B 1 403 ? 82.683 66.399 151.808 1.00 33.54 401 GLY B O 1
ATOM 10959 N N . GLY B 1 404 ? 80.944 67.708 152.467 1.00 30.59 402 GLY B N 1
ATOM 10960 C CA . GLY B 1 404 ? 81.561 68.943 151.972 1.00 28.12 402 GLY B CA 1
ATOM 10961 C C . GLY B 1 404 ? 81.669 69.011 150.449 1.00 27.55 402 GLY B C 1
ATOM 10962 O O . GLY B 1 404 ? 81.094 68.217 14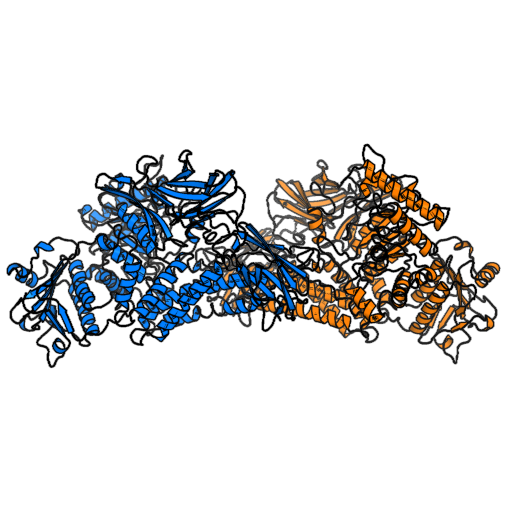9.717 1.00 31.07 402 GLY B O 1
ATOM 10963 N N . TYR B 1 405 ? 82.462 69.979 149.991 1.00 25.08 403 TYR B N 1
ATOM 10964 C CA . TYR B 1 405 ? 82.549 70.372 148.593 1.00 26.23 403 TYR B CA 1
ATOM 10965 C C . TYR B 1 405 ? 84.000 70.426 148.171 1.00 26.85 403 TYR B C 1
ATOM 10966 O O . TYR B 1 405 ? 84.885 70.681 148.994 1.00 26.61 403 TYR B O 1
ATOM 10975 N N . GLY B 1 406 ? 84.231 70.224 146.871 1.00 25.83 404 GLY B N 1
ATOM 10976 C CA . GLY B 1 406 ? 85.550 70.360 146.282 1.00 25.11 404 GLY B CA 1
ATOM 10977 C C . GLY B 1 406 ? 85.528 71.387 145.157 1.00 27.94 404 GLY B C 1
ATOM 10978 O O . GLY B 1 406 ? 84.461 71.825 144.710 1.00 26.48 404 GLY B O 1
ATOM 10979 N N . MET B 1 407 ? 86.716 71.797 144.723 1.00 23.71 405 MET B N 1
ATOM 10980 C CA . MET B 1 407 ? 86.841 72.698 143.584 1.00 25.17 405 MET B CA 1
ATOM 10981 C C . MET B 1 407 ? 87.946 72.160 142.689 1.00 26.36 405 MET B C 1
ATOM 10982 O O . MET B 1 407 ? 89.067 71.882 143.144 1.00 26.22 405 MET B O 1
ATOM 10987 N N . TYR B 1 408 ? 87.622 71.995 141.428 1.00 26.22 406 TYR B N 1
ATOM 10988 C CA . TYR B 1 408 ? 88.593 71.665 140.393 1.00 23.99 406 TYR B CA 1
ATOM 10989 C C . TYR B 1 408 ? 88.848 72.941 139.584 1.00 25.21 406 TYR B C 1
ATOM 10990 O O . TYR B 1 408 ? 87.927 73.472 138.953 1.00 25.42 406 TYR B O 1
ATOM 10999 N N . TYR B 1 409 ? 90.081 73.445 139.642 1.00 22.96 407 TYR B N 1
ATOM 11000 C CA . TYR B 1 409 ? 90.500 74.717 139.054 1.00 23.03 407 TYR B CA 1
ATOM 11001 C C . TYR B 1 409 ? 91.516 74.447 137.942 1.00 23.52 407 TYR B C 1
ATOM 11002 O O . TYR B 1 409 ? 92.146 73.397 137.921 1.00 25.43 407 TYR B O 1
ATOM 11011 N N . HIS B 1 410 ? 91.608 75.329 136.958 1.00 23.55 408 HIS B N 1
ATOM 11012 C CA . HIS B 1 410 ? 92.491 75.134 135.805 1.00 22.71 408 HIS B CA 1
ATOM 11013 C C . HIS B 1 410 ? 93.584 76.199 135.702 1.00 26.15 408 HIS B C 1
ATOM 11014 O O . HIS B 1 410 ? 93.293 77.406 135.682 1.00 26.23 408 HIS B O 1
ATOM 11021 N N . PHE B 1 411 ? 94.838 75.752 135.606 1.00 24.71 409 PHE B N 1
ATOM 11022 C CA . PHE B 1 411 ? 95.974 76.533 135.116 1.00 23.94 409 PHE B CA 1
ATOM 11023 C C . PHE B 1 411 ? 96.348 76.152 133.689 1.00 24.36 409 PHE B C 1
ATOM 11024 O O . PHE B 1 411 ? 97.289 76.728 133.141 1.00 28.41 409 PHE B O 1
ATOM 11032 N N . ASP B 1 412 ? 95.696 75.144 133.121 1.00 24.13 410 ASP B N 1
ATOM 11033 C CA . ASP B 1 412 ? 96.041 74.552 131.825 1.00 24.85 410 ASP B CA 1
ATOM 11034 C C . ASP B 1 412 ? 94.761 73.952 131.305 1.00 23.85 410 ASP B C 1
ATOM 11035 O O . ASP B 1 412 ? 93.994 73.393 132.089 1.00 26.45 410 ASP B O 1
ATOM 11040 N N . TYR B 1 413 ? 94.513 74.038 130.009 1.00 24.50 411 TYR B N 1
ATOM 11041 C CA . TYR B 1 413 ? 93.261 73.471 129.519 1.00 25.48 411 TYR B CA 1
ATOM 11042 C C . TYR B 1 413 ? 93.371 73.179 128.045 1.00 27.21 411 TYR B C 1
ATOM 11043 O O . TYR B 1 413 ? 93.804 74.037 127.297 1.00 27.44 411 TYR B O 1
ATOM 11052 N N . HIS B 1 414 ? 92.915 72.013 127.631 1.00 28.23 412 HIS B N 1
ATOM 11053 C CA . HIS B 1 414 ? 92.886 71.616 126.225 1.00 29.31 412 HIS B CA 1
ATOM 11054 C C . HIS B 1 414 ? 91.418 71.599 125.803 1.00 27.29 412 HIS B C 1
ATOM 11055 O O . HIS B 1 414 ? 90.692 70.667 126.152 1.00 28.92 412 HIS B O 1
ATOM 11062 N N . GLY B 1 415 ? 90.968 72.600 125.057 1.00 25.57 413 GLY B N 1
ATOM 11063 C CA . GLY B 1 415 ? 89.550 72.703 124.770 1.00 23.64 413 GLY B CA 1
ATOM 11064 C C . GLY B 1 415 ? 89.200 74.136 124.360 1.00 28.78 413 GLY B C 1
ATOM 11065 O O . GLY B 1 415 ? 90.073 74.976 124.152 1.00 24.92 413 GLY B O 1
ATOM 11066 N N . GLY B 1 416 ? 87.907 74.400 124.242 1.00 26.74 414 GLY B N 1
ATOM 11067 C CA . GLY B 1 416 ? 87.473 75.692 123.721 1.00 26.83 414 GLY B CA 1
ATOM 11068 C C . GLY B 1 416 ? 87.354 76.797 124.774 1.00 30.27 414 GLY B C 1
ATOM 11069 O O . GLY B 1 416 ? 87.349 76.538 125.985 1.00 30.32 414 GLY B O 1
ATOM 11070 N N . PRO B 1 417 ? 87.286 78.070 124.331 1.00 27.93 415 PRO B N 1
ATOM 11071 C CA . PRO B 1 417 ? 87.365 78.516 122.930 1.00 30.14 415 PRO B CA 1
ATOM 11072 C C . PRO B 1 417 ? 88.783 78.396 122.363 1.00 28.98 415 PRO B C 1
ATOM 11073 O O . PRO B 1 417 ? 88.887 78.127 121.164 1.00 31.82 415 PRO B O 1
ATOM 11077 N N . VAL B 1 418 ? 89.830 78.585 123.165 1.00 26.18 416 VAL B N 1
ATOM 11078 C CA . VAL B 1 418 ? 91.223 78.389 122.736 1.00 30.49 416 VAL B CA 1
ATOM 11079 C C . VAL B 1 418 ? 91.986 77.687 123.862 1.00 30.39 416 VAL B C 1
ATOM 11080 O O . VAL B 1 418 ? 91.928 78.107 125.018 1.00 29.60 416 VAL B O 1
ATOM 11084 N N . SER B 1 419 ? 92.747 76.652 123.522 1.00 26.35 417 SER B N 1
ATOM 11085 C CA . SER B 1 419 ? 93.520 75.911 124.521 1.00 26.62 417 SER B CA 1
ATOM 11086 C C . SER B 1 419 ? 94.616 76.795 125.103 1.00 25.24 417 SER B C 1
ATOM 11087 O O . SER B 1 419 ? 95.058 77.747 124.460 1.00 27.89 417 SER B O 1
ATOM 11090 N N . TYR B 1 420 ? 95.043 76.523 126.349 1.00 23.23 418 TYR B N 1
ATOM 11091 C CA . TYR B 1 420 ? 96.252 77.175 126.866 1.00 26.49 418 TYR B CA 1
ATOM 11092 C C . TYR B 1 420 ? 97.080 76.120 127.583 1.00 29.56 418 TYR B C 1
ATOM 11093 O O . TYR B 1 420 ? 96.668 75.566 128.618 1.00 27.12 418 TYR B O 1
ATOM 11102 N N . GLU B 1 421 ? 98.223 75.772 126.979 1.00 27.68 419 GLU B N 1
ATOM 11103 C CA . GLU B 1 421 ? 98.949 74.573 127.400 1.00 32.64 419 GLU B CA 1
ATOM 11104 C C . GLU B 1 421 ? 100.455 74.741 127.344 1.00 34.36 419 GLU B C 1
ATOM 11105 O O . GLU B 1 421 ? 101.160 73.769 127.600 1.00 34.89 419 GLU B O 1
ATOM 11111 N N . TRP B 1 422 ? 100.975 75.895 126.935 1.00 28.25 420 TRP B N 1
ATOM 11112 C CA . TRP B 1 422 ? 102.396 75.984 126.582 1.00 28.40 420 TRP B CA 1
ATOM 11113 C C . TRP B 1 422 ? 103.225 76.407 127.791 1.00 32.22 420 TRP B C 1
ATOM 11114 O O . TRP B 1 422 ? 104.049 75.631 128.283 1.00 32.71 420 TRP B O 1
ATOM 11125 N N . ILE B 1 423 ? 103.033 77.644 128.265 1.00 24.65 421 ILE B N 1
ATOM 11126 C CA . ILE B 1 423 ? 103.768 78.205 129.396 1.00 27.13 421 ILE B CA 1
ATOM 11127 C C . ILE B 1 423 ? 102.735 78.867 130.309 1.00 26.47 421 ILE B C 1
ATOM 11128 O O . ILE B 1 423 ? 101.724 79.405 129.836 1.00 28.40 421 ILE B O 1
ATOM 11133 N N . ASN B 1 424 ? 102.975 78.814 131.614 1.00 27.84 422 ASN B N 1
ATOM 11134 C CA . ASN B 1 424 ? 102.118 79.493 132.596 1.00 25.58 422 ASN B CA 1
ATOM 11135 C C . ASN B 1 424 ? 101.627 80.837 132.073 1.00 27.80 422 ASN B C 1
ATOM 11136 O O . ASN B 1 424 ? 102.421 81.663 131.625 1.00 26.96 422 ASN B O 1
ATOM 11141 N N . SER B 1 425 ? 100.302 81.055 132.146 1.00 23.32 423 SER B N 1
ATOM 11142 C CA . SER B 1 425 ? 99.675 82.341 131.853 1.00 27.50 423 SER B CA 1
ATOM 11143 C C . SER B 1 425 ? 98.665 82.716 132.936 1.00 33.31 423 SER B C 1
ATOM 11144 O O . SER B 1 425 ? 97.743 83.497 132.668 1.00 31.79 423 SER B O 1
ATOM 11147 N N . SER B 1 426 ? 98.828 82.177 134.150 1.00 27.08 424 SER B N 1
ATOM 11148 C CA . SER B 1 426 ? 97.945 82.430 135.276 1.00 29.76 424 SER B CA 1
ATOM 11149 C C . SER B 1 426 ? 98.587 83.455 136.200 1.00 26.06 424 SER B C 1
ATOM 11150 O O . SER B 1 426 ? 99.816 83.581 136.268 1.00 29.84 424 SER B O 1
ATOM 11153 N N . TYR B 1 427 ? 97.745 84.166 136.928 1.00 27.50 425 TYR B N 1
ATOM 11154 C CA . TYR B 1 427 ? 98.132 85.415 137.585 1.00 24.43 425 TYR B CA 1
ATOM 11155 C C . TYR B 1 427 ? 97.680 85.341 139.029 1.00 19.59 425 TYR B C 1
ATOM 11156 O O . TYR B 1 427 ? 96.485 85.160 139.284 1.00 23.08 425 TYR B O 1
ATOM 11165 N N . LEU B 1 428 ? 98.610 85.538 139.971 1.00 21.23 426 LEU B N 1
ATOM 11166 C CA . LEU B 1 428 ? 98.293 85.309 141.390 1.00 25.01 426 LEU B CA 1
ATOM 11167 C C . LEU B 1 428 ? 97.105 86.099 141.928 1.00 28.92 426 LEU B C 1
ATOM 11168 O O . LEU B 1 428 ? 96.295 85.510 142.674 1.00 24.57 426 LEU B O 1
ATOM 11173 N N . PRO B 1 429 ? 96.932 87.403 141.640 1.00 25.61 427 PRO B N 1
ATOM 11174 C CA . PRO B 1 429 ? 95.774 88.097 142.221 1.00 24.69 427 PRO B CA 1
ATOM 11175 C C . PRO B 1 429 ? 94.474 87.477 141.806 1.00 22.75 427 PRO B C 1
ATOM 11176 O O . PRO B 1 429 ? 93.502 87.489 142.575 1.00 22.53 427 PRO B O 1
ATOM 11180 N N . LYS B 1 430 ? 94.397 86.947 140.587 1.00 21.81 428 LYS B N 1
ATOM 11181 C CA . LYS B 1 430 ? 93.176 86.303 140.119 1.00 25.97 428 LYS B CA 1
ATOM 11182 C C . LYS B 1 430 ? 92.935 84.960 140.817 1.00 24.84 428 LYS B C 1
ATOM 11183 O O . LYS B 1 430 ? 91.812 84.667 141.281 1.00 24.04 428 LYS B O 1
ATOM 11189 N N . ILE B 1 431 ? 93.981 84.158 140.947 1.00 22.51 429 ILE B N 1
ATOM 11190 C CA . ILE B 1 431 ? 93.862 82.895 141.698 1.00 20.65 429 ILE B CA 1
ATOM 11191 C C . ILE B 1 431 ? 93.364 83.152 143.106 1.00 23.02 429 ILE B C 1
ATOM 11192 O O . ILE B 1 431 ? 92.425 82.489 143.585 1.00 26.52 429 ILE B O 1
ATOM 11197 N N . TRP B 1 432 ? 94.009 84.081 143.799 1.00 24.21 430 TRP B N 1
ATOM 11198 C CA . TRP B 1 432 ? 93.582 84.445 145.144 1.00 24.72 430 TRP B CA 1
ATOM 11199 C C . TRP B 1 432 ? 92.107 84.827 145.172 1.00 24.85 430 TRP B C 1
ATOM 11200 O O . TRP B 1 432 ? 91.347 84.346 146.017 1.00 25.13 430 TRP B O 1
ATOM 11211 N N . GLU B 1 433 ? 91.685 85.714 144.267 1.00 26.17 431 GLU B N 1
ATOM 11212 C CA . GLU B 1 433 ? 90.306 86.190 144.305 1.00 24.51 431 GLU B CA 1
ATOM 11213 C C . GLU B 1 433 ? 89.309 85.043 144.104 1.00 27.49 431 GLU B C 1
ATOM 11214 O O . GLU B 1 433 ? 88.298 84.941 144.806 1.00 26.14 431 GLU B O 1
ATOM 11220 N N . GLN B 1 434 ? 89.553 84.187 143.121 1.00 25.47 432 GLN B N 1
ATOM 11221 C CA . GLN B 1 434 ? 88.615 83.100 142.867 1.00 27.75 432 GLN B CA 1
ATOM 11222 C C . GLN B 1 434 ? 88.663 82.061 143.988 1.00 25.94 432 GLN B C 1
ATOM 11223 O O . GLN B 1 434 ? 87.614 81.607 144.482 1.00 26.06 432 GLN B O 1
ATOM 11229 N N . MET B 1 435 ? 89.867 81.646 144.383 1.00 25.01 433 MET B N 1
ATOM 11230 C CA . MET B 1 435 ? 89.948 80.547 145.346 1.00 26.39 433 MET B CA 1
ATOM 11231 C C . MET B 1 435 ? 89.577 80.991 146.739 1.00 26.17 433 MET B C 1
ATOM 11232 O O . MET B 1 435 ? 88.983 80.202 147.460 1.00 29.72 433 MET B O 1
ATOM 11237 N N . THR B 1 436 ? 89.838 82.257 147.132 1.00 23.19 434 THR B N 1
ATOM 11238 C CA . THR B 1 436 ? 89.320 82.648 148.446 1.00 25.74 434 THR B CA 1
ATOM 11239 C C . THR B 1 436 ? 87.800 82.735 148.432 1.00 26.30 434 THR B C 1
ATOM 11240 O O . THR B 1 436 ? 87.161 82.448 149.443 1.00 25.88 434 THR B O 1
ATOM 11244 N N . MET B 1 437 ? 87.211 83.125 147.296 1.00 26.02 435 MET B N 1
ATOM 11245 C CA . MET B 1 437 ? 85.753 83.136 147.184 1.00 26.99 435 MET B CA 1
ATOM 11246 C C . MET B 1 437 ? 85.161 81.728 147.316 1.00 25.74 435 MET B C 1
ATOM 11247 O O . MET B 1 437 ? 84.141 81.534 147.990 1.00 30.18 435 MET B O 1
ATOM 11252 N N . ALA B 1 438 ? 85.776 80.734 146.680 1.00 25.82 436 ALA B N 1
ATOM 11253 C CA . ALA B 1 438 ? 85.317 79.358 146.877 1.00 26.89 436 ALA B CA 1
ATOM 11254 C C . ALA B 1 438 ? 85.366 78.979 148.348 1.00 26.66 436 ALA B C 1
ATOM 11255 O O . ALA B 1 438 ? 84.396 78.444 148.894 1.00 28.69 436 ALA B O 1
ATOM 11257 N N . TYR B 1 439 ? 86.480 79.284 149.026 1.00 27.83 437 TYR B N 1
ATOM 11258 C CA . TYR B 1 439 ? 86.533 78.999 150.458 1.00 27.00 437 TYR B CA 1
ATOM 11259 C C . TYR B 1 439 ? 85.418 79.727 151.206 1.00 29.24 437 TYR B C 1
ATOM 11260 O O . TYR B 1 439 ? 84.815 79.167 152.126 1.00 26.60 437 TYR B O 1
ATOM 11269 N N . ASP B 1 440 ? 85.180 81.010 150.863 1.00 28.36 438 ASP B N 1
ATOM 11270 C CA . ASP B 1 440 ? 84.156 81.804 151.544 1.00 31.14 438 ASP B CA 1
ATOM 11271 C C . ASP B 1 440 ? 82.768 81.210 151.350 1.00 31.00 438 ASP B C 1
ATOM 11272 O O . ASP B 1 440 ? 81.895 81.365 152.218 1.00 33.73 438 ASP B O 1
ATOM 11277 N N . PHE B 1 441 ? 82.506 80.591 150.200 1.00 25.76 439 PHE B N 1
ATOM 11278 C CA . PHE B 1 441 ? 81.215 79.928 149.997 1.00 30.35 439 PHE B CA 1
ATOM 11279 C C . PHE B 1 441 ? 81.190 78.500 150.564 1.00 34.37 439 PHE B C 1
ATOM 11280 O O . PHE B 1 441 ? 80.267 77.741 150.268 1.00 32.74 439 PHE B O 1
ATOM 11288 N N . GLY B 1 442 ? 82.189 78.104 151.340 1.00 29.62 440 GLY B N 1
ATOM 11289 C CA . GLY B 1 442 ? 82.136 76.808 151.984 1.00 27.55 440 GLY B CA 1
ATOM 11290 C C . GLY B 1 442 ? 82.696 75.664 151.150 1.00 30.16 440 GLY B C 1
ATOM 11291 O O . GLY B 1 442 ? 82.378 74.494 151.432 1.00 33.54 440 GLY B O 1
ATOM 11292 N N . VAL B 1 443 ? 83.582 75.937 150.195 1.00 27.52 441 VAL B N 1
ATOM 11293 C CA . VAL B 1 443 ? 84.222 74.865 149.412 1.00 30.59 441 VAL B CA 1
ATOM 11294 C C . VAL B 1 443 ? 85.579 74.587 150.046 1.00 31.44 441 VAL B C 1
ATOM 11295 O O . VAL B 1 443 ? 86.587 75.207 149.698 1.00 30.29 441 VAL B O 1
ATOM 11299 N N . ARG B 1 444 ? 85.614 73.642 150.974 1.00 26.86 442 ARG B N 1
ATOM 11300 C CA . ARG B 1 444 ? 86.776 73.496 151.851 1.00 29.05 442 ARG B CA 1
ATOM 11301 C C . ARG B 1 444 ? 87.287 72.081 152.020 1.00 31.26 442 ARG B C 1
ATOM 11302 O O . ARG B 1 444 ? 88.183 71.863 152.848 1.00 33.40 442 ARG B O 1
ATOM 11310 N N . ASP B 1 445 ? 86.736 71.113 151.328 1.00 28.38 443 ASP B N 1
ATOM 11311 C CA . ASP B 1 445 ? 87.173 69.753 151.599 1.00 31.23 443 ASP B CA 1
ATOM 11312 C C . ASP B 1 445 ? 88.155 69.223 150.569 1.00 28.50 443 ASP B C 1
ATOM 11313 O O . ASP B 1 445 ? 89.026 68.431 150.917 1.00 31.14 443 ASP B O 1
ATOM 11318 N N . LEU B 1 446 ? 88.121 69.720 149.347 1.00 26.40 444 LEU B N 1
ATOM 11319 C CA . LEU B 1 446 ? 89.063 69.238 148.349 1.00 23.78 444 LEU B CA 1
ATOM 11320 C C . LEU B 1 446 ? 89.345 70.355 147.370 1.00 28.68 444 LEU B C 1
ATOM 11321 O O . LEU B 1 446 ? 88.395 70.916 146.821 1.00 26.99 444 LEU B O 1
ATOM 11326 N N . TRP B 1 447 ? 90.628 70.616 147.090 1.00 22.78 445 TRP B N 1
ATOM 11327 C CA . TRP B 1 447 ? 91.023 71.562 146.050 1.00 26.29 445 TRP B CA 1
ATOM 11328 C C . TRP B 1 447 ? 92.016 70.884 145.134 1.00 29.76 445 TRP B C 1
ATOM 11329 O O . TRP B 1 447 ? 93.051 70.396 145.609 1.00 24.20 445 TRP B O 1
ATOM 11340 N N . ILE B 1 448 ? 91.745 70.884 143.829 1.00 23.76 446 ILE B N 1
ATOM 11341 C CA . ILE B 1 448 ? 92.694 70.280 142.897 1.00 24.60 446 ILE B CA 1
ATOM 11342 C C . ILE B 1 448 ? 92.814 71.179 141.668 1.00 27.10 446 ILE B C 1
ATOM 11343 O O . ILE B 1 448 ? 91.817 71.709 141.185 1.00 24.99 446 ILE B O 1
ATOM 11348 N N . VAL B 1 449 ? 94.037 71.373 141.168 1.00 26.55 447 VAL B N 1
ATOM 11349 C CA . VAL B 1 449 ? 94.245 72.253 140.028 1.00 26.39 447 VAL B CA 1
ATOM 11350 C C . VAL B 1 449 ? 94.847 71.465 138.865 1.00 21.39 447 VAL B C 1
ATOM 11351 O O . VAL B 1 449 ? 95.774 70.671 139.042 1.00 24.17 447 VAL B O 1
ATOM 11355 N N . ASN B 1 450 ? 94.290 71.665 137.678 1.00 23.84 448 ASN B N 1
ATOM 11356 C CA . ASN B 1 450 ? 94.883 71.110 136.465 1.00 25.45 448 ASN B CA 1
ATOM 11357 C C . ASN B 1 450 ? 96.158 71.886 136.154 1.00 25.35 448 ASN B C 1
ATOM 11358 O O . ASN B 1 450 ? 96.091 73.079 135.829 1.00 27.46 448 ASN B O 1
ATOM 11363 N N . VAL B 1 451 ? 97.325 71.238 136.254 1.00 23.98 449 VAL B N 1
ATOM 11364 C CA . VAL B 1 451 ? 98.605 71.913 135.998 1.00 25.10 449 VAL B CA 1
ATOM 11365 C C . VAL B 1 451 ? 99.208 71.499 134.666 1.00 25.24 449 VAL B C 1
ATOM 11366 O O . VAL B 1 451 ? 100.395 71.777 134.406 1.00 26.09 449 VAL B O 1
ATOM 11370 N N . GLY B 1 452 ? 98.442 70.831 133.814 1.00 26.67 450 GLY B N 1
ATOM 11371 C CA . GLY B 1 452 ? 99.023 70.410 132.542 1.00 28.89 450 GLY B CA 1
ATOM 11372 C C . GLY B 1 452 ? 100.264 69.538 132.746 1.00 32.18 450 GLY B C 1
ATOM 11373 O O . GLY B 1 452 ? 100.253 68.558 133.511 1.00 30.48 450 GLY B O 1
ATOM 11374 N N . ASP B 1 453 ? 101.375 69.922 132.094 1.00 27.34 451 ASP B N 1
ATOM 11375 C CA . ASP B 1 453 ? 102.659 69.235 132.233 1.00 31.26 451 ASP B CA 1
ATOM 11376 C C . ASP B 1 453 ? 103.486 69.649 133.453 1.00 32.23 451 ASP B C 1
ATOM 11377 O O . ASP B 1 453 ? 104.644 69.233 133.531 1.00 33.65 451 ASP B O 1
ATOM 11382 N N . ILE B 1 454 ? 102.962 70.492 134.350 1.00 33.85 452 ILE B N 1
ATOM 11383 C CA . ILE B 1 454 ? 103.605 70.964 135.584 1.00 32.58 452 ILE B CA 1
ATOM 11384 C C . ILE B 1 454 ? 104.640 72.061 135.329 1.00 37.26 452 ILE B C 1
ATOM 11385 O O . ILE B 1 454 ? 104.641 73.096 136.017 1.00 37.33 452 ILE B O 1
ATOM 11390 N N . ALA B 1 455 ? 105.545 71.845 134.365 1.00 30.81 453 ALA B N 1
ATOM 11391 C CA . ALA B 1 455 ? 106.640 72.787 134.137 1.00 32.82 453 ALA B CA 1
ATOM 11392 C C . ALA B 1 455 ? 106.120 74.199 133.830 1.00 32.15 453 ALA B C 1
ATOM 11393 O O . ALA B 1 455 ? 105.144 74.368 133.100 1.00 30.02 453 ALA B O 1
ATOM 11395 N N . THR B 1 456 ? 106.780 75.205 134.423 1.00 27.43 454 THR B N 1
ATOM 11396 C CA . THR B 1 456 ? 106.502 76.652 134.429 1.00 28.36 454 THR B CA 1
ATOM 11397 C C . THR B 1 456 ? 105.302 77.004 135.284 1.00 27.93 454 THR B C 1
ATOM 11398 O O . THR B 1 456 ? 105.039 78.196 135.484 1.00 29.01 454 THR B O 1
ATOM 11402 N N . GLN B 1 457 ? 104.614 76.020 135.877 1.00 28.47 455 GLN B N 1
ATOM 11403 C CA . GLN B 1 457 ? 103.504 76.311 136.772 1.00 30.73 455 GLN B CA 1
ATOM 11404 C C . GLN B 1 457 ? 103.929 76.340 138.237 1.00 25.97 455 GLN B C 1
ATOM 11405 O O . GLN B 1 457 ? 103.066 76.348 139.117 1.00 26.23 455 GLN B O 1
ATOM 11411 N N . GLU B 1 458 ? 105.227 76.394 138.521 1.00 24.69 456 GLU B N 1
ATOM 11412 C CA . GLU B 1 458 ? 105.697 76.206 139.900 1.00 25.84 456 GLU B CA 1
ATOM 11413 C C . GLU B 1 458 ? 105.244 77.328 140.815 1.00 28.43 456 GLU B C 1
ATOM 11414 O O . GLU B 1 458 ? 104.876 77.077 141.974 1.00 28.38 456 GLU B O 1
ATOM 11420 N N . LEU B 1 459 ? 105.240 78.581 140.326 1.00 27.51 457 LEU B N 1
ATOM 11421 C CA . LEU B 1 459 ? 104.820 79.683 141.197 1.00 26.63 457 LEU B CA 1
ATOM 11422 C C . LEU B 1 459 ? 103.324 79.615 141.497 1.00 20.02 457 LEU B C 1
ATOM 11423 O O . LEU B 1 459 ? 102.956 79.638 142.686 1.00 25.82 457 LEU B O 1
ATOM 11428 N N . PRO B 1 460 ? 102.417 79.553 140.516 1.00 25.31 458 PRO B N 1
ATOM 11429 C CA . PRO B 1 460 ? 100.991 79.485 140.884 1.00 24.78 458 PRO B CA 1
ATOM 11430 C C . PRO B 1 460 ? 100.613 78.181 141.571 1.00 25.87 458 PRO B C 1
ATOM 11431 O O . PRO B 1 460 ? 99.700 78.194 142.410 1.00 23.18 458 PRO B O 1
ATOM 11435 N N . LEU B 1 461 ? 101.296 77.063 141.274 1.00 21.03 459 LEU B N 1
ATOM 11436 C CA . LEU B 1 461 ? 101.005 75.829 142.015 1.00 20.91 459 LEU B CA 1
ATOM 11437 C C . LEU B 1 461 ? 101.452 75.946 143.460 1.00 23.08 459 LEU B C 1
ATOM 11438 O O . LEU B 1 461 ? 100.731 75.501 144.365 1.00 24.98 459 LEU B O 1
ATOM 11443 N N . SER B 1 462 ? 102.637 76.534 143.704 1.00 24.11 460 SER B N 1
ATOM 11444 C CA . SER B 1 462 ? 103.121 76.760 145.074 1.00 24.16 460 SER B CA 1
ATOM 11445 C C . SER B 1 462 ? 102.099 77.569 145.855 1.00 24.20 460 SER B C 1
ATOM 11446 O O . SER B 1 462 ? 101.771 77.282 147.024 1.00 21.92 460 SER B O 1
ATOM 11449 N N . PHE B 1 463 ? 101.607 78.609 145.205 1.00 21.11 461 PHE B N 1
ATOM 11450 C CA . PHE B 1 463 ? 100.642 79.505 145.811 1.00 26.65 461 PHE B CA 1
ATOM 11451 C C . PHE B 1 463 ? 99.320 78.807 146.103 1.00 22.20 461 PHE B C 1
ATOM 11452 O O . PHE B 1 463 ? 98.773 78.934 147.215 1.00 26.26 461 PHE B O 1
ATOM 11460 N N . PHE B 1 464 ? 98.794 78.085 145.108 1.00 21.78 462 PHE B N 1
ATOM 11461 C CA . PHE B 1 464 ? 97.540 77.345 145.235 1.00 23.27 462 PHE B CA 1
ATOM 11462 C C . PHE B 1 464 ? 97.600 76.384 146.427 1.00 25.87 462 PHE B C 1
ATOM 11463 O O . PHE B 1 464 ? 96.673 76.340 147.254 1.00 23.52 462 PHE B O 1
ATOM 11471 N N . LEU B 1 465 ? 98.718 75.647 146.564 1.00 22.64 463 LEU B N 1
ATOM 11472 C CA . LEU B 1 465 ? 98.827 74.707 147.689 1.00 24.73 463 LEU B CA 1
ATOM 11473 C C . LEU B 1 465 ? 99.186 75.383 149.010 1.00 26.42 463 LEU B C 1
ATOM 11474 O O . LEU B 1 465 ? 98.771 74.898 150.071 1.00 27.04 463 LEU B O 1
ATOM 11479 N N . ASP B 1 466 ? 99.896 76.526 148.993 1.00 26.86 464 ASP B N 1
ATOM 11480 C CA . ASP B 1 466 ? 100.121 77.236 150.245 1.00 24.01 464 ASP B CA 1
ATOM 11481 C C . ASP B 1 466 ? 98.817 77.803 150.772 1.00 28.08 464 ASP B C 1
ATOM 11482 O O . ASP B 1 466 ? 98.560 77.785 151.985 1.00 27.16 464 ASP B O 1
ATOM 11487 N N . LEU B 1 467 ? 97.999 78.334 149.861 1.00 22.88 465 LEU B N 1
ATOM 11488 C CA . LEU B 1 467 ? 96.675 78.838 150.184 1.00 25.21 465 LEU B CA 1
ATOM 11489 C C . LEU B 1 467 ? 95.799 77.752 150.775 1.00 25.39 465 LEU B C 1
ATOM 11490 O O . LEU B 1 467 ? 95.079 77.987 151.758 1.00 24.08 465 LEU B O 1
ATOM 11495 N N . ALA B 1 468 ? 95.796 76.560 150.144 1.00 24.45 466 ALA B N 1
ATOM 11496 C CA . ALA B 1 468 ? 94.969 75.465 150.625 1.00 23.80 466 ALA B CA 1
ATOM 11497 C C . ALA B 1 468 ? 95.425 74.996 151.991 1.00 27.81 466 ALA B C 1
ATOM 11498 O O . ALA B 1 468 ? 94.601 74.599 152.821 1.00 24.89 466 ALA B O 1
ATOM 11500 N N . TYR B 1 469 ? 96.733 75.002 152.233 1.00 23.53 467 TYR B N 1
ATOM 11501 C CA . TYR B 1 469 ? 97.269 74.475 153.477 1.00 24.05 467 TYR B CA 1
ATOM 11502 C C . TYR B 1 469 ? 97.046 75.428 154.641 1.00 29.92 467 TYR B C 1
ATOM 11503 O O . TYR B 1 469 ? 96.723 74.994 155.755 1.00 26.08 467 TYR B O 1
ATOM 11512 N N . ASP B 1 470 ? 97.210 76.720 154.405 1.00 24.58 468 ASP B N 1
ATOM 11513 C CA . ASP B 1 470 ? 97.170 77.734 155.521 1.00 31.27 468 ASP B CA 1
ATOM 11514 C C . ASP B 1 470 ? 96.365 78.927 155.018 1.00 29.94 468 ASP B C 1
ATOM 11515 O O . ASP B 1 470 ? 96.900 79.935 154.562 1.00 30.88 468 ASP B O 1
ATOM 11520 N N . PHE B 1 471 ? 95.045 78.809 155.124 1.00 31.38 469 PHE B N 1
ATOM 11521 C CA . PHE B 1 471 ? 94.180 79.830 154.558 1.00 28.68 469 PHE B CA 1
ATOM 11522 C C . PHE B 1 471 ? 94.134 81.074 155.446 1.00 32.67 469 PHE B C 1
ATOM 11523 O O . PHE B 1 471 ? 93.939 82.194 154.958 1.00 28.63 469 PHE B O 1
ATOM 11531 N N . ASP B 1 472 ? 94.340 80.904 156.751 1.00 33.68 470 ASP B N 1
ATOM 11532 C CA . ASP B 1 472 ? 94.457 82.054 157.652 1.00 35.54 470 ASP B CA 1
ATOM 11533 C C . ASP B 1 472 ? 95.614 82.963 157.280 1.00 37.74 470 ASP B C 1
ATOM 11534 O O . ASP B 1 472 ? 95.520 84.189 157.431 1.00 36.68 470 ASP B O 1
ATOM 11539 N N . LYS B 1 473 ? 96.707 82.394 156.786 1.00 35.37 471 LYS B N 1
ATOM 11540 C CA . LYS B 1 473 ? 97.873 83.194 156.440 1.00 34.37 471 LYS B CA 1
ATOM 11541 C C . LYS B 1 473 ? 97.731 83.875 155.074 1.00 30.89 471 LYS B C 1
ATOM 11542 O O . LYS B 1 473 ? 98.154 85.023 154.909 1.00 31.86 471 LYS B O 1
ATOM 11548 N N . TRP B 1 474 ? 97.200 83.178 154.066 1.00 26.56 472 TRP B N 1
ATOM 11549 C CA . TRP B 1 474 ? 97.208 83.705 152.708 1.00 27.44 472 TRP B CA 1
ATOM 11550 C C . TRP B 1 474 ? 95.840 83.992 152.126 1.00 25.88 472 TRP B C 1
ATOM 11551 O O . TRP B 1 474 ? 95.775 84.474 150.988 1.00 25.95 472 TRP B O 1
ATOM 11562 N N . GLY B 1 475 ? 94.763 83.636 152.812 1.00 25.94 473 GLY B N 1
ATOM 11563 C CA . GLY B 1 475 ? 93.446 83.710 152.219 1.00 28.77 473 GLY B CA 1
ATOM 11564 C C . GLY B 1 475 ? 92.712 85.024 152.425 1.00 28.83 473 GLY B C 1
ATOM 11565 O O . GLY B 1 475 ? 93.318 86.097 152.359 1.00 29.28 473 GLY B O 1
ATOM 11566 N N . THR B 1 476 ? 91.401 84.923 152.671 1.00 28.27 474 THR B N 1
ATOM 11567 C CA . THR B 1 476 ? 90.509 86.079 152.619 1.00 29.66 474 THR B CA 1
ATOM 11568 C C . THR B 1 476 ? 90.958 87.175 153.564 1.00 33.39 474 THR B C 1
ATOM 11569 O O . THR B 1 476 ? 90.815 88.363 153.244 1.00 33.21 474 THR B O 1
ATOM 11573 N N . ASN B 1 477 ? 91.488 86.815 154.736 1.00 33.52 475 ASN B N 1
ATOM 11574 C CA . ASN B 1 477 ? 91.933 87.850 155.674 1.00 38.39 475 ASN B CA 1
ATOM 11575 C C . ASN B 1 477 ? 93.269 88.479 155.276 1.00 42.54 475 ASN B C 1
ATOM 11576 O O . ASN B 1 477 ? 93.717 89.434 155.927 1.00 43.77 475 ASN B O 1
ATOM 11581 N N . ALA B 1 478 ? 93.902 87.987 154.213 1.00 32.98 476 ALA B N 1
ATOM 11582 C CA . ALA B 1 478 ? 95.187 88.520 153.794 1.00 34.13 476 ALA B CA 1
ATOM 11583 C C . ALA B 1 478 ? 95.048 89.166 152.418 1.00 32.94 476 ALA B C 1
ATOM 11584 O O . ALA B 1 478 ? 95.698 88.761 151.459 1.00 32.98 476 ALA B O 1
ATOM 11586 N N . ILE B 1 479 ? 94.189 90.168 152.293 1.00 33.30 477 ILE B N 1
ATOM 11587 C CA . ILE B 1 479 ? 93.996 90.784 150.989 1.00 33.71 477 ILE B CA 1
ATOM 11588 C C . ILE B 1 479 ? 95.277 91.506 150.556 1.00 31.26 477 ILE B C 1
ATOM 11589 O O . ILE B 1 479 ? 96.030 92.027 151.382 1.00 30.26 477 ILE B O 1
ATOM 11594 N N . ASN B 1 480 ? 95.555 91.510 149.250 1.00 26.57 478 ASN B N 1
ATOM 11595 C CA . ASN B 1 480 ? 96.704 92.252 148.703 1.00 30.66 478 ASN B CA 1
ATOM 11596 C C . ASN B 1 480 ? 98.041 91.780 149.287 1.00 32.34 478 ASN B C 1
ATOM 11597 O O . ASN B 1 480 ? 98.965 92.576 149.513 1.00 29.23 478 ASN B O 1
ATOM 11602 N N . LYS B 1 481 ? 98.177 90.464 149.443 1.00 29.94 479 LYS B N 1
ATOM 11603 C CA . LYS B 1 481 ? 99.415 89.846 149.885 1.00 32.06 479 LYS B CA 1
ATOM 11604 C C . LYS B 1 481 ? 100.046 88.965 148.820 1.00 29.76 479 LYS B C 1
ATOM 11605 O O . LYS B 1 481 ? 101.060 88.319 149.107 1.00 30.09 479 LYS B O 1
ATOM 11611 N N . THR B 1 482 ? 99.498 88.911 147.602 1.00 23.86 480 THR B N 1
ATOM 11612 C CA . THR B 1 482 ? 100.122 88.008 146.645 1.00 28.31 480 THR B CA 1
ATOM 11613 C C . THR B 1 482 ? 101.448 88.552 146.162 1.00 32.59 480 THR B C 1
ATOM 11614 O O . THR B 1 482 ? 102.306 87.761 145.777 1.00 30.78 480 THR B O 1
ATOM 11618 N N . ASP B 1 483 ? 101.651 89.886 146.201 1.00 31.31 481 ASP B N 1
ATOM 11619 C CA . ASP B 1 483 ? 102.982 90.435 145.959 1.00 35.47 481 ASP B CA 1
ATOM 11620 C C . ASP B 1 483 ? 103.981 89.963 147.012 1.00 28.59 481 ASP B C 1
ATOM 11621 O O . ASP B 1 483 ? 105.122 89.620 146.684 1.00 28.45 481 ASP B O 1
ATOM 11626 N N . ASP B 1 484 ? 103.616 90.076 148.296 1.00 25.54 482 ASP B N 1
ATOM 11627 C CA . ASP B 1 484 ? 104.456 89.527 149.362 1.00 30.90 482 ASP B CA 1
ATOM 11628 C C . ASP B 1 484 ? 104.719 88.032 149.140 1.00 27.52 482 ASP B C 1
ATOM 11629 O O . ASP B 1 484 ? 105.839 87.550 149.361 1.00 29.62 482 ASP B O 1
ATOM 11634 N N . TYR B 1 485 ? 103.699 87.296 148.704 1.00 24.70 483 TYR B N 1
ATOM 11635 C CA . TYR B 1 485 ? 103.882 85.864 148.434 1.00 26.55 483 TYR B CA 1
ATOM 11636 C C . TYR B 1 485 ? 104.954 85.663 147.365 1.00 25.94 483 TYR B C 1
ATOM 11637 O O . TYR B 1 485 ? 105.836 84.803 147.491 1.00 23.58 483 TYR B O 1
ATOM 11646 N N . THR B 1 486 ? 104.900 86.468 146.310 1.00 25.51 484 THR B N 1
ATOM 11647 C CA . THR B 1 486 ? 105.849 86.325 145.212 1.00 30.50 484 THR B CA 1
ATOM 11648 C C . THR B 1 486 ? 107.264 86.622 145.670 1.00 27.15 484 THR B C 1
ATOM 11649 O O . THR B 1 486 ? 108.205 85.875 145.352 1.00 29.09 484 THR B O 1
ATOM 11653 N N . LYS B 1 487 ? 107.439 87.697 146.450 1.00 25.24 485 LYS B N 1
ATOM 11654 C CA . LYS B 1 487 ? 108.767 88.022 146.969 1.00 28.51 485 LYS B CA 1
ATOM 11655 C C . LYS B 1 487 ? 109.281 86.926 147.885 1.00 28.36 485 LYS B C 1
ATOM 11656 O O . LYS B 1 487 ? 110.484 86.640 147.909 1.00 29.55 485 LYS B O 1
ATOM 11662 N N . GLN B 1 488 ? 108.409 86.345 148.693 1.00 26.20 486 GLN B N 1
ATOM 11663 C CA . GLN B 1 488 ? 108.877 85.263 149.558 1.00 28.95 486 GLN B CA 1
ATOM 11664 C C . GLN B 1 488 ? 109.250 84.028 148.732 1.00 24.71 486 GLN B C 1
ATOM 11665 O O . GLN B 1 488 ? 110.208 83.311 149.062 1.00 28.93 486 GLN B O 1
ATOM 11671 N N . TRP B 1 489 ? 108.510 83.767 147.666 1.00 28.56 487 TRP B N 1
ATOM 11672 C CA . TRP B 1 489 ? 108.846 82.656 146.782 1.00 28.53 487 TRP B CA 1
ATOM 11673 C C . TRP B 1 489 ? 110.200 82.882 146.113 1.00 30.41 487 TRP B C 1
ATOM 11674 O O . TRP B 1 489 ? 111.027 81.956 146.045 1.00 28.23 487 TRP B O 1
ATOM 11685 N N . ILE B 1 490 ? 110.455 84.119 145.632 1.00 26.95 488 ILE B N 1
ATOM 11686 C CA . ILE B 1 490 ? 111.742 84.467 145.021 1.00 27.02 488 ILE B CA 1
ATOM 11687 C C . ILE B 1 490 ? 112.874 84.255 146.016 1.00 27.63 488 ILE B C 1
ATOM 11688 O O . ILE B 1 490 ? 113.920 83.688 145.690 1.00 32.91 488 ILE B O 1
ATOM 11693 N N . GLU B 1 491 ? 112.681 84.704 147.255 1.00 29.66 489 GLU B N 1
ATOM 11694 C CA . GLU B 1 491 ? 113.686 84.509 148.290 1.00 33.69 489 GLU B CA 1
ATOM 11695 C C . GLU B 1 491 ? 113.942 83.017 148.540 1.00 37.00 489 GLU B C 1
ATOM 11696 O O . GLU B 1 491 ? 115.082 82.593 148.793 1.00 37.45 489 GLU B O 1
ATOM 11702 N N . GLN B 1 492 ? 112.885 82.214 148.484 1.00 33.55 490 GLN B N 1
ATOM 11703 C CA . GLN B 1 492 ? 113.010 80.771 148.688 1.00 35.14 490 GLN B CA 1
ATOM 11704 C C . GLN B 1 492 ? 113.805 80.111 147.558 1.00 34.97 490 GLN B C 1
ATOM 11705 O O . GLN B 1 492 ? 114.542 79.157 147.801 1.00 34.56 490 GLN B O 1
ATOM 11711 N N . GLN B 1 493 ? 113.677 80.601 146.322 1.00 29.47 491 GLN B N 1
ATOM 11712 C CA . GLN B 1 493 ? 114.460 80.040 145.228 1.00 30.89 491 GLN B CA 1
ATOM 11713 C C . GLN B 1 493 ? 115.849 80.641 145.097 1.00 36.17 491 GLN B C 1
ATOM 11714 O O . GLN B 1 493 ? 116.771 79.913 144.718 1.00 33.01 491 GLN B O 1
ATOM 11720 N N . PHE B 1 494 ? 116.047 81.941 145.401 1.00 28.37 492 PHE B N 1
ATOM 11721 C CA . PHE B 1 494 ? 117.283 82.623 145.015 1.00 32.04 492 PHE B CA 1
ATOM 11722 C C . PHE B 1 494 ? 118.049 83.241 146.189 1.00 38.39 492 PHE B C 1
ATOM 11723 O O . PHE B 1 494 ? 118.917 84.101 145.975 1.00 39.62 492 PHE B O 1
ATOM 11731 N N . ALA B 1 495 ? 117.762 82.825 147.422 1.00 37.70 493 ALA B N 1
ATOM 11732 C CA . ALA B 1 495 ? 118.567 83.260 148.558 1.00 43.68 493 ALA B CA 1
ATOM 11733 C C . ALA B 1 495 ? 120.036 82.903 148.343 1.00 46.22 493 ALA B C 1
ATOM 11734 O O . ALA B 1 495 ? 120.369 81.762 148.009 1.00 46.13 493 ALA B O 1
ATOM 11736 N N . GLY B 1 496 ? 120.919 83.881 148.514 1.00 45.53 494 GLY B N 1
ATOM 11737 C CA . GLY B 1 496 ? 122.336 83.636 148.294 1.00 44.95 494 GLY B CA 1
ATOM 11738 C C . GLY B 1 496 ? 122.780 83.713 146.849 1.00 48.65 494 GLY B C 1
ATOM 11739 O O . GLY B 1 496 ? 123.985 83.777 146.591 1.00 58.13 494 GLY B O 1
ATOM 11740 N N . VAL B 1 497 ? 121.847 83.712 145.905 1.00 43.24 495 VAL B N 1
ATOM 11741 C CA . VAL B 1 497 ? 122.132 83.828 144.479 1.00 38.92 495 VAL B CA 1
ATOM 11742 C C . VAL B 1 497 ? 122.067 85.277 144.022 1.00 40.33 495 VAL B C 1
ATOM 11743 O O . VAL B 1 497 ? 122.954 85.778 143.328 1.00 42.65 495 VAL B O 1
ATOM 11747 N N . PHE B 1 498 ? 120.974 85.947 144.348 1.00 34.57 496 PHE B N 1
ATOM 11748 C CA . PHE B 1 498 ? 120.701 87.298 143.881 1.00 35.78 496 PHE B CA 1
ATOM 11749 C C . PHE B 1 498 ? 120.721 88.246 145.073 1.00 38.33 496 PHE B C 1
ATOM 11750 O O . PHE B 1 498 ? 120.290 87.870 146.170 1.00 40.19 496 PHE B O 1
ATOM 11758 N N . ASN B 1 499 ? 121.205 89.471 144.868 1.00 37.79 497 ASN B N 1
ATOM 11759 C CA . ASN B 1 499 ? 121.184 90.451 145.951 1.00 40.15 497 ASN B CA 1
ATOM 11760 C C . ASN B 1 499 ? 119.786 91.083 145.976 1.00 42.03 497 ASN B C 1
ATOM 11761 O O . ASN B 1 499 ? 118.899 90.700 145.211 1.00 33.89 497 ASN B O 1
ATOM 11766 N N . LEU B 1 500 ? 119.567 92.089 146.838 1.00 44.89 498 LEU B N 1
ATOM 11767 C CA . LEU B 1 500 ? 118.218 92.631 146.996 1.00 44.29 498 LEU B CA 1
ATOM 11768 C C . LEU B 1 500 ? 117.749 93.339 145.730 1.00 40.21 498 LEU B C 1
ATOM 11769 O O . LEU B 1 500 ? 116.583 93.211 145.345 1.00 39.22 498 LEU B O 1
ATOM 11774 N N . GLU B 1 501 ? 118.642 94.082 145.065 1.00 36.13 499 GLU B N 1
ATOM 11775 C CA . GLU B 1 501 ? 118.299 94.713 143.791 1.00 39.18 499 GLU B CA 1
ATOM 11776 C C . GLU B 1 501 ? 117.940 93.671 142.729 1.00 34.26 499 GLU B C 1
ATOM 11777 O O . GLU B 1 501 ? 116.991 93.858 141.951 1.00 33.52 499 GLU B O 1
ATOM 11783 N N . GLN B 1 502 ? 118.691 92.564 142.671 1.00 34.63 500 GLN B N 1
ATOM 11784 C CA . GLN B 1 502 ? 118.385 91.523 141.679 1.00 32.69 500 GLN B CA 1
ATOM 11785 C C . GLN B 1 502 ? 117.053 90.840 141.978 1.00 30.45 500 GLN B C 1
ATOM 11786 O O . GLN B 1 502 ? 116.272 90.553 141.062 1.00 30.59 500 GLN B O 1
ATOM 11792 N N . LYS B 1 503 ? 116.760 90.600 143.250 1.00 32.35 501 LYS B N 1
ATOM 11793 C CA . LYS B 1 503 ? 115.499 89.958 143.603 1.00 32.74 501 LYS B CA 1
ATOM 11794 C C . LYS B 1 503 ? 114.315 90.857 143.323 1.00 31.98 501 LYS B C 1
ATOM 11795 O O . LYS B 1 503 ? 113.238 90.360 142.962 1.00 30.37 501 LYS B O 1
ATOM 11801 N N . ASP B 1 504 ? 114.472 92.176 143.437 1.00 35.68 502 ASP B N 1
ATOM 11802 C CA . ASP B 1 504 ? 113.331 92.972 142.994 1.00 37.60 502 ASP B CA 1
ATOM 11803 C C . ASP B 1 504 ? 113.202 92.971 141.475 1.00 29.72 502 ASP B C 1
ATOM 11804 O O . ASP B 1 504 ? 112.09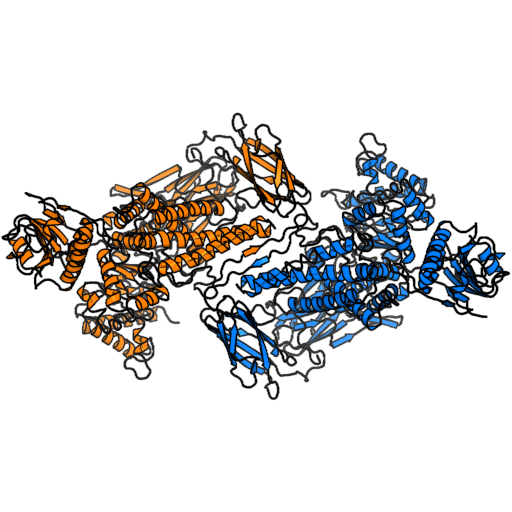9 93.137 140.960 1.00 29.92 502 ASP B O 1
ATOM 11809 N N . LYS B 1 505 ? 114.293 92.796 140.732 1.00 25.75 503 LYS B N 1
ATOM 11810 C CA . LYS B 1 505 ? 114.119 92.638 139.291 1.00 31.10 503 LYS B CA 1
ATOM 11811 C C . LYS B 1 505 ? 113.408 91.328 138.973 1.00 26.09 503 LYS B C 1
ATOM 11812 O O . LYS B 1 505 ? 112.546 91.290 138.092 1.00 28.11 503 LYS B O 1
ATOM 11818 N N . VAL B 1 506 ? 113.729 90.247 139.693 1.00 31.75 504 VAL B N 1
ATOM 11819 C CA . VAL B 1 506 ? 112.990 89.006 139.455 1.00 25.92 504 VAL B CA 1
ATOM 11820 C C . VAL B 1 506 ? 111.504 89.248 139.715 1.00 26.71 504 VAL B C 1
ATOM 11821 O O . VAL B 1 506 ? 110.647 88.777 138.976 1.00 25.41 504 VAL B O 1
ATOM 11825 N N . PHE B 1 507 ? 111.177 90.030 140.745 1.00 25.78 505 PHE B N 1
ATOM 11826 C CA . PHE B 1 507 ? 109.773 90.319 141.018 1.00 27.69 505 PHE B CA 1
ATOM 11827 C C . PHE B 1 507 ? 109.121 91.066 139.850 1.00 29.41 505 PHE B C 1
ATOM 11828 O O . PHE B 1 507 ? 107.988 90.757 139.469 1.00 31.32 505 PHE B O 1
ATOM 11836 N N . GLU B 1 508 ? 109.843 92.007 139.208 1.00 29.76 506 GLU B N 1
ATOM 11837 C CA . GLU B 1 508 ? 109.255 92.705 138.053 1.00 27.49 506 GLU B CA 1
ATOM 11838 C C . GLU B 1 508 ? 108.992 91.738 136.902 1.00 27.39 506 GLU B C 1
ATOM 11839 O O . GLU B 1 508 ? 107.975 91.849 136.193 1.00 28.41 506 GLU B O 1
ATOM 11845 N N . LEU B 1 509 ? 109.899 90.783 136.696 1.00 27.63 507 LEU B N 1
ATOM 11846 C CA . LEU B 1 509 ? 109.729 89.774 135.640 1.00 25.37 507 LEU B CA 1
ATOM 11847 C C . LEU B 1 509 ? 108.505 88.898 135.886 1.00 26.50 507 LEU B C 1
ATOM 11848 O O . LEU B 1 509 ? 107.690 88.703 134.979 1.00 30.19 507 LEU B O 1
ATOM 11853 N N . LEU B 1 510 ? 108.408 88.277 137.086 1.00 28.40 508 LEU B N 1
ATOM 11854 C CA . LEU B 1 510 ? 107.331 87.320 137.335 1.00 30.97 508 LEU B CA 1
ATOM 11855 C C . LEU B 1 510 ? 105.986 88.011 137.341 1.00 27.14 508 LEU B C 1
ATOM 11856 O O . LEU B 1 510 ? 105.008 87.504 136.774 1.00 27.31 508 LEU B O 1
ATOM 11861 N N . ASN B 1 511 ? 105.896 89.108 138.071 1.00 31.21 509 ASN B N 1
ATOM 11862 C CA . ASN B 1 511 ? 104.661 89.861 138.125 1.00 34.50 509 ASN B CA 1
ATOM 11863 C C . ASN B 1 511 ? 104.345 90.474 136.769 1.00 32.73 509 ASN B C 1
ATOM 11864 O O . ASN B 1 511 ? 103.175 90.526 136.364 1.00 31.82 509 ASN B O 1
ATOM 11869 N N . GLY B 1 512 ? 105.382 90.871 136.036 1.00 32.21 510 GLY B N 1
ATOM 11870 C CA . GLY B 1 512 ? 105.175 91.478 134.732 1.00 30.66 510 GLY B CA 1
ATOM 11871 C C . GLY B 1 512 ? 104.716 90.486 133.685 1.00 31.50 510 GLY B C 1
ATOM 11872 O O . GLY B 1 512 ? 103.718 90.726 133.002 1.00 31.19 510 GLY B O 1
ATOM 11873 N N . TYR B 1 513 ? 105.394 89.387 133.526 1.00 27.47 511 TYR B N 1
ATOM 11874 C CA . TYR B 1 513 ? 104.984 88.451 132.537 1.00 26.07 511 TYR B CA 1
ATOM 11875 C C . TYR B 1 513 ? 103.627 87.840 132.801 1.00 28.87 511 TYR B C 1
ATOM 11876 O O . TYR B 1 513 ? 102.879 87.656 131.907 1.00 24.68 511 TYR B O 1
ATOM 11885 N N . THR B 1 514 ? 103.325 87.574 134.052 1.00 26.48 512 THR B N 1
ATOM 11886 C CA . THR B 1 514 ? 102.064 86.887 134.328 1.00 24.14 512 THR B CA 1
ATOM 11887 C C . THR B 1 514 ? 100.885 87.820 134.111 1.00 23.60 512 THR B C 1
ATOM 11888 O O . THR B 1 514 ? 99.825 87.394 133.623 1.00 28.64 512 THR B O 1
ATOM 11892 N N . LYS B 1 515 ? 101.037 89.081 134.473 1.00 25.30 513 LYS B N 1
ATOM 11893 C CA . LYS B 1 515 ? 100.021 90.079 134.147 1.00 26.93 513 LYS B CA 1
ATOM 11894 C C . LYS B 1 515 ? 99.776 90.159 132.641 1.00 29.11 513 LYS B C 1
ATOM 11895 O O . LYS B 1 515 ? 98.629 90.121 132.189 1.00 28.00 513 LYS B O 1
ATOM 11901 N N . ILE B 1 516 ? 100.843 90.228 131.842 1.00 27.37 514 ILE B N 1
ATOM 11902 C CA . ILE B 1 516 ? 100.666 90.391 130.409 1.00 26.04 514 ILE B CA 1
ATOM 11903 C C . ILE B 1 516 ? 100.119 89.112 129.798 1.00 28.15 514 ILE B C 1
ATOM 11904 O O . ILE B 1 516 ? 99.203 89.146 128.979 1.00 25.60 514 ILE B O 1
ATOM 11909 N N . ALA B 1 517 ? 100.606 87.949 130.257 1.00 24.21 515 ALA B N 1
ATOM 11910 C CA . ALA B 1 517 ? 100.101 86.703 129.696 1.00 23.91 515 ALA B CA 1
ATOM 11911 C C . ALA B 1 517 ? 98.655 86.454 130.092 1.00 27.21 515 ALA B C 1
ATOM 11912 O O . ALA B 1 517 ? 97.908 85.857 129.317 1.00 25.72 515 ALA B O 1
ATOM 11914 N N . HIS B 1 518 ? 98.257 86.859 131.247 1.00 29.36 516 HIS B N 1
ATOM 11915 C CA . HIS B 1 518 ? 96.921 86.646 131.626 1.00 26.25 516 HIS B CA 1
ATOM 11916 C C . HIS B 1 518 ? 95.917 87.535 130.894 1.00 28.95 516 HIS B C 1
ATOM 11917 O O . HIS B 1 518 ? 94.801 87.214 130.816 1.00 28.48 516 HIS B O 1
ATOM 11924 N N . ASN B 1 519 ? 96.360 88.647 130.374 1.00 23.36 517 ASN B N 1
ATOM 11925 C CA . ASN B 1 519 ? 95.489 89.524 129.586 1.00 25.26 517 ASN B CA 1
ATOM 11926 C C . ASN B 1 519 ? 95.187 88.978 128.189 1.00 29.56 517 ASN B C 1
ATOM 11927 O O . ASN B 1 519 ? 94.143 89.317 127.612 1.00 30.51 517 ASN B O 1
ATOM 11932 N N . ARG B 1 520 ? 96.105 88.215 127.606 1.00 25.50 518 ARG B N 1
ATOM 11933 C CA . ARG B 1 520 ? 95.800 87.469 126.374 1.00 26.24 518 ARG B CA 1
ATOM 11934 C C . ARG B 1 520 ? 96.721 86.267 126.364 1.00 27.85 518 ARG B C 1
ATOM 11935 O O . ARG B 1 520 ? 97.932 86.423 126.132 1.00 28.40 518 ARG B O 1
ATOM 11943 N N . ARG B 1 521 ? 96.156 85.073 126.530 1.00 30.41 519 ARG B N 1
ATOM 11944 C CA . ARG B 1 521 ? 96.996 83.887 126.678 1.00 27.58 519 ARG B CA 1
ATOM 11945 C C . ARG B 1 521 ? 97.712 83.534 125.364 1.00 29.44 519 ARG B C 1
ATOM 11946 O O . ARG B 1 521 ? 97.210 83.829 124.271 1.00 29.54 519 ARG B O 1
ATOM 11954 N N . PRO B 1 522 ? 98.902 82.913 125.443 1.00 30.40 520 PRO B N 1
ATOM 11955 C CA . PRO B 1 522 ? 99.814 82.910 124.284 1.00 29.65 520 PRO B CA 1
ATOM 11956 C C . PRO B 1 522 ? 99.207 82.362 122.987 1.00 33.57 520 PRO B C 1
ATOM 11957 O O . PRO B 1 522 ? 99.365 82.990 121.928 1.00 28.47 520 PRO B O 1
ATOM 11961 N N . GLU B 1 523 ? 98.540 81.191 123.028 1.00 28.43 521 GLU B N 1
ATOM 11962 C CA . GLU B 1 523 ? 97.977 80.631 121.803 1.00 33.00 521 GLU B CA 1
ATOM 11963 C C . GLU B 1 523 ? 96.938 81.556 121.187 1.00 31.08 521 GLU B C 1
ATOM 11964 O O . GLU B 1 523 ? 96.703 81.525 119.968 1.00 26.88 521 GLU B O 1
ATOM 11970 N N . ALA B 1 524 ? 96.250 82.318 122.022 1.00 22.86 522 ALA B N 1
ATOM 11971 C CA . ALA B 1 524 ? 95.204 83.201 121.542 1.00 26.54 522 ALA B CA 1
ATOM 11972 C C . ALA B 1 524 ? 95.736 84.581 121.172 1.00 29.92 522 ALA B C 1
ATOM 11973 O O . ALA B 1 524 ? 94.967 85.411 120.693 1.00 30.69 522 ALA B O 1
ATOM 11975 N N . MET B 1 525 ? 97.004 84.865 121.435 1.00 25.88 523 MET B N 1
ATOM 11976 C CA . MET B 1 525 ? 97.555 86.156 121.038 1.00 28.29 523 MET B CA 1
ATOM 11977 C C . MET B 1 525 ? 97.720 86.174 119.513 1.00 30.26 523 MET B C 1
ATOM 11978 O O . MET B 1 525 ? 98.020 85.160 118.868 1.00 25.44 523 MET B O 1
ATOM 11983 N N . ASN B 1 526 ? 97.434 87.320 118.911 1.00 29.86 524 ASN B N 1
ATOM 11984 C CA . ASN B 1 526 ? 97.479 87.384 117.466 1.00 25.86 524 ASN B CA 1
ATOM 11985 C C . ASN B 1 526 ? 97.526 88.858 117.074 1.00 28.15 524 ASN B C 1
ATOM 11986 O O . ASN B 1 526 ? 97.595 89.755 117.924 1.00 29.05 524 ASN B O 1
ATOM 11991 N N . VAL B 1 527 ? 97.551 89.090 115.780 1.00 27.62 525 VAL B N 1
ATOM 11992 C CA . VAL B 1 527 ? 97.591 90.454 115.259 1.00 33.51 525 VAL B CA 1
ATOM 11993 C C . VAL B 1 527 ? 96.259 91.161 115.507 1.00 34.84 525 VAL B C 1
ATOM 11994 O O . VAL B 1 527 ? 95.187 90.540 115.480 1.00 31.28 525 VAL B O 1
ATOM 11998 N N . ASP B 1 528 ? 96.321 92.466 115.796 1.00 37.94 526 ASP B N 1
ATOM 11999 C CA . ASP B 1 528 ? 95.121 93.296 115.962 1.00 41.93 526 ASP B CA 1
ATOM 12000 C C . ASP B 1 528 ? 94.247 92.886 117.140 1.00 40.90 526 ASP B C 1
ATOM 12001 O O . ASP B 1 528 ? 93.074 93.248 117.183 1.00 40.97 526 ASP B O 1
ATOM 12006 N N . VAL B 1 529 ? 94.760 92.122 118.106 1.00 34.69 527 VAL B N 1
ATOM 12007 C CA . VAL B 1 529 ? 94.091 92.038 119.398 1.00 24.49 527 VAL B CA 1
ATOM 12008 C C . VAL B 1 529 ? 94.204 93.383 120.105 1.00 26.15 527 VAL B C 1
ATOM 12009 O O . VAL B 1 529 ? 93.199 93.994 120.445 1.00 28.26 527 VAL B O 1
ATOM 12013 N N . TYR B 1 530 ? 95.427 93.854 120.320 1.00 23.55 528 TYR B N 1
ATOM 12014 C CA . TYR B 1 530 ? 95.683 95.236 120.715 1.00 30.17 528 TYR B CA 1
ATOM 12015 C C . TYR B 1 530 ? 95.630 96.141 119.494 1.00 30.39 528 TYR B C 1
ATOM 12016 O O . TYR B 1 530 ? 96.059 95.761 118.397 1.00 26.14 528 TYR B O 1
ATOM 12025 N N . HIS B 1 531 ? 95.094 97.341 119.668 1.00 27.83 529 HIS B N 1
ATOM 12026 C CA . HIS B 1 531 ? 95.026 98.213 118.500 1.00 29.24 529 HIS B CA 1
ATOM 12027 C C . HIS B 1 531 ? 96.434 98.694 118.145 1.00 26.80 529 HIS B C 1
ATOM 12028 O O . HIS B 1 531 ? 97.223 99.039 119.037 1.00 28.41 529 HIS B O 1
ATOM 12035 N N . PRO B 1 532 ? 96.785 98.723 116.862 1.00 27.38 530 PRO B N 1
ATOM 12036 C CA . PRO B 1 532 ? 98.147 99.153 116.485 1.00 26.52 530 PRO B CA 1
ATOM 12037 C C . PRO B 1 532 ? 98.486 100.570 116.913 1.00 27.92 530 PRO B C 1
ATOM 12038 O O . PRO B 1 532 ? 99.669 100.845 117.173 1.00 27.82 530 PRO B O 1
ATOM 12042 N N . VAL B 1 533 ? 97.510 101.500 117.017 1.00 28.45 531 VAL B N 1
ATOM 12043 C CA . VAL B 1 533 ? 97.887 102.855 117.427 1.00 29.54 531 VAL B CA 1
ATOM 12044 C C . VAL B 1 533 ? 97.044 103.456 118.564 1.00 26.22 531 VAL B C 1
ATOM 12045 O O . VAL B 1 533 ? 97.537 104.301 119.319 1.00 29.53 531 VAL B O 1
ATOM 12049 N N . ASN B 1 534 ? 95.778 103.076 118.673 1.00 25.47 532 ASN B N 1
ATOM 12050 C CA . ASN B 1 534 ? 94.837 103.817 119.512 1.00 28.93 532 ASN B CA 1
ATOM 12051 C C . ASN B 1 534 ? 95.258 103.818 120.980 1.00 35.75 532 ASN B C 1
ATOM 12052 O O . ASN B 1 534 ? 95.634 102.773 121.533 1.00 29.14 532 ASN B O 1
ATOM 12057 N N . TYR B 1 535 ? 95.228 105.011 121.605 1.00 29.76 533 TYR B N 1
ATOM 12058 C CA . TYR B 1 535 ? 95.590 105.240 123.009 1.00 32.68 533 TYR B CA 1
ATOM 12059 C C . TYR B 1 535 ? 97.022 104.809 123.358 1.00 34.37 533 TYR B C 1
ATOM 12060 O O . TYR B 1 535 ? 97.329 104.619 124.536 1.00 32.11 533 TYR B O 1
ATOM 12069 N N . HIS B 1 536 ? 97.924 104.646 122.392 1.00 30.74 534 HIS B N 1
ATOM 12070 C CA . HIS B 1 536 ? 99.283 104.154 122.660 1.00 30.47 534 HIS B CA 1
ATOM 12071 C C . HIS B 1 536 ? 99.328 102.767 123.333 1.00 27.90 534 HIS B C 1
ATOM 12072 O O . HIS B 1 536 ? 100.363 102.428 123.966 1.00 28.66 534 HIS B O 1
ATOM 12079 N N . GLU B 1 537 ? 98.250 101.989 123.293 1.00 23.88 535 GLU B N 1
ATOM 12080 C CA . GLU B 1 537 ? 98.256 100.710 124.028 1.00 28.25 535 GLU B CA 1
ATOM 12081 C C . GLU B 1 537 ? 99.311 99.747 123.486 1.00 32.61 535 GLU B C 1
ATOM 12082 O O . GLU B 1 537 ? 100.024 99.111 124.271 1.00 30.20 535 GLU B O 1
ATOM 12088 N N . THR B 1 538 ? 99.459 99.650 122.154 1.00 27.27 536 THR B N 1
ATOM 12089 C CA . THR B 1 538 ? 100.518 98.813 121.605 1.00 27.86 536 THR B CA 1
ATOM 12090 C C . THR B 1 538 ? 101.892 99.337 121.984 1.00 26.34 536 THR B C 1
ATOM 12091 O O . THR B 1 538 ? 102.756 98.568 122.410 1.00 26.71 536 THR B O 1
ATOM 12095 N N . ASP B 1 539 ? 102.130 100.646 121.858 1.00 25.72 537 ASP B N 1
ATOM 12096 C CA . ASP B 1 539 ? 103.472 101.143 122.130 1.00 27.74 537 ASP B CA 1
ATOM 12097 C C . ASP B 1 539 ? 103.811 101.093 123.620 1.00 28.89 537 ASP B C 1
ATOM 12098 O O . ASP B 1 539 ? 104.975 100.875 123.979 1.00 29.44 537 ASP B O 1
ATOM 12103 N N . GLN B 1 540 ? 102.828 101.307 124.501 1.00 30.45 538 GLN B N 1
ATOM 12104 C CA . GLN B 1 540 ? 103.110 101.185 125.935 1.00 34.56 538 GLN B CA 1
ATOM 12105 C C . GLN B 1 540 ? 103.415 99.735 126.323 1.00 29.33 538 GLN B C 1
ATOM 12106 O O . GLN B 1 540 ? 104.291 99.486 127.163 1.00 30.76 538 GLN B O 1
ATOM 12112 N N . LEU B 1 541 ? 102.701 98.779 125.749 1.00 28.24 539 LEU B N 1
ATOM 12113 C CA . LEU B 1 541 ? 103.015 97.377 126.056 1.00 28.25 539 LEU B CA 1
ATOM 12114 C C . LEU B 1 541 ? 104.408 96.982 125.524 1.00 28.16 539 LEU B C 1
ATOM 12115 O O . LEU B 1 541 ? 105.199 96.370 126.252 1.00 28.86 539 LEU B O 1
ATOM 12120 N N . LEU B 1 542 ? 104.754 97.367 124.277 1.00 25.96 540 LEU B N 1
ATOM 12121 C CA . LEU B 1 542 ? 106.092 97.071 123.727 1.00 24.97 540 LEU B CA 1
ATOM 12122 C C . LEU B 1 542 ? 107.205 97.670 124.574 1.00 31.32 540 LEU B C 1
ATOM 12123 O O . LEU B 1 542 ? 108.282 97.058 124.744 1.00 29.29 540 LEU B O 1
ATOM 12128 N N . ASP B 1 543 ? 106.994 98.890 125.081 1.00 29.27 541 ASP B N 1
ATOM 12129 C CA . ASP B 1 543 ? 108.011 99.492 125.932 1.00 32.63 541 ASP B CA 1
ATOM 12130 C C . ASP B 1 543 ? 108.160 98.714 127.239 1.00 27.07 541 ASP B C 1
ATOM 12131 O O . ASP B 1 543 ? 109.274 98.558 127.747 1.00 26.88 541 ASP B O 1
ATOM 12136 N N . ARG B 1 544 ? 107.046 98.302 127.842 1.00 23.47 542 ARG B N 1
ATOM 12137 C CA . ARG B 1 544 ? 107.128 97.476 129.049 1.00 27.31 542 ARG B CA 1
ATOM 12138 C C . ARG B 1 544 ? 107.825 96.150 128.764 1.00 28.61 542 ARG B C 1
ATOM 12139 O O . ARG B 1 544 ? 108.625 95.685 129.570 1.00 31.04 542 ARG B O 1
ATOM 12147 N N . ILE B 1 545 ? 107.499 95.517 127.631 1.00 28.72 543 ILE B N 1
ATOM 12148 C CA . ILE B 1 545 ? 108.132 94.251 127.266 1.00 25.28 543 ILE B CA 1
ATOM 12149 C C . ILE B 1 545 ? 109.615 94.463 127.032 1.00 27.82 543 ILE B C 1
ATOM 12150 O O . ILE B 1 545 ? 110.446 93.673 127.481 1.00 26.97 543 ILE B O 1
ATOM 12155 N N . ASP B 1 546 ? 109.989 95.569 126.391 1.00 26.04 544 ASP B N 1
ATOM 12156 C CA . ASP B 1 546 ? 111.418 95.736 126.153 1.00 33.75 544 ASP B CA 1
ATOM 12157 C C . ASP B 1 546 ? 112.174 95.998 127.449 1.00 32.86 544 ASP B C 1
ATOM 12158 O O . ASP B 1 546 ? 113.324 95.574 127.581 1.00 31.84 544 ASP B O 1
ATOM 12163 N N . HIS B 1 547 ? 111.541 96.635 128.429 1.00 29.25 545 HIS B N 1
ATOM 12164 C CA . HIS B 1 547 ? 112.172 96.798 129.736 1.00 29.32 545 HIS B CA 1
ATOM 12165 C C . HIS B 1 547 ? 112.332 95.446 130.456 1.00 27.36 545 HIS B C 1
ATOM 12166 O O . HIS B 1 547 ? 113.415 95.148 130.982 1.00 27.68 545 HIS B O 1
ATOM 12173 N N . LEU B 1 548 ? 111.271 94.618 130.475 1.00 29.22 546 LEU B N 1
ATOM 12174 C CA . LEU B 1 548 ? 111.332 93.275 131.094 1.00 31.17 546 LEU B CA 1
ATOM 12175 C C . LEU B 1 548 ? 112.338 92.367 130.405 1.00 30.98 546 LEU B C 1
ATOM 12176 O O . LEU B 1 548 ? 113.128 91.692 131.080 1.00 30.24 546 LEU B O 1
ATOM 12181 N N . LEU B 1 549 ? 112.326 92.307 129.066 1.00 29.18 547 LEU B N 1
ATOM 12182 C CA . LEU B 1 549 ? 113.319 91.487 128.374 1.00 32.18 547 LEU B CA 1
ATOM 12183 C C . LEU B 1 549 ? 114.736 91.935 128.691 1.00 36.08 547 LEU B C 1
ATOM 12184 O O . LEU B 1 549 ? 115.645 91.097 128.811 1.00 31.72 547 LEU B O 1
ATOM 12189 N N . GLY B 1 550 ? 114.955 93.253 128.836 1.00 30.89 548 GLY B N 1
ATOM 12190 C CA . GLY B 1 550 ? 116.287 93.714 129.202 1.00 33.71 548 GLY B CA 1
ATOM 12191 C C . GLY B 1 550 ? 116.698 93.238 130.587 1.00 33.85 548 GLY B C 1
ATOM 12192 O O . GLY B 1 550 ? 117.855 92.855 130.811 1.00 35.26 548 GLY B O 1
ATOM 12193 N N . LEU B 1 551 ? 115.749 93.233 131.538 1.00 34.67 549 LEU B N 1
ATOM 12194 C CA . LEU B 1 551 ? 116.049 92.731 132.879 1.00 30.36 549 LEU B CA 1
ATOM 12195 C C . LEU B 1 551 ? 116.348 91.231 132.853 1.00 28.21 549 LEU B C 1
ATOM 12196 O O . LEU B 1 551 ? 117.305 90.770 133.491 1.00 30.32 549 LEU B O 1
ATOM 12201 N N . ALA B 1 552 ? 115.537 90.462 132.118 1.00 26.32 550 ALA B N 1
ATOM 12202 C CA . ALA B 1 552 ? 115.757 89.017 132.011 1.00 27.50 550 ALA B CA 1
ATOM 12203 C C . ALA B 1 552 ? 117.148 88.730 131.472 1.00 31.66 550 ALA B C 1
ATOM 12204 O O . ALA B 1 552 ? 117.824 87.819 131.946 1.00 32.04 550 ALA B O 1
ATOM 12206 N N . GLU B 1 553 ? 117.601 89.514 130.486 1.00 29.86 551 GLU B N 1
ATOM 12207 C CA . GLU B 1 553 ? 118.921 89.286 129.892 1.00 34.83 551 GLU B CA 1
ATOM 12208 C C . GLU B 1 553 ? 120.042 89.641 130.855 1.00 34.98 551 GLU B C 1
ATOM 12209 O O . GLU B 1 553 ? 121.088 88.978 130.884 1.00 38.37 551 GLU B O 1
ATOM 12215 N N . GLU B 1 554 ? 119.869 90.742 131.575 1.00 31.91 552 GLU B N 1
ATOM 12216 C CA . GLU B 1 554 ? 120.790 91.152 132.625 1.00 42.08 552 GLU B CA 1
ATOM 12217 C C . GLU B 1 554 ? 121.028 90.019 133.630 1.00 36.31 552 GLU B C 1
ATOM 12218 O O . GLU B 1 554 ? 122.168 89.662 133.934 1.00 34.15 552 GLU B O 1
ATOM 12224 N N . LEU B 1 555 ? 119.950 89.475 134.191 1.00 31.59 553 LEU B N 1
ATOM 12225 C CA . LEU B 1 555 ? 120.100 88.404 135.180 1.00 35.56 553 LEU B CA 1
ATOM 12226 C C . LEU B 1 555 ? 120.640 87.127 134.549 1.00 34.94 553 LEU B C 1
ATOM 12227 O O . LEU B 1 555 ? 121.366 86.365 135.200 1.00 36.32 553 LEU B O 1
ATOM 12232 N N . TYR B 1 556 ? 120.308 86.885 133.281 1.00 31.87 554 TYR B N 1
ATOM 12233 C CA . TYR B 1 556 ? 120.836 85.716 132.587 1.00 31.99 554 TYR B CA 1
ATOM 12234 C C . TYR B 1 556 ? 122.351 85.768 132.575 1.00 32.96 554 TYR B C 1
ATOM 12235 O O . TYR B 1 556 ? 123.023 84.756 132.812 1.00 33.61 554 TYR B O 1
ATOM 12244 N N . GLN B 1 557 ? 122.902 86.955 132.352 1.00 32.77 555 GLN B N 1
ATOM 12245 C CA . GLN B 1 557 ? 124.347 87.135 132.303 1.00 39.39 555 GLN B CA 1
ATOM 12246 C C . GLN B 1 557 ? 124.979 87.199 133.686 1.00 40.28 555 GLN B C 1
ATOM 12247 O O . GLN B 1 557 ? 126.152 86.859 133.826 1.00 43.83 555 GLN B O 1
ATOM 12253 N N . GLU B 1 558 ? 124.225 87.600 134.713 1.00 38.88 556 GLU B N 1
ATOM 12254 C CA . GLU B 1 558 ? 124.791 87.773 136.049 1.00 38.96 556 GLU B CA 1
ATOM 12255 C C . GLU B 1 558 ? 124.710 86.522 136.907 1.00 35.98 556 GLU B C 1
ATOM 12256 O O . GLU B 1 558 ? 125.563 86.342 137.771 1.00 39.04 556 GLU B O 1
ATOM 12262 N N . VAL B 1 559 ? 123.687 85.683 136.723 1.00 35.79 557 VAL B N 1
ATOM 12263 C CA . VAL B 1 559 ? 123.477 84.561 137.636 1.00 38.71 557 VAL B CA 1
ATOM 12264 C C . VAL B 1 559 ? 124.704 83.657 137.649 1.00 41.92 557 VAL B C 1
ATOM 12265 O O . VAL B 1 559 ? 125.367 83.459 136.626 1.00 41.31 557 VAL B O 1
ATOM 12269 N N . ASP B 1 560 ? 125.045 83.182 138.846 1.00 48.82 558 ASP B N 1
ATOM 12270 C CA . ASP B 1 560 ? 126.054 82.156 139.114 1.00 56.61 558 ASP B CA 1
ATOM 12271 C C . ASP B 1 560 ? 125.804 80.883 138.294 1.00 48.17 558 ASP B C 1
ATOM 12272 O O . ASP B 1 560 ? 124.663 80.456 138.116 1.00 41.34 558 ASP B O 1
ATOM 12277 N N . GLN B 1 561 ? 126.896 80.230 137.854 1.00 48.49 559 GLN B N 1
ATOM 12278 C CA A GLN B 1 561 ? 126.766 79.036 137.016 0.50 48.01 559 GLN B CA 1
ATOM 12279 C CA B GLN B 1 561 ? 126.783 79.027 137.022 0.50 48.02 559 GLN B CA 1
ATOM 12280 C C . GLN B 1 561 ? 125.976 77.929 137.709 1.00 44.39 559 GLN B C 1
ATOM 12281 O O . GLN B 1 561 ? 125.195 77.222 137.060 1.00 43.39 559 GLN B O 1
ATOM 12292 N N . GLN B 1 562 ? 126.150 77.763 139.020 1.00 38.40 560 GLN B N 1
ATOM 12293 C CA . GLN B 1 562 ? 125.452 76.700 139.734 1.00 44.25 560 GLN B CA 1
ATOM 12294 C C . GLN B 1 562 ? 123.990 77.004 139.948 1.00 43.25 560 GLN B C 1
ATOM 12295 O O . GLN B 1 562 ? 123.255 76.172 140.471 1.00 41.86 560 GLN B O 1
ATOM 12301 N N . HIS B 1 563 ? 123.520 78.183 139.592 1.00 36.22 561 HIS B N 1
ATOM 12302 C CA . HIS B 1 563 ? 122.113 78.451 139.753 1.00 36.36 561 HIS B CA 1
ATOM 12303 C C . HIS B 1 563 ? 121.528 78.848 138.422 1.00 31.41 561 HIS B C 1
ATOM 12304 O O . HIS B 1 563 ? 120.353 79.164 138.353 1.00 31.23 561 HIS B O 1
ATOM 12311 N N . PHE B 1 564 ? 122.343 78.810 137.362 1.00 33.43 562 PHE B N 1
ATOM 12312 C CA . PHE B 1 564 ? 121.863 79.197 136.047 1.00 33.30 562 PHE B CA 1
ATOM 12313 C C . PHE B 1 564 ? 120.630 78.398 135.650 1.00 34.50 562 PHE B C 1
ATOM 12314 O O . PHE B 1 564 ? 119.662 78.959 135.143 1.00 31.22 562 PHE B O 1
ATOM 12322 N N . THR B 1 565 ? 120.628 77.064 135.861 1.00 33.84 563 THR B N 1
ATOM 12323 C CA . THR B 1 565 ? 119.509 76.349 135.250 1.00 34.71 563 THR B CA 1
ATOM 12324 C C . THR B 1 565 ? 118.209 76.554 136.046 1.00 32.41 563 THR B C 1
ATOM 12325 O O . THR B 1 565 ? 117.117 76.542 135.468 1.00 30.69 563 THR B O 1
ATOM 12329 N N . ALA B 1 566 ? 118.304 76.798 137.357 1.00 26.52 564 ALA B N 1
ATOM 12330 C CA . ALA B 1 566 ? 117.131 77.204 138.127 1.00 31.20 564 ALA B CA 1
ATOM 12331 C C . ALA B 1 566 ? 116.609 78.578 137.677 1.00 30.24 564 ALA B C 1
ATOM 12332 O O . ALA B 1 566 ? 115.393 78.783 137.550 1.00 30.05 564 ALA B O 1
ATOM 12334 N N . TYR B 1 567 ? 117.504 79.542 137.443 1.00 26.20 565 TYR B N 1
ATOM 12335 C CA . TYR B 1 567 ? 117.042 80.838 136.906 1.00 28.16 565 TYR B CA 1
ATOM 12336 C C . TYR B 1 567 ? 116.370 80.657 135.534 1.00 29.37 565 TYR B C 1
ATOM 12337 O O . TYR B 1 567 ? 115.269 81.192 135.263 1.00 24.92 565 TYR B O 1
ATOM 12346 N N . PHE B 1 568 ? 116.999 79.879 134.659 1.00 27.84 566 PHE B N 1
ATOM 12347 C CA . PHE B 1 568 ? 116.437 79.689 133.321 1.00 27.74 566 PHE B CA 1
ATOM 12348 C C . PHE B 1 568 ? 115.044 79.054 133.376 1.00 31.06 566 PHE B C 1
ATOM 12349 O O . PHE B 1 568 ? 114.103 79.525 132.723 1.00 26.80 566 PHE B O 1
ATOM 12357 N N . ALA B 1 569 ? 114.876 77.993 134.187 1.00 26.48 567 ALA B N 1
ATOM 12358 C CA . ALA B 1 569 ? 113.620 77.257 134.157 1.00 25.57 567 ALA B CA 1
ATOM 12359 C C . ALA B 1 569 ? 112.508 78.002 134.870 1.00 26.71 567 ALA B C 1
ATOM 12360 O O . ALA B 1 569 ? 111.351 77.929 134.452 1.00 28.74 567 ALA B O 1
ATOM 12362 N N . LEU B 1 570 ? 112.826 78.722 135.945 1.00 28.95 568 LEU B N 1
ATOM 12363 C CA . LEU B 1 570 ? 111.780 79.322 136.764 1.00 28.34 568 LEU B CA 1
ATOM 12364 C C . LEU B 1 570 ? 111.469 80.752 136.348 1.00 30.09 568 LEU B C 1
ATOM 12365 O O . LEU B 1 570 ? 110.363 81.244 136.610 1.00 30.06 568 LEU B O 1
ATOM 12370 N N . VAL B 1 571 ? 112.432 81.459 135.770 1.00 23.50 569 VAL B N 1
ATOM 12371 C CA . VAL B 1 571 ? 112.186 82.875 135.470 1.00 24.47 569 VAL B CA 1
ATOM 12372 C C . VAL B 1 571 ? 112.377 83.177 133.989 1.00 26.29 569 VAL B C 1
ATOM 12373 O O . VAL B 1 571 ? 111.483 83.734 133.327 1.00 29.27 569 VAL B O 1
ATOM 12377 N N . TYR B 1 572 ? 113.580 82.890 133.478 1.00 29.15 570 TYR B N 1
ATOM 12378 C CA . TYR B 1 572 ? 113.952 83.388 132.152 1.00 29.45 570 TYR B CA 1
ATOM 12379 C C . TYR B 1 572 ? 113.049 82.808 131.074 1.00 28.62 570 TYR B C 1
ATOM 12380 O O . TYR B 1 572 ? 112.495 83.539 130.240 1.00 26.08 570 TYR B O 1
ATOM 12389 N N . TYR B 1 573 ? 112.916 81.476 131.054 1.00 26.43 571 TYR B N 1
ATOM 12390 C CA . TYR B 1 573 ? 112.168 80.836 129.978 1.00 24.61 571 TYR B CA 1
ATOM 12391 C C . TYR B 1 573 ? 110.699 81.229 129.980 1.00 24.58 571 TYR B C 1
ATOM 12392 O O . TYR B 1 573 ? 110.200 81.682 128.932 1.00 24.54 571 TYR B O 1
ATOM 12401 N N . PRO B 1 574 ? 109.963 81.156 131.089 1.00 27.04 572 PRO B N 1
ATOM 12402 C CA . PRO B 1 574 ? 108.568 81.619 131.027 1.00 28.31 572 PRO B CA 1
ATOM 12403 C C . PRO B 1 574 ? 108.426 83.120 130.744 1.00 29.77 572 PRO B C 1
ATOM 12404 O O . PRO B 1 574 ? 107.459 83.506 130.083 1.00 28.67 572 PRO B O 1
ATOM 12408 N N . THR B 1 575 ? 109.347 83.959 131.223 1.00 26.03 573 THR B N 1
ATOM 12409 C CA . THR B 1 575 ? 109.282 85.400 130.925 1.00 24.24 573 THR B CA 1
ATOM 12410 C C . THR B 1 575 ? 109.499 85.643 129.451 1.00 25.15 573 THR B C 1
ATOM 12411 O O . THR B 1 575 ? 108.656 86.248 128.776 1.00 25.85 573 THR B O 1
ATOM 12415 N N . VAL B 1 576 ? 110.649 85.181 128.932 1.00 24.25 574 VAL B N 1
ATOM 12416 C CA . VAL B 1 576 ? 111.008 85.507 127.563 1.00 26.68 574 VAL B CA 1
ATOM 12417 C C . VAL B 1 576 ? 110.103 84.768 126.578 1.00 30.05 574 VAL B C 1
ATOM 12418 O O . VAL B 1 576 ? 109.673 85.330 125.565 1.00 25.26 574 VAL B O 1
ATOM 12422 N N . GLY B 1 577 ? 109.791 83.499 126.854 1.00 28.13 575 GLY B N 1
ATOM 12423 C CA . GLY B 1 577 ? 108.835 82.800 126.017 1.00 28.13 575 GLY B CA 1
ATOM 12424 C C . GLY B 1 577 ? 107.538 83.564 125.842 1.00 28.05 575 GLY B C 1
ATOM 12425 O O . GLY B 1 577 ? 107.087 83.802 124.712 1.00 27.57 575 GLY B O 1
ATOM 12426 N N . ASN B 1 578 ? 106.894 83.929 126.958 1.00 23.56 576 ASN B N 1
ATOM 12427 C CA . ASN B 1 578 ? 105.641 84.678 126.876 1.00 24.69 576 ASN B CA 1
ATOM 12428 C C . ASN B 1 578 ? 105.832 86.052 126.212 1.00 27.33 576 ASN B C 1
ATOM 12429 O O . ASN B 1 578 ? 105.036 86.448 125.351 1.00 28.18 576 ASN B O 1
ATOM 12434 N N . LEU B 1 579 ? 106.843 86.819 126.646 1.00 26.59 577 LEU B N 1
ATOM 12435 C CA . LEU B 1 579 ? 106.902 88.212 126.220 1.00 28.28 577 LEU B CA 1
ATOM 12436 C C . LEU B 1 579 ? 107.461 88.345 124.815 1.00 28.64 577 LEU B C 1
ATOM 12437 O O . LEU B 1 579 ? 107.075 89.269 124.111 1.00 22.64 577 LEU B O 1
ATOM 12442 N N . ASN B 1 580 ? 108.377 87.465 124.397 1.00 25.45 578 ASN B N 1
ATOM 12443 C CA . ASN B 1 580 ? 108.816 87.513 123.002 1.00 29.62 578 ASN B CA 1
ATOM 12444 C C . ASN B 1 580 ? 107.652 87.212 122.051 1.00 29.29 578 ASN B C 1
ATOM 12445 O O . ASN B 1 580 ? 107.550 87.802 120.961 1.00 26.70 578 ASN B O 1
ATOM 12450 N N . LEU B 1 581 ? 106.735 86.350 122.477 1.00 28.17 579 LEU B N 1
ATOM 12451 C CA . LEU B 1 581 ? 105.562 86.028 121.662 1.00 30.90 579 LEU B CA 1
ATOM 12452 C C . LEU B 1 581 ? 104.593 87.203 121.597 1.00 27.56 579 LEU B C 1
ATOM 12453 O O . LEU B 1 581 ? 104.046 87.514 120.533 1.00 24.15 579 LEU B O 1
ATOM 12458 N N . GLN B 1 582 ? 104.300 87.822 122.737 1.00 22.81 580 GLN B N 1
ATOM 12459 C CA . GLN B 1 582 ? 103.493 89.046 122.685 1.00 25.57 580 GLN B CA 1
ATOM 12460 C C . GLN B 1 582 ? 104.137 90.094 121.781 1.00 25.35 580 GLN B C 1
ATOM 12461 O O . GLN B 1 582 ? 103.458 90.715 120.949 1.00 25.97 580 GLN B O 1
ATOM 12467 N N . LYS B 1 583 ? 105.450 90.309 121.942 1.00 24.90 581 LYS B N 1
ATOM 12468 C CA . LYS B 1 583 ? 106.153 91.326 121.169 1.00 27.03 581 LYS B CA 1
ATOM 12469 C C . LYS B 1 583 ? 106.033 91.049 119.680 1.00 27.61 581 LYS B C 1
ATOM 12470 O O . LYS B 1 583 ? 105.746 91.953 118.884 1.00 25.27 581 LYS B O 1
ATOM 12476 N N . MET B 1 584 ? 106.235 89.794 119.289 1.00 23.30 582 MET B N 1
ATOM 12477 C CA . MET B 1 584 ? 106.134 89.418 117.890 1.00 23.50 582 MET B CA 1
ATOM 12478 C C . MET B 1 584 ? 104.788 89.821 117.311 1.00 27.77 582 MET B C 1
ATOM 12479 O O . MET B 1 584 ? 104.719 90.348 116.200 1.00 27.19 582 MET B O 1
ATOM 12484 N N . TRP B 1 585 ? 103.688 89.525 118.018 1.00 26.01 583 TRP B N 1
ATOM 12485 C CA . TRP B 1 585 ? 102.385 89.860 117.432 1.00 24.10 583 TRP B CA 1
ATOM 12486 C C . TRP B 1 585 ? 102.076 91.367 117.459 1.00 25.99 583 TRP B C 1
ATOM 12487 O O . TRP B 1 585 ? 101.336 91.858 116.593 1.00 26.20 583 TRP B O 1
ATOM 12498 N N . LEU B 1 586 ? 102.569 92.082 118.464 1.00 24.34 584 LEU B N 1
ATOM 12499 C CA . LEU B 1 586 ? 102.373 93.524 118.540 1.00 28.63 584 LEU B CA 1
ATOM 12500 C C . LEU B 1 586 ? 103.106 94.229 117.407 1.00 29.15 584 LEU B C 1
ATOM 12501 O O . LEU B 1 586 ? 102.542 95.133 116.762 1.00 25.23 584 LEU B O 1
ATOM 12506 N N . LEU B 1 587 ? 104.363 93.805 117.150 1.00 23.78 585 LEU B N 1
ATOM 12507 C CA . LEU B 1 587 ? 105.129 94.324 116.020 1.00 27.32 585 LEU B CA 1
ATOM 12508 C C . LEU B 1 587 ? 104.462 94.006 114.696 1.00 25.74 585 LEU B C 1
ATOM 12509 O O . LEU B 1 587 ? 104.556 94.799 113.756 1.00 28.23 585 LEU B O 1
ATOM 12514 N N . ASN B 1 588 ? 103.847 92.817 114.586 1.00 25.31 586 ASN B N 1
ATOM 12515 C CA . ASN B 1 588 ? 103.144 92.414 113.380 1.00 26.50 586 ASN B CA 1
ATOM 12516 C C . ASN B 1 588 ? 101.970 93.345 113.128 1.00 26.16 586 ASN B C 1
ATOM 12517 O O . ASN B 1 588 ? 101.680 93.681 111.971 1.00 26.43 586 ASN B O 1
ATOM 12522 N N . GLY B 1 589 ? 101.279 93.769 114.198 1.00 27.87 587 GLY B N 1
ATOM 12523 C CA . GLY B 1 589 ? 100.178 94.723 114.027 1.00 29.04 587 GLY B CA 1
ATOM 12524 C C . GLY B 1 589 ? 100.639 96.090 113.555 1.00 27.92 587 GLY B C 1
ATOM 12525 O O . GLY B 1 589 ? 99.980 96.706 112.714 1.00 28.20 587 GLY B O 1
ATOM 12526 N N . LYS B 1 590 ? 101.786 96.577 114.076 1.00 28.49 588 LYS B N 1
ATOM 12527 C CA . LYS B 1 590 ? 102.409 97.797 113.556 1.00 31.57 588 LYS B CA 1
ATOM 12528 C C . LYS B 1 590 ? 102.870 97.626 112.115 1.00 28.29 588 LYS B C 1
ATOM 12529 O O . LYS B 1 590 ? 102.701 98.531 111.302 1.00 25.54 588 LYS B O 1
ATOM 12535 N N . ASN B 1 591 ? 103.463 96.472 111.785 1.00 27.68 589 ASN B N 1
ATOM 12536 C CA . ASN B 1 591 ? 103.900 96.192 110.416 1.00 28.72 589 ASN B CA 1
ATOM 12537 C C . ASN B 1 591 ? 102.719 96.243 109.459 1.00 33.11 589 ASN B C 1
ATOM 12538 O O . ASN B 1 591 ? 102.756 96.944 108.438 1.00 30.62 589 ASN B O 1
ATOM 12543 N N . LYS B 1 592 ? 101.647 95.526 109.793 1.00 27.85 590 LYS B N 1
ATOM 12544 C CA . LYS B 1 592 ? 100.467 95.497 108.936 1.00 29.33 590 LYS B CA 1
ATOM 12545 C C . LYS B 1 592 ? 99.869 96.881 108.755 1.00 29.42 590 LYS B C 1
ATOM 12546 O O . LYS B 1 592 ? 99.425 97.238 107.662 1.00 30.07 590 LYS B O 1
ATOM 12552 N N . TYR B 1 593 ? 99.745 97.620 109.847 1.00 28.23 591 TYR B N 1
ATOM 12553 C CA . TYR B 1 593 ? 99.152 98.951 109.810 1.00 30.94 591 TYR B CA 1
ATOM 12554 C C . TYR B 1 593 ? 100.022 99.917 109.003 1.00 33.47 591 TYR B C 1
ATOM 12555 O O . TYR B 1 593 ? 99.512 100.695 108.178 1.00 34.33 591 TYR B O 1
ATOM 12564 N N . ALA B 1 594 ? 101.343 99.882 109.198 1.00 31.52 592 ALA B N 1
ATOM 12565 C CA . ALA B 1 594 ? 102.181 100.788 108.409 1.00 30.75 592 ALA B CA 1
ATOM 12566 C C . ALA B 1 594 ? 102.160 100.412 106.928 1.00 29.56 592 ALA B C 1
ATOM 12567 O O . ALA B 1 594 ? 102.189 101.288 106.061 1.00 29.84 592 ALA B O 1
ATOM 12569 N N . ALA B 1 595 ? 102.021 99.130 106.620 1.00 26.36 593 ALA B N 1
ATOM 12570 C CA . ALA B 1 595 ? 102.078 98.704 105.215 1.00 28.59 593 ALA B CA 1
ATOM 12571 C C . ALA B 1 595 ? 100.817 99.102 104.440 1.00 30.30 593 ALA B C 1
ATOM 12572 O O . ALA B 1 595 ? 100.899 99.402 103.246 1.00 32.00 593 ALA B O 1
ATOM 12574 N N . GLN B 1 596 ? 99.658 99.137 105.099 1.00 28.32 594 GLN B N 1
ATOM 12575 C CA . GLN B 1 596 ? 98.433 99.658 104.479 1.00 34.88 594 GLN B CA 1
ATOM 12576 C C . GLN B 1 596 ? 98.503 101.156 104.170 1.00 32.50 594 GLN B C 1
ATOM 12577 O O . GLN B 1 596 ? 97.690 101.662 103.369 1.00 33.53 594 GLN B O 1
ATOM 12583 N N . LEU B 1 597 ? 99.463 101.868 104.746 1.00 28.24 595 LEU B N 1
ATOM 12584 C CA . LEU B 1 597 ? 99.698 103.264 104.419 1.00 31.26 595 LEU B CA 1
ATOM 12585 C C . LEU B 1 597 ? 100.853 103.445 103.445 1.00 34.06 595 LEU B C 1
ATOM 12586 O O . LEU B 1 597 ? 101.171 104.582 103.089 1.00 30.67 595 LEU B O 1
ATOM 12591 N N . ASN B 1 598 ? 101.446 102.349 102.962 1.00 28.76 596 ASN B N 1
ATOM 12592 C CA . ASN B 1 598 ? 102.625 102.366 102.080 1.00 26.24 596 ASN B CA 1
ATOM 12593 C C . ASN B 1 598 ? 103.820 103.040 102.788 1.00 27.19 596 ASN B C 1
ATOM 12594 O O . ASN B 1 598 ? 104.637 103.711 102.164 1.00 27.87 596 ASN B O 1
ATOM 12599 N N . LEU B 1 599 ? 103.921 102.954 104.103 1.00 25.89 597 LEU B N 1
ATOM 12600 C CA . LEU B 1 599 ? 105.071 103.553 104.789 1.00 27.09 597 LEU B CA 1
ATOM 12601 C C . LEU B 1 599 ? 106.310 102.652 104.686 1.00 28.46 597 LEU B C 1
ATOM 12602 O O . LEU B 1 599 ? 106.241 101.469 104.995 1.00 28.40 597 LEU B O 1
ATOM 12607 N N . ILE B 1 600 ? 107.439 103.209 104.251 1.00 33.75 598 ILE B N 1
ATOM 12608 C CA . ILE B 1 600 ? 108.681 102.438 104.141 1.00 34.20 598 ILE B CA 1
ATOM 12609 C C . ILE B 1 600 ? 109.046 101.746 105.448 1.00 33.62 598 ILE B C 1
ATOM 12610 O O . ILE B 1 600 ? 109.614 100.651 105.439 1.00 35.00 598 ILE B O 1
ATOM 12615 N N . GLU B 1 601 ? 108.745 102.370 106.584 1.00 34.65 599 GLU B N 1
ATOM 12616 C CA . GLU B 1 601 ? 109.077 101.783 107.886 1.00 36.51 599 GLU B CA 1
ATOM 12617 C C . GLU B 1 601 ? 108.412 100.431 108.124 1.00 37.87 599 GLU B C 1
ATOM 12618 O O . GLU B 1 601 ? 108.798 99.728 109.072 1.00 34.11 599 GLU B O 1
ATOM 12624 N N . ALA B 1 602 ? 107.392 100.049 107.330 1.00 33.01 600 ALA B N 1
ATOM 12625 C CA . ALA B 1 602 ? 106.825 98.713 107.509 1.00 28.63 600 ALA B CA 1
ATOM 12626 C C . ALA B 1 602 ? 107.886 97.654 107.340 1.00 30.82 600 ALA B C 1
ATOM 12627 O O . ALA B 1 602 ? 107.836 96.598 107.990 1.00 36.47 600 ALA B O 1
ATOM 12629 N N . ASN B 1 603 ? 108.842 97.897 106.451 1.00 31.14 601 ASN B N 1
ATOM 12630 C CA . ASN B 1 603 ? 109.736 96.825 106.052 1.00 28.93 601 ASN B CA 1
ATOM 12631 C C . ASN B 1 603 ? 110.676 96.440 107.197 1.00 34.58 601 ASN B C 1
ATOM 12632 O O . ASN B 1 603 ? 110.923 95.248 107.437 1.00 31.62 601 ASN B O 1
ATOM 12637 N N . LYS B 1 604 ? 111.146 97.411 107.960 1.00 34.06 602 LYS B N 1
ATOM 12638 C CA . LYS B 1 604 ? 111.983 97.035 109.098 1.00 40.73 602 LYS B CA 1
ATOM 12639 C C . LYS B 1 604 ? 111.161 96.433 110.233 1.00 36.23 602 LYS B C 1
ATOM 12640 O O . LYS B 1 604 ? 111.677 95.613 111.002 1.00 36.04 602 LYS B O 1
ATOM 12646 N N . LEU B 1 605 ? 109.883 96.802 110.355 1.00 31.67 603 LEU B N 1
ATOM 12647 C CA . LEU B 1 605 ? 109.031 96.112 111.332 1.00 26.34 603 LEU B CA 1
ATOM 12648 C C . LEU B 1 605 ? 108.857 94.638 110.978 1.00 29.10 603 LEU B C 1
ATOM 12649 O O . LEU B 1 605 ? 108.827 93.774 111.870 1.00 33.00 603 LEU B O 1
ATOM 12654 N N . ALA B 1 606 ? 108.742 94.317 109.681 1.00 27.17 604 ALA B N 1
ATOM 12655 C CA . ALA B 1 606 ? 108.625 92.916 109.287 1.00 30.99 604 ALA B CA 1
ATOM 12656 C C . ALA B 1 606 ? 109.865 92.115 109.691 1.00 32.35 604 ALA B C 1
ATOM 12657 O O . ALA B 1 606 ? 109.745 90.972 110.167 1.00 30.15 604 ALA B O 1
ATOM 12659 N N . GLU B 1 607 ? 111.061 92.689 109.502 1.00 32.26 605 GLU B N 1
ATOM 12660 C CA . GLU B 1 607 ? 112.290 92.002 109.901 1.00 36.01 605 GLU B CA 1
ATOM 12661 C C . GLU B 1 607 ? 112.336 91.762 111.403 1.00 36.65 605 GLU B C 1
ATOM 12662 O O . GLU B 1 607 ? 112.895 90.739 111.852 1.00 31.66 605 GLU B O 1
ATOM 12668 N N . GLN B 1 608 ? 111.762 92.698 112.165 1.00 30.69 606 GLN B N 1
ATOM 12669 C CA . GLN B 1 608 ? 111.663 92.589 113.622 1.00 29.97 606 GLN B CA 1
ATOM 12670 C C . GLN B 1 608 ? 110.763 91.417 114.024 1.00 34.31 606 GLN B C 1
ATOM 12671 O O . GLN B 1 608 ? 111.102 90.647 114.924 1.00 32.58 606 GLN B O 1
ATOM 12677 N N . VAL B 1 609 ? 109.617 91.284 113.354 1.00 30.48 607 VAL B N 1
ATOM 12678 C CA . VAL B 1 609 ? 108.717 90.149 113.596 1.00 25.96 607 VAL B CA 1
ATOM 12679 C C . VAL B 1 609 ? 109.428 88.836 113.328 1.00 27.46 607 VAL B C 1
ATOM 12680 O O . VAL B 1 609 ? 109.334 87.863 114.098 1.00 28.83 607 VAL B O 1
ATOM 12684 N N . LYS B 1 610 ? 110.124 88.778 112.210 1.00 32.69 608 LYS B N 1
ATOM 12685 C CA . LYS B 1 610 ? 110.821 87.569 111.829 1.00 35.10 608 LYS B CA 1
ATOM 12686 C C . LYS B 1 610 ? 111.856 87.175 112.881 1.00 36.66 608 LYS B C 1
ATOM 12687 O O . LYS B 1 610 ? 112.005 85.978 113.209 1.00 31.61 608 LYS B O 1
ATOM 12693 N N . ALA B 1 611 ? 112.587 88.166 113.410 1.00 33.26 609 ALA B N 1
ATOM 12694 C CA . ALA B 1 611 ? 113.601 87.891 114.433 1.00 34.38 609 ALA B CA 1
ATOM 12695 C C . ALA B 1 611 ? 112.970 87.342 115.710 1.00 34.52 609 ALA B C 1
ATOM 12696 O O . ALA B 1 611 ? 113.546 86.456 116.352 1.00 31.47 609 ALA B O 1
ATOM 12698 N N . CYS B 1 612 ? 111.790 87.856 116.083 1.00 27.39 610 CYS B N 1
ATOM 12699 C CA . CYS B 1 612 ? 111.062 87.311 117.236 1.00 28.08 610 CYS B CA 1
ATOM 12700 C C . CYS B 1 612 ? 110.704 85.850 117.028 1.00 29.20 610 CYS B C 1
ATOM 12701 O O . CYS B 1 612 ? 110.811 85.025 117.952 1.00 29.39 610 CYS B O 1
ATOM 12704 N N . LEU B 1 613 ? 110.246 85.506 115.827 1.00 29.59 611 LEU B N 1
ATOM 12705 C CA . LEU B 1 613 ? 109.913 84.116 115.552 1.00 28.44 611 LEU B CA 1
ATOM 12706 C C . LEU B 1 613 ? 111.143 83.232 115.677 1.00 33.81 611 LEU B C 1
ATOM 12707 O O . LEU B 1 613 ? 111.074 82.143 116.249 1.00 34.15 611 LEU B O 1
ATOM 12712 N N . LYS B 1 614 ? 112.289 83.701 115.183 1.00 35.41 612 LYS B N 1
ATOM 12713 C CA . LYS B 1 614 ? 113.508 82.924 115.362 1.00 37.09 612 LYS B CA 1
ATOM 12714 C C . LYS B 1 614 ? 113.857 82.770 116.837 1.00 37.32 612 LYS B C 1
ATOM 12715 O O . LYS B 1 614 ? 114.252 81.684 117.272 1.00 36.90 612 LYS B O 1
ATOM 12721 N N . ARG B 1 615 ? 113.712 83.843 117.630 1.00 34.94 613 ARG B N 1
ATOM 12722 C CA . ARG B 1 615 ? 114.060 83.747 119.044 1.00 37.64 613 ARG B CA 1
ATOM 12723 C C . ARG B 1 615 ? 113.200 82.709 119.764 1.00 35.25 613 ARG B C 1
ATOM 12724 O O . ARG B 1 615 ? 113.674 82.034 120.685 1.00 31.86 613 ARG B O 1
ATOM 12732 N N . ASP B 1 616 ? 111.926 82.589 119.372 1.00 31.56 614 ASP B N 1
ATOM 12733 C CA . ASP B 1 616 ? 111.018 81.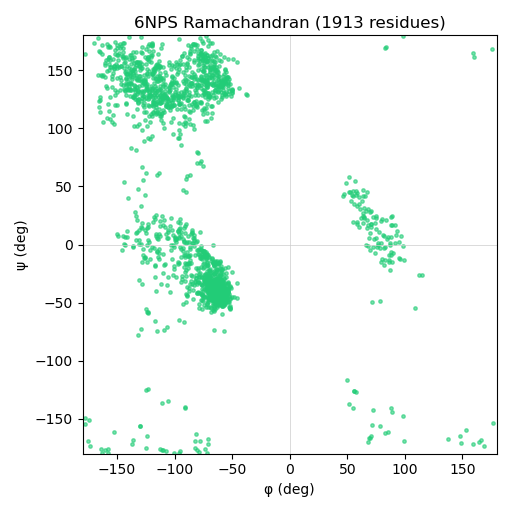626 119.991 1.00 32.06 614 ASP B CA 1
ATOM 12734 C C . ASP B 1 616 ? 111.535 80.191 119.836 1.00 36.27 614 ASP B C 1
ATOM 12735 O O . ASP B 1 616 ? 111.511 79.405 120.787 1.00 34.51 614 ASP B O 1
ATOM 12740 N N . GLN B 1 617 ? 112.021 79.847 118.646 1.00 35.32 615 GLN B N 1
ATOM 12741 C CA . GLN B 1 617 ? 112.566 78.509 118.421 1.00 40.66 615 GLN B CA 1
ATOM 12742 C C . GLN B 1 617 ? 113.856 78.296 119.208 1.00 38.11 615 GLN B C 1
ATOM 12743 O O . GLN B 1 617 ? 114.105 77.206 119.757 1.00 34.50 615 GLN B O 1
ATOM 12749 N N . GLU B 1 618 ? 114.706 79.320 119.264 1.00 35.04 616 GLU B N 1
ATOM 12750 C CA . GLU B 1 618 ? 115.959 79.197 119.997 1.00 37.27 616 GLU B CA 1
ATOM 12751 C C . GLU B 1 618 ? 115.728 78.994 121.491 1.00 37.93 616 GLU B C 1
ATOM 12752 O O . GLU B 1 618 ? 116.401 78.160 122.108 1.00 36.50 616 GLU B O 1
ATOM 12758 N N . ILE B 1 619 ? 114.782 79.741 122.083 1.00 32.35 617 ILE B N 1
ATOM 12759 C CA . ILE B 1 619 ? 114.587 79.664 123.523 1.00 32.01 617 ILE B CA 1
ATOM 12760 C C . ILE B 1 619 ? 114.044 78.284 123.912 1.00 37.06 617 ILE B C 1
ATOM 12761 O O . ILE B 1 619 ? 114.457 77.718 124.928 1.00 32.76 617 ILE B O 1
ATOM 12766 N N . VAL B 1 620 ? 113.157 77.702 123.087 1.00 32.22 618 VAL B N 1
ATOM 12767 C CA . VAL B 1 620 ? 112.665 76.346 123.344 1.00 33.30 618 VAL B CA 1
ATOM 12768 C C . VAL B 1 620 ? 113.789 75.332 123.212 1.00 34.73 618 VAL B C 1
ATOM 12769 O O . VAL B 1 620 ? 113.939 74.446 124.058 1.00 35.59 618 VAL B O 1
ATOM 12773 N N . ASP B 1 621 ? 114.608 75.446 122.169 1.00 34.17 619 ASP B N 1
ATOM 12774 C CA . ASP B 1 621 ? 115.739 74.528 122.018 1.00 36.88 619 ASP B CA 1
ATOM 12775 C C . ASP B 1 621 ? 116.702 74.597 123.205 1.00 37.48 619 ASP B C 1
ATOM 12776 O O . ASP B 1 621 ? 117.163 73.562 123.701 1.00 34.91 619 ASP B O 1
ATOM 12781 N N . GLU B 1 622 ? 117.026 75.804 123.674 1.00 30.76 620 GLU B N 1
ATOM 12782 C CA . GLU B 1 622 ? 117.876 75.930 124.862 1.00 34.80 620 GLU B CA 1
ATOM 12783 C C . GLU B 1 622 ? 117.239 75.263 126.084 1.00 33.17 620 GLU B C 1
ATOM 12784 O O . GLU B 1 622 ? 117.908 74.520 126.833 1.00 31.14 620 GLU B O 1
ATOM 12790 N N . TYR B 1 623 ? 115.944 75.524 126.297 1.00 27.62 621 TYR B N 1
ATOM 12791 C CA . TYR B 1 623 ? 115.209 74.908 127.392 1.00 27.43 621 TYR B CA 1
ATOM 12792 C C . TYR B 1 623 ? 115.322 73.397 127.345 1.00 31.52 621 TYR B C 1
ATOM 12793 O O . TYR B 1 623 ? 115.364 72.738 128.392 1.00 32.97 621 TYR B O 1
ATOM 12802 N N . HIS B 1 624 ? 115.315 72.827 126.138 1.00 31.59 622 HIS B N 1
ATOM 12803 C CA . HIS B 1 624 ? 115.325 71.373 126.011 1.00 35.04 622 HIS B CA 1
ATOM 12804 C C . HIS B 1 624 ? 116.723 70.791 126.143 1.00 38.44 622 HIS B C 1
ATOM 12805 O O . HIS B 1 624 ? 116.861 69.565 126.263 1.00 38.14 622 HIS B O 1
ATOM 12812 N N . THR B 1 625 ? 117.761 71.630 126.162 1.00 38.18 623 THR B N 1
ATOM 12813 C CA . THR B 1 625 ? 119.115 71.120 126.270 1.00 39.63 623 THR B CA 1
ATOM 12814 C C . THR B 1 625 ? 119.816 71.403 127.601 1.00 42.17 623 THR B C 1
ATOM 12815 O O . THR B 1 625 ? 120.715 70.635 127.969 1.00 40.87 623 THR B O 1
ATOM 12819 N N . ILE B 1 626 ? 119.434 72.442 128.356 1.00 38.00 624 ILE B N 1
ATOM 12820 C CA . ILE B 1 626 ? 120.142 72.719 129.606 1.00 40.39 624 ILE B CA 1
ATOM 12821 C C . ILE B 1 626 ? 120.030 71.545 130.584 1.00 39.56 624 ILE B C 1
ATOM 12822 O O . ILE B 1 626 ? 119.042 70.799 130.587 1.00 37.18 624 ILE B O 1
ATOM 12827 N N . ALA B 1 627 ? 121.028 71.433 131.473 1.00 39.62 625 ALA B N 1
ATOM 12828 C CA . ALA B 1 627 ? 121.058 70.412 132.530 1.00 40.49 625 ALA B CA 1
ATOM 12829 C C . ALA B 1 627 ? 120.852 69.014 131.953 1.00 41.25 625 ALA B C 1
ATOM 12830 O O . ALA B 1 627 ? 120.100 68.201 132.497 1.00 41.21 625 ALA B O 1
ATOM 12832 N N . ASP B 1 628 ? 121.547 68.729 130.849 1.00 41.00 626 ASP B N 1
ATOM 12833 C CA . ASP B 1 628 ? 121.543 67.390 130.265 1.00 48.16 626 ASP B CA 1
ATOM 12834 C C . ASP B 1 628 ? 120.128 66.959 129.866 1.00 44.98 626 ASP B C 1
ATOM 12835 O O . ASP B 1 628 ? 119.750 65.797 130.022 1.00 43.46 626 ASP B O 1
ATOM 12840 N N . GLY B 1 629 ? 119.310 67.903 129.407 1.00 35.54 627 GLY B N 1
ATOM 12841 C CA . GLY B 1 629 ? 117.968 67.509 129.015 1.00 34.61 627 GLY B CA 1
ATOM 12842 C C . GLY B 1 629 ? 116.985 67.316 130.150 1.00 36.97 627 GLY B C 1
ATOM 12843 O O . GLY B 1 629 ? 115.964 66.658 129.962 1.00 39.76 627 GLY B O 1
ATOM 12844 N N . LYS B 1 630 ? 117.252 67.895 131.324 1.00 36.16 628 LYS B N 1
ATOM 12845 C CA . LYS B 1 630 ? 116.339 67.766 132.456 1.00 34.85 628 LYS B CA 1
ATOM 12846 C C . LYS B 1 630 ? 114.913 68.184 132.097 1.00 32.92 628 LYS B C 1
ATOM 12847 O O . LYS B 1 630 ? 113.945 67.648 132.657 1.00 35.96 628 LYS B O 1
ATOM 12853 N N . PHE B 1 631 ? 114.756 69.165 131.200 1.00 30.28 629 PHE B N 1
ATOM 12854 C CA . PHE B 1 631 ? 113.433 69.655 130.802 1.00 31.46 629 PHE B CA 1
ATOM 12855 C C . PHE B 1 631 ? 113.083 69.255 129.368 1.00 32.88 629 PHE B C 1
ATOM 12856 O O . PHE B 1 631 ? 112.163 69.834 128.770 1.00 32.43 629 PHE B O 1
ATOM 12864 N N . TYR B 1 632 ? 113.797 68.286 128.808 1.00 34.60 630 TYR B N 1
ATOM 12865 C CA . TYR B 1 632 ? 113.557 67.907 127.420 1.00 39.34 630 TYR B CA 1
ATOM 12866 C C . TYR B 1 632 ? 112.068 67.668 127.178 1.00 39.94 630 TYR B C 1
ATOM 12867 O O . TYR B 1 632 ? 111.412 66.970 127.949 1.00 37.16 630 TYR B O 1
ATOM 12876 N N . GLY B 1 633 ? 111.534 68.277 126.115 1.00 37.14 631 GLY B N 1
ATOM 12877 C CA . GLY B 1 633 ? 110.158 68.066 125.728 1.00 33.24 631 GLY B CA 1
ATOM 12878 C C . GLY B 1 633 ? 109.151 68.992 126.373 1.00 39.05 631 GLY B C 1
ATOM 12879 O O . GLY B 1 633 ? 108.027 69.103 125.866 1.00 37.60 631 GLY B O 1
ATOM 12880 N N . MET B 1 634 ? 109.519 69.700 127.444 1.00 34.38 632 MET B N 1
ATOM 12881 C CA . MET B 1 634 ? 108.511 70.428 128.181 1.00 36.24 632 MET B CA 1
ATOM 12882 C C . MET B 1 634 ? 108.004 71.661 127.435 1.00 33.25 632 MET B C 1
ATOM 12883 O O . MET B 1 634 ? 106.980 72.212 127.834 1.00 33.75 632 MET B O 1
ATOM 12888 N N . GLY B 1 635 ? 108.653 72.077 126.346 1.00 32.74 633 GLY B N 1
ATOM 12889 C CA . GLY B 1 635 ? 108.207 73.261 125.609 1.00 32.87 633 GLY B CA 1
ATOM 12890 C C . GLY B 1 635 ? 107.782 72.881 124.203 1.00 36.65 633 GLY B C 1
ATOM 12891 O O . GLY B 1 635 ? 107.740 73.730 123.311 1.00 33.80 633 GLY B O 1
ATOM 12892 N N . LEU B 1 636 ? 107.436 71.596 124.002 1.00 31.65 634 LEU B N 1
ATOM 12893 C CA . LEU B 1 636 ? 107.135 71.081 122.661 1.00 34.08 634 LEU B CA 1
ATOM 12894 C C . LEU B 1 636 ? 105.783 71.551 122.110 1.00 36.85 634 LEU B C 1
ATOM 12895 O O . LEU B 1 636 ? 105.561 71.492 120.899 1.00 36.61 634 LEU B O 1
ATOM 12900 N N . SER B 1 637 ? 104.832 71.898 122.966 1.00 37.38 635 SER B N 1
ATOM 12901 C CA . SER B 1 637 ? 103.474 72.182 122.491 1.00 45.17 635 SER B CA 1
ATOM 12902 C C . SER B 1 637 ? 103.454 73.340 121.468 1.00 38.71 635 SER B C 1
ATOM 12903 O O . SER B 1 637 ? 104.069 74.378 121.708 1.00 33.08 635 SER B O 1
ATOM 12906 N N . GLU B 1 638 ? 102.822 73.129 120.299 1.00 30.00 636 GLU B N 1
ATOM 12907 C CA . GLU B 1 638 ? 102.541 74.224 119.362 1.00 32.47 636 GLU B CA 1
ATOM 12908 C C . GLU B 1 638 ? 101.763 75.289 120.077 1.00 35.24 636 GLU B C 1
ATOM 12909 O O . GLU B 1 638 ? 100.844 74.979 120.836 1.00 34.86 636 GLU B O 1
ATOM 12915 N N . HIS B 1 639 ? 102.126 76.576 119.819 1.00 30.48 637 HIS B N 1
ATOM 12916 C CA . HIS B 1 639 ? 101.591 77.655 120.628 1.00 29.48 637 HIS B CA 1
ATOM 12917 C C . HIS B 1 639 ? 101.450 78.980 119.885 1.00 31.18 637 HIS B C 1
ATOM 12918 O O . HIS B 1 639 ? 101.220 79.992 120.551 1.00 33.32 637 HIS B O 1
ATOM 12925 N N . ILE B 1 640 ? 101.623 79.042 118.575 1.00 26.75 638 ILE B N 1
ATOM 12926 C CA . ILE B 1 640 ? 101.605 80.313 117.841 1.00 29.53 638 ILE B CA 1
ATOM 12927 C C . ILE B 1 640 ? 100.381 80.343 116.949 1.00 29.49 638 ILE B C 1
ATOM 12928 O O . ILE B 1 640 ? 100.198 79.443 116.130 1.00 31.34 638 ILE B O 1
ATOM 12933 N N . GLY B 1 641 ? 99.555 81.398 117.097 1.00 29.85 639 GLY B N 1
ATOM 12934 C CA . GLY B 1 641 ? 98.566 81.779 116.091 1.00 27.73 639 GLY B CA 1
ATOM 12935 C C . GLY B 1 641 ? 97.480 80.756 115.834 1.00 30.70 639 GLY B C 1
ATOM 12936 O O . GLY B 1 641 ? 97.180 80.410 114.668 1.00 28.14 639 GLY B O 1
ATOM 12937 N N . PHE B 1 642 ? 96.921 80.236 116.929 1.00 23.87 640 PHE B N 1
ATOM 12938 C CA . PHE B 1 642 ? 95.830 79.287 116.804 1.00 28.61 640 PHE B CA 1
ATOM 12939 C C . PHE B 1 642 ? 94.673 79.960 116.104 1.00 29.33 640 PHE B C 1
ATOM 12940 O O . PHE B 1 642 ? 94.408 81.147 116.314 1.00 28.46 640 PHE B O 1
ATOM 12948 N N . VAL B 1 643 ? 94.032 79.212 115.234 1.00 26.96 641 VAL B N 1
ATOM 12949 C CA . VAL B 1 643 ? 92.809 79.639 114.552 1.00 32.70 641 VAL B CA 1
ATOM 12950 C C . VAL B 1 643 ? 91.628 78.768 114.943 1.00 35.64 641 VAL B C 1
ATOM 12951 O O . VAL B 1 643 ? 90.498 79.031 114.502 1.00 33.09 641 VAL B O 1
ATOM 12955 N N . HIS B 1 644 ? 91.868 77.708 115.714 1.00 32.15 642 HIS B N 1
ATOM 12956 C CA . HIS B 1 644 ? 90.859 76.824 116.248 1.00 31.67 642 HIS B CA 1
ATOM 12957 C C . HIS B 1 644 ? 91.116 76.698 117.729 1.00 27.62 642 HIS B C 1
ATOM 12958 O O . HIS B 1 644 ? 92.090 77.253 118.244 1.00 31.13 642 HIS B O 1
ATOM 12965 N N . TRP B 1 645 ? 90.257 75.931 118.404 1.00 29.61 643 TRP B N 1
ATOM 12966 C CA . TRP B 1 645 ? 90.479 75.680 119.820 1.00 28.00 643 TRP B CA 1
ATOM 12967 C C . TRP B 1 645 ? 91.782 74.944 120.037 1.00 28.30 643 TRP B C 1
ATOM 12968 O O . TRP B 1 645 ? 92.384 75.073 121.104 1.00 25.59 643 TRP B O 1
ATOM 12979 N N . ASN B 1 646 ? 92.185 74.092 119.074 1.00 29.76 644 ASN B N 1
ATOM 12980 C CA . ASN B 1 646 ? 93.424 73.330 119.173 1.00 29.71 644 ASN B CA 1
ATOM 12981 C C . ASN B 1 646 ? 94.409 73.819 118.106 1.00 30.77 644 ASN B C 1
ATOM 12982 O O . ASN B 1 646 ? 94.163 74.797 117.406 1.00 28.29 644 ASN B O 1
ATOM 12987 N N . GLU B 1 647 ? 95.555 73.161 118.022 1.00 28.16 645 GLU B N 1
ATOM 12988 C CA . GLU B 1 647 ? 96.649 73.636 117.191 1.00 28.75 645 GLU B CA 1
ATOM 12989 C C . GLU B 1 647 ? 96.447 73.386 115.708 1.00 31.20 645 GLU B C 1
ATOM 12990 O O . GLU B 1 647 ? 97.272 73.860 114.924 1.00 36.34 645 GLU B O 1
ATOM 12996 N N . ASP B 1 648 ? 95.420 72.634 115.301 1.00 29.29 646 ASP B N 1
ATOM 12997 C CA . ASP B 1 648 ? 95.265 72.293 113.885 1.00 34.70 646 ASP B CA 1
ATOM 12998 C C . ASP B 1 648 ? 95.186 73.567 113.035 1.00 36.50 646 ASP B C 1
ATOM 12999 O O . ASP B 1 648 ? 94.420 74.489 113.335 1.00 34.07 646 ASP B O 1
ATOM 13004 N N . GLU B 1 649 ? 95.988 73.614 111.969 1.00 34.68 647 GLU B N 1
ATOM 13005 C CA . GLU B 1 649 ? 95.999 74.730 111.025 1.00 32.39 647 GLU B CA 1
ATOM 13006 C C . GLU B 1 649 ? 96.470 76.044 111.653 1.00 26.65 647 GLU B C 1
ATOM 13007 O O . GLU B 1 649 ? 96.157 77.132 111.139 1.00 28.92 647 GLU B O 1
ATOM 13013 N N . ASN B 1 650 ? 97.248 76.007 112.739 1.00 23.41 648 ASN B N 1
ATOM 13014 C CA . ASN B 1 650 ? 97.700 77.297 113.252 1.00 27.77 648 ASN B CA 1
ATOM 13015 C C . ASN B 1 650 ? 98.654 77.930 112.249 1.00 29.42 648 ASN B C 1
ATOM 13016 O O . ASN B 1 650 ? 99.208 77.257 111.355 1.00 27.98 648 ASN B O 1
ATOM 13021 N N . LYS B 1 651 ? 98.799 79.243 112.358 1.00 26.24 649 LYS B N 1
ATOM 13022 C CA . LYS B 1 651 ? 99.526 80.008 111.345 1.00 32.54 649 LYS B CA 1
ATOM 13023 C C . LYS B 1 651 ? 100.441 81.020 112.007 1.00 31.71 649 LYS B C 1
ATOM 13024 O O . LYS B 1 651 ? 100.093 81.594 113.037 1.00 32.77 649 LYS B O 1
ATOM 13030 N N . ASN B 1 652 ? 101.606 81.239 111.402 1.00 30.29 650 ASN B N 1
ATOM 13031 C CA . ASN B 1 652 ? 102.547 82.262 111.847 1.00 25.71 650 ASN B CA 1
ATOM 13032 C C . ASN B 1 652 ? 102.074 83.651 111.400 1.00 32.40 650 ASN B C 1
ATOM 13033 O O . ASN B 1 652 ? 101.162 83.762 110.568 1.00 27.19 650 ASN B O 1
ATOM 13038 N N . PRO B 1 653 ? 102.678 84.718 111.946 1.00 27.62 651 PRO B N 1
ATOM 13039 C CA . PRO B 1 653 ? 102.414 86.072 111.433 1.00 28.89 651 PRO B CA 1
ATOM 13040 C C . PRO B 1 653 ? 102.701 86.159 109.937 1.00 31.68 651 PRO B C 1
ATOM 13041 O O . PRO B 1 653 ? 103.644 85.546 109.420 1.00 29.49 651 PRO B O 1
ATOM 13045 N N . VAL B 1 654 ? 101.869 86.915 109.233 1.00 31.80 652 VAL B N 1
ATOM 13046 C CA . VAL B 1 654 ? 102.106 87.214 107.822 1.00 28.77 652 VAL B CA 1
ATOM 13047 C C . VAL B 1 654 ? 102.792 88.575 107.764 1.00 31.31 652 VAL B C 1
ATOM 13048 O O . VAL B 1 654 ? 102.335 89.542 108.397 1.00 28.44 652 VAL B O 1
ATOM 13052 N N . LEU B 1 655 ? 103.927 88.639 107.075 1.00 32.25 653 LEU B N 1
ATOM 13053 C CA . LEU B 1 655 ? 104.710 89.860 107.001 1.00 31.69 653 LEU B CA 1
ATOM 13054 C C . LEU B 1 655 ? 104.247 90.681 105.803 1.00 32.00 653 LEU B C 1
ATOM 13055 O O . LEU B 1 655 ? 104.061 90.140 104.711 1.00 31.10 653 LEU B O 1
ATOM 13060 N N . SER B 1 656 ? 104.068 91.976 106.005 1.00 27.42 654 SER B N 1
ATOM 13061 C CA . SER B 1 656 ? 103.703 92.870 104.910 1.00 29.36 654 SER B CA 1
ATOM 13062 C C . SER B 1 656 ? 104.940 93.660 104.535 1.00 31.43 654 SER B C 1
ATOM 13063 O O . SER B 1 656 ? 105.587 94.230 105.417 1.00 37.98 654 SER B O 1
ATOM 13066 N N . TYR B 1 657 ? 105.259 93.722 103.248 1.00 29.01 655 TYR B N 1
ATOM 13067 C CA . TYR B 1 657 ? 106.328 94.577 102.753 1.00 29.36 655 TYR B CA 1
ATOM 13068 C C . TYR B 1 657 ? 105.769 95.605 101.781 1.00 29.71 655 TYR B C 1
ATOM 13069 O O . TYR B 1 657 ? 104.883 95.291 100.993 1.00 30.60 655 TYR B O 1
ATOM 13078 N N . VAL B 1 658 ? 106.327 96.815 101.821 1.00 26.27 656 VAL B N 1
ATOM 13079 C CA . VAL B 1 658 ? 105.874 97.953 101.009 1.00 30.16 656 VAL B CA 1
ATOM 13080 C C . VAL B 1 658 ? 106.824 98.147 99.848 1.00 31.52 656 VAL B C 1
ATOM 13081 O O . VAL B 1 658 ? 108.044 97.973 99.996 1.00 33.69 656 VAL B O 1
ATOM 13085 N N . LEU B 1 659 ? 106.280 98.562 98.697 1.00 32.10 657 LEU B N 1
ATOM 13086 C CA . LEU B 1 659 ? 107.081 98.988 97.581 1.00 31.72 657 LEU B CA 1
ATOM 13087 C C . LEU B 1 659 ? 106.961 100.495 97.456 1.00 36.50 657 LEU B C 1
ATOM 13088 O O . LEU B 1 659 ? 105.836 101.009 97.401 1.00 33.73 657 LEU B O 1
ATOM 13093 N N . PRO B 1 660 ? 108.068 101.231 97.404 1.00 41.18 658 PRO B N 1
ATOM 13094 C CA . PRO B 1 660 ? 107.986 102.708 97.465 1.00 38.76 658 PRO B CA 1
ATOM 13095 C C . PRO B 1 660 ? 107.197 103.318 96.313 1.00 36.19 658 PRO B C 1
ATOM 13096 O O . PRO B 1 660 ? 107.284 102.884 95.165 1.00 32.89 658 PRO B O 1
ATOM 13100 N N . VAL B 1 661 ? 106.472 104.401 96.601 1.00 32.91 659 VAL B N 1
ATOM 13101 C CA . VAL B 1 661 ? 105.789 105.079 95.492 1.00 35.60 659 VAL B CA 1
ATOM 13102 C C . VAL B 1 661 ? 106.749 106.047 94.800 1.00 40.75 659 VAL B C 1
ATOM 13103 O O . VAL B 1 661 ? 107.864 106.286 95.275 1.00 42.02 659 VAL B O 1
ATOM 13107 N N . ASN B 1 662 ? 106.304 106.618 93.684 1.00 37.82 660 ASN B N 1
ATOM 13108 C CA . ASN B 1 662 ? 107.137 107.470 92.842 1.00 41.46 660 ASN B CA 1
ATOM 13109 C C . ASN B 1 662 ? 107.302 108.874 93.409 1.00 48.53 660 ASN B C 1
ATOM 13110 O O . ASN B 1 662 ? 108.406 109.425 93.371 1.00 55.40 660 ASN B O 1
ATOM 13115 N N . LYS B 1 663 ? 106.205 109.492 93.956 1.00 48.88 661 LYS B N 1
ATOM 13116 C CA . LYS B 1 663 ? 106.417 110.909 94.285 1.00 46.81 661 LYS B CA 1
ATOM 13117 C C . LYS B 1 663 ? 106.930 111.095 95.708 1.00 43.82 661 LYS B C 1
ATOM 13118 O O . LYS B 1 663 ? 106.627 110.283 96.589 1.00 40.96 661 LYS B O 1
ATOM 13124 N N . PRO B 1 664 ? 107.680 112.200 95.985 1.00 46.05 662 PRO B N 1
ATOM 13125 C CA . PRO B 1 664 ? 108.216 112.417 97.345 1.00 43.90 662 PRO B CA 1
ATOM 13126 C C . PRO B 1 664 ? 107.181 112.890 98.366 1.00 45.32 662 PRO B C 1
ATOM 13127 O O . PRO B 1 664 ? 107.230 114.019 98.882 1.00 53.73 662 PRO B O 1
ATOM 13131 N N . ARG B 1 665 ? 106.251 112.008 98.670 1.00 38.95 663 ARG B N 1
ATOM 13132 C CA . ARG B 1 665 ? 105.119 112.266 99.535 1.00 37.66 663 ARG B CA 1
ATOM 13133 C C . ARG B 1 665 ? 105.480 111.957 100.982 1.00 34.98 663 ARG B C 1
ATOM 13134 O O . ARG B 1 665 ? 106.357 111.131 101.266 1.00 37.28 663 ARG B O 1
ATOM 13142 N N . LEU B 1 666 ? 104.766 112.605 101.909 1.00 31.77 664 LEU B N 1
ATOM 13143 C CA . LEU B 1 666 ? 105.026 112.398 103.331 1.00 37.21 664 LEU B CA 1
ATOM 13144 C C . LEU B 1 666 ? 103.691 112.213 104.031 1.00 37.87 664 LEU B C 1
ATOM 13145 O O . LEU B 1 666 ? 102.747 112.979 103.793 1.00 39.80 664 LEU B O 1
ATOM 13150 N N . LEU B 1 667 ? 103.609 111.211 104.897 1.00 31.61 665 LEU B N 1
ATOM 13151 C CA . LEU B 1 667 ? 102.411 110.994 105.687 1.00 28.91 665 LEU B CA 1
ATOM 13152 C C . LEU B 1 667 ? 102.588 111.672 107.031 1.00 33.74 665 LEU B C 1
ATOM 13153 O O . LEU B 1 667 ? 103.599 111.454 107.709 1.00 32.78 665 LEU B O 1
ATOM 13158 N N . VAL B 1 668 ? 101.616 112.500 107.407 1.00 30.67 666 VAL B N 1
ATOM 13159 C CA . VAL B 1 668 ? 101.597 113.140 108.722 1.00 31.16 666 VAL B CA 1
ATOM 13160 C C . VAL B 1 668 ? 100.530 112.445 109.562 1.00 29.80 666 VAL B C 1
ATOM 13161 O O . VAL B 1 668 ? 99.357 112.433 109.177 1.00 32.58 666 VAL B O 1
ATOM 13165 N N . SER B 1 669 ? 100.911 111.910 110.738 1.00 31.34 667 SER B N 1
ATOM 13166 C CA . SER B 1 669 ? 99.970 111.186 111.592 1.00 32.67 667 SER B CA 1
ATOM 13167 C C . SER B 1 669 ? 100.030 111.697 113.035 1.00 30.55 667 SER B C 1
ATOM 13168 O O . SER B 1 669 ? 101.088 112.112 113.519 1.00 30.19 667 SER B O 1
ATOM 13171 N N . ILE B 1 670 ? 98.893 111.616 113.737 1.00 27.61 668 ILE B N 1
ATOM 13172 C CA . ILE B 1 670 ? 98.799 112.090 115.122 1.00 28.62 668 ILE B CA 1
ATOM 13173 C C . ILE B 1 670 ? 99.042 110.883 116.021 1.00 36.73 668 ILE B C 1
ATOM 13174 O O . ILE B 1 670 ? 98.318 109.881 115.928 1.00 30.76 668 ILE B O 1
ATOM 13179 N N . ASP B 1 671 ? 100.056 110.960 116.875 1.00 36.90 669 ASP B N 1
ATOM 13180 C CA . ASP B 1 671 ? 100.420 109.771 117.651 1.00 41.36 669 ASP B CA 1
ATOM 13181 C C . ASP B 1 671 ? 99.301 109.394 118.623 1.00 40.40 669 ASP B C 1
ATOM 13182 O O . ASP B 1 671 ? 98.653 110.261 119.220 1.00 36.61 669 ASP B O 1
ATOM 13187 N N . GLY B 1 672 ? 99.064 108.090 118.777 1.00 35.79 670 GLY B N 1
ATOM 13188 C CA . GLY B 1 672 ? 97.999 107.617 119.631 1.00 30.12 670 GLY B CA 1
ATOM 13189 C C . GLY B 1 672 ? 96.645 107.546 118.990 1.00 30.43 670 GLY B C 1
ATOM 13190 O O . GLY B 1 672 ? 95.658 107.259 119.686 1.00 32.35 670 GLY B O 1
ATOM 13191 N N . THR B 1 673 ? 96.546 107.795 117.679 1.00 30.11 671 THR B N 1
ATOM 13192 C CA . THR B 1 673 ? 95.269 107.814 116.979 1.00 28.11 671 THR B CA 1
ATOM 13193 C C . THR B 1 673 ? 95.475 107.327 115.556 1.00 26.86 671 THR B C 1
ATOM 13194 O O . THR B 1 673 ? 96.605 107.163 115.091 1.00 34.79 671 THR B O 1
ATOM 13198 N N . GLU B 1 674 ? 94.368 107.139 114.841 1.00 29.23 672 GLU B N 1
ATOM 13199 C CA . GLU B 1 674 ? 94.407 106.808 113.423 1.00 34.07 672 GLU B CA 1
ATOM 13200 C C . GLU B 1 674 ? 94.348 108.020 112.492 1.00 36.22 672 GLU B C 1
ATOM 13201 O O . GLU B 1 674 ? 94.317 107.831 111.275 1.00 37.71 672 GLU B O 1
ATOM 13207 N N . LEU B 1 675 ? 94.311 109.235 113.015 1.00 31.02 673 LEU B N 1
ATOM 13208 C CA . LEU B 1 675 ? 94.232 110.439 112.178 1.00 38.46 673 LEU B CA 1
ATOM 13209 C C . LEU B 1 675 ? 95.506 110.623 111.368 1.00 37.85 673 LEU B C 1
ATOM 13210 O O . LEU B 1 675 ? 96.598 110.687 111.939 1.00 36.61 673 LEU B O 1
ATOM 13215 N N . ARG B 1 676 ? 95.378 110.816 110.053 1.00 32.67 674 ARG B N 1
ATOM 13216 C CA . ARG B 1 676 ? 96.581 110.958 109.243 1.00 31.21 674 ARG B CA 1
ATOM 13217 C C . ARG B 1 676 ? 96.256 111.687 107.954 1.00 30.20 674 ARG B C 1
ATOM 13218 O O . ARG B 1 676 ? 95.101 111.750 107.541 1.00 32.14 674 ARG B O 1
ATOM 13226 N N . SER B 1 677 ? 97.286 112.247 107.320 1.00 27.70 675 SER B N 1
ATOM 13227 C CA . SER B 1 677 ? 97.010 112.959 106.080 1.00 30.03 675 SER B CA 1
ATOM 13228 C C . SER B 1 677 ? 98.300 113.103 105.276 1.00 33.43 675 SER B C 1
ATOM 13229 O O . SER B 1 677 ? 99.382 113.305 105.841 1.00 32.70 675 SER B O 1
ATOM 13232 N N . GLU B 1 678 ? 98.180 113.028 103.956 1.00 28.59 676 GLU B N 1
ATOM 13233 C CA . GLU B 1 678 ? 99.276 113.415 103.069 1.00 34.25 676 GLU B CA 1
ATOM 13234 C C . GLU B 1 678 ? 99.158 114.846 102.550 1.00 36.79 676 GLU B C 1
ATOM 13235 O O . GLU B 1 678 ? 99.973 115.272 101.716 1.00 40.08 676 GLU B O 1
ATOM 13241 N N . GLY B 1 679 ? 98.200 115.618 103.037 1.00 37.56 677 GLY B N 1
ATOM 13242 C CA . GLY B 1 679 ? 98.197 117.036 102.731 1.00 36.70 677 GLY B CA 1
ATOM 13243 C C . GLY B 1 679 ? 97.480 117.461 101.472 1.00 39.92 677 GLY B C 1
ATOM 13244 O O . GLY B 1 679 ? 97.657 118.601 101.040 1.00 41.28 677 GLY B O 1
ATOM 13245 N N . SER B 1 680 ? 96.645 116.629 100.909 1.00 36.94 678 SER B N 1
ATOM 13246 C CA . SER B 1 680 ? 96.074 117.026 99.638 1.00 39.14 678 SER B CA 1
ATOM 13247 C C . SER B 1 680 ? 94.932 118.021 99.875 1.00 38.07 678 SER B C 1
ATOM 13248 O O . SER B 1 680 ? 94.116 117.816 100.781 1.00 42.19 678 SER B O 1
ATOM 13251 N N . PRO B 1 681 ? 94.842 119.089 99.082 1.00 41.92 679 PRO B N 1
ATOM 13252 C CA . PRO B 1 681 ? 93.646 119.955 99.148 1.00 49.29 679 PRO B CA 1
ATOM 13253 C C . PRO B 1 681 ? 92.334 119.248 98.865 1.00 50.11 679 PRO B C 1
ATOM 13254 O O . PRO B 1 681 ? 91.277 119.786 99.224 1.00 47.94 679 PRO B O 1
ATOM 13258 N N . TRP B 1 682 ? 92.347 118.093 98.187 1.00 44.20 680 TRP B N 1
ATOM 13259 C CA . TRP B 1 682 ? 91.098 117.451 97.799 1.00 43.00 680 TRP B CA 1
ATOM 13260 C C . TRP B 1 682 ? 90.529 116.523 98.848 1.00 42.61 680 TRP B C 1
ATOM 13261 O O . TRP B 1 682 ? 89.366 116.133 98.715 1.00 48.58 680 TRP B O 1
ATOM 13272 N N . HIS B 1 683 ? 91.316 116.122 99.845 1.00 39.84 681 HIS B N 1
ATOM 13273 C CA . HIS B 1 683 ? 90.892 115.131 100.830 1.00 36.40 681 HIS B CA 1
ATOM 13274 C C . HIS B 1 683 ? 91.169 115.687 102.227 1.00 39.21 681 HIS B C 1
ATOM 13275 O O . HIS B 1 683 ? 91.273 116.903 102.420 1.00 42.27 681 HIS B O 1
ATOM 13282 N N . VAL B 1 684 ? 91.320 114.812 103.223 1.00 38.84 682 VAL B N 1
ATOM 13283 C CA . VAL B 1 684 ? 91.495 115.301 104.588 1.00 44.53 682 VAL B CA 1
ATOM 13284 C C . VAL B 1 684 ? 92.886 115.906 104.714 1.00 45.37 682 VAL B C 1
ATOM 13285 O O . VAL B 1 684 ? 93.896 115.247 104.458 1.00 42.07 682 VAL B O 1
ATOM 13289 N N . ASN B 1 685 ? 92.953 117.188 105.077 1.00 37.00 683 ASN B N 1
ATOM 13290 C CA . ASN B 1 685 ? 94.253 117.792 105.318 1.00 35.65 683 ASN B CA 1
ATOM 13291 C C . ASN B 1 685 ? 94.304 118.596 106.633 1.00 39.38 683 ASN B C 1
ATOM 13292 O O . ASN B 1 685 ? 95.288 119.301 106.882 1.00 41.11 683 ASN B O 1
ATOM 13297 N N . THR B 1 686 ? 93.287 118.473 107.489 1.00 38.08 684 THR B N 1
ATOM 13298 C CA . THR B 1 686 ? 93.246 119.077 108.818 1.00 39.08 684 THR B CA 1
ATOM 13299 C C . THR B 1 686 ? 92.989 117.991 109.850 1.00 44.00 684 THR B C 1
ATOM 13300 O O . THR B 1 686 ? 92.000 117.253 109.732 1.00 45.39 684 THR B O 1
ATOM 13304 N N . LEU B 1 687 ? 93.866 117.912 110.866 1.00 38.81 685 LEU B N 1
ATOM 13305 C CA . LEU B 1 687 ? 93.869 116.866 111.877 1.00 38.75 685 LEU B CA 1
ATOM 13306 C C . LEU B 1 687 ? 93.865 117.474 113.276 1.00 44.58 685 LEU B C 1
ATOM 13307 O O . LEU B 1 687 ? 94.692 118.365 113.575 1.00 43.97 685 LEU B O 1
ATOM 13312 N N . PRO B 1 688 ? 92.987 117.017 114.166 1.00 45.20 686 PRO B N 1
ATOM 13313 C CA . PRO B 1 688 ? 93.027 117.497 115.554 1.00 45.09 686 PRO B CA 1
ATOM 13314 C C . PRO B 1 688 ? 94.056 116.741 116.378 1.00 42.26 686 PRO B C 1
ATOM 13315 O O . PRO B 1 688 ? 94.253 115.529 116.229 1.00 35.61 686 PRO B O 1
ATOM 13319 N N . LEU B 1 689 ? 94.724 117.469 117.259 1.00 38.76 687 LEU B N 1
ATOM 13320 C CA . LEU B 1 689 ? 95.637 116.869 118.225 1.00 37.60 687 LEU B CA 1
ATOM 13321 C C . LEU B 1 689 ? 95.123 117.281 119.598 1.00 45.15 687 LEU B C 1
ATOM 13322 O O . LEU B 1 689 ? 95.193 118.467 119.948 1.00 40.81 687 LEU B O 1
ATOM 13327 N N . VAL B 1 690 ? 94.599 116.333 120.372 1.00 39.04 688 VAL B N 1
ATOM 13328 C CA . VAL B 1 690 ? 93.707 116.695 121.473 1.00 38.54 688 VAL B CA 1
ATOM 13329 C C . VAL B 1 690 ? 94.364 116.535 122.840 1.00 39.15 688 VAL B C 1
ATOM 13330 O O . VAL B 1 690 ? 93.701 116.743 123.860 1.00 38.72 688 VAL B O 1
ATOM 13334 N N . ASP B 1 691 ? 95.657 116.211 122.889 1.00 35.23 689 ASP B N 1
ATOM 13335 C CA . ASP B 1 691 ? 96.318 115.867 124.155 1.00 38.41 689 ASP B CA 1
ATOM 13336 C C . ASP B 1 691 ? 96.234 117.000 125.181 1.00 34.17 689 ASP B C 1
ATOM 13337 O O . ASP B 1 691 ? 96.135 116.743 126.383 1.00 33.01 689 ASP B O 1
ATOM 13342 N N . PHE B 1 692 ? 96.284 118.254 124.740 1.00 33.05 690 PHE B N 1
ATOM 13343 C CA . PHE B 1 692 ? 96.347 119.332 125.725 1.00 29.80 690 PHE B CA 1
ATOM 13344 C C . PHE B 1 692 ? 94.965 119.727 126.234 1.00 33.75 690 PHE B C 1
ATOM 13345 O O . PHE B 1 692 ? 94.867 120.693 126.989 1.00 36.28 690 PHE B O 1
ATOM 13353 N N . LEU B 1 693 ? 93.899 119.014 125.836 1.00 29.95 691 LEU B N 1
ATOM 13354 C CA . LEU B 1 693 ? 92.591 119.191 126.462 1.00 36.48 691 LEU B CA 1
ATOM 13355 C C . LEU B 1 693 ? 92.568 118.721 127.916 1.00 39.26 691 LEU B C 1
ATOM 13356 O O . LEU B 1 693 ? 91.598 119.003 128.626 1.00 41.97 691 LEU B O 1
ATOM 13361 N N . GLU B 1 694 ? 93.590 117.993 128.365 1.00 37.57 692 GLU B N 1
ATOM 13362 C CA . GLU B 1 694 ? 93.787 117.709 129.787 1.00 35.13 692 GLU B CA 1
ATOM 13363 C C . GLU B 1 694 ? 94.772 118.705 130.373 1.00 38.29 692 GLU B C 1
ATOM 13364 O O . GLU B 1 694 ? 95.907 118.813 129.880 1.00 35.42 692 GLU B O 1
ATOM 13370 N N . PRO B 1 695 ? 94.349 119.479 131.389 1.00 37.39 693 PRO B N 1
ATOM 13371 C CA . PRO B 1 695 ? 95.151 120.604 131.897 1.00 40.97 693 PRO B CA 1
ATOM 13372 C C . PRO B 1 695 ? 96.514 120.240 132.418 1.00 37.97 693 PRO B C 1
ATOM 13373 O O . PRO B 1 695 ? 97.385 121.111 132.457 1.00 39.53 693 PRO B O 1
ATOM 13377 N N . ASP B 1 696 ? 96.732 119.021 132.875 1.00 37.99 694 ASP B N 1
ATOM 13378 C CA . ASP B 1 696 ? 98.032 118.699 133.405 1.00 42.41 694 ASP B CA 1
ATOM 13379 C C . ASP B 1 696 ? 98.916 118.026 132.371 1.00 47.83 694 ASP B C 1
ATOM 13380 O O . ASP B 1 696 ? 99.938 117.445 132.745 1.00 44.60 694 ASP B O 1
ATOM 13385 N N . VAL B 1 697 ? 98.548 118.053 131.083 1.00 41.11 695 VAL B N 1
ATOM 13386 C CA . VAL B 1 697 ? 99.364 117.398 130.069 1.00 38.25 695 VAL B CA 1
ATOM 13387 C C . VAL B 1 697 ? 100.239 118.453 129.408 1.00 39.28 695 VAL B C 1
ATOM 13388 O O . VAL B 1 697 ? 99.765 119.532 128.998 1.00 35.77 695 VAL B O 1
ATOM 13392 N N . ASN B 1 698 ? 101.543 118.175 129.356 1.00 33.77 696 ASN B N 1
ATOM 13393 C CA . ASN B 1 698 ? 102.471 119.121 128.766 1.00 40.15 696 ASN B CA 1
ATOM 13394 C C . ASN B 1 698 ? 103.281 118.542 127.628 1.00 41.90 696 ASN B C 1
ATOM 13395 O O . ASN B 1 698 ? 104.295 119.134 127.257 1.00 46.04 696 ASN B O 1
ATOM 13400 N N . GLN B 1 699 ? 102.890 117.399 127.088 1.00 39.34 697 GLN B N 1
ATOM 13401 C CA . GLN B 1 699 ? 103.623 116.856 125.957 1.00 46.85 697 GLN B CA 1
ATOM 13402 C C . GLN B 1 699 ? 102.657 116.200 124.987 1.00 39.03 697 GLN B C 1
ATOM 13403 O O . GLN B 1 699 ? 101.636 115.633 125.382 1.00 40.33 697 GLN B O 1
ATOM 13409 N N . ALA B 1 700 ? 103.009 116.249 123.708 1.00 33.23 698 ALA B N 1
ATOM 13410 C CA . ALA B 1 700 ? 102.274 115.498 122.704 1.00 37.65 698 ALA B CA 1
ATOM 13411 C C . ALA B 1 700 ? 103.173 115.438 121.484 1.00 39.31 698 ALA B C 1
ATOM 13412 O O . ALA B 1 700 ? 104.232 116.071 121.457 1.00 34.80 698 ALA B O 1
ATOM 13414 N N . SER B 1 701 ? 102.768 114.642 120.488 1.00 36.92 699 SER B N 1
ATOM 13415 C CA . SER B 1 701 ? 103.653 114.500 119.337 1.00 41.40 699 SER B CA 1
ATOM 13416 C C . SER B 1 701 ? 102.889 114.009 118.110 1.00 36.82 699 SER B C 1
ATOM 13417 O O . SER B 1 701 ? 101.811 113.423 118.206 1.00 34.92 699 SER B O 1
ATOM 13420 N N . PHE B 1 702 ? 103.475 114.265 116.949 1.00 33.64 700 PHE B N 1
ATOM 13421 C CA . PHE B 1 702 ? 102.971 113.707 115.707 1.00 36.50 700 PHE B CA 1
ATOM 13422 C C . PHE B 1 702 ? 104.164 113.206 114.912 1.00 37.40 700 PHE B C 1
ATOM 13423 O O . PHE B 1 702 ? 105.322 113.528 115.215 1.00 34.66 700 PHE B O 1
ATOM 13431 N N . THR B 1 703 ? 103.887 112.400 113.891 1.00 32.83 701 THR B N 1
ATOM 13432 C CA . THR B 1 703 ? 104.954 111.748 113.164 1.00 32.40 701 THR B CA 1
ATOM 13433 C C . THR B 1 703 ? 104.854 112.112 111.701 1.00 30.21 701 THR B C 1
ATOM 13434 O O . THR B 1 703 ? 103.758 112.324 111.184 1.00 33.34 701 THR B O 1
ATOM 13438 N N . ILE B 1 704 ? 106.010 112.247 111.065 1.00 30.30 702 ILE B N 1
ATOM 13439 C CA . ILE B 1 704 ? 106.125 112.471 109.630 1.00 32.54 702 ILE B CA 1
ATOM 13440 C C . ILE B 1 704 ? 106.898 111.277 109.060 1.00 32.13 702 ILE B C 1
ATOM 13441 O O . ILE B 1 704 ? 108.009 110.990 109.528 1.00 33.01 702 ILE B O 1
ATOM 13446 N N . SER B 1 705 ? 106.334 110.608 108.034 1.00 29.87 703 SER B N 1
ATOM 13447 C CA . SER B 1 705 ? 106.854 109.330 107.534 1.00 33.36 703 SER B CA 1
ATOM 13448 C C . SER B 1 705 ? 106.973 109.300 106.013 1.00 32.78 703 SER B C 1
ATOM 13449 O O . SER B 1 705 ? 106.091 109.798 105.296 1.00 33.19 703 SER B O 1
ATOM 13452 N N . SER B 1 706 ? 108.052 108.662 105.547 1.00 31.16 704 SER B N 1
ATOM 13453 C CA . SER B 1 706 ? 108.309 108.413 104.127 1.00 36.42 704 SER B CA 1
ATOM 13454 C C . SER B 1 706 ? 107.399 107.334 103.523 1.00 35.37 704 SER B C 1
ATOM 13455 O O . SER B 1 706 ? 107.200 106.255 104.095 1.00 30.41 704 SER B O 1
ATOM 13458 N N . VAL B 1 707 ? 106.883 107.608 102.325 1.00 37.36 705 VAL B N 1
ATOM 13459 C CA . VAL B 1 707 ? 106.225 106.590 101.503 1.00 35.33 705 VAL B CA 1
ATOM 13460 C C . VAL B 1 707 ? 107.013 106.296 100.244 1.00 33.27 705 VAL B C 1
ATOM 13461 O O . VAL B 1 707 ? 106.664 105.357 99.507 1.00 34.95 705 VAL B O 1
ATOM 13465 N N . SER B 1 708 ? 108.066 107.059 99.975 1.00 37.02 706 SER B N 1
ATOM 13466 C CA . SER B 1 708 ? 108.910 106.864 98.813 1.00 38.00 706 SER B CA 1
ATOM 13467 C C . SER B 1 708 ? 110.363 106.797 99.263 1.00 42.35 706 SER B C 1
ATOM 13468 O O . SER B 1 708 ? 110.700 107.122 100.406 1.00 40.57 706 SER B O 1
ATOM 13471 N N . GLU B 1 709 ? 111.240 106.418 98.333 1.00 43.56 707 GLU B N 1
ATOM 13472 C CA . GLU B 1 709 ? 112.673 106.496 98.554 1.00 48.45 707 GLU B CA 1
ATOM 13473 C C . GLU B 1 709 ? 113.273 107.778 97.994 1.00 49.65 707 GLU B C 1
ATOM 13474 O O . GLU B 1 709 ? 114.473 107.824 97.728 1.00 54.03 707 GLU B O 1
ATOM 13480 N N . LYS B 1 710 ? 112.457 108.815 97.803 1.00 48.96 708 LYS B N 1
ATOM 13481 C CA . LYS B 1 710 ? 112.913 110.123 97.362 1.00 48.94 708 LYS B CA 1
ATOM 13482 C C . LYS B 1 710 ? 113.252 110.987 98.578 1.00 47.20 708 LYS B C 1
ATOM 13483 O O . LYS B 1 710 ? 112.683 110.824 99.662 1.00 43.63 708 LYS B O 1
ATOM 13489 N N . LYS B 1 711 ? 114.201 111.897 98.399 1.00 49.61 709 LYS B N 1
ATOM 13490 C CA . LYS B 1 711 ? 114.412 112.929 99.413 1.00 54.70 709 LYS B CA 1
ATOM 13491 C C . LYS B 1 711 ? 113.159 113.793 99.501 1.00 46.97 709 LYS B C 1
ATOM 13492 O O . LYS B 1 711 ? 112.669 114.294 98.482 1.00 41.98 709 LYS B O 1
ATOM 13498 N N . ALA B 1 712 ? 112.622 113.955 100.708 1.00 40.24 710 ALA B N 1
ATOM 13499 C CA . ALA B 1 712 ? 111.398 114.725 100.897 1.00 42.68 710 ALA B CA 1
ATOM 13500 C C . ALA B 1 712 ? 111.597 115.714 102.044 1.00 41.68 710 ALA B C 1
ATOM 13501 O O . ALA B 1 712 ? 111.868 115.293 103.171 1.00 41.98 710 ALA B O 1
ATOM 13503 N N . GLU B 1 713 ? 111.414 116.997 101.773 1.00 37.25 711 GLU B N 1
ATOM 13504 C CA . GLU B 1 713 ? 111.615 118.047 102.773 1.00 48.03 711 GLU B CA 1
ATOM 13505 C C . GLU B 1 713 ? 110.304 118.489 103.416 1.00 46.34 711 GLU B C 1
ATOM 13506 O O . GLU B 1 713 ? 109.255 118.535 102.770 1.00 45.57 711 GLU B O 1
ATOM 13512 N N . TYR B 1 714 ? 110.365 118.863 104.694 1.00 45.95 712 TYR B N 1
ATOM 13513 C CA . TYR B 1 714 ? 109.171 119.371 105.348 1.00 42.63 712 TYR B CA 1
ATOM 13514 C C . TYR B 1 714 ? 109.478 120.674 106.080 1.00 44.93 712 TYR B C 1
ATOM 13515 O O . TYR B 1 714 ? 110.618 120.938 106.482 1.00 41.89 712 TYR B O 1
ATOM 13524 N N . HIS B 1 715 ? 108.447 121.494 106.242 1.00 43.34 713 HIS B N 1
ATOM 13525 C CA . HIS B 1 715 ? 108.578 122.777 106.927 1.00 39.83 713 HIS B CA 1
ATOM 13526 C C . HIS B 1 715 ? 107.419 122.901 107.893 1.00 44.82 713 HIS B C 1
ATOM 13527 O O . HIS B 1 715 ? 106.257 122.683 107.523 1.00 48.10 713 HIS B O 1
ATOM 13534 N N . ILE B 1 716 ? 107.731 123.212 109.138 1.00 38.15 714 ILE B N 1
ATOM 13535 C CA . ILE B 1 716 ? 106.741 123.219 110.196 1.00 38.08 714 ILE B CA 1
ATOM 13536 C C . ILE B 1 716 ? 106.679 124.624 110.774 1.00 40.96 714 ILE B C 1
ATOM 13537 O O . ILE B 1 716 ? 107.720 125.228 111.056 1.00 41.31 714 ILE B O 1
ATOM 13542 N N . SER B 1 717 ? 105.471 125.145 110.950 1.00 43.71 715 SER B N 1
ATOM 13543 C CA . SER B 1 717 ? 105.312 126.428 111.622 1.00 49.06 715 SER B CA 1
ATOM 13544 C C . SER B 1 717 ? 104.027 126.400 112.434 1.00 48.43 715 SER B C 1
ATOM 13545 O O . SER B 1 717 ? 103.160 125.548 112.227 1.00 45.40 715 SER B O 1
ATOM 13548 N N . THR B 1 718 ? 103.922 127.324 113.379 1.00 40.20 716 THR B N 1
ATOM 13549 C CA . THR B 1 718 ? 102.717 127.463 114.187 1.00 43.95 716 THR B CA 1
ATOM 13550 C C . THR B 1 718 ? 102.275 128.919 114.180 1.00 46.23 716 THR B C 1
ATOM 13551 O O . THR B 1 718 ? 103.074 129.832 113.961 1.00 44.85 716 THR B O 1
ATOM 13555 N N . ASP B 1 719 ? 100.990 129.130 114.446 1.00 42.91 717 ASP B N 1
ATOM 13556 C CA . ASP B 1 719 ? 100.408 130.451 114.322 1.00 48.10 717 ASP B CA 1
ATOM 13557 C C . ASP B 1 719 ? 100.179 131.110 115.664 1.00 46.26 717 ASP B C 1
ATOM 13558 O O . ASP B 1 719 ? 99.441 132.088 115.733 1.00 47.86 717 ASP B O 1
ATOM 13563 N N . GLN B 1 720 ? 100.799 130.602 116.719 1.00 43.14 718 GLN B N 1
ATOM 13564 C CA . GLN B 1 720 ? 100.610 131.128 118.068 1.00 47.67 718 GLN B CA 1
ATOM 13565 C C . GLN B 1 720 ? 101.955 131.166 118.778 1.00 49.94 718 GLN B C 1
ATOM 13566 O O . GLN B 1 720 ? 102.729 130.199 118.727 1.00 49.84 718 GLN B O 1
ATOM 13572 N N . ASP B 1 721 ? 102.208 132.310 119.420 1.00 51.60 719 ASP B N 1
ATOM 13573 C CA . ASP B 1 721 ? 103.310 132.506 120.348 1.00 52.45 719 ASP B CA 1
ATOM 13574 C C . ASP B 1 721 ? 103.457 131.376 121.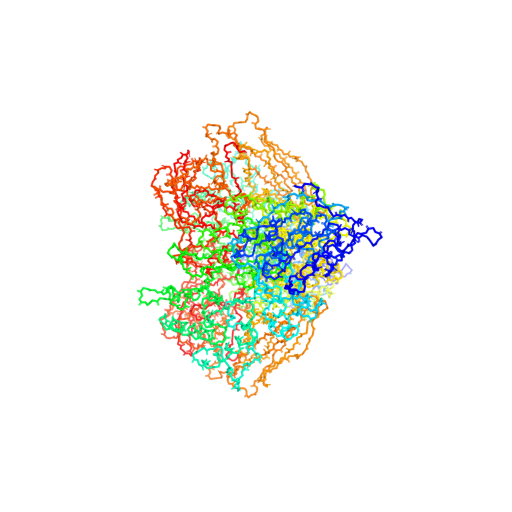343 1.00 45.36 719 ASP B C 1
ATOM 13575 O O . ASP B 1 721 ? 104.567 130.888 121.568 1.00 47.50 719 ASP B O 1
ATOM 13580 N N . TRP B 1 722 ? 102.363 130.944 121.946 1.00 39.45 720 TRP B N 1
ATOM 13581 C CA . TRP B 1 722 ? 102.470 129.926 122.963 1.00 38.82 720 TRP B CA 1
ATOM 13582 C C . TRP B 1 722 ? 102.631 128.495 122.416 1.00 43.36 720 TRP B C 1
ATOM 13583 O O . TRP B 1 722 ? 102.794 127.568 123.216 1.00 37.48 720 TRP B O 1
ATOM 13594 N N . LEU B 1 723 ? 102.562 128.277 121.097 1.00 40.44 721 LEU B N 1
ATOM 13595 C CA . LEU B 1 723 ? 102.574 126.915 120.531 1.00 41.84 721 LEU B CA 1
ATOM 13596 C C . LEU B 1 723 ? 103.877 126.682 119.781 1.00 40.32 721 LEU B C 1
ATOM 13597 O O . LEU B 1 723 ? 104.254 127.502 118.939 1.00 42.01 721 LEU B O 1
ATOM 13602 N N . SER B 1 724 ? 104.585 125.595 120.085 1.00 42.29 722 SER B N 1
ATOM 13603 C CA . SER B 1 724 ? 105.856 125.401 119.393 1.00 46.61 722 SER B CA 1
ATOM 13604 C C . SER B 1 724 ? 106.139 123.917 119.203 1.00 42.41 722 SER B C 1
ATOM 13605 O O . SER B 1 724 ? 105.519 123.055 119.834 1.00 40.64 722 SER B O 1
ATOM 13608 N N . CYS B 1 725 ? 107.096 123.641 118.311 1.00 42.11 723 CYS B N 1
ATOM 13609 C CA . CYS B 1 725 ? 107.469 122.285 117.908 1.00 47.89 723 CYS B CA 1
ATOM 13610 C C . CYS B 1 725 ? 108.954 122.065 118.090 1.00 48.78 723 CYS B C 1
ATOM 13611 O O . CYS B 1 725 ? 109.728 123.012 118.117 1.00 48.13 723 CYS B O 1
ATOM 13614 N N . SER B 1 726 ? 109.354 120.796 118.125 1.00 42.72 724 SER B N 1
ATOM 13615 C CA . SER B 1 726 ? 110.777 120.512 118.266 1.00 45.97 724 SER B CA 1
ATOM 13616 C C . SER B 1 726 ? 111.555 120.708 116.963 1.00 51.12 724 SER B C 1
ATOM 13617 O O . SER B 1 726 ? 112.790 120.600 116.973 1.00 51.93 724 SER B O 1
ATOM 13620 N N . ALA B 1 727 ? 110.878 121.000 115.852 1.00 45.50 725 ALA B N 1
ATOM 13621 C CA . ALA B 1 727 ? 111.559 121.141 114.579 1.00 45.33 725 ALA B CA 1
ATOM 13622 C C . ALA B 1 727 ? 110.855 122.193 113.735 1.00 48.57 725 ALA B C 1
ATOM 13623 O O . ALA B 1 727 ? 109.649 122.428 113.869 1.00 51.32 725 ALA B O 1
ATOM 13625 N N . ALA B 1 728 ? 111.611 122.809 112.853 1.00 46.71 726 ALA B N 1
ATOM 13626 C CA . ALA B 1 728 ? 111.038 123.721 111.880 1.00 52.33 726 ALA B CA 1
ATOM 13627 C C . ALA B 1 728 ? 111.218 123.234 110.454 1.00 52.94 726 ALA B C 1
ATOM 13628 O O . ALA B 1 728 ? 110.324 123.399 109.631 1.00 51.98 726 ALA B O 1
ATOM 13630 N N . ASN B 1 729 ? 112.368 122.670 110.133 1.00 52.36 727 ASN B N 1
ATOM 13631 C CA . ASN B 1 729 ? 112.620 122.177 108.791 1.00 56.89 727 ASN B CA 1
ATOM 13632 C C . ASN B 1 729 ? 113.322 120.842 108.945 1.00 54.11 727 ASN B C 1
ATOM 13633 O O . ASN B 1 729 ? 113.983 120.595 109.954 1.00 55.76 727 ASN B O 1
ATOM 13638 N N . GLY B 1 730 ? 113.129 119.966 107.971 1.00 49.59 728 GLY B N 1
ATOM 13639 C CA . GLY B 1 730 ? 113.804 118.686 108.023 1.00 43.81 728 GLY B CA 1
ATOM 13640 C C . GLY B 1 730 ? 113.697 118.018 106.673 1.00 43.65 728 GLY B C 1
ATOM 13641 O O . GLY B 1 730 ? 113.082 118.542 105.738 1.00 44.80 728 GLY B O 1
ATOM 13642 N N . VAL B 1 731 ? 114.321 116.854 106.575 1.00 40.47 729 VAL B N 1
ATOM 13643 C CA . VAL B 1 731 ? 114.310 116.112 105.322 1.00 46.77 729 VAL B CA 1
ATOM 13644 C C . VAL B 1 731 ? 114.303 114.627 105.656 1.00 42.18 729 VAL B C 1
ATOM 13645 O O . VAL B 1 731 ? 114.903 114.195 106.642 1.00 44.80 729 VAL B O 1
ATOM 13649 N N . LEU B 1 732 ? 113.551 113.861 104.882 1.00 39.30 730 LEU B N 1
ATOM 13650 C CA . LEU B 1 732 ? 113.536 112.417 105.012 1.00 41.12 730 LEU B CA 1
ATOM 13651 C C . LEU B 1 732 ? 113.877 111.844 103.642 1.00 45.13 730 LEU B C 1
ATOM 13652 O O . LEU B 1 732 ? 113.704 112.513 102.617 1.00 48.59 730 LEU B O 1
ATOM 13657 N N . ASP B 1 733 ? 114.408 110.638 103.604 1.00 47.12 731 ASP B N 1
ATOM 13658 C CA . ASP B 1 733 ? 114.851 110.118 102.314 1.00 54.82 731 ASP B CA 1
ATOM 13659 C C . ASP B 1 733 ? 114.372 108.708 101.999 1.00 53.55 731 ASP B C 1
ATOM 13660 O O . ASP B 1 733 ? 114.753 108.162 100.956 1.00 60.99 731 ASP B O 1
ATOM 13665 N N . GLY B 1 734 ? 113.549 108.106 102.837 1.00 48.97 732 GLY B N 1
ATOM 13666 C CA . GLY B 1 734 ? 113.097 106.761 102.520 1.00 50.42 732 GLY B CA 1
ATOM 13667 C C . GLY B 1 734 ? 114.163 105.685 102.530 1.00 55.81 732 GLY B C 1
ATOM 13668 O O . GLY B 1 734 ? 113.837 104.518 102.285 1.00 53.66 732 GLY B O 1
ATOM 13669 N N . LYS B 1 735 ? 115.422 106.021 102.821 1.00 61.21 733 LYS B N 1
ATOM 13670 C CA . LYS B 1 735 ? 116.481 105.015 102.893 1.00 67.88 733 LYS B CA 1
ATOM 13671 C C . LYS B 1 735 ? 117.027 104.909 104.310 1.00 71.68 733 LYS B C 1
ATOM 13672 O O . LYS B 1 735 ? 116.724 103.938 105.006 1.00 73.53 733 LYS B O 1
ATOM 13678 N N . ASN B 1 736 ? 117.820 105.878 104.766 1.00 72.65 734 ASN B N 1
ATOM 13679 C CA . ASN B 1 736 ? 118.344 105.854 106.122 1.00 73.50 734 ASN B CA 1
ATOM 13680 C C . ASN B 1 736 ? 117.387 106.497 107.120 1.00 67.63 734 ASN B C 1
ATOM 13681 O O . ASN B 1 736 ? 117.231 105.986 108.233 1.00 70.56 734 ASN B O 1
ATOM 13686 N N . LYS B 1 737 ? 116.740 107.609 106.747 1.00 56.38 735 LYS B N 1
ATOM 13687 C CA . LYS B 1 737 ? 115.801 108.330 107.608 1.00 54.04 735 LYS B CA 1
ATOM 13688 C C . LYS B 1 737 ? 114.404 108.181 107.028 1.00 45.73 735 LYS B C 1
ATOM 13689 O O . LYS B 1 737 ? 114.085 108.767 105.985 1.00 50.03 735 LYS B O 1
ATOM 13695 N N . LEU B 1 738 ? 113.571 107.430 107.721 1.00 42.10 736 LEU B N 1
ATOM 13696 C CA . LEU B 1 738 ? 112.258 107.041 107.234 1.00 42.21 736 LEU B CA 1
ATOM 13697 C C . LEU B 1 738 ? 111.129 107.802 107.906 1.00 45.54 736 LEU B C 1
ATOM 13698 O O . LEU B 1 738 ? 110.052 107.959 107.315 1.00 39.43 736 LEU B O 1
ATOM 13703 N N . SER B 1 739 ? 111.342 108.245 109.146 1.00 39.70 737 SER B N 1
ATOM 13704 C CA . SER B 1 739 ? 110.288 108.945 109.850 1.00 41.41 737 SER B CA 1
ATOM 13705 C C . SER B 1 739 ? 110.939 109.870 110.864 1.00 45.52 737 SER B C 1
ATOM 13706 O O . SER B 1 739 ? 112.110 109.707 111.224 1.00 40.34 737 SER B O 1
ATOM 13709 N N . GLU B 1 740 ? 110.175 110.877 111.282 1.00 41.48 738 GLU B N 1
ATOM 13710 C CA . GLU B 1 740 ? 110.604 111.813 112.312 1.00 42.69 738 GLU B CA 1
ATOM 13711 C C . GLU B 1 740 ? 109.430 112.072 113.244 1.00 41.55 738 GLU B C 1
ATOM 13712 O O . GLU B 1 740 ? 108.318 112.322 112.775 1.00 43.19 738 GLU B O 1
ATOM 13718 N N . THR B 1 741 ? 109.659 112.020 114.551 1.00 37.97 739 THR B N 1
ATOM 13719 C CA . THR B 1 741 ? 108.632 112.366 115.528 1.00 38.93 739 THR B CA 1
ATOM 13720 C C . THR B 1 741 ? 108.826 113.821 115.966 1.00 38.26 739 THR B C 1
ATOM 13721 O O . THR B 1 741 ? 109.933 114.222 116.358 1.00 37.76 739 THR B O 1
ATOM 13725 N N . ILE B 1 742 ? 107.776 114.628 115.820 1.00 36.19 740 ILE B N 1
ATOM 13726 C CA . ILE B 1 742 ? 107.820 116.043 116.175 1.00 32.98 740 ILE B CA 1
ATOM 13727 C C . ILE B 1 742 ? 107.130 116.198 117.525 1.00 35.22 740 ILE B C 1
ATOM 13728 O O . ILE B 1 742 ? 105.968 115.797 117.690 1.00 38.97 740 ILE B O 1
ATOM 13733 N N . HIS B 1 743 ? 107.821 116.771 118.497 1.00 35.73 741 HIS B N 1
ATOM 13734 C CA . HIS B 1 743 ? 107.188 117.027 119.779 1.00 39.39 741 HIS B CA 1
ATOM 13735 C C . HIS B 1 743 ? 106.559 118.410 119.758 1.00 36.60 741 HIS B C 1
ATOM 13736 O O . HIS B 1 743 ? 107.097 119.344 119.158 1.00 40.40 741 HIS B O 1
ATOM 13743 N N . VAL B 1 744 ? 105.389 118.518 120.373 1.00 35.25 742 VAL B N 1
ATOM 13744 C CA . VAL B 1 744 ? 104.624 119.761 120.397 1.00 34.42 742 VAL B CA 1
ATOM 13745 C C . VAL B 1 744 ? 104.659 120.314 121.820 1.00 38.41 742 VAL B C 1
ATOM 13746 O O . VAL B 1 744 ? 104.462 119.556 122.771 1.00 34.68 742 VAL B O 1
ATOM 13750 N N . PHE B 1 745 ? 104.869 121.638 121.960 1.00 39.38 743 PHE B N 1
ATOM 13751 C CA . PHE B 1 745 ? 104.962 122.275 123.273 1.00 41.82 743 PHE B CA 1
ATOM 13752 C C . PHE B 1 745 ? 103.958 123.408 123.403 1.00 41.27 743 PHE B C 1
ATOM 13753 O O . PHE B 1 745 ? 103.770 124.207 122.469 1.00 38.33 743 PHE B O 1
ATOM 13761 N N . VAL B 1 746 ? 103.306 123.469 124.565 1.00 37.87 744 VAL B N 1
ATOM 13762 C CA . VAL B 1 746 ? 102.324 124.510 124.871 1.00 39.05 744 VAL B CA 1
ATOM 13763 C C . VAL B 1 746 ? 102.832 125.284 126.080 1.00 39.78 744 VAL B C 1
ATOM 13764 O O . VAL B 1 746 ? 103.054 124.701 127.142 1.00 40.55 744 VAL B O 1
ATOM 13768 N N . ASP B 1 747 ? 103.002 126.593 125.927 1.00 41.80 745 ASP B N 1
ATOM 13769 C CA . ASP B 1 747 ? 103.371 127.429 127.060 1.00 44.76 745 ASP B CA 1
ATOM 13770 C C . ASP B 1 747 ? 102.104 127.789 127.824 1.00 43.84 745 ASP B C 1
ATOM 13771 O O . ASP B 1 747 ? 101.385 128.714 127.446 1.00 40.57 745 ASP B O 1
ATOM 13776 N N . ARG B 1 748 ? 101.837 127.071 128.914 1.00 38.57 746 ARG B N 1
ATOM 13777 C CA . ARG B 1 748 ? 100.631 127.300 129.698 1.00 35.69 746 ARG B CA 1
ATOM 13778 C C . ARG B 1 748 ? 100.740 128.485 130.658 1.00 45.50 746 ARG B C 1
ATOM 13779 O O . ARG B 1 748 ? 99.747 128.827 131.313 1.00 43.62 746 ARG B O 1
ATOM 13787 N N . ASP B 1 749 ? 101.896 129.120 130.779 1.00 47.36 747 ASP B N 1
ATOM 13788 C CA . ASP B 1 749 ? 102.003 130.239 131.713 1.00 49.42 747 ASP B CA 1
ATOM 13789 C C . ASP B 1 749 ? 101.269 131.448 131.148 1.00 44.95 747 ASP B C 1
ATOM 13790 O O . ASP B 1 749 ? 101.641 131.964 130.092 1.00 47.58 747 ASP B O 1
ATOM 13795 N N . GLY B 1 750 ? 100.224 131.908 131.833 1.00 41.91 748 GLY B N 1
ATOM 13796 C CA . GLY B 1 750 ? 99.509 133.079 131.323 1.00 43.90 748 GLY B CA 1
ATOM 13797 C C . GLY B 1 750 ? 98.503 132.780 130.220 1.00 40.00 748 GLY B C 1
ATOM 13798 O O . GLY B 1 750 ? 97.936 133.719 129.628 1.00 37.87 748 GLY B O 1
ATOM 13799 N N . LEU B 1 751 ? 98.242 131.512 129.950 1.00 38.80 749 LEU B N 1
ATOM 13800 C CA . LEU B 1 751 ? 97.328 131.112 128.884 1.00 42.68 749 LEU B CA 1
ATOM 13801 C C . LEU B 1 751 ? 95.900 130.989 129.413 1.00 41.74 749 LEU B C 1
ATOM 13802 O O . LEU B 1 751 ? 95.672 130.366 130.461 1.00 41.70 749 LEU B O 1
ATOM 13807 N N . ALA B 1 752 ? 94.949 131.562 128.669 1.00 35.64 750 ALA B N 1
ATOM 13808 C CA . ALA B 1 752 ? 93.517 131.543 128.990 1.00 41.12 750 ALA B CA 1
ATOM 13809 C C . ALA B 1 752 ? 92.994 130.127 129.224 1.00 42.97 750 ALA B C 1
ATOM 13810 O O . ALA B 1 752 ? 93.598 129.137 128.793 1.00 38.45 750 ALA B O 1
ATOM 13812 N N . ASP B 1 753 ? 91.845 130.025 129.918 1.00 37.93 751 ASP B N 1
ATOM 13813 C CA . ASP B 1 753 ? 91.317 128.693 130.257 1.00 40.11 751 ASP B CA 1
ATOM 13814 C C . ASP B 1 753 ? 91.080 127.821 129.019 1.00 35.85 751 ASP B C 1
ATOM 13815 O O . ASP B 1 753 ? 91.207 126.580 129.088 1.00 36.51 751 ASP B O 1
ATOM 13820 N N . GLN B 1 754 ? 90.720 128.419 127.886 1.00 39.02 752 GLN B N 1
ATOM 13821 C CA . GLN B 1 754 ? 90.623 127.674 126.630 1.00 44.50 752 GLN B CA 1
ATOM 13822 C C . GLN B 1 754 ? 91.273 128.482 125.514 1.00 45.75 752 GLN B C 1
ATOM 13823 O O . GLN B 1 754 ? 91.106 129.690 125.449 1.00 42.45 752 GLN B O 1
ATOM 13829 N N . ALA B 1 755 ? 92.051 127.820 124.662 1.00 42.58 753 ALA B N 1
ATOM 13830 C CA . ALA B 1 755 ? 92.701 128.510 123.561 1.00 42.16 753 ALA B CA 1
ATOM 13831 C C . ALA B 1 755 ? 92.857 127.508 122.436 1.00 42.88 753 ALA B C 1
ATOM 13832 O O . ALA B 1 755 ? 92.791 126.302 122.668 1.00 36.75 753 ALA B O 1
ATOM 13834 N N . GLU B 1 756 ? 93.106 127.995 121.220 1.00 41.85 754 GLU B N 1
ATOM 13835 C CA . GLU B 1 756 ? 93.319 127.032 120.131 1.00 44.13 754 GLU B CA 1
ATOM 13836 C C . GLU B 1 756 ? 94.433 127.511 119.214 1.00 42.56 754 GLU B C 1
ATOM 13837 O O . GLU B 1 756 ? 94.486 128.682 118.861 1.00 39.09 754 GLU B O 1
ATOM 13843 N N . GLY B 1 757 ? 95.358 126.633 118.847 1.00 35.92 755 GLY B N 1
ATOM 13844 C CA . GLY B 1 757 ? 96.432 127.003 117.953 1.00 38.77 755 GLY B CA 1
ATOM 13845 C C . GLY B 1 757 ? 96.468 126.067 116.757 1.00 39.73 755 GLY B C 1
ATOM 13846 O O . GLY B 1 757 ? 95.802 125.027 116.746 1.00 36.67 755 GLY B O 1
ATOM 13847 N N . ARG B 1 758 ? 97.247 126.442 115.745 1.00 40.11 756 ARG B N 1
ATOM 13848 C CA . ARG B 1 758 ? 97.371 125.590 114.565 1.00 44.49 756 ARG B CA 1
ATOM 13849 C C . ARG B 1 758 ? 98.828 125.424 114.167 1.00 39.74 756 ARG B C 1
ATOM 13850 O O . ARG B 1 758 ? 99.593 126.388 114.149 1.00 42.91 756 ARG B O 1
ATOM 13858 N N . ILE B 1 759 ? 99.202 124.186 113.862 1.00 36.33 757 ILE B N 1
ATOM 13859 C CA . ILE B 1 759 ? 100.506 123.849 113.320 1.00 38.55 757 ILE B CA 1
ATOM 13860 C C . ILE B 1 759 ? 100.304 123.564 111.841 1.00 41.91 757 ILE B C 1
ATOM 13861 O O . ILE B 1 759 ? 99.373 122.841 111.472 1.00 45.84 757 ILE B O 1
ATOM 13866 N N . THR B 1 760 ? 101.171 124.105 111.001 1.00 40.10 758 THR B N 1
ATOM 13867 C CA . THR B 1 760 ? 101.164 123.834 109.570 1.00 37.97 758 THR B CA 1
ATOM 13868 C C . THR B 1 760 ? 102.409 123.042 109.213 1.00 39.63 758 THR B C 1
ATOM 13869 O O . THR B 1 760 ? 103.519 123.423 109.607 1.00 42.23 758 THR B O 1
ATOM 13873 N N . VAL B 1 761 ? 102.221 121.931 108.498 1.00 37.98 759 VAL B N 1
ATOM 13874 C CA . VAL B 1 761 ? 103.299 121.077 108.036 1.00 35.71 759 VAL B CA 1
ATOM 13875 C C . VAL B 1 761 ? 103.233 121.068 106.518 1.00 40.71 759 VAL B C 1
ATOM 13876 O O . VAL B 1 761 ? 102.282 120.523 105.930 1.00 37.96 759 VAL B O 1
ATOM 13880 N N . LYS B 1 762 ? 104.246 121.642 105.887 1.00 36.57 760 LYS B N 1
ATOM 13881 C CA . LYS B 1 762 ? 104.324 121.696 104.440 1.00 45.95 760 LYS B CA 1
ATOM 13882 C C . LYS B 1 762 ? 105.197 120.555 103.965 1.00 44.66 760 LYS B C 1
ATOM 13883 O O . LYS B 1 762 ? 106.291 120.353 104.500 1.00 41.53 760 LYS B O 1
ATOM 13889 N N . THR B 1 763 ? 104.693 119.797 102.983 1.00 45.35 761 THR B N 1
ATOM 13890 C CA . THR B 1 763 ? 105.412 118.655 102.430 1.00 41.94 761 THR B CA 1
ATOM 13891 C C . THR B 1 763 ? 105.636 118.936 100.943 1.00 49.33 761 THR B C 1
ATOM 13892 O O . THR B 1 763 ? 105.083 119.910 100.419 1.00 45.18 761 THR B O 1
ATOM 13896 N N . PRO B 1 764 ? 106.411 118.119 100.220 1.00 51.66 762 PRO B N 1
ATOM 13897 C CA . PRO B 1 764 ? 106.606 118.401 98.785 1.00 51.89 762 PRO B CA 1
ATOM 13898 C C . PRO B 1 764 ? 105.320 118.442 97.983 1.00 50.62 762 PRO B C 1
ATOM 13899 O O . PRO B 1 764 ? 105.276 119.132 96.956 1.00 51.68 762 PRO B O 1
ATOM 13903 N N . VAL B 1 765 ? 104.263 117.763 98.431 1.00 44.27 763 VAL B N 1
ATOM 13904 C CA . VAL B 1 765 ? 103.043 117.649 97.642 1.00 50.72 763 VAL B CA 1
ATOM 13905 C C . VAL B 1 765 ? 101.827 118.272 98.305 1.00 54.01 763 VAL B C 1
ATOM 13906 O O . VAL B 1 765 ? 100.761 118.289 97.692 1.00 49.33 763 VAL B O 1
ATOM 13910 N N . GLY B 1 766 ? 101.929 118.791 99.521 1.00 53.27 764 GLY B N 1
ATOM 13911 C CA . GLY B 1 766 ? 100.766 119.467 100.056 1.00 52.73 764 GLY B CA 1
ATOM 13912 C C . GLY B 1 766 ? 101.021 120.134 101.381 1.00 47.91 764 GLY B C 1
ATOM 13913 O O . GLY B 1 766 ? 102.148 120.517 101.688 1.00 44.93 764 GLY B O 1
ATOM 13914 N N . LYS B 1 767 ? 99.960 120.231 102.180 1.00 40.30 765 LYS B N 1
ATOM 13915 C CA . LYS B 1 767 ? 100.044 120.916 103.468 1.00 41.96 765 LYS B CA 1
ATOM 13916 C C . LYS B 1 767 ? 99.030 120.335 104.435 1.00 34.02 765 LYS B C 1
ATOM 13917 O O . LYS B 1 767 ? 97.867 120.139 104.074 1.00 36.93 765 LYS B O 1
ATOM 13923 N N . VAL B 1 768 ? 99.463 120.047 105.649 1.00 36.07 766 VAL B N 1
ATOM 13924 C CA . VAL B 1 768 ? 98.602 119.448 106.660 1.00 36.23 766 VAL B CA 1
ATOM 13925 C C . VAL B 1 768 ? 98.502 120.473 107.791 1.00 37.30 766 VAL B C 1
ATOM 13926 O O . VAL B 1 768 ? 99.522 121.027 108.222 1.00 37.96 766 VAL B O 1
ATOM 13930 N N . THR B 1 769 ? 97.288 120.733 108.258 1.00 34.04 767 THR B N 1
ATOM 13931 C CA . THR B 1 769 ? 97.064 121.612 109.405 1.00 38.73 767 THR B CA 1
ATOM 13932 C C . THR B 1 769 ? 96.700 120.752 110.599 1.00 37.05 767 THR B C 1
ATOM 13933 O O . THR B 1 769 ? 95.782 119.935 110.514 1.00 39.85 767 THR B O 1
ATOM 13937 N N . ILE B 1 770 ? 97.430 120.904 111.697 1.00 33.20 768 ILE B N 1
ATOM 13938 C CA . ILE B 1 770 ? 97.129 120.204 112.944 1.00 32.45 768 ILE B CA 1
ATOM 13939 C C . ILE B 1 770 ? 96.520 121.219 113.902 1.00 35.82 768 ILE B C 1
ATOM 13940 O O . ILE B 1 770 ? 97.118 122.267 114.156 1.00 34.22 768 ILE B O 1
ATOM 13945 N N . VAL B 1 771 ? 95.279 120.988 114.322 1.00 34.37 769 VAL B N 1
ATOM 13946 C CA . VAL B 1 771 ? 94.585 121.928 115.195 1.00 36.41 769 VAL B CA 1
ATOM 13947 C C . VAL B 1 771 ? 94.841 121.507 116.628 1.00 39.53 769 VAL B C 1
ATOM 13948 O O . VAL B 1 771 ? 94.711 120.318 116.961 1.00 37.73 769 VAL B O 1
ATOM 13952 N N . VAL B 1 772 ? 95.223 122.462 117.479 1.00 34.96 770 VAL B N 1
ATOM 13953 C CA . VAL B 1 772 ? 95.660 122.084 118.832 1.00 34.03 770 VAL B CA 1
ATOM 13954 C C . VAL B 1 772 ? 94.787 122.823 119.834 1.00 38.18 770 VAL B C 1
ATOM 13955 O O . VAL B 1 772 ? 95.097 123.967 120.185 1.00 37.07 770 VAL B O 1
ATOM 13959 N N . PRO B 1 773 ? 93.677 122.245 120.282 1.00 40.33 771 PRO B N 1
ATOM 13960 C CA . PRO B 1 773 ? 92.874 122.912 121.316 1.00 38.34 771 PRO B CA 1
ATOM 13961 C C . PRO B 1 773 ? 93.465 122.645 122.698 1.00 38.12 771 PRO B C 1
ATOM 13962 O O . PRO B 1 773 ? 94.043 121.593 122.954 1.00 38.10 771 PRO B O 1
ATOM 13966 N N . VAL B 1 774 ? 93.369 123.636 123.588 1.00 35.36 772 VAL B N 1
ATOM 13967 C CA . VAL B 1 774 ? 94.008 123.556 124.893 1.00 35.99 772 VAL B CA 1
ATOM 13968 C C . VAL B 1 774 ? 92.979 123.873 125.959 1.00 36.51 772 VAL B C 1
ATOM 13969 O O . VAL B 1 774 ? 92.199 124.809 125.812 1.00 38.50 772 VAL B O 1
ATOM 13973 N N . VAL B 1 775 ? 92.989 123.112 127.040 1.00 36.07 773 VAL B N 1
ATOM 13974 C CA . VAL B 1 775 ? 92.281 123.492 128.246 1.00 39.13 773 VAL B CA 1
ATOM 13975 C C . VAL B 1 775 ? 93.330 123.781 129.322 1.00 40.56 773 VAL B C 1
ATOM 13976 O O . VAL B 1 775 ? 94.244 122.970 129.556 1.00 33.67 773 VAL B O 1
ATOM 13980 N N . ASN B 1 776 ? 93.221 124.953 129.951 1.00 40.61 774 ASN B N 1
ATOM 13981 C CA . ASN B 1 776 ? 94.208 125.370 130.932 1.00 38.97 774 ASN B CA 1
ATOM 13982 C C . ASN B 1 776 ? 93.552 125.712 132.265 1.00 47.62 774 ASN B C 1
ATOM 13983 O O . ASN B 1 776 ? 94.199 126.297 133.139 1.00 47.70 774 ASN B O 1
ATOM 13988 N N . ASN B 1 777 ? 92.271 125.405 132.410 1.00 50.85 775 ASN B N 1
ATOM 13989 C CA . ASN B 1 777 ? 91.564 125.533 133.669 1.00 51.91 775 ASN B CA 1
ATOM 13990 C C . ASN B 1 777 ? 92.060 124.462 134.647 1.00 60.33 775 ASN B C 1
ATOM 13991 O O . ASN B 1 777 ? 92.072 123.280 134.330 1.00 59.31 775 ASN B O 1
ATOM 13996 N N . ASP B 1 778 ? 92.455 124.881 135.844 1.00 71.88 776 ASP B N 1
ATOM 13997 C CA . ASP B 1 778 ? 92.819 123.945 136.909 1.00 83.07 776 ASP B CA 1
ATOM 13998 C C . ASP B 1 778 ? 91.663 123.007 137.269 1.00 77.09 776 ASP B C 1
ATOM 13999 O O . ASP B 1 778 ? 91.844 121.783 137.377 1.00 72.94 776 ASP B O 1
ATOM 14004 N N . PHE B 1 779 ? 90.465 123.581 137.451 1.00 72.88 777 PHE B N 1
ATOM 14005 C CA . PHE B 1 779 ? 89.277 122.949 138.038 1.00 62.10 777 PHE B CA 1
ATOM 14006 C C . PHE B 1 779 ? 89.424 122.760 139.550 1.00 61.89 777 PHE B C 1
ATOM 14007 O O . PHE B 1 779 ? 88.747 121.921 140.142 1.00 56.21 777 PHE B O 1
ATOM 14015 N N . THR B 1 780 ? 90.286 123.577 140.172 1.00 69.45 778 THR B N 1
ATOM 14016 C CA . THR B 1 780 ? 90.357 123.705 141.629 1.00 73.03 778 THR B CA 1
ATOM 14017 C C . THR B 1 780 ? 88.991 123.843 142.289 1.00 70.72 778 THR B C 1
ATOM 14018 O O . THR B 1 780 ? 88.816 123.413 143.442 1.00 69.86 778 THR B O 1
ATOM 14022 N N . ASN B 1 781 ? 88.031 124.489 141.608 1.00 64.54 779 ASN B N 1
ATOM 14023 C CA . ASN B 1 781 ? 86.715 124.719 142.195 1.00 58.95 779 ASN B CA 1
ATOM 14024 C C . ASN B 1 781 ? 85.988 123.419 142.546 1.00 55.14 779 ASN B C 1
ATOM 14025 O O . ASN B 1 781 ? 85.078 123.439 143.379 1.00 56.11 779 ASN B O 1
ATOM 14030 N N . TYR B 1 782 ? 86.374 122.282 141.946 1.00 50.52 780 TYR B N 1
ATOM 14031 C CA . TYR B 1 782 ? 85.772 120.998 142.280 1.00 48.06 780 TYR B CA 1
ATOM 14032 C C . TYR B 1 782 ? 86.638 120.225 143.268 1.00 48.62 780 TYR B C 1
ATOM 14033 O O . TYR B 1 782 ? 87.854 120.428 143.337 1.00 49.23 780 TYR B O 1
ATOM 14042 N N . PRO B 1 783 ? 86.020 119.321 144.025 1.00 49.34 781 PRO B N 1
ATOM 14043 C CA . PRO B 1 783 ? 86.772 118.486 144.976 1.00 49.83 781 PRO B CA 1
ATOM 14044 C C . PRO B 1 783 ? 87.753 117.542 144.286 1.00 50.67 781 PRO B C 1
ATOM 14045 O O . PRO B 1 783 ? 87.602 117.173 143.120 1.00 43.89 781 PRO B O 1
ATOM 14049 N N . ASP B 1 784 ? 88.766 117.131 145.047 1.00 52.94 782 ASP B N 1
ATOM 14050 C CA . ASP B 1 784 ? 89.677 116.111 144.557 1.00 54.96 782 ASP B CA 1
ATOM 14051 C C . ASP B 1 784 ? 88.889 114.872 144.150 1.00 45.19 782 ASP B C 1
ATOM 14052 O O . ASP B 1 784 ? 87.810 114.589 144.683 1.00 43.44 782 ASP B O 1
ATOM 14057 N N . MET B 1 785 ? 89.416 114.170 143.145 1.00 39.98 783 MET B N 1
ATOM 14058 C CA . MET B 1 785 ? 88.832 112.984 142.535 1.00 40.74 783 MET B CA 1
ATOM 14059 C C . MET B 1 785 ? 87.655 113.296 141.619 1.00 38.89 783 MET B C 1
ATOM 14060 O O . MET B 1 785 ? 86.988 112.379 141.169 1.00 39.16 783 MET B O 1
ATOM 14065 N N . THR B 1 786 ? 87.440 114.554 141.247 1.00 36.28 784 THR B N 1
ATOM 14066 C CA . THR B 1 786 ? 86.406 114.869 140.273 1.00 38.20 784 THR B CA 1
ATOM 14067 C C . THR B 1 786 ? 86.961 114.717 138.861 1.00 33.20 784 THR B C 1
ATOM 14068 O O . THR B 1 786 ? 87.926 115.404 138.492 1.00 33.40 784 THR B O 1
ATOM 14072 N N . PHE B 1 787 ? 86.340 113.846 138.072 1.00 35.73 785 PHE B N 1
ATOM 14073 C CA . PHE B 1 787 ? 86.668 113.682 136.657 1.00 34.45 785 PHE B CA 1
ATOM 14074 C C . PHE B 1 787 ? 85.955 114.756 135.836 1.00 37.82 785 PHE B C 1
ATOM 14075 O O . PHE B 1 787 ? 84.775 115.048 136.072 1.00 41.24 785 PHE B O 1
ATOM 14083 N N . VAL B 1 788 ? 86.676 115.404 134.928 1.00 36.08 786 VAL B N 1
ATOM 14084 C CA . VAL B 1 788 ? 86.114 116.496 134.127 1.00 37.79 786 VAL B CA 1
ATOM 14085 C C . VAL B 1 788 ? 86.165 116.051 132.672 1.00 39.95 786 VAL B C 1
ATOM 14086 O O . VAL B 1 788 ? 87.226 115.656 132.177 1.00 37.82 786 VAL B O 1
ATOM 14090 N N . ASP B 1 789 ? 85.010 116.059 132.014 1.00 43.31 787 ASP B N 1
ATOM 14091 C CA . ASP B 1 789 ? 84.918 115.751 130.587 1.00 47.84 787 ASP B CA 1
ATOM 14092 C C . ASP B 1 789 ? 85.469 116.923 129.779 1.00 46.68 787 ASP B C 1
ATOM 14093 O O . ASP B 1 789 ? 84.828 117.966 129.680 1.00 46.66 787 ASP B O 1
ATOM 14098 N N . THR B 1 790 ? 86.654 116.768 129.205 1.00 44.22 788 THR B N 1
ATOM 14099 C CA . THR B 1 790 ? 87.142 117.751 128.249 1.00 45.97 788 THR B CA 1
ATOM 14100 C C . THR B 1 790 ? 87.330 117.171 126.856 1.00 45.07 788 THR B C 1
ATOM 14101 O O . THR B 1 790 ? 87.400 117.938 125.895 1.00 45.10 788 THR B O 1
ATOM 14105 N N . LYS B 1 791 ? 87.393 115.851 126.719 1.00 40.98 789 LYS B N 1
ATOM 14106 C CA . LYS B 1 791 ? 87.630 115.194 125.441 1.00 35.85 789 LYS B CA 1
ATOM 14107 C C . LYS B 1 791 ? 86.377 114.592 124.832 1.00 40.79 789 LYS B C 1
ATOM 14108 O O . LYS B 1 791 ? 86.460 113.987 123.757 1.00 42.19 789 LYS B O 1
ATOM 14114 N N . GLY B 1 792 ? 85.230 114.704 125.485 1.00 40.52 790 GLY B N 1
ATOM 14115 C CA . GLY B 1 792 ? 84.021 114.088 124.973 1.00 40.20 790 GLY B CA 1
ATOM 14116 C C . GLY B 1 792 ? 83.690 112.758 125.601 1.00 43.15 790 GLY B C 1
ATOM 14117 O O . GLY B 1 792 ? 82.667 112.162 125.260 1.00 47.12 790 GLY B O 1
ATOM 14118 N N . TYR B 1 793 ? 84.515 112.270 126.507 1.00 35.09 791 TYR B N 1
ATOM 14119 C CA . TYR B 1 793 ? 84.198 111.021 127.188 1.00 33.68 791 TYR B CA 1
ATOM 14120 C C . TYR B 1 793 ? 84.983 111.074 128.476 1.00 35.73 791 TYR B C 1
ATOM 14121 O O . TYR B 1 793 ? 85.919 111.862 128.598 1.00 36.26 791 TYR B O 1
ATOM 14130 N N . ILE B 1 794 ? 84.586 110.247 129.441 1.00 33.56 792 ILE B N 1
ATOM 14131 C CA . ILE B 1 794 ? 85.297 110.126 130.703 1.00 30.03 792 ILE B CA 1
ATOM 14132 C C . ILE B 1 794 ? 85.639 108.663 130.881 1.00 29.18 792 ILE B C 1
ATOM 14133 O O . ILE B 1 794 ? 84.805 107.802 130.606 1.00 31.26 792 ILE B O 1
ATOM 14138 N N . SER B 1 795 ? 86.873 108.397 131.313 1.00 28.32 793 SER B N 1
ATOM 14139 C CA . SER B 1 795 ? 87.358 107.059 131.619 1.00 33.67 793 SER B CA 1
ATOM 14140 C C . SER B 1 795 ? 87.985 107.074 133.010 1.00 31.97 793 SER B C 1
ATOM 14141 O O . SER B 1 795 ? 88.959 107.810 133.253 1.00 32.74 793 SER B O 1
ATOM 14144 N N . ILE B 1 796 ? 87.470 106.204 133.880 1.00 31.79 794 ILE B N 1
ATOM 14145 C CA . ILE B 1 796 ? 87.774 106.136 135.309 1.00 31.41 794 ILE B CA 1
ATOM 14146 C C . ILE B 1 796 ? 88.295 104.750 135.642 1.00 36.06 794 ILE B C 1
ATOM 14147 O O . ILE B 1 796 ? 87.572 103.765 135.463 1.00 31.73 794 ILE B O 1
ATOM 14152 N N . GLU B 1 797 ? 89.522 104.663 136.150 1.00 29.46 795 GLU B N 1
ATOM 14153 C CA . GLU B 1 797 ? 89.902 103.428 136.807 1.00 31.57 795 GLU B CA 1
ATOM 14154 C C . GLU B 1 797 ? 89.086 103.305 138.098 1.00 32.79 795 GLU B C 1
ATOM 14155 O O . GLU B 1 797 ? 88.860 104.286 138.829 1.00 31.99 795 GLU B O 1
ATOM 14161 N N . ALA B 1 798 ? 88.612 102.093 138.358 1.00 30.84 796 ALA B N 1
ATOM 14162 C CA . ALA B 1 798 ? 87.577 101.891 139.364 1.00 31.93 796 ALA B CA 1
ATOM 14163 C C . ALA B 1 798 ? 88.053 102.230 140.774 1.00 31.77 796 ALA B C 1
ATOM 14164 O O . ALA B 1 798 ? 87.220 102.548 141.627 1.00 28.89 796 ALA B O 1
ATOM 14166 N N . GLU B 1 799 ? 89.356 102.168 141.047 1.00 28.88 797 GLU B N 1
ATOM 14167 C CA . GLU B 1 799 ? 89.794 102.559 142.379 1.00 31.67 797 GLU B CA 1
ATOM 14168 C C . GLU B 1 799 ? 89.748 104.072 142.592 1.00 31.07 797 GLU B C 1
ATOM 14169 O O . GLU B 1 799 ? 89.868 104.510 143.734 1.00 30.69 797 GLU B O 1
ATOM 14175 N N . HIS B 1 800 ? 89.517 104.872 141.554 1.00 29.43 798 HIS B N 1
ATOM 14176 C CA . HIS B 1 800 ? 89.501 106.331 141.753 1.00 32.50 798 HIS B CA 1
ATOM 14177 C C . HIS B 1 800 ? 88.125 106.867 142.097 1.00 34.36 798 HIS B C 1
ATOM 14178 O O . HIS B 1 800 ? 87.690 107.914 141.584 1.00 30.30 798 HIS B O 1
ATOM 14185 N N . PHE B 1 801 ? 87.435 106.192 143.009 1.00 29.07 799 PHE B N 1
ATOM 14186 C CA . PHE B 1 801 ? 86.201 106.735 143.535 1.00 30.15 799 PHE B CA 1
ATOM 14187 C C . PHE B 1 801 ? 86.516 107.913 144.447 1.00 37.04 799 PHE B C 1
ATOM 14188 O O . PHE B 1 801 ? 87.639 108.066 144.934 1.00 38.28 799 PHE B O 1
ATOM 14196 N N . ALA B 1 802 ? 85.539 108.795 144.623 1.00 29.59 800 ALA B N 1
ATOM 14197 C CA . ALA B 1 802 ? 85.756 109.924 145.516 1.00 33.93 800 ALA B CA 1
ATOM 14198 C C . ALA B 1 802 ? 85.430 109.564 146.949 1.00 39.72 800 ALA B C 1
ATOM 14199 O O . ALA B 1 802 ? 86.066 110.085 147.874 1.00 44.91 800 ALA B O 1
ATOM 14201 N N . THR B 1 803 ? 84.437 108.710 147.163 1.00 42.56 801 THR B N 1
ATOM 14202 C CA . THR B 1 803 ? 84.038 108.359 148.519 1.00 41.97 801 THR B CA 1
ATOM 14203 C C . THR B 1 803 ? 83.444 106.954 148.467 1.00 39.50 801 THR B C 1
ATOM 14204 O O . THR B 1 803 ? 83.242 106.386 147.386 1.00 34.53 801 THR B O 1
ATOM 14208 N N . GLN B 1 804 ? 83.259 106.354 149.645 1.00 36.45 802 GLN B N 1
ATOM 14209 C CA . GLN B 1 804 ? 82.712 105.005 149.744 1.00 34.25 802 GLN B CA 1
ATOM 14210 C C . GLN B 1 804 ? 82.020 104.885 151.089 1.00 45.94 802 GLN B C 1
ATOM 14211 O O . GLN B 1 804 ? 82.326 105.627 152.029 1.00 47.69 802 GLN B O 1
ATOM 14217 N N . LYS B 1 805 ? 81.029 104.003 151.163 1.00 36.47 803 LYS B N 1
ATOM 14218 C CA . LYS B 1 805 ? 80.248 103.865 152.380 1.00 39.78 803 LYS B CA 1
ATOM 14219 C C . LYS B 1 805 ? 80.174 102.386 152.702 1.00 42.71 803 LYS B C 1
ATOM 14220 O O . LYS B 1 805 ? 79.756 101.581 151.855 1.00 38.56 803 LYS B O 1
ATOM 14226 N N . ALA B 1 806 ? 80.656 102.029 153.882 1.00 37.05 804 ALA B N 1
ATOM 14227 C CA . ALA B 1 806 ? 80.544 100.670 154.370 1.00 35.81 804 ALA B CA 1
ATOM 14228 C C . ALA B 1 806 ? 79.233 100.559 155.124 1.00 41.89 804 ALA B C 1
ATOM 14229 O O . ALA B 1 806 ? 78.638 101.562 155.511 1.00 42.81 804 ALA B O 1
ATOM 14231 N N . THR B 1 807 ? 78.762 99.339 155.311 1.00 40.13 805 THR B N 1
ATOM 14232 C CA . THR B 1 807 ? 77.636 99.122 156.200 1.00 43.32 805 THR B CA 1
ATOM 14233 C C . THR B 1 807 ? 78.110 98.187 157.298 1.00 42.76 805 THR B C 1
ATOM 14234 O O . THR B 1 807 ? 79.137 97.526 157.162 1.00 37.55 805 THR B O 1
ATOM 14238 N N . GLU B 1 808 ? 77.358 98.139 158.388 1.00 44.95 806 GLU B N 1
ATOM 14239 C CA . GLU B 1 808 ? 77.769 97.409 159.576 1.00 46.55 806 GLU B CA 1
ATOM 14240 C C . GLU B 1 808 ? 76.807 96.263 159.853 1.00 44.37 806 GLU B C 1
ATOM 14241 O O . GLU B 1 808 ? 75.590 96.458 159.861 1.00 52.79 806 GLU B O 1
ATOM 14247 N N . ASN B 1 809 ? 77.351 95.101 160.144 1.00 45.31 807 ASN B N 1
ATOM 14248 C CA . ASN B 1 809 ? 76.537 93.973 160.570 1.00 53.85 807 ASN B CA 1
ATOM 14249 C C . ASN B 1 809 ? 76.322 94.020 162.079 1.00 66.15 807 ASN B C 1
ATOM 14250 O O . ASN B 1 809 ? 76.993 94.757 162.800 1.00 58.57 807 ASN B O 1
ATOM 14255 N N . LEU B 1 810 ? 75.377 93.210 162.565 1.00 74.77 808 LEU B N 1
ATOM 14256 C CA . LEU B 1 810 ? 75.042 93.281 163.984 1.00 80.48 808 LEU B CA 1
ATOM 14257 C C . LEU B 1 810 ? 76.236 92.902 164.852 1.00 78.62 808 LEU B C 1
ATOM 14258 O O . LEU B 1 810 ? 76.458 93.509 165.905 1.00 83.60 808 LEU B O 1
ATOM 14263 N N . ASP B 1 811 ? 77.044 91.945 164.408 1.00 71.32 809 ASP B N 1
ATOM 14264 C CA . ASP B 1 811 ? 78.233 91.540 165.153 1.00 71.02 809 ASP B CA 1
ATOM 14265 C C . ASP B 1 811 ? 79.412 92.515 165.004 1.00 71.49 809 ASP B C 1
ATOM 14266 O O . ASP B 1 811 ? 80.540 92.169 165.379 1.00 74.50 809 ASP B O 1
ATOM 14271 N N . GLY B 1 812 ? 79.211 93.698 164.439 1.00 65.26 810 GLY B N 1
ATOM 14272 C CA . GLY B 1 812 ? 80.288 94.656 164.351 1.00 61.54 810 GLY B CA 1
ATOM 14273 C C . GLY B 1 812 ? 81.171 94.564 163.127 1.00 58.22 810 GLY B C 1
ATOM 14274 O O . GLY B 1 812 ? 82.020 95.446 162.937 1.00 59.33 810 GLY B O 1
ATOM 14275 N N . THR B 1 813 ? 81.001 93.550 162.283 1.00 52.75 811 THR B N 1
ATOM 14276 C CA . THR B 1 813 ? 81.783 93.462 161.054 1.00 51.74 811 THR B CA 1
ATOM 14277 C C . THR B 1 813 ? 81.239 94.420 159.986 1.00 45.09 811 THR B C 1
ATOM 14278 O O . THR B 1 813 ? 80.082 94.841 160.026 1.00 43.63 811 THR B O 1
ATOM 14282 N N . LEU B 1 814 ? 82.084 94.731 159.004 1.00 43.81 812 LEU B N 1
ATOM 14283 C CA . LEU B 1 814 ? 81.774 95.717 157.969 1.00 41.01 812 LEU B CA 1
ATOM 14284 C C . LEU B 1 814 ? 81.666 95.044 156.608 1.00 37.06 812 LEU B C 1
ATOM 14285 O O . LEU B 1 814 ? 82.459 94.165 156.289 1.00 38.37 812 LEU B O 1
ATOM 14290 N N . ASN B 1 815 ? 80.697 95.502 155.812 1.00 36.16 813 ASN B N 1
ATOM 14291 C CA . ASN B 1 815 ? 80.590 95.218 154.383 1.00 34.97 813 ASN B CA 1
ATOM 14292 C C . ASN B 1 815 ? 81.075 96.425 153.605 1.00 33.18 813 ASN B C 1
ATOM 14293 O O . ASN B 1 815 ? 80.579 97.541 153.825 1.00 33.80 813 ASN B O 1
ATOM 14298 N N . ARG B 1 816 ? 82.014 96.209 152.694 1.00 28.86 814 ARG B N 1
ATOM 14299 C CA . ARG B 1 816 ? 82.677 97.342 152.067 1.00 33.45 814 ARG B CA 1
ATOM 14300 C C . ARG B 1 816 ? 83.332 96.905 150.769 1.00 33.42 814 ARG B C 1
ATOM 14301 O O . ARG B 1 816 ? 83.756 95.748 150.617 1.00 33.04 814 ARG B O 1
ATOM 14309 N N . PHE B 1 817 ? 83.488 97.864 149.866 1.00 27.28 815 PHE B N 1
ATOM 14310 C CA . PHE B 1 817 ? 84.352 97.648 148.716 1.00 34.15 815 PHE B CA 1
ATOM 14311 C C . PHE B 1 817 ? 85.810 97.705 149.129 1.00 31.86 815 PHE B C 1
ATOM 14312 O O . PHE B 1 817 ? 86.203 98.515 149.962 1.00 31.47 815 PHE B O 1
ATOM 14320 N N . GLU B 1 818 ? 86.616 96.848 148.518 1.00 34.91 816 GLU B N 1
ATOM 14321 C CA . GLU B 1 818 ? 88.054 96.896 148.684 1.00 35.76 816 GLU B CA 1
ATOM 14322 C C . GLU B 1 818 ? 88.721 97.019 147.318 1.00 33.48 816 GLU B C 1
ATOM 14323 O O . GLU B 1 818 ? 88.230 96.494 146.315 1.00 35.92 816 GLU B O 1
ATOM 14329 N N . VAL B 1 819 ? 89.885 97.640 147.294 1.00 27.33 817 VAL B N 1
ATOM 14330 C CA . VAL B 1 819 ? 90.713 97.682 146.099 1.00 30.19 817 VAL B CA 1
ATOM 14331 C C . VAL B 1 819 ? 91.608 96.452 146.102 1.00 36.57 817 VAL B C 1
ATOM 14332 O O . VAL B 1 819 ? 92.322 96.207 147.081 1.00 35.41 817 VAL B O 1
ATOM 14336 N N . LEU B 1 820 ? 91.578 95.689 144.999 1.00 31.71 818 LEU B N 1
ATOM 14337 C CA . LEU B 1 820 ? 92.487 94.566 144.767 1.00 29.44 818 LEU B CA 1
ATOM 14338 C C . LEU B 1 820 ? 93.631 95.099 143.909 1.00 33.75 818 LEU B C 1
ATOM 14339 O O . LEU B 1 820 ? 93.453 95.307 142.704 1.00 31.76 818 LEU B O 1
ATOM 14344 N N . ASP B 1 821 ? 94.801 95.315 144.523 1.00 29.57 819 ASP B N 1
ATOM 14345 C CA . ASP B 1 821 ? 95.933 95.909 143.801 1.00 33.85 819 ASP B CA 1
ATOM 14346 C C . ASP B 1 821 ? 96.348 94.997 142.656 1.00 29.99 819 ASP B C 1
ATOM 14347 O O . ASP B 1 821 ? 96.333 93.779 142.793 1.00 32.30 819 ASP B O 1
ATOM 14352 N N . GLY B 1 822 ? 96.710 95.586 141.523 1.00 37.59 820 GLY B N 1
ATOM 14353 C CA . GLY B 1 822 ? 97.174 94.801 140.374 1.00 33.24 820 GLY B CA 1
ATOM 14354 C C . GLY B 1 822 ? 96.144 93.926 139.701 1.00 34.34 820 GLY B C 1
ATOM 14355 O O . GLY B 1 822 ? 96.463 93.271 138.685 1.00 36.27 820 GLY B O 1
ATOM 14356 N N . TYR B 1 823 ? 94.914 93.897 140.188 1.00 30.90 821 TYR B N 1
ATOM 14357 C CA . TYR B 1 823 ? 93.940 92.990 139.612 1.00 30.85 821 TYR B CA 1
ATOM 14358 C C . TYR B 1 823 ? 93.517 93.430 138.205 1.00 35.57 821 TYR B C 1
ATOM 14359 O O . TYR B 1 823 ? 93.444 94.620 137.890 1.00 36.07 821 TYR B O 1
ATOM 14368 N N . GLY B 1 824 ? 93.235 92.446 137.353 1.00 31.13 822 GLY B N 1
ATOM 14369 C CA . GLY B 1 824 ? 92.528 92.698 136.107 1.00 31.04 822 GLY B CA 1
ATOM 14370 C C . GLY B 1 824 ? 93.472 93.112 135.003 1.00 32.87 822 GLY B C 1
ATOM 14371 O O . GLY B 1 824 ? 94.704 92.935 135.081 1.00 30.71 822 GLY B O 1
ATOM 14372 N N . LYS B 1 825 ? 92.878 93.731 133.971 1.00 33.33 823 LYS B N 1
ATOM 14373 C CA . LYS B 1 825 ? 93.615 94.040 132.754 1.00 33.26 823 LYS B CA 1
ATOM 14374 C C . LYS B 1 825 ? 94.435 95.302 132.875 1.00 36.51 823 LYS B C 1
ATOM 14375 O O . LYS B 1 825 ? 95.465 95.413 132.200 1.00 37.34 823 LYS B O 1
ATOM 14381 N N . THR B 1 826 ? 94.003 96.268 133.705 1.00 35.46 824 THR B N 1
ATOM 14382 C CA . THR B 1 826 ? 94.678 97.557 133.778 1.00 36.45 824 THR B CA 1
ATOM 14383 C C . THR B 1 826 ? 95.097 97.788 135.236 1.00 37.79 824 THR B C 1
ATOM 14384 O O . THR B 1 826 ? 95.777 96.944 135.815 1.00 38.74 824 THR B O 1
ATOM 14388 N N . LEU B 1 827 ? 94.695 98.897 135.844 1.00 32.71 825 LEU B N 1
ATOM 14389 C CA . LEU B 1 827 ? 95.307 99.295 137.109 1.00 33.25 825 LEU B CA 1
ATOM 14390 C C . LEU B 1 827 ? 94.943 98.332 138.244 1.00 35.23 825 LEU B C 1
ATOM 14391 O O . LEU B 1 827 ? 95.825 97.805 138.928 1.00 33.16 825 LEU B O 1
ATOM 14396 N N . SER B 1 828 ? 93.654 98.104 138.481 1.00 28.56 826 SER B N 1
ATOM 14397 C CA . SER B 1 828 ? 93.225 97.348 139.659 1.00 31.34 826 SER B CA 1
ATOM 14398 C C . SER B 1 828 ? 91.733 97.143 139.517 1.00 33.48 826 SER B C 1
ATOM 14399 O O . SER B 1 828 ? 91.154 97.460 138.470 1.00 32.70 826 SER B O 1
ATOM 14402 N N . ALA B 1 829 ? 91.098 96.593 140.556 1.00 28.84 827 ALA B N 1
ATOM 14403 C CA . ALA B 1 829 ? 89.656 96.378 140.509 1.00 24.97 827 ALA B CA 1
ATOM 14404 C C . ALA B 1 829 ? 89.124 96.580 141.910 1.00 27.61 827 ALA B C 1
ATOM 14405 O O . ALA B 1 829 ? 89.891 96.618 142.872 1.00 33.65 827 ALA B O 1
ATOM 14407 N N . ILE B 1 830 ? 87.811 96.795 142.014 1.00 26.38 828 ILE B N 1
ATOM 14408 C CA . ILE B 1 830 ? 87.149 96.854 143.314 1.00 28.41 828 ILE B CA 1
ATOM 14409 C C . ILE B 1 830 ? 86.120 95.734 143.405 1.00 31.19 828 ILE B C 1
ATOM 14410 O O . ILE B 1 830 ? 85.535 95.314 142.398 1.00 29.41 828 ILE B O 1
ATOM 14415 N N . LYS B 1 831 ? 85.901 95.253 144.632 1.00 28.86 829 LYS B N 1
ATOM 14416 C CA . LYS B 1 831 ? 84.998 94.143 144.896 1.00 29.18 829 LYS B CA 1
ATOM 14417 C C . LYS B 1 831 ? 84.522 94.282 146.334 1.00 29.80 829 LYS B C 1
ATOM 14418 O O . LYS B 1 831 ? 85.280 94.732 147.192 1.00 29.00 829 LYS B O 1
ATOM 14424 N N . ALA B 1 832 ? 83.263 93.909 146.598 1.00 25.32 830 ALA B N 1
ATOM 14425 C CA . ALA B 1 832 ? 82.710 94.028 147.939 1.00 28.29 830 ALA B CA 1
ATOM 14426 C C . ALA B 1 832 ? 83.060 92.797 148.775 1.00 31.80 830 ALA B C 1
ATOM 14427 O O . ALA B 1 832 ? 83.029 91.670 148.292 1.00 30.87 830 ALA B O 1
ATOM 14429 N N . PHE B 1 833 ? 83.409 93.030 150.030 1.00 29.41 831 PHE B N 1
ATOM 14430 C CA . PHE B 1 833 ? 83.715 92.003 151.015 1.00 33.06 831 PHE B CA 1
ATOM 14431 C C . PHE B 1 833 ? 82.795 92.204 152.216 1.00 35.14 831 PHE B C 1
ATOM 14432 O O . PHE B 1 833 ? 82.565 93.346 152.624 1.00 34.73 831 PHE B O 1
ATOM 14440 N N . PRO B 1 834 ? 82.240 91.132 152.795 1.00 31.31 832 PRO B N 1
ATOM 14441 C CA . PRO B 1 834 ? 82.496 89.736 152.410 1.00 31.42 832 PRO B CA 1
ATOM 14442 C C . PRO B 1 834 ? 81.850 89.350 151.055 1.00 37.62 832 PRO B C 1
ATOM 14443 O O . PRO B 1 834 ? 80.901 89.995 150.583 1.00 33.56 832 PRO B O 1
ATOM 14447 N N . THR B 1 835 ? 82.385 88.301 150.435 1.00 33.38 833 THR B N 1
ATOM 14448 C CA . THR B 1 835 ? 82.078 87.999 149.043 1.00 36.02 833 THR B CA 1
ATOM 14449 C C . THR B 1 835 ? 80.855 87.126 148.858 1.00 37.88 833 THR B C 1
ATOM 14450 O O . THR B 1 835 ? 80.436 86.924 147.723 1.00 42.77 833 THR B O 1
ATOM 14454 N N . ASP B 1 836 ? 80.302 86.559 149.916 1.00 37.08 834 ASP B N 1
ATOM 14455 C CA . ASP B 1 836 ? 79.237 85.594 149.752 1.00 36.14 834 ASP B CA 1
ATOM 14456 C C . ASP B 1 836 ? 77.886 86.153 150.114 1.00 38.12 834 ASP B C 1
ATOM 14457 O O . ASP B 1 836 ? 76.907 85.415 150.078 1.00 44.10 834 ASP B O 1
ATOM 14462 N N . THR B 1 837 ? 77.789 87.449 150.425 1.00 33.76 835 THR B N 1
ATOM 14463 C CA . THR B 1 837 ? 76.498 88.042 150.724 1.00 36.43 835 THR B CA 1
ATOM 14464 C C . THR B 1 837 ? 75.790 88.496 149.452 1.00 34.21 835 THR B C 1
ATOM 14465 O O . THR B 1 837 ? 76.413 89.023 148.533 1.00 33.30 835 THR B O 1
ATOM 14469 N N . HIS B 1 838 ? 74.491 88.253 149.394 1.00 35.17 836 HIS B N 1
ATOM 14470 C CA . HIS B 1 838 ? 73.634 88.877 148.402 1.00 36.74 836 HIS B CA 1
ATOM 14471 C C . HIS B 1 838 ? 73.139 90.150 149.080 1.00 34.24 836 HIS B C 1
ATOM 14472 O O . HIS B 1 838 ? 72.271 90.099 149.959 1.00 34.13 836 HIS B O 1
ATOM 14479 N N . TYR B 1 839 ? 73.680 91.293 148.676 1.00 31.16 837 TYR B N 1
ATOM 14480 C CA . TYR B 1 839 ? 73.355 92.522 149.397 1.00 35.39 837 TYR B CA 1
ATOM 14481 C C . TYR B 1 839 ? 72.045 93.070 148.877 1.00 39.50 837 TYR B C 1
ATOM 14482 O O . TYR B 1 839 ? 71.638 92.761 147.761 1.00 41.58 837 TYR B O 1
ATOM 14491 N N . GLN B 1 840 ? 71.388 93.899 149.689 1.00 40.41 838 GLN B N 1
ATOM 14492 C CA . GLN B 1 840 ? 70.179 94.602 149.291 1.00 45.59 838 GLN B CA 1
ATOM 14493 C C . GLN B 1 840 ? 70.392 96.106 149.446 1.00 42.31 838 GLN B C 1
ATOM 14494 O O . GLN B 1 840 ? 70.786 96.564 150.524 1.00 40.71 838 GLN B O 1
ATOM 14500 N N . VAL B 1 841 ? 70.115 96.866 148.377 1.00 41.11 839 VAL B N 1
ATOM 14501 C CA . VAL B 1 841 ? 70.231 98.321 148.435 1.00 46.19 839 VAL B CA 1
ATOM 14502 C C . VAL B 1 841 ? 69.283 98.868 149.478 1.00 51.52 839 VAL B C 1
ATOM 14503 O O . VAL B 1 841 ? 68.116 98.469 149.551 1.00 51.59 839 VAL B O 1
ATOM 14507 N N . GLY B 1 842 ? 69.775 99.809 150.286 1.00 57.71 840 GLY B N 1
ATOM 14508 C CA . GLY B 1 842 ? 68.996 100.364 151.378 1.00 60.31 840 GLY B CA 1
ATOM 14509 C C . GLY B 1 842 ? 69.058 99.578 152.676 1.00 63.32 840 GLY B C 1
ATOM 14510 O O . GLY B 1 842 ? 68.636 100.102 153.719 1.00 63.68 840 GLY B O 1
ATOM 14511 N N . LYS B 1 843 ? 69.566 98.340 152.651 1.00 55.99 841 LYS B N 1
ATOM 14512 C CA . LYS B 1 843 ? 69.723 97.543 153.865 1.00 57.83 841 LYS B CA 1
ATOM 14513 C C . LYS B 1 843 ? 71.198 97.412 154.232 1.00 53.53 841 LYS B C 1
ATOM 14514 O O . LYS B 1 843 ? 71.657 98.043 155.185 1.00 56.06 841 LYS B O 1
ATOM 14520 N N . ASP B 1 844 ? 71.963 96.610 153.501 1.00 45.65 842 ASP B N 1
ATOM 14521 C CA . ASP B 1 844 ? 73.338 96.344 153.874 1.00 42.11 842 ASP B CA 1
ATOM 14522 C C . ASP B 1 844 ? 74.320 96.559 152.735 1.00 40.63 842 ASP B C 1
ATOM 14523 O O . ASP B 1 844 ? 75.521 96.397 152.947 1.00 37.72 842 ASP B O 1
ATOM 14528 N N . ALA B 1 845 ? 73.858 96.957 151.547 1.00 46.55 843 ALA B N 1
ATOM 14529 C CA . ALA B 1 845 ? 74.733 97.027 150.374 1.00 41.81 843 ALA B CA 1
ATOM 14530 C C . ALA B 1 845 ? 75.712 98.184 150.526 1.00 37.65 843 ALA B C 1
ATOM 14531 O O . ALA B 1 845 ? 75.284 99.312 150.692 1.00 36.38 843 ALA B O 1
ATOM 14533 N N . PRO B 1 846 ? 77.014 97.955 150.430 1.00 32.48 844 PRO B N 1
ATOM 14534 C CA . PRO B 1 846 ? 77.964 99.071 150.435 1.00 34.31 844 PRO B CA 1
ATOM 14535 C C . PRO B 1 846 ? 78.020 99.713 149.058 1.00 35.25 844 PRO B C 1
ATOM 14536 O O . PRO B 1 846 ? 77.667 99.082 148.056 1.00 33.23 844 PRO B O 1
ATOM 14540 N N . PHE B 1 847 ? 78.521 100.956 149.005 1.00 35.93 845 PHE B N 1
ATOM 14541 C CA . PHE B 1 847 ? 78.724 101.614 147.716 1.00 32.27 845 PHE B CA 1
ATOM 14542 C C . PHE B 1 847 ? 80.062 102.348 147.638 1.00 34.33 845 PHE B C 1
ATOM 14543 O O . PHE B 1 847 ? 80.687 102.673 148.647 1.00 33.72 845 PHE B O 1
ATOM 14551 N N . VAL B 1 848 ? 80.503 102.585 146.407 1.00 33.25 846 VAL B N 1
ATOM 14552 C CA . VAL B 1 848 ? 81.532 103.574 146.099 1.00 34.09 846 VAL B CA 1
ATOM 14553 C C . VAL B 1 848 ? 80.861 104.662 145.276 1.00 35.39 846 VAL B C 1
ATOM 14554 O O . VAL B 1 848 ? 79.810 104.443 144.667 1.00 35.89 846 VAL B O 1
ATOM 14558 N N . GLU B 1 849 ? 81.459 105.851 145.272 1.00 32.03 847 GLU B N 1
ATOM 14559 C CA . GLU B 1 849 ? 80.834 107.002 144.623 1.00 31.21 847 GLU B CA 1
ATOM 14560 C C . GLU B 1 849 ? 81.859 107.773 143.797 1.00 34.81 847 GLU B C 1
ATOM 14561 O O . GLU B 1 849 ? 82.930 108.136 144.305 1.00 34.73 847 GLU B O 1
ATOM 14567 N N . TYR B 1 850 ? 81.518 108.031 142.533 1.00 32.03 848 TYR B N 1
ATOM 14568 C CA . TYR B 1 850 ? 82.374 108.745 141.592 1.00 33.99 848 TYR B CA 1
ATOM 14569 C C . TYR B 1 850 ? 81.750 110.107 141.327 1.00 34.87 848 TYR B C 1
ATOM 14570 O O . TYR B 1 850 ? 80.523 110.237 141.285 1.00 36.72 848 TYR B O 1
ATOM 14579 N N . HIS B 1 851 ? 82.605 111.117 141.177 1.00 34.00 849 HIS B N 1
ATOM 14580 C CA . HIS B 1 851 ? 82.203 112.479 140.851 1.00 33.72 849 HIS B CA 1
ATOM 14581 C C . HIS B 1 851 ? 82.715 112.818 139.462 1.00 37.16 849 HIS B C 1
ATOM 14582 O O . HIS B 1 851 ? 83.893 112.584 139.160 1.00 33.25 849 HIS B O 1
ATOM 14589 N N . PHE B 1 852 ? 81.850 113.394 138.632 1.00 32.34 850 PHE B N 1
ATOM 14590 C CA . PHE B 1 852 ? 82.276 113.723 137.285 1.00 32.68 850 PHE B CA 1
ATOM 14591 C C . PHE B 1 852 ? 81.457 114.903 136.783 1.00 36.44 850 PHE B C 1
ATOM 14592 O O . PHE B 1 852 ? 80.316 115.129 137.213 1.00 35.46 850 PHE B O 1
ATOM 14600 N N . VAL B 1 853 ? 82.079 115.675 135.899 1.00 39.29 851 VAL B N 1
ATOM 14601 C CA . VAL B 1 853 ? 81.540 116.938 135.395 1.00 40.60 851 VAL B CA 1
ATOM 14602 C C . VAL B 1 853 ? 81.302 116.757 133.906 1.00 43.27 851 VAL B C 1
ATOM 14603 O O . VAL B 1 853 ? 82.224 116.416 133.156 1.00 39.72 851 VAL B O 1
ATOM 14607 N N . THR B 1 854 ? 80.060 116.930 133.487 1.00 40.22 852 THR B N 1
ATOM 14608 C CA . THR B 1 854 ? 79.709 116.793 132.090 1.00 45.16 852 THR B CA 1
ATOM 14609 C C . THR B 1 854 ? 79.647 118.172 131.450 1.00 49.18 852 THR B C 1
ATOM 14610 O O . THR B 1 854 ? 79.387 119.185 132.121 1.00 49.06 852 THR B O 1
ATOM 14614 N N . GLN B 1 855 ? 79.923 118.151 130.158 1.00 49.62 853 GLN B N 1
ATOM 14615 C CA A GLN B 1 855 ? 79.732 119.421 129.361 0.50 56.30 853 GLN B CA 1
ATOM 14616 C CA B GLN B 1 855 ? 79.737 119.358 129.323 0.50 56.34 853 GLN B CA 1
ATOM 14617 C C . GLN B 1 855 ? 78.226 119.935 129.144 1.00 55.88 853 GLN B C 1
ATOM 14618 O O . GLN B 1 855 ? 77.790 121.142 129.091 1.00 57.80 853 GLN B O 1
ATOM 14629 N N . GLU B 1 856 ? 77.346 118.920 129.119 1.00 53.29 854 GLU B N 1
ATOM 14630 C CA . GLU B 1 856 ? 75.949 119.262 128.899 1.00 53.81 854 GLU B CA 1
ATOM 14631 C C . GLU B 1 856 ? 75.067 118.173 129.494 1.00 51.50 854 GLU B C 1
ATOM 14632 O O . GLU B 1 856 ? 75.483 117.017 129.633 1.00 50.44 854 GLU B O 1
ATOM 14638 N N . ALA B 1 857 ? 73.862 118.567 129.885 1.00 47.25 855 ALA B N 1
ATOM 14639 C CA . ALA B 1 857 ? 72.889 117.614 130.378 1.00 49.84 855 ALA B CA 1
ATOM 14640 C C . ALA B 1 857 ? 72.451 116.699 129.239 1.00 56.01 855 ALA B C 1
ATOM 14641 O O . ALA B 1 857 ? 72.474 117.083 128.067 1.00 56.72 855 ALA B O 1
ATOM 14643 N N . GLY B 1 858 ? 72.073 115.476 129.584 1.00 50.24 856 GLY B N 1
ATOM 14644 C CA . GLY B 1 858 ? 71.418 114.624 128.620 1.00 47.49 856 GLY B CA 1
ATOM 14645 C C . GLY B 1 858 ? 71.664 113.175 128.950 1.00 47.97 856 GLY B C 1
ATOM 14646 O O . GLY B 1 858 ? 72.017 112.840 130.069 1.00 47.36 856 GLY B O 1
ATOM 14647 N N . VAL B 1 859 ? 71.494 112.332 127.945 1.00 49.21 857 VAL B N 1
ATOM 14648 C CA . VAL B 1 859 ? 71.602 110.892 128.116 1.00 43.12 857 VAL B CA 1
ATOM 14649 C C . VAL B 1 859 ? 73.030 110.472 127.815 1.00 44.09 857 VAL B C 1
ATOM 14650 O O . VAL B 1 859 ? 73.575 110.785 126.743 1.00 41.96 857 VAL B O 1
ATOM 14654 N N . TYR B 1 860 ? 73.645 109.767 128.766 1.00 38.50 858 TYR B N 1
ATOM 14655 C CA . TYR B 1 860 ? 74.985 109.248 128.605 1.00 39.25 858 TYR B CA 1
ATOM 14656 C C . TYR B 1 860 ? 74.937 107.730 128.714 1.00 41.33 858 TYR B C 1
ATOM 14657 O O . TYR B 1 860 ? 74.097 107.163 129.426 1.00 41.34 858 TYR B O 1
ATOM 14666 N N . GLU B 1 861 ? 75.836 107.087 127.978 1.00 37.70 859 GLU B N 1
ATOM 14667 C CA . GLU B 1 861 ? 76.116 105.674 128.143 1.00 39.35 859 GLU B CA 1
ATOM 14668 C C . GLU B 1 861 ? 77.069 105.510 129.306 1.00 39.77 859 GLU B C 1
ATOM 14669 O O . GLU B 1 861 ? 78.091 106.198 129.364 1.00 40.54 859 GLU B O 1
ATOM 14675 N N . LEU B 1 862 ? 76.741 104.591 130.216 1.00 34.52 860 LEU B N 1
ATOM 14676 C CA . LEU B 1 862 ? 77.607 104.198 131.321 1.00 36.97 860 LEU B CA 1
ATOM 14677 C C . LEU B 1 862 ? 78.088 102.780 131.030 1.00 38.40 860 LEU B C 1
ATOM 14678 O O . LEU B 1 862 ? 77.280 101.854 130.936 1.00 38.03 860 LEU B O 1
ATOM 14683 N N . GLU B 1 863 ? 79.383 102.614 130.835 1.00 32.36 861 GLU B N 1
ATOM 14684 C CA . GLU B 1 863 ? 79.907 101.320 130.438 1.00 33.77 861 GLU B CA 1
ATOM 14685 C C . GLU B 1 863 ? 80.840 100.783 131.518 1.00 35.22 861 GLU B C 1
ATOM 14686 O O . GLU B 1 863 ? 81.738 101.495 131.975 1.00 33.90 861 GLU B O 1
ATOM 14692 N N . PHE B 1 864 ? 80.626 99.533 131.928 1.00 28.52 862 PHE B N 1
ATOM 14693 C CA . PHE B 1 864 ? 81.470 98.896 132.934 1.00 30.37 862 PHE B CA 1
ATOM 14694 C C . PHE B 1 864 ? 82.406 97.918 132.252 1.00 28.72 862 PHE B C 1
ATOM 14695 O O . PHE B 1 864 ? 81.983 97.162 131.375 1.00 33.90 862 PHE B O 1
ATOM 14703 N N . TYR B 1 865 ? 83.655 97.920 132.678 1.00 27.99 863 TYR B N 1
ATOM 14704 C CA . TYR B 1 865 ? 84.627 96.898 132.355 1.00 27.89 863 TYR B CA 1
ATOM 14705 C C . TYR B 1 865 ? 84.745 96.030 133.604 1.00 33.00 863 TYR B C 1
ATOM 14706 O O . TYR B 1 865 ? 85.144 96.526 134.665 1.00 30.12 863 TYR B O 1
ATOM 14715 N N . LEU B 1 866 ? 84.401 94.754 133.479 1.00 26.20 864 LEU B N 1
ATOM 14716 C CA . LEU B 1 866 ? 84.262 93.855 134.621 1.00 30.18 864 LEU B CA 1
ATOM 14717 C C . LEU B 1 866 ? 85.099 92.606 134.406 1.00 30.29 864 LEU B C 1
ATOM 14718 O O . LEU B 1 866 ? 85.259 92.134 133.268 1.00 27.35 864 LEU B O 1
ATOM 14723 N N . GLN B 1 867 ? 85.633 92.071 135.493 1.00 28.55 865 GLN B N 1
ATOM 14724 C CA . GLN B 1 867 ? 86.211 90.726 135.404 1.00 32.14 865 GLN B CA 1
ATOM 14725 C C . GLN B 1 867 ? 85.121 89.736 134.962 1.00 29.55 865 GLN B C 1
ATOM 14726 O O . GLN B 1 867 ? 83.956 89.821 135.415 1.00 29.15 865 GLN B O 1
ATOM 14732 N N . PRO B 1 868 ? 85.423 88.831 134.031 1.00 31.20 866 PRO B N 1
ATOM 14733 C CA . PRO B 1 868 ? 84.359 87.942 133.484 1.00 33.80 866 PRO B CA 1
ATOM 14734 C C . PRO B 1 868 ? 83.988 86.794 134.415 1.00 38.72 866 PRO B C 1
ATOM 14735 O O . PRO B 1 868 ? 84.253 85.588 134.168 1.00 33.92 866 PRO B O 1
ATOM 14739 N N . SER B 1 869 ? 83.338 87.126 135.521 1.00 33.09 867 SER B N 1
ATOM 14740 C CA . SER B 1 869 ? 82.963 86.089 136.461 1.00 35.31 867 SER B CA 1
ATOM 14741 C C . SER B 1 869 ? 81.605 85.511 136.070 1.00 35.64 867 SER B C 1
ATOM 14742 O O . SER B 1 869 ? 80.822 86.123 135.332 1.00 35.67 867 SER B O 1
ATOM 14745 N N . ASN B 1 870 ? 81.329 84.272 136.571 1.00 31.65 868 ASN B N 1
ATOM 14746 C CA . ASN B 1 870 ? 80.046 83.662 136.299 1.00 29.57 868 ASN B CA 1
ATOM 14747 C C . ASN B 1 870 ? 79.168 83.783 137.518 1.00 32.23 868 ASN B C 1
ATOM 14748 O O . ASN B 1 870 ? 79.686 83.900 138.620 1.00 30.91 868 ASN B O 1
ATOM 14753 N N . PRO B 1 871 ? 77.843 83.767 137.360 1.00 31.00 869 PRO B N 1
ATOM 14754 C CA . PRO B 1 871 ? 76.971 83.805 138.528 1.00 35.51 869 PRO B CA 1
ATOM 14755 C C . PRO B 1 871 ? 77.270 82.655 139.472 1.00 37.48 869 PRO B C 1
ATOM 14756 O O . PRO B 1 871 ? 77.605 81.530 139.053 1.00 32.27 869 PRO B O 1
ATOM 14760 N N . VAL B 1 872 ? 77.087 82.939 140.766 1.00 30.41 870 VAL B N 1
ATOM 14761 C CA . VAL B 1 872 ? 77.287 81.949 141.815 1.00 29.70 870 VAL B CA 1
ATOM 14762 C C . VAL B 1 872 ? 76.037 81.148 142.106 1.00 30.40 870 VAL B C 1
ATOM 14763 O O . VAL B 1 872 ? 76.126 80.156 142.843 1.00 31.38 870 VAL B O 1
ATOM 14767 N N . THR B 1 873 ? 74.870 81.530 141.566 1.00 31.07 871 THR B N 1
ATOM 14768 C CA . THR B 1 873 ? 73.659 80.717 141.715 1.00 39.44 871 THR B CA 1
ATOM 14769 C C . THR B 1 873 ? 73.245 80.097 140.376 1.00 36.69 871 THR B C 1
ATOM 14770 O O . THR B 1 873 ? 73.764 80.431 139.316 1.00 42.57 871 THR B O 1
ATOM 14774 N N . ARG B 1 874 ? 72.252 79.222 140.432 1.00 43.72 872 ARG B N 1
ATOM 14775 C CA . ARG B 1 874 ? 71.745 78.588 139.218 1.00 56.53 872 ARG B CA 1
ATOM 14776 C C . ARG B 1 874 ? 70.961 79.549 138.333 1.00 61.79 872 ARG B C 1
ATOM 14777 O O . ARG B 1 874 ? 70.665 79.207 137.176 1.00 60.66 872 ARG B O 1
ATOM 14785 N N . GLU B 1 875 ? 70.637 80.740 138.842 1.00 58.04 873 GLU B N 1
ATOM 14786 C CA . GLU B 1 875 ? 69.776 81.677 138.140 1.00 56.81 873 GLU B CA 1
ATOM 14787 C C . GLU B 1 875 ? 70.433 82.390 136.969 1.00 56.72 873 GLU B C 1
ATOM 14788 O O . GLU B 1 875 ? 69.703 82.959 136.149 1.00 60.46 873 GLU B O 1
ATOM 14794 N N . GLY B 1 876 ? 71.762 82.387 136.840 1.00 49.74 874 GLY B N 1
ATOM 14795 C CA . GLY B 1 876 ? 72.321 82.939 135.616 1.00 49.78 874 GLY B CA 1
ATOM 14796 C C . GLY B 1 876 ? 72.281 84.452 135.523 1.00 51.67 874 GLY B C 1
ATOM 14797 O O . GLY B 1 876 ? 72.415 85.009 134.425 1.00 53.63 874 GLY B O 1
ATOM 14798 N N . THR B 1 877 ? 72.123 85.134 136.654 1.00 49.48 875 THR B N 1
ATOM 14799 C CA . THR B 1 877 ? 72.053 86.585 136.711 1.00 50.54 875 THR B CA 1
ATOM 14800 C C . THR B 1 877 ? 73.141 87.118 137.640 1.00 42.59 875 THR B C 1
ATOM 14801 O O . THR B 1 877 ? 73.674 86.403 138.494 1.00 42.84 875 THR B O 1
ATOM 14805 N N . MET B 1 878 ? 73.463 88.394 137.466 1.00 35.52 876 MET B N 1
ATOM 14806 C CA . MET B 1 878 ? 74.405 89.062 138.348 1.00 31.27 876 MET B CA 1
ATOM 14807 C C . MET B 1 878 ? 74.044 90.543 138.360 1.00 34.71 876 MET B C 1
ATOM 14808 O O . MET B 1 878 ? 74.050 91.200 137.307 1.00 38.28 876 MET B O 1
ATOM 14813 N N . TYR B 1 879 ? 73.724 91.063 139.536 1.00 34.37 877 TYR B N 1
ATOM 14814 C CA . TYR B 1 879 ? 73.171 92.408 139.659 1.00 38.62 877 TYR B CA 1
ATOM 14815 C C . TYR B 1 879 ? 74.158 93.367 140.313 1.00 35.12 877 TYR B C 1
ATOM 14816 O O . TYR B 1 879 ? 75.026 92.963 141.085 1.00 31.92 877 TYR B O 1
ATOM 14825 N N . ALA B 1 880 ? 74.024 94.649 139.974 1.00 34.97 878 ALA B N 1
ATOM 14826 C CA . ALA B 1 880 ? 74.700 95.711 140.689 1.00 37.36 878 ALA B CA 1
ATOM 14827 C C . ALA B 1 880 ? 73.733 96.884 140.734 1.00 36.98 878 ALA B C 1
ATOM 14828 O O . ALA B 1 880 ? 72.789 96.952 139.936 1.00 39.96 878 ALA B O 1
ATOM 14830 N N . GLY B 1 881 ? 73.913 97.784 141.698 1.00 33.40 879 GLY B N 1
ATOM 14831 C CA . GLY B 1 881 ? 73.058 98.948 141.814 1.00 34.13 879 GLY B CA 1
ATOM 14832 C C . GLY B 1 881 ? 73.758 100.183 141.273 1.00 38.25 879 GLY B C 1
ATOM 14833 O O . GLY B 1 881 ? 74.948 100.384 141.502 1.00 40.09 879 GLY B O 1
ATOM 14834 N N . ILE B 1 882 ? 73.031 101.005 140.539 1.00 38.98 880 ILE B N 1
ATOM 14835 C CA . ILE B 1 882 ? 73.591 102.287 140.152 1.00 43.52 880 ILE B CA 1
ATOM 14836 C C . ILE B 1 882 ? 72.629 103.367 140.586 1.00 41.98 880 ILE B C 1
ATOM 14837 O O . ILE B 1 882 ? 71.404 103.210 140.507 1.00 38.15 880 ILE B O 1
ATOM 14842 N N . GLN B 1 883 ? 73.189 104.456 141.083 1.00 45.33 881 GLN B N 1
ATOM 14843 C CA . GLN B 1 883 ? 72.380 105.587 141.479 1.00 39.49 881 GLN B CA 1
ATOM 14844 C C . GLN B 1 883 ? 73.083 106.849 141.020 1.00 43.99 881 GLN B C 1
ATOM 14845 O O . GLN B 1 883 ? 74.271 107.034 141.289 1.00 43.98 881 GLN B O 1
ATOM 14851 N N . VAL B 1 884 ? 72.350 107.693 140.297 1.00 44.25 882 VAL B N 1
ATOM 14852 C CA . VAL B 1 884 ? 72.859 108.935 139.725 1.00 47.01 882 VAL B CA 1
ATOM 14853 C C . VAL B 1 884 ? 72.176 110.087 140.436 1.00 47.88 882 VAL B C 1
ATOM 14854 O O . VAL B 1 884 ? 70.942 110.172 140.446 1.00 45.58 882 VAL B O 1
ATOM 14858 N N . ASN B 1 885 ? 72.975 110.959 141.060 1.00 47.85 883 ASN B N 1
ATOM 14859 C CA . ASN B 1 885 ? 72.468 112.173 141.706 1.00 44.50 883 ASN B CA 1
ATOM 14860 C C . ASN B 1 885 ? 71.308 111.893 142.666 1.00 48.16 883 ASN B C 1
ATOM 14861 O O . ASN B 1 885 ? 70.306 112.607 142.678 1.00 44.10 883 ASN B O 1
ATOM 14866 N N . GLU B 1 886 ? 71.448 110.853 143.494 1.00 48.69 884 GLU B N 1
ATOM 14867 C CA . GLU B 1 886 ? 70.491 110.527 144.561 1.00 53.34 884 GLU B CA 1
ATOM 14868 C C . GLU B 1 886 ? 69.047 110.365 144.055 1.00 53.81 884 GLU B C 1
ATOM 14869 O O . GLU B 1 886 ? 68.098 110.427 144.842 1.00 54.97 884 GLU B O 1
ATOM 14875 N N . ASN B 1 887 ? 68.868 110.128 142.757 1.00 54.20 885 ASN B N 1
ATOM 14876 C CA . ASN B 1 887 ? 67.614 109.625 142.201 1.00 60.04 885 ASN B CA 1
ATOM 14877 C C . ASN B 1 887 ? 67.412 108.147 142.607 1.00 55.82 885 ASN B C 1
ATOM 14878 O O . ASN B 1 887 ? 68.140 107.601 143.446 1.00 51.03 885 ASN B O 1
ATOM 14883 N N . ASP B 1 888 ? 66.445 107.477 141.957 1.00 56.21 886 ASP B N 1
ATOM 14884 C CA . ASP B 1 888 ? 66.113 106.086 142.251 1.00 59.01 886 ASP B CA 1
ATOM 14885 C C . ASP B 1 888 ? 67.272 105.159 141.920 1.00 52.45 886 ASP B C 1
ATOM 14886 O O . ASP B 1 888 ? 67.839 105.239 140.842 1.00 50.63 886 ASP B O 1
ATOM 14891 N N . VAL B 1 889 ? 67.601 104.260 142.848 1.00 50.27 887 VAL B N 1
ATOM 14892 C CA . VAL B 1 889 ? 68.574 103.220 142.554 1.00 51.76 887 VAL B CA 1
ATOM 14893 C C . VAL B 1 889 ? 67.985 102.260 141.528 1.00 52.45 887 VAL B C 1
ATOM 14894 O O . VAL B 1 889 ? 66.854 101.781 141.680 1.00 55.31 887 VAL B O 1
ATOM 14898 N N . ASP B 1 890 ? 68.743 101.965 140.479 1.00 50.96 888 ASP B N 1
ATOM 14899 C CA . ASP B 1 890 ? 68.327 100.944 139.528 1.00 57.52 888 ASP B CA 1
ATOM 14900 C C . ASP B 1 890 ? 69.263 99.753 139.641 1.00 46.98 888 ASP B C 1
ATOM 14901 O O . ASP B 1 890 ? 70.480 99.890 139.471 1.00 41.55 888 ASP B O 1
ATOM 14906 N N . VAL B 1 891 ? 68.692 98.595 139.926 1.00 45.13 889 VAL B N 1
ATOM 14907 C CA . VAL B 1 891 ? 69.438 97.349 140.001 1.00 44.00 889 VAL B CA 1
ATOM 14908 C C . VAL B 1 891 ? 69.482 96.752 138.598 1.00 43.38 889 VAL B C 1
ATOM 14909 O O . VAL B 1 891 ? 68.442 96.405 138.037 1.00 46.73 889 VAL B O 1
ATOM 14913 N N . ILE B 1 892 ? 70.677 96.665 138.014 1.00 34.36 890 ILE B N 1
ATOM 14914 C CA . ILE B 1 892 ? 70.838 96.273 136.616 1.00 41.59 890 ILE B CA 1
ATOM 14915 C C . ILE B 1 892 ? 71.528 94.913 136.551 1.00 44.25 890 ILE B C 1
ATOM 14916 O O . ILE B 1 892 ? 72.366 94.572 137.394 1.00 40.23 890 ILE B O 1
ATOM 14921 N N . ASN B 1 893 ? 71.171 94.144 135.520 1.00 43.14 891 ASN B N 1
ATOM 14922 C CA . ASN B 1 893 ? 71.815 92.876 135.204 1.00 38.59 891 ASN B CA 1
ATOM 14923 C C . ASN B 1 893 ? 73.062 93.175 134.384 1.00 37.92 891 ASN B C 1
ATOM 14924 O O . ASN B 1 893 ? 72.966 93.752 133.300 1.00 39.98 891 ASN B O 1
ATOM 14929 N N . VAL B 1 894 ? 74.231 92.793 134.887 1.00 32.59 892 VAL B N 1
ATOM 14930 C CA . VAL B 1 894 ? 75.439 93.113 134.133 1.00 33.94 892 VAL B CA 1
ATOM 14931 C C . VAL B 1 894 ? 75.820 91.995 133.163 1.00 41.36 892 VAL B C 1
ATOM 14932 O O . VAL B 1 894 ? 76.913 92.012 132.585 1.00 45.70 892 VAL B O 1
ATOM 14936 N N . LEU B 1 895 ? 74.946 91.027 132.973 1.00 35.96 893 LEU B N 1
ATOM 14937 C CA . LEU B 1 895 ? 75.243 89.938 132.042 1.00 39.79 893 LEU B CA 1
ATOM 14938 C C . LEU B 1 895 ? 74.386 90.047 130.781 1.00 39.70 893 LEU B C 1
ATOM 14939 O O . LEU B 1 895 ? 73.237 90.476 130.857 1.00 41.77 893 LEU B O 1
ATOM 14944 N N . PRO B 1 896 ? 74.892 89.605 129.624 1.00 43.45 894 PRO B N 1
ATOM 14945 C CA . PRO B 1 896 ? 74.047 89.532 128.417 1.00 47.65 894 PRO B CA 1
ATOM 14946 C C . PRO B 1 896 ? 72.842 88.618 128.589 1.00 46.92 894 PRO B C 1
ATOM 14947 O O . PRO B 1 896 ? 72.829 87.688 129.409 1.00 42.49 894 PRO B O 1
ATOM 14951 N N . ASP B 1 897 ? 71.839 88.866 127.745 1.00 51.74 895 ASP B N 1
ATOM 14952 C CA . ASP B 1 897 ? 70.663 88.003 127.622 1.00 63.52 895 ASP B CA 1
ATOM 14953 C C . ASP B 1 897 ? 71.050 86.552 127.313 1.00 52.97 895 ASP B C 1
ATOM 14954 O O . ASP B 1 897 ? 71.834 86.288 126.394 1.00 53.30 895 ASP B O 1
ATOM 14959 N N . GLY B 1 898 ? 70.475 85.613 128.070 1.00 49.33 896 GLY B N 1
ATOM 14960 C CA . GLY B 1 898 ? 70.747 84.188 127.885 1.00 47.80 896 GLY B CA 1
ATOM 14961 C C . GLY B 1 898 ? 72.176 83.769 128.162 1.00 48.72 896 GLY B C 1
ATOM 14962 O O . GLY B 1 898 ? 72.632 82.745 127.645 1.00 46.66 896 GLY B O 1
ATOM 14963 N N . TYR B 1 899 ? 72.907 84.539 128.961 1.00 46.90 897 TYR B N 1
ATOM 14964 C CA . TYR B 1 899 ? 74.290 84.199 129.247 1.00 41.27 897 TYR B CA 1
ATOM 14965 C C . TYR B 1 899 ? 74.394 82.803 129.852 1.00 41.24 897 TYR B C 1
ATOM 14966 O O . TYR B 1 899 ? 73.562 82.402 130.670 1.00 41.45 897 TYR B O 1
ATOM 14975 N N . HIS B 1 900 ? 75.416 82.055 129.451 1.00 36.64 898 HIS B N 1
ATOM 14976 C CA . HIS B 1 900 ? 75.676 80.770 130.094 1.00 40.85 898 HIS B CA 1
ATOM 14977 C C . HIS B 1 900 ? 77.094 80.357 129.763 1.00 38.84 898 HIS B C 1
ATOM 14978 O O . HIS B 1 900 ? 77.577 80.650 128.674 1.00 37.33 898 HIS B O 1
ATOM 14985 N N . VAL B 1 901 ? 77.754 79.680 130.702 1.00 39.01 899 VAL B N 1
ATOM 14986 C CA . VAL B 1 901 ? 79.078 79.145 130.416 1.00 36.19 899 VAL B CA 1
ATOM 14987 C C . VAL B 1 901 ? 78.988 78.244 129.173 1.00 41.57 899 VAL B C 1
ATOM 14988 O O . VAL B 1 901 ? 78.005 77.515 128.979 1.00 36.13 899 VAL B O 1
ATOM 14992 N N . ASP B 1 902 ? 79.992 78.347 128.302 1.00 39.24 900 ASP B N 1
ATOM 14993 C CA . ASP B 1 902 ? 80.087 77.737 126.974 1.00 41.41 900 ASP B CA 1
ATOM 14994 C C . ASP B 1 902 ? 79.235 78.462 125.932 1.00 41.59 900 ASP B C 1
ATOM 14995 O O . ASP B 1 902 ? 79.254 78.055 124.767 1.00 44.93 900 ASP B O 1
ATOM 15000 N N . GLY B 1 903 ? 78.503 79.519 126.285 1.00 37.94 901 GLY B N 1
ATOM 15001 C CA . GLY B 1 903 ? 77.758 80.254 125.279 1.00 36.92 901 GLY B CA 1
ATOM 15002 C C . GLY B 1 903 ? 78.650 81.189 124.473 1.00 36.47 901 GLY B C 1
ATOM 15003 O O . GLY B 1 903 ? 79.859 81.314 124.705 1.00 34.28 901 GLY B O 1
ATOM 15004 N N . PRO B 1 904 ? 78.041 81.870 123.498 1.00 39.51 902 PRO B N 1
ATOM 15005 C CA . PRO B 1 904 ? 78.832 82.769 122.632 1.00 39.06 902 PRO B CA 1
ATOM 15006 C C . PRO B 1 904 ? 79.414 83.982 123.346 1.00 38.38 902 PRO B C 1
ATOM 15007 O O . PRO B 1 904 ? 80.561 84.358 123.073 1.00 37.54 902 PRO B O 1
ATOM 15011 N N . HIS B 1 905 ? 78.649 84.653 124.213 1.00 35.50 903 HIS B N 1
ATOM 15012 C CA . HIS B 1 905 ? 79.217 85.804 124.913 1.00 34.58 903 HIS B CA 1
ATOM 15013 C C . HIS B 1 905 ? 80.254 85.351 125.933 1.00 31.88 903 HIS B C 1
ATOM 15014 O O . HIS B 1 905 ? 81.309 85.989 126.092 1.00 34.24 903 HIS B O 1
ATOM 15021 N N . TRP B 1 906 ? 79.951 84.265 126.665 1.00 30.02 904 TRP B N 1
ATOM 15022 C CA . TRP B 1 906 ? 80.950 83.728 127.583 1.00 28.39 904 TRP B CA 1
ATOM 15023 C C . TRP B 1 906 ? 82.275 83.510 126.860 1.00 25.61 904 TRP B C 1
ATOM 15024 O O . TRP B 1 906 ? 83.332 83.883 127.366 1.00 28.41 904 TRP B O 1
ATOM 15035 N N . GLY B 1 907 ? 82.227 82.907 125.664 1.00 27.44 905 GLY B N 1
ATOM 15036 C CA . GLY B 1 907 ? 83.457 82.556 124.965 1.00 28.67 905 GLY B CA 1
ATOM 15037 C C . GLY B 1 907 ? 84.276 83.752 124.529 1.00 29.39 905 GLY B C 1
ATOM 15038 O O . GLY B 1 907 ? 85.507 83.731 124.618 1.00 31.75 905 GLY B O 1
ATOM 15039 N N . ILE B 1 908 ? 83.618 84.790 123.997 1.00 30.55 906 ILE B N 1
ATOM 15040 C CA . ILE B 1 908 ? 84.319 86.051 123.702 1.00 30.54 906 ILE B CA 1
ATOM 15041 C C . ILE B 1 908 ? 84.946 86.630 124.964 1.00 31.73 906 ILE B C 1
ATOM 15042 O O . ILE B 1 908 ? 86.142 86.969 125.007 1.00 32.20 906 ILE B O 1
ATOM 15047 N N . ASP B 1 909 ? 84.143 86.764 126.024 1.00 29.96 907 ASP B N 1
ATOM 15048 C CA . ASP B 1 909 ? 84.645 87.416 127.233 1.00 30.44 907 ASP B CA 1
ATOM 15049 C C . ASP B 1 909 ? 85.793 86.658 127.858 1.00 30.86 907 ASP B C 1
ATOM 15050 O O . ASP B 1 909 ? 86.688 87.265 128.459 1.00 26.02 907 ASP B O 1
ATOM 15055 N N . VAL B 1 910 ? 85.758 85.316 127.792 1.00 25.96 908 VAL B N 1
ATOM 15056 C CA . VAL B 1 910 ? 86.793 84.618 128.527 1.00 27.37 908 VAL B CA 1
ATOM 15057 C C . VAL B 1 910 ? 88.131 84.802 127.820 1.00 24.80 908 VAL B C 1
ATOM 15058 O O . VAL B 1 910 ? 89.166 84.953 128.464 1.00 29.94 908 VAL B O 1
ATOM 15062 N N . ILE B 1 911 ? 88.140 84.876 126.497 1.00 23.67 909 ILE B N 1
ATOM 15063 C CA . ILE B 1 911 ? 89.423 85.056 125.812 1.00 25.55 909 ILE B CA 1
ATOM 15064 C C . ILE B 1 911 ? 89.914 86.514 125.912 1.00 26.88 909 ILE B C 1
ATOM 15065 O O . ILE B 1 911 ? 91.132 86.766 125.995 1.00 28.84 909 ILE B O 1
ATOM 15070 N N . ASN B 1 912 ? 89.001 87.483 125.906 1.00 28.54 910 ASN B N 1
ATOM 15071 C CA . ASN B 1 912 ? 89.380 88.874 126.192 1.00 29.11 910 ASN B CA 1
ATOM 15072 C C . ASN B 1 912 ? 89.727 89.126 127.659 1.00 30.46 910 ASN B C 1
ATOM 15073 O O . ASN B 1 912 ? 90.238 90.215 127.979 1.00 31.64 910 ASN B O 1
ATOM 15078 N N . ASN B 1 913 ? 89.369 88.208 128.547 1.00 28.08 911 ASN B N 1
ATOM 15079 C CA . ASN B 1 913 ? 89.554 88.365 130.005 1.00 29.15 911 ASN B CA 1
ATOM 15080 C C . ASN B 1 913 ? 88.889 89.643 130.526 1.00 32.95 911 ASN B C 1
ATOM 15081 O O . ASN B 1 913 ? 89.395 90.304 131.451 1.00 29.99 911 ASN B O 1
ATOM 15086 N N . ILE B 1 914 ? 87.752 90.004 129.928 1.00 28.02 912 ILE B N 1
ATOM 15087 C CA . ILE B 1 914 ? 87.000 91.166 130.394 1.00 29.48 912 ILE B CA 1
ATOM 15088 C C . ILE B 1 914 ? 85.572 91.008 129.900 1.00 29.31 912 ILE B C 1
ATOM 15089 O O . ILE B 1 914 ? 85.305 90.340 128.882 1.00 29.61 912 ILE B O 1
ATOM 15094 N N . ARG B 1 915 ? 84.635 91.530 130.668 1.00 29.09 913 ARG B N 1
ATOM 15095 C CA . ARG B 1 915 ? 83.253 91.643 130.212 1.00 28.58 913 ARG B CA 1
ATOM 15096 C C . ARG B 1 915 ? 82.892 93.130 130.224 1.00 33.74 913 ARG B C 1
ATOM 15097 O O . ARG B 1 915 ? 83.242 93.847 131.172 1.00 31.39 913 ARG B O 1
ATOM 15105 N N . THR B 1 916 ? 82.248 93.621 129.173 1.00 38.83 914 THR B N 1
ATOM 15106 C CA . THR B 1 916 ? 81.749 94.994 129.204 1.00 39.86 914 THR B CA 1
ATOM 15107 C C . THR B 1 916 ? 80.227 94.957 129.198 1.00 41.62 914 THR B C 1
ATOM 15108 O O . THR B 1 916 ? 79.613 94.066 128.603 1.00 37.33 914 THR B O 1
ATOM 15112 N N . THR B 1 917 ? 79.622 95.889 129.916 1.00 34.52 915 THR B N 1
ATOM 15113 C CA . THR B 1 917 ? 78.178 96.042 129.925 1.00 38.34 915 THR B CA 1
ATOM 15114 C C . THR B 1 917 ? 77.890 97.546 129.886 1.00 36.57 915 THR B C 1
ATOM 15115 O O . THR B 1 917 ? 78.674 98.346 130.404 1.00 35.40 915 THR B O 1
ATOM 15119 N N . LYS B 1 918 ? 76.794 97.932 129.218 1.00 35.61 916 LYS B N 1
ATOM 15120 C CA . LYS B 1 918 ? 76.422 99.329 128.999 1.00 40.57 916 LYS B CA 1
ATOM 15121 C C . LYS B 1 918 ? 74.999 99.575 129.475 1.00 42.60 916 LYS B C 1
ATOM 15122 O O . LYS B 1 918 ? 74.123 98.749 129.241 1.00 39.53 916 LYS B O 1
ATOM 15128 N N . THR B 1 919 ? 74.751 100.735 130.086 1.00 37.94 917 THR B N 1
ATOM 15129 C CA . THR B 1 919 ? 73.409 101.158 130.481 1.00 40.13 917 THR B CA 1
ATOM 15130 C C . THR B 1 919 ? 73.321 102.673 130.272 1.00 37.52 917 THR B C 1
ATOM 15131 O O . THR B 1 919 ? 74.339 103.357 130.251 1.00 39.21 917 THR B O 1
ATOM 15135 N N . LYS B 1 920 ? 72.113 103.183 130.096 1.00 35.56 918 LYS B N 1
ATOM 15136 C CA . LYS B 1 920 ? 71.918 104.606 129.857 1.00 43.10 918 LYS B CA 1
ATOM 15137 C C . LYS B 1 920 ? 71.563 105.285 131.174 1.00 45.39 918 LYS B C 1
ATOM 15138 O O . LYS B 1 920 ? 70.787 104.755 131.973 1.00 49.92 918 LYS B O 1
ATOM 15144 N N . ILE B 1 921 ? 72.152 106.452 131.409 1.00 44.55 919 ILE B N 1
ATOM 15145 C CA . ILE B 1 921 ? 71.875 107.232 132.605 1.00 40.93 919 ILE B CA 1
ATOM 15146 C C . ILE B 1 921 ? 71.618 108.654 132.146 1.00 40.96 919 ILE B C 1
ATOM 15147 O O . ILE B 1 921 ? 72.050 109.060 131.070 1.00 39.41 919 ILE B O 1
ATOM 15152 N N . THR B 1 922 ? 70.905 109.413 132.965 1.00 42.45 920 THR B N 1
ATOM 15153 C CA . THR B 1 922 ? 70.625 110.811 132.660 1.00 45.72 920 THR B CA 1
ATOM 15154 C C . THR B 1 922 ? 71.481 111.690 133.560 1.00 50.85 920 THR B C 1
ATOM 15155 O O . THR B 1 922 ? 71.417 111.566 134.784 1.00 58.76 920 THR B O 1
ATOM 15159 N N . CYS B 1 923 ? 72.244 112.597 132.963 1.00 50.59 921 CYS B N 1
ATOM 15160 C CA . CYS B 1 923 ? 73.169 113.447 133.689 1.00 46.46 921 CYS B CA 1
ATOM 15161 C C . CYS B 1 923 ? 72.709 114.905 133.668 1.00 48.58 921 CYS B C 1
ATOM 15162 O O . CYS B 1 923 ? 72.128 115.378 132.685 1.00 41.56 921 CYS B O 1
ATOM 15165 N N . GLU B 1 924 ? 72.928 115.600 134.780 1.00 48.05 922 GLU B N 1
ATOM 15166 C CA . GLU B 1 924 ? 72.813 117.048 134.795 1.00 50.32 922 GLU B CA 1
ATOM 15167 C C . GLU B 1 924 ? 74.043 117.646 134.128 1.00 46.13 922 GLU B C 1
ATOM 15168 O O . GLU B 1 924 ? 75.060 116.970 133.916 1.00 41.75 922 GLU B O 1
ATOM 15174 N N . GLN B 1 925 ? 73.933 118.909 133.753 1.00 44.42 923 GLN B N 1
ATOM 15175 C CA . GLN B 1 925 ? 75.110 119.643 133.324 1.00 48.35 923 GLN B CA 1
ATOM 15176 C C . GLN B 1 925 ? 75.978 119.952 134.535 1.00 50.29 923 GLN B C 1
ATOM 15177 O O . GLN B 1 925 ? 75.472 120.328 135.599 1.00 50.71 923 GLN B O 1
ATOM 15183 N N . GLY B 1 926 ? 77.292 119.820 134.378 1.00 46.59 924 GLY B N 1
ATOM 15184 C CA . GLY B 1 926 ? 78.137 120.146 135.511 1.00 43.92 924 GLY B CA 1
ATOM 15185 C C . GLY B 1 926 ? 78.357 118.951 136.422 1.00 40.10 924 GLY B C 1
ATOM 15186 O O . GLY B 1 926 ? 78.452 117.821 135.929 1.00 39.71 924 GLY B O 1
ATOM 15187 N N . LEU B 1 927 ? 78.433 119.177 137.740 1.00 39.23 925 LEU B N 1
ATOM 15188 C CA . LEU B 1 927 ? 78.865 118.128 138.677 1.00 41.60 925 LEU B CA 1
ATOM 15189 C C . LEU B 1 927 ? 77.803 117.040 138.822 1.00 43.42 925 LEU B C 1
ATOM 15190 O O . LEU B 1 927 ? 76.631 117.340 139.066 1.00 45.48 925 LEU B O 1
ATOM 15195 N N . ASN B 1 928 ? 78.204 115.774 138.687 1.00 42.06 926 ASN B N 1
ATOM 15196 C CA . ASN B 1 928 ? 77.284 114.659 138.858 1.00 42.97 926 ASN B CA 1
ATOM 15197 C C . ASN B 1 928 ? 77.896 113.675 139.849 1.00 44.48 926 ASN B C 1
ATOM 15198 O O . ASN B 1 928 ? 79.121 113.550 139.929 1.00 43.18 926 ASN B O 1
ATOM 15203 N N . LYS B 1 929 ? 77.045 112.933 140.563 1.00 40.21 927 LYS B N 1
ATOM 15204 C CA . LYS B 1 929 ? 77.505 111.876 141.467 1.00 42.77 927 LYS B CA 1
ATOM 15205 C C . LYS B 1 929 ? 76.933 110.537 141.031 1.00 37.37 927 LYS B C 1
ATOM 15206 O O . LYS B 1 929 ? 75.720 110.414 140.829 1.00 43.12 927 LYS B O 1
ATOM 15212 N N . LEU B 1 930 ? 77.793 109.531 140.910 1.00 35.90 928 LEU B N 1
ATOM 15213 C CA . LEU B 1 930 ? 77.364 108.183 140.562 1.00 35.03 928 LEU B CA 1
ATOM 15214 C C . LEU B 1 930 ? 77.734 107.226 141.686 1.00 37.07 928 LEU B C 1
ATOM 15215 O O . LEU B 1 930 ? 78.923 107.058 141.999 1.00 35.09 928 LEU B O 1
ATOM 15220 N N . ARG B 1 931 ? 76.738 106.557 142.260 1.00 31.45 929 ARG B N 1
ATOM 15221 C CA . ARG B 1 931 ? 77.020 105.493 143.217 1.00 30.72 929 ARG B CA 1
ATOM 15222 C C . ARG B 1 931 ? 76.856 104.136 142.554 1.00 35.10 929 ARG B C 1
ATOM 15223 O O . ARG B 1 931 ? 75.915 103.915 141.780 1.00 37.61 929 ARG B O 1
ATOM 15231 N N . ILE B 1 932 ? 77.750 103.222 142.895 1.00 32.67 930 ILE B N 1
ATOM 15232 C CA . ILE B 1 932 ? 77.654 101.818 142.510 1.00 31.48 930 ILE B CA 1
ATOM 15233 C C . ILE B 1 932 ? 77.583 100.991 143.782 1.00 34.11 930 ILE B C 1
ATOM 15234 O O . ILE B 1 932 ? 78.488 101.055 144.625 1.00 32.02 930 ILE B O 1
ATOM 15239 N N . TYR B 1 933 ? 76.491 100.246 143.924 1.00 33.37 931 TYR B N 1
ATOM 15240 C CA . TYR B 1 933 ? 76.206 99.383 145.055 1.00 32.05 931 TYR B CA 1
ATOM 15241 C C . TYR B 1 933 ? 76.504 97.945 144.676 1.00 34.53 931 TYR B C 1
ATOM 15242 O O . TYR B 1 933 ? 76.088 97.483 143.605 1.00 36.48 931 TYR B O 1
ATOM 15251 N N . ALA B 1 934 ? 77.172 97.218 145.570 1.00 31.63 932 ALA B N 1
ATOM 15252 C CA . ALA B 1 934 ? 77.250 95.773 145.398 1.00 34.93 932 ALA B CA 1
ATOM 15253 C C . ALA B 1 934 ? 75.895 95.145 145.683 1.00 35.09 932 ALA B C 1
ATOM 15254 O O . ALA B 1 934 ? 75.194 95.552 146.609 1.00 37.27 932 ALA B O 1
ATOM 15256 N N . VAL B 1 935 ? 75.509 94.162 144.866 1.00 29.45 933 VAL B N 1
ATOM 15257 C CA . VAL B 1 935 ? 74.279 93.413 145.113 1.00 34.42 933 VAL B CA 1
ATOM 15258 C C . VAL B 1 935 ? 74.596 91.915 145.058 1.00 35.94 933 VAL B C 1
ATOM 15259 O O . VAL B 1 935 ? 74.671 91.241 146.097 1.00 34.14 933 VAL B O 1
ATOM 15263 N N . SER B 1 936 ? 74.842 91.389 143.842 1.00 33.66 934 SER B N 1
ATOM 15264 C CA . SER B 1 936 ? 75.215 89.985 143.676 1.00 34.13 934 SER B CA 1
ATOM 15265 C C . SER B 1 936 ? 76.698 89.756 143.984 1.00 35.43 934 SER B C 1
ATOM 15266 O O . SER B 1 936 ? 77.535 90.589 143.664 1.00 34.05 934 SER B O 1
ATOM 15269 N N . PRO B 1 937 ? 77.056 88.567 144.472 1.00 33.54 935 PRO B N 1
ATOM 15270 C CA . PRO B 1 937 ? 78.472 88.144 144.472 1.00 32.84 935 PRO B CA 1
ATOM 15271 C C . PRO B 1 937 ? 79.053 88.056 143.056 1.00 34.14 935 PRO B C 1
ATOM 15272 O O . PRO B 1 937 ? 78.333 87.918 142.061 1.00 33.29 935 PRO B O 1
ATOM 15276 N N . GLY B 1 938 ? 80.384 88.115 142.972 1.00 32.30 936 GLY B N 1
ATOM 15277 C CA . GLY B 1 938 ? 81.090 87.971 141.709 1.00 36.62 936 GLY B CA 1
ATOM 15278 C C . GLY B 1 938 ? 81.385 89.258 140.941 1.00 37.29 936 GLY B C 1
ATOM 15279 O O . GLY B 1 938 ? 81.981 89.196 139.848 1.00 34.21 936 GLY B O 1
ATOM 15280 N N . PHE B 1 939 ? 81.006 90.416 141.468 1.00 35.98 937 PHE B N 1
ATOM 15281 C CA . PHE B 1 939 ? 81.099 91.689 140.743 1.00 30.57 937 PHE B CA 1
ATOM 15282 C C . PHE B 1 939 ? 82.453 92.320 141.034 1.00 36.67 937 PHE B C 1
ATOM 15283 O O . PHE B 1 939 ? 82.704 92.771 142.155 1.00 36.20 937 PHE B O 1
ATOM 15291 N N . ALA B 1 940 ? 83.333 92.347 140.039 1.00 33.93 938 ALA B N 1
ATOM 15292 C CA . ALA B 1 940 ? 84.655 92.924 140.204 1.00 32.40 938 ALA B CA 1
ATOM 15293 C C . ALA B 1 940 ? 84.828 93.956 139.107 1.00 34.34 938 ALA B C 1
ATOM 15294 O O . ALA B 1 940 ? 85.018 93.602 137.938 1.00 32.70 938 ALA B O 1
ATOM 15296 N N . LEU B 1 941 ? 84.781 95.229 139.493 1.00 29.92 939 LEU B N 1
ATOM 15297 C CA . LEU B 1 941 ? 84.727 96.339 138.553 1.00 29.58 939 LEU B CA 1
ATOM 15298 C C . LEU B 1 941 ? 86.135 96.887 138.364 1.00 27.92 939 LEU B C 1
ATOM 15299 O O . LEU B 1 941 ? 86.800 97.211 139.353 1.00 28.75 939 LEU B O 1
ATOM 15304 N N . GLU B 1 942 ? 86.582 97.018 137.102 1.00 28.35 940 GLU B N 1
ATOM 15305 C CA . GLU B 1 942 ? 87.923 97.531 136.805 1.00 28.35 940 GLU B CA 1
ATOM 15306 C C . GLU B 1 942 ? 87.935 98.945 136.255 1.00 29.03 940 GLU B C 1
ATOM 15307 O O . GLU B 1 942 ? 88.895 99.674 136.509 1.00 30.50 940 GLU B O 1
ATOM 15313 N N . LYS B 1 943 ? 86.931 99.321 135.469 1.00 27.95 941 LYS B N 1
ATOM 15314 C CA . LYS B 1 943 ? 86.957 100.575 134.728 1.00 30.11 941 LYS B CA 1
ATOM 15315 C C . LYS B 1 943 ? 85.525 100.979 134.414 1.00 28.78 941 LYS B C 1
ATOM 15316 O O . LYS B 1 943 ? 84.655 100.129 134.244 1.00 30.57 941 LYS B O 1
ATOM 15322 N N . ILE B 1 944 ? 85.292 102.294 134.326 1.00 28.32 942 ILE B N 1
ATOM 15323 C CA . ILE B 1 944 ? 84.010 102.863 133.968 1.00 30.45 942 ILE B CA 1
ATOM 15324 C C . ILE B 1 944 ? 84.253 103.913 132.889 1.00 33.94 942 ILE B C 1
ATOM 15325 O O . ILE B 1 944 ? 85.132 104.765 133.035 1.00 30.74 942 ILE B O 1
ATOM 15330 N N . VAL B 1 945 ? 83.486 103.856 131.815 1.00 31.34 943 VAL B N 1
ATOM 15331 C CA . VAL B 1 945 ? 83.636 104.799 130.723 1.00 35.37 943 VAL B CA 1
ATOM 15332 C C . VAL B 1 945 ? 82.272 105.430 130.541 1.00 32.91 943 VAL B C 1
ATOM 15333 O O . VAL B 1 945 ? 81.265 104.716 130.540 1.00 34.57 943 VAL B O 1
ATOM 15337 N N . ILE B 1 946 ? 82.236 106.758 130.437 1.00 31.04 944 ILE B N 1
ATOM 15338 C CA . ILE B 1 946 ? 80.996 107.515 130.304 1.00 32.71 944 ILE B CA 1
ATOM 15339 C C . ILE B 1 946 ? 81.119 108.401 129.065 1.00 37.88 944 ILE B C 1
ATOM 15340 O O . ILE B 1 946 ? 82.062 109.210 128.974 1.00 37.28 944 ILE B O 1
ATOM 15345 N N . TYR B 1 947 ? 80.138 108.325 128.158 1.00 36.24 945 TYR B N 1
ATOM 15346 C CA . TYR B 1 947 ? 80.194 109.148 126.955 1.00 34.96 945 TYR B CA 1
ATOM 15347 C C . TYR B 1 947 ? 78.774 109.482 126.503 1.00 42.82 945 TYR B C 1
ATOM 15348 O O . TYR B 1 947 ? 77.816 108.822 126.924 1.00 37.16 945 TYR B O 1
ATOM 15357 N N . PRO B 1 948 ? 78.593 110.558 125.707 1.00 41.21 946 PRO B N 1
ATOM 15358 C CA . PRO B 1 948 ? 77.234 110.949 125.313 1.00 41.02 946 PRO B CA 1
ATOM 15359 C C . PRO B 1 948 ? 76.576 109.864 124.481 1.00 45.01 946 PRO B C 1
ATOM 15360 O O . PRO B 1 948 ? 77.232 109.150 123.712 1.00 42.36 946 PRO B O 1
ATOM 15364 N N . ASP B 1 949 ? 75.260 109.737 124.652 1.00 49.60 947 ASP B N 1
ATOM 15365 C CA . ASP B 1 949 ? 74.513 108.710 123.941 1.00 54.14 947 ASP B CA 1
ATOM 15366 C C . ASP B 1 949 ? 74.743 108.847 122.445 1.00 51.09 947 ASP B C 1
ATOM 15367 O O . ASP B 1 949 ? 74.585 109.935 121.883 1.00 45.24 947 ASP B O 1
ATOM 15372 N N . GLY B 1 950 ? 75.133 107.746 121.802 1.00 49.45 948 GLY B N 1
ATOM 15373 C CA . GLY B 1 950 ? 75.322 107.731 120.362 1.00 55.64 948 GLY B CA 1
ATOM 15374 C C . GLY B 1 950 ? 76.742 107.960 119.880 1.00 59.04 948 GLY B C 1
ATOM 15375 O O . GLY B 1 950 ? 77.038 107.682 118.708 1.00 59.33 948 GLY B O 1
ATOM 15376 N N . LYS B 1 951 ? 77.634 108.399 120.762 1.00 57.72 949 LYS B N 1
ATOM 15377 C CA . LYS B 1 951 ? 79.027 108.626 120.378 1.00 57.15 949 LYS B CA 1
ATOM 15378 C C . LYS B 1 951 ? 79.828 107.320 120.342 1.00 50.86 949 LYS B C 1
ATOM 15379 O O . LYS B 1 951 ? 79.643 106.447 121.190 1.00 52.19 949 LYS B O 1
ATOM 15385 N N . LYS B 1 952 ? 80.716 107.193 119.357 1.00 50.68 950 LYS B N 1
ATOM 15386 C CA . LYS B 1 952 ? 81.542 106.008 119.211 1.00 53.41 950 LYS B CA 1
ATOM 15387 C C . LYS B 1 952 ? 82.989 106.412 119.450 1.00 49.02 950 LYS B C 1
ATOM 15388 O O . LYS B 1 952 ? 83.466 107.391 118.874 1.00 53.94 950 LYS B O 1
ATOM 15394 N N . LEU B 1 953 ? 83.652 105.709 120.354 1.00 42.21 951 LEU B N 1
ATOM 15395 C CA . LEU B 1 953 ? 85.029 106.000 120.721 1.00 41.90 951 LEU B CA 1
ATOM 15396 C C . LEU B 1 953 ? 85.968 105.152 119.875 1.00 38.47 951 LEU B C 1
ATOM 15397 O O . LEU B 1 953 ? 85.566 104.152 119.293 1.00 40.50 951 LEU B O 1
ATOM 15402 N N . ALA B 1 954 ? 87.233 105.555 119.820 1.00 35.42 952 ALA B N 1
ATOM 15403 C CA . ALA B 1 954 ? 88.207 104.755 119.098 1.00 37.83 952 ALA B CA 1
ATOM 15404 C C . ALA B 1 954 ? 88.312 103.359 119.723 1.00 37.67 952 ALA B C 1
ATOM 15405 O O . ALA B 1 954 ? 88.308 103.208 120.949 1.00 33.99 952 ALA B O 1
ATOM 15407 N N . ASN B 1 955 ? 88.393 102.333 118.875 1.00 38.08 953 ASN B N 1
ATOM 15408 C CA . ASN B 1 955 ? 88.467 100.943 119.340 1.00 34.60 953 ASN B CA 1
ATOM 15409 C C . ASN B 1 955 ? 89.788 100.630 120.027 1.00 38.12 953 ASN B C 1
ATOM 15410 O O . ASN B 1 955 ? 90.851 101.176 119.679 1.00 34.56 953 ASN B O 1
ATOM 15415 N N . SER B 1 956 ? 89.735 99.713 120.999 1.00 32.20 954 SER B N 1
ATOM 15416 C CA . SER B 1 956 ? 90.978 99.276 121.622 1.00 33.04 954 SER B CA 1
ATOM 15417 C C . SER B 1 956 ? 90.724 97.994 122.416 1.00 33.36 954 SER B C 1
ATOM 15418 O O . SER B 1 956 ? 89.583 97.644 122.702 1.00 32.66 954 SER B O 1
ATOM 15421 N N . TYR B 1 957 ? 91.808 97.317 122.782 1.00 30.65 955 TYR B N 1
ATOM 15422 C CA . TYR B 1 957 ? 91.673 96.128 123.622 1.00 30.23 955 TYR B CA 1
ATOM 15423 C C . TYR B 1 957 ? 91.404 96.479 125.078 1.00 32.37 955 TYR B C 1
ATOM 15424 O O . TYR B 1 957 ? 90.568 95.841 125.718 1.00 33.62 955 TYR B O 1
ATOM 15433 N N . LEU B 1 958 ? 92.104 97.483 125.621 1.00 29.47 956 LEU B N 1
ATOM 15434 C CA . LEU B 1 958 ? 92.020 97.793 127.044 1.00 28.16 956 LEU B CA 1
ATOM 15435 C C . LEU B 1 958 ? 91.016 98.896 127.364 1.00 33.68 956 LEU B C 1
ATOM 15436 O O . LEU B 1 958 ? 90.839 99.217 128.540 1.00 34.00 956 LEU B O 1
ATOM 15441 N N . GLY B 1 959 ? 90.373 99.481 126.357 1.00 31.49 957 GLY B N 1
ATOM 15442 C CA . GLY B 1 959 ? 89.496 100.613 126.555 1.00 37.42 957 GLY B CA 1
ATOM 15443 C C . GLY B 1 959 ? 90.291 101.904 126.628 1.00 31.08 957 GLY B C 1
ATOM 15444 O O . GLY B 1 959 ? 91.522 101.882 126.733 1.00 30.21 957 GLY B O 1
ATOM 15445 N N . PRO B 1 960 ? 89.611 103.058 126.585 1.00 36.79 958 PRO B N 1
ATOM 15446 C CA . PRO B 1 960 ? 90.329 104.338 126.625 1.00 33.03 958 PRO B CA 1
ATOM 15447 C C . PRO B 1 960 ? 91.077 104.476 127.922 1.00 32.36 958 PRO B C 1
ATOM 15448 O O . PRO B 1 960 ? 90.576 104.087 128.977 1.00 31.62 958 PRO B O 1
ATOM 15452 N N . ASN B 1 961 ? 92.236 105.112 127.857 1.00 31.97 959 ASN B N 1
ATOM 15453 C CA . ASN B 1 961 ? 92.958 105.282 129.097 1.00 41.02 959 ASN B CA 1
ATOM 15454 C C . ASN B 1 961 ? 92.283 106.353 129.962 1.00 35.74 959 ASN B C 1
ATOM 15455 O O . ASN B 1 961 ? 91.498 107.183 129.489 1.00 29.90 959 ASN B O 1
ATOM 15460 N N . GLU B 1 962 ? 92.563 106.279 131.259 1.00 30.24 960 GLU B N 1
ATOM 15461 C CA . GLU B 1 962 ? 91.916 107.145 132.233 1.00 35.23 960 GLU B CA 1
ATOM 15462 C C . GLU B 1 962 ? 92.060 108.632 131.860 1.00 33.54 960 GLU B C 1
ATOM 15463 O O . GLU B 1 962 ? 93.118 109.085 131.415 1.00 32.82 960 GLU B O 1
ATOM 15469 N N . THR B 1 963 ? 90.982 109.395 132.044 1.00 30.81 961 THR B N 1
ATOM 15470 C CA . THR B 1 963 ? 90.990 110.811 131.700 1.00 29.96 961 THR B CA 1
ATOM 15471 C C . THR B 1 963 ? 91.290 111.646 132.947 1.00 30.43 961 THR B C 1
ATOM 15472 O O . THR B 1 963 ? 91.530 111.126 134.035 1.00 30.07 961 THR B O 1
ATOM 15476 N N . TYR B 1 964 ? 91.316 112.967 132.775 1.00 33.08 962 TYR B N 1
ATOM 15477 C CA . TYR B 1 964 ? 91.763 113.878 133.820 1.00 26.94 962 TYR B CA 1
ATOM 15478 C C . TYR B 1 964 ? 90.815 113.868 135.017 1.00 34.32 962 TYR B C 1
ATOM 15479 O O . TYR B 1 964 ? 89.587 113.917 134.857 1.00 36.17 962 TYR B O 1
ATOM 15488 N N . TYR B 1 965 ? 91.381 113.850 136.229 1.00 32.32 963 TYR B N 1
ATOM 15489 C CA . TYR B 1 965 ? 90.595 114.146 137.427 1.00 33.90 963 TYR B CA 1
ATOM 15490 C C . TYR B 1 965 ? 91.356 115.127 138.306 1.00 34.66 963 TYR B C 1
ATOM 15491 O O . TYR B 1 965 ? 92.584 115.203 138.260 1.00 34.98 963 TYR B O 1
ATOM 15500 N N . VAL B 1 966 ? 90.617 115.883 139.110 1.00 35.19 964 VAL B N 1
ATOM 15501 C CA . VAL B 1 966 ? 91.223 116.946 139.902 1.00 38.51 964 VAL B CA 1
ATOM 15502 C C . VAL B 1 966 ? 92.101 116.324 140.988 1.00 43.17 964 VAL B C 1
ATOM 15503 O O . VAL B 1 966 ? 91.673 115.416 141.715 1.00 40.95 964 VAL B O 1
ATOM 15507 N N . GLY B 1 967 ? 93.361 116.755 141.044 1.00 42.67 965 GLY B N 1
ATOM 15508 C CA . GLY B 1 967 ? 94.340 116.197 141.961 1.00 42.57 965 GLY B CA 1
ATOM 15509 C C . GLY B 1 967 ? 95.152 115.068 141.381 1.00 47.74 965 GLY B C 1
ATOM 15510 O O . GLY B 1 967 ? 95.897 114.416 142.121 1.00 50.14 965 GLY B O 1
ATOM 15511 N N . ARG B 1 968 ? 95.022 114.806 140.086 1.00 45.74 966 ARG B N 1
ATOM 15512 C CA . ARG B 1 968 ? 95.672 113.664 139.457 1.00 57.01 966 ARG B CA 1
ATOM 15513 C C . ARG B 1 968 ? 97.194 113.674 139.658 1.00 67.07 966 ARG B C 1
ATOM 15514 O O . ARG B 1 968 ? 97.794 112.642 139.991 1.00 72.19 966 ARG B O 1
#

Secondary structure (DSSP, 8-state):
--SPEEEEHHHHSTTT--SEEEE--TTS-HHHHHHHHHHHHHHHHHHSS---EES-GGGEEEEEEEEEETTS-HHHHHHHHTTSS-GGGTTT-SS-EEEEEEEEEETTEEEEEEEEESSHHHHHHHHHHHHHHTT--TTTTTT--PPPP-SEEEE-TT-EEE----SSSEEEEE--S-TTHHHHHHHHHHSSSSHHHHHHHHHHHHHTT--EEEPP-SS--TTTBTTBTHHHHHHHHHT-EE---TT--TT--TTHHHHH--TT-TT-S-S-TTTTHHHHHHHHHHHHHHHTTSSB-EEES--BTTTB-SS-TT--HHHHHHHHHHHHHHHHHHHHHHT-S-GGGS-EEEE--TTHHHHHHB-SSSB-STT-GGGTT-EEEEEB-SSS-B-----TTGGG-TT-EEEEEES-B-SSS--B-SS----HHHHHHHHHHHHHTT--SEEEEE-TT-TT-HHHHHHHHHHHH-HHHHSTTSTT-HHHHHHHHHHHHHTTTS-HHHHHHHHHHHHHHHHHHHHS-GGG--TTSS-SSGGGHHHHHHHHHHHHHHHHHHHHHHS-GGGHHHHIIIIIHHHHHHHHHHHHHHHHHHHHHHHHTT-THHHHHHHHHHHHHHHHHHHHHHHHHHHHHTTTTTT-S--S--SSSSSTT--PPPEEE---BSS--EEEEETTSS-EE---TTS--EEE--GGGSTT---EEEEEEESBSS-EEEEEEESSTTEEES-SEEEE-SSS--EEEEEEEE--TT--SEEEEEEEEEETTEEEEEEEEEE----TTS-TTEEE--SS-EEEETT--SEEE-EE-TTS-EEEEEEEET-SSSSEEEEEESTT----TTTT--EEEEEEEESS-EEEEEEEEE--PPPSSTT---EEEEEETTSPPEEEE-S-TT--TTSHHHHHHHHHT-EEEEEEEEE-SEEEEEEEEE-STT-EEEEEEEEETT--PPP-SS-SPP--BTT-/--SPEEEEGGGTSTTT--SEEEE--TTS-HHHHHHHHHHHHHHHHHHSS---EES-GGGEEEEEEEEEETTS-HHHHHHHHTTSS-GGGTTT-SS-EEEEEEEEEETTEEEEEEEEESSHHHHHHHHHHHHHHTT--TTTTTS--PPPP-SEEEE-TT-EEE----SSSEEEEE--S-TTHHHHHHHHHHSSSSHHHHHHHHHHHHHTT--EEEPP-SS--TTTBTTBTHHHHHHHHHTPEE---TT--TT--TTHHHHH--TTSTT-S-S-TTTSHHHHHHHHHHHHHHHTTSSB-EEE------HHHHHHHHHHHHHHHHHHHHHHT-S-GGGS-EEEE--TTTHHHHHB-SSSB-STT-GGGTT-EEEEEB-SSS-B-----TTGGG-TT-EEEEEESSB-SSS--B-SS----HHHHHHHHHHHHHTT--SEEEEE-TT-TT-HHHHHHHHHHHH-HHHHSTTSTT-HHHHHHHHHHHHHTTTS-HHHHHHHHHHHHHHHHHHHHS-GGG--TTSS-SSGGGHHHHHHHHHHHHHHHHHHHHHHS-GGGHHHHIIIIIHHHHHHHHHHHHHHHHHHHHHHHHTT-THHHHHHHHHHHHHHHHHHHHHHHHHHHHHTTTTTT-S--S--SSSSSTT--PPPEEE---BSS--EEEEETTSS-EE---TTS--EEE--GGGSTT---EEEEEEESBSS-EEEEEEES-TTEEES-SEEEE-SSS--EEEEEEEE--TT--SEEEEEEEEE-SS-EEEEEEEEE----TTSPTTEEE-SSS-EEEETT--SEEE-EE-TTS-EEEEEEEET-SSSSEEEEEESTT----TTTT--EEEEEEEESS-EEEEEEEEE--PPPSSTT---EEEEEETTS--EEEE-S-TT--TTSHHHHHHHHHT-EEEEEEEEE-SEEEEEEEEE-STT--EEEEEEEETT--PPP-SS-SPP--BTT-

CATH classification: 3.20.20.520

B-factor: mean 46.58, std 17.64, range [19.59, 156.55]

InterPro domains:
  IPR029018 Beta-hexosaminidase-like, domain 2 [G3DSA:3.30.379.10] (4-165)
  IPR031924 Glycosyl hydrolase family 115 [PF15979] (162-521)
  IPR041437 Gylcosyl hydrolase 115 C-terminal domain [PF17829] (784-960)
  IPR042301 Glycosyl hydrolase 115 superfamily [G3DSA:3.20.20.520] (166-473)

Radius of gyration: 46.64 Å; Cα contacts (8 Å, |Δi|>4): 4368; chains: 2; bounding box: 85×110×154 Å